Protein 1MV8 (pdb70)

GO terms:
  GO:0051287 NAD binding (F, IDA)
  GO:0036460 cellular response to cell envelope stress (P, IDA)
  GO:0042121 alginic acid biosynthetic process (P, IDA)
  GO:0044010 single-species biofilm formation (P, IDA)
  GO:0006970 response to osmotic stress (P, IDA)
  GO:0047919 GDP-mannose 6-dehydrogenase activity (F, IDA)
  GO:0042121 alginic acid biosynthetic process (P, IMP)
  GO:0047919 GDP-mannose 6-dehydrogenase activity (F, EXP)

Solvent-accessible surface area: 61136 Å² total; per-residue (Å²): 73,141,0,0,0,4,8,0,18,24,38,0,0,0,3,0,0,0,3,0,49,104,38,25,87,3,33,0,8,20,135,32,63,78,59,10,72,24,0,49,113,2,76,14,2,15,28,10,77,47,0,58,45,28,0,88,94,3,92,93,72,63,73,3,42,10,33,76,76,64,41,40,0,0,79,81,3,54,0,0,3,0,14,33,37,7,49,33,93,124,51,7,22,11,42,41,33,120,0,50,60,12,0,109,36,0,0,57,10,5,148,73,14,124,112,76,2,6,0,0,0,12,11,10,0,13,10,19,9,1,68,110,27,0,26,55,37,0,59,109,25,4,69,57,44,28,23,124,57,0,0,1,0,0,1,5,15,24,32,58,24,16,52,2,28,55,18,11,41,141,14,18,4,9,0,0,0,46,80,20,55,98,3,0,78,36,0,46,92,19,11,137,175,29,137,24,55,55,15,75,53,75,5,44,5,0,2,0,0,9,0,0,4,9,0,3,8,0,1,0,18,2,0,0,5,2,0,0,10,0,0,51,44,32,65,11,15,0,35,54,0,3,68,3,0,6,81,4,117,96,12,0,7,20,92,83,36,0,148,2,7,24,11,16,11,0,13,46,24,3,22,1,0,61,4,1,20,41,74,0,65,91,50,68,14,129,24,34,2,1,46,12,0,51,94,6,15,48,32,6,3,79,51,0,18,74,28,1,40,76,43,114,34,48,89,1,0,0,0,1,0,0,41,47,26,27,0,3,4,10,108,86,3,10,3,14,74,0,0,14,49,0,27,2,99,35,48,79,9,61,0,12,6,122,20,1,38,107,1,64,95,92,10,22,37,87,77,94,0,91,87,58,12,31,35,0,2,82,49,16,35,85,71,32,112,77,0,15,67,34,0,51,0,0,0,0,9,12,46,9,78,79,2,64,91,13,18,100,148,50,60,109,72,28,83,4,0,0,2,34,16,40,10,95,141,60,60,66,90,108,13,24,0,0,0,6,85,102,0,0,0,5,10,0,19,24,37,0,0,0,2,0,0,0,4,0,42,103,44,23,45,2,30,0,8,19,134,32,71,75,47,10,82,28,0,53,109,2,88,13,1,11,28,10,78,49,0,67,47,26,0,98,93,1,91,92,73,65,85,2,40,10,34,72,68,60,75,125,0,0,52,53,0,59,0,0,3,0,15,25,42,8,51,33,94,199,53,9,22,11,41,43,32,125,0,51,60,11,0,95,36,0,0,97,4,4,144,125,23,121,62,81,2,7,0,0,2,17,14,13,5,13,11,18,9,3,51,111,25,0,29,46,33,0,54,106,13,3,58,59,40,17,11,118,61,0,0,0,0,4,0,8,13,26,32,57,25,15,52,2,29,55,17,10,40,133,13,16,2,9,0,0,0,46,99,16,136,100,2,0,54,37,0,45,51,16,9,145,104,25,131,23,60,54,16,69,56,74,12,58,7,0,7,0,0,12,0,0,2,9,0,2,11,0,2,0,18,3,1,0,6,3,0,0,8,0,0,51,44,30,69,11,17,0,34,58,0,1,71,2,0,10,81,4,122,106,12,0,7,18,107,86,38,1,157,1,5,23,10,16,11,1,12,45,25,4,24,2,0,62,3,1,20,42,75,0,65,93,53,70,15,131,24,34,0,1,48,11,0,51,93,7,14,50,32,4,6,83,50,0,19,76,26,1,38,78,47,109,39,48,13,0,0,0,0,1,0,0,43,44,26,20,0,3,3,12,113,84,4,11,3,14,79,0,0,39,51,0,26,2,90,35,49,93,10,45,0,12,6,114,16,0,39,114,4,46,82,97,14,25,48,92,75,94,0,88,83,40,11,48,33,0,2,79,52,18,25,85,72,29,104,86,0,14,75,53,0,62,0,0,0,0,7,11,47,9,81,82,2,67,103,11,18,108,66,51,65,110,71,26,83,5,0,0,1,36,17,36,12,90,136,59,59,85,97,53,15,27,0,0,0,5,67,87,0,0,0,5,11,0,19,24,38,0,0,0,2,0,0,0,2,1,50,102,44,23,45,1,23,0,7,18,138,32,72,71,46,11,76,26,0,50,118,5,69,13,1,12,28,9,78,47,0,66,43,27,0,94,78,3,93,140,70,64,93,2,41,10,18,73,67,52,85,100,0,0,94,56,0,46,0,0,2,0,15,28,41,8,48,32,94,124,52,7,22,13,42,48,32,129,0,51,60,10,0,96,40,0,0,94,3,4,125,114,4,115,108,86,1,3,0,0,0,17,11,9,0,16,7,28,10,2,79,113,22,0,25,57,38,0,59,75,13,3,60,61,39,27,25,128,59,0,0,1,0,0,0,2,13,30,32,55,24,16,53,2,27,55,20,10,39,128,13,21,5,8,0,0,0,47,81,28,60,95,1,1,72,34,0,41,92,14,6,143,172,26,136,22,64,54,16,89,53,73,6,52,5,0,1,0,0,9,1,0,5,9,0,2,11,0,2,0,18,3,0,0,6,3,0,0,6,0,0,44,44,25,62,13,10,0,37,62,0,2,62,1,0,7,75,4,123,56,11,0,7,18,118,83,38,2,154,2,6,24,11,15,10,0,10,43,22,4,25,4,0,62,4,1,19,44,77,0,66,94,50,70,16,127,26,34,0,1,46,12,0,56,88,7,15,43,32,5,3,82,51,0,18,71,27,1,38,59,54,153,34,133,91,0,0,0,0,1,0,0,41,46,26,28,0,3,3,11,116,85,4,10,3,12,79,0,0,16,49,0,27,3,92,12,47,65,11,62,0,11,6,122,18,0,42,114,2,49,86,94,11,26,40,96,75,98,0,89,92,57,11,54,35,0,2,79,50,17,28,84,74,26,104,96,0,15,72,41,0,48,0,0,0,0,7,10,47,9,79,83,2,67,102,12,18,114,67,50,62,112,74,27,81,4,0,0,1,37,18,39,10,96,138,59,58,77,73,112,14,23,0,0,0,5,81,110,0,0,0,4,10,1,18,24,37,0,0,0,1,1,0,0,4,0,46,100,44,25,46,2,31,0,6,20,133,34,70,72,52,11,77,30,2,50,132,5,22,16,2,13,30,9,80,47,0,71,45,28,0,96,90,2,91,92,75,62,81,1,42,10,35,77,69,60,85,117,1,0,74,46,0,49,0,0,2,0,14,23,44,10,51,32,94,123,53,8,22,16,41,40,35,124,0,50,68,10,0,131,28,0,0,124,3,3,140,148,20,101,118,95,3,7,0,0,1,19,14,14,4,12,13,8,9,0,55,107,29,0,20,49,31,0,37,122,43,3,73,44,121,16,14,119,61,1,0,0,0,5,1,6,12,23,32,58,24,14,53,3,26,54,17,10,40,152,20,23,3,9,0,0,0,43,79,20,133,55,3,1,55,35,0,34,106,17,9,146,103,24,133,26,61,60,14,75,53,82,6,38,5,0,3,0,0,14,1,0,1,9,0,2,8,0,1,0,18,2,0,0,5,2,0,0,10,0,0,51,44,35,63,12,16,0,34,56,0,2,64,2,0,8,81,6,122,96,12,0,6,19,118,85,38,2,161,2,5,23,11,15,10,1,14,46,23,3,26,2,1,62,4,1,20,41,84,0,64,93,46,69,15,130,25,34,1,1,47,12,0,52,98,6,14,44,28,7,2,80,54,0,11,73,24,0,29,79,49,154,32,92,80,0,0,0,0,1,0,0,41,45,27,25,0,4,3,10,109,86,4,10,3,14,75,0,0,16,51,0,27,2,65,27,27,78,12,59,0,11,6,115,19,0,42,107,2,84,91,81,9,22,36,94,54,92,2,67,91,55,12,58,33,0,5,80,50,16,36,87,73,33,114,76,0,15,68,30,1,49,0,0,0,0,6,10,42,9,149,78,2,61,103,11,16,111,65,52,64,111,73,30,79,5,0,0,1,38,17,38,10,100,134,57,54,79,95,53,14,38,0,0,0,6

InterPro domains:
  IPR001732 UDP-glucose/GDP-mannose dehydrogenase, N-terminal [PF03721] (1-190)
  IPR008927 6-phosphogluconate dehydrogenase-like, C-terminal domain superfamily [SSF48179] (204-300)
  IPR014026 UDP-glucose/GDP-mannose dehydrogenase, dimerisation [PF00984] (205-298)
  IPR014027 UDP-glucose/GDP-mannose dehydrogenase, C-terminal [PF03720] (318-406)
  IPR014027 UDP-glucose/GDP-mannose dehydrogenase, C-terminal [SM00984] (317-425)
  IPR017476 UDP-glucose/GDP-mannose dehydrogenase [PIRSF000124] (1-435)
  IPR017476 UDP-glucose/GDP-mannose dehydrogenase [TIGR03026] (1-410)
  IPR028358 GDP-mannose 6-dehydrogenase [PIRSF500135] (1-436)
  IPR036220 UDP-glucose/GDP-mannose dehydrogenase, C-terminal domain superfamily [SSF52413] (305-434)
  IPR036291 NAD(P)-binding domain superfamily [SSF51735] (1-195)

Secondary structure (DSSP, 8-state):
-EEEEE--STTHHHHHHHHHHTT-EEEEE-S-HHHHHHHHTT--SS--TTHHHHHHHHHHTT-EEEES-HHHHHHT-SEEEE----PBPTTSSB--HHHHHHHHHHHHHHTT--SPPEEEE-S---TTHIIIIIHHHHHHHHS--BTTTBEEEE------TTSHHHHHHS-S-EEEEESSHHHHHHHHHHHTTSSS-EEEEEHHHHHHHHHHHHHHHHHHHHHHHHHHHHHHHTTS-HHHHHHHHTT-TTTTTSSTT-S--SPP-SSSHHHHHHHHHHHHHHTT---TTGGGHHHHHHHHHHHHHHHHTTSS--EEEEE--SSSTT----TT-HHHHHHHHHHHTT-EEEEE-HHHHHHTTSSS-HHIIIIISHHHHTTB-S-HHHHHHH-SEEEE-S--GGGHHHHHSPPTT-EEEESSS--SSS--SSEEES--/-EEEEE--STTHHHHHHHHHHTT-EEEEE-S-HHHHHHHHTT--SS--TTHHHHHHHHHHTT-EEEES-HHHHHHT-SEEEE----PBPTTSSB--HHHHHHHHHHHHHHHT--SPEEEEE-S---TTHIIIIIHHHHHHHH---BTTTEEEEE----PPTTSHHHHHHS-S-EEEEESSHHHHHHHHHHHTTSSS-EEEEEHHHHHHHHHHHHHHHHHHHHHHHHHHHHHHHTTS-HHHHHHHHTT-TTTTTSSTT-S--SPP-SSSHHHHHHHHHHHHHHTT---TTGGGHHHHHHHHHHHHHHHHGGGS--EEEEE--SSSTT----TT-HHHHHHHHHHHTT-EEEEE-HHHHHHHHSSS-HHIIIIISHHHHTTB-S-HHHHHHH-SEEEE-S--TTHHHHHHSPPTT-EEEESSS--SSS--SSEEES--/-EEEEE--STTHHHHHHHHHHTT-EEEEE-S-HHHHHHHHTT--SS--TTHHHHHHHHHHTT-EEEES-HHHHHHT-SEEEE----PBPTTSSB--HHHHHHHHHHHHHHHT--S-EEEEE-S---TTHIIIIIHHHHHHHHSS-BTTTEEEEE------TTSHHHHHHS-S-EEEEESSHHHHHHHHHHHTTSSS-EEEE-HHHHHHHHHHHHHHHHHHHHHHHHHHHHHHHHTS-HHHHHHHHTT-TTTTTSSTT-S--SPP-SSSHHHHHHHHHHHHHHTT---TTGGGHHHHHHHHHHHHHHHHTTSS--EEEEE--SSSTT----TT-HHHHHHHHHHHTT-EEEEE-HHHHHHHHSSS-HHIIIIISHHHHTTB-S-HHHHHHH-SEEEE-S--GGGHHHHHTPPTT-EEEESSS--SSS--SSEEES--/-EEEEE--STTHHHHHHHHHHTT-EEEEE-S-HHHHHHHHTT--SS--TTHHHHHHHHHHHT-EEEES-HHHHHHT-SEEEE----PBPTTSSB--HHHHHHHHHHHHHHTT--S--EEEE-S---TTHIIIIIHHHHHHHHT--BTTTBEEEE------TTSHHHHHHS-S-EEEEESSHHHHHHHHHHHTTSSS-EEEEEHHHHHHHHHHHHHHHHHHHHHHHHHHHHHHHHTS-HHHHHHHHTT-TTTTTSSTT-S--SPP-SSSHHHHHHHHHHHHHHTT---TTGGGHHHHHHHHHHHHHHHHHTSS--EEEEE--SSSTT----TT-HHHHHHHHHHHTT-EEEEE-HHHHHHTTSSS-HHIIIIISHHHHTTB-S-HHHHHHH-SEEEE-S--GGGHHHHHSPPTT-EEEESSS--SSS-BTTEEES--

Structure (mmCIF, N/CA/C/O backbone):
data_1MV8
#
_entry.id   1MV8
#
_cell.length_a   82.472
_cell.length_b   82.472
_cell.length_c   309.893
_cell.angle_alpha   90.00
_cell.angle_beta   90.00
_cell.angle_gamma   90.00
#
_symmetry.space_group_name_H-M   'P 43'
#
loop_
_entity.id
_entity.type
_entity.pdbx_description
1 polymer 'GDP-mannose 6-dehydrogenase'
2 branched beta-D-fructofuranose-(2-1)-alpha-D-glucopyranose
3 non-polymer NICOTINAMIDE-ADENINE-DINUCLEOTIDE
4 non-polymer "GUANOSINE 5'-(TRIHYDROGEN DIPHOSPHATE), P'-D-MANNOPYRANOSYL ESTER"
5 non-polymer 'ACETIC ACID'
6 non-polymer (4S)-2-METHYL-2,4-PENTANEDIOL
7 water water
#
loop_
_atom_site.group_PDB
_atom_site.id
_atom_site.type_symbol
_atom_site.label_atom_id
_atom_site.label_alt_id
_atom_site.label_comp_id
_atom_site.label_asym_id
_atom_site.label_entity_id
_atom_site.label_seq_id
_atom_site.pdbx_PDB_ins_code
_atom_site.Cartn_x
_atom_site.Cartn_y
_atom_site.Cartn_z
_atom_site.occupancy
_atom_site.B_iso_or_equiv
_atom_site.auth_seq_id
_atom_site.auth_comp_id
_atom_site.auth_asym_id
_atom_site.auth_atom_id
_atom_site.pdbx_PDB_model_num
ATOM 1 N N . MET A 1 1 ? -45.067 23.886 -48.147 1.00 11.18 1 MET A N 1
ATOM 2 C CA . MET A 1 1 ? -44.733 22.743 -49.042 1.00 11.20 1 MET A CA 1
ATOM 3 C C . MET A 1 1 ? -45.903 21.784 -49.145 1.00 10.61 1 MET A C 1
ATOM 4 O O . MET A 1 1 ? -46.730 21.722 -48.246 1.00 10.60 1 MET A O 1
ATOM 9 N N . ARG A 1 2 ? -46.020 21.111 -50.283 1.00 10.41 2 ARG A N 1
ATOM 10 C CA . ARG A 1 2 ? -46.932 19.973 -50.435 1.00 9.63 2 ARG A CA 1
ATOM 11 C C . ARG A 1 2 ? -46.312 18.686 -49.875 1.00 9.32 2 ARG A C 1
ATOM 12 O O . ARG A 1 2 ? -45.241 18.248 -50.321 1.00 9.00 2 ARG A O 1
ATOM 20 N N . ILE A 1 3 ? -47.005 18.076 -48.912 1.00 8.53 3 ILE A N 1
ATOM 21 C CA . ILE A 1 3 ? -46.509 16.907 -48.192 1.00 8.22 3 ILE A CA 1
ATOM 22 C C . ILE A 1 3 ? -47.541 15.792 -48.079 1.00 8.22 3 ILE A C 1
ATOM 23 O O . ILE A 1 3 ? -48.713 16.054 -47.806 1.00 8.20 3 ILE A O 1
ATOM 28 N N . SER A 1 4 ? -47.112 14.552 -48.305 1.00 8.06 4 SER A N 1
ATOM 29 C CA . SER A 1 4 ? -47.973 13.395 -48.086 1.00 8.03 4 SER A CA 1
ATOM 30 C C . SER A 1 4 ? -47.450 12.627 -46.867 1.00 7.99 4 SER A C 1
ATOM 31 O O . SER A 1 4 ? -46.237 12.522 -46.655 1.00 7.96 4 SER A O 1
ATOM 34 N N . ILE A 1 5 ? -48.367 12.137 -46.045 1.00 7.96 5 ILE A N 1
ATOM 35 C CA . ILE A 1 5 ? -48.012 11.364 -44.864 1.00 8.17 5 ILE A CA 1
ATOM 36 C C . ILE A 1 5 ? -48.674 10.010 -44.949 1.00 7.93 5 ILE A C 1
ATOM 37 O O . ILE A 1 5 ? -49.907 9.928 -45.030 1.00 8.25 5 ILE A O 1
ATOM 42 N N . PHE A 1 6 ? -47.866 8.951 -44.941 1.00 7.87 6 PHE A N 1
ATOM 43 C CA . PHE A 1 6 ? -48.384 7.592 -44.983 1.00 7.50 6 PHE A CA 1
ATOM 44 C C . PHE A 1 6 ? -48.517 7.062 -43.566 1.00 7.46 6 PHE A C 1
ATOM 45 O O . PHE A 1 6 ? -47.517 6.877 -42.858 1.00 7.22 6 PHE A O 1
ATOM 53 N N . GLY A 1 7 ? -49.759 6.830 -43.155 1.00 7.50 7 GLY A N 1
ATOM 54 C CA . GLY A 1 7 ? -50.067 6.359 -41.812 1.00 7.71 7 GLY A CA 1
ATOM 55 C C . GLY A 1 7 ? -50.547 7.504 -40.934 1.00 8.08 7 GLY A C 1
ATOM 56 O O . GLY A 1 7 ? -49.759 8.389 -40.577 1.00 8.30 7 GLY A O 1
ATOM 57 N N . LEU A 1 8 ? -51.833 7.480 -40.587 1.00 8.19 8 LEU A N 1
ATOM 58 C CA . LEU A 1 8 ? -52.456 8.516 -39.758 1.00 7.99 8 LEU A CA 1
ATOM 59 C C . LEU A 1 8 ? -52.781 7.996 -38.354 1.00 7.97 8 LEU A C 1
ATOM 60 O O . LEU A 1 8 ? -53.899 8.148 -37.856 1.00 7.93 8 LEU A O 1
ATOM 65 N N . GLY A 1 9 ? -51.787 7.389 -37.715 1.00 7.98 9 GLY A N 1
ATOM 66 C CA . GLY A 1 9 ? -51.948 6.866 -36.373 1.00 7.43 9 GLY A CA 1
ATOM 67 C C . GLY A 1 9 ? -51.536 7.865 -35.317 1.00 7.40 9 GLY A C 1
ATOM 68 O O . GLY A 1 9 ? -51.619 9.069 -35.525 1.00 7.22 9 GLY A O 1
ATOM 69 N N . TYR A 1 10 ? -51.116 7.360 -34.162 1.00 7.25 10 TYR A N 1
ATOM 70 C CA . TYR A 1 10 ? -50.667 8.227 -33.071 1.00 7.33 10 TYR A CA 1
ATOM 71 C C . TYR A 1 10 ? -49.560 9.203 -33.489 1.00 7.34 10 TYR A C 1
ATOM 72 O O . TYR A 1 10 ? -49.559 10.358 -33.066 1.00 8.21 10 TYR A O 1
ATOM 81 N N . VAL A 1 11 ? -48.638 8.769 -34.340 1.00 6.49 11 VAL A N 1
ATOM 82 C CA . VAL A 1 11 ? -47.599 9.671 -34.825 1.00 6.76 11 VAL A CA 1
ATOM 83 C C . VAL A 1 11 ? -48.064 10.470 -36.046 1.00 6.64 11 VAL A C 1
ATOM 84 O O . VAL A 1 11 ? -47.984 11.704 -36.072 1.00 6.96 11 VAL A O 1
ATOM 88 N N . GLY A 1 12 ? -48.557 9.765 -37.062 1.00 6.91 12 GLY A N 1
ATOM 89 C CA . GLY A 1 12 ? -48.903 10.378 -38.322 1.00 6.97 12 GLY A CA 1
ATOM 90 C C . GLY A 1 12 ? -49.992 11.429 -38.254 1.00 6.79 12 GLY A C 1
ATOM 91 O O . GLY A 1 12 ? -49.884 12.447 -38.937 1.00 6.78 12 GLY A O 1
ATOM 92 N N . ALA A 1 13 ? -51.026 11.210 -37.440 1.00 6.72 13 ALA A N 1
ATOM 93 C CA . ALA A 1 13 ? -52.091 12.203 -37.338 1.00 7.21 13 ALA A CA 1
ATOM 94 C C . ALA A 1 13 ? -51.550 13.483 -36.723 1.00 7.22 13 ALA A C 1
ATOM 95 O O . ALA A 1 13 ? -51.923 14.575 -37.138 1.00 7.63 13 ALA A O 1
ATOM 97 N N . VAL A 1 14 ? -50.687 13.344 -35.717 1.00 7.39 14 VAL A N 1
ATOM 98 C CA . VAL A 1 14 ? -50.112 14.510 -35.067 1.00 7.15 14 VAL A CA 1
ATOM 99 C C . VAL A 1 14 ? -49.233 15.279 -36.058 1.00 7.55 14 VAL A C 1
ATOM 100 O O . VAL A 1 14 ? -49.327 16.501 -36.160 1.00 7.69 14 VAL A O 1
ATOM 104 N N . CYS A 1 15 ? -48.374 14.568 -36.782 1.00 7.99 15 CYS A N 1
ATOM 105 C CA . CYS A 1 15 ? -47.529 15.209 -37.780 1.00 8.15 15 CYS A CA 1
ATOM 106 C C . CYS A 1 15 ? -48.381 15.944 -38.817 1.00 7.78 15 CYS A C 1
ATOM 107 O O . CYS A 1 15 ? -48.077 17.073 -39.182 1.00 8.06 15 CYS A O 1
ATOM 110 N N . ALA A 1 16 ? -49.440 15.291 -39.284 1.00 7.66 16 ALA A N 1
ATOM 111 C CA . ALA A 1 16 ? -50.355 15.884 -40.255 1.00 7.61 16 ALA A CA 1
ATOM 112 C C . ALA A 1 16 ? -50.911 17.192 -39.728 1.00 7.65 16 ALA A C 1
ATOM 113 O O . ALA A 1 16 ? -50.920 18.203 -40.432 1.00 7.66 16 ALA A O 1
ATOM 115 N N . GLY A 1 17 ? -51.397 17.159 -38.494 1.00 8.13 17 GLY A N 1
ATOM 116 C CA . GLY A 1 17 ? -51.958 18.337 -37.863 1.00 8.18 17 GLY A CA 1
ATOM 117 C C . GLY A 1 17 ? -50.943 19.448 -37.687 1.00 8.15 17 GLY A C 1
ATOM 118 O O . GLY A 1 17 ? -51.211 20.604 -38.030 1.00 8.14 17 GLY A O 1
ATOM 119 N N . CYS A 1 18 ? -49.775 19.101 -37.148 1.00 8.17 18 CYS A N 1
ATOM 120 C CA . CYS A 1 18 ? -48.713 20.070 -36.897 1.00 8.30 18 CYS A CA 1
ATOM 121 C C . CYS A 1 18 ? -48.141 20.684 -38.178 1.00 8.45 18 CYS A C 1
ATOM 122 O O . CYS A 1 18 ? -47.825 21.870 -38.221 1.00 9.07 18 CYS A O 1
ATOM 125 N N . LEU A 1 19 ? -48.004 19.883 -39.225 1.00 8.40 19 LEU A N 1
ATOM 126 C CA . LEU A 1 19 ? -47.478 20.402 -40.477 1.00 8.58 19 LEU A CA 1
ATOM 127 C C . LEU A 1 19 ? -48.462 21.340 -41.162 1.00 8.96 19 LEU A C 1
ATOM 128 O O . LEU A 1 19 ? -48.073 22.403 -41.643 1.00 9.24 19 LEU A O 1
ATOM 133 N N . SER A 1 20 ? -49.734 20.957 -41.197 1.00 9.58 20 SER A N 1
ATOM 134 C CA . SER A 1 20 ? -50.738 21.803 -41.810 1.00 10.28 20 SER A CA 1
ATOM 135 C C . SER A 1 20 ? -50.892 23.117 -41.033 1.00 10.61 20 SER A C 1
ATOM 136 O O . SER A 1 20 ? -51.136 24.176 -41.631 1.00 10.41 20 SER A O 1
ATOM 139 N N . ALA A 1 21 ? -50.726 23.059 -39.710 1.00 11.15 21 ALA A N 1
ATOM 140 C CA . ALA A 1 21 ? -50.811 24.268 -38.877 1.00 11.53 21 ALA A CA 1
ATOM 141 C C . ALA A 1 21 ? -49.692 25.270 -39.185 1.00 12.07 21 ALA A C 1
ATOM 142 O O . ALA A 1 21 ? -49.830 26.470 -38.927 1.00 12.84 21 ALA A O 1
ATOM 144 N N . ARG A 1 22 ? -48.590 24.785 -39.750 1.00 12.17 22 ARG A N 1
ATOM 145 C CA . ARG A 1 22 ? -47.473 25.646 -40.104 1.00 12.30 22 ARG A CA 1
ATOM 146 C C . ARG A 1 22 ? -47.555 26.113 -41.561 1.00 12.25 22 ARG A C 1
ATOM 147 O O . ARG A 1 22 ? -46.629 26.743 -42.077 1.00 12.40 22 ARG A O 1
ATOM 155 N N . GLY A 1 23 ? -48.664 25.795 -42.228 1.00 12.04 23 GLY A N 1
ATOM 156 C CA . GLY A 1 23 ? -48.894 26.277 -43.574 1.00 11.69 23 GLY A CA 1
ATOM 157 C C . GLY A 1 23 ? -48.669 25.302 -44.716 1.00 11.45 23 GLY A C 1
ATOM 158 O O . GLY A 1 23 ? -48.951 25.638 -45.864 1.00 11.06 23 GLY A O 1
ATOM 159 N N . HIS A 1 24 ? -48.156 24.113 -44.423 1.00 10.76 24 HIS A N 1
ATOM 160 C CA . HIS A 1 24 ? -47.925 23.123 -45.467 1.00 10.62 24 HIS A CA 1
ATOM 161 C C . HIS A 1 24 ? -49.256 22.578 -45.991 1.00 10.50 24 HIS A C 1
ATOM 162 O O . HIS A 1 24 ? -50.274 22.609 -45.296 1.00 10.51 24 HIS A O 1
ATOM 169 N N . GLU A 1 25 ? -49.259 22.103 -47.230 1.00 10.45 25 GLU A N 1
ATOM 170 C CA . GLU A 1 25 ? -50.449 21.470 -47.788 1.00 10.63 25 GLU A CA 1
ATOM 171 C C . GLU A 1 25 ? -50.236 19.971 -47.627 1.00 10.11 25 GLU A C 1
ATOM 172 O O . GLU A 1 25 ? -49.372 19.384 -48.278 1.00 10.01 25 GLU A O 1
ATOM 178 N N . VAL A 1 26 ? -51.028 19.356 -46.760 1.00 9.69 26 VAL A N 1
ATOM 179 C CA . VAL A 1 26 ? -50.795 17.972 -46.373 1.00 9.74 26 VAL A CA 1
ATOM 180 C C . VAL A 1 26 ? -51.864 17.001 -46.828 1.00 9.49 26 VAL A C 1
ATOM 181 O O . VAL A 1 26 ? -53.058 17.224 -46.612 1.00 9.59 26 VAL A O 1
ATOM 185 N N . ILE A 1 27 ? -51.429 15.911 -47.451 1.00 9.81 27 ILE A N 1
ATOM 186 C CA . ILE A 1 27 ? -52.346 14.856 -47.839 1.00 9.73 27 ILE A CA 1
ATOM 187 C C . ILE A 1 27 ? -52.025 13.623 -47.009 1.00 9.67 27 ILE A C 1
ATOM 188 O O . ILE A 1 27 ? -50.952 13.037 -47.138 1.00 9.33 27 ILE A O 1
ATOM 193 N N . GLY A 1 28 ? -52.950 13.250 -46.136 1.00 9.88 28 GLY A N 1
ATOM 194 C CA . GLY A 1 28 ? -52.777 12.079 -45.298 1.00 9.91 28 GLY A CA 1
ATOM 195 C C . GLY A 1 28 ? -53.232 10.854 -46.061 1.00 9.94 28 GLY A C 1
ATOM 196 O O . GLY A 1 28 ? -54.272 10.891 -46.729 1.00 10.52 28 GLY A O 1
ATOM 197 N N . VAL A 1 29 ? -52.453 9.780 -45.965 1.00 10.14 29 VAL A N 1
ATOM 198 C CA . VAL A 1 29 ? -52.769 8.515 -46.630 1.00 10.15 29 VAL A CA 1
ATOM 199 C C . VAL A 1 29 ? -52.833 7.385 -45.605 1.00 10.86 29 VAL A C 1
ATOM 200 O O . VAL A 1 29 ? -51.956 7.260 -44.752 1.00 9.92 29 VAL A O 1
ATOM 204 N N . ASP A 1 30 ? -53.874 6.559 -45.683 1.00 11.22 30 ASP A N 1
ATOM 205 C CA . ASP A 1 30 ? -53.997 5.421 -44.787 1.00 12.01 30 ASP A CA 1
ATOM 206 C C . ASP A 1 30 ? -54.840 4.376 -45.481 1.00 12.58 30 ASP A C 1
ATOM 207 O O . ASP A 1 30 ? -55.657 4.714 -46.333 1.00 13.21 30 ASP A O 1
ATOM 212 N N . VAL A 1 31 ? -54.626 3.111 -45.142 1.00 13.60 31 VAL A N 1
ATOM 213 C CA . VAL A 1 31 ? -55.442 2.027 -45.692 1.00 14.20 31 VAL A CA 1
ATOM 214 C C . VAL A 1 31 ? -56.787 1.924 -44.960 1.00 15.05 31 VAL A C 1
ATOM 215 O O . VAL A 1 31 ? -57.696 1.215 -45.415 1.00 15.36 31 VAL A O 1
ATOM 219 N N . SER A 1 32 ? -56.899 2.621 -43.828 1.00 15.67 32 SER A N 1
ATOM 220 C CA . SER A 1 32 ? -58.110 2.629 -43.006 1.00 16.18 32 SER A CA 1
ATOM 221 C C . SER A 1 32 ? -59.087 3.731 -43.420 1.00 16.81 32 SER A C 1
ATOM 222 O O . SER A 1 32 ? -58.822 4.915 -43.214 1.00 16.80 32 SER A O 1
ATOM 225 N N . SER A 1 33 ? -60.226 3.352 -43.991 1.00 17.49 33 SER A N 1
ATOM 226 C CA . SER A 1 33 ? -61.227 4.351 -44.374 1.00 18.13 33 SER A CA 1
ATOM 227 C C . SER A 1 33 ? -61.917 4.968 -43.137 1.00 17.86 33 SER A C 1
ATOM 228 O O . SER A 1 33 ? -62.385 6.100 -43.193 1.00 18.46 33 SER A O 1
ATOM 231 N N . THR A 1 34 ? -62.006 4.222 -42.037 1.00 17.97 34 THR A N 1
ATOM 232 C CA . THR A 1 34 ? -62.374 4.809 -40.744 1.00 17.67 34 THR A CA 1
ATOM 233 C C . THR A 1 34 ? -61.532 6.042 -40.357 1.00 17.24 34 THR A C 1
ATOM 234 O O . THR A 1 34 ? -62.082 7.088 -40.005 1.00 17.28 34 THR A O 1
ATOM 238 N N . LYS A 1 35 ? -60.205 5.917 -40.392 1.00 16.45 35 LYS A N 1
ATOM 239 C CA . LYS A 1 35 ? -59.330 7.038 -40.032 1.00 15.87 35 LYS A CA 1
ATOM 240 C C . LYS A 1 35 ? -59.399 8.163 -41.058 1.00 15.59 35 LYS A C 1
ATOM 241 O O . LYS A 1 35 ? -59.416 9.337 -40.687 1.00 15.80 35 LYS A O 1
ATOM 247 N N . ILE A 1 36 ? -59.434 7.814 -42.341 1.00 15.24 36 ILE A N 1
ATOM 248 C CA . ILE A 1 36 ? -59.534 8.816 -43.397 1.00 15.13 36 ILE A CA 1
ATOM 249 C C . ILE A 1 36 ? -60.810 9.633 -43.234 1.00 15.27 36 ILE A C 1
ATOM 250 O O . ILE A 1 36 ? -60.785 10.859 -43.309 1.00 15.50 36 ILE A O 1
ATOM 255 N N . ASP A 1 37 ? -61.926 8.956 -43.003 1.00 15.43 37 ASP A N 1
ATOM 256 C CA . ASP A 1 37 ? -63.206 9.650 -42.836 1.00 15.69 37 ASP A CA 1
ATOM 257 C C . ASP A 1 37 ? -63.207 10.599 -41.629 1.00 15.56 37 ASP A C 1
ATOM 258 O O . ASP A 1 37 ? -63.756 11.695 -41.707 1.00 15.32 37 ASP A O 1
ATOM 263 N N . LEU A 1 38 ? -62.581 10.201 -40.523 1.00 15.73 38 LEU A N 1
ATOM 264 C CA . LEU A 1 38 ? -62.551 11.065 -39.341 1.00 15.67 38 LEU A CA 1
ATOM 265 C C . LEU A 1 38 ? -61.738 12.319 -39.617 1.00 15.91 38 LEU A C 1
ATOM 266 O O . LEU A 1 38 ? -62.152 13.433 -39.282 1.00 15.96 38 LEU A O 1
ATOM 271 N N . ILE A 1 39 ? -60.592 12.139 -40.264 1.00 16.00 39 ILE A N 1
ATOM 272 C CA . ILE A 1 39 ? -59.694 13.244 -40.551 1.00 15.83 39 ILE A CA 1
ATOM 273 C C . ILE A 1 39 ? -60.374 14.260 -41.474 1.00 15.60 39 ILE A C 1
ATOM 274 O O . ILE A 1 39 ? -60.258 15.468 -41.270 1.00 15.13 39 ILE A O 1
ATOM 279 N N . ASN A 1 40 ? -61.091 13.779 -42.485 1.00 15.35 40 ASN A N 1
ATOM 280 C CA . ASN A 1 40 ? -61.800 14.683 -43.387 1.00 15.05 40 ASN A CA 1
ATOM 281 C C . ASN A 1 40 ? -62.973 15.405 -42.697 1.00 15.11 40 ASN A C 1
ATOM 282 O O . ASN A 1 40 ? -63.434 16.441 -43.182 1.00 14.65 40 ASN A O 1
ATOM 287 N N . GLN A 1 41 ? -63.442 14.867 -41.569 1.00 15.43 41 GLN A N 1
ATOM 288 C CA . GLN A 1 41 ? -64.493 15.516 -40.777 1.00 15.84 41 GLN A CA 1
ATOM 289 C C . GLN A 1 41 ? -63.884 16.471 -39.749 1.00 15.66 41 GLN A C 1
ATOM 290 O O . GLN A 1 41 ? -64.605 17.103 -38.982 1.00 15.52 41 GLN A O 1
ATOM 296 N N . GLY A 1 42 ? -62.558 16.570 -39.727 1.00 15.41 42 GLY A N 1
ATOM 297 C CA . GLY A 1 42 ? -61.879 17.396 -38.748 1.00 15.37 42 GLY A CA 1
ATOM 298 C C . GLY A 1 42 ? -61.933 16.749 -37.379 1.00 14.96 42 GLY A C 1
ATOM 299 O O . GLY A 1 42 ? -61.928 17.440 -36.367 1.00 15.23 42 GLY A O 1
ATOM 300 N N . LYS A 1 43 ? -61.975 15.419 -37.368 1.00 15.01 43 LYS A N 1
ATOM 301 C CA . LYS A 1 43 ? -62.073 14.621 -36.149 1.00 15.34 43 LYS A CA 1
ATOM 302 C C . LYS A 1 43 ? -60.775 13.892 -35.861 1.00 14.74 43 LYS A C 1
ATOM 303 O O . LYS A 1 43 ? -60.154 13.355 -36.780 1.00 15.10 43 LYS A O 1
ATOM 309 N N . SER A 1 44 ? -60.369 13.850 -34.592 1.00 14.16 44 SER A N 1
ATOM 310 C CA . SER A 1 44 ? -59.182 13.096 -34.210 1.00 13.39 44 SER A CA 1
ATOM 311 C C . SER A 1 44 ? -59.539 11.628 -34.036 1.00 12.89 44 SER A C 1
ATOM 312 O O . SER A 1 44 ? -60.509 11.306 -33.378 1.00 12.27 44 SER A O 1
ATOM 315 N N . PRO A 1 45 ? -58.755 10.726 -34.613 1.00 12.88 45 PRO A N 1
ATOM 316 C CA . PRO A 1 45 ? -59.003 9.293 -34.429 1.00 12.47 45 PRO A CA 1
ATOM 317 C C . PRO A 1 45 ? -58.535 8.810 -33.053 1.00 11.87 45 PRO A C 1
ATOM 318 O O . PRO A 1 45 ? -58.789 7.658 -32.680 1.00 12.21 45 PRO A O 1
ATOM 322 N N . ILE A 1 46 ? -57.881 9.696 -32.306 1.00 11.19 46 ILE A N 1
ATOM 323 C CA . ILE A 1 46 ? -57.280 9.342 -31.027 1.00 10.57 46 ILE A CA 1
ATOM 324 C C . ILE A 1 46 ? -57.509 10.411 -29.972 1.00 10.11 46 ILE A C 1
ATOM 325 O O . ILE A 1 46 ? -57.835 11.552 -30.284 1.00 10.68 46 ILE A O 1
ATOM 330 N N . VAL A 1 47 ? -57.334 10.030 -28.715 1.00 9.70 47 VAL A N 1
ATOM 331 C CA . VAL A 1 47 ? -57.371 10.990 -27.633 1.00 9.41 47 VAL A CA 1
ATOM 332 C C . VAL A 1 47 ? -55.939 11.491 -27.480 1.00 9.36 47 VAL A C 1
ATOM 333 O O . VAL A 1 47 ? -55.036 10.742 -27.102 1.00 9.05 47 VAL A O 1
ATOM 337 N N . GLU A 1 48 ? -55.753 12.758 -27.835 1.00 9.37 48 GLU A N 1
ATOM 338 C CA . GLU A 1 48 ? -54.464 13.423 -27.817 1.00 9.27 48 GLU A CA 1
ATOM 339 C C . GLU A 1 48 ? -54.787 14.914 -27.733 1.00 9.88 48 GLU A C 1
ATOM 340 O O . GLU A 1 48 ? -55.383 15.476 -28.654 1.00 10.11 48 GLU A O 1
ATOM 346 N N . PRO A 1 49 ? -54.427 15.552 -26.625 1.00 10.21 49 PRO A N 1
ATOM 347 C CA . PRO A 1 49 ? -54.792 16.956 -26.400 1.00 10.55 49 PRO A CA 1
ATOM 348 C C . PRO A 1 49 ? -54.403 17.915 -27.523 1.00 10.36 49 PRO A C 1
ATOM 349 O O . PRO A 1 49 ? -53.266 17.942 -28.002 1.00 10.01 49 PRO A O 1
ATOM 353 N N . GLY A 1 50 ? -55.386 18.697 -27.947 1.00 10.53 50 GLY A N 1
ATOM 354 C CA . GLY A 1 50 ? -55.197 19.705 -28.968 1.00 10.41 50 GLY A CA 1
ATOM 355 C C . GLY A 1 50 ? -55.253 19.203 -30.397 1.00 10.57 50 GLY A C 1
ATOM 356 O O . GLY A 1 50 ? -55.283 20.015 -31.323 1.00 11.43 50 GLY A O 1
ATOM 357 N N . LEU A 1 51 ? -55.278 17.890 -30.601 1.00 10.46 51 LEU A N 1
ATOM 358 C CA . LEU A 1 51 ? -55.204 17.363 -31.958 1.00 10.25 51 LEU A CA 1
ATOM 359 C C . LEU A 1 51 ? -56.449 17.681 -32.774 1.00 10.69 51 LEU A C 1
ATOM 360 O O . LEU A 1 51 ? -56.340 18.125 -33.915 1.00 10.57 51 LEU A O 1
ATOM 365 N N . GLU A 1 52 ? -57.629 17.456 -32.203 1.00 11.55 52 GLU A N 1
ATOM 366 C CA . GLU A 1 52 ? -58.861 17.729 -32.940 1.00 11.88 52 GLU A CA 1
ATOM 367 C C . GLU A 1 52 ? -58.877 19.169 -33.472 1.00 11.88 52 GLU A C 1
ATOM 368 O O . GLU A 1 52 ? -59.202 19.406 -34.641 1.00 11.81 52 GLU A O 1
ATOM 374 N N . ALA A 1 53 ? -58.500 20.134 -32.640 1.00 12.19 53 ALA A N 1
ATOM 375 C CA . ALA A 1 53 ? -58.466 21.527 -33.081 1.00 12.21 53 ALA A CA 1
ATOM 376 C C . ALA A 1 53 ? -57.550 21.727 -34.290 1.00 12.42 53 ALA A C 1
ATOM 377 O O . ALA A 1 53 ? -57.913 22.429 -35.231 1.00 12.67 53 ALA A O 1
ATOM 379 N N . LEU A 1 54 ? -56.370 21.106 -34.273 1.00 12.41 54 LEU A N 1
ATOM 380 C CA . LEU A 1 54 ? -55.440 21.243 -35.391 1.00 11.97 54 LEU A CA 1
ATOM 381 C C . LEU A 1 54 ? -55.988 20.612 -36.656 1.00 12.04 54 LEU A C 1
ATOM 382 O O . LEU A 1 54 ? -55.776 21.124 -37.760 1.00 11.48 54 LEU A O 1
ATOM 387 N N . LEU A 1 55 ? -56.673 19.486 -36.508 1.00 12.28 55 LEU A N 1
ATOM 388 C CA . LEU A 1 55 ? -57.253 18.822 -37.665 1.00 12.58 55 LEU A CA 1
ATOM 389 C C . LEU A 1 55 ? -58.415 19.660 -38.186 1.00 13.44 55 LEU A C 1
ATOM 390 O O . LEU A 1 55 ? -58.596 19.796 -39.401 1.00 13.45 55 LEU A O 1
ATOM 395 N N . GLN A 1 56 ? -59.199 20.226 -37.270 1.00 14.11 56 GLN A N 1
ATOM 396 C CA . GLN A 1 56 ? -60.308 21.094 -37.657 1.00 15.30 56 GLN A CA 1
ATOM 397 C C . GLN A 1 56 ? -59.761 22.279 -38.471 1.00 15.34 56 GLN A C 1
ATOM 398 O O . GLN A 1 56 ? -60.268 22.586 -39.562 1.00 15.68 56 GLN A O 1
ATOM 404 N N . GLN A 1 57 ? -58.727 22.931 -37.938 1.00 15.57 57 GLN A N 1
ATOM 405 C CA . GLN A 1 57 ? -58.071 24.063 -38.596 1.00 15.80 57 GLN A CA 1
ATOM 406 C C . GLN A 1 57 ? -57.563 23.686 -39.994 1.00 15.71 57 GLN A C 1
ATOM 407 O O . GLN A 1 57 ? -57.721 24.450 -40.936 1.00 15.65 57 GLN A O 1
ATOM 413 N N . GLY A 1 58 ? -56.968 22.503 -40.128 1.00 15.54 58 GLY A N 1
ATOM 414 C CA . GLY A 1 58 ? -56.451 22.044 -41.408 1.00 15.55 58 GLY A CA 1
ATOM 415 C C . GLY A 1 58 ? -57.517 21.862 -42.477 1.00 15.64 58 GLY A C 1
ATOM 416 O O . GLY A 1 58 ? -57.295 22.179 -43.649 1.00 15.07 58 GLY A O 1
ATOM 417 N N . ARG A 1 59 ? -58.671 21.333 -42.089 1.00 15.76 59 ARG A N 1
ATOM 418 C CA . ARG A 1 59 ? -59.767 21.154 -43.034 1.00 16.47 59 ARG A CA 1
ATOM 419 C C . ARG A 1 59 ? -60.370 22.496 -43.451 1.00 16.73 59 ARG A C 1
ATOM 420 O O . ARG A 1 59 ? -60.702 22.703 -44.624 1.00 17.29 59 ARG A O 1
ATOM 428 N N . GLN A 1 60 ? -60.506 23.408 -42.490 1.00 16.86 60 GLN A N 1
ATOM 429 C CA . GLN A 1 60 ? -61.103 24.723 -42.747 1.00 16.74 60 GLN A CA 1
ATOM 430 C C . GLN A 1 60 ? -60.274 25.574 -43.708 1.00 16.77 60 GLN A C 1
ATOM 431 O O . GLN A 1 60 ? -60.827 26.283 -44.552 1.00 16.94 60 GLN A O 1
ATOM 433 N N . THR A 1 61 ? -58.950 25.506 -43.581 1.00 16.58 61 THR A N 1
ATOM 434 C CA . THR A 1 61 ? -58.050 26.274 -44.436 1.00 16.37 61 THR A CA 1
ATOM 435 C C . THR A 1 61 ? -57.723 25.554 -45.742 1.00 16.39 61 THR A C 1
ATOM 436 O O . THR A 1 61 ? -56.973 26.078 -46.568 1.00 16.63 61 THR A O 1
ATOM 440 N N . GLY A 1 62 ? -58.258 24.351 -45.916 1.00 16.24 62 GLY A N 1
ATOM 441 C CA . GLY A 1 62 ? -58.000 23.573 -47.112 1.00 16.09 62 GLY A CA 1
ATOM 442 C C . GLY A 1 62 ? -56.583 23.035 -47.211 1.00 16.00 62 GLY A C 1
ATOM 443 O O . GLY A 1 62 ? -56.156 22.646 -48.298 1.00 16.89 62 GLY A O 1
ATOM 444 N N . ARG A 1 63 ? -55.859 22.992 -46.091 1.00 15.25 63 ARG A N 1
ATOM 445 C CA . ARG A 1 63 ? -54.472 22.515 -46.087 1.00 14.91 63 ARG A CA 1
ATOM 446 C C . ARG A 1 63 ? -54.298 21.084 -45.587 1.00 14.23 63 ARG A C 1
ATOM 447 O O . ARG A 1 63 ? -53.170 20.607 -45.399 1.00 14.52 63 ARG A O 1
ATOM 455 N N . LEU A 1 64 ? -55.406 20.394 -45.352 1.00 13.32 64 LEU A N 1
ATOM 456 C CA . LEU A 1 64 ? -55.342 19.013 -44.893 1.00 12.61 64 LEU A CA 1
ATOM 457 C C . LEU A 1 64 ? -56.475 18.187 -45.473 1.00 12.33 64 LEU A C 1
ATOM 458 O O . LEU A 1 64 ? -57.633 18.601 -45.454 1.00 12.74 64 LEU A O 1
ATOM 463 N N . SER A 1 65 ? -56.138 17.015 -45.991 1.00 12.29 65 SER A N 1
ATOM 464 C CA . SER A 1 65 ? -57.139 16.092 -46.511 1.00 12.17 65 SER A CA 1
ATOM 465 C C . SER A 1 65 ? -56.626 14.668 -46.320 1.00 11.92 65 SER A C 1
ATOM 466 O O . SER A 1 65 ? -55.423 14.452 -46.149 1.00 11.95 65 SER A O 1
ATOM 469 N N . GLY A 1 66 ? -57.542 13.705 -46.317 1.00 11.76 66 GLY A N 1
ATOM 470 C CA . GLY A 1 66 ? -57.185 12.306 -46.154 1.00 11.54 66 GLY A CA 1
ATOM 471 C C . GLY A 1 66 ? -57.661 11.475 -47.322 1.00 11.44 66 GLY A C 1
ATOM 472 O O . GLY A 1 66 ? -58.716 11.761 -47.882 1.00 11.05 66 GLY A O 1
ATOM 473 N N . THR A 1 67 ? -56.897 10.441 -47.679 1.00 11.91 67 THR A N 1
ATOM 474 C CA . THR A 1 67 ? -57.234 9.587 -48.820 1.00 11.77 67 THR A CA 1
ATOM 475 C C . THR A 1 67 ? -56.575 8.210 -48.756 1.00 12.10 67 THR A C 1
ATOM 476 O O . THR A 1 67 ? -55.589 8.013 -48.034 1.00 12.05 67 THR A O 1
ATOM 480 N N . THR A 1 68 ? -57.134 7.254 -49.500 1.00 12.29 68 THR A N 1
ATOM 481 C CA . THR A 1 68 ? -56.501 5.944 -49.681 1.00 12.56 68 THR A CA 1
ATOM 482 C C . THR A 1 68 ? -55.778 5.893 -51.029 1.00 12.75 68 THR A C 1
ATOM 483 O O . THR A 1 68 ? -55.079 4.924 -51.326 1.00 13.20 68 THR A O 1
ATOM 487 N N . ASP A 1 69 ? -55.967 6.930 -51.841 1.00 12.82 69 ASP A N 1
ATOM 488 C CA . ASP A 1 69 ? -55.351 7.023 -53.164 1.00 12.73 69 ASP A CA 1
ATOM 489 C C . ASP A 1 69 ? -53.892 7.413 -53.019 1.00 12.70 69 ASP A C 1
ATOM 490 O O . ASP A 1 69 ? -53.539 8.596 -53.093 1.00 12.78 69 ASP A O 1
ATOM 495 N N . PHE A 1 70 ? -53.040 6.415 -52.833 1.00 12.91 70 PHE A N 1
ATOM 496 C CA . PHE A 1 70 ? -51.626 6.668 -52.595 1.00 12.95 70 PHE A CA 1
ATOM 497 C C . PHE A 1 70 ? -50.939 7.269 -53.818 1.00 12.84 70 PHE A C 1
ATOM 498 O O . PHE A 1 70 ? -50.082 8.147 -53.678 1.00 13.06 70 PHE A O 1
ATOM 506 N N . LYS A 1 71 ? -51.342 6.835 -55.014 1.00 12.75 71 LYS A N 1
ATOM 507 C CA . LYS A 1 71 ? -50.772 7.351 -56.252 1.00 12.42 71 LYS A CA 1
ATOM 508 C C . LYS A 1 71 ? -50.997 8.856 -56.344 1.00 12.09 71 LYS A C 1
ATOM 509 O O . LYS A 1 71 ? -50.064 9.622 -56.531 1.00 11.78 71 LYS A O 1
ATOM 511 N N . LYS A 1 72 ? -52.244 9.276 -56.200 1.00 12.11 72 LYS A N 1
ATOM 512 C CA . LYS A 1 72 ? -52.575 10.698 -56.263 1.00 11.97 72 LYS A CA 1
ATOM 513 C C . LYS A 1 72 ? -51.800 11.492 -55.227 1.00 11.85 72 LYS A C 1
ATOM 514 O O . LYS A 1 72 ? -51.285 12.574 -55.521 1.00 12.01 72 LYS A O 1
ATOM 516 N N . ALA A 1 73 ? -51.729 10.949 -54.012 1.00 11.65 73 ALA A N 1
ATOM 517 C CA . ALA A 1 73 ? -51.028 11.596 -52.909 1.00 11.45 73 ALA A CA 1
ATOM 518 C C . ALA A 1 73 ? -49.587 11.883 -53.271 1.00 11.37 73 ALA A C 1
ATOM 519 O O . ALA A 1 73 ? -49.074 12.975 -53.019 1.00 11.75 73 ALA A O 1
ATOM 521 N N . VAL A 1 74 ? -48.928 10.890 -53.854 1.00 11.32 74 VAL A N 1
ATOM 522 C CA . VAL A 1 74 ? -47.533 11.016 -54.240 1.00 11.31 74 VAL A CA 1
ATOM 523 C C . VAL A 1 74 ? -47.378 12.013 -55.388 1.00 11.60 74 VAL A C 1
ATOM 524 O O . VAL A 1 74 ? -46.461 12.840 -55.393 1.00 11.30 74 VAL A O 1
ATOM 528 N N . LEU A 1 75 ? -48.282 11.942 -56.356 1.00 12.18 75 LEU A N 1
ATOM 529 C CA . LEU A 1 75 ? -48.216 12.838 -57.502 1.00 12.58 75 LEU A CA 1
ATOM 530 C C . LEU A 1 75 ? -48.439 14.280 -57.050 1.00 12.52 75 LEU A C 1
ATOM 531 O O . LEU A 1 75 ? -47.837 15.197 -57.595 1.00 12.89 75 LEU A O 1
ATOM 536 N N . ASP A 1 76 ? -49.271 14.463 -56.025 1.00 12.74 76 ASP A N 1
ATOM 537 C CA . ASP A 1 76 ? -49.624 15.796 -55.531 1.00 12.83 76 ASP A CA 1
ATOM 538 C C . ASP A 1 76 ? -48.784 16.292 -54.350 1.00 12.55 76 ASP A C 1
ATOM 539 O O . ASP A 1 76 ? -49.193 17.219 -53.644 1.00 13.11 76 ASP A O 1
ATOM 544 N N . SER A 1 77 ? -47.627 15.683 -54.114 1.00 11.66 77 SER A N 1
ATOM 545 C CA . SER A 1 77 ? -46.762 16.126 -53.034 1.00 11.04 77 SER A CA 1
ATOM 546 C C . SER A 1 77 ? -45.307 16.035 -53.447 1.00 10.78 77 SER A C 1
ATOM 547 O O . SER A 1 77 ? -44.959 15.304 -54.374 1.00 10.81 77 SER A O 1
ATOM 550 N N . ASP A 1 78 ? -44.473 16.804 -52.756 1.00 10.12 78 ASP A N 1
ATOM 551 C CA . ASP A 1 78 ? -43.045 16.854 -53.011 1.00 9.99 78 ASP A CA 1
ATOM 552 C C . ASP A 1 78 ? -42.302 15.837 -52.167 1.00 9.69 78 ASP A C 1
ATOM 553 O O . ASP A 1 78 ? -41.227 15.368 -52.538 1.00 10.31 78 ASP A O 1
ATOM 558 N N . VAL A 1 79 ? -42.859 15.521 -51.008 1.00 9.06 79 VAL A N 1
ATOM 559 C CA . VAL A 1 79 ? -42.217 14.595 -50.094 1.00 8.55 79 VAL A CA 1
ATOM 560 C C . VAL A 1 79 ? -43.253 13.730 -49.391 1.00 8.26 79 VAL A C 1
ATOM 561 O O . VAL A 1 79 ? -44.337 14.214 -49.026 1.00 8.76 79 VAL A O 1
ATOM 565 N N . SER A 1 80 ? -42.928 12.441 -49.254 1.00 7.91 80 SER A N 1
ATOM 566 C CA . SER A 1 80 ? -43.744 11.492 -48.505 1.00 7.64 80 SER A CA 1
ATOM 567 C C . SER A 1 80 ? -43.056 11.072 -47.215 1.00 7.85 80 SER A C 1
ATOM 568 O O . SER A 1 80 ? -41.948 10.540 -47.254 1.00 7.32 80 SER A O 1
ATOM 571 N N . PHE A 1 81 ? -43.706 11.331 -46.080 1.00 7.86 81 PHE A N 1
ATOM 572 C CA . PHE A 1 81 ? -43.250 10.839 -44.791 1.00 8.03 81 PHE A CA 1
ATOM 573 C C . PHE A 1 81 ? -43.909 9.492 -44.541 1.00 7.97 81 PHE A C 1
ATOM 574 O O . PHE A 1 81 ? -45.135 9.374 -44.640 1.00 9.14 81 PHE A O 1
ATOM 582 N N . ILE A 1 82 ? -43.107 8.486 -44.208 1.00 7.82 82 ILE A N 1
ATOM 583 C CA . ILE A 1 82 ? -43.639 7.174 -43.864 1.00 7.09 82 ILE A CA 1
ATOM 584 C C . ILE A 1 82 ? -43.744 7.072 -42.352 1.00 7.12 82 ILE A C 1
ATOM 585 O O . ILE A 1 82 ? -42.728 7.154 -41.628 1.00 6.51 82 ILE A O 1
ATOM 590 N N . CYS A 1 83 ? -44.974 6.890 -41.887 1.00 6.87 83 CYS A N 1
ATOM 591 C CA . CYS A 1 83 ? -45.299 6.840 -40.468 1.00 6.79 83 CYS A CA 1
ATOM 592 C C . CYS A 1 83 ? -46.165 5.619 -40.119 1.00 6.57 83 CYS A C 1
ATOM 593 O O . CYS A 1 83 ? -46.989 5.663 -39.205 1.00 6.69 83 CYS A O 1
ATOM 596 N N . VAL A 1 84 ? -45.988 4.525 -40.842 1.00 6.84 84 VAL A N 1
ATOM 597 C CA . VAL A 1 84 ? -46.774 3.334 -40.580 1.00 7.14 84 VAL A CA 1
ATOM 598 C C . VAL A 1 84 ? -46.168 2.525 -39.421 1.00 6.49 84 VAL A C 1
ATOM 599 O O . VAL A 1 84 ? -45.052 2.776 -38.973 1.00 5.99 84 VAL A O 1
ATOM 603 N N . GLY A 1 85 ? -46.920 1.560 -38.907 1.00 6.37 85 GLY A N 1
ATOM 604 C CA . GLY A 1 85 ? -46.459 0.784 -37.778 1.00 6.01 85 GLY A CA 1
ATOM 605 C C . GLY A 1 85 ? -45.259 -0.104 -38.045 1.00 5.28 85 GLY A C 1
ATOM 606 O O . GLY A 1 85 ? -45.037 -0.561 -39.164 1.00 4.89 85 GLY A O 1
ATOM 607 N N . THR A 1 86 ? -44.475 -0.318 -36.998 1.00 5.76 86 THR A N 1
ATOM 608 C CA . THR A 1 86 ? -43.375 -1.274 -37.001 1.00 5.74 86 THR A CA 1
ATOM 609 C C . THR A 1 86 ? -43.511 -2.095 -35.708 1.00 5.73 86 THR A C 1
ATOM 610 O O . THR A 1 86 ? -42.637 -2.067 -34.835 1.00 5.90 86 THR A O 1
ATOM 614 N N . PRO A 1 87 ? -44.617 -2.829 -35.577 1.00 6.00 87 PRO A N 1
ATOM 615 C CA . PRO A 1 87 ? -44.880 -3.621 -34.370 1.00 6.23 87 PRO A CA 1
ATOM 616 C C . PRO A 1 87 ? -43.926 -4.808 -34.262 1.00 6.24 87 PRO A C 1
ATOM 617 O O . PRO A 1 87 ? -43.163 -5.089 -35.197 1.00 5.88 87 PRO A O 1
ATOM 621 N N . SER A 1 88 ? -43.937 -5.473 -33.120 1.00 7.21 88 SER A N 1
ATOM 622 C CA . SER A 1 88 ? -43.154 -6.684 -32.952 1.00 7.37 88 SER A CA 1
ATOM 623 C C . SER A 1 88 ? -43.770 -7.828 -33.721 1.00 7.90 88 SER A C 1
ATOM 624 O O . SER A 1 88 ? -44.993 -7.922 -33.854 1.00 8.68 88 SER A O 1
ATOM 627 N N . LYS A 1 89 ? -42.911 -8.699 -34.231 1.00 8.64 89 LYS A N 1
ATOM 628 C CA . LYS A 1 89 ? -43.332 -10.006 -34.693 1.00 8.97 89 LYS A CA 1
ATOM 629 C C . LYS A 1 89 ? -43.539 -10.831 -33.419 1.00 8.78 89 LYS A C 1
ATOM 630 O O . LYS A 1 89 ? -43.168 -10.390 -32.319 1.00 8.24 89 LYS A O 1
ATOM 636 N N . LYS A 1 90 ? -44.116 -12.022 -33.554 1.00 8.84 90 LYS A N 1
ATOM 637 C CA . LYS A 1 90 ? -44.335 -12.895 -32.401 1.00 9.21 90 LYS A CA 1
ATOM 638 C C . LYS A 1 90 ? -43.046 -13.128 -31.621 1.00 9.07 90 LYS A C 1
ATOM 639 O O . LYS A 1 90 ? -43.056 -13.184 -30.395 1.00 9.55 90 LYS A O 1
ATOM 641 N N . ASN A 1 91 ? -41.924 -13.231 -32.335 1.00 9.08 91 ASN A N 1
ATOM 642 C CA . ASN A 1 91 ? -40.635 -13.504 -31.715 1.00 8.62 91 ASN A CA 1
ATOM 643 C C . ASN A 1 91 ? -39.886 -12.293 -31.143 1.00 8.55 91 ASN A C 1
ATOM 644 O O . ASN A 1 91 ? -38.780 -12.443 -30.637 1.00 8.74 91 ASN A O 1
ATOM 649 N N . GLY A 1 92 ? -40.474 -11.104 -31.249 1.00 8.84 92 GLY A N 1
ATOM 650 C CA . GLY A 1 92 ? -39.879 -9.894 -30.712 1.00 8.76 92 GLY A CA 1
ATOM 651 C C . GLY A 1 92 ? -39.148 -9.050 -31.740 1.00 8.52 92 GLY A C 1
ATOM 652 O O . GLY A 1 92 ? -38.832 -7.874 -31.497 1.00 8.43 92 GLY A O 1
ATOM 653 N N . ASP A 1 93 ? -38.853 -9.654 -32.886 1.00 8.38 93 ASP A N 1
ATOM 654 C CA . ASP A 1 93 ? -38.210 -8.953 -33.984 1.00 8.51 93 ASP A CA 1
ATOM 655 C C . ASP A 1 93 ? -39.139 -7.907 -34.614 1.00 8.30 93 ASP A C 1
ATOM 656 O O . ASP A 1 93 ? -40.366 -7.904 -34.402 1.00 7.46 93 ASP A O 1
ATOM 661 N N . LEU A 1 94 ? -38.521 -7.028 -35.394 1.00 8.88 94 LEU A N 1
ATOM 662 C CA . LEU A 1 94 ? -39.192 -5.935 -36.072 1.00 9.26 94 LEU A CA 1
ATOM 663 C C . LEU A 1 94 ? -40.023 -6.459 -37.231 1.00 8.85 94 LEU A C 1
ATOM 664 O O . LEU A 1 94 ? -39.514 -7.164 -38.107 1.00 8.63 94 LEU A O 1
ATOM 669 N N . ASP A 1 95 ? -41.302 -6.097 -37.244 1.00 8.66 95 ASP A N 1
ATOM 670 C CA . ASP A 1 95 ? -42.208 -6.486 -38.324 1.00 8.98 95 ASP A CA 1
ATOM 671 C C . ASP A 1 95 ? -42.154 -5.416 -39.408 1.00 9.23 95 ASP A C 1
ATOM 672 O O . ASP A 1 95 ? -42.637 -4.303 -39.214 1.00 9.42 95 ASP A O 1
ATOM 677 N N . LEU A 1 96 ? -41.562 -5.768 -40.544 1.00 9.72 96 LEU A N 1
ATOM 678 C CA . LEU A 1 96 ? -41.404 -4.868 -41.683 1.00 10.36 96 LEU A CA 1
ATOM 679 C C . LEU A 1 96 ? -42.556 -4.864 -42.691 1.00 9.63 96 LEU A C 1
ATOM 680 O O . LEU A 1 96 ? -42.502 -4.135 -43.678 1.00 9.98 96 LEU A O 1
ATOM 685 N N . GLY A 1 97 ? -43.582 -5.675 -42.454 1.00 9.63 97 GLY A N 1
ATOM 686 C CA . GLY A 1 97 ? -44.690 -5.825 -43.384 1.00 9.10 97 GLY A CA 1
ATOM 687 C C . GLY A 1 97 ? -45.293 -4.542 -43.928 1.00 8.87 97 GLY A C 1
ATOM 688 O O . GLY A 1 97 ? -45.495 -4.402 -45.148 1.00 8.39 97 GLY A O 1
ATOM 689 N N . TYR A 1 98 ? -45.578 -3.602 -43.032 1.00 8.56 98 TYR A N 1
ATOM 690 C CA . TYR A 1 98 ? -46.224 -2.356 -43.418 1.00 8.68 98 TYR A CA 1
ATOM 691 C C . TYR A 1 98 ? -45.256 -1.453 -44.168 1.00 8.27 98 TYR A C 1
ATOM 692 O O . TYR A 1 98 ? -45.626 -0.801 -45.134 1.00 8.73 98 TYR A O 1
ATOM 701 N N . ILE A 1 99 ? -44.012 -1.413 -43.712 1.00 8.90 99 ILE A N 1
ATOM 702 C CA . ILE A 1 99 ? -42.985 -0.633 -44.371 1.00 8.74 99 ILE A CA 1
ATOM 703 C C . ILE A 1 99 ? -42.823 -1.137 -45.802 1.00 9.35 99 ILE A C 1
ATOM 704 O O . ILE A 1 99 ? -42.744 -0.349 -46.742 1.00 9.95 99 ILE A O 1
ATOM 709 N N . GLU A 1 100 ? -42.782 -2.454 -45.962 1.00 10.03 100 GLU A N 1
ATOM 710 C CA . GLU A 1 100 ? -42.610 -3.046 -47.284 1.00 10.86 100 GLU A CA 1
ATOM 711 C C . GLU A 1 100 ? -43.749 -2.665 -48.229 1.00 10.80 100 GLU A C 1
ATOM 712 O O . GLU A 1 100 ? -43.500 -2.191 -49.343 1.00 11.39 100 GLU A O 1
ATOM 718 N N . THR A 1 101 ? -44.989 -2.826 -47.780 1.00 10.98 101 THR A N 1
ATOM 719 C CA . THR A 1 101 ? -46.148 -2.492 -48.602 1.00 11.08 101 THR A CA 1
ATOM 720 C C . THR A 1 101 ? -46.095 -1.034 -49.062 1.00 10.97 101 THR A C 1
ATOM 721 O O . THR A 1 101 ? -46.287 -0.748 -50.244 1.00 10.97 101 THR A O 1
ATOM 725 N N . VAL A 1 102 ? -45.820 -0.119 -48.134 1.00 10.87 102 VAL A N 1
ATOM 726 C CA . VAL A 1 102 ? -45.774 1.307 -48.459 1.00 11.35 102 VAL A CA 1
ATOM 727 C C . VAL A 1 102 ? -44.689 1.629 -49.473 1.00 11.04 102 VAL A C 1
ATOM 728 O O . VAL A 1 102 ? -44.884 2.471 -50.356 1.00 10.91 102 VAL A O 1
ATOM 732 N N . CYS A 1 103 ? -43.544 0.964 -49.354 1.00 11.22 103 CYS A N 1
ATOM 733 C CA . CYS A 1 103 ? -42.449 1.197 -50.280 1.00 11.66 103 CYS A CA 1
ATOM 734 C C . CYS A 1 103 ? -42.837 0.771 -51.696 1.00 11.87 103 CYS A C 1
ATOM 735 O O . CYS A 1 103 ? -42.559 1.488 -52.656 1.00 12.24 103 CYS A O 1
ATOM 738 N N . ARG A 1 104 ? -43.494 -0.378 -51.827 1.00 12.46 104 ARG A N 1
ATOM 739 C CA . ARG A 1 104 ? -43.956 -0.837 -53.141 1.00 13.06 104 ARG A CA 1
ATOM 740 C C . ARG A 1 104 ? -44.949 0.153 -53.739 1.00 12.84 104 ARG A C 1
ATOM 741 O O . ARG A 1 104 ? -44.871 0.482 -54.927 1.00 13.30 104 ARG A O 1
ATOM 749 N N . GLU A 1 105 ? -45.887 0.610 -52.917 1.00 12.69 105 GLU A N 1
ATOM 750 C CA . GLU A 1 105 ? -46.878 1.598 -53.335 1.00 12.66 105 GLU A CA 1
ATOM 751 C C . GLU A 1 105 ? -46.208 2.882 -53.823 1.00 12.56 105 GLU A C 1
ATOM 752 O O . GLU A 1 105 ? -46.539 3.389 -54.890 1.00 11.53 105 GLU A O 1
ATOM 758 N N . ILE A 1 106 ? -45.260 3.404 -53.045 1.00 12.53 106 ILE A N 1
ATOM 759 C CA . ILE A 1 106 ? -44.566 4.633 -53.432 1.00 12.92 106 ILE A CA 1
ATOM 760 C C . ILE A 1 106 ? -43.767 4.428 -54.724 1.00 13.34 106 ILE A C 1
ATOM 761 O O . ILE A 1 106 ? -43.787 5.280 -55.611 1.00 14.37 106 ILE A O 1
ATOM 766 N N . GLY A 1 107 ? -43.104 3.281 -54.847 1.00 14.00 107 GLY A N 1
ATOM 767 C CA . GLY A 1 107 ? -42.364 2.942 -56.051 1.00 14.16 107 GLY A CA 1
ATOM 768 C C . GLY A 1 107 ? -43.265 2.912 -57.275 1.00 14.42 107 GLY A C 1
ATOM 769 O O . GLY A 1 107 ? -42.937 3.488 -58.310 1.00 14.60 107 GLY A O 1
ATOM 770 N N . PHE A 1 108 ? -44.402 2.237 -57.165 1.00 14.69 108 PHE A N 1
ATOM 771 C CA . PHE A 1 108 ? -45.370 2.205 -58.257 1.00 15.08 108 PHE A CA 1
ATOM 772 C C . PHE A 1 108 ? -45.789 3.626 -58.608 1.00 15.38 108 PHE A C 1
ATOM 773 O O . PHE A 1 108 ? -45.854 3.991 -59.775 1.00 15.40 108 PHE A O 1
ATOM 775 N N . ALA A 1 109 ? -46.048 4.426 -57.577 1.00 15.85 109 ALA A N 1
ATOM 776 C CA . ALA A 1 109 ? -46.499 5.806 -57.748 1.00 16.22 109 ALA A CA 1
ATOM 777 C C . ALA A 1 109 ? -45.516 6.729 -58.480 1.00 16.85 109 ALA A C 1
ATOM 778 O O . ALA A 1 109 ? -45.937 7.548 -59.293 1.00 16.41 109 ALA A O 1
ATOM 780 N N . ILE A 1 110 ? -44.219 6.629 -58.193 1.00 17.63 110 ILE A N 1
ATOM 781 C CA . ILE A 1 110 ? -43.258 7.531 -58.840 1.00 18.19 110 ILE A CA 1
ATOM 782 C C . ILE A 1 110 ? -42.771 7.032 -60.200 1.00 18.63 110 ILE A C 1
ATOM 783 O O . ILE A 1 110 ? -42.044 7.734 -60.893 1.00 18.85 110 ILE A O 1
ATOM 788 N N . ARG A 1 111 ? -43.168 5.828 -60.584 1.00 19.16 111 ARG A N 1
ATOM 789 C CA . ARG A 1 111 ? -42.698 5.259 -61.843 1.00 19.38 111 ARG A CA 1
ATOM 790 C C . ARG A 1 111 ? -42.849 6.212 -63.032 1.00 19.11 111 ARG A C 1
ATOM 791 O O . ARG A 1 111 ? -41.947 6.324 -63.855 1.00 19.31 111 ARG A O 1
ATOM 799 N N . GLU A 1 112 ? -43.988 6.891 -63.121 1.00 18.86 112 GLU A N 1
ATOM 800 C CA . GLU A 1 112 ? -44.239 7.816 -64.208 1.00 18.74 112 GLU A CA 1
ATOM 801 C C . GLU A 1 112 ? -44.278 9.278 -63.792 1.00 18.50 112 GLU A C 1
ATOM 802 O O . GLU A 1 112 ? -44.586 10.140 -64.616 1.00 18.91 112 GLU A O 1
ATOM 803 N N . LYS A 1 113 ? -43.986 9.562 -62.524 1.00 18.16 113 LYS A N 1
ATOM 804 C CA . LYS A 1 113 ? -43.926 10.943 -62.045 1.00 17.73 113 LYS A CA 1
ATOM 805 C C . LYS A 1 113 ? -42.637 11.548 -62.573 1.00 17.59 113 LYS A C 1
ATOM 806 O O . LYS A 1 113 ? -41.567 10.981 -62.367 1.00 17.82 113 LYS A O 1
ATOM 812 N N . SER A 1 114 ? -42.731 12.703 -63.229 1.00 17.66 114 SER A N 1
ATOM 813 C CA . SER A 1 114 ? -41.563 13.326 -63.865 1.00 17.55 114 SER A CA 1
ATOM 814 C C . SER A 1 114 ? -40.793 14.304 -62.970 1.00 17.41 114 SER A C 1
ATOM 815 O O . SER A 1 114 ? -39.674 14.703 -63.290 1.00 18.27 114 SER A O 1
ATOM 818 N N . GLU A 1 115 ? -41.407 14.719 -61.873 1.00 16.81 115 GLU A N 1
ATOM 819 C CA . GLU A 1 115 ? -40.757 15.594 -60.908 1.00 16.26 115 GLU A CA 1
ATOM 820 C C . GLU A 1 115 ? -40.072 14.691 -59.893 1.00 14.94 115 GLU A C 1
ATOM 821 O O . GLU A 1 115 ? -40.584 13.617 -59.591 1.00 14.75 115 GLU A O 1
ATOM 827 N N . ARG A 1 116 ? -38.924 15.118 -59.369 1.00 13.68 116 ARG A N 1
ATOM 828 C CA . ARG A 1 116 ? -38.206 14.345 -58.360 1.00 12.91 116 ARG A CA 1
ATOM 829 C C . ARG A 1 116 ? -39.069 14.235 -57.106 1.00 12.04 116 ARG A C 1
ATOM 830 O O . ARG A 1 116 ? -39.564 15.241 -56.595 1.00 11.71 116 ARG A O 1
ATOM 838 N N . HIS A 1 117 ? -39.281 13.012 -56.630 1.00 11.13 117 HIS A N 1
ATOM 839 C CA . HIS A 1 117 ? -40.030 12.809 -55.393 1.00 10.34 117 HIS A CA 1
ATOM 840 C C . HIS A 1 117 ? -39.038 12.523 -54.270 1.00 9.93 117 HIS A C 1
ATOM 841 O O . HIS A 1 117 ? -37.901 12.116 -54.528 1.00 10.43 117 HIS A O 1
ATOM 848 N N . THR A 1 118 ? -39.461 12.736 -53.025 1.00 9.18 118 THR A N 1
ATOM 849 C CA . THR A 1 118 ? -38.603 12.481 -51.870 1.00 8.65 118 THR A CA 1
ATOM 850 C C . THR A 1 118 ? -39.343 11.625 -50.856 1.00 8.27 118 THR A C 1
ATOM 851 O O . THR A 1 118 ? -40.488 11.913 -50.504 1.00 8.16 118 THR A O 1
ATOM 855 N N . VAL A 1 119 ? -38.675 10.584 -50.375 1.00 7.82 119 VAL A N 1
ATOM 856 C CA . VAL A 1 119 ? -39.260 9.666 -49.411 1.00 7.52 119 VAL A CA 1
ATOM 857 C C . VAL A 1 119 ? -38.501 9.753 -48.091 1.00 7.18 119 VAL A C 1
ATOM 858 O O . VAL A 1 119 ? -37.271 9.613 -48.052 1.00 7.64 119 VAL A O 1
ATOM 862 N N . VAL A 1 120 ? -39.229 9.963 -46.999 1.00 7.04 120 VAL A N 1
ATOM 863 C CA . VAL A 1 120 ? -38.616 10.098 -45.683 1.00 7.07 120 VAL A CA 1
ATOM 864 C C . VAL A 1 120 ? -39.247 9.150 -44.676 1.00 7.28 120 VAL A C 1
ATOM 865 O O . VAL A 1 120 ? -40.454 9.199 -44.448 1.00 7.53 120 VAL A O 1
ATOM 869 N N . VAL A 1 121 ? -38.432 8.288 -44.070 1.00 7.19 121 VAL A N 1
ATOM 870 C CA . VAL A 1 121 ? -38.945 7.336 -43.094 1.00 7.25 121 VAL A CA 1
ATOM 871 C C . VAL A 1 121 ? -38.912 7.908 -41.673 1.00 6.88 121 VAL A C 1
ATOM 872 O O . VAL A 1 121 ? -37.827 8.130 -41.117 1.00 6.47 121 VAL A O 1
ATOM 876 N N . ARG A 1 122 ? -40.092 8.127 -41.085 1.00 7.14 122 ARG A N 1
ATOM 877 C CA . ARG A 1 122 ? -40.205 8.555 -39.689 1.00 7.36 122 ARG A CA 1
ATOM 878 C C . ARG A 1 122 ? -40.410 7.365 -38.757 1.00 6.68 122 ARG A C 1
ATOM 879 O O . ARG A 1 122 ? -40.073 7.440 -37.591 1.00 6.81 122 ARG A O 1
ATOM 887 N N . SER A 1 123 ? -41.043 6.306 -39.266 1.00 6.54 123 SER A N 1
ATOM 888 C CA . SER A 1 123 ? -41.212 5.065 -38.520 1.00 6.37 123 SER A CA 1
ATOM 889 C C . SER A 1 123 ? -39.869 4.579 -37.990 1.00 6.35 123 SER A C 1
ATOM 890 O O . SER A 1 123 ? -38.848 4.685 -38.661 1.00 6.70 123 SER A O 1
ATOM 893 N N . THR A 1 124 ? -39.869 4.052 -36.777 1.00 6.20 124 THR A N 1
ATOM 894 C CA . THR A 1 124 ? -38.668 3.478 -36.201 1.00 6.72 124 THR A CA 1
ATOM 895 C C . THR A 1 124 ? -38.347 2.153 -36.884 1.00 6.93 124 THR A C 1
ATOM 896 O O . THR A 1 124 ? -39.163 1.227 -36.859 1.00 6.95 124 THR A O 1
ATOM 900 N N . VAL A 1 125 ? -37.171 2.079 -37.506 1.00 7.45 125 VAL A N 1
ATOM 901 C CA . VAL A 1 125 ? -36.717 0.857 -38.177 1.00 7.57 125 VAL A CA 1
ATOM 902 C C . VAL A 1 125 ? -35.252 0.611 -37.815 1.00 8.34 125 VAL A C 1
ATOM 903 O O . VAL A 1 125 ? -34.511 1.550 -37.529 1.00 7.55 125 VAL A O 1
ATOM 907 N N . LEU A 1 126 ? -34.833 -0.647 -37.805 1.00 9.44 126 LEU A N 1
ATOM 908 C CA . LEU A 1 126 ? -33.462 -0.971 -37.401 1.00 10.38 126 LEU A CA 1
ATOM 909 C C . LEU A 1 126 ? -32.422 -0.474 -38.407 1.00 11.12 126 LEU A C 1
ATOM 910 O O . LEU A 1 126 ? -32.720 -0.245 -39.579 1.00 11.49 126 LEU A O 1
ATOM 915 N N . PRO A 1 127 ? -31.190 -0.277 -37.945 1.00 12.63 127 PRO A N 1
ATOM 916 C CA . PRO A 1 127 ? -30.113 0.115 -38.844 1.00 13.47 127 PRO A CA 1
ATOM 917 C C . PRO A 1 127 ? -30.010 -0.958 -39.919 1.00 14.12 127 PRO A C 1
ATOM 918 O O . PRO A 1 127 ? -30.050 -2.150 -39.597 1.00 16.00 127 PRO A O 1
ATOM 922 N N . GLY A 1 128 ? -29.920 -0.543 -41.171 1.00 14.06 128 GLY A N 1
ATOM 923 C CA . GLY A 1 128 ? -29.876 -1.466 -42.289 1.00 13.49 128 GLY A CA 1
ATOM 924 C C . GLY A 1 128 ? -31.171 -1.500 -43.087 1.00 12.98 128 GLY A C 1
ATOM 925 O O . GLY A 1 128 ? -31.181 -1.878 -44.263 1.00 13.25 128 GLY A O 1
ATOM 926 N N . THR A 1 129 ? -32.273 -1.094 -42.462 1.00 12.18 129 THR A N 1
ATOM 927 C CA . THR A 1 129 ? -33.577 -1.201 -43.110 1.00 11.80 129 THR A CA 1
ATOM 928 C C . THR A 1 129 ? -33.691 -0.392 -44.410 1.00 11.97 129 THR A C 1
ATOM 929 O O . THR A 1 129 ? -34.218 -0.880 -45.410 1.00 11.61 129 THR A O 1
ATOM 933 N N . VAL A 1 130 ? -33.206 0.842 -44.409 1.00 12.50 130 VAL A N 1
ATOM 934 C CA . VAL A 1 130 ? -33.295 1.657 -45.618 1.00 13.37 130 VAL A CA 1
ATOM 935 C C . VAL A 1 130 ? -32.483 1.059 -46.774 1.00 14.08 130 VAL A C 1
ATOM 936 O O . VAL A 1 130 ? -32.974 0.974 -47.891 1.00 14.29 130 VAL A O 1
ATOM 940 N N . ASN A 1 131 ? -31.257 0.623 -46.500 1.00 15.27 131 ASN A N 1
ATOM 941 C CA . ASN A 1 131 ? -30.399 0.062 -47.544 1.00 16.14 131 ASN A CA 1
ATOM 942 C C . ASN A 1 131 ? -30.892 -1.270 -48.078 1.00 16.33 131 ASN A C 1
ATOM 943 O O . ASN A 1 131 ? -30.895 -1.506 -49.283 1.00 16.67 131 ASN A O 1
ATOM 948 N N . ASN A 1 132 ? -31.334 -2.130 -47.171 1.00 16.39 132 ASN A N 1
ATOM 949 C CA . ASN A 1 132 ? -31.679 -3.495 -47.521 1.00 16.54 132 ASN A CA 1
ATOM 950 C C . ASN A 1 132 ? -33.138 -3.754 -47.830 1.00 16.27 132 ASN A C 1
ATOM 951 O O . ASN A 1 132 ? -33.479 -4.796 -48.398 1.00 16.82 132 ASN A O 1
ATOM 956 N N . VAL A 1 133 ? -34.008 -2.811 -47.486 1.00 15.40 133 VAL A N 1
ATOM 957 C CA . VAL A 1 133 ? -35.426 -3.014 -47.707 1.00 14.68 133 VAL A CA 1
ATOM 958 C C . VAL A 1 133 ? -36.086 -1.861 -48.456 1.00 13.93 133 VAL A C 1
ATOM 959 O O . VAL A 1 133 ? -36.665 -2.069 -49.525 1.00 13.58 133 VAL A O 1
ATOM 963 N N . VAL A 1 134 ? -35.993 -0.653 -47.907 1.00 13.07 134 VAL A N 1
ATOM 964 C CA . VAL A 1 134 ? -36.688 0.490 -48.482 1.00 12.73 134 VAL A CA 1
ATOM 965 C C . VAL A 1 134 ? -36.207 0.808 -49.901 1.00 12.65 134 VAL A C 1
ATOM 966 O O . VAL A 1 134 ? -37.006 0.876 -50.820 1.00 12.89 134 VAL A O 1
ATOM 970 N N . ILE A 1 135 ? -34.905 0.988 -50.074 1.00 13.18 135 ILE A N 1
ATOM 971 C CA . ILE A 1 135 ? -34.358 1.370 -51.382 1.00 13.65 135 ILE A CA 1
ATOM 972 C C . ILE A 1 135 ? -34.593 0.313 -52.458 1.00 13.82 135 ILE A C 1
ATOM 973 O O . ILE A 1 135 ? -35.152 0.617 -53.506 1.00 13.95 135 ILE A O 1
ATOM 978 N N . PRO A 1 136 ? -34.203 -0.934 -52.205 1.00 14.21 136 PRO A N 1
ATOM 979 C CA . PRO A 1 136 ? -34.451 -2.003 -53.181 1.00 14.32 136 PRO A CA 1
ATOM 980 C C . PRO A 1 136 ? -35.911 -2.078 -53.650 1.00 14.35 136 PRO A C 1
ATOM 981 O O . PRO A 1 136 ? -36.155 -2.184 -54.859 1.00 15.07 136 PRO A O 1
ATOM 985 N N . LEU A 1 137 ? -36.870 -2.014 -52.729 1.00 14.25 137 LEU A N 1
ATOM 986 C CA . LEU A 1 137 ? -38.280 -2.089 -53.099 1.00 13.88 137 LEU A CA 1
ATOM 987 C C . LEU A 1 137 ? -38.728 -0.910 -53.946 1.00 13.93 137 LEU A C 1
ATOM 988 O O . LEU A 1 137 ? -39.372 -1.088 -54.978 1.00 13.87 137 LEU A O 1
ATOM 993 N N . ILE A 1 138 ? -38.407 0.298 -53.502 1.00 13.91 138 ILE A N 1
ATOM 994 C CA . ILE A 1 138 ? -38.798 1.477 -54.257 1.00 14.02 138 ILE A CA 1
ATOM 995 C C . ILE A 1 138 ? -38.126 1.455 -55.634 1.00 14.51 138 ILE A C 1
ATOM 996 O O . ILE A 1 138 ? -38.764 1.763 -56.636 1.00 14.61 138 ILE A O 1
ATOM 1001 N N . GLU A 1 139 ? -36.854 1.060 -55.679 1.00 15.31 139 GLU A N 1
ATOM 1002 C CA . GLU A 1 139 ? -36.109 0.990 -56.940 1.00 16.05 139 GLU A CA 1
ATOM 1003 C C . GLU A 1 139 ? -36.691 -0.052 -57.897 1.00 16.89 139 GLU A C 1
ATOM 1004 O O . GLU A 1 139 ? -36.778 0.186 -59.098 1.00 16.91 139 GLU A O 1
ATOM 1010 N N . ASP A 1 140 ? -37.085 -1.202 -57.363 1.00 17.70 140 ASP A N 1
ATOM 1011 C CA . ASP A 1 140 ? -37.656 -2.284 -58.167 1.00 18.56 140 ASP A CA 1
ATOM 1012 C C . ASP A 1 140 ? -39.065 -1.978 -58.680 1.00 18.51 140 ASP A C 1
ATOM 1013 O O . ASP A 1 140 ? -39.464 -2.457 -59.747 1.00 18.65 140 ASP A O 1
ATOM 1018 N N . CYS A 1 141 ? -39.823 -1.187 -57.927 1.00 18.26 141 CYS A N 1
ATOM 1019 C CA . CYS A 1 141 ? -41.192 -0.857 -58.318 1.00 18.18 141 CYS A CA 1
ATOM 1020 C C . CYS A 1 141 ? -41.282 0.398 -59.193 1.00 17.93 141 CYS A C 1
ATOM 1021 O O . CYS A 1 141 ? -42.244 0.569 -59.946 1.00 17.95 141 CYS A O 1
ATOM 1024 N N . SER A 1 142 ? -40.273 1.258 -59.109 1.00 17.65 142 SER A N 1
ATOM 1025 C CA . SER A 1 142 ? -40.251 2.499 -59.879 1.00 17.53 142 SER A CA 1
ATOM 1026 C C . SER A 1 142 ? -39.452 2.404 -61.179 1.00 17.57 142 SER A C 1
ATOM 1027 O O . SER A 1 142 ? -39.726 3.130 -62.128 1.00 17.87 142 SER A O 1
ATOM 1030 N N . GLY A 1 143 ? -38.457 1.523 -61.222 1.00 17.68 143 GLY A N 1
ATOM 1031 C CA . GLY A 1 143 ? -37.577 1.444 -62.379 1.00 17.60 143 GLY A CA 1
ATOM 1032 C C . GLY A 1 143 ? -36.606 2.609 -62.329 1.00 17.58 143 GLY A C 1
ATOM 1033 O O . GLY A 1 143 ? -35.868 2.871 -63.288 1.00 17.71 143 GLY A O 1
ATOM 1034 N N . LYS A 1 144 ? -36.619 3.307 -61.193 1.00 17.14 144 LYS A N 1
ATOM 1035 C CA . LYS A 1 144 ? -35.764 4.462 -60.958 1.00 17.04 144 LYS A CA 1
ATOM 1036 C C . LYS A 1 144 ? -34.700 4.140 -59.924 1.00 17.06 144 LYS A C 1
ATOM 1037 O O . LYS A 1 144 ? -34.766 3.105 -59.255 1.00 17.53 144 LYS A O 1
ATOM 1043 N N . LYS A 1 145 ? -33.738 5.048 -59.772 1.00 16.89 145 LYS A N 1
ATOM 1044 C CA . LYS A 1 145 ? -32.615 4.841 -58.871 1.00 16.81 145 LYS A CA 1
ATOM 1045 C C . LYS A 1 145 ? -32.618 5.840 -57.717 1.00 16.85 145 LYS A C 1
ATOM 1046 O O . LYS A 1 145 ? -32.830 7.039 -57.915 1.00 16.91 145 LYS A O 1
ATOM 1048 N N . ALA A 1 146 ? -32.373 5.336 -56.514 1.00 16.70 146 ALA A N 1
ATOM 1049 C CA . ALA A 1 146 ? -32.308 6.182 -55.333 1.00 16.68 146 ALA A CA 1
ATOM 1050 C C . ALA A 1 146 ? -31.161 7.162 -55.485 1.00 16.87 146 ALA A C 1
ATOM 1051 O O . ALA A 1 146 ? -30.118 6.820 -56.043 1.00 17.02 146 ALA A O 1
ATOM 1053 N N . GLY A 1 147 ? -31.355 8.379 -54.987 1.00 17.00 147 GLY A N 1
ATOM 1054 C CA . GLY A 1 147 ? -30.339 9.409 -55.080 1.00 17.32 147 GLY A CA 1
ATOM 1055 C C . GLY A 1 147 ? -30.574 10.320 -56.264 1.00 17.38 147 GLY A C 1
ATOM 1056 O O . GLY A 1 147 ? -31.099 11.427 -56.116 1.00 17.72 147 GLY A O 1
ATOM 1057 N N . VAL A 1 148 ? -30.210 9.846 -57.450 1.00 17.57 148 VAL A N 1
ATOM 1058 C CA . VAL A 1 148 ? -30.324 10.648 -58.658 1.00 17.42 148 VAL A CA 1
ATOM 1059 C C . VAL A 1 148 ? -31.775 10.862 -59.111 1.00 17.16 148 VAL A C 1
ATOM 1060 O O . VAL A 1 148 ? -32.129 11.967 -59.524 1.00 17.87 148 VAL A O 1
ATOM 1064 N N . ASP A 1 149 ? -32.615 9.828 -59.022 1.00 16.35 149 ASP A N 1
ATOM 1065 C CA . ASP A 1 149 ? -34.003 9.932 -59.474 1.00 15.64 149 ASP A CA 1
ATOM 1066 C C . ASP A 1 149 ? -34.963 10.334 -58.351 1.00 14.71 149 ASP A C 1
ATOM 1067 O O . ASP A 1 149 ? -35.841 11.170 -58.558 1.00 14.60 149 ASP A O 1
ATOM 1072 N N . PHE A 1 150 ? -34.812 9.729 -57.175 1.00 13.83 150 PHE A N 1
ATOM 1073 C CA . PHE A 1 150 ? -35.668 10.068 -56.036 1.00 12.85 150 PHE A CA 1
ATOM 1074 C C . PHE A 1 150 ? -34.852 10.203 -54.750 1.00 12.23 150 PHE A C 1
ATOM 1075 O O . PHE A 1 150 ? -33.844 9.512 -54.556 1.00 12.23 150 PHE A O 1
ATOM 1083 N N . GLY A 1 151 ? -35.280 11.113 -53.882 1.00 11.01 151 GLY A N 1
ATOM 1084 C CA . GLY A 1 151 ? -34.597 11.334 -52.623 1.00 10.87 151 GLY A CA 1
ATOM 1085 C C . GLY A 1 151 ? -35.025 10.339 -51.556 1.00 10.42 151 GLY A C 1
ATOM 1086 O O . GLY A 1 151 ? -36.181 9.904 -51.509 1.00 9.79 151 GLY A O 1
ATOM 1087 N N . VAL A 1 152 ? -34.083 9.973 -50.692 1.00 10.53 152 VAL A N 1
ATOM 1088 C CA . VAL A 1 152 ? -34.371 9.064 -49.597 1.00 10.28 152 VAL A CA 1
ATOM 1089 C C . VAL A 1 152 ? -33.634 9.503 -48.336 1.00 10.17 152 VAL A C 1
ATOM 1090 O O . VAL A 1 152 ? -32.456 9.885 -48.388 1.00 10.67 152 VAL A O 1
ATOM 1094 N N . GLY A 1 153 ? -34.335 9.459 -47.207 1.00 9.57 153 GLY A N 1
ATOM 1095 C CA . GLY A 1 153 ? -33.743 9.768 -45.920 1.00 9.00 153 GLY A CA 1
ATOM 1096 C C . GLY A 1 153 ? -34.602 9.274 -44.777 1.00 8.55 153 GLY A C 1
ATOM 1097 O O . GLY A 1 153 ? -35.695 8.739 -44.988 1.00 8.61 153 GLY A O 1
ATOM 1098 N N . THR A 1 154 ? -34.089 9.405 -43.564 1.00 8.37 154 THR A N 1
ATOM 1099 C CA . THR A 1 154 ? -34.869 9.070 -42.381 1.00 8.07 154 THR A CA 1
ATOM 1100 C C . THR A 1 154 ? -34.945 10.285 -41.467 1.00 7.73 154 THR A C 1
ATOM 1101 O O . THR A 1 154 ? -34.132 11.221 -41.569 1.00 7.44 154 THR A O 1
ATOM 1105 N N . ASN A 1 155 ? -35.948 10.273 -40.597 1.00 6.84 155 ASN A N 1
ATOM 1106 C CA . ASN A 1 155 ? -36.231 11.397 -39.728 1.00 6.36 155 ASN A CA 1
ATOM 1107 C C . ASN A 1 155 ? -37.033 10.861 -38.552 1.00 6.51 155 ASN A C 1
ATOM 1108 O O . ASN A 1 155 ? -38.261 10.963 -38.530 1.00 5.99 155 ASN A O 1
ATOM 1113 N N . PRO A 1 156 ? -36.347 10.268 -37.578 1.00 6.82 156 PRO A N 1
ATOM 1114 C CA . PRO A 1 156 ? -37.042 9.680 -36.432 1.00 6.97 156 PRO A CA 1
ATOM 1115 C C . PRO A 1 156 ? -37.864 10.723 -35.687 1.00 6.85 156 PRO A C 1
ATOM 1116 O O . PRO A 1 156 ? -37.601 11.928 -35.773 1.00 6.90 156 PRO A O 1
ATOM 1120 N N . GLU A 1 157 ? -38.864 10.255 -34.964 1.00 6.71 157 GLU A N 1
ATOM 1121 C CA . GLU A 1 157 ? -39.688 11.140 -34.150 1.00 6.24 157 GLU A CA 1
ATOM 1122 C C . GLU A 1 157 ? -39.472 10.800 -32.688 1.00 6.29 157 GLU A C 1
ATOM 1123 O O . GLU A 1 157 ? -39.215 9.634 -32.330 1.00 6.08 157 GLU A O 1
ATOM 1129 N N . PHE A 1 158 ? -39.576 11.819 -31.838 1.00 6.33 158 PHE A N 1
ATOM 1130 C CA . PHE A 1 158 ? -39.359 11.655 -30.413 1.00 6.24 158 PHE A CA 1
ATOM 1131 C C . PHE A 1 158 ? -40.594 12.050 -29.608 1.00 6.52 158 PHE A C 1
ATOM 1132 O O . PHE A 1 158 ? -40.524 12.301 -28.395 1.00 6.64 158 PHE A O 1
ATOM 1140 N N . LEU A 1 159 ? -41.737 12.057 -30.278 1.00 6.13 159 LEU A N 1
ATOM 1141 C CA . LEU A 1 159 ? -42.988 12.437 -29.639 1.00 5.99 159 LEU A CA 1
ATOM 1142 C C . LEU A 1 159 ? -43.450 11.425 -28.615 1.00 5.77 159 LEU A C 1
ATOM 1143 O O . LEU A 1 159 ? -43.291 10.213 -28.808 1.00 5.82 159 LEU A O 1
ATOM 1148 N N . ARG A 1 160 ? -44.052 11.933 -27.539 1.00 5.75 160 ARG A N 1
ATOM 1149 C CA . ARG A 1 160 ? -44.717 11.103 -26.543 1.00 5.88 160 ARG A CA 1
ATOM 1150 C C . ARG A 1 160 ? -46.231 11.262 -26.663 1.00 5.60 160 ARG A C 1
ATOM 1151 O O . ARG A 1 160 ? -46.746 12.381 -26.744 1.00 5.74 160 ARG A O 1
ATOM 1159 N N . GLU A 1 161 ? -46.942 10.147 -26.652 1.00 6.45 161 GLU A N 1
ATOM 1160 C CA . GLU A 1 161 ? -48.398 10.168 -26.647 1.00 6.51 161 GLU A CA 1
ATOM 1161 C C . GLU A 1 161 ? -48.898 10.880 -25.381 1.00 6.75 161 GLU A C 1
ATOM 1162 O O . GLU A 1 161 ? -48.334 10.722 -24.298 1.00 7.35 161 GLU A O 1
ATOM 1168 N N . SER A 1 162 ? -49.942 11.687 -25.558 1.00 7.83 162 SER A N 1
ATOM 1169 C CA . SER A 1 162 ? -50.545 12.542 -24.523 1.00 7.44 162 SER A CA 1
ATOM 1170 C C . SER A 1 162 ? -49.941 13.954 -24.511 1.00 7.79 162 SER A C 1
ATOM 1171 O O . SER A 1 162 ? -50.594 14.897 -24.050 1.00 7.73 162 SER A O 1
ATOM 1174 N N . THR A 1 163 ? -48.712 14.108 -25.015 1.00 7.60 163 THR A N 1
ATOM 1175 C CA . THR A 1 163 ? -48.065 15.427 -25.141 1.00 7.78 163 THR A CA 1
ATOM 1176 C C . THR A 1 163 ? -47.434 15.604 -26.530 1.00 7.60 163 THR A C 1
ATOM 1177 O O . THR A 1 163 ? -46.445 16.352 -26.692 1.00 7.45 163 THR A O 1
ATOM 1181 N N . ALA A 1 164 ? -48.018 14.963 -27.540 1.00 7.48 164 ALA A N 1
ATOM 1182 C CA . ALA A 1 164 ? -47.397 14.895 -28.865 1.00 7.63 164 ALA A CA 1
ATOM 1183 C C . ALA A 1 164 ? -47.200 16.252 -29.523 1.00 7.60 164 ALA A C 1
ATOM 1184 O O . ALA A 1 164 ? -46.151 16.513 -30.112 1.00 7.79 164 ALA A O 1
ATOM 1186 N N . ILE A 1 165 ? -48.212 17.109 -29.440 1.00 8.05 165 ILE A N 1
ATOM 1187 C CA . ILE A 1 165 ? -48.152 18.416 -30.077 1.00 8.28 165 ILE A CA 1
ATOM 1188 C C . ILE A 1 165 ? -47.096 19.298 -29.413 1.00 8.10 165 ILE A C 1
ATOM 1189 O O . ILE A 1 165 ? -46.290 19.924 -30.094 1.00 8.63 165 ILE A O 1
ATOM 1194 N N . LYS A 1 166 ? -47.093 19.346 -28.087 1.00 8.13 166 LYS A N 1
ATOM 1195 C CA . LYS A 1 166 ? -46.070 20.105 -27.374 1.00 7.96 166 LYS A CA 1
ATOM 1196 C C . LYS A 1 166 ? -44.672 19.554 -27.712 1.00 7.52 166 LYS A C 1
ATOM 1197 O O . LYS A 1 166 ? -43.715 20.305 -27.907 1.00 8.24 166 LYS A O 1
ATOM 1199 N N . ASP A 1 167 ? -44.568 18.235 -27.805 1.00 7.32 167 ASP A N 1
ATOM 1200 C CA . ASP A 1 167 ? -43.308 17.581 -28.146 1.00 7.15 167 ASP A CA 1
ATOM 1201 C C . ASP A 1 167 ? -42.846 17.919 -29.558 1.00 6.95 167 ASP A C 1
ATOM 1202 O O . ASP A 1 167 ? -41.637 18.044 -29.815 1.00 6.62 167 ASP A O 1
ATOM 1207 N N . TYR A 1 168 ? -43.798 18.033 -30.479 1.00 7.24 168 TYR A N 1
ATOM 1208 C CA . TYR A 1 168 ? -43.497 18.401 -31.852 1.00 7.21 168 TYR A CA 1
ATOM 1209 C C . TYR A 1 168 ? -43.001 19.843 -31.884 1.00 7.24 168 TYR A C 1
ATOM 1210 O O . TYR A 1 168 ? -41.987 20.148 -32.525 1.00 7.14 168 TYR A O 1
ATOM 1219 N N . ASP A 1 169 ? -43.716 20.714 -31.178 1.00 7.66 169 ASP A N 1
ATOM 1220 C CA . ASP A 1 169 ? -43.434 22.153 -31.158 1.00 8.28 169 ASP A CA 1
ATOM 1221 C C . ASP A 1 169 ? -42.092 22.487 -30.533 1.00 8.57 169 ASP A C 1
ATOM 1222 O O . ASP A 1 169 ? -41.406 23.411 -30.974 1.00 8.87 169 ASP A O 1
ATOM 1227 N N . PHE A 1 170 ? -41.738 21.723 -29.504 1.00 9.33 170 PHE A N 1
ATOM 1228 C CA . PHE A 1 170 ? -40.553 21.970 -28.694 1.00 9.68 170 PHE A CA 1
ATOM 1229 C C . PHE A 1 170 ? -39.784 20.666 -28.451 1.00 9.69 170 PHE A C 1
ATOM 1230 O O . PHE A 1 170 ? -39.716 20.162 -27.317 1.00 10.14 170 PHE A O 1
ATOM 1238 N N . PRO A 1 171 ? -39.208 20.098 -29.502 1.00 9.63 171 PRO A N 1
ATOM 1239 C CA . PRO A 1 171 ? -38.490 18.836 -29.363 1.00 9.59 171 PRO A CA 1
ATOM 1240 C C . PRO A 1 171 ? -37.106 19.066 -28.783 1.00 9.89 171 PRO A C 1
ATOM 1241 O O . PRO A 1 171 ? -36.629 20.205 -28.749 1.00 10.34 171 PRO A O 1
ATOM 1245 N N . PRO A 1 172 ? -36.474 18.006 -28.304 1.00 10.52 172 PRO A N 1
ATOM 1246 C CA . PRO A 1 172 ? -35.099 18.106 -27.806 1.00 10.50 172 PRO A CA 1
ATOM 1247 C C . PRO A 1 172 ? -34.108 18.321 -28.944 1.00 10.40 172 PRO A C 1
ATOM 1248 O O . PRO A 1 172 ? -33.055 18.939 -28.774 1.00 10.71 172 PRO A O 1
ATOM 1252 N N . MET A 1 173 ? -34.459 17.797 -30.112 1.00 10.28 173 MET A N 1
ATOM 1253 C CA . MET A 1 173 ? -33.604 17.839 -31.281 1.00 9.75 173 MET A CA 1
ATOM 1254 C C . MET A 1 173 ? -34.356 17.262 -32.465 1.00 9.28 173 MET A C 1
ATOM 1255 O O . MET A 1 173 ? -35.334 16.528 -32.301 1.00 8.07 173 MET A O 1
ATOM 1260 N N . THR A 1 174 ? -33.879 17.613 -33.652 1.00 8.81 174 THR A N 1
ATOM 1261 C CA . THR A 1 174 ? -34.359 17.053 -34.897 1.00 8.56 174 THR A CA 1
ATOM 1262 C C . THR A 1 174 ? -33.210 16.220 -35.440 1.00 8.28 174 THR A C 1
ATOM 1263 O O . THR A 1 174 ? -32.083 16.714 -35.580 1.00 8.92 174 THR A O 1
ATOM 1267 N N . VAL A 1 175 ? -33.486 14.960 -35.736 1.00 8.22 175 VAL A N 1
ATOM 1268 C CA . VAL A 1 175 ? -32.468 14.043 -36.236 1.00 7.87 175 VAL A CA 1
ATOM 1269 C C . VAL A 1 175 ? -32.826 13.622 -37.652 1.00 8.17 175 VAL A C 1
ATOM 1270 O O . VAL A 1 175 ? -33.955 13.184 -37.926 1.00 7.35 175 VAL A O 1
ATOM 1274 N N . ILE A 1 176 ? -31.844 13.773 -38.538 1.00 8.50 176 ILE A N 1
ATOM 1275 C CA . ILE A 1 176 ? -31.964 13.452 -39.945 1.00 8.71 176 ILE A CA 1
ATOM 1276 C C . ILE A 1 176 ? -30.923 12.403 -40.368 1.00 9.18 176 ILE A C 1
ATOM 1277 O O . ILE A 1 176 ? -29.727 12.574 -40.138 1.00 10.14 176 ILE A O 1
ATOM 1282 N N . GLY A 1 177 ? -31.391 11.310 -40.962 1.00 9.40 177 GLY A N 1
ATOM 1283 C CA . GLY A 1 177 ? -30.513 10.306 -41.546 1.00 9.64 177 GLY A CA 1
ATOM 1284 C C . GLY A 1 177 ? -30.423 10.696 -43.007 1.00 9.77 177 GLY A C 1
ATOM 1285 O O . GLY A 1 177 ? -31.449 10.760 -43.694 1.00 9.80 177 GLY A O 1
ATOM 1286 N N . GLU A 1 178 ? -29.208 10.958 -43.482 1.00 10.48 178 GLU A N 1
ATOM 1287 C CA . GLU A 1 178 ? -29.003 11.508 -44.818 1.00 11.32 178 GLU A CA 1
ATOM 1288 C C . GLU A 1 178 ? -28.263 10.591 -45.778 1.00 11.49 178 GLU A C 1
ATOM 1289 O O . GLU A 1 178 ? -27.261 9.975 -45.420 1.00 11.91 178 GLU A O 1
ATOM 1295 N N . LEU A 1 179 ? -28.803 10.502 -46.993 1.00 12.34 179 LEU A N 1
ATOM 1296 C CA . LEU A 1 179 ? -28.170 9.847 -48.130 1.00 12.63 179 LEU A CA 1
ATOM 1297 C C . LEU A 1 179 ? -27.818 11.003 -49.072 1.00 12.62 179 LEU A C 1
ATOM 1298 O O . LEU A 1 179 ? -26.730 11.574 -48.990 1.00 13.30 179 LEU A O 1
ATOM 1303 N N . ASP A 1 180 ? -28.746 11.385 -49.942 1.00 12.49 180 ASP A N 1
ATOM 1304 C CA . ASP A 1 180 ? -28.532 12.523 -50.830 1.00 12.12 180 ASP A CA 1
ATOM 1305 C C . ASP A 1 180 ? -28.756 13.846 -50.084 1.00 12.10 180 ASP A C 1
ATOM 1306 O O . ASP A 1 180 ? -29.685 13.965 -49.277 1.00 11.90 180 ASP A O 1
ATOM 1311 N N . LYS A 1 181 ? -27.916 14.839 -50.372 1.00 12.44 181 LYS A N 1
ATOM 1312 C CA . LYS A 1 181 ? -28.002 16.156 -49.729 1.00 12.58 181 LYS A CA 1
ATOM 1313 C C . LYS A 1 181 ? -29.333 16.887 -49.941 1.00 12.79 181 LYS A C 1
ATOM 1314 O O . LYS A 1 181 ? -29.793 17.607 -49.048 1.00 12.79 181 LYS A O 1
ATOM 1316 N N . GLN A 1 182 ? -29.947 16.715 -51.107 1.00 12.61 182 GLN A N 1
ATOM 1317 C CA . GLN A 1 182 ? -31.219 17.378 -51.404 1.00 12.44 182 GLN A CA 1
ATOM 1318 C C . GLN A 1 182 ? -32.299 17.077 -50.343 1.00 11.88 182 GLN A C 1
ATOM 1319 O O . GLN A 1 182 ? -32.986 17.979 -49.852 1.00 11.47 182 GLN A O 1
ATOM 1325 N N . THR A 1 183 ? -32.442 15.808 -49.981 1.00 11.01 183 THR A N 1
ATOM 1326 C CA . THR A 1 183 ? -33.429 15.414 -48.981 1.00 10.56 183 THR A CA 1
ATOM 1327 C C . THR A 1 183 ? -33.100 15.962 -47.594 1.00 10.00 183 THR A C 1
ATOM 1328 O O . THR A 1 183 ? -33.993 16.384 -46.859 1.00 10.21 183 THR A O 1
ATOM 1332 N N . GLY A 1 184 ? -31.824 15.924 -47.227 1.00 9.74 184 GLY A N 1
ATOM 1333 C CA . GLY A 1 184 ? -31.379 16.474 -45.964 1.00 9.63 184 GLY A CA 1
ATOM 1334 C C . GLY A 1 184 ? -31.698 17.956 -45.886 1.00 9.39 184 GLY A C 1
ATOM 1335 O O . GLY A 1 184 ? -32.168 18.441 -44.859 1.00 9.20 184 GLY A O 1
ATOM 1336 N N . ASP A 1 185 ? -31.442 18.667 -46.979 1.00 9.24 185 ASP A N 1
ATOM 1337 C CA . ASP A 1 185 ? -31.757 20.095 -47.084 1.00 9.26 185 ASP A CA 1
ATOM 1338 C C . ASP A 1 185 ? -33.260 20.340 -46.973 1.00 9.21 185 ASP A C 1
ATOM 1339 O O . ASP A 1 185 ? -33.698 21.295 -46.334 1.00 9.05 185 ASP A O 1
ATOM 1344 N N . LEU A 1 186 ? -34.050 19.483 -47.613 1.00 9.47 186 LEU A N 1
ATOM 1345 C CA . LEU A 1 186 ? -35.504 19.603 -47.582 1.00 9.43 186 LEU A CA 1
ATOM 1346 C C . LEU A 1 186 ? -36.001 19.493 -46.148 1.00 9.11 186 LEU A C 1
ATOM 1347 O O . LEU A 1 186 ? -36.827 20.295 -45.703 1.00 8.21 186 LEU A O 1
ATOM 1352 N N . LEU A 1 187 ? -35.501 18.493 -45.425 1.00 9.49 187 LEU A N 1
ATOM 1353 C CA . LEU A 1 187 ? -35.913 18.276 -44.040 1.00 9.52 187 LEU A CA 1
ATOM 1354 C C . LEU A 1 187 ? -35.449 19.423 -43.144 1.00 10.13 187 LEU A C 1
ATOM 1355 O O . LEU A 1 187 ? -36.179 19.862 -42.260 1.00 9.71 187 LEU A O 1
ATOM 1360 N N . GLU A 1 188 ? -34.233 19.912 -43.378 1.00 11.26 188 GLU A N 1
ATOM 1361 C CA . GLU A 1 188 ? -33.718 21.042 -42.614 1.00 11.89 188 GLU A CA 1
ATOM 1362 C C . GLU A 1 188 ? -34.659 22.235 -42.757 1.00 11.89 188 GLU A C 1
ATOM 1363 O O . GLU A 1 188 ? -34.929 22.935 -41.788 1.00 12.07 188 GLU A O 1
ATOM 1369 N N . GLU A 1 189 ? -35.166 22.448 -43.969 1.00 12.29 189 GLU A N 1
ATOM 1370 C CA . GLU A 1 189 ? -36.076 23.561 -44.254 1.00 12.41 189 GLU A CA 1
ATOM 1371 C C . GLU A 1 189 ? -37.382 23.415 -43.472 1.00 11.77 189 GLU A C 1
ATOM 1372 O O . GLU A 1 189 ? -37.920 24.389 -42.945 1.00 12.04 189 GLU A O 1
ATOM 1378 N N . ILE A 1 190 ? -37.898 22.196 -43.396 1.00 10.98 190 ILE A N 1
ATOM 1379 C CA . ILE A 1 190 ? -39.140 21.949 -42.663 1.00 10.48 190 ILE A CA 1
ATOM 1380 C C . ILE A 1 190 ? -39.011 22.230 -41.166 1.00 10.42 190 ILE A C 1
ATOM 1381 O O . ILE A 1 190 ? -39.945 22.736 -40.542 1.00 10.54 190 ILE A O 1
ATOM 1386 N N . TYR A 1 191 ? -37.863 21.895 -40.586 1.00 10.61 191 TYR A N 1
ATOM 1387 C CA . TYR A 1 191 ? -37.678 22.015 -39.143 1.00 10.73 191 TYR A CA 1
ATOM 1388 C C . TYR A 1 191 ? -36.898 23.261 -38.677 1.00 11.81 191 TYR A C 1
ATOM 1389 O O . TYR A 1 191 ? -36.839 23.559 -37.484 1.00 11.10 191 TYR A O 1
ATOM 1398 N N . ARG A 1 192 ? -36.274 23.946 -39.624 1.00 12.85 192 ARG A N 1
ATOM 1399 C CA . ARG A 1 192 ? -35.518 25.191 -39.389 1.00 13.93 192 ARG A CA 1
ATOM 1400 C C . ARG A 1 192 ? -35.957 26.205 -38.312 1.00 14.43 192 ARG A C 1
ATOM 1401 O O . ARG A 1 192 ? -35.101 26.888 -37.734 1.00 15.75 192 ARG A O 1
ATOM 1409 N N . GLU A 1 193 ? -37.248 26.297 -38.019 1.00 14.41 193 GLU A N 1
ATOM 1410 C CA . GLU A 1 193 ? -37.764 27.325 -37.123 1.00 14.73 193 GLU A CA 1
ATOM 1411 C C . GLU A 1 193 ? -37.847 26.837 -35.672 1.00 14.26 193 GLU A C 1
ATOM 1412 O O . GLU A 1 193 ? -37.967 27.647 -34.742 1.00 14.12 193 GLU A O 1
ATOM 1418 N N . LEU A 1 194 ? -37.792 25.516 -35.488 1.00 13.30 194 LEU A N 1
ATOM 1419 C CA . LEU A 1 194 ? -37.772 24.911 -34.161 1.00 12.85 194 LEU A CA 1
ATOM 1420 C C . LEU A 1 194 ? -36.505 25.309 -33.386 1.00 12.82 194 LEU A C 1
ATOM 1421 O O . LEU A 1 194 ? -35.403 25.410 -33.945 1.00 12.43 194 LEU A O 1
ATOM 1426 N N . ASP A 1 195 ? -36.678 25.534 -32.090 1.00 12.79 195 ASP A N 1
ATOM 1427 C CA . ASP A 1 195 ? -35.577 25.924 -31.225 1.00 12.81 195 ASP A CA 1
ATOM 1428 C C . ASP A 1 195 ? -34.918 24.688 -30.628 1.00 12.33 195 ASP A C 1
ATOM 1429 O O . ASP A 1 195 ? -35.103 24.357 -29.452 1.00 12.35 195 ASP A O 1
ATOM 1434 N N . ALA A 1 196 ? -34.137 24.011 -31.456 1.00 11.82 196 ALA A N 1
ATOM 1435 C CA . ALA A 1 196 ? -33.469 22.789 -31.060 1.00 11.28 196 ALA A CA 1
ATOM 1436 C C . ALA A 1 196 ? -32.459 22.496 -32.154 1.00 10.94 196 ALA A C 1
ATOM 1437 O O . ALA A 1 196 ? -32.611 22.984 -33.267 1.00 10.64 196 ALA A O 1
ATOM 1439 N N . PRO A 1 197 ? -31.423 21.721 -31.860 1.00 10.91 197 PRO A N 1
ATOM 1440 C CA . PRO A 1 197 ? -30.405 21.438 -32.873 1.00 10.89 197 PRO A CA 1
ATOM 1441 C C . PRO A 1 197 ? -30.933 20.563 -34.007 1.00 10.93 197 PRO A C 1
ATOM 1442 O O . PRO A 1 197 ? -31.780 19.697 -33.760 1.00 11.73 197 PRO A O 1
ATOM 1446 N N . ILE A 1 198 ? -30.470 20.818 -35.227 1.00 11.16 198 ILE A N 1
ATOM 1447 C CA . ILE A 1 198 ? -30.754 19.940 -36.351 1.00 11.26 198 ILE A CA 1
ATOM 1448 C C . ILE A 1 198 ? -29.493 19.124 -36.497 1.00 10.81 198 ILE A C 1
ATOM 1449 O O . ILE A 1 198 ? -28.416 19.669 -36.758 1.00 10.59 198 ILE A O 1
ATOM 1454 N N . ILE A 1 199 ? -29.629 17.819 -36.295 1.00 10.51 199 ILE A N 1
ATOM 1455 C CA . ILE A 1 199 ? -28.496 16.910 -36.297 1.00 10.54 199 ILE A CA 1
ATOM 1456 C C . ILE A 1 199 ? -28.566 15.991 -37.507 1.00 10.52 199 ILE A C 1
ATOM 1457 O O . ILE A 1 199 ? -29.446 15.132 -37.578 1.00 9.89 199 ILE A O 1
ATOM 1462 N N . ARG A 1 200 ? -27.634 16.176 -38.448 1.00 10.61 200 ARG A N 1
ATOM 1463 C CA . ARG A 1 200 ? -27.591 15.373 -39.672 1.00 10.58 200 ARG A CA 1
ATOM 1464 C C . ARG A 1 200 ? -26.514 14.288 -39.549 1.00 10.44 200 ARG A C 1
ATOM 1465 O O . ARG A 1 200 ? -25.342 14.576 -39.299 1.00 10.25 200 ARG A O 1
ATOM 1473 N N . LYS A 1 201 ? -26.932 13.036 -39.715 1.00 10.27 201 LYS A N 1
ATOM 1474 C CA . LYS A 1 201 ? -26.047 11.891 -39.559 1.00 9.91 201 LYS A CA 1
ATOM 1475 C C . LYS A 1 201 ? -26.315 10.911 -40.671 1.00 9.70 201 LYS A C 1
ATOM 1476 O O . LYS A 1 201 ? -27.208 11.125 -41.485 1.00 9.73 201 LYS A O 1
ATOM 1482 N N . THR A 1 202 ? -25.560 9.825 -40.720 1.00 9.27 202 THR A N 1
ATOM 1483 C CA . THR A 1 202 ? -25.876 8.802 -41.696 1.00 9.25 202 THR A CA 1
ATOM 1484 C C . THR A 1 202 ? -27.189 8.153 -41.259 1.00 8.98 202 THR A C 1
ATOM 1485 O O . THR A 1 202 ? -27.609 8.253 -40.104 1.00 7.83 202 THR A O 1
ATOM 1489 N N . VAL A 1 203 ? -27.841 7.482 -42.190 1.00 9.66 203 VAL A N 1
ATOM 1490 C CA . VAL A 1 203 ? -29.078 6.803 -41.882 1.00 9.81 203 VAL A CA 1
ATOM 1491 C C . VAL A 1 203 ? -28.882 5.806 -40.742 1.00 9.98 203 VAL A C 1
ATOM 1492 O O . VAL A 1 203 ? -29.694 5.745 -39.818 1.00 9.97 203 VAL A O 1
ATOM 1496 N N . GLU A 1 204 ? -27.806 5.020 -40.806 1.00 9.88 204 GLU A N 1
ATOM 1497 C CA . GLU A 1 204 ? -27.547 4.002 -39.792 1.00 9.83 204 GLU A CA 1
ATOM 1498 C C . GLU A 1 204 ? -27.360 4.606 -38.393 1.00 8.83 204 GLU A C 1
ATOM 1499 O O . GLU A 1 204 ? -27.843 4.051 -37.406 1.00 9.02 204 GLU A O 1
ATOM 1505 N N . VAL A 1 205 ? -26.683 5.751 -38.298 1.00 8.20 205 VAL A N 1
ATOM 1506 C CA . VAL A 1 205 ? -26.477 6.399 -37.001 1.00 7.76 205 VAL A CA 1
ATOM 1507 C C . VAL A 1 205 ? -27.821 6.930 -36.507 1.00 7.10 205 VAL A C 1
ATOM 1508 O O . VAL A 1 205 ? -28.163 6.766 -35.329 1.00 6.56 205 VAL A O 1
ATOM 1512 N N . ALA A 1 206 ? -28.591 7.535 -37.415 1.00 7.03 206 ALA A N 1
ATOM 1513 C CA . ALA A 1 206 ? -29.902 8.087 -37.066 1.00 6.74 206 ALA A CA 1
ATOM 1514 C C . ALA A 1 206 ? -30.819 7.036 -36.452 1.00 6.86 206 ALA A C 1
ATOM 1515 O O . ALA A 1 206 ? -31.429 7.264 -35.405 1.00 6.84 206 ALA A O 1
ATOM 1517 N N . GLU A 1 207 ? -30.921 5.880 -37.093 1.00 7.81 207 GLU A N 1
ATOM 1518 C CA . GLU A 1 207 ? -31.764 4.819 -36.559 1.00 7.71 207 GLU A CA 1
ATOM 1519 C C . GLU A 1 207 ? -31.226 4.271 -35.233 1.00 7.40 207 GLU A C 1
ATOM 1520 O O . GLU A 1 207 ? -31.995 3.999 -34.328 1.00 7.07 207 GLU A O 1
ATOM 1526 N N . MET A 1 208 ? -29.909 4.138 -35.093 1.00 7.12 208 MET A N 1
ATOM 1527 C CA . MET A 1 208 ? -29.348 3.678 -33.838 1.00 7.01 208 MET A CA 1
ATOM 1528 C C . MET A 1 208 ? -29.656 4.685 -32.728 1.00 6.04 208 MET A C 1
ATOM 1529 O O . MET A 1 208 ? -29.972 4.306 -31.602 1.00 5.52 208 MET A O 1
ATOM 1534 N N . ILE A 1 209 ? -29.604 5.972 -33.057 1.00 5.91 209 ILE A N 1
ATOM 1535 C CA . ILE A 1 209 ? -29.940 7.019 -32.101 1.00 5.75 209 ILE A CA 1
ATOM 1536 C C . ILE A 1 209 ? -31.372 6.861 -31.584 1.00 5.39 209 ILE A C 1
ATOM 1537 O O . ILE A 1 209 ? -31.615 6.958 -30.365 1.00 5.38 209 ILE A O 1
ATOM 1542 N N . LYS A 1 210 ? -32.312 6.612 -32.495 1.00 5.11 210 LYS A N 1
ATOM 1543 C CA . LYS A 1 210 ? -33.718 6.436 -32.114 1.00 4.72 210 LYS A CA 1
ATOM 1544 C C . LYS A 1 210 ? -33.897 5.252 -31.172 1.00 4.52 210 LYS A C 1
ATOM 1545 O O . LYS A 1 210 ? -34.511 5.383 -30.110 1.00 4.15 210 LYS A O 1
ATOM 1551 N N . TYR A 1 211 ? -33.388 4.082 -31.548 1.00 4.91 211 TYR A N 1
ATOM 1552 C CA . TYR A 1 211 ? -33.485 2.929 -30.650 1.00 4.85 211 TYR A CA 1
ATOM 1553 C C . TYR A 1 211 ? -32.829 3.193 -29.313 1.00 4.45 211 TYR A C 1
ATOM 1554 O O . TYR A 1 211 ? -33.372 2.820 -28.275 1.00 4.35 211 TYR A O 1
ATOM 1563 N N . THR A 1 212 ? -31.659 3.828 -29.337 1.00 3.93 212 THR A N 1
ATOM 1564 C CA . THR A 1 212 ? -30.919 4.092 -28.108 1.00 4.38 212 THR A CA 1
ATOM 1565 C C . THR A 1 212 ? -31.721 5.012 -27.187 1.00 3.80 212 THR A C 1
ATOM 1566 O O . THR A 1 212 ? -31.775 4.788 -25.984 1.00 4.26 212 THR A O 1
ATOM 1570 N N . CYS A 1 213 ? -32.371 6.027 -27.746 1.00 4.99 213 CYS A N 1
ATOM 1571 C CA . CYS A 1 213 ? -33.228 6.899 -26.945 1.00 4.91 213 CYS A CA 1
ATOM 1572 C C . CYS A 1 213 ? -34.331 6.094 -26.254 1.00 4.71 213 CYS A C 1
ATOM 1573 O O . CYS A 1 213 ? -34.557 6.218 -25.046 1.00 5.18 213 CYS A O 1
ATOM 1576 N N . ASN A 1 214 ? -35.033 5.260 -27.009 1.00 4.98 214 ASN A N 1
ATOM 1577 C CA . ASN A 1 214 ? -36.128 4.509 -26.406 1.00 5.45 214 ASN A CA 1
ATOM 1578 C C . ASN A 1 214 ? -35.646 3.474 -25.376 1.00 5.23 214 ASN A C 1
ATOM 1579 O O . ASN A 1 214 ? -36.257 3.311 -24.322 1.00 5.54 214 ASN A O 1
ATOM 1584 N N . VAL A 1 215 ? -34.559 2.772 -25.666 1.00 5.52 215 VAL A N 1
ATOM 1585 C CA . VAL A 1 215 ? -34.062 1.778 -24.713 1.00 5.54 215 VAL A CA 1
ATOM 1586 C C . VAL A 1 215 ? -33.502 2.471 -23.459 1.00 5.18 215 VAL A C 1
ATOM 1587 O O . VAL A 1 215 ? -33.654 1.957 -22.341 1.00 5.33 215 VAL A O 1
ATOM 1591 N N . TRP A 1 216 ? -32.900 3.650 -23.631 1.00 5.48 216 TRP A N 1
ATOM 1592 C CA . TRP A 1 216 ? -32.468 4.469 -22.485 1.00 5.10 216 TRP A CA 1
ATOM 1593 C C . TRP A 1 216 ? -33.671 4.828 -21.598 1.00 4.63 216 TRP A C 1
ATOM 1594 O O . TRP A 1 216 ? -33.613 4.691 -20.371 1.00 4.52 216 TRP A O 1
ATOM 1605 N N . HIS A 1 217 ? -34.775 5.268 -22.203 1.00 4.62 217 HIS A N 1
ATOM 1606 C CA . HIS A 1 217 ? -35.971 5.602 -21.435 1.00 4.34 217 HIS A CA 1
ATOM 1607 C C . HIS A 1 217 ? -36.438 4.390 -20.640 1.00 4.05 217 HIS A C 1
ATOM 1608 O O . HIS A 1 217 ? -36.732 4.488 -19.437 1.00 3.78 217 HIS A O 1
ATOM 1615 N N . ALA A 1 218 ? -36.421 3.226 -21.283 1.00 4.52 218 ALA A N 1
ATOM 1616 C CA . ALA A 1 218 ? -36.795 1.990 -20.602 1.00 4.40 218 ALA A CA 1
ATOM 1617 C C . ALA A 1 218 ? -35.835 1.678 -19.454 1.00 4.42 218 ALA A C 1
ATOM 1618 O O . ALA A 1 218 ? -36.267 1.278 -18.363 1.00 4.66 218 ALA A O 1
ATOM 1620 N N . ALA A 1 219 ? -34.541 1.887 -19.679 1.00 4.55 219 ALA A N 1
ATOM 1621 C CA . ALA A 1 219 ? -33.529 1.607 -18.658 1.00 4.29 219 ALA A CA 1
ATOM 1622 C C . ALA A 1 219 ? -33.716 2.523 -17.456 1.00 3.78 219 ALA A C 1
ATOM 1623 O O . ALA A 1 219 ? -33.604 2.090 -16.298 1.00 3.80 219 ALA A O 1
ATOM 1625 N N . LYS A 1 220 ? -34.047 3.787 -17.719 1.00 4.11 220 LYS A N 1
ATOM 1626 C CA . LYS A 1 220 ? -34.271 4.740 -16.645 1.00 4.28 220 LYS A CA 1
ATOM 1627 C C . LYS A 1 220 ? -35.428 4.300 -15.751 1.00 3.61 220 LYS A C 1
ATOM 1628 O O . LYS A 1 220 ? -35.300 4.249 -14.520 1.00 4.33 220 LYS A O 1
ATOM 1634 N N . VAL A 1 221 ? -36.556 3.966 -16.365 1.00 4.16 221 VAL A N 1
ATOM 1635 C CA . VAL A 1 221 ? -37.720 3.497 -15.623 1.00 4.47 221 VAL A CA 1
ATOM 1636 C C . VAL A 1 221 ? -37.384 2.269 -14.799 1.00 4.23 221 VAL A C 1
ATOM 1637 O O . VAL A 1 221 ? -37.741 2.160 -13.608 1.00 3.80 221 VAL A O 1
ATOM 1641 N N . THR A 1 222 ? -36.687 1.335 -15.432 1.00 4.62 222 THR A N 1
ATOM 1642 C CA . THR A 1 222 ? -36.371 0.087 -14.785 1.00 4.55 222 THR A CA 1
ATOM 1643 C C . THR A 1 222 ? -35.472 0.344 -13.576 1.00 4.02 222 THR A C 1
ATOM 1644 O O . THR A 1 222 ? -35.656 -0.261 -12.531 1.00 4.03 222 THR A O 1
ATOM 1648 N N . PHE A 1 223 ? -34.499 1.241 -13.723 1.00 4.70 223 PHE A N 1
ATOM 1649 C CA . PHE A 1 223 ? -33.596 1.586 -12.632 1.00 4.42 223 PHE A CA 1
ATOM 1650 C C . PHE A 1 223 ? -34.371 2.188 -11.464 1.00 3.94 223 PHE A C 1
ATOM 1651 O O . PHE A 1 223 ? -34.240 1.757 -10.312 1.00 3.64 223 PHE A O 1
ATOM 1659 N N . ALA A 1 224 ? -35.202 3.184 -11.766 1.00 4.55 224 ALA A N 1
ATOM 1660 C CA . ALA A 1 224 ? -36.016 3.833 -10.748 1.00 3.96 224 ALA A CA 1
ATOM 1661 C C . ALA A 1 224 ? -36.911 2.833 -10.006 1.00 3.74 224 ALA A C 1
ATOM 1662 O O . ALA A 1 224 ? -37.058 2.884 -8.778 1.00 3.45 224 ALA A O 1
ATOM 1664 N N . ASN A 1 225 ? -37.527 1.916 -10.744 1.00 3.65 225 ASN A N 1
ATOM 1665 C CA . ASN A 1 225 ? -38.373 0.898 -10.120 1.00 3.91 225 ASN A CA 1
ATOM 1666 C C . ASN A 1 225 ? -37.601 -0.060 -9.218 1.00 3.60 225 ASN A C 1
ATOM 1667 O O . ASN A 1 225 ? -38.059 -0.388 -8.126 1.00 4.31 225 ASN A O 1
ATOM 1672 N N . GLU A 1 226 ? -36.440 -0.535 -9.675 1.00 4.53 226 GLU A N 1
ATOM 1673 C CA . GLU A 1 226 ? -35.677 -1.507 -8.889 1.00 4.21 226 GLU A CA 1
ATOM 1674 C C . GLU A 1 226 ? -35.152 -0.864 -7.609 1.00 3.86 226 GLU A C 1
ATOM 1675 O O . GLU A 1 226 ? -35.219 -1.451 -6.521 1.00 3.77 226 GLU A O 1
ATOM 1681 N N . ILE A 1 227 ? -34.645 0.358 -7.737 1.00 4.35 227 ILE A N 1
ATOM 1682 C CA . ILE A 1 227 ? -34.194 1.125 -6.576 1.00 4.29 227 ILE A CA 1
ATOM 1683 C C . ILE A 1 227 ? -35.380 1.366 -5.652 1.00 3.64 227 ILE A C 1
ATOM 1684 O O . ILE A 1 227 ? -35.277 1.216 -4.435 1.00 3.55 227 ILE A O 1
ATOM 1689 N N . GLY A 1 228 ? -36.524 1.719 -6.237 1.00 4.49 228 GLY A N 1
ATOM 1690 C CA . GLY A 1 228 ? -37.729 1.965 -5.480 1.00 4.98 228 GLY A CA 1
ATOM 1691 C C . GLY A 1 228 ? -38.148 0.766 -4.665 1.00 4.74 228 GLY A C 1
ATOM 1692 O O . GLY A 1 228 ? -38.535 0.893 -3.493 1.00 5.01 228 GLY A O 1
ATOM 1693 N N . ASN A 1 229 ? -38.056 -0.409 -5.283 1.00 4.85 229 ASN A N 1
ATOM 1694 C CA . ASN A 1 229 ? -38.426 -1.642 -4.626 1.00 4.59 229 ASN A CA 1
ATOM 1695 C C . ASN A 1 229 ? -37.514 -1.893 -3.437 1.00 3.76 229 ASN A C 1
ATOM 1696 O O . ASN A 1 229 ? -37.965 -2.301 -2.395 1.00 3.33 229 ASN A O 1
ATOM 1701 N N . ILE A 1 230 ? -36.220 -1.634 -3.620 1.00 4.35 230 ILE A N 1
ATOM 1702 C CA . ILE A 1 230 ? -35.256 -1.842 -2.563 1.00 4.35 230 ILE A CA 1
ATOM 1703 C C . ILE A 1 230 ? -35.513 -0.847 -1.432 1.00 4.17 230 ILE A C 1
ATOM 1704 O O . ILE A 1 230 ? -35.534 -1.231 -0.257 1.00 4.52 230 ILE A O 1
ATOM 1709 N N . ALA A 1 231 ? -35.738 0.418 -1.785 1.00 4.81 231 ALA A N 1
ATOM 1710 C CA . ALA A 1 231 ? -36.015 1.452 -0.789 1.00 4.52 231 ALA A CA 1
ATOM 1711 C C . ALA A 1 231 ? -37.199 1.082 0.110 1.00 4.62 231 ALA A C 1
ATOM 1712 O O . ALA A 1 231 ? -37.133 1.178 1.354 1.00 4.72 231 ALA A O 1
ATOM 1714 N N . LYS A 1 232 ? -38.292 0.656 -0.513 1.00 4.84 232 LYS A N 1
ATOM 1715 C CA . LYS A 1 232 ? -39.477 0.269 0.225 1.00 4.92 232 LYS A CA 1
ATOM 1716 C C . LYS A 1 232 ? -39.125 -0.869 1.186 1.00 4.99 232 LYS A C 1
ATOM 1717 O O . LYS A 1 232 ? -39.539 -0.876 2.342 1.00 4.55 232 LYS A O 1
ATOM 1723 N N . ALA A 1 233 ? -38.338 -1.827 0.710 1.00 6.09 233 ALA A N 1
ATOM 1724 C CA . ALA A 1 233 ? -37.965 -2.967 1.538 1.00 6.83 233 ALA A CA 1
ATOM 1725 C C . ALA A 1 233 ? -37.086 -2.583 2.742 1.00 7.24 233 ALA A C 1
ATOM 1726 O O . ALA A 1 233 ? -37.131 -3.246 3.773 1.00 8.38 233 ALA A O 1
ATOM 1728 N N . VAL A 1 234 ? -36.307 -1.508 2.634 1.00 8.05 234 VAL A N 1
ATOM 1729 C CA . VAL A 1 234 ? -35.517 -1.046 3.784 1.00 8.78 234 VAL A CA 1
ATOM 1730 C C . VAL A 1 234 ? -36.255 0.013 4.618 1.00 8.81 234 VAL A C 1
ATOM 1731 O O . VAL A 1 234 ? -35.685 0.574 5.578 1.00 10.22 234 VAL A O 1
ATOM 1735 N N . GLY A 1 235 ? -37.516 0.274 4.268 1.00 8.55 235 GLY A N 1
ATOM 1736 C CA . GLY A 1 235 ? -38.384 1.158 5.026 1.00 8.36 235 GLY A CA 1
ATOM 1737 C C . GLY A 1 235 ? -38.293 2.645 4.708 1.00 8.39 235 GLY A C 1
ATOM 1738 O O . GLY A 1 235 ? -38.561 3.487 5.575 1.00 8.86 235 GLY A O 1
ATOM 1739 N N . VAL A 1 236 ? -37.906 2.982 3.486 1.00 7.98 236 VAL A N 1
ATOM 1740 C CA . VAL A 1 236 ? -37.847 4.392 3.102 1.00 7.44 236 VAL A CA 1
ATOM 1741 C C . VAL A 1 236 ? -38.632 4.630 1.818 1.00 7.45 236 VAL A C 1
ATOM 1742 O O . VAL A 1 236 ? -39.022 3.692 1.117 1.00 7.84 236 VAL A O 1
ATOM 1746 N N . ASP A 1 237 ? -38.852 5.901 1.511 1.00 6.57 237 ASP A N 1
ATOM 1747 C CA . ASP A 1 237 ? -39.619 6.298 0.357 1.00 6.47 237 ASP A CA 1
ATOM 1748 C C . ASP A 1 237 ? -38.713 6.358 -0.876 1.00 5.88 237 ASP A C 1
ATOM 1749 O O . ASP A 1 237 ? -37.847 7.230 -0.980 1.00 6.21 237 ASP A O 1
ATOM 1754 N N . GLY A 1 238 ? -38.912 5.443 -1.822 1.00 5.56 238 GLY A N 1
ATOM 1755 C CA . GLY A 1 238 ? -38.132 5.423 -3.050 1.00 5.26 238 GLY A CA 1
ATOM 1756 C C . GLY A 1 238 ? -38.163 6.723 -3.856 1.00 4.85 238 GLY A C 1
ATOM 1757 O O . GLY A 1 238 ? -37.201 7.059 -4.553 1.00 4.20 238 GLY A O 1
ATOM 1758 N N . ARG A 1 239 ? -39.274 7.452 -3.773 1.00 5.16 239 ARG A N 1
ATOM 1759 C CA . ARG A 1 239 ? -39.426 8.714 -4.505 1.00 5.39 239 ARG A CA 1
ATOM 1760 C C . ARG A 1 239 ? -38.517 9.783 -3.915 1.00 5.63 239 ARG A C 1
ATOM 1761 O O . ARG A 1 239 ? -37.949 10.590 -4.643 1.00 5.58 239 ARG A O 1
ATOM 1769 N N . GLU A 1 240 ? -38.384 9.766 -2.594 1.00 6.08 240 GLU A N 1
ATOM 1770 C CA . GLU A 1 240 ? -37.519 10.697 -1.881 1.00 6.52 240 GLU A CA 1
ATOM 1771 C C . GLU A 1 240 ? -36.066 10.472 -2.291 1.00 6.23 240 GLU A C 1
ATOM 1772 O O . GLU A 1 240 ? -35.321 11.422 -2.529 1.00 6.73 240 GLU A O 1
ATOM 1778 N N . VAL A 1 241 ? -35.669 9.205 -2.375 1.00 5.87 241 VAL A N 1
ATOM 1779 C CA . VAL A 1 241 ? -34.325 8.844 -2.777 1.00 5.46 241 VAL A CA 1
ATOM 1780 C C . VAL A 1 241 ? -34.065 9.312 -4.208 1.00 5.53 241 VAL A C 1
ATOM 1781 O O . VAL A 1 241 ? -33.073 10.005 -4.475 1.00 6.39 241 VAL A O 1
ATOM 1785 N N . MET A 1 242 ? -34.952 8.964 -5.136 1.00 5.73 242 MET A N 1
ATOM 1786 C CA . MET A 1 242 ? -34.750 9.326 -6.535 1.00 5.37 242 MET A CA 1
ATOM 1787 C C . MET A 1 242 ? -34.797 10.846 -6.743 1.00 5.99 242 MET A C 1
ATOM 1788 O O . MET A 1 242 ? -34.083 11.381 -7.602 1.00 6.68 242 MET A O 1
ATOM 1793 N N . ASP A 1 243 ? -35.614 11.532 -5.949 1.00 6.43 243 ASP A N 1
ATOM 1794 C CA . ASP A 1 243 ? -35.712 12.991 -6.012 1.00 6.78 243 ASP A CA 1
ATOM 1795 C C . ASP A 1 243 ? -34.341 13.604 -5.750 1.00 6.57 243 ASP A C 1
ATOM 1796 O O . ASP A 1 243 ? -33.904 14.502 -6.472 1.00 7.10 243 ASP A O 1
ATOM 1801 N N . VAL A 1 244 ? -33.643 13.105 -4.742 1.00 6.72 244 VAL A N 1
ATOM 1802 C CA . VAL A 1 244 ? -32.312 13.624 -4.432 1.00 6.56 244 VAL A CA 1
ATOM 1803 C C . VAL A 1 244 ? -31.296 13.283 -5.538 1.00 6.75 244 VAL A C 1
ATOM 1804 O O . VAL A 1 244 ? -30.462 14.131 -5.918 1.00 6.61 244 VAL A O 1
ATOM 1808 N N . ILE A 1 245 ? -31.343 12.053 -6.047 1.00 6.84 245 ILE A N 1
ATOM 1809 C CA . ILE A 1 245 ? -30.472 11.657 -7.152 1.00 7.34 245 ILE A CA 1
ATOM 1810 C C . ILE A 1 245 ? -30.597 12.658 -8.295 1.00 7.24 245 ILE A C 1
ATOM 1811 O O . ILE A 1 245 ? -29.595 13.073 -8.894 1.00 6.91 245 ILE A O 1
ATOM 1816 N N . CYS A 1 246 ? -31.832 13.065 -8.576 1.00 7.40 246 CYS A N 1
ATOM 1817 C CA . CYS A 1 246 ? -32.134 13.975 -9.676 1.00 8.23 246 CYS A CA 1
ATOM 1818 C C . CYS A 1 246 ? -31.739 15.435 -9.434 1.00 8.58 246 CYS A C 1
ATOM 1819 O O . CYS A 1 246 ? -31.828 16.257 -10.353 1.00 9.63 246 CYS A O 1
ATOM 1822 N N . GLN A 1 247 ? -31.280 15.758 -8.230 1.00 9.24 247 GLN A N 1
ATOM 1823 C CA . GLN A 1 247 ? -30.786 17.103 -7.947 1.00 9.82 247 GLN A CA 1
ATOM 1824 C C . GLN A 1 247 ? -29.319 17.253 -8.369 1.00 10.02 247 GLN A C 1
ATOM 1825 O O . GLN A 1 247 ? -28.761 18.359 -8.332 1.00 9.90 247 GLN A O 1
ATOM 1831 N N . ASP A 1 248 ? -28.693 16.143 -8.757 1.00 10.00 248 ASP A N 1
ATOM 1832 C CA . ASP A 1 248 ? -27.279 16.144 -9.133 1.00 9.45 248 ASP A CA 1
ATOM 1833 C C . ASP A 1 248 ? -27.121 16.194 -10.646 1.00 10.05 248 ASP A C 1
ATOM 1834 O O . ASP A 1 248 ? -27.272 15.184 -11.331 1.00 8.85 248 ASP A O 1
ATOM 1839 N N . HIS A 1 249 ? -26.816 17.381 -11.165 1.00 10.59 249 HIS A N 1
ATOM 1840 C CA . HIS A 1 249 ? -26.629 17.555 -12.600 1.00 11.34 249 HIS A CA 1
ATOM 1841 C C . HIS A 1 249 ? -25.154 17.504 -13.032 1.00 10.98 249 HIS A C 1
ATOM 1842 O O . HIS A 1 249 ? -24.819 17.759 -14.190 1.00 11.19 249 HIS A O 1
ATOM 1849 N N . LYS A 1 250 ? -24.281 17.158 -12.096 1.00 10.71 250 LYS A N 1
ATOM 1850 C CA . LYS A 1 250 ? -22.856 17.042 -12.372 1.00 10.30 250 LYS A CA 1
ATOM 1851 C C . LYS A 1 250 ? -22.501 15.609 -12.799 1.00 9.80 250 LYS A C 1
ATOM 1852 O O . LYS A 1 250 ? -21.827 15.405 -13.815 1.00 9.69 250 LYS A O 1
ATOM 1858 N N . LEU A 1 251 ? -22.989 14.630 -12.041 1.00 8.91 251 LEU A N 1
ATOM 1859 C CA . LEU A 1 251 ? -22.706 13.224 -12.293 1.00 8.46 251 LEU A CA 1
ATOM 1860 C C . LEU A 1 251 ? -23.952 12.422 -12.691 1.00 8.54 251 LEU A C 1
ATOM 1861 O O . LEU A 1 251 ? -23.928 11.701 -13.669 1.00 8.60 251 LEU A O 1
ATOM 1866 N N . ASN A 1 252 ? -25.036 12.554 -11.940 1.00 8.52 252 ASN A N 1
ATOM 1867 C CA . ASN A 1 252 ? -26.231 11.756 -12.195 1.00 8.49 252 ASN A CA 1
ATOM 1868 C C . ASN A 1 252 ? -26.938 12.117 -13.496 1.00 8.99 252 ASN A C 1
ATOM 1869 O O . ASN A 1 252 ? -27.097 11.265 -14.366 1.00 9.04 252 ASN A O 1
ATOM 1874 N N . LEU A 1 253 ? -27.330 13.377 -13.646 1.00 10.38 253 LEU A N 1
ATOM 1875 C CA . LEU A 1 253 ? -28.039 13.803 -14.842 1.00 11.03 253 LEU A CA 1
ATOM 1876 C C . LEU A 1 253 ? -27.157 14.541 -15.859 1.00 11.67 253 LEU A C 1
ATOM 1877 O O . LEU A 1 253 ? -27.616 15.417 -16.577 1.00 13.31 253 LEU A O 1
ATOM 1882 N N . SER A 1 254 ? -25.896 14.160 -15.943 1.00 12.00 254 SER A N 1
ATOM 1883 C CA . SER A 1 254 ? -24.994 14.741 -16.926 1.00 11.38 254 SER A CA 1
ATOM 1884 C C . SER A 1 254 ? -24.573 13.664 -17.902 1.00 10.72 254 SER A C 1
ATOM 1885 O O . SER A 1 254 ? -25.004 12.509 -17.804 1.00 10.51 254 SER A O 1
ATOM 1888 N N . ARG A 1 255 ? -23.712 14.034 -18.837 1.00 10.17 255 ARG A N 1
ATOM 1889 C CA . ARG A 1 255 ? -23.197 13.080 -19.802 1.00 9.83 255 ARG A CA 1
ATOM 1890 C C . ARG A 1 255 ? -22.084 12.202 -19.199 1.00 8.65 255 ARG A C 1
ATOM 1891 O O . ARG A 1 255 ? -21.648 11.240 -19.842 1.00 8.51 255 ARG A O 1
ATOM 1899 N N . TYR A 1 256 ? -21.601 12.526 -17.994 1.00 7.87 256 TYR A N 1
ATOM 1900 C CA . TYR A 1 256 ? -20.535 11.709 -17.372 1.00 6.84 256 TYR A CA 1
ATOM 1901 C C . TYR A 1 256 ? -21.058 10.279 -17.197 1.00 5.49 256 TYR A C 1
ATOM 1902 O O . TYR A 1 256 ? -22.237 10.083 -16.916 1.00 5.82 256 TYR A O 1
ATOM 1911 N N . TYR A 1 257 ? -20.177 9.306 -17.426 1.00 5.75 257 TYR A N 1
ATOM 1912 C CA . TYR A 1 257 ? -20.461 7.864 -17.432 1.00 4.84 257 TYR A CA 1
ATOM 1913 C C . TYR A 1 257 ? -21.133 7.335 -18.708 1.00 5.31 257 TYR A C 1
ATOM 1914 O O . TYR A 1 257 ? -21.312 6.111 -18.845 1.00 5.94 257 TYR A O 1
ATOM 1923 N N . MET A 1 258 ? -21.500 8.223 -19.628 1.00 5.72 258 MET A N 1
ATOM 1924 C CA . MET A 1 258 ? -22.265 7.830 -20.813 1.00 5.75 258 MET A CA 1
ATOM 1925 C C . MET A 1 258 ? -21.452 7.596 -22.088 1.00 5.26 258 MET A C 1
ATOM 1926 O O . MET A 1 258 ? -22.014 7.562 -23.201 1.00 5.40 258 MET A O 1
ATOM 1931 N N . ARG A 1 259 ? -20.135 7.445 -21.945 1.00 6.04 259 ARG A N 1
ATOM 1932 C CA . ARG A 1 259 ? -19.272 7.197 -23.089 1.00 5.71 259 ARG A CA 1
ATOM 1933 C C . ARG A 1 259 ? -19.032 5.689 -23.244 1.00 6.18 259 ARG A C 1
ATOM 1934 O O . ARG A 1 259 ? -18.593 5.036 -22.298 1.00 6.62 259 ARG A O 1
ATOM 1942 N N . PRO A 1 260 ? -19.323 5.116 -24.406 1.00 6.01 260 PRO A N 1
ATOM 1943 C CA . PRO A 1 260 ? -19.029 3.692 -24.603 1.00 5.75 260 PRO A CA 1
ATOM 1944 C C . PRO A 1 260 ? -17.534 3.472 -24.452 1.00 5.47 260 PRO A C 1
ATOM 1945 O O . PRO A 1 260 ? -16.725 4.297 -24.904 1.00 5.12 260 PRO A O 1
ATOM 1949 N N . GLY A 1 261 ? -17.155 2.385 -23.800 1.00 5.59 261 GLY A N 1
ATOM 1950 C CA . GLY A 1 261 ? -15.750 2.119 -23.572 1.00 5.70 261 GLY A CA 1
ATOM 1951 C C . GLY A 1 261 ? -15.510 0.835 -22.820 1.00 5.43 261 GLY A C 1
ATOM 1952 O O . GLY A 1 261 ? -16.070 -0.200 -23.156 1.00 6.31 261 GLY A O 1
ATOM 1953 N N . PHE A 1 262 ? -14.700 0.908 -21.771 1.00 5.57 262 PHE A N 1
ATOM 1954 C CA . PHE A 1 262 ? -14.325 -0.292 -21.042 1.00 5.24 262 PHE A CA 1
ATOM 1955 C C . PHE A 1 262 ? -15.148 -0.489 -19.772 1.00 5.47 262 PHE A C 1
ATOM 1956 O O . PHE A 1 262 ? -15.971 0.367 -19.389 1.00 4.50 262 PHE A O 1
ATOM 1964 N N . ALA A 1 263 ? -14.970 -1.656 -19.160 1.00 5.72 263 ALA A N 1
ATOM 1965 C CA . ALA A 1 263 ? -15.590 -1.995 -17.897 1.00 5.36 263 ALA A CA 1
ATOM 1966 C C . ALA A 1 263 ? -15.307 -0.926 -16.840 1.00 5.31 263 ALA A C 1
ATOM 1967 O O . ALA A 1 263 ? -14.263 -0.263 -16.875 1.00 5.50 263 ALA A O 1
ATOM 1969 N N . PHE A 1 264 ? -16.234 -0.761 -15.908 1.00 5.69 264 PHE A N 1
ATOM 1970 C CA . PHE A 1 264 ? -15.998 0.103 -14.756 1.00 5.24 264 PHE A CA 1
ATOM 1971 C C . PHE A 1 264 ? -15.237 -0.705 -13.719 1.00 5.82 264 PHE A C 1
ATOM 1972 O O . PHE A 1 264 ? -15.279 -1.951 -13.701 1.00 6.76 264 PHE A O 1
ATOM 1980 N N . GLY A 1 265 ? -14.552 -0.001 -12.836 1.00 5.83 265 GLY A N 1
ATOM 1981 C CA . GLY A 1 265 ? -13.737 -0.640 -11.843 1.00 5.79 265 GLY A CA 1
ATOM 1982 C C . GLY A 1 265 ? -13.451 0.329 -10.728 1.00 5.58 265 GLY A C 1
ATOM 1983 O O . GLY A 1 265 ? -14.194 1.291 -10.517 1.00 5.37 265 GLY A O 1
ATOM 1984 N N . GLY A 1 266 ? -12.366 0.081 -10.011 1.00 5.80 266 GLY A N 1
ATOM 1985 C CA . GLY A 1 266 ? -12.020 0.928 -8.898 1.00 5.93 266 GLY A CA 1
ATOM 1986 C C . GLY A 1 266 ? -12.533 0.372 -7.591 1.00 6.25 266 GLY A C 1
ATOM 1987 O O . GLY A 1 266 ? -13.167 -0.695 -7.535 1.00 6.20 266 GLY A O 1
ATOM 1988 N N . SER A 1 267 ? -12.291 1.143 -6.545 1.00 7.34 267 SER A N 1
ATOM 1989 C CA . SER A 1 267 ? -12.529 0.743 -5.179 1.00 7.73 267 SER A CA 1
ATOM 1990 C C . SER A 1 267 ? -13.936 0.898 -4.665 1.00 7.09 267 SER A C 1
ATOM 1991 O O . SER A 1 267 ? -14.188 0.545 -3.504 1.00 6.92 267 SER A O 1
ATOM 1994 N N . CYS A 1 268 ? -14.836 1.456 -5.473 1.00 5.61 268 CYS A N 1
ATOM 1995 C CA . CYS A 1 268 ? -16.185 1.741 -4.991 1.00 5.65 268 CYS A CA 1
ATOM 1996 C C . CYS A 1 268 ? -17.347 1.262 -5.860 1.00 5.22 268 CYS A C 1
ATOM 1997 O O . CYS A 1 268 ? -18.288 0.676 -5.322 1.00 5.42 268 CYS A O 1
ATOM 2000 N N . LEU A 1 269 ? -17.349 1.501 -7.170 1.00 5.47 269 LEU A N 1
ATOM 2001 C CA . LEU A 1 269 ? -18.513 1.041 -7.944 1.00 5.24 269 LEU A CA 1
ATOM 2002 C C . LEU A 1 269 ? -18.762 -0.484 -7.822 1.00 5.16 269 LEU A C 1
ATOM 2003 O O . LEU A 1 269 ? -19.881 -0.888 -7.498 1.00 4.83 269 LEU A O 1
ATOM 2008 N N . PRO A 1 270 ? -17.769 -1.327 -8.085 1.00 5.67 270 PRO A N 1
ATOM 2009 C CA . PRO A 1 270 ? -17.988 -2.780 -7.984 1.00 5.47 270 PRO A CA 1
ATOM 2010 C C . PRO A 1 270 ? -18.480 -3.214 -6.605 1.00 5.63 270 PRO A C 1
ATOM 2011 O O . PRO A 1 270 ? -19.528 -3.853 -6.544 1.00 5.58 270 PRO A O 1
ATOM 2015 N N . LYS A 1 271 ? -17.809 -2.820 -5.527 1.00 5.91 271 LYS A N 1
ATOM 2016 C CA . LYS A 1 271 ? -18.233 -3.247 -4.194 1.00 5.52 271 LYS A CA 1
ATOM 2017 C C . LYS A 1 271 ? -19.620 -2.710 -3.820 1.00 5.76 271 LYS A C 1
ATOM 2018 O O . LYS A 1 271 ? -20.417 -3.416 -3.186 1.00 5.22 271 LYS A O 1
ATOM 2024 N N . ASP A 1 272 ? -19.943 -1.485 -4.231 1.00 5.81 272 ASP A N 1
ATOM 2025 C CA . ASP A 1 272 ? -21.234 -0.914 -3.841 1.00 5.89 272 ASP A CA 1
ATOM 2026 C C . ASP A 1 272 ? -22.376 -1.569 -4.628 1.00 5.43 272 ASP A C 1
ATOM 2027 O O . ASP A 1 272 ? -23.455 -1.803 -4.071 1.00 5.72 272 ASP A O 1
ATOM 2032 N N . VAL A 1 273 ? -22.139 -1.900 -5.896 1.00 5.28 273 VAL A N 1
ATOM 2033 C CA . VAL A 1 273 ? -23.116 -2.679 -6.669 1.00 5.13 273 VAL A CA 1
ATOM 2034 C C . VAL A 1 273 ? -23.313 -4.072 -6.010 1.00 5.03 273 VAL A C 1
ATOM 2035 O O . VAL A 1 273 ? -24.441 -4.525 -5.807 1.00 4.87 273 VAL A O 1
ATOM 2039 N N . ARG A 1 274 ? -22.223 -4.748 -5.676 1.00 5.06 274 ARG A N 1
ATOM 2040 C CA . ARG A 1 274 ? -22.317 -6.065 -5.039 1.00 5.23 274 ARG A CA 1
ATOM 2041 C C . ARG A 1 274 ? -23.078 -5.995 -3.716 1.00 5.09 274 ARG A C 1
ATOM 2042 O O . ARG A 1 274 ? -23.931 -6.845 -3.442 1.00 4.91 274 ARG A O 1
ATOM 2050 N N . ALA A 1 275 ? -22.800 -4.979 -2.897 1.00 5.02 275 ALA A N 1
ATOM 2051 C CA . ALA A 1 275 ? -23.432 -4.871 -1.586 1.00 4.99 275 ALA A CA 1
ATOM 2052 C C . ALA A 1 275 ? -24.929 -4.582 -1.698 1.00 5.33 275 ALA A C 1
ATOM 2053 O O . ALA A 1 275 ? -25.743 -5.217 -1.034 1.00 4.99 275 ALA A O 1
ATOM 2055 N N . LEU A 1 276 ? -25.296 -3.610 -2.519 1.00 6.03 276 LEU A N 1
ATOM 2056 C CA . LEU A 1 276 ? -26.709 -3.286 -2.664 1.00 5.91 276 LEU A CA 1
ATOM 2057 C C . LEU A 1 276 ? -27.518 -4.478 -3.208 1.00 5.85 276 LEU A C 1
ATOM 2058 O O . LEU A 1 276 ? -28.621 -4.769 -2.703 1.00 5.81 276 LEU A O 1
ATOM 2063 N N . THR A 1 277 ? -26.983 -5.164 -4.217 1.00 6.04 277 THR A N 1
ATOM 2064 C CA . THR A 1 277 ? -27.670 -6.334 -4.789 1.00 5.75 277 THR A CA 1
ATOM 2065 C C . THR A 1 277 ? -27.711 -7.483 -3.784 1.00 4.94 277 THR A C 1
ATOM 2066 O O . THR A 1 277 ? -28.716 -8.208 -3.694 1.00 5.36 277 THR A O 1
ATOM 2070 N N . TYR A 1 278 ? -26.657 -7.632 -2.988 1.00 5.53 278 TYR A N 1
ATOM 2071 C CA . TYR A 1 278 ? -26.659 -8.644 -1.933 1.00 5.50 278 TYR A CA 1
ATOM 2072 C C . TYR A 1 278 ? -27.797 -8.364 -0.954 1.00 5.40 278 TYR A C 1
ATOM 2073 O O . TYR A 1 278 ? -28.577 -9.257 -0.612 1.00 6.16 278 TYR A O 1
ATOM 2082 N N . ARG A 1 279 ? -27.893 -7.123 -0.496 1.00 5.81 279 ARG A N 1
ATOM 2083 C CA . ARG A 1 279 ? -28.941 -6.727 0.436 1.00 5.56 279 ARG A CA 1
ATOM 2084 C C . ARG A 1 279 ? -30.329 -6.934 -0.163 1.00 5.07 279 ARG A C 1
ATOM 2085 O O . ARG A 1 279 ? -31.241 -7.412 0.522 1.00 5.31 279 ARG A O 1
ATOM 2093 N N . ALA A 1 280 ? -30.496 -6.554 -1.429 1.00 5.63 280 ALA A N 1
ATOM 2094 C CA . ALA A 1 280 ? -31.772 -6.713 -2.114 1.00 5.74 280 ALA A CA 1
ATOM 2095 C C . ALA A 1 280 ? -32.178 -8.192 -2.105 1.00 6.35 280 ALA A C 1
ATOM 2096 O O . ALA A 1 280 ? -33.334 -8.533 -1.835 1.00 6.26 280 ALA A O 1
ATOM 2098 N N . SER A 1 281 ? -31.211 -9.064 -2.365 1.00 6.88 281 SER A N 1
ATOM 2099 C CA . SER A 1 281 ? -31.443 -10.511 -2.352 1.00 6.90 281 SER A CA 1
ATOM 2100 C C . SER A 1 281 ? -31.902 -10.984 -0.974 1.00 6.75 281 SER A C 1
ATOM 2101 O O . SER A 1 281 ? -32.874 -11.738 -0.859 1.00 6.05 281 SER A O 1
ATOM 2104 N N . GLN A 1 282 ? -31.222 -10.514 0.072 1.00 6.79 282 GLN A N 1
ATOM 2105 C CA . GLN A 1 282 ? -31.569 -10.838 1.450 1.00 6.94 282 GLN A CA 1
ATOM 2106 C C . GLN A 1 282 ? -32.999 -10.430 1.791 1.00 6.54 282 GLN A C 1
ATOM 2107 O O . GLN A 1 282 ? -33.649 -11.070 2.613 1.00 6.36 282 GLN A O 1
ATOM 2113 N N . LEU A 1 283 ? -33.459 -9.345 1.169 1.00 6.49 283 LEU A N 1
ATOM 2114 C CA . LEU A 1 283 ? -34.794 -8.796 1.414 1.00 6.87 283 LEU A CA 1
ATOM 2115 C C . LEU A 1 283 ? -35.853 -9.314 0.429 1.00 6.38 283 LEU A C 1
ATOM 2116 O O . LEU A 1 283 ? -36.978 -8.802 0.380 1.00 6.24 283 LEU A O 1
ATOM 2121 N N . ASP A 1 284 ? -35.487 -10.322 -0.359 1.00 6.58 284 ASP A N 1
ATOM 2122 C CA . ASP A 1 284 ? -36.397 -10.950 -1.332 1.00 6.54 284 ASP A CA 1
ATOM 2123 C C . ASP A 1 284 ? -36.893 -9.982 -2.405 1.00 6.58 284 ASP A C 1
ATOM 2124 O O . ASP A 1 284 ? -38.008 -10.115 -2.932 1.00 6.90 284 ASP A O 1
ATOM 2129 N N . VAL A 1 285 ? -36.057 -9.016 -2.760 1.00 6.65 285 VAL A N 1
ATOM 2130 C CA . VAL A 1 285 ? -36.407 -8.081 -3.810 1.00 6.78 285 VAL A CA 1
ATOM 2131 C C . VAL A 1 285 ? -35.674 -8.481 -5.086 1.00 7.09 285 VAL A C 1
ATOM 2132 O O . VAL A 1 285 ? -34.457 -8.322 -5.174 1.00 6.64 285 VAL A O 1
ATOM 2136 N N . GLU A 1 286 ? -36.401 -9.008 -6.063 1.00 8.25 286 GLU A N 1
ATOM 2137 C CA . GLU A 1 286 ? -35.796 -9.371 -7.341 1.00 8.85 286 GLU A CA 1
ATOM 2138 C C . GLU A 1 286 ? -35.354 -8.081 -8.023 1.00 7.96 286 GLU A C 1
ATOM 2139 O O . GLU A 1 286 ? -35.984 -7.021 -7.864 1.00 7.70 286 GLU A O 1
ATOM 2145 N N . HIS A 1 287 ? -34.246 -8.159 -8.748 1.00 7.52 287 HIS A N 1
ATOM 2146 C CA . HIS A 1 287 ? -33.635 -6.985 -9.354 1.00 6.71 287 HIS A CA 1
ATOM 2147 C C . HIS A 1 287 ? -32.840 -7.385 -10.607 1.00 6.75 287 HIS A C 1
ATOM 2148 O O . HIS A 1 287 ? -31.610 -7.255 -10.651 1.00 5.95 287 HIS A O 1
ATOM 2155 N N . PRO A 1 288 ? -33.536 -7.866 -11.626 1.00 6.46 288 PRO A N 1
ATOM 2156 C CA . PRO A 1 288 ? -32.862 -8.332 -12.852 1.00 6.85 288 PRO A CA 1
ATOM 2157 C C . PRO A 1 288 ? -31.855 -7.343 -13.459 1.00 6.86 288 PRO A C 1
ATOM 2158 O O . PRO A 1 288 ? -30.748 -7.745 -13.844 1.00 6.76 288 PRO A O 1
ATOM 2162 N N . MET A 1 289 ? -32.209 -6.065 -13.532 1.00 6.79 289 MET A N 1
ATOM 2163 C CA . MET A 1 289 ? -31.319 -5.099 -14.158 1.00 7.17 289 MET A CA 1
ATOM 2164 C C . MET A 1 289 ? -30.088 -4.799 -13.301 1.00 6.27 289 MET A C 1
ATOM 2165 O O . MET A 1 289 ? -28.949 -4.859 -13.773 1.00 6.36 289 MET A O 1
ATOM 2170 N N . LEU A 1 290 ? -30.293 -4.453 -12.039 1.00 6.52 290 LEU A N 1
ATOM 2171 C CA . LEU A 1 290 ? -29.157 -4.190 -11.160 1.00 6.01 290 LEU A CA 1
ATOM 2172 C C . LEU A 1 290 ? -28.302 -5.448 -11.042 1.00 5.87 290 LEU A C 1
ATOM 2173 O O . LEU A 1 290 ? -27.077 -5.366 -10.943 1.00 6.28 290 LEU A O 1
ATOM 2178 N N . GLY A 1 291 ? -28.939 -6.619 -11.094 1.00 6.16 291 GLY A N 1
ATOM 2179 C CA . GLY A 1 291 ? -28.229 -7.874 -10.936 1.00 6.25 291 GLY A CA 1
ATOM 2180 C C . GLY A 1 291 ? -27.475 -8.342 -12.161 1.00 6.25 291 GLY A C 1
ATOM 2181 O O . GLY A 1 291 ? -26.786 -9.384 -12.111 1.00 7.02 291 GLY A O 1
ATOM 2182 N N . SER A 1 292 ? -27.592 -7.577 -13.245 1.00 5.88 292 SER A N 1
ATOM 2183 C CA . SER A 1 292 ? -26.934 -7.883 -14.509 1.00 6.10 292 SER A CA 1
ATOM 2184 C C . SER A 1 292 ? -25.663 -7.071 -14.734 1.00 6.26 292 SER A C 1
ATOM 2185 O O . SER A 1 292 ? -24.883 -7.370 -15.647 1.00 6.22 292 SER A O 1
ATOM 2188 N N . LEU A 1 293 ? -25.451 -6.038 -13.925 1.00 6.68 293 LEU A N 1
ATOM 2189 C CA . LEU A 1 293 ? -24.363 -5.100 -14.184 1.00 6.35 293 LEU A CA 1
ATOM 2190 C C . LEU A 1 293 ? -22.997 -5.751 -14.129 1.00 6.34 293 LEU A C 1
ATOM 2191 O O . LEU A 1 293 ? -22.201 -5.559 -15.039 1.00 5.66 293 LEU A O 1
ATOM 2196 N N . MET A 1 294 ? -22.714 -6.512 -13.074 1.00 6.92 294 MET A N 1
ATOM 2197 C CA . MET A 1 294 ? -21.377 -7.078 -12.927 1.00 6.73 294 MET A CA 1
ATOM 2198 C C . MET A 1 294 ? -21.058 -8.062 -14.052 1.00 6.59 294 MET A C 1
ATOM 2199 O O . MET A 1 294 ? -19.919 -8.093 -14.546 1.00 6.12 294 MET A O 1
ATOM 2204 N N . ARG A 1 295 ? -22.047 -8.846 -14.478 1.00 6.85 295 ARG A N 1
ATOM 2205 C CA . ARG A 1 295 ? -21.835 -9.780 -15.587 1.00 7.00 295 ARG A CA 1
ATOM 2206 C C . ARG A 1 295 ? -21.531 -9.040 -16.888 1.00 6.50 295 ARG A C 1
ATOM 2207 O O . ARG A 1 295 ? -20.623 -9.409 -17.641 1.00 6.51 295 ARG A O 1
ATOM 2215 N N . SER A 1 296 ? -22.292 -7.991 -17.160 1.00 6.18 296 SER A N 1
ATOM 2216 C CA . SER A 1 296 ? -22.066 -7.209 -18.359 1.00 5.48 296 SER A CA 1
ATOM 2217 C C . SER A 1 296 ? -20.662 -6.636 -18.302 1.00 5.19 296 SER A C 1
ATOM 2218 O O . SER A 1 296 ? -19.951 -6.588 -19.309 1.00 5.12 296 SER A O 1
ATOM 2221 N N . ASN A 1 297 ? -20.285 -6.195 -17.108 1.00 5.54 297 ASN A N 1
ATOM 2222 C CA . ASN A 1 297 ? -18.992 -5.567 -16.891 1.00 5.95 297 ASN A CA 1
ATOM 2223 C C . ASN A 1 297 ? -17.871 -6.566 -17.189 1.00 6.19 297 ASN A C 1
ATOM 2224 O O . ASN A 1 297 ? -16.939 -6.252 -17.935 1.00 6.58 297 ASN A O 1
ATOM 2229 N N . SER A 1 298 ? -17.985 -7.771 -16.635 1.00 6.60 298 SER A N 1
ATOM 2230 C CA . SER A 1 298 ? -17.005 -8.828 -16.879 1.00 7.44 298 SER A CA 1
ATOM 2231 C C . SER A 1 298 ? -16.971 -9.175 -18.361 1.00 6.88 298 SER A C 1
ATOM 2232 O O . SER A 1 298 ? -15.898 -9.447 -18.919 1.00 7.15 298 SER A O 1
ATOM 2235 N N . ASN A 1 299 ? -18.135 -9.164 -19.008 1.00 6.96 299 ASN A N 1
ATOM 2236 C CA . ASN A 1 299 ? -18.203 -9.403 -20.451 1.00 6.60 299 ASN A CA 1
ATOM 2237 C C . ASN A 1 299 ? -17.363 -8.383 -21.235 1.00 6.43 299 ASN A C 1
ATOM 2238 O O . ASN A 1 299 ? -16.731 -8.733 -22.235 1.00 6.40 299 ASN A O 1
ATOM 2243 N N . GLN A 1 300 ? -17.364 -7.125 -20.792 1.00 6.22 300 GLN A N 1
ATOM 2244 C CA . GLN A 1 300 ? -16.617 -6.079 -21.479 1.00 5.81 300 GLN A CA 1
ATOM 2245 C C . GLN A 1 300 ? -15.112 -6.332 -21.363 1.00 5.67 300 GLN A C 1
ATOM 2246 O O . GLN A 1 300 ? -14.363 -6.077 -22.316 1.00 6.02 300 GLN A O 1
ATOM 2252 N N . VAL A 1 301 ? -14.671 -6.869 -20.225 1.00 5.74 301 VAL A N 1
ATOM 2253 C CA . VAL A 1 301 ? -13.267 -7.240 -20.064 1.00 5.65 301 VAL A CA 1
ATOM 2254 C C . VAL A 1 301 ? -12.905 -8.331 -21.083 1.00 5.80 301 VAL A C 1
ATOM 2255 O O . VAL A 1 301 ? -11.904 -8.214 -21.778 1.00 5.81 301 VAL A O 1
ATOM 2259 N N . GLN A 1 302 ? -13.740 -9.368 -21.180 1.00 6.34 302 GLN A N 1
ATOM 2260 C CA . GLN A 1 302 ? -13.531 -10.459 -22.121 1.00 6.93 302 GLN A CA 1
ATOM 2261 C C . GLN A 1 302 ? -13.481 -9.954 -23.568 1.00 6.57 302 GLN A C 1
ATOM 2262 O O . GLN A 1 302 ? -12.677 -10.408 -24.366 1.00 6.48 302 GLN A O 1
ATOM 2268 N N . LYS A 1 303 ? -14.364 -9.021 -23.899 1.00 6.78 303 LYS A N 1
ATOM 2269 C CA . LYS A 1 303 ? -14.427 -8.441 -25.234 1.00 6.68 303 LYS A CA 1
ATOM 2270 C C . LYS A 1 303 ? -13.078 -7.808 -25.599 1.00 6.44 303 LYS A C 1
ATOM 2271 O O . LYS A 1 303 ? -12.546 -8.032 -26.689 1.00 6.18 303 LYS A O 1
ATOM 2277 N N . ALA A 1 304 ? -12.510 -7.034 -24.681 1.00 6.58 304 ALA A N 1
ATOM 2278 C CA . ALA A 1 304 ? -11.205 -6.423 -24.908 1.00 6.64 304 ALA A CA 1
ATOM 2279 C C . ALA A 1 304 ? -10.147 -7.505 -25.101 1.00 6.77 304 ALA A C 1
ATOM 2280 O O . ALA A 1 304 ? -9.338 -7.440 -26.020 1.00 6.72 304 ALA A O 1
ATOM 2282 N N . PHE A 1 305 ? -10.155 -8.499 -24.228 1.00 7.55 305 PHE A N 1
ATOM 2283 C CA . PHE A 1 305 ? -9.244 -9.628 -24.357 1.00 7.81 305 PHE A CA 1
ATOM 2284 C C . PHE A 1 305 ? -9.325 -10.257 -25.754 1.00 7.80 305 PHE A C 1
ATOM 2285 O O . PHE A 1 305 ? -8.298 -10.499 -26.406 1.00 7.77 305 PHE A O 1
ATOM 2293 N N . ASP A 1 306 ? -10.544 -10.525 -26.213 1.00 7.96 306 ASP A N 1
ATOM 2294 C CA . ASP A 1 306 ? -10.756 -11.108 -27.540 1.00 7.89 306 ASP A CA 1
ATOM 2295 C C . ASP A 1 306 ? -10.217 -10.207 -28.660 1.00 7.93 306 ASP A C 1
ATOM 2296 O O . ASP A 1 306 ? -9.658 -10.706 -29.630 1.00 7.71 306 ASP A O 1
ATOM 2301 N N . LEU A 1 307 ? -10.340 -8.886 -28.530 1.00 8.23 307 LEU A N 1
ATOM 2302 C CA . LEU A 1 307 ? -9.806 -7.995 -29.562 1.00 8.45 307 LEU A CA 1
ATOM 2303 C C . LEU A 1 307 ? -8.281 -8.072 -29.583 1.00 8.85 307 LEU A C 1
ATOM 2304 O O . LEU A 1 307 ? -7.654 -8.103 -30.640 1.00 8.95 307 LEU A O 1
ATOM 2309 N N . ILE A 1 308 ? -7.691 -8.107 -28.402 1.00 9.25 308 ILE A N 1
ATOM 2310 C CA . ILE A 1 308 ? -6.245 -8.161 -28.265 1.00 9.71 308 ILE A CA 1
ATOM 2311 C C . ILE A 1 308 ? -5.665 -9.463 -28.796 1.00 10.53 308 ILE A C 1
ATOM 2312 O O . ILE A 1 308 ? -4.677 -9.449 -29.525 1.00 11.63 308 ILE A O 1
ATOM 2317 N N . THR A 1 309 ? -6.273 -10.591 -28.452 1.00 11.39 309 THR A N 1
ATOM 2318 C CA . THR A 1 309 ? -5.709 -11.881 -28.825 1.00 12.11 309 THR A CA 1
ATOM 2319 C C . THR A 1 309 ? -6.008 -12.301 -30.260 1.00 12.36 309 THR A C 1
ATOM 2320 O O . THR A 1 309 ? -5.598 -13.376 -30.685 1.00 12.46 309 THR A O 1
ATOM 2324 N N . SER A 1 310 ? -6.694 -11.446 -31.014 1.00 13.21 310 SER A N 1
ATOM 2325 C CA . SER A 1 310 ? -7.043 -11.750 -32.402 1.00 13.82 310 SER A CA 1
ATOM 2326 C C . SER A 1 310 ? -5.943 -11.414 -33.426 1.00 14.10 310 SER A C 1
ATOM 2327 O O . SER A 1 310 ? -6.142 -11.625 -34.627 1.00 14.22 310 SER A O 1
ATOM 2330 N N . HIS A 1 311 ? -4.774 -10.955 -32.972 1.00 14.68 311 HIS A N 1
ATOM 2331 C CA . HIS A 1 311 ? -3.726 -10.457 -33.892 1.00 15.20 311 HIS A CA 1
ATOM 2332 C C . HIS A 1 311 ? -2.458 -11.294 -34.204 1.00 15.71 311 HIS A C 1
ATOM 2333 O O . HIS A 1 311 ? -1.495 -10.756 -34.752 1.00 16.38 311 HIS A O 1
ATOM 2340 N N . ASP A 1 312 ? -2.437 -12.580 -33.872 1.00 16.13 312 ASP A N 1
ATOM 2341 C CA . ASP A 1 312 ? -1.307 -13.454 -34.224 1.00 15.92 312 ASP A CA 1
ATOM 2342 C C . ASP A 1 312 ? 0.059 -13.034 -33.667 1.00 15.62 312 ASP A C 1
ATOM 2343 O O . ASP A 1 312 ? 1.097 -13.390 -34.229 1.00 16.59 312 ASP A O 1
ATOM 2345 N N . THR A 1 313 ? 0.064 -12.286 -32.571 1.00 15.31 313 THR A N 1
ATOM 2346 C CA . THR A 1 313 ? 1.309 -11.871 -31.928 1.00 14.55 313 THR A CA 1
ATOM 2347 C C . THR A 1 313 ? 1.177 -11.961 -30.415 1.00 13.72 313 THR A C 1
ATOM 2348 O O . THR A 1 313 ? 0.078 -11.826 -29.869 1.00 14.02 313 THR A O 1
ATOM 2352 N N . ARG A 1 314 ? 2.299 -12.174 -29.733 1.00 12.79 314 ARG A N 1
ATOM 2353 C CA . ARG A 1 314 ? 2.298 -12.275 -28.278 1.00 12.07 314 ARG A CA 1
ATOM 2354 C C . ARG A 1 314 ? 2.749 -10.985 -27.591 1.00 11.21 314 ARG A C 1
ATOM 2355 O O . ARG A 1 314 ? 2.620 -10.843 -26.369 1.00 11.06 314 ARG A O 1
ATOM 2357 N N . LYS A 1 315 ? 3.257 -10.033 -28.368 1.00 10.29 315 LYS A N 1
ATOM 2358 C CA . LYS A 1 315 ? 3.828 -8.824 -27.784 1.00 9.38 315 LYS A CA 1
ATOM 2359 C C . LYS A 1 315 ? 2.797 -7.714 -27.602 1.00 8.34 315 LYS A C 1
ATOM 2360 O O . LYS A 1 315 ? 2.473 -6.973 -28.539 1.00 8.05 315 LYS A O 1
ATOM 2366 N N . VAL A 1 316 ? 2.309 -7.593 -26.376 1.00 7.58 316 VAL A N 1
ATOM 2367 C CA . VAL A 1 316 ? 1.293 -6.612 -26.042 1.00 7.25 316 VAL A CA 1
ATOM 2368 C C . VAL A 1 316 ? 1.839 -5.533 -25.107 1.00 7.05 316 VAL A C 1
ATOM 2369 O O . VAL A 1 316 ? 2.507 -5.824 -24.115 1.00 7.01 316 VAL A O 1
ATOM 2373 N N . GLY A 1 317 ? 1.552 -4.281 -25.436 1.00 6.51 317 GLY A N 1
ATOM 2374 C CA . GLY A 1 317 ? 1.891 -3.162 -24.585 1.00 6.00 317 GLY A CA 1
ATOM 2375 C C . GLY A 1 317 ? 0.604 -2.608 -24.009 1.00 5.81 317 GLY A C 1
ATOM 2376 O O . GLY A 1 317 ? -0.308 -2.251 -24.763 1.00 6.21 317 GLY A O 1
ATOM 2377 N N . LEU A 1 318 ? 0.506 -2.559 -22.682 1.00 5.66 318 LEU A N 1
ATOM 2378 C CA . LEU A 1 318 ? -0.694 -2.048 -22.026 1.00 5.40 318 LEU A CA 1
ATOM 2379 C C . LEU A 1 318 ? -0.452 -0.627 -21.521 1.00 5.21 318 LEU A C 1
ATOM 2380 O O . LEU A 1 318 ? 0.394 -0.398 -20.649 1.00 5.83 318 LEU A O 1
ATOM 2385 N N . LEU A 1 319 ? -1.190 0.326 -22.077 1.00 5.01 319 LEU A N 1
ATOM 2386 C CA . LEU A 1 319 ? -1.047 1.727 -21.695 1.00 5.21 319 LEU A CA 1
ATOM 2387 C C . LEU A 1 319 ? -2.116 2.087 -20.675 1.00 4.79 319 LEU A C 1
ATOM 2388 O O . LEU A 1 319 ? -3.300 2.257 -21.014 1.00 5.00 319 LEU A O 1
ATOM 2393 N N . GLY A 1 320 ? -1.679 2.164 -19.415 1.00 5.25 320 GLY A N 1
ATOM 2394 C CA . GLY A 1 320 ? -2.542 2.400 -18.276 1.00 5.36 320 GLY A CA 1
ATOM 2395 C C . GLY A 1 320 ? -2.758 1.112 -17.501 1.00 5.78 320 GLY A C 1
ATOM 2396 O O . GLY A 1 320 ? -2.975 0.055 -18.101 1.00 6.63 320 GLY A O 1
ATOM 2397 N N . LEU A 1 321 ? -2.725 1.200 -16.174 1.00 5.63 321 LEU A N 1
ATOM 2398 C CA . LEU A 1 321 ? -2.890 0.030 -15.306 1.00 5.66 321 LEU A CA 1
ATOM 2399 C C . LEU A 1 321 ? -3.818 0.313 -14.132 1.00 6.02 321 LEU A C 1
ATOM 2400 O O . LEU A 1 321 ? -4.654 -0.520 -13.789 1.00 6.27 321 LEU A O 1
ATOM 2405 N N . SER A 1 322 ? -3.680 1.470 -13.492 1.00 6.73 322 SER A N 1
ATOM 2406 C CA . SER A 1 322 ? -4.613 1.819 -12.416 1.00 6.78 322 SER A CA 1
ATOM 2407 C C . SER A 1 322 ? -5.975 2.059 -13.062 1.00 6.47 322 SER A C 1
ATOM 2408 O O . SER A 1 322 ? -6.067 2.195 -14.296 1.00 6.68 322 SER A O 1
ATOM 2411 N N . PHE A 1 323 ? -7.038 2.133 -12.263 1.00 5.98 323 PHE A N 1
ATOM 2412 C CA . PHE A 1 323 ? -8.378 2.147 -12.852 1.00 5.91 323 PHE A CA 1
ATOM 2413 C C . PHE A 1 323 ? -8.747 3.429 -13.593 1.00 5.71 323 PHE A C 1
ATOM 2414 O O . PHE A 1 323 ? -9.640 3.405 -14.434 1.00 5.65 323 PHE A O 1
ATOM 2422 N N . LYS A 1 324 ? -8.060 4.531 -13.293 1.00 6.29 324 LYS A N 1
ATOM 2423 C CA . LYS A 1 324 ? -8.270 5.794 -14.001 1.00 6.17 324 LYS A CA 1
ATOM 2424 C C . LYS A 1 324 ? -6.956 6.500 -14.188 1.00 6.24 324 LYS A C 1
ATOM 2425 O O . LYS A 1 324 ? -6.008 6.275 -13.422 1.00 5.69 324 LYS A O 1
ATOM 2431 N N . ALA A 1 325 ? -6.891 7.359 -15.204 1.00 6.63 325 ALA A N 1
ATOM 2432 C CA . ALA A 1 325 ? -5.762 8.257 -15.364 1.00 6.64 325 ALA A CA 1
ATOM 2433 C C . ALA A 1 325 ? -5.758 9.217 -14.170 1.00 6.84 325 ALA A C 1
ATOM 2434 O O . ALA A 1 325 ? -6.825 9.582 -13.654 1.00 7.37 325 ALA A O 1
ATOM 2436 N N . GLY A 1 326 ? -4.571 9.623 -13.729 1.00 7.23 326 GLY A N 1
ATOM 2437 C CA . GLY A 1 326 ? -4.457 10.600 -12.662 1.00 7.43 326 GLY A CA 1
ATOM 2438 C C . GLY A 1 326 ? -4.493 10.057 -11.244 1.00 7.48 326 GLY A C 1
ATOM 2439 O O . GLY A 1 326 ? -4.428 10.836 -10.303 1.00 8.42 326 GLY A O 1
ATOM 2440 N N . THR A 1 327 ? -4.593 8.739 -11.088 1.00 7.25 327 THR A N 1
ATOM 2441 C CA . THR A 1 327 ? -4.566 8.099 -9.776 1.00 6.99 327 THR A CA 1
ATOM 2442 C C . THR A 1 327 ? -3.743 6.814 -9.866 1.00 6.93 327 THR A C 1
ATOM 2443 O O . THR A 1 327 ? -3.610 6.233 -10.941 1.00 7.26 327 THR A O 1
ATOM 2447 N N . ASP A 1 328 ? -3.193 6.379 -8.736 1.00 6.86 328 ASP A N 1
ATOM 2448 C CA . ASP A 1 328 ? -2.413 5.146 -8.679 1.00 7.03 328 ASP A CA 1
ATOM 2449 C C . ASP A 1 328 ? -3.225 3.941 -8.182 1.00 6.86 328 ASP A C 1
ATOM 2450 O O . ASP A 1 328 ? -2.695 2.824 -8.119 1.00 7.31 328 ASP A O 1
ATOM 2455 N N . ASP A 1 329 ? -4.504 4.158 -7.862 1.00 6.77 329 ASP A N 1
ATOM 2456 C CA . ASP A 1 329 ? -5.363 3.117 -7.281 1.00 6.20 329 ASP A CA 1
ATOM 2457 C C . ASP A 1 329 ? -5.558 1.937 -8.226 1.00 5.85 329 ASP A C 1
ATOM 2458 O O . ASP A 1 329 ? -6.129 2.085 -9.314 1.00 6.29 329 ASP A O 1
ATOM 2463 N N . LEU A 1 330 ? -5.107 0.773 -7.776 1.00 6.14 330 LEU A N 1
ATOM 2464 C CA . LEU A 1 330 ? -5.178 -0.464 -8.551 1.00 6.04 330 LEU A CA 1
ATOM 2465 C C . LEU A 1 330 ? -6.354 -1.350 -8.147 1.00 6.21 330 LEU A C 1
ATOM 2466 O O . LEU A 1 330 ? -6.610 -2.365 -8.791 1.00 6.34 330 LEU A O 1
ATOM 2471 N N . ARG A 1 331 ? -7.072 -0.966 -7.093 1.00 6.35 331 ARG A N 1
ATOM 2472 C CA . ARG A 1 331 ? -8.148 -1.801 -6.571 1.00 6.01 331 ARG A CA 1
ATOM 2473 C C . ARG A 1 331 ? -9.209 -2.074 -7.629 1.00 5.51 331 ARG A C 1
ATOM 2474 O O . ARG A 1 331 ? -9.814 -1.155 -8.176 1.00 5.48 331 ARG A O 1
ATOM 2482 N N . GLU A 1 332 ? -9.431 -3.362 -7.889 1.00 5.74 332 GLU A N 1
ATOM 2483 C CA . GLU A 1 332 ? -10.385 -3.833 -8.889 1.00 5.83 332 GLU A CA 1
ATOM 2484 C C . GLU A 1 332 ? -10.265 -3.077 -10.208 1.00 5.43 332 GLU A C 1
ATOM 2485 O O . GLU A 1 332 ? -11.260 -2.688 -10.824 1.00 5.96 332 GLU A O 1
ATOM 2491 N N . SER A 1 333 ? -9.026 -2.851 -10.626 1.00 5.82 333 SER A N 1
ATOM 2492 C CA . SER A 1 333 ? -8.787 -2.206 -11.900 1.00 5.94 333 SER A CA 1
ATOM 2493 C C . SER A 1 333 ? -9.025 -3.223 -12.994 1.00 5.85 333 SER A C 1
ATOM 2494 O O . SER A 1 333 ? -8.394 -4.282 -13.007 1.00 5.68 333 SER A O 1
ATOM 2497 N N . PRO A 1 334 ? -9.892 -2.909 -13.945 1.00 6.67 334 PRO A N 1
ATOM 2498 C CA . PRO A 1 334 ? -10.147 -3.834 -15.053 1.00 6.34 334 PRO A CA 1
ATOM 2499 C C . PRO A 1 334 ? -8.914 -4.038 -15.934 1.00 6.16 334 PRO A C 1
ATOM 2500 O O . PRO A 1 334 ? -8.820 -5.030 -16.642 1.00 6.35 334 PRO A O 1
ATOM 2504 N N . LEU A 1 335 ? -7.980 -3.090 -15.899 1.00 6.20 335 LEU A N 1
ATOM 2505 C CA . LEU A 1 335 ? -6.743 -3.202 -16.657 1.00 5.76 335 LEU A CA 1
ATOM 2506 C C . LEU A 1 335 ? -5.816 -4.230 -16.005 1.00 5.15 335 LEU A C 1
ATOM 2507 O O . LEU A 1 335 ? -5.087 -4.946 -16.697 1.00 5.55 335 LEU A O 1
ATOM 2512 N N . VAL A 1 336 ? -5.819 -4.286 -14.676 1.00 5.09 336 VAL A N 1
ATOM 2513 C CA . VAL A 1 336 ? -5.089 -5.333 -13.964 1.00 4.91 336 VAL A CA 1
ATOM 2514 C C . VAL A 1 336 ? -5.707 -6.689 -14.320 1.00 5.19 336 VAL A C 1
ATOM 2515 O O . VAL A 1 336 ? -4.984 -7.629 -14.647 1.00 4.69 336 VAL A O 1
ATOM 2519 N N . GLU A 1 337 ? -7.038 -6.782 -14.279 1.00 5.88 337 GLU A N 1
ATOM 2520 C CA . GLU A 1 337 ? -7.727 -8.018 -14.648 1.00 6.36 337 GLU A CA 1
ATOM 2521 C C . GLU A 1 337 ? -7.306 -8.441 -16.053 1.00 6.08 337 GLU A C 1
ATOM 2522 O O . GLU A 1 337 ? -6.956 -9.607 -16.299 1.00 6.07 337 GLU A O 1
ATOM 2528 N N . LEU A 1 338 ? -7.340 -7.494 -16.979 1.00 6.17 338 LEU A N 1
ATOM 2529 C CA . LEU A 1 338 ? -6.952 -7.771 -18.357 1.00 6.36 338 LEU A CA 1
ATOM 2530 C C . LEU A 1 338 ? -5.501 -8.254 -18.430 1.00 6.13 338 LEU A C 1
ATOM 2531 O O . LEU A 1 338 ? -5.197 -9.250 -19.084 1.00 6.70 338 LEU A O 1
ATOM 2536 N N . ALA A 1 339 ? -4.606 -7.550 -17.748 1.00 6.14 339 ALA A N 1
ATOM 2537 C CA . ALA A 1 339 ? -3.208 -7.929 -17.680 1.00 6.21 339 ALA A CA 1
ATOM 2538 C C . ALA A 1 339 ? -3.051 -9.375 -17.220 1.00 5.93 339 ALA A C 1
ATOM 2539 O O . ALA A 1 339 ? -2.297 -10.140 -17.816 1.00 5.56 339 ALA A O 1
ATOM 2541 N N . GLU A 1 340 ? -3.769 -9.740 -16.162 1.00 5.82 340 GLU A N 1
ATOM 2542 C CA . GLU A 1 340 ? -3.695 -11.095 -15.610 1.00 6.09 340 GLU A CA 1
ATOM 2543 C C . GLU A 1 340 ? -4.217 -12.138 -16.595 1.00 6.25 340 GLU A C 1
ATOM 2544 O O . GLU A 1 340 ? -3.680 -13.246 -16.692 1.00 5.76 340 GLU A O 1
ATOM 2550 N N . MET A 1 341 ? -5.251 -11.791 -17.352 1.00 6.81 341 MET A N 1
ATOM 2551 C CA . MET A 1 341 ? -5.760 -12.702 -18.370 1.00 7.24 341 MET A CA 1
ATOM 2552 C C . MET A 1 341 ? -4.672 -12.936 -19.413 1.00 7.62 341 MET A C 1
ATOM 2553 O O . MET A 1 341 ? -4.409 -14.079 -19.816 1.00 7.74 341 MET A O 1
ATOM 2558 N N . LEU A 1 342 ? -4.037 -11.853 -19.852 1.00 7.60 342 LEU A N 1
ATOM 2559 C CA . LEU A 1 342 ? -2.981 -11.935 -20.859 1.00 7.84 342 LEU A CA 1
ATOM 2560 C C . LEU A 1 342 ? -1.805 -12.781 -20.347 1.00 7.69 342 LEU A C 1
ATOM 2561 O O . LEU A 1 342 ? -1.313 -13.665 -21.060 1.00 8.49 342 LEU A O 1
ATOM 2566 N N . ILE A 1 343 ? -1.377 -12.533 -19.112 1.00 7.64 343 ILE A N 1
ATOM 2567 C CA . ILE A 1 343 ? -0.290 -13.298 -18.499 1.00 7.30 343 ILE A CA 1
ATOM 2568 C C . ILE A 1 343 ? -0.655 -14.791 -18.412 1.00 7.49 343 ILE A C 1
ATOM 2569 O O . ILE A 1 343 ? 0.177 -15.673 -18.691 1.00 7.07 343 ILE A O 1
ATOM 2574 N N . GLY A 1 344 ? -1.909 -15.065 -18.052 1.00 7.92 344 GLY A N 1
ATOM 2575 C CA . GLY A 1 344 ? -2.393 -16.431 -17.931 1.00 8.28 344 GLY A CA 1
ATOM 2576 C C . GLY A 1 344 ? -2.375 -17.179 -19.251 1.00 8.94 344 GLY A C 1
ATOM 2577 O O . GLY A 1 344 ? -2.251 -18.406 -19.284 1.00 8.92 344 GLY A O 1
ATOM 2578 N N . LYS A 1 345 ? -2.471 -16.435 -20.346 1.00 9.97 345 LYS A N 1
ATOM 2579 C CA . LYS A 1 345 ? -2.495 -17.022 -21.679 1.00 10.65 345 LYS A CA 1
ATOM 2580 C C . LYS A 1 345 ? -1.129 -17.002 -22.363 1.00 10.69 345 LYS A C 1
ATOM 2581 O O . LYS A 1 345 ? -1.005 -17.347 -23.544 1.00 11.19 345 LYS A O 1
ATOM 2587 N N . GLY A 1 346 ? -0.105 -16.599 -21.619 1.00 10.58 346 GLY A N 1
ATOM 2588 C CA . GLY A 1 346 ? 1.259 -16.643 -22.103 1.00 10.42 346 GLY A CA 1
ATOM 2589 C C . GLY A 1 346 ? 1.739 -15.458 -22.920 1.00 10.37 346 GLY A C 1
ATOM 2590 O O . GLY A 1 346 ? 2.790 -15.548 -23.575 1.00 10.72 346 GLY A O 1
ATOM 2591 N N . TYR A 1 347 ? 1.015 -14.341 -22.871 1.00 10.03 347 TYR A N 1
ATOM 2592 C CA . TYR A 1 347 ? 1.437 -13.159 -23.626 1.00 9.40 347 TYR A CA 1
ATOM 2593 C C . TYR A 1 347 ? 2.674 -12.486 -23.045 1.00 9.83 347 TYR A C 1
ATOM 2594 O O . TYR A 1 347 ? 2.955 -12.578 -21.845 1.00 10.06 347 TYR A O 1
ATOM 2603 N N . GLU A 1 348 ? 3.434 -11.849 -23.929 1.00 10.04 348 GLU A N 1
ATOM 2604 C CA . GLU A 1 348 ? 4.619 -11.102 -23.548 1.00 10.14 348 GLU A CA 1
ATOM 2605 C C . GLU A 1 348 ? 4.144 -9.674 -23.318 1.00 9.46 348 GLU A C 1
ATOM 2606 O O . GLU A 1 348 ? 4.036 -8.871 -24.254 1.00 9.28 348 GLU A O 1
ATOM 2612 N N . LEU A 1 349 ? 3.846 -9.367 -22.064 1.00 8.83 349 LEU A N 1
ATOM 2613 C CA . LEU A 1 349 ? 3.249 -8.090 -21.708 1.00 8.28 349 LEU A CA 1
ATOM 2614 C C . LEU A 1 349 ? 4.233 -7.066 -21.137 1.00 7.77 349 LEU A C 1
ATOM 2615 O O . LEU A 1 349 ? 5.079 -7.395 -20.300 1.00 7.11 349 LEU A O 1
ATOM 2620 N N . ARG A 1 350 ? 4.121 -5.831 -21.629 1.00 7.04 350 ARG A N 1
ATOM 2621 C CA . ARG A 1 350 ? 4.848 -4.682 -21.102 1.00 6.56 350 ARG A CA 1
ATOM 2622 C C . ARG A 1 350 ? 3.788 -3.663 -20.714 1.00 6.48 350 ARG A C 1
ATOM 2623 O O . ARG A 1 350 ? 2.806 -3.477 -21.445 1.00 6.38 350 ARG A O 1
ATOM 2631 N N . ILE A 1 351 ? 3.966 -3.006 -19.574 1.00 5.44 351 ILE A N 1
ATOM 2632 C CA . ILE A 1 351 ? 2.943 -2.107 -19.071 1.00 5.15 351 ILE A CA 1
ATOM 2633 C C . ILE A 1 351 ? 3.488 -0.723 -18.751 1.00 5.00 351 ILE A C 1
ATOM 2634 O O . ILE A 1 351 ? 4.550 -0.592 -18.143 1.00 5.28 351 ILE A O 1
ATOM 2639 N N . PHE A 1 352 ? 2.746 0.305 -19.151 1.00 4.80 352 PHE A N 1
ATOM 2640 C CA . PHE A 1 352 ? 3.097 1.668 -18.800 1.00 4.66 352 PHE A CA 1
ATOM 2641 C C . PHE A 1 352 ? 2.019 2.298 -17.938 1.00 4.60 352 PHE A C 1
ATOM 2642 O O . PHE A 1 352 ? 0.836 2.306 -18.302 1.00 4.13 352 PHE A O 1
ATOM 2650 N N . ASP A 1 353 ? 2.425 2.833 -16.792 1.00 4.98 353 ASP A N 1
ATOM 2651 C CA . ASP A 1 353 ? 1.521 3.643 -15.978 1.00 4.72 353 ASP A CA 1
ATOM 2652 C C . ASP A 1 353 ? 2.362 4.562 -15.107 1.00 4.88 353 ASP A C 1
ATOM 2653 O O . ASP A 1 353 ? 2.996 4.100 -14.160 1.00 5.14 353 ASP A O 1
ATOM 2658 N N . ARG A 1 354 ? 2.362 5.860 -15.407 1.00 5.42 354 ARG A N 1
ATOM 2659 C CA . ARG A 1 354 ? 3.253 6.782 -14.686 1.00 5.85 354 ARG A CA 1
ATOM 2660 C C . ARG A 1 354 ? 2.835 6.992 -13.240 1.00 5.55 354 ARG A C 1
ATOM 2661 O O . ARG A 1 354 ? 3.667 7.291 -12.392 1.00 5.32 354 ARG A O 1
ATOM 2669 N N . ASN A 1 355 ? 1.546 6.834 -12.971 1.00 5.79 355 ASN A N 1
ATOM 2670 C CA . ASN A 1 355 ? 1.032 6.979 -11.619 1.00 5.90 355 ASN A CA 1
ATOM 2671 C C . ASN A 1 355 ? 1.443 5.815 -10.729 1.00 6.16 355 ASN A C 1
ATOM 2672 O O . ASN A 1 355 ? 1.907 6.007 -9.595 1.00 6.08 355 ASN A O 1
ATOM 2677 N N . VAL A 1 356 ? 1.282 4.600 -11.236 1.00 6.36 356 VAL A N 1
ATOM 2678 C CA . VAL A 1 356 ? 1.690 3.418 -10.488 1.00 6.12 356 VAL A CA 1
ATOM 2679 C C . VAL A 1 356 ? 3.205 3.370 -10.329 1.00 6.40 356 VAL A C 1
ATOM 2680 O O . VAL A 1 356 ? 3.710 2.988 -9.272 1.00 6.01 356 VAL A O 1
ATOM 2684 N N . GLU A 1 357 ? 3.940 3.763 -11.368 1.00 6.70 357 GLU A N 1
ATOM 2685 C CA . GLU A 1 357 ? 5.396 3.778 -11.296 1.00 7.24 357 GLU A CA 1
ATOM 2686 C C . GLU A 1 357 ? 5.849 4.738 -10.185 1.00 7.32 357 GLU A C 1
ATOM 2687 O O . GLU A 1 357 ? 6.764 4.437 -9.427 1.00 7.56 357 GLU A O 1
ATOM 2693 N N . TYR A 1 358 ? 5.195 5.896 -10.103 1.00 7.65 358 TYR A N 1
ATOM 2694 C CA . TYR A 1 358 ? 5.488 6.893 -9.078 1.00 7.70 358 TYR A CA 1
ATOM 2695 C C . TYR A 1 358 ? 5.213 6.318 -7.695 1.00 7.82 358 TYR A C 1
ATOM 2696 O O . TYR A 1 358 ? 6.035 6.462 -6.784 1.00 7.83 358 TYR A O 1
ATOM 2705 N N . ALA A 1 359 ? 4.065 5.656 -7.557 1.00 7.89 359 ALA A N 1
ATOM 2706 C CA . ALA A 1 359 ? 3.646 5.024 -6.302 1.00 8.41 359 ALA A CA 1
ATOM 2707 C C . ALA A 1 359 ? 4.615 3.970 -5.779 1.00 9.00 359 ALA A C 1
ATOM 2708 O O . ALA A 1 359 ? 4.664 3.722 -4.573 1.00 8.99 359 ALA A O 1
ATOM 2710 N N . ARG A 1 360 ? 5.389 3.343 -6.664 1.00 10.17 360 ARG A N 1
ATOM 2711 C CA . ARG A 1 360 ? 6.401 2.382 -6.225 1.00 10.73 360 ARG A CA 1
ATOM 2712 C C . ARG A 1 360 ? 7.492 3.056 -5.404 1.00 10.79 360 ARG A C 1
ATOM 2713 O O . ARG A 1 360 ? 8.168 2.411 -4.594 1.00 11.24 360 ARG A O 1
ATOM 2721 N N . VAL A 1 361 ? 7.674 4.351 -5.627 1.00 10.82 361 VAL A N 1
ATOM 2722 C CA . VAL A 1 361 ? 8.709 5.118 -4.952 1.00 11.00 361 VAL A CA 1
ATOM 2723 C C . VAL A 1 361 ? 8.159 5.978 -3.817 1.00 11.03 361 VAL A C 1
ATOM 2724 O O . VAL A 1 361 ? 8.756 6.040 -2.743 1.00 11.31 361 VAL A O 1
ATOM 2728 N N . HIS A 1 362 ? 7.042 6.658 -4.076 1.00 11.37 362 HIS A N 1
ATOM 2729 C CA . HIS A 1 362 ? 6.431 7.565 -3.105 1.00 11.72 362 HIS A CA 1
ATOM 2730 C C . HIS A 1 362 ? 5.018 7.103 -2.771 1.00 11.85 362 HIS A C 1
ATOM 2731 O O . HIS A 1 362 ? 4.196 6.943 -3.670 1.00 12.03 362 HIS A O 1
ATOM 2738 N N . GLY A 1 363 ? 4.700 6.940 -1.493 1.00 12.45 363 GLY A N 1
ATOM 2739 C CA . GLY A 1 363 ? 3.343 6.557 -1.131 1.00 12.70 363 GLY A CA 1
ATOM 2740 C C . GLY A 1 363 ? 3.227 5.370 -0.195 1.00 12.92 363 GLY A C 1
ATOM 2741 O O . GLY A 1 363 ? 4.228 4.753 0.158 1.00 13.31 363 GLY A O 1
ATOM 2742 N N . ALA A 1 364 ? 1.991 5.063 0.200 1.00 13.35 364 ALA A N 1
ATOM 2743 C CA . ALA A 1 364 ? 1.711 4.016 1.178 1.00 13.61 364 ALA A CA 1
ATOM 2744 C C . ALA A 1 364 ? 1.252 2.689 0.578 1.00 14.08 364 ALA A C 1
ATOM 2745 O O . ALA A 1 364 ? 0.771 1.821 1.309 1.00 14.49 364 ALA A O 1
ATOM 2747 N N . ASN A 1 365 ? 1.394 2.525 -0.733 1.00 14.48 365 ASN A N 1
ATOM 2748 C CA . ASN A 1 365 ? 0.917 1.318 -1.402 1.00 15.41 365 ASN A CA 1
ATOM 2749 C C . ASN A 1 365 ? 2.040 0.423 -1.949 1.00 15.73 365 ASN A C 1
ATOM 2750 O O . ASN A 1 365 ? 1.787 -0.477 -2.759 1.00 15.49 365 ASN A O 1
ATOM 2755 N N . LYS A 1 366 ? 3.271 0.662 -1.509 1.00 16.52 366 LYS A N 1
ATOM 2756 C CA . LYS A 1 366 ? 4.421 -0.090 -2.024 1.00 17.07 366 LYS A CA 1
ATOM 2757 C C . LYS A 1 366 ? 4.303 -1.593 -1.813 1.00 18.28 366 LYS A C 1
ATOM 2758 O O . LYS A 1 366 ? 4.633 -2.374 -2.706 1.00 18.54 366 LYS A O 1
ATOM 2764 N N . GLU A 1 367 ? 3.850 -1.996 -0.630 1.00 19.36 367 GLU A N 1
ATOM 2765 C CA . GLU A 1 367 ? 3.708 -3.412 -0.305 1.00 20.13 367 GLU A CA 1
ATOM 2766 C C . GLU A 1 367 ? 2.734 -4.123 -1.252 1.00 20.96 367 GLU A C 1
ATOM 2767 O O . GLU A 1 367 ? 3.007 -5.227 -1.719 1.00 21.64 367 GLU A O 1
ATOM 2769 N N . TYR A 1 368 ? 1.595 -3.502 -1.535 1.00 21.51 368 TYR A N 1
ATOM 2770 C CA . TYR A 1 368 ? 0.645 -4.078 -2.487 1.00 21.72 368 TYR A CA 1
ATOM 2771 C C . TYR A 1 368 ? 1.319 -4.333 -3.839 1.00 21.74 368 TYR A C 1
ATOM 2772 O O . TYR A 1 368 ? 1.341 -5.460 -4.350 1.00 21.89 368 TYR A O 1
ATOM 2781 N N . ILE A 1 369 ? 1.868 -3.271 -4.413 1.00 21.35 369 ILE A N 1
ATOM 2782 C CA . ILE A 1 369 ? 2.529 -3.337 -5.715 1.00 21.20 369 ILE A CA 1
ATOM 2783 C C . ILE A 1 369 ? 3.673 -4.359 -5.827 1.00 21.58 369 ILE A C 1
ATOM 2784 O O . ILE A 1 369 ? 3.778 -5.054 -6.831 1.00 21.44 369 ILE A O 1
ATOM 2789 N N . GLU A 1 370 ? 4.519 -4.472 -4.807 1.00 22.35 370 GLU A N 1
ATOM 2790 C CA . GLU A 1 370 ? 5.714 -5.318 -4.921 1.00 22.87 370 GLU A CA 1
ATOM 2791 C C . GLU A 1 370 ? 5.529 -6.740 -4.386 1.00 22.96 370 GLU A C 1
ATOM 2792 O O . GLU A 1 370 ? 6.267 -7.649 -4.772 1.00 22.91 370 GLU A O 1
ATOM 2798 N N . SER A 1 371 ? 4.538 -6.936 -3.521 1.00 23.20 371 SER A N 1
ATOM 2799 C CA . SER A 1 371 ? 4.343 -8.230 -2.871 1.00 23.48 371 SER A CA 1
ATOM 2800 C C . SER A 1 371 ? 3.019 -8.909 -3.208 1.00 23.29 371 SER A C 1
ATOM 2801 O O . SER A 1 371 ? 2.954 -10.139 -3.252 1.00 24.07 371 SER A O 1
ATOM 2804 N N . LYS A 1 372 ? 1.971 -8.124 -3.437 1.00 22.83 372 LYS A N 1
ATOM 2805 C CA . LYS A 1 372 ? 0.655 -8.673 -3.768 1.00 22.13 372 LYS A CA 1
ATOM 2806 C C . LYS A 1 372 ? 0.483 -8.935 -5.271 1.00 21.53 372 LYS A C 1
ATOM 2807 O O . LYS A 1 372 ? 0.008 -10.007 -5.662 1.00 21.85 372 LYS A O 1
ATOM 2809 N N . ILE A 1 373 ? 0.847 -7.958 -6.107 1.00 20.48 373 ILE A N 1
ATOM 2810 C CA . ILE A 1 373 ? 0.795 -8.133 -7.567 1.00 19.29 373 ILE A CA 1
ATOM 2811 C C . ILE A 1 373 ? 2.163 -8.026 -8.289 1.00 18.59 373 ILE A C 1
ATOM 2812 O O . ILE A 1 373 ? 2.244 -7.410 -9.347 1.00 18.06 373 ILE A O 1
ATOM 2817 N N . PRO A 1 374 ? 3.231 -8.590 -7.714 1.00 18.16 374 PRO A N 1
ATOM 2818 C CA . PRO A 1 374 ? 4.558 -8.640 -8.355 1.00 17.51 374 PRO A CA 1
ATOM 2819 C C . PRO A 1 374 ? 4.575 -9.192 -9.772 1.00 16.55 374 PRO A C 1
ATOM 2820 O O . PRO A 1 374 ? 5.362 -8.724 -10.594 1.00 16.95 374 PRO A O 1
ATOM 2824 N N . HIS A 1 375 ? 3.760 -10.202 -10.058 1.00 15.40 375 HIS A N 1
ATOM 2825 C CA . HIS A 1 375 ? 3.734 -10.752 -11.412 1.00 14.73 375 HIS A CA 1
ATOM 2826 C C . HIS A 1 375 ? 3.360 -9.641 -12.407 1.00 13.94 375 HIS A C 1
ATOM 2827 O O . HIS A 1 375 ? 3.862 -9.601 -13.530 1.00 15.00 375 HIS A O 1
ATOM 2834 N N . VAL A 1 376 ? 2.470 -8.747 -11.993 1.00 12.28 376 VAL A N 1
ATOM 2835 C CA . VAL A 1 376 ? 2.065 -7.629 -12.840 1.00 11.48 376 VAL A CA 1
ATOM 2836 C C . VAL A 1 376 ? 3.010 -6.414 -12.738 1.00 10.84 376 VAL A C 1
ATOM 2837 O O . VAL A 1 376 ? 3.408 -5.846 -13.755 1.00 10.24 376 VAL A O 1
ATOM 2841 N N . SER A 1 377 ? 3.375 -6.021 -11.523 1.00 10.77 377 SER A N 1
ATOM 2842 C CA . SER A 1 377 ? 4.208 -4.826 -11.334 1.00 10.91 377 SER A CA 1
ATOM 2843 C C . SER A 1 377 ? 5.605 -5.001 -11.919 1.00 10.62 377 SER A C 1
ATOM 2844 O O . SER A 1 377 ? 6.215 -4.030 -12.370 1.00 11.24 377 SER A O 1
ATOM 2847 N N . SER A 1 378 ? 6.105 -6.233 -11.937 1.00 10.03 378 SER A N 1
ATOM 2848 C CA . SER A 1 378 ? 7.405 -6.532 -12.532 1.00 9.73 378 SER A CA 1
ATOM 2849 C C . SER A 1 378 ? 7.398 -6.273 -14.046 1.00 8.77 378 SER A C 1
ATOM 2850 O O . SER A 1 378 ? 8.457 -6.224 -14.677 1.00 9.01 378 SER A O 1
ATOM 2853 N N . LEU A 1 379 ? 6.208 -6.108 -14.631 1.00 7.75 379 LEU A N 1
ATOM 2854 C CA . LEU A 1 379 ? 6.106 -5.844 -16.066 1.00 7.18 379 LEU A CA 1
ATOM 2855 C C . LEU A 1 379 ? 5.990 -4.353 -16.376 1.00 6.80 379 LEU A C 1
ATOM 2856 O O . LEU A 1 379 ? 5.902 -3.962 -17.544 1.00 6.52 379 LEU A O 1
ATOM 2861 N N . LEU A 1 380 ? 5.991 -3.521 -15.340 1.00 6.29 380 LEU A N 1
ATOM 2862 C CA . LEU A 1 380 ? 5.993 -2.080 -15.550 1.00 6.56 380 LEU A CA 1
ATOM 2863 C C . LEU A 1 380 ? 7.281 -1.641 -16.257 1.00 6.43 380 LEU A C 1
ATOM 2864 O O . LEU A 1 380 ? 8.381 -2.084 -15.914 1.00 6.50 380 LEU A O 1
ATOM 2869 N N . VAL A 1 381 ? 7.130 -0.777 -17.253 1.00 6.51 381 VAL A N 1
ATOM 2870 C CA . VAL A 1 381 ? 8.264 -0.200 -17.959 1.00 6.55 381 VAL A CA 1
ATOM 2871 C C . VAL A 1 381 ? 8.121 1.312 -17.835 1.00 6.88 381 VAL A C 1
ATOM 2872 O O . VAL A 1 381 ? 7.069 1.874 -18.164 1.00 6.84 381 VAL A O 1
ATOM 2876 N N . SER A 1 382 ? 9.177 1.970 -17.365 1.00 7.50 382 SER A N 1
ATOM 2877 C CA . SER A 1 382 ? 9.085 3.389 -17.024 1.00 7.85 382 SER A CA 1
ATOM 2878 C C . SER A 1 382 ? 9.060 4.325 -18.231 1.00 8.06 382 SER A C 1
ATOM 2879 O O . SER A 1 382 ? 8.633 5.472 -18.111 1.00 9.09 382 SER A O 1
ATOM 2882 N N . ASP A 1 383 ? 9.487 3.828 -19.386 1.00 8.16 383 ASP A N 1
ATOM 2883 C CA . ASP A 1 383 ? 9.580 4.632 -20.604 1.00 8.35 383 ASP A CA 1
ATOM 2884 C C . ASP A 1 383 ? 8.495 4.242 -21.603 1.00 8.02 383 ASP A C 1
ATOM 2885 O O . ASP A 1 383 ? 8.497 3.128 -22.147 1.00 7.42 383 ASP A O 1
ATOM 2890 N N . LEU A 1 384 ? 7.557 5.161 -21.835 1.00 7.98 384 LEU A N 1
ATOM 2891 C CA . LEU A 1 384 ? 6.473 4.936 -22.781 1.00 7.65 384 LEU A CA 1
ATOM 2892 C C . LEU A 1 384 ? 6.992 4.588 -24.179 1.00 7.63 384 LEU A C 1
ATOM 2893 O O . LEU A 1 384 ? 6.450 3.692 -24.840 1.00 7.19 384 LEU A O 1
ATOM 2898 N N . ASP A 1 385 ? 8.024 5.294 -24.642 1.00 7.89 385 ASP A N 1
ATOM 2899 C CA . ASP A 1 385 ? 8.596 5.030 -25.962 1.00 8.25 385 ASP A CA 1
ATOM 2900 C C . ASP A 1 385 ? 9.066 3.571 -26.063 1.00 7.87 385 ASP A C 1
ATOM 2901 O O . ASP A 1 385 ? 8.945 2.955 -27.128 1.00 7.97 385 ASP A O 1
ATOM 2906 N N . GLU A 1 386 ? 9.597 3.025 -24.967 1.00 7.47 386 GLU A N 1
ATOM 2907 C CA . GLU A 1 386 ? 10.095 1.639 -24.961 1.00 7.29 386 GLU A CA 1
ATOM 2908 C C . GLU A 1 386 ? 8.950 0.629 -25.037 1.00 6.92 386 GLU A C 1
ATOM 2909 O O . GLU A 1 386 ? 9.049 -0.375 -25.738 1.00 7.13 386 GLU A O 1
ATOM 2915 N N . VAL A 1 387 ? 7.868 0.887 -24.317 1.00 6.83 387 VAL A N 1
ATOM 2916 C CA . VAL A 1 387 ? 6.693 0.017 -24.395 1.00 6.61 387 VAL A CA 1
ATOM 2917 C C . VAL A 1 387 ? 6.192 -0.017 -25.834 1.00 6.46 387 VAL A C 1
ATOM 2918 O O . VAL A 1 387 ? 5.910 -1.085 -26.381 1.00 7.04 387 VAL A O 1
ATOM 2922 N N . VAL A 1 388 ? 6.097 1.157 -26.454 1.00 6.61 388 VAL A N 1
ATOM 2923 C CA . VAL A 1 388 ? 5.634 1.275 -27.840 1.00 7.16 388 VAL A CA 1
ATOM 2924 C C . VAL A 1 388 ? 6.564 0.554 -28.811 1.00 7.33 388 VAL A C 1
ATOM 2925 O O . VAL A 1 388 ? 6.118 -0.227 -29.665 1.00 7.73 388 VAL A O 1
ATOM 2929 N N . ALA A 1 389 ? 7.861 0.801 -28.685 1.00 7.53 389 ALA A N 1
ATOM 2930 C CA . ALA A 1 389 ? 8.838 0.208 -29.595 1.00 7.36 389 ALA A CA 1
ATOM 2931 C C . ALA A 1 389 ? 8.860 -1.323 -29.560 1.00 7.59 389 ALA A C 1
ATOM 2932 O O . ALA A 1 389 ? 8.941 -1.962 -30.603 1.00 7.53 389 ALA A O 1
ATOM 2934 N N . SER A 1 390 ? 8.784 -1.904 -28.365 1.00 7.55 390 SER A N 1
ATOM 2935 C CA . SER A 1 390 ? 8.949 -3.348 -28.207 1.00 8.01 390 SER A CA 1
ATOM 2936 C C . SER A 1 390 ? 7.649 -4.157 -28.266 1.00 8.04 390 SER A C 1
ATOM 2937 O O . SER A 1 390 ? 7.689 -5.387 -28.229 1.00 9.09 390 SER A O 1
ATOM 2940 N N . SER A 1 391 ? 6.508 -3.483 -28.344 1.00 8.10 391 SER A N 1
ATOM 2941 C CA . SER A 1 391 ? 5.205 -4.158 -28.444 1.00 7.65 391 SER A CA 1
ATOM 2942 C C . SER A 1 391 ? 4.671 -4.104 -29.875 1.00 8.05 391 SER A C 1
ATOM 2943 O O . SER A 1 391 ? 5.026 -3.200 -30.632 1.00 7.84 391 SER A O 1
ATOM 2946 N N . ASP A 1 392 ? 3.815 -5.063 -30.241 1.00 8.29 392 ASP A N 1
ATOM 2947 C CA . ASP A 1 392 ? 3.158 -5.089 -31.553 1.00 8.43 392 ASP A CA 1
ATOM 2948 C C . ASP A 1 392 ? 1.717 -4.577 -31.444 1.00 8.32 392 ASP A C 1
ATOM 2949 O O . ASP A 1 392 ? 1.210 -3.911 -32.348 1.00 9.00 392 ASP A O 1
ATOM 2954 N N . VAL A 1 393 ? 1.062 -4.912 -30.343 1.00 8.15 393 VAL A N 1
ATOM 2955 C CA . VAL A 1 393 ? -0.314 -4.497 -30.089 1.00 8.02 393 VAL A CA 1
ATOM 2956 C C . VAL A 1 393 ? -0.300 -3.581 -28.880 1.00 7.83 393 VAL A C 1
ATOM 2957 O O . VAL A 1 393 ? 0.198 -3.949 -27.810 1.00 8.44 393 VAL A O 1
ATOM 2961 N N . LEU A 1 394 ? -0.821 -2.373 -29.056 1.00 7.42 394 LEU A N 1
ATOM 2962 C CA . LEU A 1 394 ? -0.843 -1.395 -27.990 1.00 7.01 394 LEU A CA 1
ATOM 2963 C C . LEU A 1 394 ? -2.267 -1.153 -27.548 1.00 6.78 394 LEU A C 1
ATOM 2964 O O . LEU A 1 394 ? -3.125 -0.811 -28.357 1.00 6.69 394 LEU A O 1
ATOM 2969 N N . VAL A 1 395 ? -2.504 -1.300 -26.251 1.00 6.34 395 VAL A N 1
ATOM 2970 C CA . VAL A 1 395 ? -3.844 -1.200 -25.687 1.00 5.98 395 VAL A CA 1
ATOM 2971 C C . VAL A 1 395 ? -3.987 0.123 -24.938 1.00 5.99 395 VAL A C 1
ATOM 2972 O O . VAL A 1 395 ? -3.256 0.380 -23.978 1.00 5.79 395 VAL A O 1
ATOM 2976 N N . LEU A 1 396 ? -4.891 0.977 -25.409 1.00 6.30 396 LEU A N 1
ATOM 2977 C CA . LEU A 1 396 ? -5.152 2.258 -24.766 1.00 6.43 396 LEU A CA 1
ATOM 2978 C C . LEU A 1 396 ? -6.175 1.957 -23.672 1.00 5.41 396 LEU A C 1
ATOM 2979 O O . LEU A 1 396 ? -7.365 1.797 -23.953 1.00 5.67 396 LEU A O 1
ATOM 2984 N N . GLY A 1 397 ? -5.704 1.880 -22.431 1.00 5.45 397 GLY A N 1
ATOM 2985 C CA . GLY A 1 397 ? -6.506 1.391 -21.320 1.00 5.67 397 GLY A CA 1
ATOM 2986 C C . GLY A 1 397 ? -7.215 2.427 -20.468 1.00 5.27 397 GLY A C 1
ATOM 2987 O O . GLY A 1 397 ? -8.298 2.173 -19.942 1.00 5.67 397 GLY A O 1
ATOM 2988 N N . ASN A 1 398 ? -6.591 3.583 -20.284 1.00 6.10 398 ASN A N 1
ATOM 2989 C CA . ASN A 1 398 ? -7.227 4.655 -19.524 1.00 5.44 398 ASN A CA 1
ATOM 2990 C C . ASN A 1 398 ? -6.874 6.032 -20.121 1.00 5.69 398 ASN A C 1
ATOM 2991 O O . ASN A 1 398 ? -6.060 6.119 -21.054 1.00 5.18 398 ASN A O 1
ATOM 2996 N N . GLY A 1 399 ? -7.478 7.091 -19.584 1.00 6.61 399 GLY A N 1
ATOM 2997 C CA . GLY A 1 399 ? -7.447 8.400 -20.229 1.00 7.53 399 GLY A CA 1
ATOM 2998 C C . GLY A 1 399 ? -6.254 9.321 -20.056 1.00 8.20 399 GLY A C 1
ATOM 2999 O O . GLY A 1 399 ? -6.439 10.528 -19.911 1.00 9.11 399 GLY A O 1
ATOM 3000 N N . ASP A 1 400 ? -5.036 8.793 -20.111 1.00 8.61 400 ASP A N 1
ATOM 3001 C CA . ASP A 1 400 ? -3.850 9.625 -19.937 1.00 8.67 400 ASP A CA 1
ATOM 3002 C C . ASP A 1 400 ? -3.584 10.411 -21.203 1.00 8.80 400 ASP A C 1
ATOM 3003 O O . ASP A 1 400 ? -3.443 9.826 -22.276 1.00 8.53 400 ASP A O 1
ATOM 3008 N N . GLU A 1 401 ? -3.484 11.732 -21.082 1.00 9.48 401 GLU A N 1
ATOM 3009 C CA . GLU A 1 401 ? -3.219 12.583 -22.245 1.00 9.49 401 GLU A CA 1
ATOM 3010 C C . GLU A 1 401 ? -1.899 12.249 -22.952 1.00 9.73 401 GLU A C 1
ATOM 3011 O O . GLU A 1 401 ? -1.723 12.602 -24.120 1.00 9.74 401 GLU A O 1
ATOM 3013 N N . LEU A 1 402 ? -0.970 11.578 -22.266 1.00 9.57 402 LEU A N 1
ATOM 3014 C CA . LEU A 1 402 ? 0.295 11.165 -22.887 1.00 9.89 402 LEU A CA 1
ATOM 3015 C C . LEU A 1 402 ? 0.094 10.168 -24.034 1.00 9.97 402 LEU A C 1
ATOM 3016 O O . LEU A 1 402 ? 1.001 9.967 -24.848 1.00 10.20 402 LEU A O 1
ATOM 3021 N N . PHE A 1 403 ? -1.068 9.520 -24.094 1.00 9.61 403 PHE A N 1
ATOM 3022 C CA . PHE A 1 403 ? -1.312 8.526 -25.136 1.00 9.80 403 PHE A CA 1
ATOM 3023 C C . PHE A 1 403 ? -1.844 9.153 -26.426 1.00 10.46 403 PHE A C 1
ATOM 3024 O O . PHE A 1 403 ? -1.929 8.474 -27.449 1.00 10.88 403 PHE A O 1
ATOM 3032 N N . VAL A 1 404 ? -2.184 10.441 -26.389 1.00 11.35 404 VAL A N 1
ATOM 3033 C CA . VAL A 1 404 ? -2.730 11.121 -27.565 1.00 12.57 404 VAL A CA 1
ATOM 3034 C C . VAL A 1 404 ? -1.766 11.095 -28.755 1.00 13.42 404 VAL A C 1
ATOM 3035 O O . VAL A 1 404 ? -2.160 10.751 -29.866 1.00 14.02 404 VAL A O 1
ATOM 3039 N N . ASP A 1 405 ? -0.507 11.448 -28.512 1.00 15.00 405 ASP A N 1
ATOM 3040 C CA . ASP A 1 405 ? 0.515 11.508 -29.557 1.00 15.74 405 ASP A CA 1
ATOM 3041 C C . ASP A 1 405 ? 0.637 10.177 -30.291 1.00 16.13 405 ASP A C 1
ATOM 3042 O O . ASP A 1 405 ? 0.695 10.132 -31.528 1.00 16.39 405 ASP A O 1
ATOM 3047 N N . LEU A 1 406 ? 0.669 9.091 -29.528 1.00 15.96 406 LEU A N 1
ATOM 3048 C CA . LEU A 1 406 ? 0.772 7.756 -30.104 1.00 16.06 406 LEU A CA 1
ATOM 3049 C C . LEU A 1 406 ? -0.358 7.490 -31.085 1.00 16.20 406 LEU A C 1
ATOM 3050 O O . LEU A 1 406 ? -0.170 6.834 -32.114 1.00 16.45 406 LEU A O 1
ATOM 3055 N N . VAL A 1 407 ? -1.540 7.997 -30.763 1.00 16.67 407 VAL A N 1
ATOM 3056 C CA . VAL A 1 407 ? -2.704 7.783 -31.611 1.00 16.80 407 VAL A CA 1
ATOM 3057 C C . VAL A 1 407 ? -2.677 8.692 -32.838 1.00 17.45 407 VAL A C 1
ATOM 3058 O O . VAL A 1 407 ? -3.073 8.281 -33.927 1.00 17.87 407 VAL A O 1
ATOM 3062 N N . ASN A 1 408 ? -2.207 9.923 -32.661 1.00 18.40 408 ASN A N 1
ATOM 3063 C CA . ASN A 1 408 ? -2.134 10.880 -33.762 1.00 19.17 408 ASN A CA 1
ATOM 3064 C C . ASN A 1 408 ? -1.109 10.461 -34.809 1.00 19.59 408 ASN A C 1
ATOM 3065 O O . ASN A 1 408 ? -1.349 10.601 -36.005 1.00 20.13 408 ASN A O 1
ATOM 3070 N N . LYS A 1 409 ? 0.038 9.961 -34.355 1.00 19.73 409 LYS A N 1
ATOM 3071 C CA . LYS A 1 409 ? 1.081 9.478 -35.262 1.00 19.64 409 LYS A CA 1
ATOM 3072 C C . LYS A 1 409 ? 1.637 8.158 -34.761 1.00 19.07 409 LYS A C 1
ATOM 3073 O O . LYS A 1 409 ? 2.611 8.123 -34.006 1.00 19.42 409 LYS A O 1
ATOM 3079 N N . THR A 1 410 ? 0.997 7.075 -35.189 1.00 18.39 410 THR A N 1
ATOM 3080 C CA . THR A 1 410 ? 1.378 5.728 -34.789 1.00 17.89 410 THR A CA 1
ATOM 3081 C C . THR A 1 410 ? 2.548 5.233 -35.618 1.00 17.58 410 THR A C 1
ATOM 3082 O O . THR A 1 410 ? 2.513 5.333 -36.844 1.00 17.79 410 THR A O 1
ATOM 3086 N N . PRO A 1 411 ? 3.590 4.712 -34.970 1.00 17.03 411 PRO A N 1
ATOM 3087 C CA . PRO A 1 411 ? 4.710 4.131 -35.714 1.00 16.63 411 PRO A CA 1
ATOM 3088 C C . PRO A 1 411 ? 4.198 2.982 -36.569 1.00 16.44 411 PRO A C 1
ATOM 3089 O O . PRO A 1 411 ? 3.137 2.420 -36.266 1.00 16.19 411 PRO A O 1
ATOM 3093 N N . SER A 1 412 ? 4.926 2.642 -37.625 1.00 16.10 412 SER A N 1
ATOM 3094 C CA . SER A 1 412 ? 4.508 1.566 -38.511 1.00 16.07 412 SER A CA 1
ATOM 3095 C C . SER A 1 412 ? 4.648 0.231 -37.800 1.00 15.69 412 SER A C 1
ATOM 3096 O O . SER A 1 412 ? 5.423 0.103 -36.857 1.00 15.84 412 SER A O 1
ATOM 3099 N N . GLY A 1 413 ? 3.882 -0.758 -38.249 1.00 15.27 413 GLY A N 1
ATOM 3100 C CA . GLY A 1 413 ? 3.982 -2.101 -37.704 1.00 14.75 413 GLY A CA 1
ATOM 3101 C C . GLY A 1 413 ? 3.311 -2.280 -36.354 1.00 14.17 413 GLY A C 1
ATOM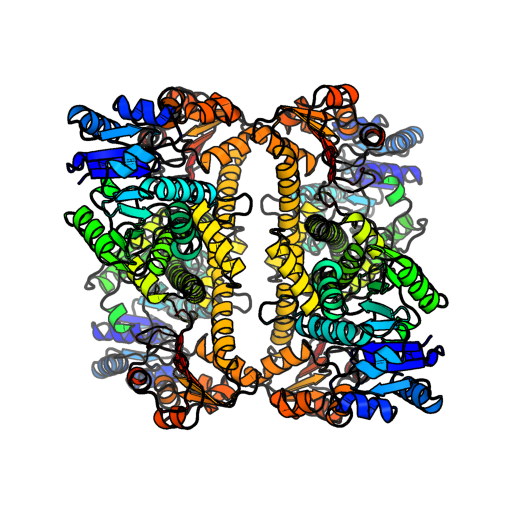 3102 O O . GLY A 1 413 ? 3.614 -3.226 -35.619 1.00 14.64 413 GLY A O 1
ATOM 3103 N N . LYS A 1 414 ? 2.398 -1.379 -36.013 1.00 13.11 414 LYS A N 1
ATOM 3104 C CA . LYS A 1 414 ? 1.701 -1.471 -34.739 1.00 12.08 414 LYS A CA 1
ATOM 3105 C C . LYS A 1 414 ? 0.184 -1.499 -34.932 1.00 11.28 414 LYS A C 1
ATOM 3106 O O . LYS A 1 414 ? -0.350 -0.914 -35.889 1.00 11.72 414 LYS A O 1
ATOM 3112 N N . LYS A 1 415 ? -0.483 -2.249 -34.061 0.50 9.35 415 LYS A N 1
ATOM 3113 C CA . LYS A 1 415 ? -1.937 -2.340 -34.053 0.50 8.47 415 LYS A CA 1
ATOM 3114 C C . LYS A 1 415 ? -2.403 -1.722 -32.742 0.50 7.83 415 LYS A C 1
ATOM 3115 O O . LYS A 1 415 ? -1.863 -2.040 -31.683 0.50 7.13 415 LYS A O 1
ATOM 3121 N N . LEU A 1 416 ? -3.388 -0.835 -32.801 1.00 7.70 416 LEU A N 1
ATOM 3122 C CA . LEU A 1 416 ? -3.916 -0.237 -31.585 1.00 7.20 416 LEU A CA 1
ATOM 3123 C C . LEU A 1 416 ? -5.255 -0.858 -31.236 1.00 7.02 416 LEU A C 1
ATOM 3124 O O . LEU A 1 416 ? -6.052 -1.158 -32.124 1.00 6.90 416 LEU A O 1
ATOM 3129 N N . VAL A 1 417 ? -5.484 -1.038 -29.938 1.00 6.46 417 VAL A N 1
ATOM 3130 C CA . VAL A 1 417 ? -6.779 -1.468 -29.409 1.00 6.60 417 VAL A CA 1
ATOM 3131 C C . VAL A 1 417 ? -7.179 -0.374 -28.428 1.00 6.36 417 VAL A C 1
ATOM 3132 O O . VAL A 1 417 ? -6.575 -0.206 -27.358 1.00 6.41 417 VAL A O 1
ATOM 3136 N N . ASP A 1 418 ? -8.183 0.387 -28.834 1.00 6.12 418 ASP A N 1
ATOM 3137 C CA . ASP A 1 418 ? -8.644 1.568 -28.131 1.00 5.68 418 ASP A CA 1
ATOM 3138 C C . ASP A 1 418 ? -9.851 1.244 -27.255 1.00 5.88 418 ASP A C 1
ATOM 3139 O O . ASP A 1 418 ? -10.946 1.007 -27.761 1.00 6.14 418 ASP A O 1
ATOM 3144 N N . LEU A 1 419 ? -9.648 1.261 -25.942 1.00 6.16 419 LEU A N 1
ATOM 3145 C CA . LEU A 1 419 ? -10.713 0.959 -24.987 1.00 6.27 419 LEU A CA 1
ATOM 3146 C C . LEU A 1 419 ? -11.369 2.212 -24.406 1.00 6.63 419 LEU A C 1
ATOM 3147 O O . LEU A 1 419 ? -12.330 2.109 -23.638 1.00 6.71 419 LEU A O 1
ATOM 3152 N N . VAL A 1 420 ? -10.868 3.386 -24.793 1.00 7.22 420 VAL A N 1
ATOM 3153 C CA . VAL A 1 420 ? -11.261 4.652 -24.159 1.00 7.79 420 VAL A CA 1
ATOM 3154 C C . VAL A 1 420 ? -11.895 5.685 -25.090 1.00 7.12 420 VAL A C 1
ATOM 3155 O O . VAL A 1 420 ? -12.803 6.423 -24.676 1.00 7.20 420 VAL A O 1
ATOM 3159 N N . GLY A 1 421 ? -11.428 5.736 -26.337 1.00 7.11 421 GLY A N 1
ATOM 3160 C CA . GLY A 1 421 ? -11.963 6.659 -27.318 1.00 7.27 421 GLY A CA 1
ATOM 3161 C C . GLY A 1 421 ? -10.969 7.680 -27.841 1.00 7.11 421 GLY A C 1
ATOM 3162 O O . GLY A 1 421 ? -11.366 8.771 -28.241 1.00 7.33 421 GLY A O 1
ATOM 3163 N N . PHE A 1 422 ? -9.684 7.341 -27.842 1.00 7.65 422 PHE A N 1
ATOM 3164 C CA . PHE A 1 422 ? -8.660 8.233 -28.382 1.00 7.77 422 PHE A CA 1
ATOM 3165 C C . PHE A 1 422 ? -8.792 8.382 -29.908 1.00 8.41 422 PHE A C 1
ATOM 3166 O O . PHE A 1 422 ? -8.464 9.435 -30.456 1.00 8.76 422 PHE A O 1
ATOM 3174 N N . MET A 1 423 ? -9.238 7.326 -30.591 1.00 8.70 423 MET A N 1
ATOM 3175 C CA . MET A 1 423 ? -9.335 7.335 -32.055 1.00 9.14 423 MET A CA 1
ATOM 3176 C C . MET A 1 423 ? -10.264 8.438 -32.566 1.00 10.26 423 MET A C 1
ATOM 3177 O O . MET A 1 423 ? -11.369 8.618 -32.050 1.00 10.05 423 MET A O 1
ATOM 3182 N N . PRO A 1 424 ? -9.813 9.206 -33.554 1.00 12.02 424 PRO A N 1
ATOM 3183 C CA . PRO A 1 424 ? -10.669 10.243 -34.144 1.00 13.11 424 PRO A CA 1
ATOM 3184 C C . PRO A 1 424 ? -11.853 9.676 -34.917 1.00 14.24 424 PRO A C 1
ATOM 3185 O O . PRO A 1 424 ? -12.912 10.314 -34.960 1.00 15.04 424 PRO A O 1
ATOM 3189 N N . HIS A 1 425 ? -11.698 8.483 -35.483 1.00 14.74 425 HIS A N 1
ATOM 3190 C CA . HIS A 1 425 ? -12.764 7.870 -36.257 1.00 14.93 425 HIS A CA 1
ATOM 3191 C C . HIS A 1 425 ? -12.954 6.385 -35.910 1.00 14.26 425 HIS A C 1
ATOM 3192 O O . HIS A 1 425 ? -12.579 5.937 -34.816 1.00 14.13 425 HIS A O 1
ATOM 3199 N N . THR A 1 426 ? -13.581 5.632 -36.803 1.00 13.50 426 THR A N 1
ATOM 3200 C CA . THR A 1 426 ? -13.890 4.234 -36.536 1.00 12.29 426 THR A CA 1
ATOM 3201 C C . THR A 1 426 ? -12.741 3.298 -36.863 1.00 11.82 426 THR A C 1
ATOM 3202 O O . THR A 1 426 ? -11.715 3.704 -37.412 1.00 12.36 426 THR A O 1
ATOM 3206 N N . THR A 1 427 ? -12.943 2.029 -36.526 1.00 10.99 427 THR A N 1
ATOM 3207 C CA . THR A 1 427 ? -11.961 0.979 -36.740 1.00 10.53 427 THR A CA 1
ATOM 3208 C C . THR A 1 427 ? -11.401 0.956 -38.155 1.00 11.27 427 THR A C 1
ATOM 3209 O O . THR A 1 427 ? -12.141 1.077 -39.136 1.00 10.34 427 THR A O 1
ATOM 3213 N N . THR A 1 428 ? -10.081 0.800 -38.224 1.00 12.09 428 THR A N 1
ATOM 3214 C CA . THR A 1 428 ? -9.349 0.658 -39.470 1.00 13.12 428 THR A CA 1
ATOM 3215 C C . THR A 1 428 ? -8.463 -0.565 -39.323 1.00 13.51 428 THR A C 1
ATOM 3216 O O . THR A 1 428 ? -8.443 -1.209 -38.269 1.00 13.67 428 THR A O 1
ATOM 3220 N N . ALA A 1 429 ? -7.708 -0.873 -40.370 1.00 13.97 429 ALA A N 1
ATOM 3221 C CA . ALA A 1 429 ? -6.815 -2.023 -40.366 1.00 14.22 429 ALA A CA 1
ATOM 3222 C C . ALA A 1 429 ? -5.738 -1.940 -39.286 1.00 14.39 429 ALA A C 1
ATOM 3223 O O . ALA A 1 429 ? -5.211 -2.968 -38.856 1.00 15.37 429 ALA A O 1
ATOM 3225 N N . GLN A 1 430 ? -5.390 -0.724 -38.875 1.00 14.05 430 GLN A N 1
ATOM 3226 C CA . GLN A 1 430 ? -4.315 -0.520 -37.899 1.00 13.96 430 GLN A CA 1
ATOM 3227 C C . GLN A 1 430 ? -4.775 -0.181 -36.479 1.00 12.64 430 GLN A C 1
ATOM 3228 O O . GLN A 1 430 ? -3.995 -0.302 -35.529 1.00 12.74 430 GLN A O 1
ATOM 3234 N N . ALA A 1 431 ? -6.024 0.239 -36.331 1.00 10.90 431 ALA A N 1
ATOM 3235 C CA . ALA A 1 431 ? -6.541 0.639 -35.034 1.00 9.96 431 ALA A CA 1
ATOM 3236 C C . ALA A 1 431 ? -8.001 0.249 -34.918 1.00 9.48 431 ALA A C 1
ATOM 3237 O O . ALA A 1 431 ? -8.812 0.575 -35.798 1.00 9.36 431 ALA A O 1
ATOM 3239 N N . GLU A 1 432 ? -8.343 -0.442 -33.835 1.00 8.90 432 GLU A N 1
ATOM 3240 C CA . GLU A 1 432 ? -9.722 -0.857 -33.620 1.00 8.57 432 GLU A CA 1
ATOM 3241 C C . GLU A 1 432 ? -10.232 -0.422 -32.251 1.00 8.18 432 GLU A C 1
ATOM 3242 O O . GLU A 1 432 ? -9.505 -0.485 -31.246 1.00 8.09 432 GLU A O 1
ATOM 3248 N N . GLY A 1 433 ? -11.488 0.023 -32.216 1.00 7.39 433 GLY A N 1
ATOM 3249 C CA . GLY A 1 433 ? -12.117 0.444 -30.983 1.00 7.09 433 GLY A CA 1
ATOM 3250 C C . GLY A 1 433 ? -12.996 -0.641 -30.395 1.00 6.73 433 GLY A C 1
ATOM 3251 O O . GLY A 1 433 ? -13.476 -1.541 -31.092 1.00 6.93 433 GLY A O 1
ATOM 3252 N N . ILE A 1 434 ? -13.218 -0.571 -29.097 1.00 6.21 434 ILE A N 1
ATOM 3253 C CA . ILE A 1 434 ? -14.056 -1.569 -28.466 1.00 6.35 434 ILE A CA 1
ATOM 3254 C C . ILE A 1 434 ? -15.530 -1.336 -28.801 1.00 6.49 434 ILE A C 1
ATOM 3255 O O . ILE A 1 434 ? -16.315 -2.284 -28.820 1.00 7.55 434 ILE A O 1
ATOM 3260 N N . CYS A 1 435 ? -15.898 -0.085 -29.096 1.00 6.52 435 CYS A N 1
ATOM 3261 C CA . CYS A 1 435 ? -17.281 0.258 -29.427 1.00 6.40 435 CYS A CA 1
ATOM 3262 C C . CYS A 1 435 ? -17.380 1.142 -30.677 1.00 6.07 435 CYS A C 1
ATOM 3263 O O . CYS A 1 435 ? -18.358 1.856 -30.861 1.00 5.82 435 CYS A O 1
ATOM 3266 N N . TRP A 1 436 ? -16.380 1.069 -31.549 1.00 6.45 436 TRP A N 1
ATOM 3267 C CA . TRP A 1 436 ? -16.350 1.874 -32.763 1.00 6.30 436 TRP A CA 1
ATOM 3268 C C . TRP A 1 436 ? -15.377 1.276 -33.761 1.00 6.36 436 TRP A C 1
ATOM 3269 O O . TRP A 1 436 ? -15.339 1.715 -34.924 1.00 6.84 436 TRP A O 1
ATOM 3281 N N . MET B 1 1 ? -13.042 24.321 13.524 1.00 12.91 1 MET B N 1
ATOM 3282 C CA . MET B 1 1 ? -13.381 23.252 14.497 1.00 13.20 1 MET B CA 1
ATOM 3283 C C . MET B 1 1 ? -12.208 22.305 14.667 1.00 13.11 1 MET B C 1
ATOM 3284 O O . MET B 1 1 ? -11.296 22.259 13.831 1.00 13.66 1 MET B O 1
ATOM 3289 N N . ARG B 1 2 ? -12.200 21.599 15.790 1.00 12.98 2 ARG B N 1
ATOM 3290 C CA . ARG B 1 2 ? -11.273 20.500 16.009 1.00 12.63 2 ARG B CA 1
ATOM 3291 C C . ARG B 1 2 ? -11.883 19.191 15.500 1.00 11.98 2 ARG B C 1
ATOM 3292 O O . ARG B 1 2 ? -12.862 18.669 16.063 1.00 12.23 2 ARG B O 1
ATOM 3300 N N . ILE B 1 3 ? -11.288 18.658 14.437 1.00 11.31 3 ILE B N 1
ATOM 3301 C CA . ILE B 1 3 ? -11.805 17.472 13.771 1.00 10.38 3 ILE B CA 1
ATOM 3302 C C . ILE B 1 3 ? -10.792 16.328 13.753 1.00 10.04 3 ILE B C 1
ATOM 3303 O O . ILE B 1 3 ? -9.613 16.532 13.450 1.00 10.62 3 ILE B O 1
ATOM 3308 N N . SER B 1 4 ? -11.251 15.130 14.092 1.00 9.42 4 SER B N 1
ATOM 3309 C CA . SER B 1 4 ? -10.439 13.929 13.935 1.00 8.94 4 SER B CA 1
ATOM 3310 C C . SER B 1 4 ? -11.021 13.130 12.770 1.00 8.63 4 SER B C 1
ATOM 3311 O O . SER B 1 4 ? -12.244 13.071 12.589 1.00 8.87 4 SER B O 1
ATOM 3314 N N . ILE B 1 5 ? -10.145 12.539 11.973 1.00 8.29 5 ILE B N 1
ATOM 3315 C CA . ILE B 1 5 ? -10.557 11.747 10.822 1.00 7.80 5 ILE B CA 1
ATOM 3316 C C . ILE B 1 5 ? -9.996 10.351 10.964 1.00 7.44 5 ILE B C 1
ATOM 3317 O O . ILE B 1 5 ? -8.779 10.177 11.011 1.00 8.00 5 ILE B O 1
ATOM 3322 N N . PHE B 1 6 ? -10.884 9.363 11.030 1.00 7.11 6 PHE B N 1
ATOM 3323 C CA . PHE B 1 6 ? -10.476 7.970 11.124 1.00 7.20 6 PHE B CA 1
ATOM 3324 C C . PHE B 1 6 ? -10.389 7.348 9.752 1.00 6.54 6 PHE B C 1
ATOM 3325 O O . PHE B 1 6 ? -11.407 7.122 9.088 1.00 6.06 6 PHE B O 1
ATOM 3333 N N . GLY B 1 7 ? -9.157 7.073 9.332 1.00 6.89 7 GLY B N 1
ATOM 3334 C CA . GLY B 1 7 ? -8.886 6.491 8.030 1.00 7.05 7 GLY B CA 1
ATOM 3335 C C . GLY B 1 7 ? -8.334 7.555 7.104 1.00 7.35 7 GLY B C 1
ATOM 3336 O O . GLY B 1 7 ? -9.052 8.477 6.720 1.00 8.05 7 GLY B O 1
ATOM 3337 N N . LEU B 1 8 ? -7.059 7.423 6.748 1.00 7.74 8 LEU B N 1
ATOM 3338 C CA . LEU B 1 8 ? -6.383 8.386 5.884 1.00 7.72 8 LEU B CA 1
ATOM 3339 C C . LEU B 1 8 ? -6.056 7.748 4.549 1.00 7.52 8 LEU B C 1
ATOM 3340 O O . LEU B 1 8 ? -4.911 7.806 4.078 1.00 7.73 8 LEU B O 1
ATOM 3345 N N . GLY B 1 9 ? -7.060 7.118 3.943 1.00 7.26 9 GLY B N 1
ATOM 3346 C CA . GLY B 1 9 ? -6.918 6.526 2.631 1.00 6.97 9 GLY B CA 1
ATOM 3347 C C . GLY B 1 9 ? -7.333 7.497 1.537 1.00 7.01 9 GLY B C 1
ATOM 3348 O O . GLY B 1 9 ? -7.229 8.718 1.724 1.00 6.72 9 GLY B O 1
ATOM 3349 N N . TYR B 1 10 ? -7.823 6.969 0.414 1.00 6.86 10 TYR B N 1
ATOM 3350 C CA . TYR B 1 10 ? -8.220 7.803 -0.729 1.00 6.51 10 TYR B CA 1
ATOM 3351 C C . TYR B 1 10 ? -9.251 8.876 -0.357 1.00 6.72 10 TYR B C 1
ATOM 3352 O O . TYR B 1 10 ? -9.162 10.011 -0.828 1.00 6.70 10 TYR B O 1
ATOM 3361 N N . VAL B 1 11 ? -10.215 8.538 0.491 1.00 6.12 11 VAL B N 1
ATOM 3362 C CA . VAL B 1 11 ? -11.193 9.523 0.919 1.00 5.95 11 VAL B CA 1
ATOM 3363 C C . VAL B 1 11 ? -10.663 10.369 2.085 1.00 5.65 11 VAL B C 1
ATOM 3364 O O . VAL B 1 11 ? -10.615 11.597 2.007 1.00 6.18 11 VAL B O 1
ATOM 3368 N N . GLY B 1 12 ? -10.229 9.706 3.148 1.00 5.91 12 GLY B N 1
ATOM 3369 C CA . GLY B 1 12 ? -9.826 10.378 4.373 1.00 6.01 12 GLY B CA 1
ATOM 3370 C C . GLY B 1 12 ? -8.665 11.340 4.260 1.00 5.95 12 GLY B C 1
ATOM 3371 O O . GLY B 1 12 ? -8.669 12.402 4.910 1.00 5.83 12 GLY B O 1
ATOM 3372 N N . ALA B 1 13 ? -7.652 10.968 3.475 1.00 6.25 13 ALA B N 1
ATOM 3373 C CA . ALA B 1 13 ? -6.498 11.838 3.266 1.00 5.97 13 ALA B CA 1
ATOM 3374 C C . ALA B 1 13 ? -6.941 13.130 2.585 1.00 6.06 13 ALA B C 1
ATOM 3375 O O . ALA B 1 13 ? -6.469 14.221 2.933 1.00 5.63 13 ALA B O 1
ATOM 3377 N N . VAL B 1 14 ? -7.889 13.015 1.654 1.00 6.57 14 VAL B N 1
ATOM 3378 C CA . VAL B 1 14 ? -8.416 14.180 0.945 1.00 6.49 14 VAL B CA 1
ATOM 3379 C C . VAL B 1 14 ? -9.198 15.083 1.895 1.00 7.28 14 VAL B C 1
ATOM 3380 O O . VAL B 1 14 ? -8.986 16.303 1.925 1.00 7.48 14 VAL B O 1
ATOM 3384 N N . CYS B 1 15 ? -10.081 14.493 2.698 1.00 7.98 15 CYS B N 1
ATOM 3385 C CA . CYS B 1 15 ? -10.871 15.257 3.656 1.00 8.35 15 CYS B CA 1
ATOM 3386 C C . CYS B 1 15 ? -9.952 15.985 4.644 1.00 8.38 15 CYS B C 1
ATOM 3387 O O . CYS B 1 15 ? -10.177 17.147 4.979 1.00 8.33 15 CYS B O 1
ATOM 3390 N N . ALA B 1 16 ? -8.902 15.305 5.088 1.00 8.42 16 ALA B N 1
ATOM 3391 C CA . ALA B 1 16 ? -7.920 15.905 5.974 1.00 8.67 16 ALA B CA 1
ATOM 3392 C C . ALA B 1 16 ? -7.268 17.133 5.325 1.00 8.78 16 ALA B C 1
ATOM 3393 O O . ALA B 1 16 ? -7.162 18.192 5.943 1.00 9.26 16 ALA B O 1
ATOM 3395 N N . GLY B 1 17 ? -6.837 16.990 4.079 1.00 8.63 17 GLY B N 1
ATOM 3396 C CA . GLY B 1 17 ? -6.256 18.105 3.353 1.00 8.83 17 GLY B CA 1
ATOM 3397 C C . GLY B 1 17 ? -7.213 19.268 3.161 1.00 8.71 17 GLY B C 1
ATOM 3398 O O . GLY B 1 17 ? -6.865 20.423 3.414 1.00 7.92 17 GLY B O 1
ATOM 3399 N N . CYS B 1 18 ? -8.435 18.971 2.727 1.00 8.70 18 CYS B N 1
ATOM 3400 C CA . CYS B 1 18 ? -9.418 20.019 2.447 1.00 9.05 18 CYS B CA 1
ATOM 3401 C C . CYS B 1 18 ? -9.950 20.716 3.706 1.00 8.99 18 CYS B C 1
ATOM 3402 O O . CYS B 1 18 ? -10.205 21.921 3.694 1.00 9.69 18 CYS B O 1
ATOM 3405 N N . LEU B 1 19 ? -10.127 19.972 4.789 1.00 9.16 19 LEU B N 1
ATOM 3406 C CA . LEU B 1 19 ? -10.605 20.570 6.035 1.00 9.08 19 LEU B CA 1
ATOM 3407 C C . LEU B 1 19 ? -9.531 21.439 6.682 1.00 9.86 19 LEU B C 1
ATOM 3408 O O . LEU B 1 19 ? -9.815 22.545 7.147 1.00 9.62 19 LEU B O 1
ATOM 3413 N N . SER B 1 20 ? -8.297 20.949 6.716 1.00 11.04 20 SER B N 1
ATOM 3414 C CA . SER B 1 20 ? -7.209 21.751 7.279 1.00 12.20 20 SER B CA 1
ATOM 3415 C C . SER B 1 20 ? -6.976 23.023 6.439 1.00 12.61 20 SER B C 1
ATOM 3416 O O . SER B 1 20 ? -6.697 24.087 6.991 1.00 12.93 20 SER B O 1
ATOM 3419 N N . ALA B 1 21 ? -7.115 22.921 5.119 1.00 13.34 21 ALA B N 1
ATOM 3420 C CA . ALA B 1 21 ? -6.948 24.083 4.243 1.00 13.92 21 ALA B CA 1
ATOM 3421 C C . ALA B 1 21 ? -8.024 25.143 4.487 1.00 14.21 21 ALA B C 1
ATOM 3422 O O . ALA B 1 21 ? -7.842 26.314 4.142 1.00 15.09 21 ALA B O 1
ATOM 3424 N N . ARG B 1 22 ? -9.129 24.745 5.108 1.00 14.21 22 ARG B N 1
ATOM 3425 C CA . ARG B 1 22 ? -10.222 25.672 5.382 1.00 14.12 22 ARG B CA 1
ATOM 3426 C C . ARG B 1 22 ? -10.146 26.250 6.791 1.00 14.12 22 ARG B C 1
ATOM 3427 O O . ARG B 1 22 ? -11.028 27.000 7.215 1.00 14.67 22 ARG B O 1
ATOM 3435 N N . GLY B 1 23 ? -9.093 25.897 7.520 1.00 13.88 23 GLY B N 1
ATOM 3436 C CA . GLY B 1 23 ? -8.855 26.476 8.828 1.00 13.51 23 GLY B CA 1
ATOM 3437 C C . GLY B 1 23 ? -9.158 25.599 10.023 1.00 13.13 23 GLY B C 1
ATOM 3438 O O . GLY B 1 23 ? -8.965 26.028 11.164 1.00 13.28 23 GLY B O 1
ATOM 3439 N N . HIS B 1 24 ? -9.637 24.382 9.783 1.00 12.70 24 HIS B N 1
ATOM 3440 C CA . HIS B 1 24 ? -9.938 23.470 10.880 1.00 12.38 24 HIS B CA 1
ATOM 3441 C C . HIS B 1 24 ? -8.675 22.817 11.411 1.00 12.11 24 HIS B C 1
ATOM 3442 O O . HIS B 1 24 ? -7.699 22.665 10.682 1.00 12.37 24 HIS B O 1
ATOM 3449 N N . GLU B 1 25 ? -8.688 22.465 12.695 1.00 11.83 25 GLU B N 1
ATOM 3450 C CA . GLU B 1 25 ? -7.603 21.703 13.289 1.00 11.58 25 GLU B CA 1
ATOM 3451 C C . GLU B 1 25 ? -7.947 20.250 13.015 1.00 11.54 25 GLU B C 1
ATOM 3452 O O . GLU B 1 25 ? -9.007 19.783 13.432 1.00 11.92 25 GLU B O 1
ATOM 3454 N N . VAL B 1 26 ? -7.070 19.544 12.301 1.00 11.26 26 VAL B N 1
ATOM 3455 C CA . VAL B 1 26 ? -7.333 18.157 11.923 1.00 10.78 26 VAL B CA 1
ATOM 3456 C C . VAL B 1 26 ? -6.324 17.161 12.483 1.00 10.71 26 VAL B C 1
ATOM 3457 O O . VAL B 1 26 ? -5.109 17.294 12.271 1.00 10.80 26 VAL B O 1
ATOM 3461 N N . ILE B 1 27 ? -6.840 16.162 13.197 1.00 10.35 27 ILE B N 1
ATOM 3462 C CA . ILE B 1 27 ? -6.025 15.062 13.695 1.00 10.26 27 ILE B CA 1
ATOM 3463 C C . ILE B 1 27 ? -6.408 13.814 12.899 1.00 10.10 27 ILE B C 1
ATOM 3464 O O . ILE B 1 27 ? -7.526 13.295 13.030 1.00 9.93 27 ILE B O 1
ATOM 3469 N N . GLY B 1 28 ? -5.502 13.353 12.044 1.00 10.15 28 GLY B N 1
ATOM 3470 C CA . GLY B 1 28 ? -5.739 12.159 11.258 1.00 10.16 28 GLY B CA 1
ATOM 3471 C C . GLY B 1 28 ? -5.340 10.904 12.011 1.00 10.05 28 GLY B C 1
ATOM 3472 O O . GLY B 1 28 ? -4.226 10.802 12.544 1.00 10.43 28 GLY B O 1
ATOM 3473 N N . VAL B 1 29 ? -6.254 9.944 12.063 1.00 9.93 29 VAL B N 1
ATOM 3474 C CA . VAL B 1 29 ? -5.997 8.689 12.748 1.00 9.63 29 VAL B CA 1
ATOM 3475 C C . VAL B 1 29 ? -6.008 7.528 11.764 1.00 9.83 29 VAL B C 1
ATOM 3476 O O . VAL B 1 29 ? -6.897 7.410 10.936 1.00 9.31 29 VAL B O 1
ATOM 3480 N N . ASP B 1 30 ? -4.990 6.682 11.843 1.00 9.97 30 ASP B N 1
ATOM 3481 C CA . ASP B 1 30 ? -4.934 5.484 11.031 1.00 9.93 30 ASP B CA 1
ATOM 3482 C C . ASP B 1 30 ? -4.174 4.433 11.823 1.00 10.97 30 ASP B C 1
ATOM 3483 O O . ASP B 1 30 ? -3.419 4.767 12.737 1.00 11.40 30 ASP B O 1
ATOM 3488 N N . VAL B 1 31 ? -4.404 3.167 11.500 1.00 11.85 31 VAL B N 1
ATOM 3489 C CA . VAL B 1 31 ? -3.684 2.076 12.139 1.00 12.46 31 VAL B CA 1
ATOM 3490 C C . VAL B 1 31 ? -2.362 1.858 11.410 1.00 13.02 31 VAL B C 1
ATOM 3491 O O . VAL B 1 31 ? -1.452 1.212 11.935 1.00 13.16 31 VAL B O 1
ATOM 3495 N N . SER B 1 32 ? -2.264 2.414 10.201 1.00 13.16 32 SER B N 1
ATOM 3496 C CA . SER B 1 32 ? -1.068 2.305 9.377 1.00 13.44 32 SER B CA 1
ATOM 3497 C C . SER B 1 32 ? -0.017 3.336 9.755 1.00 13.71 32 SER B C 1
ATOM 3498 O O . SER B 1 32 ? -0.186 4.528 9.490 1.00 13.86 32 SER B O 1
ATOM 3501 N N . SER B 1 33 ? 1.068 2.878 10.377 1.00 14.20 33 SER B N 1
ATOM 3502 C CA . SER B 1 33 ? 2.195 3.745 10.690 1.00 14.48 33 SER B CA 1
ATOM 3503 C C . SER B 1 33 ? 2.735 4.407 9.422 1.00 14.37 33 SER B C 1
ATOM 3504 O O . SER B 1 33 ? 3.201 5.549 9.455 1.00 14.53 33 SER B O 1
ATOM 3507 N N . THR B 1 34 ? 2.681 3.684 8.311 1.00 14.32 34 THR B N 1
ATOM 3508 C CA . THR B 1 34 ? 3.165 4.198 7.039 1.00 14.46 34 THR B CA 1
ATOM 3509 C C . THR B 1 34 ? 2.433 5.478 6.626 1.00 14.21 34 THR B C 1
ATOM 3510 O O . THR B 1 34 ? 3.060 6.473 6.251 1.00 14.14 34 THR B O 1
ATOM 3514 N N . LYS B 1 35 ? 1.106 5.459 6.710 1.00 13.70 35 LYS B N 1
ATOM 3515 C CA . LYS B 1 35 ? 0.307 6.617 6.315 1.00 13.27 35 LYS B CA 1
ATOM 3516 C C . LYS B 1 35 ? 0.482 7.785 7.282 1.00 13.02 35 LYS B C 1
ATOM 3517 O O . LYS B 1 35 ? 0.608 8.935 6.864 1.00 12.60 35 LYS B O 1
ATOM 3523 N N . ILE B 1 36 ? 0.512 7.487 8.573 1.00 13.33 36 ILE B N 1
ATOM 3524 C CA . ILE B 1 36 ? 0.696 8.516 9.585 1.00 13.54 36 ILE B CA 1
ATOM 3525 C C . ILE B 1 36 ? 2.034 9.232 9.392 1.00 13.45 36 ILE B C 1
ATOM 3526 O O . ILE B 1 36 ? 2.103 10.464 9.460 1.00 13.27 36 ILE B O 1
ATOM 3531 N N . ASP B 1 37 ? 3.088 8.460 9.151 1.00 13.75 37 ASP B N 1
ATOM 3532 C CA . ASP B 1 37 ? 4.426 9.025 8.949 1.00 14.12 37 ASP B CA 1
ATOM 3533 C C . ASP B 1 37 ? 4.442 9.970 7.748 1.00 14.08 37 ASP B C 1
ATOM 3534 O O . ASP B 1 37 ? 5.001 11.068 7.815 1.00 14.43 37 ASP B O 1
ATOM 3539 N N . LEU B 1 38 ? 3.806 9.548 6.660 1.00 13.86 38 LEU B N 1
ATOM 3540 C CA . LEU B 1 38 ? 3.703 10.365 5.457 1.00 13.76 38 LEU B CA 1
ATOM 3541 C C . LEU B 1 38 ? 2.942 11.670 5.734 1.00 13.80 38 LEU B C 1
ATOM 3542 O O . LEU B 1 38 ? 3.395 12.745 5.334 1.00 13.88 38 LEU B O 1
ATOM 3547 N N . ILE B 1 39 ? 1.804 11.589 6.430 1.00 13.88 39 ILE B N 1
ATOM 3548 C CA . ILE B 1 39 ? 1.025 12.791 6.750 1.00 13.92 39 ILE B CA 1
ATOM 3549 C C . ILE B 1 39 ? 1.847 13.754 7.588 1.00 13.75 39 ILE B C 1
ATOM 3550 O O . ILE B 1 39 ? 1.863 14.955 7.328 1.00 13.61 39 ILE B O 1
ATOM 3555 N N . ASN B 1 40 ? 2.531 13.226 8.594 1.00 13.62 40 ASN B N 1
ATOM 3556 C CA . ASN B 1 40 ? 3.362 14.061 9.456 1.00 13.59 40 ASN B CA 1
ATOM 3557 C C . ASN B 1 40 ? 4.516 14.725 8.694 1.00 13.63 40 ASN B C 1
ATOM 3558 O O . ASN B 1 40 ? 5.025 15.756 9.127 1.00 13.64 40 ASN B O 1
ATOM 3563 N N . GLN B 1 41 ? 4.904 14.154 7.555 1.00 14.08 41 GLN B N 1
ATOM 3564 C CA . GLN B 1 41 ? 5.935 14.756 6.696 1.00 14.38 41 GLN B CA 1
ATOM 3565 C C . GLN B 1 41 ? 5.346 15.706 5.663 1.00 14.17 41 GLN B C 1
ATOM 3566 O O . GLN B 1 41 ? 6.083 16.300 4.877 1.00 14.37 41 GLN B O 1
ATOM 3572 N N . GLY B 1 42 ? 4.022 15.834 5.634 1.00 14.05 42 GLY B N 1
ATOM 3573 C CA . GLY B 1 42 ? 3.371 16.638 4.616 1.00 13.74 42 GLY B CA 1
ATOM 3574 C C . GLY B 1 42 ? 3.394 15.963 3.251 1.00 13.74 42 GLY B C 1
ATOM 3575 O O . GLY B 1 42 ? 3.374 16.632 2.219 1.00 13.85 42 GLY B O 1
ATOM 3576 N N . LYS B 1 43 ? 3.429 14.632 3.245 1.00 13.43 43 LYS B N 1
ATOM 3577 C CA . LYS B 1 43 ? 3.474 13.863 2.005 1.00 13.26 43 LYS B CA 1
ATOM 3578 C C . LYS B 1 43 ? 2.194 13.075 1.778 1.00 12.63 43 LYS B C 1
ATOM 3579 O O . LYS B 1 43 ? 1.624 12.502 2.715 1.00 12.72 43 LYS B O 1
ATOM 3585 N N . SER B 1 44 ? 1.764 13.023 0.521 1.00 12.14 44 SER B N 1
ATOM 3586 C CA . SER B 1 44 ? 0.585 12.253 0.153 1.00 11.62 44 SER B CA 1
ATOM 3587 C C . SER B 1 44 ? 0.857 10.754 0.098 1.00 11.44 44 SER B C 1
ATOM 3588 O O . SER B 1 44 ? 1.830 10.301 -0.504 1.00 11.46 44 SER B O 1
ATOM 3591 N N . PRO B 1 45 ? -0.039 9.984 0.702 1.00 11.14 45 PRO B N 1
ATOM 3592 C CA . PRO B 1 45 ? 0.025 8.519 0.644 1.00 10.93 45 PRO B CA 1
ATOM 3593 C C . PRO B 1 45 ? -0.423 7.989 -0.724 1.00 10.30 45 PRO B C 1
ATOM 3594 O O . PRO B 1 45 ? -0.193 6.822 -1.037 1.00 10.68 45 PRO B O 1
ATOM 3598 N N . ILE B 1 46 ? -1.056 8.849 -1.520 1.00 10.02 46 ILE B N 1
ATOM 3599 C CA . ILE B 1 46 ? -1.659 8.471 -2.796 1.00 9.47 46 ILE B CA 1
ATOM 3600 C C . ILE B 1 46 ? -1.347 9.459 -3.903 1.00 9.23 46 ILE B C 1
ATOM 3601 O O . ILE B 1 46 ? -0.971 10.602 -3.645 1.00 9.88 46 ILE B O 1
ATOM 3606 N N . VAL B 1 47 ? -1.503 9.026 -5.146 1.00 9.02 47 VAL B N 1
ATOM 3607 C CA . VAL B 1 47 ? -1.424 9.967 -6.257 1.00 8.45 47 VAL B CA 1
ATOM 3608 C C . VAL B 1 47 ? -2.811 10.571 -6.434 1.00 8.16 47 VAL B C 1
ATOM 3609 O O . VAL B 1 47 ? -3.754 9.879 -6.835 1.00 8.47 47 VAL B O 1
ATOM 3613 N N . GLU B 1 48 ? -2.918 11.864 -6.146 1.00 7.80 48 GLU B N 1
ATOM 3614 C CA . GLU B 1 48 ? -4.180 12.608 -6.194 1.00 7.72 48 GLU B CA 1
ATOM 3615 C C . GLU B 1 48 ? -3.770 14.060 -6.411 1.00 8.08 48 GLU B C 1
ATOM 3616 O O . GLU B 1 48 ? -3.134 14.662 -5.541 1.00 7.78 48 GLU B O 1
ATOM 3622 N N . PRO B 1 49 ? -4.099 14.623 -7.572 1.00 8.72 49 PRO B N 1
ATOM 3623 C CA . PRO B 1 49 ? -3.631 15.973 -7.920 1.00 9.13 49 PRO B CA 1
ATOM 3624 C C . PRO B 1 49 ? -3.941 17.028 -6.866 1.00 9.27 49 PRO B C 1
ATOM 3625 O O . PRO B 1 49 ? -5.097 17.171 -6.446 1.00 8.92 49 PRO B O 1
ATOM 3629 N N . GLY B 1 50 ? -2.902 17.737 -6.431 1.00 9.24 50 GLY B N 1
ATOM 3630 C CA . GLY B 1 50 ? -3.050 18.827 -5.492 1.00 9.31 50 GLY B CA 1
ATOM 3631 C C . GLY B 1 50 ? -3.059 18.462 -4.018 1.00 9.31 50 GLY B C 1
ATOM 3632 O O . GLY B 1 50 ? -2.963 19.353 -3.180 1.00 9.78 50 GLY B O 1
ATOM 3633 N N . LEU B 1 51 ? -3.160 17.175 -3.691 1.00 9.38 51 LEU B N 1
ATOM 3634 C CA . LEU B 1 51 ? -3.266 16.754 -2.292 1.00 9.33 51 LEU B CA 1
ATOM 3635 C C . LEU B 1 51 ? -1.998 17.016 -1.481 1.00 9.69 51 LEU B C 1
ATOM 3636 O O . LEU B 1 51 ? -2.066 17.539 -0.362 1.00 9.39 51 LEU B O 1
ATOM 3641 N N . GLU B 1 52 ? -0.841 16.665 -2.033 1.00 10.26 52 GLU B N 1
ATOM 3642 C CA . GLU B 1 52 ? 0.401 16.852 -1.304 1.00 10.49 52 GLU B CA 1
ATOM 3643 C C . GLU B 1 52 ? 0.566 18.297 -0.846 1.00 10.69 52 GLU B C 1
ATOM 3644 O O . GLU B 1 52 ? 0.983 18.546 0.283 1.00 10.81 52 GLU B O 1
ATOM 3650 N N . ALA B 1 53 ? 0.224 19.248 -1.709 1.00 10.94 53 ALA B N 1
ATOM 3651 C CA . ALA B 1 53 ? 0.330 20.661 -1.349 1.00 10.81 53 ALA B CA 1
ATOM 3652 C C . ALA B 1 53 ? -0.552 20.986 -0.157 1.00 10.86 53 ALA B C 1
ATOM 3653 O O . ALA B 1 53 ? -0.148 21.733 0.739 1.00 10.58 53 ALA B O 1
ATOM 3655 N N . LEU B 1 54 ? -1.765 20.431 -0.137 1.00 10.82 54 LEU B N 1
ATOM 3656 C CA . LEU B 1 54 ? -2.682 20.695 0.960 1.00 10.77 54 LEU B CA 1
ATOM 3657 C C . LEU B 1 54 ? -2.134 20.137 2.253 1.00 10.99 54 LEU B C 1
ATOM 3658 O O . LEU B 1 54 ? -2.240 20.766 3.303 1.00 11.47 54 LEU B O 1
ATOM 3663 N N . LEU B 1 55 ? -1.558 18.944 2.181 1.00 11.21 55 LEU B N 1
ATOM 3664 C CA . LEU B 1 55 ? -1.004 18.307 3.363 1.00 11.49 55 LEU B CA 1
ATOM 3665 C C . LEU B 1 55 ? 0.228 19.083 3.859 1.00 12.40 55 LEU B C 1
ATOM 3666 O O . LEU B 1 55 ? 0.410 19.248 5.070 1.00 11.91 55 LEU B O 1
ATOM 3671 N N . GLN B 1 56 ? 1.063 19.557 2.933 1.00 13.34 56 GLN B N 1
ATOM 3672 C CA . GLN B 1 56 ? 2.230 20.381 3.296 1.00 14.45 56 GLN B CA 1
ATOM 3673 C C . GLN B 1 56 ? 1.758 21.621 4.042 1.00 14.71 56 GLN B C 1
ATOM 3674 O O . GLN B 1 56 ? 2.280 21.962 5.106 1.00 14.80 56 GLN B O 1
ATOM 3680 N N . GLN B 1 57 ? 0.774 22.299 3.451 1.00 15.44 57 GLN B N 1
ATOM 3681 C CA . GLN B 1 57 ? 0.175 23.504 4.022 1.00 16.09 57 GLN B CA 1
ATOM 3682 C C . GLN B 1 57 ? -0.355 23.274 5.430 1.00 16.11 57 GLN B C 1
ATOM 3683 O O . GLN B 1 57 ? -0.214 24.136 6.296 1.00 16.14 57 GLN B O 1
ATOM 3689 N N . GLY B 1 58 ? -0.999 22.128 5.643 1.00 16.23 58 GLY B N 1
ATOM 3690 C CA . GLY B 1 58 ? -1.562 21.791 6.940 1.00 16.32 58 GLY B CA 1
ATOM 3691 C C . GLY B 1 58 ? -0.508 21.565 8.008 1.00 16.39 58 GLY B C 1
ATOM 3692 O O . GLY B 1 58 ? -0.712 21.937 9.166 1.00 16.55 58 GLY B O 1
ATOM 3693 N N . ARG B 1 59 ? 0.603 20.935 7.634 1.00 16.63 59 ARG B N 1
ATOM 3694 C CA . ARG B 1 59 ? 1.712 20.738 8.568 1.00 16.80 59 ARG B CA 1
ATOM 3695 C C . ARG B 1 59 ? 2.382 22.070 8.869 1.00 17.10 59 ARG B C 1
ATOM 3696 O O . ARG B 1 59 ? 2.625 22.400 10.030 1.00 17.62 59 ARG B O 1
ATOM 3704 N N . GLN B 1 60 ? 2.673 22.834 7.818 1.00 17.32 60 GLN B N 1
ATOM 3705 C CA . GLN B 1 60 ? 3.320 24.136 7.962 1.00 17.25 60 GLN B CA 1
ATOM 3706 C C . GLN B 1 60 ? 2.548 25.037 8.922 1.00 17.11 60 GLN B C 1
ATOM 3707 O O . GLN B 1 60 ? 3.138 25.661 9.801 1.00 17.33 60 GLN B O 1
ATOM 3709 N N . THR B 1 61 ? 1.226 25.080 8.768 1.00 16.92 61 THR B N 1
ATOM 3710 C CA . THR B 1 61 ? 0.381 25.935 9.599 1.00 16.72 61 THR B CA 1
ATOM 3711 C C . THR B 1 61 ? 0.099 25.348 10.982 1.00 16.51 61 THR B C 1
ATOM 3712 O O . THR B 1 61 ? -0.508 26.004 11.824 1.00 16.78 61 THR B O 1
ATOM 3716 N N . GLY B 1 62 ? 0.526 24.111 11.212 1.00 16.43 62 GLY B N 1
ATOM 3717 C CA . GLY B 1 62 ? 0.312 23.461 12.494 1.00 16.47 62 GLY B CA 1
ATOM 3718 C C . GLY B 1 62 ? -1.120 22.984 12.696 1.00 16.52 62 GLY B C 1
ATOM 3719 O O . GLY B 1 62 ? -1.498 22.598 13.799 1.00 17.35 62 GLY B O 1
ATOM 3720 N N . ARG B 1 63 ? -1.918 22.996 11.632 1.00 16.21 63 ARG B N 1
ATOM 3721 C CA . ARG B 1 63 ? -3.314 22.575 11.717 1.00 16.13 63 ARG B CA 1
ATOM 3722 C C . ARG B 1 63 ? -3.542 21.077 11.474 1.00 15.91 63 ARG B C 1
ATOM 3723 O O . ARG B 1 63 ? -4.608 20.548 11.817 1.00 16.82 63 ARG B O 1
ATOM 3731 N N . LEU B 1 64 ? -2.561 20.396 10.886 1.00 14.83 64 LEU B N 1
ATOM 3732 C CA . LEU B 1 64 ? -2.704 18.983 10.531 1.00 14.32 64 LEU B CA 1
ATOM 3733 C C . LEU B 1 64 ? -1.639 18.120 11.201 1.00 13.86 64 LEU B C 1
ATOM 3734 O O . LEU B 1 64 ? -0.478 18.521 11.289 1.00 13.93 64 LEU B O 1
ATOM 3739 N N . SER B 1 65 ? -2.053 16.947 11.677 1.00 13.47 65 SER B N 1
ATOM 3740 C CA . SER B 1 65 ? -1.150 15.966 12.279 1.00 13.26 65 SER B CA 1
ATOM 3741 C C . SER B 1 65 ? -1.753 14.570 12.146 1.00 12.97 65 SER B C 1
ATOM 3742 O O . SER B 1 65 ? -2.967 14.424 11.933 1.00 13.19 65 SER B O 1
ATOM 3745 N N . GLY B 1 66 ? -0.905 13.551 12.256 1.00 12.50 66 GLY B N 1
ATOM 3746 C CA . GLY B 1 66 ? -1.337 12.167 12.184 1.00 11.98 66 GLY B CA 1
ATOM 3747 C C . GLY B 1 66 ? -0.917 11.380 13.410 1.00 12.04 66 GLY B C 1
ATOM 3748 O O . GLY B 1 66 ? 0.159 11.625 13.980 1.00 11.80 66 GLY B O 1
ATOM 3749 N N . THR B 1 67 ? -1.745 10.416 13.805 1.00 12.01 67 THR B N 1
ATOM 3750 C CA . THR B 1 67 ? -1.457 9.586 14.972 1.00 12.24 67 THR B CA 1
ATOM 3751 C C . THR B 1 67 ? -2.189 8.243 14.944 1.00 12.12 67 THR B C 1
ATOM 3752 O O . THR B 1 67 ? -3.205 8.079 14.261 1.00 12.14 67 THR B O 1
ATOM 3756 N N . THR B 1 68 ? -1.641 7.269 15.660 1.00 12.12 68 THR B N 1
ATOM 3757 C CA . THR B 1 68 ? -2.316 5.994 15.854 1.00 12.44 68 THR B CA 1
ATOM 3758 C C . THR B 1 68 ? -3.067 6.030 17.190 1.00 12.26 68 THR B C 1
ATOM 3759 O O . THR B 1 68 ? -3.822 5.118 17.489 1.00 12.81 68 THR B O 1
ATOM 3763 N N . ASP B 1 69 ? -2.868 7.088 17.979 1.00 12.94 69 ASP B N 1
ATOM 3764 C CA . ASP B 1 69 ? -3.475 7.205 19.314 1.00 12.94 69 ASP B CA 1
ATOM 3765 C C . ASP B 1 69 ? -4.932 7.663 19.238 1.00 12.78 69 ASP B C 1
ATOM 3766 O O . ASP B 1 69 ? -5.233 8.853 19.369 1.00 12.01 69 ASP B O 1
ATOM 3771 N N . PHE B 1 70 ? -5.841 6.714 19.043 1.00 12.77 70 PHE B N 1
ATOM 3772 C CA . PHE B 1 70 ? -7.247 7.060 18.851 1.00 12.90 70 PHE B CA 1
ATOM 3773 C C . PHE B 1 70 ? -7.883 7.737 20.070 1.00 13.03 70 PHE B C 1
ATOM 3774 O O . PHE B 1 70 ? -8.738 8.612 19.926 1.00 12.81 70 PHE B O 1
ATOM 3782 N N . LYS B 1 71 ? -7.453 7.348 21.264 1.00 13.46 71 LYS B N 1
ATOM 3783 C CA . LYS B 1 71 ? -7.972 7.937 22.489 1.00 13.61 71 LYS B CA 1
ATOM 3784 C C . LYS B 1 71 ? -7.651 9.419 22.568 1.00 13.16 71 LYS B C 1
ATOM 3785 O O . LYS B 1 71 ? -8.524 10.241 22.848 1.00 13.02 71 LYS B O 1
ATOM 3791 N N . LYS B 1 72 ? -6.388 9.750 22.334 1.00 12.95 72 LYS B N 1
ATOM 3792 C CA . LYS B 1 72 ? -5.935 11.135 22.377 1.00 12.84 72 LYS B CA 1
ATOM 3793 C C . LYS B 1 72 ? -6.614 11.940 21.256 1.00 12.20 72 LYS B C 1
ATOM 3794 O O . LYS B 1 72 ? -7.040 13.082 21.464 1.00 11.97 72 LYS B O 1
ATOM 3800 N N . ALA B 1 73 ? -6.739 11.342 20.074 1.00 11.68 73 ALA B N 1
ATOM 3801 C CA . ALA B 1 73 ? -7.381 12.025 18.949 1.00 11.37 73 ALA B CA 1
ATOM 3802 C C . ALA B 1 73 ? -8.803 12.463 19.309 1.00 11.11 73 ALA B C 1
ATOM 3803 O O . ALA B 1 73 ? -9.221 13.590 19.015 1.00 11.08 73 ALA B O 1
ATOM 3805 N N . VAL B 1 74 ? -9.544 11.567 19.948 1.00 11.23 74 VAL B N 1
ATOM 3806 C CA . VAL B 1 74 ? -10.911 11.859 20.356 1.00 11.33 74 VAL B CA 1
ATOM 3807 C C . VAL B 1 74 ? -10.947 12.923 21.450 1.00 11.55 74 VAL B C 1
ATOM 3808 O O . VAL B 1 74 ? -11.760 13.844 21.398 1.00 11.75 74 VAL B O 1
ATOM 3812 N N . LEU B 1 75 ? -10.064 12.800 22.438 1.00 11.43 75 LEU B N 1
ATOM 3813 C CA . LEU B 1 75 ? -10.000 13.767 23.527 1.00 11.54 75 LEU B CA 1
ATOM 3814 C C . LEU B 1 75 ? -9.695 15.174 23.007 1.00 11.84 75 LEU B C 1
ATOM 3815 O O . LEU B 1 75 ? -10.222 16.156 23.521 1.00 12.47 75 LEU B O 1
ATOM 3817 N N . ASP B 1 76 ? -8.869 15.264 21.968 1.00 12.17 76 ASP B N 1
ATOM 3818 C CA . ASP B 1 76 ? -8.439 16.551 21.425 1.00 12.18 76 ASP B CA 1
ATOM 3819 C C . ASP B 1 76 ? -9.240 17.040 20.216 1.00 11.91 76 ASP B C 1
ATOM 3820 O O . ASP B 1 76 ? -8.770 17.907 19.476 1.00 12.07 76 ASP B O 1
ATOM 3825 N N . SER B 1 77 ? -10.433 16.494 20.007 1.00 11.45 77 SER B N 1
ATOM 3826 C CA . SER B 1 77 ? -11.308 16.973 18.936 1.00 10.98 77 SER B CA 1
ATOM 3827 C C . SER B 1 77 ? -12.769 16.966 19.393 1.00 11.26 77 SER B C 1
ATOM 3828 O O . SER B 1 77 ? -13.109 16.360 20.408 1.00 11.66 77 SER B O 1
ATOM 3831 N N . ASP B 1 78 ? -13.632 17.648 18.650 1.00 11.46 78 ASP B N 1
ATOM 3832 C CA . ASP B 1 78 ? -15.055 17.699 18.997 1.00 11.28 78 ASP B CA 1
ATOM 3833 C C . ASP B 1 78 ? -15.920 16.853 18.064 1.00 10.45 78 ASP B C 1
ATOM 3834 O O . ASP B 1 78 ? -17.040 16.481 18.410 1.00 10.60 78 ASP B O 1
ATOM 3839 N N . VAL B 1 79 ? -15.387 16.527 16.895 1.00 9.93 79 VAL B N 1
ATOM 3840 C CA . VAL B 1 79 ? -16.090 15.667 15.954 1.00 9.24 79 VAL B CA 1
ATOM 3841 C C . VAL B 1 79 ? -15.114 14.697 15.298 1.00 8.91 79 VAL B C 1
ATOM 3842 O O . VAL B 1 79 ? -13.970 15.070 14.972 1.00 8.33 79 VAL B O 1
ATOM 3846 N N . SER B 1 80 ? -15.553 13.445 15.145 1.00 8.01 80 SER B N 1
ATOM 3847 C CA . SER B 1 80 ? -14.775 12.419 14.456 1.00 7.55 80 SER B CA 1
ATOM 3848 C C . SER B 1 80 ? -15.517 11.964 13.213 1.00 7.62 80 SER B C 1
ATOM 3849 O O . SER B 1 80 ? -16.697 11.596 13.296 1.00 7.51 80 SER B O 1
ATOM 3852 N N . PHE B 1 81 ? -14.854 12.025 12.062 1.00 7.63 81 PHE B N 1
ATOM 3853 C CA . PHE B 1 81 ? -15.407 11.466 10.831 1.00 7.42 81 PHE B CA 1
ATOM 3854 C C . PHE B 1 81 ? -14.854 10.052 10.670 1.00 7.25 81 PHE B C 1
ATOM 3855 O O . PHE B 1 81 ? -13.654 9.824 10.832 1.00 7.99 81 PHE B O 1
ATOM 3863 N N . ILE B 1 82 ? -15.723 9.102 10.357 1.00 6.72 82 ILE B N 1
ATOM 3864 C CA . ILE B 1 82 ? -15.289 7.741 10.060 1.00 6.10 82 ILE B CA 1
ATOM 3865 C C . ILE B 1 82 ? -15.179 7.582 8.532 1.00 5.77 82 ILE B C 1
ATOM 3866 O O . ILE B 1 82 ? -16.166 7.734 7.792 1.00 5.35 82 ILE B O 1
ATOM 3871 N N . CYS B 1 83 ? -13.970 7.273 8.084 1.00 6.15 83 CYS B N 1
ATOM 3872 C CA . CYS B 1 83 ? -13.647 7.132 6.674 1.00 6.00 83 CYS B CA 1
ATOM 3873 C C . CYS B 1 83 ? -12.863 5.847 6.425 1.00 5.89 83 CYS B C 1
ATOM 3874 O O . CYS B 1 83 ? -12.019 5.792 5.526 1.00 5.79 83 CYS B O 1
ATOM 3877 N N . VAL B 1 84 ? -13.131 4.814 7.222 1.00 6.25 84 VAL B N 1
ATOM 3878 C CA . VAL B 1 84 ? -12.454 3.531 7.060 1.00 6.04 84 VAL B CA 1
ATOM 3879 C C . VAL B 1 84 ? -13.047 2.733 5.906 1.00 5.89 84 VAL B C 1
ATOM 3880 O O . VAL B 1 84 ? -14.133 3.042 5.397 1.00 5.90 84 VAL B O 1
ATOM 3884 N N . GLY B 1 85 ? -12.322 1.707 5.474 1.00 6.25 85 GLY B N 1
ATOM 3885 C CA . GLY B 1 85 ? -12.755 0.894 4.360 1.00 5.80 85 GLY B CA 1
ATOM 3886 C C . GLY B 1 85 ? -14.046 0.141 4.617 1.00 5.64 85 GLY B C 1
ATOM 3887 O O . GLY B 1 85 ? -14.335 -0.225 5.756 1.00 5.81 85 GLY B O 1
ATOM 3888 N N . THR B 1 86 ? -14.839 -0.048 3.564 1.00 5.85 86 THR B N 1
ATOM 3889 C CA . THR B 1 86 ? -16.000 -0.936 3.600 1.00 6.06 86 THR B CA 1
ATOM 3890 C C . THR B 1 86 ? -15.978 -1.840 2.358 1.00 6.01 86 THR B C 1
ATOM 3891 O O . THR B 1 86 ? -16.882 -1.795 1.508 1.00 5.38 86 THR B O 1
ATOM 3895 N N . PRO B 1 87 ? -14.942 -2.675 2.264 1.00 6.39 87 PRO B N 1
ATOM 3896 C CA . PRO B 1 87 ? -14.769 -3.566 1.113 1.00 6.41 87 PRO B CA 1
ATOM 3897 C C . PRO B 1 87 ? -15.785 -4.696 1.105 1.00 6.35 87 PRO B C 1
ATOM 3898 O O . PRO B 1 87 ? -16.526 -4.848 2.063 1.00 6.15 87 PRO B O 1
ATOM 3902 N N . SER B 1 88 ? -15.823 -5.461 0.022 1.00 6.60 88 SER B N 1
ATOM 3903 C CA . SER B 1 88 ? -16.701 -6.621 -0.065 1.00 6.62 88 SER B CA 1
ATOM 3904 C C . SER B 1 88 ? -16.151 -7.756 0.774 1.00 6.90 88 SER B C 1
ATOM 3905 O O . SER B 1 88 ? -14.939 -7.918 0.901 1.00 6.67 88 SER B O 1
ATOM 3908 N N . LYS B 1 89 ? -17.049 -8.540 1.359 1.00 6.98 89 LYS B N 1
ATOM 3909 C CA . LYS B 1 89 ? -16.673 -9.830 1.893 1.00 7.05 89 LYS B CA 1
ATOM 3910 C C . LYS B 1 89 ? -16.558 -10.745 0.672 1.00 6.27 89 LYS B C 1
ATOM 3911 O O . LYS B 1 89 ? -16.913 -10.345 -0.431 1.00 6.03 89 LYS B O 1
ATOM 3917 N N . LYS B 1 90 ? -16.095 -11.973 0.865 0.50 5.55 90 LYS B N 1
ATOM 3918 C CA . LYS B 1 90 ? -15.964 -12.909 -0.252 0.50 5.46 90 LYS B CA 1
ATOM 3919 C C . LYS B 1 90 ? -17.300 -13.160 -0.978 0.50 5.49 90 LYS B C 1
ATOM 3920 O O . LYS B 1 90 ? -17.312 -13.392 -2.188 0.50 4.90 90 LYS B O 1
ATOM 3926 N N . ASN B 1 91 ? -18.417 -13.072 -0.250 1.00 6.42 91 ASN B N 1
ATOM 3927 C CA . ASN B 1 91 ? -19.742 -13.299 -0.827 1.00 6.72 91 ASN B CA 1
ATOM 3928 C C . ASN B 1 91 ? -20.371 -12.071 -1.498 1.00 6.79 91 ASN B C 1
ATOM 3929 O O . ASN B 1 91 ? -21.510 -12.121 -1.978 1.00 7.69 91 ASN B O 1
ATOM 3934 N N . GLY B 1 92 ? -19.652 -10.955 -1.515 1.00 6.99 92 GLY B N 1
ATOM 3935 C CA . GLY B 1 92 ? -20.164 -9.739 -2.120 1.00 6.74 92 GLY B CA 1
ATOM 3936 C C . GLY B 1 92 ? -20.882 -8.790 -1.165 1.00 6.31 92 GLY B C 1
ATOM 3937 O O . GLY B 1 92 ? -21.176 -7.630 -1.508 1.00 6.16 92 GLY B O 1
ATOM 3938 N N . ASP B 1 93 ? -21.179 -9.269 0.039 1.00 6.35 93 ASP B N 1
ATOM 3939 C CA . ASP B 1 93 ? -21.823 -8.441 1.044 1.00 6.57 93 ASP B CA 1
ATOM 3940 C C . ASP B 1 93 ? -20.820 -7.411 1.605 1.00 7.10 93 ASP B C 1
ATOM 3941 O O . ASP B 1 93 ? -19.606 -7.525 1.406 1.00 6.72 93 ASP B O 1
ATOM 3946 N N . LEU B 1 94 ? -21.359 -6.399 2.273 1.00 7.88 94 LEU B N 1
ATOM 3947 C CA . LEU B 1 94 ? -20.568 -5.358 2.915 1.00 8.16 94 LEU B CA 1
ATOM 3948 C C . LEU B 1 94 ? -19.754 -5.916 4.102 1.00 8.26 94 LEU B C 1
ATOM 3949 O O . LEU B 1 94 ? -20.308 -6.551 5.011 1.00 7.55 94 LEU B O 1
ATOM 3954 N N . ASP B 1 95 ? -18.445 -5.681 4.096 1.00 8.37 95 ASP B N 1
ATOM 3955 C CA . ASP B 1 95 ? -17.589 -6.078 5.212 1.00 8.87 95 ASP B CA 1
ATOM 3956 C C . ASP B 1 95 ? -17.597 -4.961 6.251 1.00 8.95 95 ASP B C 1
ATOM 3957 O O . ASP B 1 95 ? -17.076 -3.871 6.004 1.00 9.03 95 ASP B O 1
ATOM 3962 N N . LEU B 1 96 ? -18.223 -5.230 7.399 1.00 8.82 96 LEU B N 1
ATOM 3963 C CA . LEU B 1 96 ? -18.327 -4.263 8.501 1.00 9.04 96 LEU B CA 1
ATOM 3964 C C . LEU B 1 96 ? -17.149 -4.313 9.477 1.00 8.21 96 LEU B C 1
ATOM 3965 O O . LEU B 1 96 ? -17.154 -3.619 10.493 1.00 7.52 96 LEU B O 1
ATOM 3970 N N . GLY B 1 97 ? -16.135 -5.122 9.176 1.00 8.15 97 GLY B N 1
ATOM 3971 C CA . GLY B 1 97 ? -15.031 -5.324 10.094 1.00 8.28 97 GLY B CA 1
ATOM 3972 C C . GLY B 1 97 ? -14.319 -4.068 10.570 1.00 7.90 97 GLY B C 1
ATOM 3973 O O . GLY B 1 97 ? -14.086 -3.886 11.765 1.00 8.35 97 GLY B O 1
ATOM 3974 N N . TYR B 1 98 ? -13.946 -3.202 9.641 1.00 7.84 98 TYR B N 1
ATOM 3975 C CA . TYR B 1 98 ? -13.236 -1.989 10.017 1.00 7.97 98 TYR B CA 1
ATOM 3976 C C . TYR B 1 98 ? -14.141 -0.996 10.734 1.00 8.05 98 TYR B C 1
ATOM 3977 O O . TYR B 1 98 ? -13.718 -0.360 11.692 1.00 7.26 98 TYR B O 1
ATOM 3986 N N . ILE B 1 99 ? -15.390 -0.860 10.293 1.00 8.38 99 ILE B N 1
ATOM 3987 C CA . ILE B 1 99 ? -16.268 0.074 10.973 1.00 8.94 99 ILE B CA 1
ATOM 3988 C C . ILE B 1 99 ? -16.514 -0.422 12.413 1.00 8.90 99 ILE B C 1
ATOM 3989 O O . ILE B 1 99 ? -16.545 0.382 13.347 1.00 8.25 99 ILE B O 1
ATOM 3994 N N . GLU B 1 100 ? -16.677 -1.732 12.592 1.00 8.73 100 GLU B N 1
ATOM 3995 C CA . GLU B 1 100 ? -16.892 -2.283 13.935 1.00 9.60 100 GLU B CA 1
ATOM 3996 C C . GLU B 1 100 ? -15.731 -1.969 14.876 1.00 9.69 100 GLU B C 1
ATOM 3997 O O . GLU B 1 100 ? -15.950 -1.499 16.001 1.00 9.23 100 GLU B O 1
ATOM 4003 N N . THR B 1 101 ? -14.491 -2.168 14.444 1.00 10.48 101 THR B N 1
ATOM 4004 C CA . THR B 1 101 ? -13.401 -1.864 15.382 1.00 11.29 101 THR B CA 1
ATOM 4005 C C . THR B 1 101 ? -13.332 -0.378 15.689 1.00 10.85 101 THR B C 1
ATOM 4006 O O . THR B 1 101 ? -13.072 0.007 16.832 1.00 10.69 101 THR B O 1
ATOM 4010 N N . VAL B 1 102 ? -13.662 0.466 14.716 1.00 11.07 102 VAL B N 1
ATOM 4011 C CA . VAL B 1 102 ? -13.492 1.902 14.911 1.00 10.98 102 VAL B CA 1
ATOM 4012 C C . VAL B 1 102 ? -14.543 2.377 15.881 1.00 10.37 102 VAL B C 1
ATOM 4013 O O . VAL B 1 102 ? -14.279 3.235 16.732 1.00 9.87 102 VAL B O 1
ATOM 4017 N N . CYS B 1 103 ? -15.734 1.804 15.759 1.00 9.85 103 CYS B N 1
ATOM 4018 C CA . CYS B 1 103 ? -16.826 2.123 16.670 1.00 9.82 103 CYS B CA 1
ATOM 4019 C C . CYS B 1 103 ? -16.486 1.738 18.107 1.00 9.79 103 CYS B C 1
ATOM 4020 O O . CYS B 1 103 ? -16.781 2.483 19.036 1.00 9.63 103 CYS B O 1
ATOM 4023 N N . ARG B 1 104 ? -15.859 0.582 18.288 1.00 10.14 104 ARG B N 1
ATOM 4024 C CA . ARG B 1 104 ? -15.457 0.156 19.617 1.00 10.42 104 ARG B CA 1
ATOM 4025 C C . ARG B 1 104 ? -14.385 1.103 20.166 1.00 10.36 104 ARG B C 1
ATOM 4026 O O . ARG B 1 104 ? -14.443 1.510 21.330 1.00 10.42 104 ARG B O 1
ATOM 4034 N N . GLU B 1 105 ? -13.414 1.454 19.331 1.00 10.42 105 GLU B N 1
ATOM 4035 C CA . GLU B 1 105 ? -12.338 2.357 19.734 1.00 10.54 105 GLU B CA 1
ATOM 4036 C C . GLU B 1 105 ? -12.914 3.713 20.131 1.00 10.47 105 GLU B C 1
ATOM 4037 O O . GLU B 1 105 ? -12.598 4.256 21.184 1.00 9.77 105 GLU B O 1
ATOM 4043 N N . ILE B 1 106 ? -13.771 4.259 19.277 1.00 10.30 106 ILE B N 1
ATOM 4044 C CA . ILE B 1 106 ? -14.365 5.548 19.565 1.00 10.38 106 ILE B CA 1
ATOM 4045 C C . ILE B 1 106 ? -15.214 5.470 20.830 1.00 10.67 106 ILE B C 1
ATOM 4046 O O . ILE B 1 106 ? -15.187 6.387 21.654 1.00 11.09 106 ILE B O 1
ATOM 4051 N N . GLY B 1 107 ? -15.946 4.370 20.989 1.00 10.91 107 GLY B N 1
ATOM 4052 C CA . GLY B 1 107 ? -16.766 4.150 22.165 1.00 11.35 107 GLY B CA 1
ATOM 4053 C C . GLY B 1 107 ? -15.940 4.163 23.439 1.00 12.00 107 GLY B C 1
ATOM 4054 O O . GLY B 1 107 ? -16.326 4.789 24.430 1.00 11.79 107 GLY B O 1
ATOM 4055 N N . PHE B 1 108 ? -14.799 3.478 23.431 1.00 12.55 108 PHE B N 1
ATOM 4056 C CA . PHE B 1 108 ? -13.945 3.459 24.621 1.00 13.36 108 PHE B CA 1
ATOM 4057 C C . PHE B 1 108 ? -13.334 4.841 24.895 1.00 13.75 108 PHE B C 1
ATOM 4058 O O . PHE B 1 108 ? -13.176 5.239 26.058 1.00 13.85 108 PHE B O 1
ATOM 4066 N N . ALA B 1 109 ? -13.013 5.581 23.839 1.00 14.50 109 ALA B N 1
ATOM 4067 C CA . ALA B 1 109 ? -12.423 6.913 23.992 1.00 15.10 109 ALA B CA 1
ATOM 4068 C C . ALA B 1 109 ? -13.415 7.933 24.556 1.00 15.97 109 ALA B C 1
ATOM 4069 O O . ALA B 1 109 ? -13.035 8.791 25.355 1.00 16.35 109 ALA B O 1
ATOM 4071 N N . ILE B 1 110 ? -14.685 7.842 24.157 1.00 17.18 110 ILE B N 1
ATOM 4072 C CA . ILE B 1 110 ? -15.694 8.790 24.650 1.00 17.98 110 ILE B CA 1
ATOM 4073 C C . ILE B 1 110 ? -16.091 8.471 26.089 1.00 18.57 110 ILE B C 1
ATOM 4074 O O . ILE B 1 110 ? -16.601 9.341 26.798 1.00 18.50 110 ILE B O 1
ATOM 4079 N N . ARG B 1 111 ? -15.859 7.235 26.528 1.00 19.18 111 ARG B N 1
ATOM 4080 C CA . ARG B 1 111 ? -16.103 6.888 27.924 1.00 19.97 111 ARG B CA 1
ATOM 4081 C C . ARG B 1 111 ? -15.158 7.723 28.792 1.00 20.36 111 ARG B C 1
ATOM 4082 O O . ARG B 1 111 ? -15.497 8.078 29.920 1.00 20.57 111 ARG B O 1
ATOM 4090 N N . GLU B 1 112 ? -13.982 8.049 28.247 1.00 20.92 112 GLU B N 1
ATOM 4091 C CA . GLU B 1 112 ? -12.947 8.792 28.977 1.00 21.13 112 GLU B CA 1
ATOM 4092 C C . GLU B 1 112 ? -13.064 10.321 28.839 1.00 20.86 112 GLU B C 1
ATOM 4093 O O . GLU B 1 112 ? -12.164 11.057 29.270 1.00 21.32 112 GLU B O 1
ATOM 4099 N N . LYS B 1 113 ? -14.178 10.790 28.278 1.00 20.07 113 LYS B N 1
ATOM 4100 C CA . LYS B 1 113 ? -14.398 12.215 28.020 1.00 19.31 113 LYS B CA 1
ATOM 4101 C C . LYS B 1 113 ? -15.772 12.664 28.520 1.00 18.59 113 LYS B C 1
ATOM 4102 O O . LYS B 1 113 ? -16.790 12.061 28.171 1.00 19.12 113 LYS B O 1
ATOM 4108 N N . SER B 1 114 ? -15.810 13.726 29.324 1.00 17.50 114 SER B N 1
ATOM 4109 C CA . SER B 1 114 ? -17.076 14.227 29.867 1.00 16.87 114 SER B CA 1
ATOM 4110 C C . SER B 1 114 ? -17.835 15.072 28.847 1.00 15.68 114 SER B C 1
ATOM 4111 O O . SER B 1 114 ? -19.056 14.970 28.737 1.00 15.90 114 SER B O 1
ATOM 4114 N N . GLU B 1 115 ? -17.106 15.901 28.107 1.00 14.31 115 GLU B N 1
ATOM 4115 C CA . GLU B 1 115 ? -17.705 16.776 27.104 1.00 13.38 115 GLU B CA 1
ATOM 4116 C C . GLU B 1 115 ? -18.312 15.981 25.945 1.00 12.44 115 GLU B C 1
ATOM 4117 O O . GLU B 1 115 ? -17.803 14.919 25.574 1.00 12.29 115 GLU B O 1
ATOM 4119 N N . ARG B 1 116 ? -19.382 16.520 25.367 1.00 11.48 116 ARG B N 1
ATOM 4120 C CA . ARG B 1 116 ? -20.113 15.865 24.290 1.00 10.87 116 ARG B CA 1
ATOM 4121 C C . ARG B 1 116 ? -19.285 15.753 23.005 1.00 10.53 116 ARG B C 1
ATOM 4122 O O . ARG B 1 116 ? -18.775 16.748 22.477 1.00 10.81 116 ARG B O 1
ATOM 4130 N N . HIS B 1 117 ? -19.144 14.523 22.526 1.00 9.54 117 HIS B N 1
ATOM 4131 C CA . HIS B 1 117 ? -18.423 14.245 21.299 1.00 9.03 117 HIS B CA 1
ATOM 4132 C C . HIS B 1 117 ? -19.437 13.991 20.197 1.00 8.27 117 HIS B C 1
ATOM 4133 O O . HIS B 1 117 ? -20.600 13.727 20.481 1.00 7.92 117 HIS B O 1
ATOM 4140 N N . THR B 1 118 ? -18.985 14.070 18.947 1.00 7.28 118 THR B N 1
ATOM 4141 C CA . THR B 1 118 ? -19.838 13.859 17.783 1.00 7.21 118 THR B CA 1
ATOM 4142 C C . THR B 1 118 ? -19.175 12.903 16.793 1.00 6.97 118 THR B C 1
ATOM 4143 O O . THR B 1 118 ? -17.998 13.068 16.440 1.00 7.18 118 THR B O 1
ATOM 4147 N N . VAL B 1 119 ? -19.941 11.912 16.345 1.00 7.23 119 VAL B N 1
ATOM 4148 C CA . VAL B 1 119 ? -19.453 10.877 15.430 1.00 6.75 119 VAL B CA 1
ATOM 4149 C C . VAL B 1 119 ? -20.235 10.944 14.129 1.00 6.22 119 VAL B C 1
ATOM 4150 O O . VAL B 1 119 ? -21.466 10.876 14.121 1.00 6.57 119 VAL B O 1
ATOM 4154 N N . VAL B 1 120 ? -19.518 11.041 13.021 1.00 6.16 120 VAL B N 1
ATOM 4155 C CA . VAL B 1 120 ? -20.146 11.169 11.717 1.00 5.91 120 VAL B CA 1
ATOM 4156 C C . VAL B 1 120 ? -19.562 10.113 10.796 1.00 6.14 120 VAL B C 1
ATOM 4157 O O . VAL B 1 120 ? -18.351 10.051 10.605 1.00 6.15 120 VAL B O 1
ATOM 4161 N N . VAL B 1 121 ? -20.418 9.273 10.238 1.00 6.06 121 VAL B N 1
ATOM 4162 C CA . VAL B 1 121 ? -19.967 8.226 9.333 1.00 6.11 121 VAL B CA 1
ATOM 4163 C C . VAL B 1 121 ? -19.948 8.730 7.892 1.00 5.87 121 VAL B C 1
ATOM 4164 O O . VAL B 1 121 ? -20.997 9.057 7.335 1.00 5.60 121 VAL B O 1
ATOM 4168 N N . ARG B 1 122 ? -18.757 8.823 7.303 1.00 6.16 122 ARG B N 1
ATOM 4169 C CA . ARG B 1 122 ? -18.627 9.186 5.888 1.00 6.20 122 ARG B CA 1
ATOM 4170 C C . ARG B 1 122 ? -18.470 7.943 5.022 1.00 5.96 122 ARG B C 1
ATOM 4171 O O . ARG B 1 122 ? -18.783 7.981 3.840 1.00 6.34 122 ARG B O 1
ATOM 4179 N N . SER B 1 123 ? -17.936 6.865 5.593 1.00 5.73 123 SER B N 1
ATOM 4180 C CA . SER B 1 123 ? -17.817 5.602 4.875 1.00 5.62 123 SER B CA 1
ATOM 4181 C C . SER B 1 123 ? -19.192 5.185 4.369 1.00 5.71 123 SER B C 1
ATOM 4182 O O . SER B 1 123 ? -20.213 5.396 5.032 1.00 5.77 123 SER B O 1
ATOM 4185 N N . THR B 1 124 ? -19.209 4.584 3.196 1.00 6.25 124 THR B N 1
ATOM 4186 C CA . THR B 1 124 ? -20.429 4.075 2.606 1.00 5.85 124 THR B CA 1
ATOM 4187 C C . THR B 1 124 ? -20.860 2.811 3.349 1.00 6.05 124 THR B C 1
ATOM 4188 O O . THR B 1 124 ? -20.121 1.827 3.385 1.00 5.97 124 THR B O 1
ATOM 4192 N N . VAL B 1 125 ? -22.036 2.859 3.964 1.00 6.67 125 VAL B N 1
ATOM 4193 C CA . VAL B 1 125 ? -22.585 1.714 4.683 1.00 6.97 125 VAL B CA 1
ATOM 4194 C C . VAL B 1 125 ? -24.066 1.525 4.307 1.00 7.44 125 VAL B C 1
ATOM 4195 O O . VAL B 1 125 ? -24.753 2.485 3.984 1.00 6.48 125 VAL B O 1
ATOM 4199 N N . LEU B 1 126 ? -24.531 0.280 4.313 1.00 8.15 126 LEU B N 1
ATOM 4200 C CA . LEU B 1 126 ? -25.911 -0.033 3.930 1.00 9.16 126 LEU B CA 1
ATOM 4201 C C . LEU B 1 126 ? -26.941 0.557 4.879 1.00 9.65 126 LEU B C 1
ATOM 4202 O O . LEU B 1 126 ? -26.650 0.824 6.041 1.00 10.23 126 LEU B O 1
ATOM 4207 N N . PRO B 1 127 ? -28.139 0.809 4.356 1.00 10.66 127 PRO B N 1
ATOM 4208 C CA . PRO B 1 127 ? -29.257 1.266 5.171 1.00 11.11 127 PRO B CA 1
ATOM 4209 C C . PRO B 1 127 ? -29.423 0.296 6.308 1.00 11.55 127 PRO B C 1
ATOM 4210 O O . PRO B 1 127 ? -29.493 -0.935 6.086 1.00 13.00 127 PRO B O 1
ATOM 4214 N N . GLY B 1 128 ? -29.435 0.847 7.507 1.00 10.72 128 GLY B N 1
ATOM 4215 C CA . GLY B 1 128 ? -29.589 0.077 8.719 1.00 10.09 128 GLY B CA 1
ATOM 4216 C C . GLY B 1 128 ? -28.313 -0.027 9.533 1.00 9.36 128 GLY B C 1
ATOM 4217 O O . GLY B 1 128 ? -28.367 -0.341 10.710 1.00 9.53 128 GLY B O 1
ATOM 4218 N N . THR B 1 129 ? -27.162 0.243 8.921 1.00 8.99 129 THR B N 1
ATOM 4219 C CA . THR B 1 129 ? -25.880 0.038 9.599 1.00 8.75 129 THR B CA 1
ATOM 4220 C C . THR B 1 129 ? -25.704 0.933 10.805 1.00 8.55 129 THR B C 1
ATOM 4221 O O . THR B 1 129 ? -25.255 0.491 11.862 1.00 7.94 129 THR B O 1
ATOM 4225 N N . VAL B 1 130 ? -26.038 2.207 10.659 1.00 9.17 130 VAL B N 1
ATOM 4226 C CA . VAL B 1 130 ? -25.886 3.111 11.784 1.00 9.78 130 VAL B CA 1
ATOM 4227 C C . VAL B 1 130 ? -26.756 2.686 12.970 1.00 10.21 130 VAL B C 1
ATOM 4228 O O . VAL B 1 130 ? -26.272 2.594 14.096 1.00 10.23 130 VAL B O 1
ATOM 4232 N N . ASN B 1 131 ? -28.030 2.397 12.719 1.00 11.55 131 ASN B N 1
ATOM 4233 C CA . ASN B 1 131 ? -28.946 1.996 13.793 1.00 12.00 131 ASN B CA 1
ATOM 4234 C C . ASN B 1 131 ? -28.620 0.635 14.398 1.00 12.71 131 ASN B C 1
ATOM 4235 O O . ASN B 1 131 ? -28.725 0.441 15.611 1.00 12.92 131 ASN B O 1
ATOM 4237 N N . ASN B 1 132 ? -28.219 -0.316 13.566 1.00 13.18 132 ASN B N 1
ATOM 4238 C CA . ASN B 1 132 ? -28.023 -1.683 14.032 1.00 13.71 132 ASN B CA 1
ATOM 4239 C C . ASN B 1 132 ? -26.596 -2.089 14.388 1.00 13.18 132 ASN B C 1
ATOM 4240 O O . ASN B 1 132 ? -26.384 -3.104 15.044 1.00 14.14 132 ASN B O 1
ATOM 4245 N N . VAL B 1 133 ? -25.608 -1.301 13.983 1.00 12.31 133 VAL B N 1
ATOM 4246 C CA . VAL B 1 133 ? -24.227 -1.662 14.248 1.00 11.67 133 VAL B CA 1
ATOM 4247 C C . VAL B 1 133 ? -23.471 -0.545 14.948 1.00 11.09 133 VAL B C 1
ATOM 4248 O O . VAL B 1 133 ? -22.944 -0.721 16.053 1.00 11.20 133 VAL B O 1
ATOM 4252 N N . VAL B 1 134 ? -23.430 0.613 14.304 1.00 10.00 134 VAL B N 1
ATOM 4253 C CA . VAL B 1 134 ? -22.689 1.750 14.822 1.00 9.70 134 VAL B CA 1
ATOM 4254 C C . VAL B 1 134 ? -23.164 2.210 16.197 1.00 9.73 134 VAL B C 1
ATOM 4255 O O . VAL B 1 134 ? -22.366 2.321 17.129 1.00 9.55 134 VAL B O 1
ATOM 4259 N N . ILE B 1 135 ? -24.455 2.490 16.317 1.00 9.85 135 ILE B N 1
ATOM 4260 C CA . ILE B 1 135 ? -25.012 2.983 17.573 1.00 10.28 135 ILE B CA 1
ATOM 4261 C C . ILE B 1 135 ? -24.850 1.972 18.706 1.00 10.29 135 ILE B C 1
ATOM 4262 O O . ILE B 1 135 ? -24.293 2.309 19.749 1.00 10.34 135 ILE B O 1
ATOM 4267 N N . PRO B 1 136 ? -25.306 0.735 18.520 1.00 10.78 136 PRO B N 1
ATOM 4268 C CA . PRO B 1 136 ? -25.116 -0.286 19.560 1.00 10.88 136 PRO B CA 1
ATOM 4269 C C . PRO B 1 136 ? -23.669 -0.457 20.020 1.00 10.99 136 PRO B C 1
ATOM 4270 O O . PRO B 1 136 ? -23.437 -0.552 21.233 1.00 11.46 136 PRO B O 1
ATOM 4274 N N . LEU B 1 137 ? -22.711 -0.506 19.096 1.00 11.25 137 LEU B N 1
ATOM 4275 C CA . LEU B 1 137 ? -21.309 -0.663 19.481 1.00 11.15 137 LEU B CA 1
ATOM 4276 C C . LEU B 1 137 ? -20.748 0.542 20.219 1.00 11.17 137 LEU B C 1
ATOM 4277 O O . LEU B 1 137 ? -20.018 0.388 21.197 1.00 11.09 137 LEU B O 1
ATOM 4282 N N . ILE B 1 138 ? -21.055 1.746 19.755 1.00 10.87 138 ILE B N 1
ATOM 4283 C CA . ILE B 1 138 ? -20.560 2.917 20.456 1.00 10.93 138 ILE B CA 1
ATOM 4284 C C . ILE B 1 138 ? -21.202 3.001 21.838 1.00 11.27 138 ILE B C 1
ATOM 4285 O O . ILE B 1 138 ? -20.516 3.303 22.810 1.00 11.52 138 ILE B O 1
ATOM 4290 N N . GLU B 1 139 ? -22.504 2.726 21.921 1.00 12.16 139 GLU B N 1
ATOM 4291 C CA . GLU B 1 139 ? -23.226 2.764 23.196 1.00 12.74 139 GLU B CA 1
ATOM 4292 C C . GLU B 1 139 ? -22.677 1.713 24.150 1.00 13.52 139 GLU B C 1
ATOM 4293 O O . GLU B 1 139 ? -22.382 2.009 25.307 1.00 13.82 139 GLU B O 1
ATOM 4299 N N . ASP B 1 140 ? -22.525 0.492 23.656 1.00 14.20 140 ASP B N 1
ATOM 4300 C CA . ASP B 1 140 ? -22.006 -0.607 24.468 1.00 14.90 140 ASP B CA 1
ATOM 4301 C C . ASP B 1 140 ? -20.633 -0.302 25.069 1.00 14.83 140 ASP B C 1
ATOM 4302 O O . ASP B 1 140 ? -20.403 -0.532 26.265 1.00 15.36 140 ASP B O 1
ATOM 4307 N N . CYS B 1 141 ? -19.723 0.229 24.253 1.00 14.73 141 CYS B N 1
ATOM 4308 C CA . CYS B 1 141 ? -18.351 0.484 24.692 1.00 14.44 141 CYS B CA 1
ATOM 4309 C C . CYS B 1 141 ? -18.188 1.768 25.502 1.00 14.61 141 CYS B C 1
ATOM 4310 O O . CYS B 1 141 ? -17.273 1.872 26.322 1.00 14.76 141 CYS B O 1
ATOM 4313 N N . SER B 1 142 ? -19.072 2.736 25.285 1.00 14.30 142 SER B N 1
ATOM 4314 C CA . SER B 1 142 ? -19.007 3.995 26.014 1.00 13.99 142 SER B CA 1
ATOM 4315 C C . SER B 1 142 ? -19.882 3.990 27.260 1.00 14.11 142 SER B C 1
ATOM 4316 O O . SER B 1 142 ? -19.616 4.730 28.203 1.00 14.24 142 SER B O 1
ATOM 4319 N N . GLY B 1 143 ? -20.929 3.169 27.249 1.00 14.45 143 GLY B N 1
ATOM 4320 C CA . GLY B 1 143 ? -21.915 3.165 28.311 1.00 14.51 143 GLY B CA 1
ATOM 4321 C C . GLY B 1 143 ? -22.743 4.445 28.283 1.00 14.42 143 GLY B C 1
ATOM 4322 O O . GLY B 1 143 ? -23.385 4.802 29.273 1.00 14.17 143 GLY B O 1
ATOM 4323 N N . LYS B 1 144 ? -22.722 5.147 27.148 1.00 14.15 144 LYS B N 1
ATOM 4324 C CA . LYS B 1 144 ? -23.493 6.383 26.981 1.00 14.18 144 LYS B CA 1
ATOM 4325 C C . LYS B 1 144 ? -24.537 6.219 25.861 1.00 14.06 144 LYS B C 1
ATOM 4326 O O . LYS B 1 144 ? -24.503 5.227 25.132 1.00 14.13 144 LYS B O 1
ATOM 4332 N N . LYS B 1 145 ? -25.456 7.180 25.717 1.00 13.53 145 LYS B N 1
ATOM 4333 C CA . LYS B 1 145 ? -26.558 7.052 24.759 1.00 13.07 145 LYS B CA 1
ATOM 4334 C C . LYS B 1 145 ? -26.423 7.913 23.503 1.00 12.59 145 LYS B C 1
ATOM 4335 O O . LYS B 1 145 ? -26.104 9.096 23.577 1.00 13.13 145 LYS B O 1
ATOM 4337 N N . ALA B 1 146 ? -26.698 7.303 22.356 1.00 12.11 146 ALA B N 1
ATOM 4338 C CA . ALA B 1 146 ? -26.642 7.986 21.068 1.00 11.54 146 ALA B CA 1
ATOM 4339 C C . ALA B 1 146 ? -27.606 9.171 21.009 1.00 11.33 146 ALA B C 1
ATOM 4340 O O . ALA B 1 146 ? -28.753 9.060 21.450 1.00 11.27 146 ALA B O 1
ATOM 4342 N N . GLY B 1 147 ? -27.127 10.289 20.448 1.00 10.82 147 GLY B N 1
ATOM 4343 C CA . GLY B 1 147 ? -27.913 11.507 20.280 1.00 10.75 147 GLY B CA 1
ATOM 4344 C C . GLY B 1 147 ? -27.887 12.374 21.528 1.00 10.81 147 GLY B C 1
ATOM 4345 O O . GLY B 1 147 ? -27.529 13.556 21.501 1.00 10.79 147 GLY B O 1
ATOM 4346 N N . VAL B 1 148 ? -28.256 11.768 22.647 1.00 10.97 148 VAL B N 1
ATOM 4347 C CA . VAL B 1 148 ? -28.257 12.456 23.926 1.00 11.08 148 VAL B CA 1
ATOM 4348 C C . VAL B 1 148 ? -26.836 12.760 24.402 1.00 10.85 148 VAL B C 1
ATOM 4349 O O . VAL B 1 148 ? -26.447 13.927 24.507 1.00 11.14 148 VAL B O 1
ATOM 4353 N N . ASP B 1 149 ? -26.051 11.713 24.665 1.00 10.58 149 ASP B N 1
ATOM 4354 C CA . ASP B 1 149 ? -24.687 11.862 25.188 1.00 10.53 149 ASP B CA 1
ATOM 4355 C C . ASP B 1 149 ? -23.608 12.114 24.140 1.00 10.00 149 ASP B C 1
ATOM 4356 O O . ASP B 1 149 ? -22.585 12.735 24.432 1.00 10.58 149 ASP B O 1
ATOM 4361 N N . PHE B 1 150 ? -23.809 11.592 22.939 1.00 9.25 150 PHE B N 1
ATOM 4362 C CA . PHE B 1 150 ? -22.893 11.847 21.838 1.00 8.54 150 PHE B CA 1
ATOM 4363 C C . PHE B 1 150 ? -23.700 12.072 20.583 1.00 8.18 150 PHE B C 1
ATOM 4364 O O . PHE B 1 150 ? -24.778 11.497 20.415 1.00 7.85 150 PHE B O 1
ATOM 4372 N N . GLY B 1 151 ? -23.197 12.941 19.716 1.00 7.53 151 GLY B N 1
ATOM 4373 C CA . GLY B 1 151 ? -23.868 13.216 18.471 1.00 7.54 151 GLY B CA 1
ATOM 4374 C C . GLY B 1 151 ? -23.604 12.082 17.492 1.00 7.34 151 GLY B C 1
ATOM 4375 O O . GLY B 1 151 ? -22.541 11.455 17.526 1.00 7.71 151 GLY B O 1
ATOM 4376 N N . VAL B 1 152 ? -24.582 11.795 16.645 1.00 7.27 152 VAL B N 1
ATOM 4377 C CA . VAL B 1 152 ? -24.422 10.789 15.607 1.00 7.50 152 VAL B CA 1
ATOM 4378 C C . VAL B 1 152 ? -25.089 11.216 14.310 1.00 6.55 152 VAL B C 1
ATOM 4379 O O . VAL B 1 152 ? -26.235 11.661 14.304 1.00 6.32 152 VAL B O 1
ATOM 4383 N N . GLY B 1 153 ? -24.365 11.069 13.206 1.00 6.88 153 GLY B N 1
ATOM 4384 C CA . GLY B 1 153 ? -24.927 11.354 11.897 1.00 6.42 153 GLY B CA 1
ATOM 4385 C C . GLY B 1 153 ? -24.146 10.661 10.807 1.00 6.29 153 GLY B C 1
ATOM 4386 O O . GLY B 1 153 ? -23.115 10.026 11.081 1.00 5.94 153 GLY B O 1
ATOM 4387 N N . THR B 1 154 ? -24.653 10.740 9.578 1.00 6.56 154 THR B N 1
ATOM 4388 C CA . THR B 1 154 ? -23.906 10.274 8.419 1.00 6.73 154 THR B CA 1
ATOM 4389 C C . THR B 1 154 ? -23.732 11.425 7.446 1.00 5.96 154 THR B C 1
ATOM 4390 O O . THR B 1 154 ? -24.488 12.407 7.457 1.00 5.12 154 THR B O 1
ATOM 4394 N N . ASN B 1 155 ? -22.728 11.282 6.596 1.00 5.11 155 ASN B N 1
ATOM 4395 C CA . ASN B 1 155 ? -22.355 12.311 5.658 1.00 4.87 155 ASN B CA 1
ATOM 4396 C C . ASN B 1 155 ? -21.593 11.639 4.535 1.00 4.56 155 ASN B C 1
ATOM 4397 O O . ASN B 1 155 ? -20.358 11.707 4.487 1.00 4.43 155 ASN B O 1
ATOM 4402 N N . PRO B 1 156 ? -22.325 10.982 3.632 1.00 5.37 156 PRO B N 1
ATOM 4403 C CA . PRO B 1 156 ? -21.701 10.258 2.530 1.00 5.74 156 PRO B CA 1
ATOM 4404 C C . PRO B 1 156 ? -20.850 11.209 1.709 1.00 5.80 156 PRO B C 1
ATOM 4405 O O . PRO B 1 156 ? -21.095 12.429 1.713 1.00 6.22 156 PRO B O 1
ATOM 4409 N N . GLU B 1 157 ? -19.849 10.664 1.040 1.00 5.98 157 GLU B N 1
ATOM 4410 C CA . GLU B 1 157 ? -18.964 11.449 0.184 1.00 5.37 157 GLU B CA 1
ATOM 4411 C C . GLU B 1 157 ? -19.219 11.075 -1.264 1.00 5.18 157 GLU B C 1
ATOM 4412 O O . GLU B 1 157 ? -19.543 9.932 -1.576 1.00 4.87 157 GLU B O 1
ATOM 4418 N N . PHE B 1 158 ? -19.049 12.050 -2.150 1.00 6.32 158 PHE B N 1
ATOM 4419 C CA . PHE B 1 158 ? -19.321 11.860 -3.559 1.00 6.31 158 PHE B CA 1
ATOM 4420 C C . PHE B 1 158 ? -18.089 12.119 -4.416 1.00 6.45 158 PHE B C 1
ATOM 4421 O O . PHE B 1 158 ? -18.185 12.311 -5.639 1.00 6.58 158 PHE B O 1
ATOM 4429 N N . LEU B 1 159 ? -16.933 12.082 -3.769 1.00 6.45 159 LEU B N 1
ATOM 4430 C CA . LEU B 1 159 ? -15.657 12.346 -4.421 1.00 6.14 159 LEU B CA 1
ATOM 4431 C C . LEU B 1 159 ? -15.262 11.265 -5.394 1.00 5.85 159 LEU B C 1
ATOM 4432 O O . LEU B 1 159 ? -15.452 10.074 -5.105 1.00 5.78 159 LEU B O 1
ATOM 4437 N N . ARG B 1 160 ? -14.688 11.686 -6.522 1.00 5.41 160 ARG B N 1
ATOM 4438 C CA . ARG B 1 160 ? -14.085 10.785 -7.492 1.00 5.40 160 ARG B CA 1
ATOM 4439 C C . ARG B 1 160 ? -12.558 10.826 -7.357 1.00 5.25 160 ARG B C 1
ATOM 4440 O O . ARG B 1 160 ? -11.953 11.900 -7.263 1.00 5.92 160 ARG B O 1
ATOM 4448 N N . GLU B 1 161 ? -11.923 9.662 -7.352 1.00 5.77 161 GLU B N 1
ATOM 4449 C CA . GLU B 1 161 ? -10.462 9.601 -7.336 1.00 5.45 161 GLU B CA 1
ATOM 4450 C C . GLU B 1 161 ? -9.895 10.223 -8.621 1.00 5.37 161 GLU B C 1
ATOM 4451 O O . GLU B 1 161 ? -10.448 10.035 -9.713 1.00 5.37 161 GLU B O 1
ATOM 4457 N N . SER B 1 162 ? -8.802 10.971 -8.455 1.00 5.89 162 SER B N 1
ATOM 4458 C CA . SER B 1 162 ? -8.110 11.743 -9.509 1.00 6.05 162 SER B CA 1
ATOM 4459 C C . SER B 1 162 ? -8.653 13.185 -9.637 1.00 6.18 162 SER B C 1
ATOM 4460 O O . SER B 1 162 ? -7.955 14.060 -10.155 1.00 6.98 162 SER B O 1
ATOM 4463 N N . THR B 1 163 ? -9.873 13.429 -9.157 1.00 7.00 163 THR B N 1
ATOM 4464 C CA . THR B 1 163 ? -10.470 14.776 -9.143 1.00 6.95 163 THR B CA 1
ATOM 4465 C C . THR B 1 163 ? -11.078 15.067 -7.780 1.00 6.99 163 THR B C 1
ATOM 4466 O O . THR B 1 163 ? -11.989 15.894 -7.646 1.00 7.06 163 THR B O 1
ATOM 4470 N N . ALA B 1 164 ? -10.540 14.422 -6.753 1.00 6.95 164 ALA B N 1
ATOM 4471 C CA . ALA B 1 164 ? -11.147 14.460 -5.429 1.00 6.83 164 ALA B CA 1
ATOM 4472 C C . ALA B 1 164 ? -11.227 15.853 -4.817 1.00 7.01 164 ALA B C 1
ATOM 4473 O O . ALA B 1 164 ? -12.221 16.201 -4.173 1.00 6.74 164 ALA B O 1
ATOM 4475 N N . ILE B 1 165 ? -10.186 16.653 -4.997 1.00 7.28 165 ILE B N 1
ATOM 4476 C CA . ILE B 1 165 ? -10.170 17.989 -4.404 1.00 7.70 165 ILE B CA 1
ATOM 4477 C C . ILE B 1 165 ? -11.163 18.907 -5.099 1.00 7.44 165 ILE B C 1
ATOM 4478 O O . ILE B 1 165 ? -11.906 19.638 -4.435 1.00 7.44 165 ILE B O 1
ATOM 4483 N N . LYS B 1 166 ? -11.192 18.857 -6.426 1.00 7.32 166 LYS B N 1
ATOM 4484 C CA . LYS B 1 166 ? -12.163 19.635 -7.190 1.00 7.08 166 LYS B CA 1
ATOM 4485 C C . LYS B 1 166 ? -13.569 19.196 -6.795 1.00 6.97 166 LYS B C 1
ATOM 4486 O O . LYS B 1 166 ? -14.474 20.015 -6.639 1.00 7.49 166 LYS B O 1
ATOM 4488 N N . ASP B 1 167 ? -13.760 17.889 -6.641 1.00 7.23 167 ASP B N 1
ATOM 4489 C CA . ASP B 1 167 ? -15.069 17.371 -6.237 1.00 6.65 167 ASP B CA 1
ATOM 4490 C C . ASP B 1 167 ? -15.442 17.807 -4.822 1.00 6.39 167 ASP B C 1
ATOM 4491 O O . ASP B 1 167 ? -16.610 18.048 -4.547 1.00 6.59 167 ASP B O 1
ATOM 4496 N N . TYR B 1 168 ? -14.466 17.892 -3.919 1.00 6.38 168 TYR B N 1
ATOM 4497 C CA . TYR B 1 168 ? -14.746 18.351 -2.566 1.00 6.21 168 TYR B CA 1
ATOM 4498 C C . TYR B 1 168 ? -15.167 19.822 -2.607 1.00 6.64 168 TYR B C 1
ATOM 4499 O O . TYR B 1 168 ? -16.134 20.232 -1.956 1.00 6.25 168 TYR B O 1
ATOM 4508 N N . ASP B 1 169 ? -14.437 20.602 -3.397 1.00 7.86 169 ASP B N 1
ATOM 4509 C CA . ASP B 1 169 ? -14.640 22.044 -3.466 1.00 8.51 169 ASP B CA 1
ATOM 4510 C C . ASP B 1 169 ? -15.920 22.450 -4.182 1.00 8.77 169 ASP B C 1
ATOM 4511 O O . ASP B 1 169 ? -16.495 23.495 -3.876 1.00 8.89 169 ASP B O 1
ATOM 4516 N N . PHE B 1 170 ? -16.342 21.625 -5.139 1.00 9.62 170 PHE B N 1
ATOM 4517 C CA . PHE B 1 170 ? -17.485 21.920 -5.986 1.00 10.11 170 PHE B CA 1
ATOM 4518 C C . PHE B 1 170 ? -18.351 20.674 -6.158 1.00 10.21 170 PHE B C 1
ATOM 4519 O O . PHE B 1 170 ? -18.466 20.136 -7.256 1.00 11.41 170 PHE B O 1
ATOM 4527 N N . PRO B 1 171 ? -18.964 20.210 -5.074 1.00 10.01 171 PRO B N 1
ATOM 4528 C CA . PRO B 1 171 ? -19.790 19.009 -5.116 1.00 9.98 171 PRO B CA 1
ATOM 4529 C C . PRO B 1 171 ? -21.152 19.297 -5.718 1.00 10.32 171 PRO B C 1
ATOM 4530 O O . PRO B 1 171 ? -21.576 20.452 -5.758 1.00 10.52 171 PRO B O 1
ATOM 4534 N N . PRO B 1 172 ? -21.838 18.263 -6.183 1.00 11.03 172 PRO B N 1
ATOM 4535 C CA . PRO B 1 172 ? -23.199 18.433 -6.686 1.00 11.41 172 PRO B CA 1
ATOM 4536 C C . PRO B 1 172 ? -24.128 18.814 -5.551 1.00 11.28 172 PRO B C 1
ATOM 4537 O O . PRO B 1 172 ? -25.095 19.557 -5.737 1.00 12.38 172 PRO B O 1
ATOM 4541 N N . MET B 1 173 ? -23.828 18.289 -4.369 1.00 10.85 173 MET B N 1
ATOM 4542 C CA . MET B 1 173 ? -24.667 18.488 -3.203 1.00 10.40 173 MET B CA 1
ATOM 4543 C C . MET B 1 173 ? -23.960 17.908 -1.990 1.00 9.34 173 MET B C 1
ATOM 4544 O O . MET B 1 173 ? -23.049 17.086 -2.131 1.00 9.66 173 MET B O 1
ATOM 4549 N N . THR B 1 174 ? -24.383 18.352 -0.810 1.00 8.94 174 THR B N 1
ATOM 4550 C CA . THR B 1 174 ? -23.920 17.815 0.458 1.00 8.05 174 THR B CA 1
ATOM 4551 C C . THR B 1 174 ? -25.096 17.054 1.027 1.00 7.32 174 THR B C 1
ATOM 4552 O O . THR B 1 174 ? -26.197 17.602 1.131 1.00 7.37 174 THR B O 1
ATOM 4556 N N . VAL B 1 175 ? -24.882 15.796 1.389 1.00 6.72 175 VAL B N 1
ATOM 4557 C CA . VAL B 1 175 ? -25.944 14.986 1.947 1.00 6.21 175 VAL B CA 1
ATOM 4558 C C . VAL B 1 175 ? -25.626 14.662 3.396 1.00 6.01 175 VAL B C 1
ATOM 4559 O O . VAL B 1 175 ? -24.523 14.199 3.717 1.00 5.89 175 VAL B O 1
ATOM 4563 N N . ILE B 1 176 ? -26.603 14.916 4.264 1.00 5.60 176 ILE B N 1
ATOM 4564 C CA . ILE B 1 176 ? -26.471 14.675 5.692 1.00 5.68 176 ILE B CA 1
ATOM 4565 C C . ILE B 1 176 ? -27.575 13.738 6.161 1.00 5.70 176 ILE B C 1
ATOM 4566 O O . ILE B 1 176 ? -28.751 13.967 5.865 1.00 6.06 176 ILE B O 1
ATOM 4571 N N . GLY B 1 177 ? -27.183 12.700 6.897 1.00 6.32 177 GLY B N 1
ATOM 4572 C CA . GLY B 1 177 ? -28.087 11.774 7.548 1.00 6.36 177 GLY B CA 1
ATOM 4573 C C . GLY B 1 177 ? -28.134 12.201 9.001 1.00 6.09 177 GLY B C 1
ATOM 4574 O O . GLY B 1 177 ? -27.107 12.250 9.694 1.00 6.08 177 GLY B O 1
ATOM 4575 N N . GLU B 1 178 ? -29.333 12.495 9.480 1.00 6.46 178 GLU B N 1
ATOM 4576 C CA . GLU B 1 178 ? -29.490 13.169 10.759 1.00 6.67 178 GLU B CA 1
ATOM 4577 C C . GLU B 1 178 ? -30.299 12.426 11.821 1.00 6.56 178 GLU B C 1
ATOM 4578 O O . GLU B 1 178 ? -31.363 11.877 11.537 1.00 7.15 178 GLU B O 1
ATOM 4584 N N . LEU B 1 179 ? -29.768 12.387 13.041 1.00 7.20 179 LEU B N 1
ATOM 4585 C CA . LEU B 1 179 ? -30.501 11.891 14.203 1.00 7.33 179 LEU B CA 1
ATOM 4586 C C . LEU B 1 179 ? -30.671 13.134 15.093 1.00 6.77 179 LEU B C 1
ATOM 4587 O O . LEU B 1 179 ? -31.652 13.865 14.939 1.00 6.78 179 LEU B O 1
ATOM 4592 N N . ASP B 1 180 ? -29.715 13.409 15.983 1.00 5.86 180 ASP B N 1
ATOM 4593 C CA . ASP B 1 180 ? -29.772 14.623 16.788 1.00 5.52 180 ASP B CA 1
ATOM 4594 C C . ASP B 1 180 ? -29.531 15.880 15.928 1.00 4.92 180 ASP B C 1
ATOM 4595 O O . ASP B 1 180 ? -28.645 15.909 15.063 1.00 4.88 180 ASP B O 1
ATOM 4600 N N . LYS B 1 181 ? -30.325 16.914 16.173 1.00 5.35 181 LYS B N 1
ATOM 4601 C CA . LYS B 1 181 ? -30.204 18.172 15.434 1.00 5.56 181 LYS B CA 1
ATOM 4602 C C . LYS B 1 181 ? -28.812 18.833 15.517 1.00 5.57 181 LYS B C 1
ATOM 4603 O O . LYS B 1 181 ? -28.327 19.401 14.525 1.00 5.32 181 LYS B O 1
ATOM 4609 N N . GLN B 1 182 ? -28.166 18.756 16.675 1.00 5.90 182 GLN B N 1
ATOM 4610 C CA . GLN B 1 182 ? -26.863 19.412 16.861 1.00 5.96 182 GLN B CA 1
ATOM 4611 C C . GLN B 1 182 ? -25.813 18.945 15.849 1.00 5.96 182 GLN B C 1
ATOM 4612 O O . GLN B 1 182 ? -25.035 19.739 15.330 1.00 6.43 182 GLN B O 1
ATOM 4618 N N . THR B 1 183 ? -25.789 17.652 15.579 1.00 5.80 183 THR B N 1
ATOM 4619 C CA . THR B 1 183 ? -24.846 17.091 14.632 1.00 5.98 183 THR B CA 1
ATOM 4620 C C . THR B 1 183 ? -25.161 17.549 13.203 1.00 5.96 183 THR B C 1
ATOM 4621 O O . THR B 1 183 ? -24.251 17.876 12.441 1.00 6.46 183 THR B O 1
ATOM 4625 N N . GLY B 1 184 ? -26.443 17.577 12.854 1.00 5.72 184 GLY B N 1
ATOM 4626 C CA . GLY B 1 184 ? -26.875 18.065 11.560 1.00 5.99 184 GLY B CA 1
ATOM 4627 C C . GLY B 1 184 ? -26.444 19.506 11.374 1.00 5.55 184 GLY B C 1
ATOM 4628 O O . GLY B 1 184 ? -25.911 19.866 10.329 1.00 5.84 184 GLY B O 1
ATOM 4629 N N . ASP B 1 185 ? -26.651 20.321 12.403 1.00 6.01 185 ASP B N 1
ATOM 4630 C CA . ASP B 1 185 ? -26.273 21.734 12.378 1.00 5.89 185 ASP B CA 1
ATOM 4631 C C . ASP B 1 185 ? -24.766 21.923 12.238 1.00 6.06 185 ASP B C 1
ATOM 4632 O O . ASP B 1 185 ? -24.305 22.850 11.561 1.00 6.59 185 ASP B O 1
ATOM 4637 N N . LEU B 1 186 ? -24.010 21.066 12.917 1.00 6.35 186 LEU B N 1
ATOM 4638 C CA . LEU B 1 186 ? -22.556 21.084 12.870 1.00 6.75 186 LEU B CA 1
ATOM 4639 C C . LEU B 1 186 ? -22.072 20.795 11.443 1.00 6.79 186 LEU B C 1
ATOM 4640 O O . LEU B 1 186 ? -21.192 21.501 10.904 1.00 7.31 186 LEU B O 1
ATOM 4645 N N . LEU B 1 187 ? -22.631 19.754 10.830 1.00 6.38 187 LEU B N 1
ATOM 4646 C CA . LEU B 1 187 ? -22.265 19.405 9.461 1.00 6.62 187 LEU B CA 1
ATOM 4647 C C . LEU B 1 187 ? -22.642 20.532 8.497 1.00 7.09 187 LEU B C 1
ATOM 4648 O O . LEU B 1 187 ? -21.856 20.875 7.604 1.00 7.40 187 LEU B O 1
ATOM 4653 N N . GLU B 1 188 ? -23.824 21.121 8.685 1.00 7.99 188 GLU B N 1
ATOM 4654 C CA . GLU B 1 188 ? -24.247 22.226 7.828 1.00 8.85 188 GLU B CA 1
ATOM 4655 C C . GLU B 1 188 ? -23.241 23.376 7.910 1.00 8.62 188 GLU B C 1
ATOM 4656 O O . GLU B 1 188 ? -22.904 23.978 6.895 1.00 9.34 188 GLU B O 1
ATOM 4662 N N . GLU B 1 189 ? -22.756 23.669 9.112 1.00 8.61 189 GLU B N 1
ATOM 4663 C CA . GLU B 1 189 ? -21.778 24.739 9.300 1.00 8.48 189 GLU B CA 1
ATOM 4664 C C . GLU B 1 189 ? -20.455 24.424 8.586 1.00 8.64 189 GLU B C 1
ATOM 4665 O O . GLU B 1 189 ? -19.799 25.319 8.055 1.00 8.82 189 GLU B O 1
ATOM 4667 N N . ILE B 1 190 ? -20.064 23.155 8.551 1.00 8.37 190 ILE B N 1
ATOM 4668 C CA . ILE B 1 190 ? -18.815 22.783 7.892 1.00 8.32 190 ILE B CA 1
ATOM 4669 C C . ILE B 1 190 ? -18.910 23.029 6.388 1.00 8.48 190 ILE B C 1
ATOM 4670 O O . ILE B 1 190 ? -17.968 23.520 5.763 1.00 8.22 190 ILE B O 1
ATOM 4675 N N . TYR B 1 191 ? -20.069 22.726 5.819 1.00 8.64 191 TYR B N 1
ATOM 4676 C CA . TYR B 1 191 ? -20.243 22.774 4.374 1.00 8.97 191 TYR B CA 1
ATOM 4677 C C . TYR B 1 191 ? -20.975 24.016 3.831 1.00 9.76 191 TYR B C 1
ATOM 4678 O O . TYR B 1 191 ? -21.172 24.133 2.622 1.00 9.93 191 TYR B O 1
ATOM 4687 N N . ARG B 1 192 ? -21.337 24.951 4.704 1.00 10.98 192 ARG B N 1
ATOM 4688 C CA . ARG B 1 192 ? -22.109 26.130 4.294 1.00 11.73 192 ARG B CA 1
ATOM 4689 C C . ARG B 1 192 ? -21.520 26.930 3.137 1.00 12.09 192 ARG B C 1
ATOM 4690 O O . ARG B 1 192 ? -22.256 27.389 2.266 1.00 12.51 192 ARG B O 1
ATOM 4698 N N . GLU B 1 193 ? -20.206 27.119 3.144 1.00 12.61 193 GLU B N 1
ATOM 4699 C CA . GLU B 1 193 ? -19.540 27.951 2.146 1.00 13.21 193 GLU B CA 1
ATOM 4700 C C . GLU B 1 193 ? -19.530 27.349 0.732 1.00 13.71 193 GLU B C 1
ATOM 4701 O O . GLU B 1 193 ? -19.292 28.062 -0.245 1.00 14.22 193 GLU B O 1
ATOM 4703 N N . LEU B 1 194 ? -19.790 26.047 0.612 1.00 13.92 194 LEU B N 1
ATOM 4704 C CA . LEU B 1 194 ? -19.804 25.394 -0.701 1.00 14.07 194 LEU B CA 1
ATOM 4705 C C . LEU B 1 194 ? -21.007 25.834 -1.547 1.00 14.75 194 LEU B C 1
ATOM 4706 O O . LEU B 1 194 ? -22.080 26.124 -1.007 1.00 15.63 194 LEU B O 1
ATOM 4711 N N . ASP B 1 195 ? -20.826 25.882 -2.868 1.00 15.31 195 ASP B N 1
ATOM 4712 C CA . ASP B 1 195 ? -21.880 26.322 -3.800 1.00 15.96 195 ASP B CA 1
ATOM 4713 C C . ASP B 1 195 ? -22.720 25.149 -4.285 1.00 15.91 195 ASP B C 1
ATOM 4714 O O . ASP B 1 195 ? -22.685 24.757 -5.467 1.00 16.53 195 ASP B O 1
ATOM 4719 N N . ALA B 1 196 ? -23.481 24.579 -3.362 1.00 15.35 196 ALA B N 1
ATOM 4720 C CA . ALA B 1 196 ? -24.313 23.454 -3.683 1.00 14.75 196 ALA B CA 1
ATOM 4721 C C . ALA B 1 196 ? -25.357 23.316 -2.585 1.00 13.97 196 ALA B C 1
ATOM 4722 O O . ALA B 1 196 ? -25.197 23.852 -1.492 1.00 14.30 196 ALA B O 1
ATOM 4724 N N . PRO B 1 197 ? -26.438 22.619 -2.879 1.00 13.16 197 PRO B N 1
ATOM 4725 C CA . PRO B 1 197 ? -27.492 22.434 -1.883 1.00 12.54 197 PRO B CA 1
ATOM 4726 C C . PRO B 1 197 ? -27.024 21.551 -0.741 1.00 11.69 197 PRO B C 1
ATOM 4727 O O . PRO B 1 197 ? -26.182 20.662 -0.949 1.00 10.97 197 PRO B O 1
ATOM 4731 N N . ILE B 1 198 ? -27.557 21.812 0.446 1.00 10.87 198 ILE B N 1
ATOM 4732 C CA . ILE B 1 198 ? -27.334 20.963 1.608 1.00 10.22 198 ILE B CA 1
ATOM 4733 C C . ILE B 1 198 ? -28.650 20.226 1.815 1.00 10.00 198 ILE B C 1
ATOM 4734 O O . ILE B 1 198 ? -29.718 20.851 1.919 1.00 9.92 198 ILE B O 1
ATOM 4739 N N . ILE B 1 199 ? -28.570 18.899 1.846 1.00 9.02 199 ILE B N 1
ATOM 4740 C CA . ILE B 1 199 ? -29.738 18.050 1.961 1.00 8.73 199 ILE B CA 1
ATOM 4741 C C . ILE B 1 199 ? -29.654 17.216 3.233 1.00 8.43 199 ILE B C 1
ATOM 4742 O O . ILE B 1 199 ? -28.762 16.373 3.390 1.00 8.18 199 ILE B O 1
ATOM 4747 N N . ARG B 1 200 ? -30.586 17.478 4.139 1.00 7.78 200 ARG B N 1
ATOM 4748 C CA . ARG B 1 200 ? -30.633 16.804 5.422 1.00 7.59 200 ARG B CA 1
ATOM 4749 C C . ARG B 1 200 ? -31.821 15.854 5.445 1.00 7.65 200 ARG B C 1
ATOM 4750 O O . ARG B 1 200 ? -32.967 16.287 5.346 1.00 8.19 200 ARG B O 1
ATOM 4758 N N . LYS B 1 201 ? -31.527 14.564 5.596 1.00 7.50 201 LYS B N 1
ATOM 4759 C CA . LYS B 1 201 ? -32.529 13.497 5.594 1.00 7.46 201 LYS B CA 1
ATOM 4760 C C . LYS B 1 201 ? -32.302 12.561 6.773 1.00 7.28 201 LYS B C 1
ATOM 4761 O O . LYS B 1 201 ? -31.360 12.752 7.529 1.00 6.85 201 LYS B O 1
ATOM 4767 N N . THR B 1 202 ? -33.143 11.539 6.929 1.00 7.44 202 THR B N 1
ATOM 4768 C CA . THR B 1 202 ? -32.864 10.532 7.946 1.00 7.71 202 THR B CA 1
ATOM 4769 C C . THR B 1 202 ? -31.600 9.791 7.541 1.00 7.37 202 THR B C 1
ATOM 4770 O O . THR B 1 202 ? -31.177 9.807 6.366 1.00 7.05 202 THR B O 1
ATOM 4774 N N . VAL B 1 203 ? -30.999 9.118 8.515 1.00 7.79 203 VAL B N 1
ATOM 4775 C CA . VAL B 1 203 ? -29.818 8.325 8.258 1.00 8.09 203 VAL B CA 1
ATOM 4776 C C . VAL B 1 203 ? -30.061 7.287 7.160 1.00 8.21 203 VAL B C 1
ATOM 4777 O O . VAL B 1 203 ? -29.254 7.139 6.252 1.00 8.05 203 VAL B O 1
ATOM 4781 N N . GLU B 1 204 ? -31.180 6.567 7.231 1.00 8.85 204 GLU B N 1
ATOM 4782 C CA . GLU B 1 204 ? -31.450 5.516 6.241 1.00 9.09 204 GLU B CA 1
ATOM 4783 C C . GLU B 1 204 ? -31.588 6.059 4.821 1.00 8.38 204 GLU B C 1
ATOM 4784 O O . GLU B 1 204 ? -31.106 5.453 3.852 1.00 8.24 204 GLU B O 1
ATOM 4790 N N . VAL B 1 205 ? -32.251 7.207 4.693 1.00 7.58 205 VAL B N 1
ATOM 4791 C CA . VAL B 1 205 ? -32.437 7.824 3.392 1.00 7.06 205 VAL B CA 1
ATOM 4792 C C . VAL B 1 205 ? -31.070 8.259 2.859 1.00 6.55 205 VAL B C 1
ATOM 4793 O O . VAL B 1 205 ? -30.757 8.066 1.682 1.00 6.51 205 VAL B O 1
ATOM 4797 N N . ALA B 1 206 ? -30.248 8.829 3.726 1.00 6.46 206 ALA B N 1
ATOM 4798 C CA . ALA B 1 206 ? -28.905 9.258 3.329 1.00 6.66 206 ALA B CA 1
ATOM 4799 C C . ALA B 1 206 ? -28.074 8.070 2.816 1.00 6.89 206 ALA B C 1
ATOM 4800 O O . ALA B 1 206 ? -27.427 8.166 1.760 1.00 7.04 206 ALA B O 1
ATOM 4802 N N . GLU B 1 207 ? -28.119 6.965 3.562 1.00 7.77 207 GLU B N 1
ATOM 4803 C CA . GLU B 1 207 ? -27.387 5.733 3.218 1.00 8.52 207 GLU B CA 1
ATOM 4804 C C . GLU B 1 207 ? -27.888 5.221 1.833 1.00 8.05 207 GLU B C 1
ATOM 4805 O O . GLU B 1 207 ? -27.099 4.919 0.935 1.00 7.99 207 GLU B O 1
ATOM 4811 N N . MET B 1 208 ? -29.204 5.158 1.657 1.00 7.67 208 MET B N 1
ATOM 4812 C CA . MET B 1 208 ? -29.824 4.720 0.398 1.00 7.58 208 MET B CA 1
ATOM 4813 C C . MET B 1 208 ? -29.415 5.626 -0.782 1.00 6.61 208 MET B C 1
ATOM 4814 O O . MET B 1 208 ? -29.111 5.151 -1.894 1.00 6.37 208 MET B O 1
ATOM 4819 N N . ILE B 1 209 ? -29.385 6.933 -0.552 1.00 6.20 209 ILE B N 1
ATOM 4820 C CA . ILE B 1 209 ? -28.996 7.884 -1.593 1.00 5.83 209 ILE B CA 1
ATOM 4821 C C . ILE B 1 209 ? -27.588 7.596 -2.130 1.00 5.07 209 ILE B C 1
ATOM 4822 O O . ILE B 1 209 ? -27.365 7.572 -3.353 1.00 4.76 209 ILE B O 1
ATOM 4827 N N . LYS B 1 210 ? -26.643 7.381 -1.222 1.00 5.48 210 LYS B N 1
ATOM 4828 C CA . LYS B 1 210 ? -25.258 7.094 -1.610 1.00 5.00 210 LYS B CA 1
ATOM 4829 C C . LYS B 1 210 ? -25.160 5.863 -2.506 1.00 4.85 210 LYS B C 1
ATOM 4830 O O . LYS B 1 210 ? -24.547 5.916 -3.580 1.00 4.77 210 LYS B O 1
ATOM 4836 N N . TYR B 1 211 ? -25.743 4.752 -2.059 1.00 4.85 211 TYR B N 1
ATOM 4837 C CA . TYR B 1 211 ? -25.741 3.527 -2.868 1.00 4.58 211 TYR B CA 1
ATOM 4838 C C . TYR B 1 211 ? -26.375 3.754 -4.226 1.00 4.54 211 TYR B C 1
ATOM 4839 O O . TYR B 1 211 ? -25.856 3.316 -5.265 1.00 4.13 211 TYR B O 1
ATOM 4848 N N . THR B 1 212 ? -27.510 4.441 -4.228 1.00 4.96 212 THR B N 1
ATOM 4849 C CA . THR B 1 212 ? -28.247 4.683 -5.459 1.00 5.05 212 THR B CA 1
ATOM 4850 C C . THR B 1 212 ? -27.416 5.477 -6.453 1.00 5.04 212 THR B C 1
ATOM 4851 O O . THR B 1 212 ? -27.409 5.153 -7.645 1.00 4.84 212 THR B O 1
ATOM 4855 N N . CYS B 1 213 ? -26.695 6.488 -5.967 1.00 5.33 213 CYS B N 1
ATOM 4856 C CA . CYS B 1 213 ? -25.791 7.258 -6.815 1.00 5.60 213 CYS B CA 1
ATOM 4857 C C . CYS B 1 213 ? -24.755 6.353 -7.474 1.00 5.06 213 CYS B C 1
ATOM 4858 O O . CYS B 1 213 ? -24.559 6.408 -8.682 1.00 5.37 213 CYS B O 1
ATOM 4861 N N . ASN B 1 214 ? -24.068 5.521 -6.693 1.00 5.75 214 ASN B N 1
ATOM 4862 C CA . ASN B 1 214 ? -23.010 4.682 -7.252 1.00 5.33 214 ASN B CA 1
ATOM 4863 C C . ASN B 1 214 ? -23.547 3.626 -8.208 1.00 5.30 214 ASN B C 1
ATOM 4864 O O . ASN B 1 214 ? -22.959 3.374 -9.252 1.00 4.82 214 ASN B O 1
ATOM 4869 N N . VAL B 1 215 ? -24.673 3.014 -7.870 1.00 5.62 215 VAL B N 1
ATOM 4870 C CA . VAL B 1 215 ? -25.248 2.000 -8.753 1.00 5.26 215 VAL B CA 1
ATOM 4871 C C . VAL B 1 215 ? -25.787 2.652 -10.031 1.00 5.08 215 VAL B C 1
ATOM 4872 O O . VAL B 1 215 ? -25.721 2.062 -11.116 1.00 5.61 215 VAL B O 1
ATOM 4876 N N . TRP B 1 216 ? -26.312 3.873 -9.922 1.00 4.89 216 TRP B N 1
ATOM 4877 C CA . TRP B 1 216 ? -26.713 4.627 -11.111 1.00 4.33 216 TRP B CA 1
ATOM 4878 C C . TRP B 1 216 ? -25.497 4.842 -12.038 1.00 3.60 216 TRP B C 1
ATOM 4879 O O . TRP B 1 216 ? -25.574 4.619 -13.251 1.00 3.58 216 TRP B O 1
ATOM 4890 N N . HIS B 1 217 ? -24.371 5.270 -11.464 1.00 4.08 217 HIS B N 1
ATOM 4891 C CA . HIS B 1 217 ? -23.154 5.508 -12.238 1.00 3.66 217 HIS B CA 1
ATOM 4892 C C . HIS B 1 217 ? -22.753 4.228 -12.966 1.00 3.30 217 HIS B C 1
ATOM 4893 O O . HIS B 1 217 ? -22.464 4.244 -14.162 1.00 3.78 217 HIS B O 1
ATOM 4900 N N . ALA B 1 218 ? -22.778 3.118 -12.241 1.00 4.14 218 ALA B N 1
ATOM 4901 C CA . ALA B 1 218 ? -22.488 1.807 -12.807 1.00 3.55 218 ALA B CA 1
ATOM 4902 C C . ALA B 1 218 ? -23.466 1.474 -13.950 1.00 3.60 218 ALA B C 1
ATOM 4903 O O . ALA B 1 218 ? -23.064 0.960 -15.001 1.00 3.47 218 ALA B O 1
ATOM 4905 N N . ALA B 1 219 ? -24.744 1.776 -13.753 1.00 3.76 219 ALA B N 1
ATOM 4906 C CA . ALA B 1 219 ? -25.757 1.505 -14.762 1.00 3.73 219 ALA B CA 1
ATOM 4907 C C . ALA B 1 219 ? -25.538 2.339 -16.024 1.00 3.50 219 ALA B C 1
ATOM 4908 O O . ALA B 1 219 ? -25.705 1.848 -17.152 1.00 4.08 219 ALA B O 1
ATOM 4910 N N . LYS B 1 220 ? -25.145 3.602 -15.845 1.00 4.33 220 LYS B N 1
ATOM 4911 C CA . LYS B 1 220 ? -24.878 4.489 -16.968 1.00 4.56 220 LYS B CA 1
ATOM 4912 C C . LYS B 1 220 ? -23.752 3.931 -17.850 1.00 4.37 220 LYS B C 1
ATOM 4913 O O . LYS B 1 220 ? -23.887 3.836 -19.075 1.00 4.81 220 LYS B O 1
ATOM 4919 N N . VAL B 1 221 ? -22.649 3.530 -17.222 1.00 4.54 221 VAL B N 1
ATOM 4920 C CA . VAL B 1 221 ? -21.518 2.968 -17.937 1.00 4.71 221 VAL B CA 1
ATOM 4921 C C . VAL B 1 221 ? -21.925 1.718 -18.672 1.00 4.29 221 VAL B C 1
ATOM 4922 O O . VAL B 1 221 ? -21.623 1.545 -19.842 1.00 4.47 221 VAL B O 1
ATOM 4926 N N . THR B 1 222 ? -22.630 0.839 -17.973 1.00 4.66 222 THR B N 1
ATOM 4927 C CA . THR B 1 222 ? -23.059 -0.420 -18.560 1.00 4.52 222 THR B CA 1
ATOM 4928 C C . THR B 1 222 ? -23.963 -0.200 -19.779 1.00 4.17 222 THR B C 1
ATOM 4929 O O . THR B 1 222 ? -23.803 -0.854 -20.824 1.00 4.03 222 THR B O 1
ATOM 4933 N N . PHE B 1 223 ? -24.877 0.757 -19.679 1.00 4.43 223 PHE B N 1
ATOM 4934 C CA . PHE B 1 223 ? -25.771 1.061 -20.789 1.00 4.40 223 PHE B CA 1
ATOM 4935 C C . PHE B 1 223 ? -24.947 1.532 -21.999 1.00 4.18 223 PHE B C 1
ATOM 4936 O O . PHE B 1 223 ? -25.122 1.037 -23.123 1.00 3.96 223 PHE B O 1
ATOM 4944 N N . ALA B 1 224 ? -24.051 2.492 -21.762 1.00 4.38 224 ALA B N 1
ATOM 4945 C CA . ALA B 1 224 ? -23.193 3.038 -22.815 1.00 4.49 224 ALA B CA 1
ATOM 4946 C C . ALA B 1 224 ? -22.371 1.955 -23.497 1.00 4.21 224 ALA B C 1
ATOM 4947 O O . ALA B 1 224 ? -22.249 1.939 -24.732 1.00 4.28 224 ALA B O 1
ATOM 4949 N N . ASN B 1 225 ? -21.817 1.039 -22.705 1.00 4.01 225 ASN B N 1
ATOM 4950 C CA . ASN B 1 225 ? -21.017 -0.055 -23.251 1.00 4.28 225 ASN B CA 1
ATOM 4951 C C . ASN B 1 225 ? -21.834 -1.015 -24.104 1.00 3.87 225 ASN B C 1
ATOM 4952 O O . ASN B 1 225 ? -21.409 -1.400 -25.202 1.00 3.65 225 ASN B O 1
ATOM 4957 N N . GLU B 1 226 ? -23.008 -1.413 -23.607 1.00 4.19 226 GLU B N 1
ATOM 4958 C CA . GLU B 1 226 ? -23.843 -2.353 -24.360 1.00 4.51 226 GLU B CA 1
ATOM 4959 C C . GLU B 1 226 ? -24.318 -1.739 -25.681 1.00 4.20 226 GLU B C 1
ATOM 4960 O O . GLU B 1 226 ? -24.273 -2.377 -26.740 1.00 4.79 226 GLU B O 1
ATOM 4966 N N . ILE B 1 227 ? -24.762 -0.483 -25.624 1.00 4.19 227 ILE B N 1
ATOM 4967 C CA . ILE B 1 227 ? -25.172 0.232 -26.825 1.00 4.03 227 ILE B CA 1
ATOM 4968 C C . ILE B 1 227 ? -23.972 0.365 -27.761 1.00 3.37 227 ILE B C 1
ATOM 4969 O O . ILE B 1 227 ? -24.085 0.122 -28.969 1.00 3.51 227 ILE B O 1
ATOM 4974 N N . GLY B 1 228 ? -22.808 0.708 -27.206 1.00 3.57 228 GLY B N 1
ATOM 4975 C CA . GLY B 1 228 ? -21.591 0.810 -27.983 1.00 3.73 228 GLY B CA 1
ATOM 4976 C C . GLY B 1 228 ? -21.271 -0.483 -28.721 1.00 3.78 228 GLY B C 1
ATOM 4977 O O . GLY B 1 228 ? -20.930 -0.476 -29.899 1.00 4.32 228 GLY B O 1
ATOM 4978 N N . ASN B 1 229 ? -21.393 -1.603 -28.024 1.00 4.58 229 ASN B N 1
ATOM 4979 C CA . ASN B 1 229 ? -21.108 -2.911 -28.599 1.00 4.37 229 ASN B CA 1
ATOM 4980 C C . ASN B 1 229 ? -22.048 -3.188 -29.778 1.00 3.96 229 ASN B C 1
ATOM 4981 O O . ASN B 1 229 ? -21.631 -3.673 -30.832 1.00 4.08 229 ASN B O 1
ATOM 4986 N N . ILE B 1 230 ? -23.323 -2.873 -29.596 1.00 4.53 230 ILE B N 1
ATOM 4987 C CA . ILE B 1 230 ? -24.293 -3.071 -30.657 1.00 4.72 230 ILE B CA 1
ATOM 4988 C C . ILE B 1 230 ? -23.965 -2.153 -31.841 1.00 4.60 230 ILE B C 1
ATOM 4989 O O . ILE B 1 230 ? -23.949 -2.579 -32.998 1.00 4.69 230 ILE B O 1
ATOM 4994 N N . ALA B 1 231 ? -23.663 -0.897 -31.533 1.00 5.33 231 ALA B N 1
ATOM 4995 C CA . ALA B 1 231 ? -23.305 0.085 -32.543 1.00 5.27 231 ALA B CA 1
ATOM 4996 C C . ALA B 1 231 ? -22.122 -0.399 -33.402 1.00 5.69 231 ALA B C 1
ATOM 4997 O O . ALA B 1 231 ? -22.181 -0.358 -34.632 1.00 5.86 231 ALA B O 1
ATOM 4999 N N . LYS B 1 232 ? -21.049 -0.860 -32.764 1.00 5.88 232 LYS B N 1
ATOM 5000 C CA . LYS B 1 232 ? -19.897 -1.382 -33.490 1.00 5.96 232 LYS B CA 1
ATOM 5001 C C . LYS B 1 232 ? -20.310 -2.534 -34.408 1.00 5.58 232 LYS B C 1
ATOM 5002 O O . LYS B 1 232 ? -19.892 -2.598 -35.560 1.00 5.39 232 LYS B O 1
ATOM 5008 N N . ALA B 1 233 ? -21.158 -3.419 -33.898 1.00 5.92 233 ALA B N 1
ATOM 5009 C CA . ALA B 1 233 ? -21.624 -4.570 -34.654 1.00 6.41 233 ALA B CA 1
ATOM 5010 C C . ALA B 1 233 ? -22.467 -4.189 -35.883 1.00 6.80 233 ALA B C 1
ATOM 5011 O O . ALA B 1 233 ? -22.481 -4.931 -36.867 1.00 7.73 233 ALA B O 1
ATOM 5013 N N . VAL B 1 234 ? -23.180 -3.058 -35.832 1.00 7.54 234 VAL B N 1
ATOM 5014 C CA . VAL B 1 234 ? -23.940 -2.595 -37.003 1.00 8.47 234 VAL B CA 1
ATOM 5015 C C . VAL B 1 234 ? -23.139 -1.641 -37.897 1.00 9.04 234 VAL B C 1
ATOM 5016 O O . VAL B 1 234 ? -23.693 -1.060 -38.839 1.00 10.47 234 VAL B O 1
ATOM 5020 N N . GLY B 1 235 ? -21.850 -1.475 -37.599 1.00 9.02 235 GLY B N 1
ATOM 5021 C CA . GLY B 1 235 ? -20.939 -0.703 -38.433 1.00 9.09 235 GLY B CA 1
ATOM 5022 C C . GLY B 1 235 ? -20.944 0.793 -38.189 1.00 9.23 235 GLY B C 1
ATOM 5023 O O . GLY B 1 235 ? -20.648 1.575 -39.097 1.00 8.80 235 GLY B O 1
ATOM 5024 N N . VAL B 1 236 ? -21.236 1.176 -36.950 1.00 9.20 236 VAL B N 1
ATOM 5025 C CA . VAL B 1 236 ? -21.390 2.570 -36.561 1.00 9.26 236 VAL B CA 1
ATOM 5026 C C . VAL B 1 236 ? -20.530 2.917 -35.322 1.00 8.64 236 VAL B C 1
ATOM 5027 O O . VAL B 1 236 ? -20.159 2.035 -34.543 1.00 9.30 236 VAL B O 1
ATOM 5031 N N . ASP B 1 237 ? -20.195 4.193 -35.158 1.00 7.38 237 ASP B N 1
ATOM 5032 C CA . ASP B 1 237 ? -19.405 4.654 -34.021 1.00 6.92 237 ASP B CA 1
ATOM 5033 C C . ASP B 1 237 ? -20.313 4.848 -32.810 1.00 5.54 237 ASP B C 1
ATOM 5034 O O . ASP B 1 237 ? -21.093 5.799 -32.761 1.00 5.37 237 ASP B O 1
ATOM 5039 N N . GLY B 1 238 ? -20.206 3.976 -31.814 1.00 5.85 238 GLY B N 1
ATOM 5040 C CA . GLY B 1 238 ? -21.036 4.082 -30.621 1.00 5.30 238 GLY B CA 1
ATOM 5041 C C . GLY B 1 238 ? -20.925 5.414 -29.887 1.00 5.12 238 GLY B C 1
ATOM 5042 O O . GLY B 1 238 ? -21.878 5.862 -29.231 1.00 5.26 238 GLY B O 1
ATOM 5043 N N . ARG B 1 239 ? -19.758 6.045 -29.974 1.00 5.25 239 ARG B N 1
ATOM 5044 C CA . ARG B 1 239 ? -19.529 7.325 -29.304 1.00 5.55 239 ARG B CA 1
ATOM 5045 C C . ARG B 1 239 ? -20.367 8.414 -29.963 1.00 6.03 239 ARG B C 1
ATOM 5046 O O . ARG B 1 239 ? -20.885 9.300 -29.273 1.00 6.54 239 ARG B O 1
ATOM 5054 N N . GLU B 1 240 ? -20.500 8.332 -31.278 1.00 6.28 240 GLU B N 1
ATOM 5055 C CA . GLU B 1 240 ? -21.293 9.282 -32.044 1.00 6.73 240 GLU B CA 1
ATOM 5056 C C . GLU B 1 240 ? -22.759 9.164 -31.621 1.00 6.52 240 GLU B C 1
ATOM 5057 O O . GLU B 1 240 ? -23.454 10.170 -31.443 1.00 6.79 240 GLU B O 1
ATOM 5063 N N . VAL B 1 241 ? -23.217 7.930 -31.444 1.00 6.26 241 VAL B N 1
ATOM 5064 C CA . VAL B 1 241 ? -24.584 7.681 -31.013 1.00 6.02 241 VAL B CA 1
ATOM 5065 C C . VAL B 1 241 ? -24.825 8.278 -29.633 1.00 5.71 241 VAL B C 1
ATOM 5066 O O . VAL B 1 241 ? -25.758 9.049 -29.435 1.00 5.67 241 VAL B O 1
ATOM 5070 N N . MET B 1 242 ? -23.988 7.924 -28.666 1.00 6.16 242 MET B N 1
ATOM 5071 C CA . MET B 1 242 ? -24.175 8.405 -27.303 1.00 5.70 242 MET B CA 1
ATOM 5072 C C . MET B 1 242 ? -24.009 9.925 -27.197 1.00 5.74 242 MET B C 1
ATOM 5073 O O . MET B 1 242 ? -24.677 10.570 -26.381 1.00 5.79 242 MET B O 1
ATOM 5078 N N . ASP B 1 243 ? -23.110 10.495 -27.992 1.00 6.12 243 ASP B N 1
ATOM 5079 C CA . ASP B 1 243 ? -22.930 11.946 -27.990 1.00 6.57 243 ASP B CA 1
ATOM 5080 C C . ASP B 1 243 ? -24.266 12.626 -28.291 1.00 6.59 243 ASP B C 1
ATOM 5081 O O . ASP B 1 243 ? -24.631 13.602 -27.630 1.00 7.02 243 ASP B O 1
ATOM 5086 N N . VAL B 1 244 ? -25.006 12.094 -29.264 1.00 6.51 244 VAL B N 1
ATOM 5087 C CA . VAL B 1 244 ? -26.297 12.671 -29.625 1.00 6.10 244 VAL B CA 1
ATOM 5088 C C . VAL B 1 244 ? -27.324 12.442 -28.508 1.00 6.09 244 VAL B C 1
ATOM 5089 O O . VAL B 1 244 ? -28.097 13.345 -28.177 1.00 6.05 244 VAL B O 1
ATOM 5093 N N . ILE B 1 245 ? -27.336 11.250 -27.916 1.00 6.23 245 ILE B N 1
ATOM 5094 C CA . ILE B 1 245 ? -28.214 10.982 -26.787 1.00 6.34 245 ILE B CA 1
ATOM 5095 C C . ILE B 1 245 ? -28.026 12.050 -25.690 1.00 6.70 245 ILE B C 1
ATOM 5096 O O . ILE B 1 245 ? -29.005 12.532 -25.112 1.00 6.81 245 ILE B O 1
ATOM 5101 N N . CYS B 1 246 ? -26.772 12.440 -25.446 1.00 7.08 246 CYS B N 1
ATOM 5102 C CA . CYS B 1 246 ? -26.430 13.401 -24.404 1.00 7.61 246 CYS B CA 1
ATOM 5103 C C . CYS B 1 246 ? -26.730 14.866 -24.766 1.00 7.99 246 CYS B C 1
ATOM 5104 O O . CYS B 1 246 ? -26.508 15.757 -23.947 1.00 9.03 246 CYS B O 1
ATOM 5107 N N . GLN B 1 247 ? -27.264 15.110 -25.959 1.00 7.98 247 GLN B N 1
ATOM 5108 C CA . GLN B 1 247 ? -27.670 16.465 -26.358 1.00 8.29 247 GLN B CA 1
ATOM 5109 C C . GLN B 1 247 ? -29.127 16.725 -25.964 1.00 8.52 247 GLN B C 1
ATOM 5110 O O . GLN B 1 247 ? -29.621 17.854 -26.067 1.00 9.05 247 GLN B O 1
ATOM 5116 N N . ASP B 1 248 ? -29.805 15.678 -25.510 1.00 8.57 248 ASP B N 1
ATOM 5117 C CA . ASP B 1 248 ? -31.214 15.773 -25.142 1.00 8.19 248 ASP B CA 1
ATOM 5118 C C . ASP B 1 248 ? -31.345 15.911 -23.637 1.00 7.99 248 ASP B C 1
ATOM 5119 O O . ASP B 1 248 ? -31.212 14.928 -22.885 1.00 7.54 248 ASP B O 1
ATOM 5124 N N . HIS B 1 249 ? -31.586 17.150 -23.203 1.00 8.19 249 HIS B N 1
ATOM 5125 C CA . HIS B 1 249 ? -31.760 17.476 -21.793 1.00 9.05 249 HIS B CA 1
ATOM 5126 C C . HIS B 1 249 ? -33.235 17.542 -21.377 1.00 9.09 249 HIS B C 1
ATOM 5127 O O . HIS B 1 249 ? -33.554 17.925 -20.251 1.00 9.81 249 HIS B O 1
ATOM 5134 N N . LYS B 1 250 ? -34.125 17.142 -22.279 1.00 9.55 250 LYS B N 1
ATOM 5135 C CA . LYS B 1 250 ? -35.557 17.102 -21.980 1.00 9.71 250 LYS B CA 1
ATOM 5136 C C . LYS B 1 250 ? -35.994 15.715 -21.507 1.00 9.25 250 LYS B C 1
ATOM 5137 O O . LYS B 1 250 ? -36.705 15.598 -20.505 1.00 9.95 250 LYS B O 1
ATOM 5143 N N . LEU B 1 251 ? -35.595 14.672 -22.238 1.00 8.74 251 LEU B N 1
ATOM 5144 C CA . LEU B 1 251 ? -35.966 13.300 -21.895 1.00 8.57 251 LEU B CA 1
ATOM 5145 C C . LEU B 1 251 ? -34.774 12.452 -21.421 1.00 8.59 251 LEU B C 1
ATOM 5146 O O . LEU B 1 251 ? -34.846 11.797 -20.388 1.00 8.90 251 LEU B O 1
ATOM 5151 N N . ASN B 1 252 ? -33.680 12.458 -22.173 1.00 8.34 252 ASN B N 1
ATOM 5152 C CA . ASN B 1 252 ? -32.531 11.608 -21.845 1.00 8.33 252 ASN B CA 1
ATOM 5153 C C . ASN B 1 252 ? -31.790 12.003 -20.568 1.00 8.82 252 ASN B C 1
ATOM 5154 O O . ASN B 1 252 ? -31.635 11.181 -19.657 1.00 8.02 252 ASN B O 1
ATOM 5159 N N . LEU B 1 253 ? -31.331 13.249 -20.497 1.00 9.98 253 LEU B N 1
ATOM 5160 C CA . LEU B 1 253 ? -30.592 13.714 -19.314 1.00 10.77 253 LEU B CA 1
ATOM 5161 C C . LEU B 1 253 ? -31.419 14.591 -18.359 1.00 11.69 253 LEU B C 1
ATOM 5162 O O . LEU B 1 253 ? -30.922 15.540 -17.767 1.00 13.77 253 LEU B O 1
ATOM 5167 N N . SER B 1 254 ? -32.689 14.274 -18.206 1.00 12.60 254 SER B N 1
ATOM 5168 C CA . SER B 1 254 ? -33.543 14.995 -17.288 1.00 11.79 254 SER B CA 1
ATOM 5169 C C . SER B 1 254 ? -34.034 13.996 -16.258 1.00 11.17 254 SER B C 1
ATOM 5170 O O . SER B 1 254 ? -33.657 12.821 -16.292 1.00 11.58 254 SER B O 1
ATOM 5173 N N . ARG B 1 255 ? -34.888 14.462 -15.357 1.00 10.11 255 ARG B N 1
ATOM 5174 C CA . ARG B 1 255 ? -35.486 13.603 -14.354 1.00 9.84 255 ARG B CA 1
ATOM 5175 C C . ARG B 1 255 ? -36.663 12.774 -14.894 1.00 8.43 255 ARG B C 1
ATOM 5176 O O . ARG B 1 255 ? -37.168 11.909 -14.180 1.00 8.10 255 ARG B O 1
ATOM 5184 N N . TYR B 1 256 ? -37.112 13.023 -16.130 1.00 7.95 256 TYR B N 1
ATOM 5185 C CA . TYR B 1 256 ? -38.219 12.244 -16.701 1.00 7.08 256 TYR B CA 1
ATOM 5186 C C . TYR B 1 256 ? -37.756 10.780 -16.775 1.00 6.30 256 TYR B C 1
ATOM 5187 O O . TYR B 1 256 ? -36.579 10.507 -17.050 1.00 6.69 256 TYR B O 1
ATOM 5196 N N . TYR B 1 257 ? -38.692 9.875 -16.498 1.00 6.17 257 TYR B N 1
ATOM 5197 C CA . TYR B 1 257 ? -38.476 8.421 -16.402 1.00 5.68 257 TYR B CA 1
ATOM 5198 C C . TYR B 1 257 ? -37.825 7.942 -15.094 1.00 5.43 257 TYR B C 1
ATOM 5199 O O . TYR B 1 257 ? -37.713 6.725 -14.878 1.00 5.81 257 TYR B O 1
ATOM 5208 N N . MET B 1 258 ? -37.426 8.866 -14.220 1.00 5.98 258 MET B N 1
ATOM 5209 C CA . MET B 1 258 ? -36.678 8.523 -13.000 1.00 6.12 258 MET B CA 1
ATOM 5210 C C . MET B 1 258 ? -37.509 8.414 -11.719 1.00 5.80 258 MET B C 1
ATOM 5211 O O . MET B 1 258 ? -36.946 8.390 -10.613 1.00 6.27 258 MET B O 1
ATOM 5216 N N . ARG B 1 259 ? -38.832 8.346 -11.858 1.00 5.97 259 ARG B N 1
ATOM 5217 C CA . ARG B 1 259 ? -39.711 8.182 -10.706 1.00 6.15 259 ARG B CA 1
ATOM 5218 C C . ARG B 1 259 ? -40.006 6.697 -10.510 1.00 6.10 259 ARG B C 1
ATOM 5219 O O . ARG B 1 259 ? -40.428 6.023 -11.445 1.00 6.51 259 ARG B O 1
ATOM 5227 N N . PRO B 1 260 ? -39.800 6.179 -9.307 1.00 6.67 260 PRO B N 1
ATOM 5228 C CA . PRO B 1 260 ? -40.163 4.786 -9.028 1.00 6.37 260 PRO B CA 1
ATOM 5229 C C . PRO B 1 260 ? -41.673 4.646 -9.135 1.00 6.15 260 PRO B C 1
ATOM 5230 O O . PRO B 1 260 ? -42.417 5.520 -8.685 1.00 5.93 260 PRO B O 1
ATOM 5234 N N . GLY B 1 261 ? -42.127 3.555 -9.732 1.00 6.05 261 GLY B N 1
ATOM 5235 C CA . GLY B 1 261 ? -43.541 3.339 -9.903 1.00 5.54 261 GLY B CA 1
ATOM 5236 C C . GLY B 1 261 ? -43.822 2.044 -10.611 1.00 5.34 261 GLY B C 1
ATOM 5237 O O . GLY B 1 261 ? -43.328 0.999 -10.203 1.00 5.10 261 GLY B O 1
ATOM 5238 N N . PHE B 1 262 ? -44.611 2.107 -11.678 1.00 5.26 262 PHE B N 1
ATOM 5239 C CA . PHE B 1 262 ? -45.060 0.887 -12.342 1.00 5.16 262 PHE B CA 1
ATOM 5240 C C . PHE B 1 262 ? -44.266 0.565 -13.605 1.00 4.98 262 PHE B C 1
ATOM 5241 O O . PHE B 1 262 ? -43.424 1.342 -14.054 1.00 4.98 262 PHE B O 1
ATOM 5249 N N . ALA B 1 263 ? -44.538 -0.610 -14.161 1.00 5.56 263 ALA B N 1
ATOM 5250 C CA . ALA B 1 263 ? -43.937 -1.058 -15.397 1.00 5.02 263 ALA B CA 1
ATOM 5251 C C . ALA B 1 263 ? -44.145 -0.037 -16.511 1.00 5.10 263 ALA B C 1
ATOM 5252 O O . ALA B 1 263 ? -45.160 0.676 -16.527 1.00 5.72 263 ALA B O 1
ATOM 5254 N N . PHE B 1 264 ? -43.195 0.049 -17.435 1.00 5.87 264 PHE B N 1
ATOM 5255 C CA . PHE B 1 264 ? -43.401 0.844 -18.637 1.00 5.48 264 PHE B CA 1
ATOM 5256 C C . PHE B 1 264 ? -44.230 0.015 -19.609 1.00 5.75 264 PHE B C 1
ATOM 5257 O O . PHE B 1 264 ? -44.287 -1.222 -19.515 1.00 6.38 264 PHE B O 1
ATOM 5265 N N . GLY B 1 265 ? -44.871 0.693 -20.545 1.00 6.05 265 GLY B N 1
ATOM 5266 C CA . GLY B 1 265 ? -45.698 0.037 -21.525 1.00 6.12 265 GLY B CA 1
ATOM 5267 C C . GLY B 1 265 ? -45.925 0.951 -22.692 1.00 6.42 265 GLY B C 1
ATOM 5268 O O . GLY B 1 265 ? -45.126 1.867 -22.947 1.00 6.22 265 GLY B O 1
ATOM 5269 N N . GLY B 1 266 ? -47.031 0.738 -23.388 1.00 6.69 266 GLY B N 1
ATOM 5270 C CA . GLY B 1 266 ? -47.313 1.526 -24.561 1.00 7.20 266 GLY B CA 1
ATOM 5271 C C . GLY B 1 266 ? -46.811 0.866 -25.832 1.00 7.54 266 GLY B C 1
ATOM 5272 O O . GLY B 1 266 ? -46.216 -0.216 -25.813 1.00 7.89 266 GLY B O 1
ATOM 5273 N N . SER B 1 267 ? -47.042 1.559 -26.935 1.00 8.39 267 SER B N 1
ATOM 5274 C CA . SER B 1 267 ? -46.810 1.053 -28.277 1.00 8.66 267 SER B CA 1
ATOM 5275 C C . SER B 1 267 ? -45.399 1.093 -28.798 1.00 8.35 267 SER B C 1
ATOM 5276 O O . SER B 1 267 ? -45.172 0.654 -29.934 1.00 9.30 267 SER B O 1
ATOM 5279 N N . CYS B 1 268 ? -44.469 1.648 -28.025 1.00 7.08 268 CYS B N 1
ATOM 5280 C CA . CYS B 1 268 ? -43.111 1.852 -28.523 1.00 6.47 268 CYS B CA 1
ATOM 5281 C C . CYS B 1 268 ? -41.967 1.349 -27.642 1.00 5.96 268 CYS B C 1
ATOM 5282 O O . CYS B 1 268 ? -41.078 0.669 -28.147 1.00 5.50 268 CYS B O 1
ATOM 5285 N N . LEU B 1 269 ? -41.944 1.671 -26.352 1.00 5.66 269 LEU B N 1
ATOM 5286 C CA . LEU B 1 269 ? -40.835 1.196 -25.523 1.00 5.94 269 LEU B CA 1
ATOM 5287 C C . LEU B 1 269 ? -40.659 -0.329 -25.545 1.00 5.16 269 LEU B C 1
ATOM 5288 O O . LEU B 1 269 ? -39.558 -0.822 -25.813 1.00 5.27 269 LEU B O 1
ATOM 5293 N N . PRO B 1 270 ? -41.704 -1.091 -25.244 1.00 5.24 270 PRO B N 1
ATOM 5294 C CA . PRO B 1 270 ? -41.553 -2.548 -25.238 1.00 5.14 270 PRO B CA 1
ATOM 5295 C C . PRO B 1 270 ? -41.110 -3.096 -26.592 1.00 4.87 270 PRO B C 1
ATOM 5296 O O . PRO B 1 270 ? -40.146 -3.854 -26.652 1.00 4.92 270 PRO B O 1
ATOM 5300 N N . LYS B 1 271 ? -41.745 -2.682 -27.682 1.00 5.56 271 LYS B N 1
ATOM 5301 C CA . LYS B 1 271 ? -41.394 -3.265 -28.978 1.00 5.42 271 LYS B CA 1
ATOM 5302 C C . LYS B 1 271 ? -39.969 -2.884 -29.394 1.00 5.19 271 LYS B C 1
ATOM 5303 O O . LYS B 1 271 ? -39.257 -3.682 -29.985 1.00 5.94 271 LYS B O 1
ATOM 5309 N N . ASP B 1 272 ? -39.546 -1.672 -29.066 1.00 4.82 272 ASP B N 1
ATOM 5310 C CA . ASP B 1 272 ? -38.219 -1.217 -29.472 1.00 5.11 272 ASP B CA 1
ATOM 5311 C C . ASP B 1 272 ? -37.122 -1.900 -28.645 1.00 4.61 272 ASP B C 1
ATOM 5312 O O . ASP B 1 272 ? -36.058 -2.244 -29.174 1.00 4.72 272 ASP B O 1
ATOM 5317 N N . VAL B 1 273 ? -37.371 -2.098 -27.354 1.00 4.98 273 VAL B N 1
ATOM 5318 C CA . VAL B 1 273 ? -36.469 -2.873 -26.525 1.00 5.14 273 VAL B CA 1
ATOM 5319 C C . VAL B 1 273 ? -36.362 -4.285 -27.127 1.00 4.67 273 VAL B C 1
ATOM 5320 O O . VAL B 1 273 ? -35.258 -4.802 -27.334 1.00 5.11 273 VAL B O 1
ATOM 5324 N N . ARG B 1 274 ? -37.501 -4.901 -27.428 1.00 4.88 274 ARG B N 1
ATOM 5325 C CA . ARG B 1 274 ? -37.499 -6.257 -27.989 1.00 4.81 274 ARG B CA 1
ATOM 5326 C C . ARG B 1 274 ? -36.730 -6.305 -29.314 1.00 4.80 274 ARG B C 1
ATOM 5327 O O . ARG B 1 274 ? -35.914 -7.196 -29.534 1.00 4.87 274 ARG B O 1
ATOM 5335 N N . ALA B 1 275 ? -36.967 -5.345 -30.196 1.00 4.98 275 ALA B N 1
ATOM 5336 C CA . ALA B 1 275 ? -36.324 -5.358 -31.505 1.00 4.63 275 ALA B CA 1
ATOM 5337 C C . ALA B 1 275 ? -34.800 -5.180 -31.414 1.00 4.76 275 ALA B C 1
ATOM 5338 O O . ALA B 1 275 ? -34.036 -5.900 -32.062 1.00 5.02 275 ALA B O 1
ATOM 5340 N N . LEU B 1 276 ? -34.351 -4.233 -30.602 1.00 4.69 276 LEU B N 1
ATOM 5341 C CA . LEU B 1 276 ? -32.919 -3.975 -30.496 1.00 4.83 276 LEU B CA 1
ATOM 5342 C C . LEU B 1 276 ? -32.177 -5.165 -29.891 1.00 4.90 276 LEU B C 1
ATOM 5343 O O . LEU B 1 276 ? -31.109 -5.539 -30.375 1.00 4.77 276 LEU B O 1
ATOM 5348 N N . THR B 1 277 ? -32.738 -5.751 -28.830 1.00 5.30 277 THR B N 1
ATOM 5349 C CA . THR B 1 277 ? -32.122 -6.908 -28.175 1.00 5.26 277 THR B CA 1
ATOM 5350 C C . THR B 1 277 ? -32.169 -8.121 -29.097 1.00 5.31 277 THR B C 1
ATOM 5351 O O . THR B 1 277 ? -31.228 -8.927 -29.122 1.00 5.74 277 THR B O 1
ATOM 5355 N N . TYR B 1 278 ? -33.248 -8.249 -29.864 1.00 5.65 278 TYR B N 1
ATOM 5356 C CA . TYR B 1 278 ? -33.335 -9.320 -30.866 1.00 5.74 278 TYR B CA 1
ATOM 5357 C C . TYR B 1 278 ? -32.191 -9.188 -31.883 1.00 5.58 278 TYR B C 1
ATOM 5358 O O . TYR B 1 278 ? -31.489 -10.154 -32.187 1.00 5.55 278 TYR B O 1
ATOM 5367 N N . ARG B 1 279 ? -31.997 -7.984 -32.410 1.00 6.00 279 ARG B N 1
ATOM 5368 C CA . ARG B 1 279 ? -30.932 -7.731 -33.382 1.00 6.28 279 ARG B CA 1
ATOM 5369 C C . ARG B 1 279 ? -29.554 -7.976 -32.771 1.00 5.68 279 ARG B C 1
ATOM 5370 O O . ARG B 1 279 ? -28.675 -8.561 -33.417 1.00 5.68 279 ARG B O 1
ATOM 5378 N N . ALA B 1 280 ? -29.371 -7.534 -31.532 1.00 5.87 280 ALA B N 1
ATOM 5379 C CA . ALA B 1 280 ? -28.113 -7.739 -30.818 1.00 5.66 280 ALA B CA 1
ATOM 5380 C C . ALA B 1 280 ? -27.824 -9.227 -30.755 1.00 5.72 280 ALA B C 1
ATOM 5381 O O . ALA B 1 280 ? -26.712 -9.649 -31.048 1.00 5.41 280 ALA B O 1
ATOM 5383 N N . SER B 1 281 ? -28.843 -10.018 -30.419 1.00 5.98 281 SER B N 1
ATOM 5384 C CA . SER B 1 281 ? -28.684 -11.468 -30.324 1.00 6.67 281 SER B CA 1
ATOM 5385 C C . SER B 1 281 ? -28.278 -12.067 -31.681 1.00 6.43 281 SER B C 1
ATOM 5386 O O . SER B 1 281 ? -27.357 -12.903 -31.762 1.00 6.62 281 SER B O 1
ATOM 5389 N N . GLN B 1 282 ? -28.915 -11.621 -32.756 1.00 6.41 282 GLN B N 1
ATOM 5390 C CA . GLN B 1 282 ? -28.567 -12.104 -34.092 1.00 6.66 282 GLN B CA 1
ATOM 5391 C C . GLN B 1 282 ? -27.107 -11.805 -34.427 1.00 6.46 282 GLN B C 1
ATOM 5392 O O . GLN B 1 282 ? -26.466 -12.575 -35.136 1.00 6.91 282 GLN B O 1
ATOM 5398 N N . LEU B 1 283 ? -26.594 -10.681 -33.920 1.00 6.33 283 LEU B N 1
ATOM 5399 C CA . LEU B 1 283 ? -25.229 -10.247 -34.183 1.00 6.77 283 LEU B CA 1
ATOM 5400 C C . LEU B 1 283 ? -24.205 -10.784 -33.179 1.00 6.36 283 LEU B C 1
ATOM 5401 O O . LEU B 1 283 ? -23.045 -10.349 -33.179 1.00 7.01 283 LEU B O 1
ATOM 5406 N N . ASP B 1 284 ? -24.628 -11.728 -32.340 1.00 6.44 284 ASP B N 1
ATOM 5407 C CA . ASP B 1 284 ? -23.769 -12.335 -31.311 1.00 6.88 284 ASP B CA 1
ATOM 5408 C C . ASP B 1 284 ? -23.166 -11.326 -30.343 1.00 6.99 284 ASP B C 1
ATOM 5409 O O . ASP B 1 284 ? -22.038 -11.503 -29.873 1.00 7.77 284 ASP B O 1
ATOM 5414 N N . VAL B 1 285 ? -23.933 -10.285 -30.031 1.00 6.71 285 VAL B N 1
ATOM 5415 C CA . VAL B 1 285 ? -23.529 -9.286 -29.064 1.00 7.03 285 VAL B CA 1
ATOM 5416 C C . VAL B 1 285 ? -24.278 -9.548 -27.763 1.00 6.90 285 VAL B C 1
ATOM 5417 O O . VAL B 1 285 ? -25.487 -9.301 -27.676 1.00 6.26 285 VAL B O 1
ATOM 5421 N N . GLU B 1 286 ? -23.575 -10.059 -26.756 1.00 8.12 286 GLU B N 1
ATOM 5422 C CA . GLU B 1 286 ? -24.214 -10.299 -25.464 1.00 8.85 286 GLU B CA 1
ATOM 5423 C C . GLU B 1 286 ? -24.588 -8.941 -24.849 1.00 8.21 286 GLU B C 1
ATOM 5424 O O . GLU B 1 286 ? -23.896 -7.936 -25.054 1.00 8.23 286 GLU B O 1
ATOM 5430 N N . HIS B 1 287 ? -25.696 -8.912 -24.116 1.00 7.46 287 HIS B N 1
ATOM 5431 C CA . HIS B 1 287 ? -26.251 -7.663 -23.588 1.00 6.58 287 HIS B CA 1
ATOM 5432 C C . HIS B 1 287 ? -27.081 -7.942 -22.332 1.00 6.80 287 HIS B C 1
ATOM 5433 O O . HIS B 1 287 ? -28.311 -7.739 -22.321 1.00 6.66 287 HIS B O 1
ATOM 5440 N N . PRO B 1 288 ? -26.424 -8.392 -21.266 1.00 6.84 288 PRO B N 1
ATOM 5441 C CA . PRO B 1 288 ? -27.144 -8.763 -20.043 1.00 6.75 288 PRO B CA 1
ATOM 5442 C C . PRO B 1 288 ? -28.055 -7.671 -19.495 1.00 6.50 288 PRO B C 1
ATOM 5443 O O . PRO B 1 288 ? -29.196 -7.958 -19.114 1.00 7.14 288 PRO B O 1
ATOM 5447 N N . MET B 1 289 ? -27.598 -6.428 -19.479 1.00 6.31 289 MET B N 1
ATOM 5448 C CA . MET B 1 289 ? -28.430 -5.359 -18.931 1.00 6.73 289 MET B CA 1
ATOM 5449 C C . MET B 1 289 ? -29.631 -5.062 -19.807 1.00 6.15 289 MET B C 1
ATOM 5450 O O . MET B 1 289 ? -30.774 -5.052 -19.322 1.00 6.36 289 MET B O 1
ATOM 5455 N N . LEU B 1 290 ? -29.408 -4.828 -21.098 1.00 5.65 290 LEU B N 1
ATOM 5456 C CA . LEU B 1 290 ? -30.532 -4.556 -21.990 1.00 5.75 290 LEU B CA 1
ATOM 5457 C C . LEU B 1 290 ? -31.471 -5.762 -22.050 1.00 5.27 290 LEU B C 1
ATOM 5458 O O . LEU B 1 290 ? -32.692 -5.601 -22.130 1.00 5.34 290 LEU B O 1
ATOM 5463 N N . GLY B 1 291 ? -30.904 -6.964 -21.965 1.00 5.87 291 GLY B N 1
ATOM 5464 C CA . GLY B 1 291 ? -31.682 -8.188 -22.006 1.00 6.29 291 GLY B CA 1
ATOM 5465 C C . GLY B 1 291 ? -32.465 -8.495 -20.735 1.00 6.52 291 GLY B C 1
ATOM 5466 O O . GLY B 1 291 ? -33.232 -9.465 -20.706 1.00 7.55 291 GLY B O 1
ATOM 5467 N N . SER B 1 292 ? -32.286 -7.678 -19.701 1.00 6.56 292 SER B N 1
ATOM 5468 C CA . SER B 1 292 ? -32.968 -7.853 -18.413 1.00 6.41 292 SER B CA 1
ATOM 5469 C C . SER B 1 292 ? -34.193 -6.950 -18.238 1.00 6.02 292 SER B C 1
ATOM 5470 O O . SER B 1 292 ? -34.994 -7.150 -17.322 1.00 6.47 292 SER B O 1
ATOM 5473 N N . LEU B 1 293 ? -34.325 -5.942 -19.093 1.00 6.04 293 LEU B N 1
ATOM 5474 C CA . LEU B 1 293 ? -35.369 -4.934 -18.913 1.00 5.35 293 LEU B CA 1
ATOM 5475 C C . LEU B 1 293 ? -36.780 -5.483 -18.932 1.00 5.16 293 LEU B C 1
ATOM 5476 O O . LEU B 1 293 ? -37.588 -5.167 -18.037 1.00 4.76 293 LEU B O 1
ATOM 5481 N N . MET B 1 294 ? -37.092 -6.318 -19.913 1.00 4.60 294 MET B N 1
ATOM 5482 C CA . MET B 1 294 ? -38.464 -6.799 -20.041 1.00 4.86 294 MET B CA 1
ATOM 5483 C C . MET B 1 294 ? -38.857 -7.693 -18.855 1.00 4.73 294 MET B C 1
ATOM 5484 O O . MET B 1 294 ? -40.016 -7.645 -18.396 1.00 4.71 294 MET B O 1
ATOM 5489 N N . ARG B 1 295 ? -37.911 -8.486 -18.358 1.00 5.48 295 ARG B N 1
ATOM 5490 C CA . ARG B 1 295 ? -38.156 -9.338 -17.199 1.00 5.67 295 ARG B CA 1
ATOM 5491 C C . ARG B 1 295 ? -38.403 -8.492 -15.949 1.00 5.60 295 ARG B C 1
ATOM 5492 O O . ARG B 1 295 ? -39.351 -8.751 -15.206 1.00 5.45 295 ARG B O 1
ATOM 5500 N N . SER B 1 296 ? -37.568 -7.478 -15.710 1.00 5.82 296 SER B N 1
ATOM 5501 C CA . SER B 1 296 ? -37.781 -6.591 -14.570 1.00 5.57 296 SER B CA 1
ATOM 5502 C C . SER B 1 296 ? -39.158 -5.946 -14.664 1.00 5.06 296 SER B C 1
ATOM 5503 O O . SER B 1 296 ? -39.892 -5.826 -13.676 1.00 4.90 296 SER B O 1
ATOM 5506 N N . ASN B 1 297 ? -39.498 -5.532 -15.869 1.00 6.09 297 ASN B N 1
ATOM 5507 C CA . ASN B 1 297 ? -40.754 -4.873 -16.151 1.00 5.80 297 ASN B CA 1
ATOM 5508 C C . ASN B 1 297 ? -41.939 -5.765 -15.822 1.00 5.52 297 ASN B C 1
ATOM 5509 O O . ASN B 1 297 ? -42.868 -5.347 -15.146 1.00 6.20 297 ASN B O 1
ATOM 5514 N N . SER B 1 298 ? -41.896 -7.012 -16.269 1.00 6.08 298 SER B N 1
ATOM 5515 C CA . SER B 1 298 ? -42.962 -7.961 -15.978 1.00 7.08 298 SER B CA 1
ATOM 5516 C C . SER B 1 298 ? -43.004 -8.265 -14.469 1.00 6.31 298 SER B C 1
ATOM 5517 O O . SER B 1 298 ? -44.084 -8.442 -13.880 1.00 6.29 298 SER B O 1
ATOM 5520 N N . ASN B 1 299 ? -41.833 -8.306 -13.834 1.00 5.80 299 ASN B N 1
ATOM 5521 C CA . ASN B 1 299 ? -41.766 -8.464 -12.383 1.00 5.85 299 ASN B CA 1
ATOM 5522 C C . ASN B 1 299 ? -42.527 -7.346 -11.664 1.00 5.36 299 ASN B C 1
ATOM 5523 O O . ASN B 1 299 ? -43.155 -7.589 -10.641 1.00 6.07 299 ASN B O 1
ATOM 5528 N N . GLN B 1 300 ? -42.481 -6.132 -12.205 1.00 5.20 300 GLN B N 1
ATOM 5529 C CA . GLN B 1 300 ? -43.151 -5.002 -11.562 1.00 5.35 300 GLN B CA 1
ATOM 5530 C C . GLN B 1 300 ? -44.670 -5.152 -11.653 1.00 5.22 300 GLN B C 1
ATOM 5531 O O . GLN B 1 300 ? -45.403 -4.797 -10.708 1.00 5.73 300 GLN B O 1
ATOM 5537 N N . VAL B 1 301 ? -45.141 -5.694 -12.769 1.00 5.35 301 VAL B N 1
ATOM 5538 C CA . VAL B 1 301 ? -46.558 -6.005 -12.919 1.00 5.27 301 VAL B CA 1
ATOM 5539 C C . VAL B 1 301 ? -46.968 -7.046 -11.856 1.00 5.23 301 VAL B C 1
ATOM 5540 O O . VAL B 1 301 ? -47.975 -6.869 -11.167 1.00 4.43 301 VAL B O 1
ATOM 5544 N N . GLN B 1 302 ? -46.199 -8.123 -11.717 1.00 5.85 302 GLN B N 1
ATOM 5545 C CA . GLN B 1 302 ? -46.460 -9.130 -10.689 1.00 6.57 302 GLN B CA 1
ATOM 5546 C C . GLN B 1 302 ? -46.474 -8.518 -9.274 1.00 6.00 302 GLN B C 1
ATOM 5547 O O . GLN B 1 302 ? -47.307 -8.875 -8.447 1.00 5.66 302 GLN B O 1
ATOM 5553 N N . LYS B 1 303 ? -45.552 -7.596 -9.007 1.00 6.16 303 LYS B N 1
ATOM 5554 C CA . LYS B 1 303 ? -45.465 -6.936 -7.708 1.00 6.34 303 LYS B CA 1
ATOM 5555 C C . LYS B 1 303 ? -46.767 -6.213 -7.384 1.00 6.04 303 LYS B C 1
ATOM 5556 O O . LYS B 1 303 ? -47.286 -6.299 -6.263 1.00 6.26 303 LYS B O 1
ATOM 5562 N N . ALA B 1 304 ? -47.315 -5.500 -8.364 1.00 6.02 304 ALA B N 1
ATOM 5563 C CA . ALA B 1 304 ? -48.590 -4.815 -8.162 1.00 6.38 304 ALA B CA 1
ATOM 5564 C C . ALA B 1 304 ? -49.715 -5.811 -7.886 1.00 5.98 304 ALA B C 1
ATOM 5565 O O . ALA B 1 304 ? -50.524 -5.612 -6.987 1.00 5.97 304 ALA B O 1
ATOM 5567 N N . PHE B 1 305 ? -49.780 -6.869 -8.685 1.00 6.22 305 PHE B N 1
ATOM 5568 C CA . PHE B 1 305 ? -50.776 -7.909 -8.495 1.00 6.42 305 PHE B CA 1
ATOM 5569 C C . PHE B 1 305 ? -50.710 -8.442 -7.066 1.00 6.68 305 PHE B C 1
ATOM 5570 O O . PHE B 1 305 ? -51.726 -8.618 -6.394 1.00 6.67 305 PHE B O 1
ATOM 5578 N N . ASP B 1 306 ? -49.490 -8.686 -6.599 1.00 6.95 306 ASP B N 1
ATOM 5579 C CA . ASP B 1 306 ? -49.262 -9.229 -5.265 1.00 7.45 306 ASP B CA 1
ATOM 5580 C C . ASP B 1 306 ? -49.799 -8.302 -4.179 1.00 7.49 306 ASP B C 1
ATOM 5581 O O . ASP B 1 306 ? -50.445 -8.757 -3.231 1.00 7.80 306 ASP B O 1
ATOM 5586 N N . LEU B 1 307 ? -49.573 -7.000 -4.330 1.00 7.51 307 LEU B N 1
ATOM 5587 C CA . LEU B 1 307 ? -50.076 -6.026 -3.369 1.00 7.59 307 LEU B CA 1
ATOM 5588 C C . LEU B 1 307 ? -51.596 -6.003 -3.373 1.00 7.95 307 LEU B C 1
ATOM 5589 O O . LEU B 1 307 ? -52.239 -5.942 -2.317 1.00 8.46 307 LEU B O 1
ATOM 5594 N N . ILE B 1 308 ? -52.173 -6.057 -4.562 1.00 8.17 308 ILE B N 1
ATOM 5595 C CA . ILE B 1 308 ? -53.619 -5.978 -4.697 1.00 9.03 308 ILE B CA 1
ATOM 5596 C C . ILE B 1 308 ? -54.300 -7.173 -4.057 1.00 9.56 308 ILE B C 1
ATOM 5597 O O . ILE B 1 308 ? -55.259 -7.015 -3.298 1.00 10.72 308 ILE B O 1
ATOM 5602 N N . THR B 1 309 ? -53.793 -8.369 -4.334 1.00 10.48 309 THR B N 1
ATOM 5603 C CA . THR B 1 309 ? -54.416 -9.602 -3.857 1.00 10.81 309 THR B CA 1
ATOM 5604 C C . THR B 1 309 ? -54.082 -9.984 -2.417 1.00 11.33 309 THR B C 1
ATOM 5605 O O . THR B 1 309 ? -54.514 -11.038 -1.939 1.00 11.20 309 THR B O 1
ATOM 5609 N N . SER B 1 310 ? -53.350 -9.121 -1.717 1.00 12.25 310 SER B N 1
ATOM 5610 C CA . SER B 1 310 ? -52.950 -9.393 -0.338 1.00 13.04 310 SER B CA 1
ATOM 5611 C C . SER B 1 310 ? -54.011 -9.004 0.696 1.00 13.45 310 SER B C 1
ATOM 5612 O O . SER B 1 310 ? -53.795 -9.183 1.904 1.00 14.14 310 SER B O 1
ATOM 5615 N N . HIS B 1 311 ? -55.171 -8.537 0.230 1.00 14.08 311 HIS B N 1
ATOM 5616 C CA . HIS B 1 311 ? -56.188 -7.946 1.114 1.00 14.41 311 HIS B CA 1
ATOM 5617 C C . HIS B 1 311 ? -57.450 -8.723 1.495 1.00 14.88 311 HIS B C 1
ATOM 5618 O O . HIS B 1 311 ? -58.305 -8.200 2.209 1.00 15.41 311 HIS B O 1
ATOM 5625 N N . ASP B 1 312 ? -57.590 -9.951 1.032 1.00 15.51 312 ASP B N 1
ATOM 5626 C CA . ASP B 1 312 ? -58.724 -10.763 1.459 1.00 15.43 312 ASP B CA 1
ATOM 5627 C C . ASP B 1 312 ? -60.063 -10.165 1.032 1.00 15.45 312 ASP B C 1
ATOM 5628 O O . ASP B 1 312 ? -61.021 -10.104 1.811 1.00 16.39 312 ASP B O 1
ATOM 5630 N N . THR B 1 313 ? -60.122 -9.710 -0.209 1.00 15.09 313 THR B N 1
ATOM 5631 C CA . THR B 1 313 ? -61.356 -9.195 -0.779 1.00 14.53 313 THR B CA 1
ATOM 5632 C C . THR B 1 313 ? -61.223 -9.300 -2.273 1.00 13.82 313 THR B C 1
ATOM 5633 O O . THR B 1 313 ? -60.111 -9.246 -2.797 1.00 14.40 313 THR B O 1
ATOM 5637 N N . ARG B 1 314 ? -62.352 -9.424 -2.962 1.00 12.85 314 ARG B N 1
ATOM 5638 C CA . ARG B 1 314 ? -62.339 -9.578 -4.407 1.00 12.02 314 ARG B CA 1
ATOM 5639 C C . ARG B 1 314 ? -62.764 -8.315 -5.145 1.00 11.04 314 ARG B C 1
ATOM 5640 O O . ARG B 1 314 ? -62.672 -8.260 -6.371 1.00 10.87 314 ARG B O 1
ATOM 5642 N N . LYS B 1 315 ? -63.201 -7.307 -4.399 1.00 9.80 315 LYS B N 1
ATOM 5643 C CA . LYS B 1 315 ? -63.721 -6.073 -4.977 1.00 8.78 315 LYS B CA 1
ATOM 5644 C C . LYS B 1 315 ? -62.600 -5.088 -5.266 1.00 8.22 315 LYS B C 1
ATOM 5645 O O . LYS B 1 315 ? -62.167 -4.342 -4.382 1.00 8.22 315 LYS B O 1
ATOM 5647 N N . VAL B 1 316 ? -62.154 -5.068 -6.514 1.00 7.63 316 VAL B N 1
ATOM 5648 C CA . VAL B 1 316 ? -61.071 -4.199 -6.920 1.00 7.25 316 VAL B CA 1
ATOM 5649 C C . VAL B 1 316 ? -61.528 -3.137 -7.915 1.00 6.70 316 VAL B C 1
ATOM 5650 O O . VAL B 1 316 ? -62.231 -3.432 -8.880 1.00 6.28 316 VAL B O 1
ATOM 5654 N N . GLY B 1 317 ? -61.109 -1.900 -7.673 1.00 6.46 317 GLY B N 1
ATOM 5655 C CA . GLY B 1 317 ? -61.378 -0.806 -8.588 1.00 6.21 317 GLY B CA 1
ATOM 5656 C C . GLY B 1 317 ? -60.071 -0.352 -9.205 1.00 6.16 317 GLY B C 1
ATOM 5657 O O . GLY B 1 317 ? -59.127 0.005 -8.490 1.00 6.38 317 GLY B O 1
ATOM 5658 N N . LEU B 1 318 ? -59.993 -0.385 -10.530 1.00 5.96 318 LEU B N 1
ATOM 5659 C CA . LEU B 1 318 ? -58.783 0.020 -11.226 1.00 6.08 318 LEU B CA 1
ATOM 5660 C C . LEU B 1 318 ? -58.950 1.421 -11.819 1.00 5.87 318 LEU B C 1
ATOM 5661 O O . LEU B 1 318 ? -59.830 1.657 -12.646 1.00 6.00 318 LEU B O 1
ATOM 5666 N N . LEU B 1 319 ? -58.108 2.349 -11.376 1.00 5.98 319 LEU B N 1
ATOM 5667 C CA . LEU B 1 319 ? -58.184 3.731 -11.828 1.00 5.74 319 LEU B CA 1
ATOM 5668 C C . LEU B 1 319 ? -57.089 3.963 -12.859 1.00 5.18 319 LEU B C 1
ATOM 5669 O O . LEU B 1 319 ? -55.906 4.089 -12.519 1.00 4.81 319 LEU B O 1
ATOM 5674 N N . GLY B 1 320 ? -57.507 3.991 -14.122 1.00 5.46 320 GLY B N 1
ATOM 5675 C CA . GLY B 1 320 ? -56.613 4.090 -15.257 1.00 5.45 320 GLY B CA 1
ATOM 5676 C C . GLY B 1 320 ? -56.522 2.754 -15.977 1.00 5.38 320 GLY B C 1
ATOM 5677 O O . GLY B 1 320 ? -56.368 1.709 -15.350 1.00 5.84 320 GLY B O 1
ATOM 5678 N N . LEU B 1 321 ? -56.601 2.788 -17.300 1.00 5.66 321 LEU B N 1
ATOM 5679 C CA . LEU B 1 321 ? -56.547 1.569 -18.093 1.00 5.33 321 LEU B CA 1
ATOM 5680 C C . LEU B 1 321 ? -55.570 1.712 -19.274 1.00 5.90 321 LEU B C 1
ATOM 5681 O O . LEU B 1 321 ? -54.762 0.810 -19.539 1.00 5.35 321 LEU B O 1
ATOM 5686 N N . SER B 1 322 ? -55.643 2.826 -19.995 1.00 5.76 322 SER B N 1
ATOM 5687 C CA . SER B 1 322 ? -54.674 3.079 -21.062 1.00 6.25 322 SER B CA 1
ATOM 5688 C C . SER B 1 322 ? -53.299 3.286 -20.418 1.00 5.58 322 SER B C 1
ATOM 5689 O O . SER B 1 322 ? -53.200 3.525 -19.206 1.00 5.49 322 SER B O 1
ATOM 5692 N N . PHE B 1 323 ? -52.240 3.246 -21.222 1.00 6.15 323 PHE B N 1
ATOM 5693 C CA . PHE B 1 323 ? -50.899 3.207 -20.651 1.00 5.68 323 PHE B CA 1
ATOM 5694 C C . PHE B 1 323 ? -50.478 4.506 -19.978 1.00 5.92 323 PHE B C 1
ATOM 5695 O O . PHE B 1 323 ? -49.611 4.479 -19.102 1.00 6.05 323 PHE B O 1
ATOM 5703 N N . LYS B 1 324 ? -51.100 5.624 -20.355 1.00 6.63 324 LYS B N 1
ATOM 5704 C CA . LYS B 1 324 ? -50.823 6.922 -19.726 1.00 6.99 324 LYS B CA 1
ATOM 5705 C C . LYS B 1 324 ? -52.086 7.746 -19.603 1.00 7.13 324 LYS B C 1
ATOM 5706 O O . LYS B 1 324 ? -53.007 7.607 -20.412 1.00 7.65 324 LYS B O 1
ATOM 5712 N N . ALA B 1 325 ? -52.137 8.605 -18.591 1.00 7.74 325 ALA B N 1
ATOM 5713 C CA . ALA B 1 325 ? -53.209 9.586 -18.493 1.00 7.92 325 ALA B CA 1
ATOM 5714 C C . ALA B 1 325 ? -53.158 10.447 -19.754 1.00 7.95 325 ALA B C 1
ATOM 5715 O O . ALA B 1 325 ? -52.079 10.648 -20.321 1.00 8.16 325 ALA B O 1
ATOM 5717 N N . GLY B 1 326 ? -54.313 10.948 -20.194 1.00 8.15 326 GLY B N 1
ATOM 5718 C CA . GLY B 1 326 ? -54.381 11.840 -21.339 1.00 8.39 326 GLY B CA 1
ATOM 5719 C C . GLY B 1 326 ? -54.359 11.210 -22.720 1.00 8.32 326 GLY B C 1
ATOM 5720 O O . GLY B 1 326 ? -54.417 11.927 -23.703 1.00 9.78 326 GLY B O 1
ATOM 5721 N N . THR B 1 327 ? -54.251 9.889 -22.804 1.00 7.80 327 THR B N 1
ATOM 5722 C CA . THR B 1 327 ? -54.330 9.191 -24.082 1.00 7.42 327 THR B CA 1
ATOM 5723 C C . THR B 1 327 ? -55.241 7.980 -23.913 1.00 6.56 327 THR B C 1
ATOM 5724 O O . THR B 1 327 ? -55.462 7.509 -22.791 1.00 6.39 327 THR B O 1
ATOM 5728 N N . ASP B 1 328 ? -55.760 7.482 -25.030 1.00 6.84 328 ASP B N 1
ATOM 5729 C CA . ASP B 1 328 ? -56.614 6.300 -25.033 1.00 6.90 328 ASP B CA 1
ATOM 5730 C C . ASP B 1 328 ? -55.889 5.029 -25.457 1.00 6.98 328 ASP B C 1
ATOM 5731 O O . ASP B 1 328 ? -56.490 3.966 -25.466 1.00 7.43 328 ASP B O 1
ATOM 5736 N N . ASP B 1 329 ? -54.609 5.145 -25.806 1.00 6.74 329 ASP B N 1
ATOM 5737 C CA . ASP B 1 329 ? -53.824 4.029 -26.336 1.00 6.05 329 ASP B CA 1
ATOM 5738 C C . ASP B 1 329 ? -53.665 2.890 -25.322 1.00 5.82 329 ASP B C 1
ATOM 5739 O O . ASP B 1 329 ? -53.088 3.061 -24.237 1.00 5.66 329 ASP B O 1
ATOM 5744 N N . LEU B 1 330 ? -54.198 1.734 -25.699 1.00 5.92 330 LEU B N 1
ATOM 5745 C CA . LEU B 1 330 ? -54.210 0.541 -24.856 1.00 5.55 330 LEU B CA 1
ATOM 5746 C C . LEU B 1 330 ? -53.099 -0.438 -25.198 1.00 5.77 330 LEU B C 1
ATOM 5747 O O . LEU B 1 330 ? -52.938 -1.458 -24.518 1.00 5.34 330 LEU B O 1
ATOM 5752 N N . ARG B 1 331 ? -52.320 -0.125 -26.229 1.00 5.72 331 ARG B N 1
ATOM 5753 C CA . ARG B 1 331 ? -51.289 -1.047 -26.704 1.00 5.62 331 ARG B CA 1
ATOM 5754 C C . ARG B 1 331 ? -50.260 -1.347 -25.628 1.00 5.58 331 ARG B C 1
ATOM 5755 O O . ARG B 1 331 ? -49.615 -0.449 -25.096 1.00 5.93 331 ARG B O 1
ATOM 5763 N N . GLU B 1 332 ? -50.143 -2.628 -25.290 1.00 5.84 332 GLU B N 1
ATOM 5764 C CA . GLU B 1 332 ? -49.238 -3.091 -24.254 1.00 6.01 332 GLU B CA 1
ATOM 5765 C C . GLU B 1 332 ? -49.329 -2.243 -22.989 1.00 5.81 332 GLU B C 1
ATOM 5766 O O . GLU B 1 332 ? -48.316 -1.894 -22.378 1.00 6.64 332 GLU B O 1
ATOM 5772 N N . SER B 1 333 ? -50.554 -1.906 -22.602 1.00 5.67 333 SER B N 1
ATOM 5773 C CA . SER B 1 333 ? -50.740 -1.190 -21.357 1.00 5.71 333 SER B CA 1
ATOM 5774 C C . SER B 1 333 ? -50.560 -2.184 -20.200 1.00 5.68 333 SER B C 1
ATOM 5775 O O . SER B 1 333 ? -51.201 -3.246 -20.178 1.00 5.63 333 SER B O 1
ATOM 5778 N N . PRO B 1 334 ? -49.682 -1.860 -19.259 1.00 6.26 334 PRO B N 1
ATOM 5779 C CA . PRO B 1 334 ? -49.481 -2.712 -18.077 1.00 6.22 334 PRO B CA 1
ATOM 5780 C C . PRO B 1 334 ? -50.745 -2.812 -17.227 1.00 5.69 334 PRO B C 1
ATOM 5781 O O . PRO B 1 334 ? -50.919 -3.778 -16.497 1.00 6.64 334 PRO B O 1
ATOM 5785 N N . LEU B 1 335 ? -51.620 -1.817 -17.328 1.00 6.18 335 LEU B N 1
ATOM 5786 C CA . LEU B 1 335 ? -52.868 -1.804 -16.584 1.00 5.67 335 LEU B CA 1
ATOM 5787 C C . LEU B 1 335 ? -53.857 -2.796 -17.175 1.00 5.45 335 LEU B C 1
ATOM 5788 O O . LEU B 1 335 ? -54.634 -3.417 -16.444 1.00 6.16 335 LEU B O 1
ATOM 5793 N N . VAL B 1 336 ? -53.844 -2.949 -18.498 1.00 5.76 336 VAL B N 1
ATOM 5794 C CA . VAL B 1 336 ? -54.683 -3.965 -19.114 1.00 5.50 336 VAL B CA 1
ATOM 5795 C C . VAL B 1 336 ? -54.171 -5.349 -18.699 1.00 5.68 336 VAL B C 1
ATOM 5796 O O . VAL B 1 336 ? -54.967 -6.229 -18.365 1.00 5.92 336 VAL B O 1
ATOM 5800 N N . GLU B 1 337 ? -52.849 -5.536 -18.712 1.00 6.25 337 GLU B N 1
ATOM 5801 C CA . GLU B 1 337 ? -52.253 -6.800 -18.267 1.00 6.59 337 GLU B CA 1
ATOM 5802 C C . GLU B 1 337 ? -52.665 -7.109 -16.826 1.00 6.30 337 GLU B C 1
ATOM 5803 O O . GLU B 1 337 ? -53.096 -8.221 -16.509 1.00 6.04 337 GLU B O 1
ATOM 5809 N N . LEU B 1 338 ? -52.562 -6.112 -15.953 1.00 6.53 338 LEU B N 1
ATOM 5810 C CA . LEU B 1 338 ? -52.938 -6.283 -14.560 1.00 6.74 338 LEU B CA 1
ATOM 5811 C C . LEU B 1 338 ? -54.422 -6.680 -14.453 1.00 6.15 338 LEU B C 1
ATOM 5812 O O . LEU B 1 338 ? -54.794 -7.579 -13.693 1.00 5.90 338 LEU B O 1
ATOM 5817 N N . ALA B 1 339 ? -55.269 -5.990 -15.212 1.00 5.49 339 ALA B N 1
ATOM 5818 C CA . ALA B 1 339 ? -56.698 -6.273 -15.227 1.00 5.28 339 ALA B CA 1
ATOM 5819 C C . ALA B 1 339 ? -56.964 -7.735 -15.597 1.00 5.10 339 ALA B C 1
ATOM 5820 O O . ALA B 1 339 ? -57.730 -8.420 -14.931 1.00 4.98 339 ALA B O 1
ATOM 5822 N N . GLU B 1 340 ? -56.335 -8.197 -16.671 1.00 5.43 340 GLU B N 1
ATOM 5823 C CA . GLU B 1 340 ? -56.501 -9.569 -17.121 1.00 5.54 340 GLU B CA 1
ATOM 5824 C C . GLU B 1 340 ? -56.023 -10.566 -16.056 1.00 5.34 340 GLU B C 1
ATOM 5825 O O . GLU B 1 340 ? -56.653 -11.593 -15.844 1.00 4.37 340 GLU B O 1
ATOM 5831 N N . MET B 1 341 ? -54.926 -10.270 -15.368 1.00 5.47 341 MET B N 1
ATOM 5832 C CA . MET B 1 341 ? -54.474 -11.146 -14.286 1.00 5.86 341 MET B CA 1
ATOM 5833 C C . MET B 1 341 ? -55.550 -11.246 -13.211 1.00 5.73 341 MET B C 1
ATOM 5834 O O . MET B 1 341 ? -55.850 -12.330 -12.710 1.00 5.50 341 MET B O 1
ATOM 5839 N N . LEU B 1 342 ? -56.139 -10.108 -12.867 1.00 5.78 342 LEU B N 1
ATOM 5840 C CA . LEU B 1 342 ? -57.195 -10.054 -11.868 1.00 5.49 342 LEU B CA 1
ATOM 5841 C C . LEU B 1 342 ? -58.451 -10.787 -12.335 1.00 5.62 342 LEU B C 1
ATOM 5842 O O . LEU B 1 342 ? -59.039 -11.558 -11.575 1.00 5.62 342 LEU B O 1
ATOM 5847 N N . ILE B 1 343 ? -58.853 -10.583 -13.583 1.00 5.55 343 ILE B N 1
ATOM 5848 C CA . ILE B 1 343 ? -60.023 -11.279 -14.096 1.00 5.68 343 ILE B CA 1
ATOM 5849 C C . ILE B 1 343 ? -59.768 -12.793 -14.042 1.00 5.70 343 ILE B C 1
ATOM 5850 O O . ILE B 1 343 ? -60.626 -13.567 -13.613 1.00 5.50 343 ILE B O 1
ATOM 5855 N N . GLY B 1 344 ? -58.575 -13.202 -14.464 1.00 6.35 344 GLY B N 1
ATOM 5856 C CA . GLY B 1 344 ? -58.218 -14.611 -14.510 1.00 6.45 344 GLY B CA 1
ATOM 5857 C C . GLY B 1 344 ? -58.253 -15.290 -13.153 1.00 6.69 344 GLY B C 1
ATOM 5858 O O . GLY B 1 344 ? -58.499 -16.500 -13.057 1.00 7.07 344 GLY B O 1
ATOM 5859 N N . LYS B 1 345 ? -58.027 -14.513 -12.097 0.50 6.75 345 LYS B N 1
ATOM 5860 C CA . LYS B 1 345 ? -58.015 -15.046 -10.735 0.50 7.19 345 LYS B CA 1
ATOM 5861 C C . LYS B 1 345 ? -59.360 -14.856 -10.015 0.50 7.80 345 LYS B C 1
ATOM 5862 O O . LYS B 1 345 ? -59.466 -15.084 -8.809 0.50 7.78 345 LYS B O 1
ATOM 5868 N N . GLY B 1 346 ? -60.386 -14.441 -10.760 1.00 8.95 346 GLY B N 1
ATOM 5869 C CA . GLY B 1 346 ? -61.745 -14.360 -10.246 1.00 9.76 346 GLY B CA 1
ATOM 5870 C C . GLY B 1 346 ? -62.165 -13.088 -9.530 1.00 10.15 346 GLY B C 1
ATOM 5871 O O . GLY B 1 346 ? -63.214 -13.068 -8.891 1.00 10.97 346 GLY B O 1
ATOM 5872 N N . TYR B 1 347 ? -61.383 -12.023 -9.652 1.00 10.42 347 TYR B N 1
ATOM 5873 C CA . TYR B 1 347 ? -61.687 -10.789 -8.934 1.00 10.57 347 TYR B CA 1
ATOM 5874 C C . TYR B 1 347 ? -62.889 -10.041 -9.509 1.00 10.85 347 TYR B C 1
ATOM 5875 O O . TYR B 1 347 ? -63.213 -10.163 -10.684 1.00 11.16 347 TYR B O 1
ATOM 5884 N N . GLU B 1 348 ? -63.579 -9.312 -8.639 1.00 10.96 348 GLU B N 1
ATOM 5885 C CA . GLU B 1 348 ? -64.719 -8.501 -9.028 1.00 10.88 348 GLU B CA 1
ATOM 5886 C C . GLU B 1 348 ? -64.128 -7.137 -9.371 1.00 10.02 348 GLU B C 1
ATOM 5887 O O . GLU B 1 348 ? -63.943 -6.293 -8.503 1.00 10.50 348 GLU B O 1
ATOM 5893 N N . LEU B 1 349 ? -63.828 -6.937 -10.644 1.00 9.63 349 LEU B N 1
ATOM 5894 C CA . LEU B 1 349 ? -63.140 -5.740 -11.098 1.00 8.79 349 LEU B CA 1
ATOM 5895 C C . LEU B 1 349 ? -64.045 -4.698 -11.755 1.00 8.54 349 LEU B C 1
ATOM 5896 O O . LEU B 1 349 ? -64.897 -5.046 -12.574 1.00 8.05 349 LEU B O 1
ATOM 5901 N N . ARG B 1 350 ? -63.883 -3.435 -11.335 1.00 8.22 350 ARG B N 1
ATOM 5902 C CA . ARG B 1 350 ? -64.549 -2.271 -11.931 1.00 8.19 350 ARG B CA 1
ATOM 5903 C C . ARG B 1 350 ? -63.423 -1.348 -12.409 1.00 7.43 350 ARG B C 1
ATOM 5904 O O . ARG B 1 350 ? -62.422 -1.192 -11.710 1.00 7.60 350 ARG B O 1
ATOM 5912 N N . ILE B 1 351 ? -63.558 -0.772 -13.597 1.00 6.88 351 ILE B N 1
ATOM 5913 C CA . ILE B 1 351 ? -62.487 0.056 -14.166 1.00 6.36 351 ILE B CA 1
ATOM 5914 C C . ILE B 1 351 ? -62.953 1.454 -14.560 1.00 6.17 351 ILE B C 1
ATOM 5915 O O . ILE B 1 351 ? -64.010 1.609 -15.161 1.00 6.95 351 ILE B O 1
ATOM 5920 N N . PHE B 1 352 ? -62.150 2.465 -14.221 1.00 6.00 352 PHE B N 1
ATOM 5921 C CA . PHE B 1 352 ? -62.420 3.845 -14.631 1.00 5.70 352 PHE B CA 1
ATOM 5922 C C . PHE B 1 352 ? -61.275 4.362 -15.499 1.00 5.46 352 PHE B C 1
ATOM 5923 O O . PHE B 1 352 ? -60.102 4.279 -15.111 1.00 5.27 352 PHE B O 1
ATOM 5931 N N . ASP B 1 353 ? -61.624 4.872 -16.671 1.00 6.16 353 ASP B N 1
ATOM 5932 C CA . ASP B 1 353 ? -60.671 5.561 -17.538 1.00 5.94 353 ASP B CA 1
ATOM 5933 C C . ASP B 1 353 ? -61.475 6.421 -18.513 1.00 6.25 353 ASP B C 1
ATOM 5934 O O . ASP B 1 353 ? -62.110 5.905 -19.441 1.00 6.39 353 ASP B O 1
ATOM 5939 N N . ARG B 1 354 ? -61.449 7.735 -18.298 1.00 6.83 354 ARG B N 1
ATOM 5940 C CA . ARG B 1 354 ? -62.232 8.669 -19.118 1.00 7.13 354 ARG B CA 1
ATOM 5941 C C . ARG B 1 354 ? -61.830 8.682 -20.598 1.00 6.90 354 ARG B C 1
ATOM 5942 O O . ARG B 1 354 ? -62.668 8.922 -21.471 1.00 6.45 354 ARG B O 1
ATOM 5950 N N . ASN B 1 355 ? -60.563 8.402 -20.884 1.00 7.05 355 ASN B N 1
ATOM 5951 C CA . ASN B 1 355 ? -60.073 8.386 -22.263 1.00 7.05 355 ASN B CA 1
ATOM 5952 C C . ASN B 1 355 ? -60.538 7.171 -23.044 1.00 6.82 355 ASN B C 1
ATOM 5953 O O . ASN B 1 355 ? -61.000 7.302 -24.170 1.00 6.87 355 ASN B O 1
ATOM 5958 N N . VAL B 1 356 ? -60.429 5.987 -22.442 1.00 7.35 356 VAL B N 1
ATOM 5959 C CA . VAL B 1 356 ? -60.901 4.772 -23.097 1.00 7.37 356 VAL B CA 1
ATOM 5960 C C . VAL B 1 356 ? -62.436 4.819 -23.193 1.00 7.63 356 VAL B C 1
ATOM 5961 O O . VAL B 1 356 ? -63.020 4.400 -24.196 1.00 7.89 356 VAL B O 1
ATOM 5965 N N . GLU B 1 357 ? -63.092 5.331 -22.160 1.00 8.57 357 GLU B N 1
ATOM 5966 C CA . GLU B 1 357 ? -64.554 5.468 -22.186 1.00 9.28 357 GLU B CA 1
ATOM 5967 C C . GLU B 1 357 ? -64.972 6.321 -23.397 1.00 9.50 357 GLU B C 1
ATOM 5968 O O . GLU B 1 357 ? -65.918 5.981 -24.112 1.00 10.13 357 GLU B O 1
ATOM 5974 N N . TYR B 1 358 ? -64.267 7.423 -23.627 1.00 9.65 358 TYR B N 1
ATOM 5975 C CA . TYR B 1 358 ? -64.537 8.283 -24.780 1.00 9.91 358 TYR B CA 1
ATOM 5976 C C . TYR B 1 358 ? -64.234 7.554 -26.093 1.00 9.98 358 TYR B C 1
ATOM 5977 O O . TYR B 1 358 ? -65.062 7.520 -27.008 1.00 9.93 358 TYR B O 1
ATOM 5986 N N . ALA B 1 359 ? -63.055 6.948 -26.175 1.00 9.95 359 ALA B N 1
ATOM 5987 C CA . ALA B 1 359 ? -62.613 6.258 -27.388 1.00 10.23 359 ALA B CA 1
ATOM 5988 C C . ALA B 1 359 ? -63.507 5.091 -27.792 1.00 10.27 359 ALA B C 1
ATOM 5989 O O . ALA B 1 359 ? -63.624 4.753 -28.978 1.00 10.36 359 ALA B O 1
ATOM 5991 N N . ARG B 1 360 ? -64.144 4.475 -26.805 1.00 10.58 360 ARG B N 1
ATOM 5992 C CA . ARG B 1 360 ? -65.001 3.330 -27.055 1.00 10.86 360 ARG B CA 1
ATOM 5993 C C . ARG B 1 360 ? -66.150 3.678 -28.000 1.00 11.60 360 ARG B C 1
ATOM 5994 O O . ARG B 1 360 ? -66.626 2.822 -28.747 1.00 11.62 360 ARG B O 1
ATOM 6002 N N . VAL B 1 361 ? -66.577 4.937 -27.975 1.00 12.31 361 VAL B N 1
ATOM 6003 C CA . VAL B 1 361 ? -67.715 5.368 -28.777 1.00 13.10 361 VAL B CA 1
ATOM 6004 C C . VAL B 1 361 ? -67.386 6.446 -29.826 1.00 13.91 361 VAL B C 1
ATOM 6005 O O . VAL B 1 361 ? -68.174 6.668 -30.743 1.00 14.29 361 VAL B O 1
ATOM 6009 N N . HIS B 1 362 ? -66.233 7.105 -29.706 1.00 14.48 362 HIS B N 1
ATOM 6010 C CA . HIS B 1 362 ? -65.780 8.070 -30.712 1.00 15.15 362 HIS B CA 1
ATOM 6011 C C . HIS B 1 362 ? -64.351 7.712 -31.117 1.00 15.59 362 HIS B C 1
ATOM 6012 O O . HIS B 1 362 ? -63.581 7.245 -30.285 1.00 16.23 362 HIS B O 1
ATOM 6019 N N . GLY B 1 363 ? -63.987 7.910 -32.380 1.00 15.86 363 GLY B N 1
ATOM 6020 C CA . GLY B 1 363 ? -62.633 7.591 -32.819 1.00 16.18 363 GLY B CA 1
ATOM 6021 C C . GLY B 1 363 ? -62.454 6.295 -33.597 1.00 16.51 363 GLY B C 1
ATOM 6022 O O . GLY B 1 363 ? -63.433 5.637 -33.972 1.00 16.45 363 GLY B O 1
ATOM 6023 N N . ALA B 1 364 ? -61.188 5.928 -33.815 1.00 16.56 364 ALA B N 1
ATOM 6024 C CA . ALA B 1 364 ? -60.811 4.795 -34.669 1.00 16.64 364 ALA B CA 1
ATOM 6025 C C . ALA B 1 364 ? -60.415 3.484 -33.985 1.00 16.85 364 ALA B C 1
ATOM 6026 O O . ALA B 1 364 ? -59.937 2.576 -34.665 1.00 16.62 364 ALA B O 1
ATOM 6028 N N . ASN B 1 365 ? -60.594 3.360 -32.672 1.00 16.95 365 ASN B N 1
ATOM 6029 C CA . ASN B 1 365 ? -60.228 2.110 -31.991 1.00 17.63 365 ASN B CA 1
ATOM 6030 C C . ASN B 1 365 ? -61.409 1.294 -31.443 1.00 17.54 365 ASN B C 1
ATOM 6031 O O . ASN B 1 365 ? -61.209 0.232 -30.853 1.00 17.41 365 ASN B O 1
ATOM 6036 N N . LYS B 1 366 ? -62.626 1.809 -31.616 1.00 17.50 366 LYS B N 1
ATOM 6037 C CA . LYS B 1 366 ? -63.855 1.116 -31.212 1.00 17.17 366 LYS B CA 1
ATOM 6038 C C . LYS B 1 366 ? -63.865 -0.417 -31.351 1.00 17.10 366 LYS B C 1
ATOM 6039 O O . LYS B 1 366 ? -64.192 -1.125 -30.395 1.00 17.00 366 LYS B O 1
ATOM 6045 N N . GLU B 1 367 ? -63.529 -0.934 -32.529 1.00 17.20 367 GLU B N 1
ATOM 6046 C CA . GLU B 1 367 ? -63.579 -2.382 -32.759 1.00 17.00 367 GLU B CA 1
ATOM 6047 C C . GLU B 1 367 ? -62.629 -3.149 -31.838 1.00 16.94 367 GLU B C 1
ATOM 6048 O O . GLU B 1 367 ? -62.937 -4.257 -31.388 1.00 17.16 367 GLU B O 1
ATOM 6050 N N . TYR B 1 368 ? -61.474 -2.567 -31.547 1.00 16.60 368 TYR B N 1
ATOM 6051 C CA . TYR B 1 368 ? -60.528 -3.217 -30.653 1.00 16.30 368 TYR B CA 1
ATOM 6052 C C . TYR B 1 368 ? -61.114 -3.251 -29.246 1.00 15.41 368 TYR B C 1
ATOM 6053 O O . TYR B 1 368 ? -61.119 -4.287 -28.569 1.00 15.78 368 TYR B O 1
ATOM 6062 N N . ILE B 1 369 ? -61.609 -2.101 -28.812 1.00 14.24 369 ILE B N 1
ATOM 6063 C CA . ILE B 1 369 ? -62.183 -1.973 -27.486 1.00 13.23 369 ILE B CA 1
ATOM 6064 C C . ILE B 1 369 ? -63.413 -2.866 -27.321 1.00 13.26 369 ILE B C 1
ATOM 6065 O O . ILE B 1 369 ? -63.564 -3.522 -26.289 1.00 12.79 369 ILE B O 1
ATOM 6070 N N . GLU B 1 370 ? -64.271 -2.908 -28.339 1.00 13.29 370 GLU B N 1
ATOM 6071 C CA . GLU B 1 370 ? -65.528 -3.652 -28.261 1.00 13.73 370 GLU B CA 1
ATOM 6072 C C . GLU B 1 370 ? -65.433 -5.148 -28.585 1.00 14.31 370 GLU B C 1
ATOM 6073 O O . GLU B 1 370 ? -66.183 -5.945 -28.028 1.00 14.23 370 GLU B O 1
ATOM 6079 N N . SER B 1 371 ? -64.525 -5.537 -29.473 1.00 15.20 371 SER B N 1
ATOM 6080 C CA . SER B 1 371 ? -64.502 -6.922 -29.948 1.00 16.08 371 SER B CA 1
ATOM 6081 C C . SER B 1 371 ? -63.274 -7.738 -29.559 1.00 16.08 371 SER B C 1
ATOM 6082 O O . SER B 1 371 ? -63.366 -8.963 -29.439 1.00 17.06 371 SER B O 1
ATOM 6085 N N . LYS B 1 372 ? -62.143 -7.077 -29.354 1.00 16.05 372 LYS B N 1
ATOM 6086 C CA . LYS B 1 372 ? -60.910 -7.766 -28.974 1.00 16.01 372 LYS B CA 1
ATOM 6087 C C . LYS B 1 372 ? -60.795 -7.971 -27.457 1.00 15.80 372 LYS B C 1
ATOM 6088 O O . LYS B 1 372 ? -60.518 -9.084 -26.993 1.00 16.76 372 LYS B O 1
ATOM 6090 N N . ILE B 1 373 ? -61.020 -6.907 -26.683 1.00 14.84 373 ILE B N 1
ATOM 6091 C CA . ILE B 1 373 ? -60.931 -6.987 -25.218 1.00 13.72 373 ILE B CA 1
ATOM 6092 C C . ILE B 1 373 ? -62.227 -6.622 -24.472 1.00 12.93 373 ILE B C 1
ATOM 6093 O O . ILE B 1 373 ? -62.168 -5.895 -23.479 1.00 12.54 373 ILE B O 1
ATOM 6098 N N . PRO B 1 374 ? -63.384 -7.118 -24.907 1.00 12.34 374 PRO B N 1
ATOM 6099 C CA . PRO B 1 374 ? -64.639 -6.814 -24.205 1.00 11.89 374 PRO B CA 1
ATOM 6100 C C . PRO B 1 374 ? -64.651 -7.341 -22.774 1.00 11.42 374 PRO B C 1
ATOM 6101 O O . PRO B 1 374 ? -65.369 -6.791 -21.939 1.00 10.89 374 PRO B O 1
ATOM 6105 N N . HIS B 1 375 ? -63.871 -8.388 -22.506 1.00 10.86 375 HIS B N 1
ATOM 6106 C CA . HIS B 1 375 ? -63.758 -8.942 -21.164 1.00 10.40 375 HIS B CA 1
ATOM 6107 C C . HIS B 1 375 ? -63.163 -7.909 -20.201 1.00 9.68 375 HIS B C 1
ATOM 6108 O O . HIS B 1 375 ? -63.352 -8.010 -18.985 1.00 9.42 375 HIS B O 1
ATOM 6115 N N . VAL B 1 376 ? -62.471 -6.909 -20.753 1.00 8.94 376 VAL B N 1
ATOM 6116 C CA . VAL B 1 376 ? -61.902 -5.824 -19.956 1.00 8.58 376 VAL B CA 1
ATOM 6117 C C . VAL B 1 376 ? -62.761 -4.557 -20.071 1.00 8.25 376 VAL B C 1
ATOM 6118 O O . VAL B 1 376 ? -63.152 -3.970 -19.064 1.00 7.53 376 VAL B O 1
ATOM 6122 N N . SER B 1 377 ? -63.062 -4.149 -21.300 1.00 8.73 377 SER B N 1
ATOM 6123 C CA . SER B 1 377 ? -63.802 -2.906 -21.537 1.00 8.50 377 SER B CA 1
ATOM 6124 C C . SER B 1 377 ? -65.232 -2.920 -20.978 1.00 8.25 377 SER B C 1
ATOM 6125 O O . SER B 1 377 ? -65.753 -1.869 -20.591 1.00 8.49 377 SER B O 1
ATOM 6128 N N . SER B 1 378 ? -65.858 -4.092 -20.926 1.00 7.99 378 SER B N 1
ATOM 6129 C CA . SER B 1 378 ? -67.206 -4.235 -20.370 1.00 7.65 378 SER B CA 1
ATOM 6130 C C . SER B 1 378 ? -67.226 -3.900 -18.887 1.00 7.31 378 SER B C 1
ATOM 6131 O O . SER B 1 378 ? -68.301 -3.717 -18.309 1.00 6.97 378 SER B O 1
ATOM 6134 N N . LEU B 1 379 ? -66.046 -3.836 -18.270 1.00 7.36 379 LEU B N 1
ATOM 6135 C CA . LEU B 1 379 ? -65.944 -3.512 -16.849 1.00 7.15 379 LEU B CA 1
ATOM 6136 C C . LEU B 1 379 ? -65.801 -1.995 -16.619 1.00 6.85 379 LEU B C 1
ATOM 6137 O O . LEU B 1 379 ? -65.706 -1.545 -15.485 1.00 6.68 379 LEU B O 1
ATOM 6142 N N . LEU B 1 380 ? -65.782 -1.208 -17.693 1.00 7.49 380 LEU B N 1
ATOM 6143 C CA . LEU B 1 380 ? -65.704 0.253 -17.558 1.00 7.38 380 LEU B CA 1
ATOM 6144 C C . LEU B 1 380 ? -66.937 0.873 -16.892 1.00 7.61 380 LEU B C 1
ATOM 6145 O O . LEU B 1 380 ? -68.082 0.540 -17.232 1.00 7.44 380 LEU B O 1
ATOM 6150 N N . VAL B 1 381 ? -66.688 1.784 -15.954 1.00 8.01 381 VAL B N 1
ATOM 6151 C CA . VAL B 1 381 ? -67.750 2.486 -15.229 1.00 8.44 381 VAL B CA 1
ATOM 6152 C C . VAL B 1 381 ? -67.517 3.990 -15.434 1.00 9.20 381 VAL B C 1
ATOM 6153 O O . VAL B 1 381 ? -66.392 4.475 -15.255 1.00 9.07 381 VAL B O 1
ATOM 6157 N N . SER B 1 382 ? -68.568 4.714 -15.812 1.00 9.87 382 SER B N 1
ATOM 6158 C CA . SER B 1 382 ? -68.469 6.137 -16.165 1.00 10.81 382 SER B CA 1
ATOM 6159 C C . SER B 1 382 ? -68.194 7.044 -14.986 1.00 11.32 382 SER B C 1
ATOM 6160 O O . SER B 1 382 ? -67.488 8.040 -15.117 1.00 11.70 382 SER B O 1
ATOM 6163 N N . ASP B 1 383 ? -68.758 6.701 -13.837 1.00 12.34 383 ASP B N 1
ATOM 6164 C CA . ASP B 1 383 ? -68.655 7.541 -12.655 1.00 12.95 383 ASP B CA 1
ATOM 6165 C C . ASP B 1 383 ? -67.544 7.066 -11.723 1.00 12.77 383 ASP B C 1
ATOM 6166 O O . ASP B 1 383 ? -67.631 5.979 -11.163 1.00 12.99 383 ASP B O 1
ATOM 6171 N N . LEU B 1 384 ? -66.515 7.892 -11.552 1.00 12.67 384 LEU B N 1
ATOM 6172 C CA . LEU B 1 384 ? -65.429 7.583 -10.637 1.00 12.76 384 LEU B CA 1
ATOM 6173 C C . LEU B 1 384 ? -65.976 7.290 -9.232 1.00 12.48 384 LEU B C 1
ATOM 6174 O O . LEU B 1 384 ? -65.524 6.349 -8.565 1.00 12.32 384 LEU B O 1
ATOM 6179 N N . ASP B 1 385 ? -66.947 8.086 -8.781 1.00 12.50 385 ASP B N 1
ATOM 6180 C CA . ASP B 1 385 ? -67.590 7.858 -7.480 1.00 12.25 385 ASP B CA 1
ATOM 6181 C C . ASP B 1 385 ? -68.160 6.439 -7.340 1.00 11.51 385 ASP B C 1
ATOM 6182 O O . ASP B 1 385 ? -68.225 5.901 -6.230 1.00 11.33 385 ASP B O 1
ATOM 6187 N N . GLU B 1 386 ? -68.616 5.849 -8.443 1.00 10.87 386 GLU B N 1
ATOM 6188 C CA . GLU B 1 386 ? -69.165 4.494 -8.391 1.00 10.63 386 GLU B CA 1
ATOM 6189 C C . GLU B 1 386 ? -68.077 3.421 -8.248 1.00 10.17 386 GLU B C 1
ATOM 6190 O O . GLU B 1 386 ? -68.236 2.465 -7.479 1.00 10.15 386 GLU B O 1
ATOM 6196 N N . VAL B 1 387 ? -66.982 3.566 -8.982 1.00 9.83 387 VAL B N 1
ATOM 6197 C CA . VAL B 1 387 ? -65.878 2.619 -8.855 1.00 9.70 387 VAL B CA 1
ATOM 6198 C C . VAL B 1 387 ? -65.378 2.635 -7.415 1.00 9.68 387 VAL B C 1
ATOM 6199 O O . VAL B 1 387 ? -65.114 1.590 -6.818 1.00 9.69 387 VAL B O 1
ATOM 6203 N N . VAL B 1 388 ? -65.263 3.837 -6.864 1.00 9.79 388 VAL B N 1
ATOM 6204 C CA . VAL B 1 388 ? -64.798 4.031 -5.494 1.00 10.09 388 VAL B CA 1
ATOM 6205 C C . VAL B 1 388 ? -65.727 3.413 -4.449 1.00 10.03 388 VAL B C 1
ATOM 6206 O O . VAL B 1 388 ? -65.297 2.595 -3.625 1.00 9.89 388 VAL B O 1
ATOM 6210 N N . ALA B 1 389 ? -67.004 3.784 -4.481 1.00 10.26 389 ALA B N 1
ATOM 6211 C CA . ALA B 1 389 ? -67.954 3.294 -3.485 1.00 10.24 389 ALA B CA 1
ATOM 6212 C C . ALA B 1 389 ? -68.109 1.772 -3.474 1.00 10.54 389 ALA B C 1
ATOM 6213 O O . ALA B 1 389 ? -68.237 1.167 -2.411 1.00 11.23 389 ALA B O 1
ATOM 6215 N N . SER B 1 390 ? -68.106 1.164 -4.654 1.00 10.63 390 SER B N 1
ATOM 6216 C CA . SER B 1 390 ? -68.343 -0.276 -4.804 1.00 11.13 390 SER B CA 1
ATOM 6217 C C . SER B 1 390 ? -67.133 -1.193 -4.640 1.00 10.62 390 SER B C 1
ATOM 6218 O O . SER B 1 390 ? -67.289 -2.413 -4.540 1.00 10.65 390 SER B O 1
ATOM 6221 N N . SER B 1 391 ? -65.936 -0.619 -4.629 1.00 10.14 391 SER B N 1
ATOM 6222 C CA . SER B 1 391 ? -64.707 -1.405 -4.525 1.00 9.85 391 SER B CA 1
ATOM 6223 C C . SER B 1 391 ? -64.103 -1.295 -3.124 1.00 9.67 391 SER B C 1
ATOM 6224 O O . SER B 1 391 ? -64.306 -0.290 -2.444 1.00 10.18 391 SER B O 1
ATOM 6227 N N . ASP B 1 392 ? -63.365 -2.320 -2.699 1.00 9.34 392 ASP B N 1
ATOM 6228 C CA . ASP B 1 392 ? -62.660 -2.290 -1.413 1.00 9.43 392 ASP B CA 1
ATOM 6229 C C . ASP B 1 392 ? -61.186 -1.888 -1.592 1.00 9.30 392 ASP B C 1
ATOM 6230 O O . ASP B 1 392 ? -60.584 -1.236 -0.726 1.00 9.88 392 ASP B O 1
ATOM 6235 N N . VAL B 1 393 ? -60.597 -2.298 -2.711 1.00 8.27 393 VAL B N 1
ATOM 6236 C CA . VAL B 1 393 ? -59.219 -1.966 -3.021 1.00 8.02 393 VAL B CA 1
ATOM 6237 C C . VAL B 1 393 ? -59.242 -1.106 -4.270 1.00 7.67 393 VAL B C 1
ATOM 6238 O O . VAL B 1 393 ? -59.826 -1.493 -5.286 1.00 7.88 393 VAL B O 1
ATOM 6242 N N . LEU B 1 394 ? -58.616 0.061 -4.197 1.00 7.50 394 LEU B N 1
ATOM 6243 C CA . LEU B 1 394 ? -58.588 0.974 -5.334 1.00 7.45 394 LEU B CA 1
ATOM 6244 C C . LEU B 1 394 ? -57.153 1.123 -5.802 1.00 6.64 394 LEU B C 1
ATOM 6245 O O . LEU B 1 394 ? -56.264 1.433 -5.010 1.00 6.88 394 LEU B O 1
ATOM 6250 N N . VAL B 1 395 ? -56.932 0.893 -7.091 1.00 6.43 395 VAL B N 1
ATOM 6251 C CA . VAL B 1 395 ? -55.590 0.904 -7.658 1.00 6.12 395 VAL B CA 1
ATOM 6252 C C . VAL B 1 395 ? -55.368 2.159 -8.487 1.00 6.11 395 VAL B C 1
ATOM 6253 O O . VAL B 1 395 ? -56.073 2.407 -9.470 1.00 5.79 395 VAL B O 1
ATOM 6257 N N . LEU B 1 396 ? -54.381 2.955 -8.084 1.00 6.87 396 LEU B N 1
ATOM 6258 C CA . LEU B 1 396 ? -54.030 4.192 -8.773 1.00 6.82 396 LEU B CA 1
ATOM 6259 C C . LEU B 1 396 ? -53.015 3.802 -9.847 1.00 6.67 396 LEU B C 1
ATOM 6260 O O . LEU B 1 396 ? -51.821 3.653 -9.560 1.00 7.10 396 LEU B O 1
ATOM 6265 N N . GLY B 1 397 ? -53.507 3.629 -11.074 1.00 6.52 397 GLY B N 1
ATOM 6266 C CA . GLY B 1 397 ? -52.726 3.079 -12.176 1.00 6.79 397 GLY B CA 1
ATOM 6267 C C . GLY B 1 397 ? -51.971 4.029 -13.081 1.00 6.69 397 GLY B C 1
ATOM 6268 O O . GLY B 1 397 ? -50.878 3.697 -13.535 1.00 7.23 397 GLY B O 1
ATOM 6269 N N . ASN B 1 398 ? -52.559 5.180 -13.401 1.00 7.08 398 ASN B N 1
ATOM 6270 C CA . ASN B 1 398 ? -51.863 6.181 -14.197 1.00 6.67 398 ASN B CA 1
ATOM 6271 C C . ASN B 1 398 ? -52.132 7.588 -13.654 1.00 7.25 398 ASN B C 1
ATOM 6272 O O . ASN B 1 398 ? -52.892 7.759 -12.691 1.00 7.21 398 ASN B O 1
ATOM 6277 N N . GLY B 1 399 ? -51.502 8.586 -14.255 1.00 7.78 399 GLY B N 1
ATOM 6278 C CA . GLY B 1 399 ? -51.471 9.918 -13.666 1.00 8.65 399 GLY B CA 1
ATOM 6279 C C . GLY B 1 399 ? -52.609 10.892 -13.909 1.00 9.22 399 GLY B C 1
ATOM 6280 O O . GLY B 1 399 ? -52.361 12.073 -14.131 1.00 10.06 399 GLY B O 1
ATOM 6281 N N . ASP B 1 400 ? -53.850 10.436 -13.816 1.00 9.54 400 ASP B N 1
ATOM 6282 C CA . ASP B 1 400 ? -54.981 11.330 -14.008 1.00 10.11 400 ASP B CA 1
ATOM 6283 C C . ASP B 1 400 ? -55.178 12.240 -12.784 1.00 10.46 400 ASP B C 1
ATOM 6284 O O . ASP B 1 400 ? -55.239 11.766 -11.657 1.00 10.42 400 ASP B O 1
ATOM 6289 N N . GLU B 1 401 ? -55.257 13.550 -13.015 1.00 11.20 401 GLU B N 1
ATOM 6290 C CA . GLU B 1 401 ? -55.439 14.530 -11.934 1.00 11.17 401 GLU B CA 1
ATOM 6291 C C . GLU B 1 401 ? -56.717 14.309 -11.142 1.00 11.68 401 GLU B C 1
ATOM 6292 O O . GLU B 1 401 ? -56.815 14.742 -9.993 1.00 12.32 401 GLU B O 1
ATOM 6294 N N . LEU B 1 402 ? -57.682 13.617 -11.735 1.00 11.83 402 LEU B N 1
ATOM 6295 C CA . LEU B 1 402 ? -58.939 13.335 -11.054 1.00 12.45 402 LEU B CA 1
ATOM 6296 C C . LEU B 1 402 ? -58.740 12.451 -9.830 1.00 12.51 402 LEU B C 1
ATOM 6297 O O . LEU B 1 402 ? -59.560 12.481 -8.910 1.00 12.86 402 LEU B O 1
ATOM 6302 N N . PHE B 1 403 ? -57.653 11.682 -9.798 1.00 12.75 403 PHE B N 1
ATOM 6303 C CA . PHE B 1 403 ? -57.432 10.738 -8.705 1.00 12.97 403 PHE B CA 1
ATOM 6304 C C . PHE B 1 403 ? -56.861 11.406 -7.456 1.00 13.92 403 PHE B C 1
ATOM 6305 O O . PHE B 1 403 ? -56.843 10.804 -6.381 1.00 14.36 403 PHE B O 1
ATOM 6313 N N . VAL B 1 404 ? -56.403 12.645 -7.596 1.00 15.05 404 VAL B N 1
ATOM 6314 C CA . VAL B 1 404 ? -55.798 13.378 -6.488 1.00 15.95 404 VAL B CA 1
ATOM 6315 C C . VAL B 1 404 ? -56.765 13.546 -5.304 1.00 16.93 404 VAL B C 1
ATOM 6316 O O . VAL B 1 404 ? -56.382 13.330 -4.151 1.00 16.44 404 VAL B O 1
ATOM 6320 N N . ASP B 1 405 ? -58.016 13.899 -5.591 1.00 18.37 405 ASP B N 1
ATOM 6321 C CA . ASP B 1 405 ? -59.005 14.127 -4.536 1.00 19.39 405 ASP B CA 1
ATOM 6322 C C . ASP B 1 405 ? -59.254 12.860 -3.728 1.00 19.83 405 ASP B C 1
ATOM 6323 O O . ASP B 1 405 ? -59.385 12.912 -2.503 1.00 20.41 405 ASP B O 1
ATOM 6328 N N . LEU B 1 406 ? -59.314 11.721 -4.415 1.00 20.02 406 LEU B N 1
ATOM 6329 C CA . LEU B 1 406 ? -59.557 10.449 -3.754 1.00 20.30 406 LEU B CA 1
ATOM 6330 C C . LEU B 1 406 ? -58.447 10.162 -2.753 1.00 20.56 406 LEU B C 1
ATOM 6331 O O . LEU B 1 406 ? -58.689 9.609 -1.678 1.00 20.67 406 LEU B O 1
ATOM 6336 N N . VAL B 1 407 ? -57.224 10.536 -3.110 1.00 20.73 407 VAL B N 1
ATOM 6337 C CA . VAL B 1 407 ? -56.090 10.292 -2.236 1.00 20.76 407 VAL B CA 1
ATOM 6338 C C . VAL B 1 407 ? -56.070 11.246 -1.039 1.00 21.31 407 VAL B C 1
ATOM 6339 O O . VAL B 1 407 ? -55.775 10.823 0.072 1.00 21.95 407 VAL B O 1
ATOM 6343 N N . ASN B 1 408 ? -56.414 12.513 -1.244 1.00 21.89 408 ASN B N 1
ATOM 6344 C CA . ASN B 1 408 ? -56.384 13.480 -0.143 1.00 22.09 408 ASN B CA 1
ATOM 6345 C C . ASN B 1 408 ? -57.577 13.341 0.800 1.00 21.99 408 ASN B C 1
ATOM 6346 O O . ASN B 1 408 ? -57.472 13.662 1.986 1.00 22.24 408 ASN B O 1
ATOM 6351 N N . LYS B 1 409 ? -58.703 12.864 0.272 1.00 21.49 409 LYS B N 1
ATOM 6352 C CA . LYS B 1 409 ? -59.903 12.641 1.067 1.00 21.05 409 LYS B CA 1
ATOM 6353 C C . LYS B 1 409 ? -60.476 11.265 0.737 1.00 20.68 409 LYS B C 1
ATOM 6354 O O . LYS B 1 409 ? -61.448 11.144 -0.008 1.00 21.02 409 LYS B O 1
ATOM 6356 N N . THR B 1 410 ? -59.865 10.227 1.300 1.00 20.22 410 THR B N 1
ATOM 6357 C CA . THR B 1 410 ? -60.266 8.851 1.022 1.00 19.70 410 THR B CA 1
ATOM 6358 C C . THR B 1 410 ? -61.431 8.404 1.900 1.00 19.39 410 THR B C 1
ATOM 6359 O O . THR B 1 410 ? -61.327 8.437 3.121 1.00 19.47 410 THR B O 1
ATOM 6363 N N . PRO B 1 411 ? -62.538 7.980 1.297 1.00 19.04 411 PRO B N 1
ATOM 6364 C CA . PRO B 1 411 ? -63.655 7.457 2.089 1.00 18.85 411 PRO B CA 1
ATOM 6365 C C . PRO B 1 411 ? -63.187 6.301 2.965 1.00 18.69 411 PRO B C 1
ATOM 6366 O O . PRO B 1 411 ? -62.253 5.584 2.594 1.00 18.67 411 PRO B O 1
ATOM 6370 N N . SER B 1 412 ? -63.803 6.145 4.132 1.00 18.56 412 SER B N 1
ATOM 6371 C CA . SER B 1 412 ? -63.433 5.088 5.062 1.00 18.50 412 SER B CA 1
ATOM 6372 C C . SER B 1 412 ? -63.664 3.702 4.459 1.00 17.98 412 SER B C 1
ATOM 6373 O O . SER B 1 412 ? -64.477 3.540 3.549 1.00 18.01 412 SER B O 1
ATOM 6376 N N . GLY B 1 413 ? -62.930 2.712 4.959 1.00 17.11 413 GLY B N 1
ATOM 6377 C CA . GLY B 1 413 ? -63.107 1.333 4.527 1.00 16.55 413 GLY B CA 1
ATOM 6378 C C . GLY B 1 413 ? -62.497 0.981 3.177 1.00 15.82 413 GLY B C 1
ATOM 6379 O O . GLY B 1 413 ? -62.922 0.023 2.534 1.00 15.91 413 GLY B O 1
ATOM 6380 N N . LYS B 1 414 ? -61.516 1.755 2.731 1.00 14.91 414 LYS B N 1
ATOM 6381 C CA . LYS B 1 414 ? -60.838 1.454 1.475 1.00 13.93 414 LYS B CA 1
ATOM 6382 C C . LYS B 1 414 ? -59.371 1.167 1.708 1.00 13.37 414 LYS B C 1
ATOM 6383 O O . LYS B 1 414 ? -58.781 1.626 2.696 1.00 13.50 414 LYS B O 1
ATOM 6389 N N . LYS B 1 415 ? -58.787 0.400 0.794 1.00 12.52 415 LYS B N 1
ATOM 6390 C CA . LYS B 1 415 ? -57.343 0.181 0.776 1.00 12.05 415 LYS B CA 1
ATOM 6391 C C . LYS B 1 415 ? -56.848 0.696 -0.574 1.00 11.27 415 LYS B C 1
ATOM 6392 O O . LYS B 1 415 ? -57.321 0.240 -1.620 1.00 11.69 415 LYS B O 1
ATOM 6398 N N . LEU B 1 416 ? -55.925 1.654 -0.571 1.00 10.07 416 LEU B N 1
ATOM 6399 C CA . LEU B 1 416 ? -55.390 2.179 -1.826 1.00 9.42 416 LEU B CA 1
ATOM 6400 C C . LEU B 1 416 ? -54.103 1.460 -2.171 1.00 8.48 416 LEU B C 1
ATOM 6401 O O . LEU B 1 416 ? -53.311 1.169 -1.287 1.00 7.84 416 LEU B O 1
ATOM 6406 N N . VAL B 1 417 ? -53.912 1.156 -3.455 1.00 7.89 417 VAL B N 1
ATOM 6407 C CA . VAL B 1 417 ? -52.644 0.613 -3.946 1.00 7.26 417 VAL B CA 1
ATOM 6408 C C . VAL B 1 417 ? -52.160 1.626 -4.970 1.00 6.90 417 VAL B C 1
ATOM 6409 O O . VAL B 1 417 ? -52.722 1.745 -6.056 1.00 7.00 417 VAL B O 1
ATOM 6413 N N . ASP B 1 418 ? -51.120 2.365 -4.600 1.00 6.72 418 ASP B N 1
ATOM 6414 C CA . ASP B 1 418 ? -50.606 3.474 -5.392 1.00 6.51 418 ASP B CA 1
ATOM 6415 C C . ASP B 1 418 ? -49.426 3.037 -6.246 1.00 6.41 418 ASP B C 1
ATOM 6416 O O . ASP B 1 418 ? -48.338 2.765 -5.733 1.00 6.53 418 ASP B O 1
ATOM 6421 N N . LEU B 1 419 ? -49.653 2.983 -7.554 1.00 6.59 419 LEU B N 1
ATOM 6422 C CA . LEU B 1 419 ? -48.633 2.567 -8.508 1.00 7.01 419 LEU B CA 1
ATOM 6423 C C . LEU B 1 419 ? -47.927 3.750 -9.164 1.00 7.43 419 LEU B C 1
ATOM 6424 O O . LEU B 1 419 ? -47.003 3.551 -9.949 1.00 8.18 419 LEU B O 1
ATOM 6429 N N . VAL B 1 420 ? -48.322 4.968 -8.798 1.00 7.98 420 VAL B N 1
ATOM 6430 C CA . VAL B 1 420 ? -47.890 6.186 -9.498 1.00 8.49 420 VAL B CA 1
ATOM 6431 C C . VAL B 1 420 ? -47.139 7.195 -8.637 1.00 8.05 420 VAL B C 1
ATOM 6432 O O . VAL B 1 420 ? -46.159 7.805 -9.094 1.00 7.94 420 VAL B O 1
ATOM 6436 N N . GLY B 1 421 ? -47.602 7.388 -7.402 1.00 7.39 421 GLY B N 1
ATOM 6437 C CA . GLY B 1 421 ? -46.998 8.354 -6.505 1.00 7.82 421 GLY B CA 1
ATOM 6438 C C . GLY B 1 421 ? -47.914 9.471 -6.028 1.00 7.98 421 GLY B C 1
ATOM 6439 O O . GLY B 1 421 ? -47.437 10.546 -5.652 1.00 8.57 421 GLY B O 1
ATOM 6440 N N . PHE B 1 422 ? -49.230 9.239 -6.037 1.00 8.14 422 PHE B N 1
ATOM 6441 C CA . PHE B 1 422 ? -50.181 10.217 -5.528 1.00 7.94 422 PHE B CA 1
ATOM 6442 C C . PHE B 1 422 ? -50.050 10.420 -4.008 1.00 8.71 422 PHE B C 1
ATOM 6443 O O . PHE B 1 422 ? -50.340 11.502 -3.487 1.00 8.81 422 PHE B O 1
ATOM 6451 N N . MET B 1 423 ? -49.639 9.382 -3.283 1.00 9.20 423 MET B N 1
ATOM 6452 C CA . MET B 1 423 ? -49.535 9.462 -1.827 1.00 9.84 423 MET B CA 1
ATOM 6453 C C . MET B 1 423 ? -48.514 10.516 -1.328 1.00 11.21 423 MET B C 1
ATOM 6454 O O . MET B 1 423 ? -47.363 10.513 -1.766 1.00 10.81 423 MET B O 1
ATOM 6459 N N . PRO B 1 424 ? -48.966 11.481 -0.523 1.00 13.25 424 PRO B N 1
ATOM 6460 C CA . PRO B 1 424 ? -48.075 12.389 0.210 1.00 14.35 424 PRO B CA 1
ATOM 6461 C C . PRO B 1 424 ? -46.941 11.748 0.982 1.00 15.07 424 PRO B C 1
ATOM 6462 O O . PRO B 1 424 ? -45.860 12.338 1.043 1.00 16.25 424 PRO B O 1
ATOM 6466 N N . HIS B 1 425 ? -47.171 10.571 1.558 1.00 15.64 425 HIS B N 1
ATOM 6467 C CA . HIS B 1 425 ? -46.188 9.944 2.427 1.00 16.02 425 HIS B CA 1
ATOM 6468 C C . HIS B 1 425 ? -46.030 8.457 2.124 1.00 15.17 425 HIS B C 1
ATOM 6469 O O . HIS B 1 425 ? -46.412 7.985 1.036 1.00 15.14 425 HIS B O 1
ATOM 6476 N N . THR B 1 426 ? -45.435 7.732 3.067 1.00 14.09 426 THR B N 1
ATOM 6477 C CA . THR B 1 426 ? -45.164 6.312 2.902 1.00 12.65 426 THR B CA 1
ATOM 6478 C C . THR B 1 426 ? -46.359 5.450 3.268 1.00 11.51 426 THR B C 1
ATOM 6479 O O . THR B 1 426 ? -47.389 5.936 3.748 1.00 11.66 426 THR B O 1
ATOM 6483 N N . THR B 1 427 ? -46.202 4.155 3.038 1.00 10.62 427 THR B N 1
ATOM 6484 C CA . THR B 1 427 ? -47.242 3.175 3.286 1.00 10.49 427 THR B CA 1
ATOM 6485 C C . THR B 1 427 ? -47.811 3.227 4.705 1.00 11.07 427 THR B C 1
ATOM 6486 O O . THR B 1 427 ? -47.070 3.311 5.685 1.00 11.13 427 THR B O 1
ATOM 6490 N N . THR B 1 428 ? -49.140 3.202 4.782 1.00 11.70 428 THR B N 1
ATOM 6491 C CA . THR B 1 428 ? -49.872 3.109 6.040 1.00 12.37 428 THR B CA 1
ATOM 6492 C C . THR B 1 428 ? -50.808 1.911 5.958 1.00 12.67 428 THR B C 1
ATOM 6493 O O . THR B 1 428 ? -50.836 1.213 4.952 1.00 12.66 428 THR B O 1
ATOM 6497 N N . ALA B 1 429 ? -51.602 1.689 7.006 1.00 13.41 429 ALA B N 1
ATOM 6498 C CA . ALA B 1 429 ? -52.549 0.580 7.022 1.00 13.41 429 ALA B CA 1
ATOM 6499 C C . ALA B 1 429 ? -53.612 0.717 5.938 1.00 13.12 429 ALA B C 1
ATOM 6500 O O . ALA B 1 429 ? -54.136 -0.288 5.464 1.00 14.29 429 ALA B O 1
ATOM 6502 N N . GLN B 1 430 ? -53.908 1.950 5.530 1.00 12.27 430 GLN B N 1
ATOM 6503 C CA . GLN B 1 430 ? -54.960 2.214 4.547 1.00 11.64 430 GLN B CA 1
ATOM 6504 C C . GLN B 1 430 ? -54.479 2.463 3.113 1.00 11.03 430 GLN B C 1
ATOM 6505 O O . GLN B 1 430 ? -55.276 2.372 2.179 1.00 10.97 430 GLN B O 1
ATOM 6507 N N . ALA B 1 431 ? -53.207 2.820 2.933 1.00 9.93 431 ALA B N 1
ATOM 6508 C CA . ALA B 1 431 ? -52.676 3.097 1.599 1.00 9.24 431 ALA B CA 1
ATOM 6509 C C . ALA B 1 431 ? -51.249 2.588 1.454 1.00 9.04 431 ALA B C 1
ATOM 6510 O O . ALA B 1 431 ? -50.388 2.849 2.304 1.00 9.46 431 ALA B O 1
ATOM 6512 N N . GLU B 1 432 ? -50.983 1.870 0.373 1.00 8.92 432 GLU B N 1
ATOM 6513 C CA . GLU B 1 432 ? -49.636 1.351 0.173 1.00 8.54 432 GLU B CA 1
ATOM 6514 C C . GLU B 1 432 ? -49.102 1.670 -1.201 1.00 7.76 432 GLU B C 1
ATOM 6515 O O . GLU B 1 432 ? -49.831 1.618 -2.204 1.00 7.33 432 GLU B O 1
ATOM 6521 N N . GLY B 1 433 ? -47.823 2.027 -1.230 1.00 7.30 433 GLY B N 1
ATOM 6522 C CA . GLY B 1 433 ? -47.152 2.363 -2.470 1.00 6.54 433 GLY B CA 1
ATOM 6523 C C . GLY B 1 433 ? -46.342 1.195 -2.979 1.00 6.12 433 GLY B C 1
ATOM 6524 O O . GLY B 1 433 ? -45.885 0.360 -2.189 1.00 5.98 433 GLY B O 1
ATOM 6525 N N . ILE B 1 434 ? -46.150 1.129 -4.292 1.00 6.40 434 ILE B N 1
ATOM 6526 C CA . ILE B 1 434 ? -45.352 0.061 -4.881 1.00 6.37 434 ILE B CA 1
ATOM 6527 C C . ILE B 1 434 ? -43.853 0.215 -4.544 1.00 6.26 434 ILE B C 1
ATOM 6528 O O . ILE B 1 434 ? -43.121 -0.775 -4.512 1.00 6.65 434 ILE B O 1
ATOM 6533 N N . CYS B 1 435 ? -43.421 1.446 -4.269 1.00 5.96 435 CYS B N 1
ATOM 6534 C CA . CYS B 1 435 ? -42.011 1.743 -3.950 1.00 5.72 435 CYS B CA 1
ATOM 6535 C C . CYS B 1 435 ? -41.874 2.728 -2.778 1.00 6.04 435 CYS B C 1
ATOM 6536 O O . CYS B 1 435 ? -40.850 3.419 -2.653 1.00 5.18 435 CYS B O 1
ATOM 6539 N N . TRP B 1 436 ? -42.889 2.776 -1.918 1.00 6.91 436 TRP B N 1
ATOM 6540 C CA . TRP B 1 436 ? -42.883 3.635 -0.731 1.00 6.87 436 TRP B CA 1
ATOM 6541 C C . TRP B 1 436 ? -43.876 3.124 0.291 1.00 7.82 436 TRP B C 1
ATOM 6542 O O . TRP B 1 436 ? -43.937 3.632 1.415 1.00 8.31 436 TRP B O 1
ATOM 6554 N N . MET C 1 1 ? -47.280 -52.398 15.962 1.00 9.77 1 MET C N 1
ATOM 6555 C CA . MET C 1 1 ? -47.199 -51.438 17.105 1.00 9.34 1 MET C CA 1
ATOM 6556 C C . MET C 1 1 ? -48.325 -50.416 17.002 1.00 8.75 1 MET C C 1
ATOM 6557 O O . MET C 1 1 ? -49.150 -50.485 16.096 1.00 8.80 1 MET C O 1
ATOM 6562 N N . ARG C 1 2 ? -48.403 -49.532 17.989 1.00 7.99 2 ARG C N 1
ATOM 6563 C CA . ARG C 1 2 ? -49.360 -48.433 17.993 1.00 7.53 2 ARG C CA 1
ATOM 6564 C C . ARG C 1 2 ? -48.746 -47.164 17.390 1.00 6.86 2 ARG C C 1
ATOM 6565 O O . ARG C 1 2 ? -47.696 -46.700 17.844 1.00 6.07 2 ARG C O 1
ATOM 6573 N N . ILE C 1 3 ? -49.407 -46.599 16.380 1.00 6.55 3 ILE C N 1
ATOM 6574 C CA . ILE C 1 3 ? -48.875 -45.454 15.663 1.00 6.26 3 ILE C CA 1
ATOM 6575 C C . ILE C 1 3 ? -49.878 -44.322 15.491 1.00 6.00 3 ILE C C 1
ATOM 6576 O O . ILE C 1 3 ? -51.008 -44.540 15.069 1.00 6.36 3 ILE C O 1
ATOM 6581 N N . SER C 1 4 ? -49.457 -43.106 15.820 1.00 5.97 4 SER C N 1
ATOM 6582 C CA . SER C 1 4 ? -50.262 -41.918 15.553 1.00 5.68 4 SER C CA 1
ATOM 6583 C C . SER C 1 4 ? -49.667 -41.189 14.347 1.00 5.72 4 SER C C 1
ATOM 6584 O O . SER C 1 4 ? -48.438 -41.086 14.211 1.00 5.36 4 SER C O 1
ATOM 6587 N N . ILE C 1 5 ? -50.535 -40.687 13.475 1.00 5.44 5 ILE C N 1
ATOM 6588 C CA . ILE C 1 5 ? -50.115 -39.971 12.281 1.00 6.06 5 ILE C CA 1
ATOM 6589 C C . ILE C 1 5 ? -50.683 -38.579 12.358 1.00 5.56 5 ILE C C 1
ATOM 6590 O O . ILE C 1 5 ? -51.903 -38.396 12.414 1.00 6.33 5 ILE C O 1
ATOM 6595 N N . PHE C 1 6 ? -49.803 -37.597 12.414 1.00 5.43 6 PHE C N 1
ATOM 6596 C CA . PHE C 1 6 ? -50.224 -36.218 12.492 1.00 5.02 6 PHE C CA 1
ATOM 6597 C C . PHE C 1 6 ? -50.294 -35.623 11.092 1.00 4.92 6 PHE C C 1
ATOM 6598 O O . PHE C 1 6 ? -49.266 -35.395 10.428 1.00 5.49 6 PHE C O 1
ATOM 6606 N N . GLY C 1 7 ? -51.527 -35.398 10.644 1.00 5.55 7 GLY C N 1
ATOM 6607 C CA . GLY C 1 7 ? -51.812 -34.856 9.338 1.00 5.65 7 GLY C CA 1
ATOM 6608 C C . GLY C 1 7 ? -52.308 -35.957 8.420 1.00 5.88 7 GLY C C 1
ATOM 6609 O O . GLY C 1 7 ? -51.534 -36.843 8.046 1.00 5.50 7 GLY C O 1
ATOM 6610 N N . LEU C 1 8 ? -53.599 -35.904 8.092 1.00 6.03 8 LEU C N 1
ATOM 6611 C CA . LEU C 1 8 ? -54.259 -36.903 7.261 1.00 6.37 8 LEU C CA 1
ATOM 6612 C C . LEU C 1 8 ? -54.543 -36.380 5.852 1.00 6.13 8 LEU C C 1
ATOM 6613 O O . LEU C 1 8 ? -55.673 -36.467 5.350 1.00 6.62 8 LEU C O 1
ATOM 6618 N N . GLY C 1 9 ? -53.511 -35.841 5.213 1.00 6.17 9 GLY C N 1
ATOM 6619 C CA . GLY C 1 9 ? -53.615 -35.333 3.854 1.00 6.04 9 GLY C CA 1
ATOM 6620 C C . GLY C 1 9 ? -53.193 -36.366 2.823 1.00 5.56 9 GLY C C 1
ATOM 6621 O O . GLY C 1 9 ? -53.302 -37.578 3.072 1.00 5.24 9 GLY C O 1
ATOM 6622 N N . TYR C 1 10 ? -52.709 -35.894 1.673 1.00 6.08 10 TYR C N 1
ATOM 6623 C CA . TYR C 1 10 ? -52.275 -36.785 0.582 1.00 5.86 10 TYR C CA 1
ATOM 6624 C C . TYR C 1 10 ? -51.260 -37.828 1.044 1.00 5.94 10 TYR C C 1
ATOM 6625 O O . TYR C 1 10 ? -51.356 -39.008 0.685 1.00 6.31 10 TYR C O 1
ATOM 6634 N N . VAL C 1 11 ? -50.314 -37.433 1.885 1.00 5.81 11 VAL C N 1
ATOM 6635 C CA . VAL C 1 11 ? -49.351 -38.396 2.407 1.00 5.75 11 VAL C CA 1
ATOM 6636 C C . VAL C 1 11 ? -49.907 -39.156 3.621 1.00 5.41 11 VAL C C 1
ATOM 6637 O O . VAL C 1 11 ? -49.945 -40.394 3.649 1.00 5.31 11 VAL C O 1
ATOM 6641 N N . GLY C 1 12 ? -50.337 -38.413 4.636 1.00 5.43 12 GLY C N 1
ATOM 6642 C CA . GLY C 1 12 ? -50.783 -38.998 5.892 1.00 5.02 12 GLY C CA 1
ATOM 6643 C C . GLY C 1 12 ? -51.923 -39.998 5.824 1.00 4.68 12 GLY C C 1
ATOM 6644 O O . GLY C 1 12 ? -51.903 -41.021 6.523 1.00 4.90 12 GLY C O 1
ATOM 6645 N N . ALA C 1 13 ? -52.940 -39.706 5.014 1.00 4.91 13 ALA C N 1
ATOM 6646 C CA . ALA C 1 13 ? -54.075 -40.614 4.877 1.00 4.37 13 ALA C CA 1
ATOM 6647 C C . ALA C 1 13 ? -53.620 -41.931 4.268 1.00 4.28 13 ALA C C 1
ATOM 6648 O O . ALA C 1 13 ? -54.105 -43.003 4.657 1.00 4.64 13 ALA C O 1
ATOM 6650 N N . VAL C 1 14 ? -52.691 -41.857 3.319 1.00 4.83 14 VAL C N 1
ATOM 6651 C CA . VAL C 1 14 ? -52.150 -43.068 2.688 1.00 4.82 14 VAL C CA 1
ATOM 6652 C C . VAL C 1 14 ? -51.354 -43.874 3.718 1.00 5.12 14 VAL C C 1
ATOM 6653 O O . VAL C 1 14 ? -51.532 -45.094 3.860 1.00 4.97 14 VAL C O 1
ATOM 6657 N N . CYS C 1 15 ? -50.465 -43.205 4.441 1.00 5.61 15 CYS C N 1
ATOM 6658 C CA . CYS C 1 15 ? -49.697 -43.869 5.484 1.00 6.16 15 CYS C CA 1
ATOM 6659 C C . CYS C 1 15 ? -50.610 -44.542 6.507 1.00 6.12 15 CYS C C 1
ATOM 6660 O O . CYS C 1 15 ? -50.364 -45.683 6.915 1.00 6.57 15 CYS C O 1
ATOM 6663 N N . ALA C 1 16 ? -51.661 -43.840 6.928 1.00 6.57 16 ALA C N 1
ATOM 6664 C CA . ALA C 1 16 ? -52.623 -44.392 7.874 1.00 6.34 16 ALA C CA 1
ATOM 6665 C C . ALA C 1 16 ? -53.236 -45.676 7.331 1.00 6.33 16 ALA C C 1
ATOM 6666 O O . ALA C 1 16 ? -53.343 -46.679 8.041 1.00 5.97 16 ALA C O 1
ATOM 6668 N N . GLY C 1 17 ? -53.655 -45.631 6.078 1.00 6.32 17 GLY C N 1
ATOM 6669 C CA . GLY C 1 17 ? -54.259 -46.779 5.436 1.00 6.57 17 GLY C CA 1
ATOM 6670 C C . GLY C 1 17 ? -53.287 -47.932 5.293 1.00 6.15 17 GLY C C 1
ATOM 6671 O O . GLY C 1 17 ? -53.620 -49.080 5.604 1.00 6.51 17 GLY C O 1
ATOM 6672 N N . CYS C 1 18 ? -52.068 -47.626 4.860 1.00 6.43 18 CYS C N 1
ATOM 6673 C CA . CYS C 1 18 ? -51.055 -48.653 4.608 1.00 6.85 18 CYS C CA 1
ATOM 6674 C C . CYS C 1 18 ? -50.527 -49.301 5.885 1.00 6.91 18 CYS C C 1
ATOM 6675 O O . CYS C 1 18 ? -50.248 -50.503 5.908 1.00 7.22 18 CYS C O 1
ATOM 6678 N N . LEU C 1 19 ? -50.378 -48.514 6.947 1.00 7.10 19 LEU C N 1
ATOM 6679 C CA . LEU C 1 19 ? -49.904 -49.057 8.216 1.00 6.97 19 LEU C CA 1
ATOM 6680 C C . LEU C 1 19 ? -50.972 -49.894 8.910 1.00 7.36 19 LEU C C 1
ATOM 6681 O O . LEU C 1 19 ? -50.677 -50.950 9.476 1.00 7.05 19 LEU C O 1
ATOM 6686 N N . SER C 1 20 ? -52.213 -49.431 8.887 1.00 7.97 20 SER C N 1
ATOM 6687 C CA . SER C 1 20 ? -53.283 -50.206 9.509 1.00 8.56 20 SER C CA 1
ATOM 6688 C C . SER C 1 20 ? -53.485 -51.531 8.743 1.00 8.56 20 SER C C 1
ATOM 6689 O O . SER C 1 20 ? -53.784 -52.557 9.349 1.00 8.83 20 SER C O 1
ATOM 6692 N N . ALA C 1 21 ? -53.249 -51.524 7.432 1.00 9.50 21 ALA C N 1
ATOM 6693 C CA . ALA C 1 21 ? -53.379 -52.735 6.614 1.00 9.66 21 ALA C CA 1
ATOM 6694 C C . ALA C 1 21 ? -52.316 -53.764 6.992 1.00 10.17 21 ALA C C 1
ATOM 6695 O O . ALA C 1 21 ? -52.517 -54.982 6.819 1.00 10.86 21 ALA C O 1
ATOM 6697 N N . ARG C 1 22 ? -51.204 -53.283 7.544 1.00 10.12 22 ARG C N 1
ATOM 6698 C CA . ARG C 1 22 ? -50.109 -54.156 7.962 1.00 10.37 22 ARG C CA 1
ATOM 6699 C C . ARG C 1 22 ? -50.232 -54.628 9.415 1.00 10.46 22 ARG C C 1
ATOM 6700 O O . ARG C 1 22 ? -49.317 -55.274 9.948 1.00 11.70 22 ARG C O 1
ATOM 6708 N N . GLY C 1 23 ? -51.349 -54.311 10.068 1.00 10.25 23 GLY C N 1
ATOM 6709 C CA . GLY C 1 23 ? -51.604 -54.821 11.408 1.00 10.06 23 GLY C CA 1
ATOM 6710 C C . GLY C 1 23 ? -51.356 -53.877 12.564 1.00 9.83 23 GLY C C 1
ATOM 6711 O O . GLY C 1 23 ? -51.630 -54.232 13.706 1.00 10.61 23 GLY C O 1
ATOM 6712 N N . HIS C 1 24 ? -50.838 -52.682 12.290 1.00 9.45 24 HIS C N 1
ATOM 6713 C CA . HIS C 1 24 ? -50.592 -51.717 13.362 1.00 9.03 24 HIS C CA 1
ATOM 6714 C C . HIS C 1 24 ? -51.895 -51.073 13.809 1.00 8.73 24 HIS C C 1
ATOM 6715 O O . HIS C 1 24 ? -52.831 -50.993 13.029 1.00 9.53 24 HIS C O 1
ATOM 6722 N N . GLU C 1 25 ? -51.958 -50.615 15.056 1.00 9.01 25 GLU C N 1
ATOM 6723 C CA . GLU C 1 25 ? -53.107 -49.844 15.515 1.00 8.94 25 GLU C CA 1
ATOM 6724 C C . GLU C 1 25 ? -52.760 -48.403 15.195 1.00 8.93 25 GLU C C 1
ATOM 6725 O O . GLU C 1 25 ? -51.737 -47.887 15.660 1.00 10.09 25 GLU C O 1
ATOM 6727 N N . VAL C 1 26 ? -53.593 -47.746 14.397 1.00 8.37 26 VAL C N 1
ATOM 6728 C CA . VAL C 1 26 ? -53.288 -46.404 13.934 1.00 7.70 26 VAL C CA 1
ATOM 6729 C C . VAL C 1 26 ? -54.294 -45.363 14.395 1.00 7.53 26 VAL C C 1
ATOM 6730 O O . VAL C 1 26 ? -55.504 -45.538 14.254 1.00 7.76 26 VAL C O 1
ATOM 6734 N N . ILE C 1 27 ? -53.778 -44.270 14.939 1.00 7.30 27 ILE C N 1
ATOM 6735 C CA . ILE C 1 27 ? -54.617 -43.153 15.346 1.00 7.17 27 ILE C CA 1
ATOM 6736 C C . ILE C 1 27 ? -54.252 -41.967 14.477 1.00 6.90 27 ILE C C 1
ATOM 6737 O O . ILE C 1 27 ? -53.155 -41.407 14.596 1.00 6.85 27 ILE C O 1
ATOM 6742 N N . GLY C 1 28 ? -55.153 -41.595 13.578 1.00 6.98 28 GLY C N 1
ATOM 6743 C CA . GLY C 1 28 ? -54.929 -40.453 12.717 1.00 6.45 28 GLY C CA 1
ATOM 6744 C C . GLY C 1 28 ? -55.346 -39.182 13.428 1.00 6.52 28 GLY C C 1
ATOM 6745 O O . GLY C 1 28 ? -56.423 -39.126 14.023 1.00 7.38 28 GLY C O 1
ATOM 6746 N N . VAL C 1 29 ? -54.488 -38.167 13.371 1.00 6.57 29 VAL C N 1
ATOM 6747 C CA . VAL C 1 29 ? -54.750 -36.884 14.017 1.00 6.19 29 VAL C CA 1
ATOM 6748 C C . VAL C 1 29 ? -54.767 -35.750 12.979 1.00 6.38 29 VAL C C 1
ATOM 6749 O O . VAL C 1 29 ? -53.875 -35.638 12.126 1.00 6.12 29 VAL C O 1
ATOM 6753 N N . ASP C 1 30 ? -55.784 -34.902 13.036 1.00 6.64 30 ASP C N 1
ATOM 6754 C CA . ASP C 1 30 ? -55.828 -33.731 12.165 1.00 7.41 30 ASP C CA 1
ATOM 6755 C C . ASP C 1 30 ? -56.590 -32.610 12.874 1.00 8.21 30 ASP C C 1
ATOM 6756 O O . ASP C 1 30 ? -57.404 -32.866 13.766 1.00 8.73 30 ASP C O 1
ATOM 6761 N N . VAL C 1 31 ? -56.305 -31.373 12.485 1.00 9.52 31 VAL C N 1
ATOM 6762 C CA . VAL C 1 31 ? -57.017 -30.213 13.015 1.00 10.19 31 VAL C CA 1
ATOM 6763 C C . VAL C 1 31 ? -58.363 -30.092 12.305 1.00 10.89 31 VAL C C 1
ATOM 6764 O O . VAL C 1 31 ? -59.273 -29.435 12.803 1.00 11.28 31 VAL C O 1
ATOM 6768 N N . SER C 1 32 ? -58.483 -30.745 11.148 1.00 11.46 32 SER C N 1
ATOM 6769 C CA . SER C 1 32 ? -59.710 -30.725 10.353 1.00 11.79 32 SER C CA 1
ATOM 6770 C C . SER C 1 32 ? -60.724 -31.756 10.813 1.00 12.11 32 SER C C 1
ATOM 6771 O O . SER C 1 32 ? -60.505 -32.956 10.651 1.00 11.88 32 SER C O 1
ATOM 6774 N N . SER C 1 33 ? -61.852 -31.303 11.355 1.00 12.63 33 SER C N 1
ATOM 6775 C CA . SER C 1 33 ? -62.898 -32.232 11.763 1.00 13.08 33 SER C CA 1
ATOM 6776 C C . SER C 1 33 ? -63.496 -32.941 10.549 1.00 13.01 33 SER C C 1
ATOM 6777 O O . SER C 1 33 ? -63.961 -34.075 10.661 1.00 13.16 33 SER C O 1
ATOM 6780 N N . THR C 1 34 ? -63.487 -32.272 9.397 1.00 13.20 34 THR C N 1
ATOM 6781 C CA . THR C 1 34 ? -63.999 -32.859 8.163 1.00 13.26 34 THR C CA 1
ATOM 6782 C C . THR C 1 34 ? -63.223 -34.126 7.812 1.00 13.02 34 THR C C 1
ATOM 6783 O O . THR C 1 34 ? -63.815 -35.167 7.520 1.00 12.90 34 THR C O 1
ATOM 6787 N N . LYS C 1 35 ? -61.895 -34.041 7.865 1.00 12.48 35 LYS C N 1
ATOM 6788 C CA . LYS C 1 35 ? -61.046 -35.183 7.541 1.00 12.33 35 LYS C CA 1
ATOM 6789 C C . LYS C 1 35 ? -61.199 -36.288 8.578 1.00 12.38 35 LYS C C 1
ATOM 6790 O O . LYS C 1 35 ? -61.240 -37.462 8.233 1.00 12.73 35 LYS C O 1
ATOM 6796 N N . ILE C 1 36 ? -61.275 -35.916 9.847 1.00 12.61 36 ILE C N 1
ATOM 6797 C CA . ILE C 1 36 ? -61.457 -36.900 10.906 1.00 12.53 36 ILE C CA 1
ATOM 6798 C C . ILE C 1 36 ? -62.770 -37.652 10.742 1.00 12.64 36 ILE C C 1
ATOM 6799 O O . ILE C 1 36 ? -62.797 -38.883 10.862 1.00 13.14 36 ILE C O 1
ATOM 6804 N N . ASP C 1 37 ? -63.852 -36.927 10.474 1.00 12.77 37 ASP C N 1
ATOM 6805 C CA . ASP C 1 37 ? -65.167 -37.544 10.280 1.00 12.86 37 ASP C CA 1
ATOM 6806 C C . ASP C 1 37 ? -65.115 -38.547 9.126 1.00 12.35 37 ASP C C 1
ATOM 6807 O O . ASP C 1 37 ? -65.605 -39.665 9.233 1.00 12.09 37 ASP C O 1
ATOM 6812 N N . LEU C 1 38 ? -64.501 -38.147 8.021 1.00 12.12 38 LEU C N 1
ATOM 6813 C CA . LEU C 1 38 ? -64.354 -39.035 6.878 1.00 11.70 38 LEU C CA 1
ATOM 6814 C C . LEU C 1 38 ? -63.613 -40.327 7.257 1.00 11.77 38 LEU C C 1
ATOM 6815 O O . LEU C 1 38 ? -64.101 -41.428 6.984 1.00 11.79 38 LEU C O 1
ATOM 6820 N N . ILE C 1 39 ? -62.450 -40.201 7.895 1.00 11.64 39 ILE C N 1
ATOM 6821 C CA . ILE C 1 39 ? -61.680 -41.377 8.294 1.00 11.87 39 ILE C CA 1
ATOM 6822 C C . ILE C 1 39 ? -62.493 -42.281 9.227 1.00 11.94 39 ILE C C 1
ATOM 6823 O O . ILE C 1 39 ? -62.465 -43.506 9.084 1.00 12.34 39 ILE C O 1
ATOM 6828 N N . ASN C 1 40 ? -63.230 -41.688 10.163 1.00 11.97 40 ASN C N 1
ATOM 6829 C CA . ASN C 1 40 ? -64.070 -42.480 11.061 1.00 12.06 40 ASN C CA 1
ATOM 6830 C C . ASN C 1 40 ? -65.253 -43.172 10.364 1.00 12.31 40 ASN C C 1
ATOM 6831 O O . ASN C 1 40 ? -65.790 -44.156 10.891 1.00 12.81 40 ASN C O 1
ATOM 6836 N N . GLN C 1 41 ? -65.642 -42.675 9.188 1.00 12.55 41 GLN C N 1
ATOM 6837 C CA . GLN C 1 41 ? -66.691 -43.296 8.368 1.00 12.82 41 GLN C CA 1
ATOM 6838 C C . GLN C 1 41 ? -66.085 -44.286 7.361 1.00 12.62 41 GLN C C 1
ATOM 6839 O O . GLN C 1 41 ? -66.801 -44.892 6.567 1.00 12.73 41 GLN C O 1
ATOM 6845 N N . GLY C 1 42 ? -64.766 -44.454 7.387 1.00 12.68 42 GLY C N 1
ATOM 6846 C CA . GLY C 1 42 ? -64.097 -45.331 6.442 1.00 12.72 42 GLY C CA 1
ATOM 6847 C C . GLY C 1 42 ? -64.077 -44.763 5.030 1.00 12.61 42 GLY C C 1
ATOM 6848 O O . GLY C 1 42 ? -64.088 -45.508 4.054 1.00 12.91 42 GLY C O 1
ATOM 6849 N N . LYS C 1 43 ? -64.049 -43.437 4.929 1.00 12.50 43 LYS C N 1
ATOM 6850 C CA . LYS C 1 43 ? -64.054 -42.746 3.647 1.00 12.46 43 LYS C CA 1
ATOM 6851 C C . LYS C 1 43 ? -62.750 -41.991 3.429 1.00 11.89 43 LYS C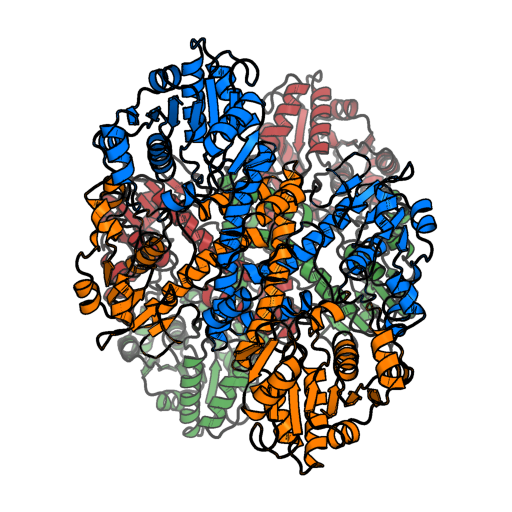 C 1
ATOM 6852 O O . LYS C 1 43 ? -62.164 -41.470 4.383 1.00 11.85 43 LYS C O 1
ATOM 6858 N N . SER C 1 44 ? -62.316 -41.920 2.174 1.00 11.45 44 SER C N 1
ATOM 6859 C CA . SER C 1 44 ? -61.098 -41.207 1.823 1.00 10.86 44 SER C CA 1
ATOM 6860 C C . SER C 1 44 ? -61.364 -39.721 1.599 1.00 10.98 44 SER C C 1
ATOM 6861 O O . SER C 1 44 ? -62.297 -39.351 0.889 1.00 11.13 44 SER C O 1
ATOM 6864 N N . PRO C 1 45 ? -60.518 -38.871 2.170 1.00 10.93 45 PRO C N 1
ATOM 6865 C CA . PRO C 1 45 ? -60.646 -37.418 1.990 1.00 10.82 45 PRO C CA 1
ATOM 6866 C C . PRO C 1 45 ? -60.153 -36.962 0.624 1.00 10.41 45 PRO C C 1
ATOM 6867 O O . PRO C 1 45 ? -60.336 -35.792 0.280 1.00 11.33 45 PRO C O 1
ATOM 6871 N N . ILE C 1 46 ? -59.549 -37.871 -0.140 1.00 9.91 46 ILE C N 1
ATOM 6872 C CA . ILE C 1 46 ? -58.914 -37.536 -1.412 1.00 8.95 46 ILE C CA 1
ATOM 6873 C C . ILE C 1 46 ? -59.226 -38.591 -2.464 1.00 8.66 46 ILE C C 1
ATOM 6874 O O . ILE C 1 46 ? -59.685 -39.685 -2.135 1.00 8.88 46 ILE C O 1
ATOM 6879 N N . VAL C 1 47 ? -58.995 -38.264 -3.731 1.00 7.82 47 VAL C N 1
ATOM 6880 C CA . VAL C 1 47 ? -59.080 -39.273 -4.785 1.00 7.75 47 VAL C CA 1
ATOM 6881 C C . VAL C 1 47 ? -57.678 -39.859 -4.905 1.00 7.51 47 VAL C C 1
ATOM 6882 O O . VAL C 1 47 ? -56.750 -39.183 -5.340 1.00 8.24 47 VAL C O 1
ATOM 6886 N N . GLU C 1 48 ? -57.548 -41.121 -4.522 1.00 7.34 48 GLU C N 1
ATOM 6887 C CA . GLU C 1 48 ? -56.288 -41.856 -4.518 1.00 7.15 48 GLU C CA 1
ATOM 6888 C C . GLU C 1 48 ? -56.694 -43.322 -4.626 1.00 7.51 48 GLU C C 1
ATOM 6889 O O . GLU C 1 48 ? -57.287 -43.872 -3.693 1.00 6.94 48 GLU C O 1
ATOM 6895 N N . PRO C 1 49 ? -56.383 -43.960 -5.750 1.00 7.99 49 PRO C N 1
ATOM 6896 C CA . PRO C 1 49 ? -56.854 -45.332 -5.989 1.00 7.97 49 PRO C CA 1
ATOM 6897 C C . PRO C 1 49 ? -56.514 -46.302 -4.872 1.00 8.06 49 PRO C C 1
ATOM 6898 O O . PRO C 1 49 ? -55.355 -46.379 -4.416 1.00 7.89 49 PRO C O 1
ATOM 6902 N N . GLY C 1 50 ? -57.530 -47.041 -4.432 1.00 8.04 50 GLY C N 1
ATOM 6903 C CA . GLY C 1 50 ? -57.360 -48.068 -3.424 1.00 8.29 50 GLY C CA 1
ATOM 6904 C C . GLY C 1 50 ? -57.392 -47.620 -1.975 1.00 8.31 50 GLY C C 1
ATOM 6905 O O . GLY C 1 50 ? -57.498 -48.457 -1.065 1.00 8.66 50 GLY C O 1
ATOM 6906 N N . LEU C 1 51 ? -57.328 -46.313 -1.741 1.00 8.26 51 LEU C N 1
ATOM 6907 C CA . LEU C 1 51 ? -57.259 -45.806 -0.380 1.00 8.04 51 LEU C CA 1
ATOM 6908 C C . LEU C 1 51 ? -58.531 -46.036 0.436 1.00 8.51 51 LEU C C 1
ATOM 6909 O O . LEU C 1 51 ? -58.468 -46.512 1.563 1.00 8.06 51 LEU C O 1
ATOM 6914 N N . GLU C 1 52 ? -59.684 -45.690 -0.123 1.00 9.37 52 GLU C N 1
ATOM 6915 C CA . GLU C 1 52 ? -60.937 -45.876 0.606 1.00 9.98 52 GLU C CA 1
ATOM 6916 C C . GLU C 1 52 ? -61.063 -47.297 1.142 1.00 9.96 52 GLU C C 1
ATOM 6917 O O . GLU C 1 52 ? -61.461 -47.492 2.295 1.00 10.50 52 GLU C O 1
ATOM 6923 N N . ALA C 1 53 ? -60.745 -48.285 0.309 1.00 10.27 53 ALA C N 1
ATOM 6924 C CA . ALA C 1 53 ? -60.770 -49.679 0.740 1.00 10.41 53 ALA C CA 1
ATOM 6925 C C . ALA C 1 53 ? -59.878 -49.891 1.957 1.00 10.03 53 ALA C C 1
ATOM 6926 O O . ALA C 1 53 ? -60.294 -50.542 2.909 1.00 10.09 53 ALA C O 1
ATOM 6928 N N . LEU C 1 54 ? -58.663 -49.346 1.937 1.00 9.83 54 LEU C N 1
ATOM 6929 C CA . LEU C 1 54 ? -57.775 -49.473 3.092 1.00 9.70 54 LEU C CA 1
ATOM 6930 C C . LEU C 1 54 ? -58.387 -48.831 4.332 1.00 9.36 54 LEU C C 1
ATOM 6931 O O . LEU C 1 54 ? -58.316 -49.393 5.413 1.00 9.35 54 LEU C O 1
ATOM 6936 N N . LEU C 1 55 ? -58.994 -47.661 4.171 1.00 9.49 55 LEU C N 1
ATOM 6937 C CA . LEU C 1 55 ? -59.595 -46.962 5.300 1.00 9.58 55 LEU C CA 1
ATOM 6938 C C . LEU C 1 55 ? -60.807 -47.738 5.820 1.00 10.19 55 LEU C C 1
ATOM 6939 O O . LEU C 1 55 ? -60.979 -47.894 7.029 1.00 10.15 55 LEU C O 1
ATOM 6944 N N . GLN C 1 56 ? -61.616 -48.260 4.902 1.00 11.44 56 GLN C N 1
ATOM 6945 C CA . GLN C 1 56 ? -62.795 -49.059 5.261 1.00 12.41 56 GLN C CA 1
ATOM 6946 C C . GLN C 1 56 ? -62.368 -50.287 6.082 1.00 12.52 56 GLN C C 1
ATOM 6947 O O . GLN C 1 56 ? -62.950 -50.578 7.138 1.00 12.25 56 GLN C O 1
ATOM 6953 N N . GLN C 1 57 ? -61.324 -50.973 5.619 1.00 12.76 57 GLN C N 1
ATOM 6954 C CA . GLN C 1 57 ? -60.783 -52.145 6.311 1.00 12.99 57 GLN C CA 1
ATOM 6955 C C . GLN C 1 57 ? -60.235 -51.778 7.695 1.00 12.90 57 GLN C C 1
ATOM 6956 O O . GLN C 1 57 ? -60.413 -52.520 8.658 1.00 12.06 57 GLN C O 1
ATOM 6962 N N . GLY C 1 58 ? -59.552 -50.639 7.790 1.00 12.60 58 GLY C N 1
ATOM 6963 C CA . GLY C 1 58 ? -59.031 -50.187 9.068 1.00 12.90 58 GLY C CA 1
ATOM 6964 C C . GLY C 1 58 ? -60.105 -50.008 10.123 1.00 12.86 58 GLY C C 1
ATOM 6965 O O . GLY C 1 58 ? -59.922 -50.389 11.282 1.00 12.38 58 GLY C O 1
ATOM 6966 N N . ARG C 1 59 ? -61.229 -49.416 9.727 1.00 13.26 59 ARG C N 1
ATOM 6967 C CA . ARG C 1 59 ? -62.345 -49.211 10.636 1.00 13.67 59 ARG C CA 1
ATOM 6968 C C . ARG C 1 59 ? -63.027 -50.525 10.968 1.00 14.40 59 ARG C C 1
ATOM 6969 O O . ARG C 1 59 ? -63.418 -50.749 12.112 1.00 14.55 59 ARG C O 1
ATOM 6977 N N . GLN C 1 60 ? -63.158 -51.384 9.960 1.00 15.02 60 GLN C N 1
ATOM 6978 C CA . GLN C 1 60 ? -63.794 -52.695 10.103 1.00 15.65 60 GLN C CA 1
ATOM 6979 C C . GLN C 1 60 ? -63.055 -53.539 11.141 1.00 15.57 60 GLN C C 1
ATOM 6980 O O . GLN C 1 60 ? -63.673 -54.168 11.999 1.00 15.56 60 GLN C O 1
ATOM 6986 N N . THR C 1 61 ? -61.726 -53.534 11.074 1.00 15.69 61 THR C N 1
ATOM 6987 C CA . THR C 1 61 ? -60.904 -54.329 11.986 1.00 15.59 61 THR C CA 1
ATOM 6988 C C . THR C 1 61 ? -60.640 -53.656 13.321 1.00 15.56 61 THR C C 1
ATOM 6989 O O . THR C 1 61 ? -59.994 -54.253 14.176 1.00 16.36 61 THR C O 1
ATOM 6993 N N . GLY C 1 62 ? -61.094 -52.417 13.490 1.00 15.36 62 GLY C N 1
ATOM 6994 C CA . GLY C 1 62 ? -60.871 -51.681 14.723 1.00 15.20 62 GLY C CA 1
ATOM 6995 C C . GLY C 1 62 ? -59.441 -51.186 14.906 1.00 15.02 62 GLY C C 1
ATOM 6996 O O . GLY C 1 62 ? -59.083 -50.739 15.990 1.00 15.80 62 GLY C O 1
ATOM 6997 N N . ARG C 1 63 ? -58.622 -51.263 13.862 1.00 14.52 63 ARG C N 1
ATOM 6998 C CA . ARG C 1 63 ? -57.229 -50.823 13.951 1.00 14.34 63 ARG C CA 1
ATOM 6999 C C . ARG C 1 63 ? -57.060 -49.320 13.715 1.00 14.03 63 ARG C C 1
ATOM 7000 O O . ARG C 1 63 ? -56.138 -48.707 14.263 1.00 15.29 63 ARG C O 1
ATOM 7008 N N . LEU C 1 64 ? -57.955 -48.732 12.926 1.00 12.46 64 LEU C N 1
ATOM 7009 C CA . LEU C 1 64 ? -57.856 -47.328 12.557 1.00 11.77 64 LEU C CA 1
ATOM 7010 C C . LEU C 1 64 ? -58.928 -46.445 13.186 1.00 11.27 64 LEU C C 1
ATOM 7011 O O . LEU C 1 64 ? -60.093 -46.825 13.274 1.00 11.55 64 LEU C O 1
ATOM 7016 N N . SER C 1 65 ? -58.517 -45.257 13.613 1.00 10.61 65 SER C N 1
ATOM 7017 C CA . SER C 1 65 ? -59.430 -44.241 14.113 1.00 10.28 65 SER C CA 1
ATOM 7018 C C . SER C 1 65 ? -58.841 -42.865 13.824 1.00 9.84 65 SER C C 1
ATOM 7019 O O . SER C 1 65 ? -57.637 -42.732 13.551 1.00 9.70 65 SER C O 1
ATOM 7022 N N . GLY C 1 66 ? -59.695 -41.849 13.881 1.00 10.18 66 GLY C N 1
ATOM 7023 C CA . GLY C 1 66 ? -59.292 -40.470 13.683 1.00 9.81 66 GLY C CA 1
ATOM 7024 C C . GLY C 1 66 ? -59.737 -39.622 14.857 1.00 9.87 66 GLY C C 1
ATOM 7025 O O . GLY C 1 66 ? -60.785 -39.881 15.451 1.00 10.10 66 GLY C O 1
ATOM 7026 N N . THR C 1 67 ? -58.943 -38.619 15.212 1.00 9.53 67 THR C N 1
ATOM 7027 C CA . THR C 1 67 ? -59.271 -37.740 16.329 1.00 9.43 67 THR C CA 1
ATOM 7028 C C . THR C 1 67 ? -58.560 -36.398 16.188 1.00 9.16 67 THR C C 1
ATOM 7029 O O . THR C 1 67 ? -57.568 -36.299 15.464 1.00 9.22 67 THR C O 1
ATOM 7033 N N . THR C 1 68 ? -59.077 -35.372 16.873 1.00 9.19 68 THR C N 1
ATOM 7034 C CA . THR C 1 68 ? -58.395 -34.080 16.980 1.00 8.51 68 THR C CA 1
ATOM 7035 C C . THR C 1 68 ? -57.660 -34.017 18.320 1.00 8.67 68 THR C C 1
ATOM 7036 O O . THR C 1 68 ? -56.942 -33.052 18.604 1.00 8.84 68 THR C O 1
ATOM 7040 N N . ASP C 1 69 ? -57.846 -35.053 19.137 1.00 8.81 69 ASP C N 1
ATOM 7041 C CA . ASP C 1 69 ? -57.303 -35.136 20.494 1.00 8.69 69 ASP C CA 1
ATOM 7042 C C . ASP C 1 69 ? -55.862 -35.612 20.449 1.00 8.81 69 ASP C C 1
ATOM 7043 O O . ASP C 1 69 ? -55.587 -36.812 20.613 1.00 8.82 69 ASP C O 1
ATOM 7048 N N . PHE C 1 70 ? -54.948 -34.672 20.235 1.00 8.81 70 PHE C N 1
ATOM 7049 C CA . PHE C 1 70 ? -53.532 -35.004 20.099 1.00 8.85 70 PHE C CA 1
ATOM 7050 C C . PHE C 1 70 ? -52.942 -35.595 21.374 1.00 8.64 70 PHE C C 1
ATOM 7051 O O . PHE C 1 70 ? -52.017 -36.417 21.299 1.00 8.29 70 PHE C O 1
ATOM 7059 N N . LYS C 1 71 ? -53.469 -35.207 22.538 1.00 8.87 71 LYS C N 1
ATOM 7060 C CA . LYS C 1 71 ? -52.950 -35.742 23.801 1.00 8.99 71 LYS C CA 1
ATOM 7061 C C . LYS C 1 71 ? -53.242 -37.238 23.898 1.00 8.64 71 LYS C C 1
ATOM 7062 O O . LYS C 1 71 ? -52.370 -38.021 24.258 1.00 8.59 71 LYS C O 1
ATOM 7068 N N . LYS C 1 72 ? -54.476 -37.622 23.587 1.00 8.99 72 LYS C N 1
ATOM 7069 C CA . LYS C 1 72 ? -54.886 -39.023 23.600 1.00 8.89 72 LYS C CA 1
ATOM 7070 C C . LYS C 1 72 ? -54.117 -39.834 22.555 1.00 8.16 72 LYS C C 1
ATOM 7071 O O . LYS C 1 72 ? -53.714 -40.970 22.817 1.00 7.43 72 LYS C O 1
ATOM 7077 N N . ALA C 1 73 ? -53.925 -39.259 21.370 1.00 7.60 73 ALA C N 1
ATOM 7078 C CA . ALA C 1 73 ? -53.227 -39.967 20.302 1.00 7.54 73 ALA C CA 1
ATOM 7079 C C . ALA C 1 73 ? -51.832 -40.354 20.757 1.00 7.15 73 ALA C C 1
ATOM 7080 O O . ALA C 1 73 ? -51.385 -41.467 20.530 1.00 7.18 73 ALA C O 1
ATOM 7082 N N . VAL C 1 74 ? -51.157 -39.413 21.408 1.00 7.33 74 VAL C N 1
ATOM 7083 C CA . VAL C 1 74 ? -49.797 -39.625 21.898 1.00 7.17 74 VAL C CA 1
ATOM 7084 C C . VAL C 1 74 ? -49.802 -40.628 23.044 1.00 7.33 74 VAL C C 1
ATOM 7085 O O . VAL C 1 74 ? -48.976 -41.551 23.090 1.00 6.64 74 VAL C O 1
ATOM 7089 N N . LEU C 1 75 ? -50.754 -40.468 23.956 1.00 7.95 75 LEU C N 1
ATOM 7090 C CA . LEU C 1 75 ? -50.891 -41.379 25.075 1.00 8.35 75 LEU C CA 1
ATOM 7091 C C . LEU C 1 75 ? -51.088 -42.813 24.589 1.00 8.46 75 LEU C C 1
ATOM 7092 O O . LEU C 1 75 ? -50.538 -43.757 25.171 1.00 8.73 75 LEU C O 1
ATOM 7097 N N . ASP C 1 76 ? -51.870 -42.965 23.523 1.00 8.29 76 ASP C N 1
ATOM 7098 C CA . ASP C 1 76 ? -52.238 -44.280 23.010 1.00 8.75 76 ASP C CA 1
ATOM 7099 C C . ASP C 1 76 ? -51.364 -44.796 21.856 1.00 8.22 76 ASP C C 1
ATOM 7100 O O . ASP C 1 76 ? -51.747 -45.732 21.149 1.00 8.12 76 ASP C O 1
ATOM 7105 N N . SER C 1 77 ? -50.187 -44.214 21.660 1.00 7.44 77 SER C N 1
ATOM 7106 C CA . SER C 1 77 ? -49.321 -44.692 20.593 1.00 7.07 77 SER C CA 1
ATOM 7107 C C . SER C 1 77 ? -47.866 -44.759 21.018 1.00 6.92 77 SER C C 1
ATOM 7108 O O . SER C 1 77 ? -47.443 -44.074 21.958 1.00 7.81 77 SER C O 1
ATOM 7111 N N . ASP C 1 78 ? -47.107 -45.613 20.341 1.00 6.82 78 ASP C N 1
ATOM 7112 C CA . ASP C 1 78 ? -45.667 -45.747 20.576 1.00 6.41 78 ASP C CA 1
ATOM 7113 C C . ASP C 1 78 ? -44.853 -44.768 19.752 1.00 6.21 78 ASP C C 1
ATOM 7114 O O . ASP C 1 78 ? -43.795 -44.293 20.179 1.00 6.53 78 ASP C O 1
ATOM 7119 N N . VAL C 1 79 ? -45.329 -44.495 18.547 1.00 6.52 79 VAL C N 1
ATOM 7120 C CA . VAL C 1 79 ? -44.612 -43.632 17.617 1.00 6.49 79 VAL C CA 1
ATOM 7121 C C . VAL C 1 79 ? -45.580 -42.647 16.968 1.00 6.34 79 VAL C C 1
ATOM 7122 O O . VAL C 1 79 ? -46.690 -43.024 16.587 1.00 6.26 79 VAL C O 1
ATOM 7126 N N . SER C 1 80 ? -45.166 -41.387 16.850 1.00 6.38 80 SER C N 1
ATOM 7127 C CA . SER C 1 80 ? -45.933 -40.388 16.100 1.00 5.82 80 SER C CA 1
ATOM 7128 C C . SER C 1 80 ? -45.168 -39.992 14.839 1.00 6.23 80 SER C C 1
ATOM 7129 O O . SER C 1 80 ? -44.002 -39.625 14.929 1.00 5.84 80 SER C O 1
ATOM 7132 N N . PHE C 1 81 ? -45.813 -40.089 13.680 1.00 6.20 81 PHE C N 1
ATOM 7133 C CA . PHE C 1 81 ? -45.254 -39.596 12.424 1.00 6.25 81 PHE C CA 1
ATOM 7134 C C . PHE C 1 81 ? -45.841 -38.204 12.197 1.00 6.17 81 PHE C C 1
ATOM 7135 O O . PHE C 1 81 ? -47.071 -38.024 12.300 1.00 6.71 81 PHE C O 1
ATOM 7143 N N . ILE C 1 82 ? -44.983 -37.231 11.900 1.00 6.02 82 ILE C N 1
ATOM 7144 C CA . ILE C 1 82 ? -45.426 -35.898 11.503 1.00 5.70 82 ILE C CA 1
ATOM 7145 C C . ILE C 1 82 ? -45.477 -35.827 9.973 1.00 5.21 82 ILE C C 1
ATOM 7146 O O . ILE C 1 82 ? -44.462 -36.012 9.278 1.00 4.85 82 ILE C O 1
ATOM 7151 N N . CYS C 1 83 ? -46.677 -35.566 9.471 1.00 5.26 83 CYS C N 1
ATOM 7152 C CA . CYS C 1 83 ? -46.983 -35.518 8.048 1.00 4.88 83 CYS C CA 1
ATOM 7153 C C . CYS C 1 83 ? -47.765 -34.259 7.710 1.00 4.77 83 CYS C C 1
ATOM 7154 O O . CYS C 1 83 ? -48.609 -34.264 6.813 1.00 4.92 83 CYS C O 1
ATOM 7157 N N . VAL C 1 84 ? -47.498 -33.179 8.433 1.00 4.91 84 VAL C N 1
ATOM 7158 C CA . VAL C 1 84 ? -48.183 -31.918 8.190 1.00 4.75 84 VAL C CA 1
ATOM 7159 C C . VAL C 1 84 ? -47.587 -31.175 6.988 1.00 4.63 84 VAL C C 1
ATOM 7160 O O . VAL C 1 84 ? -46.501 -31.497 6.504 1.00 4.44 84 VAL C O 1
ATOM 7164 N N . GLY C 1 85 ? -48.302 -30.175 6.492 1.00 5.02 85 GLY C N 1
ATOM 7165 C CA . GLY C 1 85 ? -47.833 -29.435 5.342 1.00 4.91 85 GLY C CA 1
ATOM 7166 C C . GLY C 1 85 ? -46.567 -28.627 5.579 1.00 4.59 85 GLY C C 1
ATOM 7167 O O . GLY C 1 85 ? -46.316 -28.161 6.693 1.00 5.16 85 GLY C O 1
ATOM 7168 N N . THR C 1 86 ? -45.763 -28.486 4.528 1.00 5.54 86 THR C N 1
ATOM 7169 C CA . THR C 1 86 ? -44.595 -27.602 4.540 1.00 5.44 86 THR C CA 1
ATOM 7170 C C . THR C 1 86 ? -44.618 -26.793 3.245 1.00 5.28 86 THR C C 1
ATOM 7171 O O . THR C 1 86 ? -43.746 -26.929 2.398 1.00 5.37 86 THR C O 1
ATOM 7175 N N . PRO C 1 87 ? -45.630 -25.947 3.093 1.00 5.63 87 PRO C N 1
ATOM 7176 C CA . PRO C 1 87 ? -45.767 -25.141 1.877 1.00 5.66 87 PRO C CA 1
ATOM 7177 C C . PRO C 1 87 ? -44.726 -24.039 1.803 1.00 5.28 87 PRO C C 1
ATOM 7178 O O . PRO C 1 87 ? -43.967 -23.838 2.756 1.00 5.33 87 PRO C O 1
ATOM 7182 N N . SER C 1 88 ? -44.678 -23.354 0.668 1.00 5.52 88 SER C N 1
ATOM 7183 C CA . SER C 1 88 ? -43.803 -22.214 0.494 1.00 5.71 88 SER C CA 1
ATOM 7184 C C . SER C 1 88 ? -44.380 -21.005 1.212 1.00 5.75 88 SER C C 1
ATOM 7185 O O . SER C 1 88 ? -45.605 -20.834 1.276 1.00 5.60 88 SER C O 1
ATOM 7188 N N . LYS C 1 89 ? -43.499 -20.170 1.753 1.00 6.38 89 LYS C N 1
ATOM 7189 C CA . LYS C 1 89 ? -43.887 -18.836 2.175 1.00 6.76 89 LYS C CA 1
ATOM 7190 C C . LYS C 1 89 ? -44.025 -18.018 0.888 1.00 6.56 89 LYS C C 1
ATOM 7191 O O . LYS C 1 89 ? -43.686 -18.502 -0.198 1.00 6.20 89 LYS C O 1
ATOM 7197 N N . LYS C 1 90 ? -44.504 -16.777 0.989 1.00 7.09 90 LYS C N 1
ATOM 7198 C CA . LYS C 1 90 ? -44.631 -15.928 -0.194 1.00 7.72 90 LYS C CA 1
ATOM 7199 C C . LYS C 1 90 ? -43.301 -15.755 -0.936 1.00 7.61 90 LYS C C 1
ATOM 7200 O O . LYS C 1 90 ? -43.283 -15.619 -2.156 1.00 8.29 90 LYS C O 1
ATOM 7202 N N . ASN C 1 91 ? -42.185 -15.772 -0.208 1.00 7.49 91 ASN C N 1
ATOM 7203 C CA . ASN C 1 91 ? -40.868 -15.573 -0.808 1.00 6.77 91 ASN C CA 1
ATOM 7204 C C . ASN C 1 91 ? -40.209 -16.852 -1.341 1.00 6.53 91 ASN C C 1
ATOM 7205 O O . ASN C 1 91 ? -39.072 -16.822 -1.820 1.00 6.55 91 ASN C O 1
ATOM 7210 N N . GLY C 1 92 ? -40.907 -17.980 -1.225 1.00 6.43 92 GLY C N 1
ATOM 7211 C CA . GLY C 1 92 ? -40.402 -19.246 -1.711 1.00 6.26 92 GLY C CA 1
ATOM 7212 C C . GLY C 1 92 ? -39.722 -20.120 -0.671 1.00 6.09 92 GLY C C 1
ATOM 7213 O O . GLY C 1 92 ? -39.479 -21.303 -0.921 1.00 6.24 92 GLY C O 1
ATOM 7214 N N . ASP C 1 93 ? -39.363 -19.539 0.472 1.00 6.02 93 ASP C N 1
ATOM 7215 C CA . ASP C 1 93 ? -38.746 -20.289 1.554 1.00 6.20 93 ASP C CA 1
ATOM 7216 C C . ASP C 1 93 ? -39.739 -21.276 2.167 1.00 6.02 93 ASP C C 1
ATOM 7217 O O . ASP C 1 93 ? -40.954 -21.180 1.962 1.00 5.89 93 ASP C O 1
ATOM 7222 N N . LEU C 1 94 ? -39.207 -22.225 2.919 1.00 6.79 94 LEU C N 1
ATOM 7223 C CA . LEU C 1 94 ? -40.001 -23.199 3.654 1.00 7.50 94 LEU C CA 1
ATOM 7224 C C . LEU C 1 94 ? -40.827 -22.550 4.761 1.00 7.44 94 LEU C C 1
ATOM 7225 O O . LEU C 1 94 ? -40.287 -21.835 5.620 1.00 8.04 94 LEU C O 1
ATOM 7230 N N . ASP C 1 95 ? -42.142 -22.794 4.749 1.00 7.28 95 ASP C N 1
ATOM 7231 C CA . ASP C 1 95 ? -43.024 -22.328 5.809 1.00 7.56 95 ASP C CA 1
ATOM 7232 C C . ASP C 1 95 ? -43.077 -23.390 6.919 1.00 7.61 95 ASP C C 1
ATOM 7233 O O . ASP C 1 95 ? -43.639 -24.473 6.731 1.00 7.74 95 ASP C O 1
ATOM 7238 N N . LEU C 1 96 ? -42.508 -23.061 8.077 1.00 7.69 96 LEU C N 1
ATOM 7239 C CA . LEU C 1 96 ? -42.469 -23.945 9.247 1.00 7.48 96 LEU C CA 1
ATOM 7240 C C . LEU C 1 96 ? -43.705 -23.868 10.161 1.00 6.94 96 LEU C C 1
ATOM 7241 O O . LEU C 1 96 ? -43.747 -24.507 11.220 1.00 6.90 96 LEU C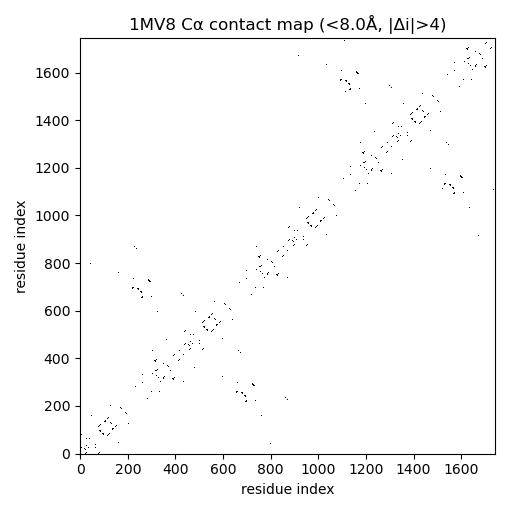 O 1
ATOM 7246 N N . GLY C 1 97 ? -44.696 -23.067 9.780 1.00 7.01 97 GLY C N 1
ATOM 7247 C CA . GLY C 1 97 ? -45.842 -22.806 10.637 1.00 6.87 97 GLY C CA 1
ATOM 7248 C C . GLY C 1 97 ? -46.554 -24.029 11.197 1.00 6.57 97 GLY C C 1
ATOM 7249 O O . GLY C 1 97 ? -46.852 -24.111 12.399 1.00 7.18 97 GLY C O 1
ATOM 7250 N N . TYR C 1 98 ? -46.842 -24.994 10.333 1.00 6.97 98 TYR C N 1
ATOM 7251 C CA . TYR C 1 98 ? -47.537 -26.198 10.761 1.00 6.94 98 TYR C CA 1
ATOM 7252 C C . TYR C 1 98 ? -46.617 -27.103 11.590 1.00 6.57 98 TYR C C 1
ATOM 7253 O O . TYR C 1 98 ? -47.048 -27.688 12.594 1.00 6.45 98 TYR C O 1
ATOM 7262 N N . ILE C 1 99 ? -45.362 -27.227 11.162 1.00 6.50 99 ILE C N 1
ATOM 7263 C CA . ILE C 1 99 ? -44.382 -27.995 11.909 1.00 6.03 99 ILE C CA 1
ATOM 7264 C C . ILE C 1 99 ? -44.292 -27.442 13.335 1.00 5.79 99 ILE C C 1
ATOM 7265 O O . ILE C 1 99 ? -44.309 -28.193 14.293 1.00 5.12 99 ILE C O 1
ATOM 7270 N N . GLU C 1 100 ? -44.207 -26.121 13.465 1.00 6.94 100 GLU C N 1
ATOM 7271 C CA . GLU C 1 100 ? -44.052 -25.503 14.780 1.00 7.33 100 GLU C CA 1
ATOM 7272 C C . GLU C 1 100 ? -45.242 -25.792 15.691 1.00 7.60 100 GLU C C 1
ATOM 7273 O O . GLU C 1 100 ? -45.055 -26.187 16.836 1.00 8.22 100 GLU C O 1
ATOM 7279 N N . THR C 1 101 ? -46.458 -25.634 15.176 1.00 7.69 101 THR C N 1
ATOM 7280 C CA . THR C 1 101 ? -47.642 -25.863 15.989 1.00 8.13 101 THR C CA 1
ATOM 7281 C C . THR C 1 101 ? -47.736 -27.301 16.430 1.00 7.89 101 THR C C 1
ATOM 7282 O O . THR C 1 101 ? -48.011 -27.590 17.592 1.00 7.83 101 THR C O 1
ATOM 7286 N N . VAL C 1 102 ? -47.501 -28.219 15.503 1.00 8.12 102 VAL C N 1
ATOM 7287 C CA . VAL C 1 102 ? -47.644 -29.621 15.840 1.00 8.24 102 VAL C CA 1
ATOM 7288 C C . VAL C 1 102 ? -46.537 -30.074 16.818 1.00 8.04 102 VAL C C 1
ATOM 7289 O O . VAL C 1 102 ? -46.782 -30.913 17.681 1.00 8.26 102 VAL C O 1
ATOM 7293 N N . CYS C 1 103 ? -45.328 -29.532 16.690 1.00 8.11 103 CYS C N 1
ATOM 7294 C CA . CYS C 1 103 ? -44.266 -29.836 17.652 1.00 7.82 103 CYS C CA 1
ATOM 7295 C C . CYS C 1 103 ? -44.626 -29.347 19.070 1.00 7.74 103 CYS C C 1
ATOM 7296 O O . CYS C 1 103 ? -44.406 -30.049 20.045 1.00 7.78 103 CYS C O 1
ATOM 7299 N N . ARG C 1 104 ? -45.195 -28.155 19.189 1.00 8.19 104 ARG C N 1
ATOM 7300 C CA . ARG C 1 104 ? -45.626 -27.688 20.513 1.00 8.44 104 ARG C CA 1
ATOM 7301 C C . ARG C 1 104 ? -46.683 -28.633 21.104 1.00 8.24 104 ARG C C 1
ATOM 7302 O O . ARG C 1 104 ? -46.600 -29.027 22.271 1.00 8.36 104 ARG C O 1
ATOM 7310 N N . GLU C 1 105 ? -47.682 -28.978 20.294 1.00 7.81 105 GLU C N 1
ATOM 7311 C CA . GLU C 1 105 ? -48.753 -29.868 20.715 1.00 8.03 105 GLU C CA 1
ATOM 7312 C C . GLU C 1 105 ? -48.182 -31.220 21.165 1.00 7.29 105 GLU C C 1
ATOM 7313 O O . GLU C 1 105 ? -48.540 -31.745 22.226 1.00 6.98 105 GLU C O 1
ATOM 7319 N N . ILE C 1 106 ? -47.274 -31.777 20.374 1.00 7.03 106 ILE C N 1
ATOM 7320 C CA . ILE C 1 106 ? -46.654 -33.049 20.724 1.00 7.20 106 ILE C CA 1
ATOM 7321 C C . ILE C 1 106 ? -45.842 -32.922 22.016 1.00 7.38 106 ILE C C 1
ATOM 7322 O O . ILE C 1 106 ? -45.881 -33.812 22.870 1.00 7.30 106 ILE C O 1
ATOM 7327 N N . GLY C 1 107 ? -45.145 -31.800 22.170 1.00 7.61 107 GLY C N 1
ATOM 7328 C CA . GLY C 1 107 ? -44.434 -31.500 23.399 1.00 7.93 107 GLY C CA 1
ATOM 7329 C C . GLY C 1 107 ? -45.351 -31.519 24.612 1.00 8.13 107 GLY C C 1
ATOM 7330 O O . GLY C 1 107 ? -45.051 -32.188 25.608 1.00 7.58 107 GLY C O 1
ATOM 7331 N N . PHE C 1 108 ? -46.475 -30.804 24.541 1.00 8.76 108 PHE C N 1
ATOM 7332 C CA . PHE C 1 108 ? -47.412 -30.790 25.666 1.00 9.19 108 PHE C CA 1
ATOM 7333 C C . PHE C 1 108 ? -47.982 -32.182 25.928 1.00 9.12 108 PHE C C 1
ATOM 7334 O O . PHE C 1 108 ? -48.201 -32.544 27.074 1.00 9.41 108 PHE C O 1
ATOM 7342 N N . ALA C 1 109 ? -48.215 -32.961 24.871 1.00 8.88 109 ALA C N 1
ATOM 7343 C CA . ALA C 1 109 ? -48.697 -34.335 25.020 1.00 8.69 109 ALA C CA 1
ATOM 7344 C C . ALA C 1 109 ? -47.673 -35.216 25.729 1.00 8.70 109 ALA C C 1
ATOM 7345 O O . ALA C 1 109 ? -48.022 -36.035 26.585 1.00 8.99 109 ALA C O 1
ATOM 7347 N N . ILE C 1 110 ? -46.408 -35.042 25.371 1.00 9.10 110 ILE C N 1
ATOM 7348 C CA . ILE C 1 110 ? -45.317 -35.831 25.936 1.00 9.04 110 ILE C CA 1
ATOM 7349 C C . ILE C 1 110 ? -45.090 -35.480 27.407 1.00 9.75 110 ILE C C 1
ATOM 7350 O O . ILE C 1 110 ? -44.678 -36.335 28.204 1.00 9.12 110 ILE C O 1
ATOM 7355 N N . ARG C 1 111 ? -45.398 -34.236 27.766 1.00 10.56 111 ARG C N 1
ATOM 7356 C CA . ARG C 1 111 ? -45.283 -33.782 29.153 1.00 11.43 111 ARG C CA 1
ATOM 7357 C C . ARG C 1 111 ? -46.173 -34.615 30.079 1.00 11.92 111 ARG C C 1
ATOM 7358 O O . ARG C 1 111 ? -45.806 -34.884 31.227 1.00 12.71 111 ARG C O 1
ATOM 7366 N N . GLU C 1 112 ? -47.347 -35.005 29.583 1.00 12.31 112 GLU C N 1
ATOM 7367 C CA . GLU C 1 112 ? -48.330 -35.747 30.380 1.00 12.95 112 GLU C CA 1
ATOM 7368 C C . GLU C 1 112 ? -48.214 -37.264 30.232 1.00 12.65 112 GLU C C 1
ATOM 7369 O O . GLU C 1 112 ? -48.977 -38.020 30.850 1.00 13.58 112 GLU C O 1
ATOM 7375 N N . LYS C 1 113 ? -47.258 -37.716 29.427 1.00 11.93 113 LYS C N 1
ATOM 7376 C CA . LYS C 1 113 ? -47.064 -39.144 29.206 1.00 11.17 113 LYS C CA 1
ATOM 7377 C C . LYS C 1 113 ? -45.783 -39.603 29.877 1.00 11.21 113 LYS C C 1
ATOM 7378 O O . LYS C 1 113 ? -44.712 -39.049 29.626 1.00 10.82 113 LYS C O 1
ATOM 7384 N N . SER C 1 114 ? -45.891 -40.628 30.718 1.00 11.72 114 SER C N 1
ATOM 7385 C CA . SER C 1 114 ? -44.737 -41.133 31.461 1.00 11.71 114 SER C CA 1
ATOM 7386 C C . SER C 1 114 ? -43.851 -42.051 30.606 1.00 11.49 114 SER C C 1
ATOM 7387 O O . SER C 1 114 ? -42.620 -41.975 30.661 1.00 12.12 114 SER C O 1
ATOM 7390 N N . GLU C 1 115 ? -44.470 -42.901 29.794 1.00 11.53 115 GLU C N 1
ATOM 7391 C CA . GLU C 1 115 ? -43.723 -43.839 28.952 1.00 10.67 115 GLU C CA 1
ATOM 7392 C C . GLU C 1 115 ? -42.972 -43.109 27.825 1.00 10.14 115 GLU C C 1
ATOM 7393 O O . GLU C 1 115 ? -43.386 -42.032 27.391 1.00 9.40 115 GLU C O 1
ATOM 7399 N N . ARG C 1 116 ? -41.886 -43.709 27.342 1.00 9.19 116 ARG C N 1
ATOM 7400 C CA . ARG C 1 116 ? -41.096 -43.110 26.274 1.00 8.70 116 ARG C CA 1
ATOM 7401 C C . ARG C 1 116 ? -41.890 -42.967 24.975 1.00 8.21 116 ARG C C 1
ATOM 7402 O O . ARG C 1 116 ? -42.464 -43.938 24.462 1.00 8.34 116 ARG C O 1
ATOM 7410 N N . HIS C 1 117 ? -41.927 -41.752 24.446 1.00 7.71 117 HIS C N 1
ATOM 7411 C CA . HIS C 1 117 ? -42.569 -41.524 23.163 1.00 6.88 117 HIS C CA 1
ATOM 7412 C C . HIS C 1 117 ? -41.502 -41.309 22.087 1.00 6.47 117 HIS C C 1
ATOM 7413 O O . HIS C 1 117 ? -40.360 -40.957 22.393 1.00 6.68 117 HIS C O 1
ATOM 7420 N N . THR C 1 118 ? -41.886 -41.513 20.829 1.00 6.33 118 THR C N 1
ATOM 7421 C CA . THR C 1 118 ? -40.974 -41.456 19.696 1.00 6.40 118 THR C CA 1
ATOM 7422 C C . THR C 1 118 ? -41.617 -40.603 18.614 1.00 6.29 118 THR C C 1
ATOM 7423 O O . THR C 1 118 ? -42.766 -40.845 18.237 1.00 5.45 118 THR C O 1
ATOM 7427 N N . VAL C 1 119 ? -40.881 -39.608 18.131 1.00 5.92 119 VAL C N 1
ATOM 7428 C CA . VAL C 1 119 ? -41.398 -38.668 17.144 1.00 5.67 119 VAL C CA 1
ATOM 7429 C C . VAL C 1 119 ? -40.580 -38.747 15.869 1.00 5.40 119 VAL C C 1
ATOM 7430 O O . VAL C 1 119 ? -39.362 -38.596 15.895 1.00 5.25 119 VAL C O 1
ATOM 7434 N N . VAL C 1 120 ? -41.261 -38.969 14.748 1.00 5.21 120 VAL C N 1
ATOM 7435 C CA . VAL C 1 120 ? -40.590 -39.096 13.463 1.00 5.22 120 VAL C CA 1
ATOM 7436 C C . VAL C 1 120 ? -41.175 -38.129 12.458 1.00 5.04 120 VAL C C 1
ATOM 7437 O O . VAL C 1 120 ? -42.383 -38.125 12.202 1.00 5.10 120 VAL C O 1
ATOM 7441 N N . VAL C 1 121 ? -40.322 -37.290 11.895 1.00 5.02 121 VAL C N 1
ATOM 7442 C CA . VAL C 1 121 ? -40.763 -36.329 10.906 1.00 5.09 121 VAL C CA 1
ATOM 7443 C C . VAL C 1 121 ? -40.736 -36.932 9.505 1.00 4.95 121 VAL C C 1
ATOM 7444 O O . VAL C 1 121 ? -39.657 -37.258 8.978 1.00 5.13 121 VAL C O 1
ATOM 7448 N N . ARG C 1 122 ? -41.914 -37.090 8.900 1.00 5.71 122 ARG C N 1
ATOM 7449 C CA . ARG C 1 122 ? -41.995 -37.548 7.504 1.00 5.68 122 ARG C CA 1
ATOM 7450 C C . ARG C 1 122 ? -42.153 -36.383 6.524 1.00 4.69 122 ARG C C 1
ATOM 7451 O O . ARG C 1 122 ? -41.819 -36.503 5.348 1.00 4.97 122 ARG C O 1
ATOM 7459 N N . SER C 1 123 ? -42.699 -35.268 6.997 1.00 4.62 123 SER C N 1
ATOM 7460 C CA . SER C 1 123 ? -42.772 -34.047 6.207 1.00 4.24 123 SER C CA 1
ATOM 7461 C C . SER C 1 123 ? -41.389 -33.655 5.710 1.00 4.03 123 SER C C 1
ATOM 7462 O O . SER C 1 123 ? -40.407 -33.786 6.432 1.00 3.45 123 SER C O 1
ATOM 7465 N N . THR C 1 124 ? -41.319 -33.161 4.483 1.00 4.90 124 THR C N 1
ATOM 7466 C CA . THR C 1 124 ? -40.076 -32.653 3.927 1.00 4.73 124 THR C CA 1
ATOM 7467 C C . THR C 1 124 ? -39.700 -31.350 4.614 1.00 5.22 124 THR C C 1
ATOM 7468 O O . THR C 1 124 ? -40.470 -30.388 4.600 1.00 5.21 124 THR C O 1
ATOM 7472 N N . VAL C 1 125 ? -38.534 -31.340 5.247 1.00 5.97 125 VAL C N 1
ATOM 7473 C CA . VAL C 1 125 ? -38.013 -30.158 5.928 1.00 6.31 125 VAL C CA 1
ATOM 7474 C C . VAL C 1 125 ? -36.528 -29.999 5.607 1.00 7.01 125 VAL C C 1
ATOM 7475 O O . VAL C 1 125 ? -35.849 -30.968 5.290 1.00 5.72 125 VAL C O 1
ATOM 7479 N N . LEU C 1 126 ? -36.032 -28.767 5.662 1.00 8.50 126 LEU C N 1
ATOM 7480 C CA . LEU C 1 126 ? -34.635 -28.498 5.321 1.00 9.29 126 LEU C CA 1
ATOM 7481 C C . LEU C 1 126 ? -33.689 -29.102 6.375 1.00 9.56 126 LEU C C 1
ATOM 7482 O O . LEU C 1 126 ? -34.096 -29.358 7.501 1.00 10.61 126 LEU C O 1
ATOM 7487 N N . PRO C 1 127 ? -32.435 -29.364 6.004 1.00 10.35 127 PRO C N 1
ATOM 7488 C CA . PRO C 1 127 ? -31.464 -30.054 6.879 1.00 10.96 127 PRO C CA 1
ATOM 7489 C C . PRO C 1 127 ? -31.358 -29.706 8.387 1.00 11.37 127 PRO C C 1
ATOM 7490 O O . PRO C 1 127 ? -31.245 -30.645 9.193 1.00 13.51 127 PRO C O 1
ATOM 7494 N N . GLY C 1 128 ? -31.399 -28.435 8.775 1.00 11.20 128 GLY C N 1
ATOM 7495 C CA . GLY C 1 128 ? -31.296 -28.041 10.176 1.00 10.19 128 GLY C CA 1
ATOM 7496 C C . GLY C 1 128 ? -32.603 -27.844 10.939 1.00 9.76 128 GLY C C 1
ATOM 7497 O O . GLY C 1 128 ? -32.594 -27.449 12.108 1.00 9.44 128 GLY C O 1
ATOM 7498 N N . THR C 1 129 ? -33.736 -28.126 10.297 1.00 9.40 129 THR C N 1
ATOM 7499 C CA . THR C 1 129 ? -35.045 -27.943 10.928 1.00 8.92 129 THR C CA 1
ATOM 7500 C C . THR C 1 129 ? -35.227 -28.741 12.227 1.00 8.93 129 THR C C 1
ATOM 7501 O O . THR C 1 129 ? -35.785 -28.242 13.208 1.00 9.97 129 THR C O 1
ATOM 7505 N N . VAL C 1 130 ? -34.804 -29.994 12.234 1.00 9.12 130 VAL C N 1
ATOM 7506 C CA . VAL C 1 130 ? -34.965 -30.815 13.426 1.00 8.83 130 VAL C CA 1
ATOM 7507 C C . VAL C 1 130 ? -34.199 -30.239 14.613 1.00 9.18 130 VAL C C 1
ATOM 7508 O O . VAL C 1 130 ? -34.746 -30.084 15.705 1.00 8.95 130 VAL C O 1
ATOM 7512 N N . ASN C 1 131 ? -32.942 -29.887 14.394 1.00 9.98 131 ASN C N 1
ATOM 7513 C CA . ASN C 1 131 ? -32.116 -29.367 15.472 1.00 10.94 131 ASN C CA 1
ATOM 7514 C C . ASN C 1 131 ? -32.498 -27.962 15.936 1.00 10.90 131 ASN C C 1
ATOM 7515 O O . ASN C 1 131 ? -32.425 -27.657 17.122 1.00 10.97 131 ASN C O 1
ATOM 7520 N N . ASN C 1 132 ? -32.908 -27.111 15.004 1.00 11.02 132 ASN C N 1
ATOM 7521 C CA . ASN C 1 132 ? -33.195 -25.713 15.313 1.00 10.71 132 ASN C CA 1
ATOM 7522 C C . ASN C 1 132 ? -34.655 -25.394 15.604 1.00 10.29 132 ASN C C 1
ATOM 7523 O O . ASN C 1 132 ? -34.966 -24.324 16.134 1.00 10.50 132 ASN C O 1
ATOM 7528 N N . VAL C 1 133 ? -35.562 -26.299 15.258 1.00 9.83 133 VAL C N 1
ATOM 7529 C CA . VAL C 1 133 ? -36.989 -26.023 15.424 1.00 9.09 133 VAL C CA 1
ATOM 7530 C C . VAL C 1 133 ? -37.726 -27.148 16.136 1.00 8.24 133 VAL C C 1
ATOM 7531 O O . VAL C 1 133 ? -38.357 -26.941 17.173 1.00 8.23 133 VAL C O 1
ATOM 7535 N N . VAL C 1 134 ? -37.638 -28.352 15.588 1.00 7.88 134 VAL C N 1
ATOM 7536 C CA . VAL C 1 134 ? -38.367 -29.480 16.143 1.00 7.81 134 VAL C CA 1
ATOM 7537 C C . VAL C 1 134 ? -37.962 -29.813 17.571 1.00 7.61 134 VAL C C 1
ATOM 7538 O O . VAL C 1 134 ? -38.807 -29.861 18.467 1.00 8.22 134 VAL C O 1
ATOM 7542 N N . ILE C 1 135 ? -36.677 -30.047 17.798 1.00 7.93 135 ILE C N 1
ATOM 7543 C CA . ILE C 1 135 ? -36.223 -30.452 19.124 1.00 8.30 135 ILE C CA 1
ATOM 7544 C C . ILE C 1 135 ? -36.432 -29.363 20.184 1.00 8.30 135 ILE C C 1
ATOM 7545 O O . ILE C 1 135 ? -37.012 -29.637 21.217 1.00 8.60 135 ILE C O 1
ATOM 7550 N N . PRO C 1 136 ? -36.015 -28.125 19.917 1.00 9.04 136 PRO C N 1
ATOM 7551 C CA . PRO C 1 136 ? -36.262 -27.020 20.859 1.00 8.95 136 PRO C CA 1
ATOM 7552 C C . PRO C 1 136 ? -37.732 -26.870 21.258 1.00 8.70 136 PRO C C 1
ATOM 7553 O O . PRO C 1 136 ? -38.027 -26.673 22.449 1.00 8.29 136 PRO C O 1
ATOM 7557 N N . LEU C 1 137 ? -38.653 -26.961 20.299 1.00 8.27 137 LEU C N 1
ATOM 7558 C CA . LEU C 1 137 ? -40.076 -26.814 20.614 1.00 8.54 137 LEU C CA 1
ATOM 7559 C C . LEU C 1 137 ? -40.605 -27.975 21.442 1.00 8.59 137 LEU C C 1
ATOM 7560 O O . LEU C 1 137 ? -41.345 -27.778 22.413 1.00 8.10 137 LEU C O 1
ATOM 7565 N N . ILE C 1 138 ? -40.243 -29.193 21.058 1.00 8.94 138 ILE C N 1
ATOM 7566 C CA . ILE C 1 138 ? -40.710 -30.347 21.812 1.00 8.91 138 ILE C CA 1
ATOM 7567 C C . ILE C 1 138 ? -40.107 -30.362 23.221 1.00 9.52 138 ILE C C 1
ATOM 7568 O O . ILE C 1 138 ? -40.810 -30.653 24.182 1.00 9.10 138 ILE C O 1
ATOM 7573 N N . GLU C 1 139 ? -38.829 -30.016 23.343 1.00 10.49 139 GLU C N 1
ATOM 7574 C CA . GLU C 1 139 ? -38.183 -29.957 24.656 1.00 10.99 139 GLU C CA 1
ATOM 7575 C C . GLU C 1 139 ? -38.813 -28.878 25.526 1.00 11.28 139 GLU C C 1
ATOM 7576 O O . GLU C 1 139 ? -39.113 -29.113 26.701 1.00 11.89 139 GLU C O 1
ATOM 7582 N N . ASP C 1 140 ? -39.037 -27.699 24.953 1.00 11.68 140 ASP C N 1
ATOM 7583 C CA . ASP C 1 140 ? -39.604 -26.586 25.717 1.00 11.52 140 ASP C CA 1
ATOM 7584 C C . ASP C 1 140 ? -41.022 -26.869 26.214 1.00 11.59 140 ASP C C 1
ATOM 7585 O O . ASP C 1 140 ? -41.368 -26.547 27.349 1.00 11.90 140 ASP C O 1
ATOM 7587 N N . CYS C 1 141 ? -41.843 -27.484 25.370 1.00 11.36 141 CYS C N 1
ATOM 7588 C CA . CYS C 1 141 ? -43.228 -27.747 25.731 1.00 11.22 141 CYS C CA 1
ATOM 7589 C C . CYS C 1 141 ? -43.405 -29.007 26.591 1.00 11.11 141 CYS C C 1
ATOM 7590 O O . CYS C 1 141 ? -44.373 -29.112 27.348 1.00 11.74 141 CYS C O 1
ATOM 7593 N N . SER C 1 142 ? -42.469 -29.948 26.499 1.00 10.66 142 SER C N 1
ATOM 7594 C CA . SER C 1 142 ? -42.564 -31.191 27.272 1.00 10.32 142 SER C CA 1
ATOM 7595 C C . SER C 1 142 ? -41.877 -31.116 28.637 1.00 10.56 142 SER C C 1
ATOM 7596 O O . SER C 1 142 ? -42.288 -31.790 29.578 1.00 10.58 142 SER C O 1
ATOM 7599 N N . GLY C 1 143 ? -40.832 -30.300 28.732 1.00 10.72 143 GLY C N 1
ATOM 7600 C CA . GLY C 1 143 ? -40.028 -30.229 29.934 1.00 11.18 143 GLY C CA 1
ATOM 7601 C C . GLY C 1 143 ? -39.054 -31.395 29.964 1.00 11.23 143 GLY C C 1
ATOM 7602 O O . GLY C 1 143 ? -38.415 -31.647 30.988 1.00 11.99 143 GLY C O 1
ATOM 7603 N N . LYS C 1 144 ? -38.945 -32.106 28.839 1.00 11.26 144 LYS C N 1
ATOM 7604 C CA . LYS C 1 144 ? -38.086 -33.287 28.731 1.00 10.93 144 LYS C CA 1
ATOM 7605 C C . LYS C 1 144 ? -36.993 -33.121 27.653 1.00 10.97 144 LYS C C 1
ATOM 7606 O O . LYS C 1 144 ? -36.953 -32.109 26.934 1.00 11.21 144 LYS C O 1
ATOM 7612 N N . LYS C 1 145 ? -36.118 -34.119 27.528 1.00 10.63 145 LYS C N 1
ATOM 7613 C CA . LYS C 1 145 ? -34.966 -34.036 26.636 1.00 10.77 145 LYS C CA 1
ATOM 7614 C C . LYS C 1 145 ? -34.984 -35.055 25.498 1.00 10.79 145 LYS C C 1
ATOM 7615 O O . LYS C 1 145 ? -35.251 -36.234 25.719 1.00 10.56 145 LYS C O 1
ATOM 7617 N N . ALA C 1 146 ? -34.665 -34.586 24.296 1.00 11.14 146 ALA C N 1
ATOM 7618 C CA . ALA C 1 146 ? -34.582 -35.433 23.108 1.00 11.27 146 ALA C CA 1
ATOM 7619 C C . ALA C 1 146 ? -33.504 -36.478 23.287 1.00 11.53 146 ALA C C 1
ATOM 7620 O O . ALA C 1 146 ? -32.429 -36.176 23.809 1.00 12.13 146 ALA C O 1
ATOM 7622 N N . GLY C 1 147 ? -33.786 -37.700 22.841 1.00 11.84 147 GLY C N 1
ATOM 7623 C CA . GLY C 1 147 ? -32.861 -38.807 22.994 1.00 12.21 147 GLY C CA 1
ATOM 7624 C C . GLY C 1 147 ? -33.099 -39.538 24.299 1.00 12.38 147 GLY C C 1
ATOM 7625 O O . GLY C 1 147 ? -33.654 -40.644 24.315 1.00 12.69 147 GLY C O 1
ATOM 7626 N N . VAL C 1 148 ? -32.713 -38.910 25.407 1.00 12.52 148 VAL C N 1
ATOM 7627 C CA . VAL C 1 148 ? -32.871 -39.523 26.719 1.00 12.65 148 VAL C CA 1
ATOM 7628 C C . VAL C 1 148 ? -34.337 -39.824 27.043 1.00 12.25 148 VAL C C 1
ATOM 7629 O O . VAL C 1 148 ? -34.667 -40.948 27.411 1.00 12.90 148 VAL C O 1
ATOM 7633 N N . ASP C 1 149 ? -35.213 -38.826 26.904 1.00 11.30 149 ASP C N 1
ATOM 7634 C CA . ASP C 1 149 ? -36.610 -38.973 27.320 1.00 10.75 149 ASP C CA 1
ATOM 7635 C C . ASP C 1 149 ? -37.575 -39.371 26.205 1.00 9.60 149 ASP C C 1
ATOM 7636 O O . ASP C 1 149 ? -38.495 -40.162 26.431 1.00 9.52 149 ASP C O 1
ATOM 7641 N N . PHE C 1 150 ? -37.393 -38.788 25.027 1.00 8.94 150 PHE C N 1
ATOM 7642 C CA . PHE C 1 150 ? -38.207 -39.126 23.859 1.00 8.24 150 PHE C CA 1
ATOM 7643 C C . PHE C 1 150 ? -37.313 -39.249 22.640 1.00 7.96 150 PHE C C 1
ATOM 7644 O O . PHE C 1 150 ? -36.296 -38.561 22.524 1.00 8.28 150 PHE C O 1
ATOM 7652 N N . GLY C 1 151 ? -37.685 -40.140 21.732 1.00 7.48 151 GLY C N 1
ATOM 7653 C CA . GLY C 1 151 ? -36.926 -40.352 20.528 1.00 7.18 151 GLY C CA 1
ATOM 7654 C C . GLY C 1 151 ? -37.318 -39.366 19.445 1.00 7.00 151 GLY C C 1
ATOM 7655 O O . GLY C 1 151 ? -38.460 -38.887 19.389 1.00 6.94 151 GLY C O 1
ATOM 7656 N N . VAL C 1 152 ? -36.354 -39.058 18.586 1.00 7.23 152 VAL C N 1
ATOM 7657 C CA . VAL C 1 152 ? -36.563 -38.167 17.457 1.00 7.49 152 VAL C CA 1
ATOM 7658 C C . VAL C 1 152 ? -35.789 -38.691 16.260 1.00 7.20 152 VAL C C 1
ATOM 7659 O O . VAL C 1 152 ? -34.635 -39.086 16.391 1.00 7.63 152 VAL C O 1
ATOM 7663 N N . GLY C 1 153 ? -36.429 -38.697 15.096 1.00 7.17 153 GLY C N 1
ATOM 7664 C CA . GLY C 1 153 ? -35.766 -39.049 13.843 1.00 6.76 153 GLY C CA 1
ATOM 7665 C C . GLY C 1 153 ? -36.547 -38.483 12.669 1.00 6.35 153 GLY C C 1
ATOM 7666 O O . GLY C 1 153 ? -37.555 -37.806 12.870 1.00 6.65 153 GLY C O 1
ATOM 7667 N N . THR C 1 154 ? -36.056 -38.703 11.450 1.00 6.01 154 THR C N 1
ATOM 7668 C CA . THR C 1 154 ? -36.797 -38.351 10.243 1.00 5.46 154 THR C CA 1
ATOM 7669 C C . THR C 1 154 ? -36.921 -39.582 9.350 1.00 5.28 154 THR C C 1
ATOM 7670 O O . THR C 1 154 ? -36.176 -40.574 9.495 1.00 5.05 154 THR C O 1
ATOM 7674 N N . ASN C 1 155 ? -37.857 -39.507 8.416 1.00 4.91 155 ASN C N 1
ATOM 7675 C CA . ASN C 1 155 ? -38.183 -40.624 7.544 1.00 4.54 155 ASN C CA 1
ATOM 7676 C C . ASN C 1 155 ? -38.945 -40.039 6.372 1.00 4.75 155 ASN C C 1
ATOM 7677 O O . ASN C 1 155 ? -40.174 -40.084 6.330 1.00 4.02 155 ASN C O 1
ATOM 7682 N N . PRO C 1 156 ? -38.217 -39.424 5.443 1.00 5.24 156 PRO C N 1
ATOM 7683 C CA . PRO C 1 156 ? -38.848 -38.838 4.267 1.00 5.21 156 PRO C CA 1
ATOM 7684 C C . PRO C 1 156 ? -39.667 -39.861 3.504 1.00 5.21 156 PRO C C 1
ATOM 7685 O O . PRO C 1 156 ? -39.417 -41.080 3.579 1.00 5.48 156 PRO C O 1
ATOM 7689 N N . GLU C 1 157 ? -40.638 -39.356 2.756 1.00 5.08 157 GLU C N 1
ATOM 7690 C CA . GLU C 1 157 ? -41.486 -40.200 1.935 1.00 4.88 157 GLU C CA 1
ATOM 7691 C C . GLU C 1 157 ? -41.239 -39.898 0.456 1.00 4.66 157 GLU C C 1
ATOM 7692 O O . GLU C 1 157 ? -40.930 -38.758 0.086 1.00 4.74 157 GLU C O 1
ATOM 7698 N N . PHE C 1 158 ? -41.384 -40.924 -0.376 1.00 5.14 158 PHE C N 1
ATOM 7699 C CA . PHE C 1 158 ? -41.151 -40.844 -1.811 1.00 5.01 158 PHE C CA 1
ATOM 7700 C C . PHE C 1 158 ? -42.383 -41.202 -2.642 1.00 4.75 158 PHE C C 1
ATOM 7701 O O . PHE C 1 158 ? -42.285 -41.477 -3.847 1.00 5.94 158 PHE C O 1
ATOM 7709 N N . LEU C 1 159 ? -43.542 -41.132 -2.011 1.00 4.50 159 LEU C N 1
ATOM 7710 C CA . LEU C 1 159 ? -44.809 -41.443 -2.642 1.00 3.95 159 LEU C CA 1
ATOM 7711 C C . LEU C 1 159 ? -45.222 -40.412 -3.683 1.00 3.95 159 LEU C C 1
ATOM 7712 O O . LEU C 1 159 ? -45.018 -39.201 -3.492 1.00 3.96 159 LEU C O 1
ATOM 7717 N N . ARG C 1 160 ? -45.835 -40.904 -4.755 1.00 4.22 160 ARG C N 1
ATOM 7718 C CA . ARG C 1 160 ? -46.419 -40.060 -5.790 1.00 4.19 160 ARG C CA 1
ATOM 7719 C C . ARG C 1 160 ? -47.947 -40.135 -5.675 1.00 4.49 160 ARG C C 1
ATOM 7720 O O . ARG C 1 160 ? -48.526 -41.218 -5.518 1.00 4.40 160 ARG C O 1
ATOM 7728 N N . GLU C 1 161 ? -48.604 -38.983 -5.743 1.00 5.39 161 GLU C N 1
ATOM 7729 C CA . GLU C 1 161 ? -50.061 -38.940 -5.751 1.00 5.31 161 GLU C CA 1
ATOM 7730 C C . GLU C 1 161 ? -50.587 -39.654 -7.003 1.00 5.15 161 GLU C C 1
ATOM 7731 O O . GLU C 1 161 ? -50.016 -39.540 -8.097 1.00 5.06 161 GLU C O 1
ATOM 7737 N N . SER C 1 162 ? -51.672 -40.402 -6.808 1.00 5.76 162 SER C N 1
ATOM 7738 C CA . SER C 1 162 ? -52.318 -41.275 -7.816 1.00 5.61 162 SER C CA 1
ATOM 7739 C C . SER C 1 162 ? -51.765 -42.714 -7.842 1.00 5.65 162 SER C C 1
ATOM 7740 O O . SER C 1 162 ? -52.463 -43.633 -8.293 1.00 5.67 162 SER C O 1
ATOM 7743 N N . THR C 1 163 ? -50.534 -42.913 -7.363 1.00 5.83 163 THR C N 1
ATOM 7744 C CA . THR C 1 163 ? -49.944 -44.249 -7.252 1.00 5.32 163 THR C CA 1
ATOM 7745 C C . THR C 1 163 ? -49.345 -44.427 -5.861 1.00 5.00 163 THR C C 1
ATOM 7746 O O . THR C 1 163 ? -48.396 -45.204 -5.660 1.00 4.66 163 THR C O 1
ATOM 7750 N N . ALA C 1 164 ? -49.925 -43.724 -4.893 1.00 4.93 164 ALA C N 1
ATOM 7751 C CA . ALA C 1 164 ? -49.364 -43.636 -3.560 1.00 5.09 164 ALA C CA 1
ATOM 7752 C C . ALA C 1 164 ? -49.261 -44.980 -2.845 1.00 5.35 164 ALA C C 1
ATOM 7753 O O . ALA C 1 164 ? -48.229 -45.291 -2.239 1.00 5.24 164 ALA C O 1
ATOM 7755 N N . ILE C 1 165 ? -50.307 -45.794 -2.920 1.00 5.61 165 ILE C N 1
ATOM 7756 C CA . ILE C 1 165 ? -50.277 -47.088 -2.246 1.00 5.38 165 ILE C CA 1
ATOM 7757 C C . ILE C 1 165 ? -49.240 -48.041 -2.865 1.00 5.50 165 ILE C C 1
ATOM 7758 O O . ILE C 1 165 ? -48.463 -48.671 -2.141 1.00 5.00 165 ILE C O 1
ATOM 7763 N N . LYS C 1 166 ? -49.219 -48.149 -4.191 1.00 5.92 166 LYS C N 1
ATOM 7764 C CA . LYS C 1 166 ? -48.215 -48.985 -4.856 1.00 5.93 166 LYS C CA 1
ATOM 7765 C C . LYS C 1 166 ? -46.802 -48.484 -4.516 1.00 5.89 166 LYS C C 1
ATOM 7766 O O . LYS C 1 166 ? -45.892 -49.282 -4.291 1.00 7.14 166 LYS C O 1
ATOM 7768 N N . ASP C 1 167 ? -46.610 -47.162 -4.481 1.00 6.00 167 ASP C N 1
ATOM 7769 C CA . ASP C 1 167 ? -45.312 -46.580 -4.128 1.00 5.27 167 ASP C CA 1
ATOM 7770 C C . ASP C 1 167 ? -44.916 -46.920 -2.691 1.00 5.16 167 ASP C C 1
ATOM 7771 O O . ASP C 1 167 ? -43.742 -47.145 -2.411 1.00 5.11 167 ASP C O 1
ATOM 7776 N N . TYR C 1 168 ? -45.895 -46.931 -1.787 1.00 5.20 168 TYR C N 1
ATOM 7777 C CA . TYR C 1 168 ? -45.654 -47.282 -0.402 1.00 4.97 168 TYR C CA 1
ATOM 7778 C C . TYR C 1 168 ? -45.219 -48.746 -0.327 1.00 5.32 168 TYR C C 1
ATOM 7779 O O . TYR C 1 168 ? -44.262 -49.099 0.377 1.00 4.77 168 TYR C O 1
ATOM 7788 N N . ASP C 1 169 ? -45.953 -49.586 -1.050 1.00 6.20 169 ASP C N 1
ATOM 7789 C CA . ASP C 1 169 ? -45.738 -51.031 -1.066 1.00 6.92 169 ASP C CA 1
ATOM 7790 C C . ASP C 1 169 ? -44.416 -51.447 -1.689 1.00 6.83 169 ASP C C 1
ATOM 7791 O O . ASP C 1 169 ? -43.799 -52.430 -1.247 1.00 7.42 169 ASP C O 1
ATOM 7796 N N . PHE C 1 170 ? -43.994 -50.708 -2.716 1.00 7.57 170 PHE C N 1
ATOM 7797 C CA . PHE C 1 170 ? -42.810 -51.035 -3.479 1.00 8.04 170 PHE C CA 1
ATOM 7798 C C . PHE C 1 170 ? -41.947 -49.805 -3.711 1.00 7.94 170 PHE C C 1
ATOM 7799 O O . PHE C 1 170 ? -41.796 -49.331 -4.840 1.00 8.48 170 PHE C O 1
ATOM 7807 N N . PRO C 1 171 ? -41.371 -49.283 -2.642 1.00 7.66 171 PRO C N 1
ATOM 7808 C CA . PRO C 1 171 ? -40.526 -48.106 -2.760 1.00 7.59 171 PRO C CA 1
ATOM 7809 C C . PRO C 1 171 ? -39.163 -48.507 -3.296 1.00 7.96 171 PRO C C 1
ATOM 7810 O O . PRO C 1 171 ? -38.792 -49.676 -3.211 1.00 7.79 171 PRO C O 1
ATOM 7814 N N . PRO C 1 172 ? -38.433 -47.561 -3.863 1.00 8.98 172 PRO C N 1
ATOM 7815 C CA . PRO C 1 172 ? -37.057 -47.822 -4.294 1.00 9.42 172 PRO C CA 1
ATOM 7816 C C . PRO C 1 172 ? -36.137 -48.017 -3.096 1.00 9.48 172 PRO C C 1
ATOM 7817 O O . PRO C 1 172 ? -35.129 -48.725 -3.171 1.00 9.71 172 PRO C O 1
ATOM 7821 N N . MET C 1 173 ? -36.499 -47.393 -1.982 1.00 9.16 173 MET C N 1
ATOM 7822 C CA . MET C 1 173 ? -35.706 -47.465 -0.777 1.00 9.10 173 MET C CA 1
ATOM 7823 C C . MET C 1 173 ? -36.475 -46.815 0.350 1.00 8.28 173 MET C C 1
ATOM 7824 O O . MET C 1 173 ? -37.417 -46.060 0.117 1.00 8.46 173 MET C O 1
ATOM 7829 N N . THR C 1 174 ? -36.047 -47.120 1.563 1.00 7.57 174 THR C N 1
ATOM 7830 C CA . THR C 1 174 ? -36.538 -46.469 2.758 1.00 7.29 174 THR C CA 1
ATOM 7831 C C . THR C 1 174 ? -35.374 -45.659 3.293 1.00 6.70 174 THR C C 1
ATOM 7832 O O . THR C 1 174 ? -34.251 -46.170 3.406 1.00 6.74 174 THR C O 1
ATOM 7836 N N . VAL C 1 175 ? -35.620 -44.386 3.591 1.00 6.16 175 VAL C N 1
ATOM 7837 C CA . VAL C 1 175 ? -34.577 -43.514 4.109 1.00 5.70 175 VAL C CA 1
ATOM 7838 C C . VAL C 1 175 ? -34.930 -43.073 5.522 1.00 5.70 175 VAL C C 1
ATOM 7839 O O . VAL C 1 175 ? -36.045 -42.600 5.778 1.00 5.55 175 VAL C O 1
ATOM 7843 N N . ILE C 1 176 ? -33.973 -43.244 6.426 1.00 5.84 176 ILE C N 1
ATOM 7844 C CA . ILE C 1 176 ? -34.127 -42.898 7.837 1.00 6.26 176 ILE C CA 1
ATOM 7845 C C . ILE C 1 176 ? -33.034 -41.902 8.222 1.00 6.85 176 ILE C C 1
ATOM 7846 O O . ILE C 1 176 ? -31.847 -42.151 7.970 1.00 6.81 176 ILE C O 1
ATOM 7851 N N . GLY C 1 177 ? -33.446 -40.782 8.810 1.00 6.97 177 GLY C N 1
ATOM 7852 C CA . GLY C 1 177 ? -32.553 -39.801 9.391 1.00 7.20 177 GLY C CA 1
ATOM 7853 C C . GLY C 1 177 ? -32.500 -40.141 10.873 1.00 7.55 177 GLY C C 1
ATOM 7854 O O . GLY C 1 177 ? -33.517 -40.059 11.598 1.00 6.89 177 GLY C O 1
ATOM 7855 N N . GLU C 1 178 ? -31.308 -40.507 11.334 1.00 8.31 178 GLU C N 1
ATOM 7856 C CA . GLU C 1 178 ? -31.129 -41.081 12.657 1.00 8.67 178 GLU C CA 1
ATOM 7857 C C . GLU C 1 178 ? -30.356 -40.217 13.643 1.00 8.86 178 GLU C C 1
ATOM 7858 O O . GLU C 1 178 ? -29.289 -39.691 13.332 1.00 9.38 178 GLU C O 1
ATOM 7864 N N . LEU C 1 179 ? -30.937 -40.082 14.827 1.00 8.90 179 LEU C N 1
ATOM 7865 C CA . LEU C 1 179 ? -30.302 -39.438 15.966 1.00 9.62 179 LEU C CA 1
ATOM 7866 C C . LEU C 1 179 ? -30.131 -40.561 16.988 1.00 9.45 179 LEU C C 1
ATOM 7867 O O . LEU C 1 179 ? -29.185 -41.337 16.881 1.00 10.15 179 LEU C O 1
ATOM 7872 N N . ASP C 1 180 ? -31.056 -40.701 17.937 1.00 9.93 180 ASP C N 1
ATOM 7873 C CA . ASP C 1 180 ? -30.989 -41.814 18.882 1.00 9.90 180 ASP C CA 1
ATOM 7874 C C . ASP C 1 180 ? -31.278 -43.132 18.147 1.00 9.80 180 ASP C C 1
ATOM 7875 O O . ASP C 1 180 ? -32.150 -43.202 17.274 1.00 9.10 180 ASP C O 1
ATOM 7880 N N . LYS C 1 181 ? -30.512 -44.160 18.494 1.00 10.04 181 LYS C N 1
ATOM 7881 C CA . LYS C 1 181 ? -30.615 -45.475 17.872 1.00 9.82 181 LYS C CA 1
ATOM 7882 C C . LYS C 1 181 ? -31.972 -46.150 18.068 1.00 10.05 181 LYS C C 1
ATOM 7883 O O . LYS C 1 181 ? -32.468 -46.805 17.154 1.00 10.35 181 LYS C O 1
ATOM 7885 N N . GLN C 1 182 ? -32.571 -46.003 19.243 1.00 10.13 182 GLN C N 1
ATOM 7886 C CA . GLN C 1 182 ? -33.868 -46.616 19.506 1.00 10.01 182 GLN C CA 1
ATOM 7887 C C . GLN C 1 182 ? -34.877 -46.251 18.419 1.00 9.13 182 GLN C C 1
ATOM 7888 O O . GLN C 1 182 ? -35.610 -47.105 17.931 1.00 8.82 182 GLN C O 1
ATOM 7894 N N . THR C 1 183 ? -34.921 -44.975 18.051 1.00 8.41 183 THR C N 1
ATOM 7895 C CA . THR C 1 183 ? -35.865 -44.506 17.036 1.00 8.26 183 THR C CA 1
ATOM 7896 C C . THR C 1 183 ? -35.580 -45.106 15.649 1.00 7.76 183 THR C C 1
ATOM 7897 O O . THR C 1 183 ? -36.499 -45.530 14.941 1.00 7.23 183 THR C O 1
ATOM 7901 N N . GLY C 1 184 ? -34.311 -45.113 15.249 1.00 7.98 184 GLY C N 1
ATOM 7902 C CA . GLY C 1 184 ? -33.922 -45.701 13.979 1.00 7.78 184 GLY C CA 1
ATOM 7903 C C . GLY C 1 184 ? -34.308 -47.173 13.922 1.00 7.39 184 GLY C C 1
ATOM 7904 O O . GLY C 1 184 ? -34.797 -47.652 12.890 1.00 7.41 184 GLY C O 1
ATOM 7905 N N . ASP C 1 185 ? -34.106 -47.880 15.032 1.00 7.46 185 ASP C N 1
ATOM 7906 C CA . ASP C 1 185 ? -34.458 -49.304 15.112 1.00 7.70 185 ASP C CA 1
ATOM 7907 C C . ASP C 1 185 ? -35.971 -49.517 14.972 1.00 7.27 185 ASP C C 1
ATOM 7908 O O . ASP C 1 185 ? -36.416 -50.461 14.310 1.00 7.44 185 ASP C O 1
ATOM 7913 N N . LEU C 1 186 ? -36.763 -48.651 15.593 1.00 7.70 186 LEU C N 1
ATOM 7914 C CA . LEU C 1 186 ? -38.221 -48.752 15.487 1.00 7.19 186 LEU C CA 1
ATOM 7915 C C . LEU C 1 186 ? -38.632 -48.572 14.020 1.00 7.12 186 LEU C C 1
ATOM 7916 O O . LEU C 1 186 ? -39.499 -49.282 13.500 1.00 6.94 186 LEU C O 1
ATOM 7921 N N . LEU C 1 187 ? -37.986 -47.638 13.336 1.00 6.76 187 LEU C N 1
ATOM 7922 C CA . LEU C 1 187 ? -38.305 -47.408 11.937 1.00 6.76 187 LEU C CA 1
ATOM 7923 C C . LEU C 1 187 ? -37.901 -48.612 11.090 1.00 6.67 187 LEU C C 1
ATOM 7924 O O . LEU C 1 187 ? -38.627 -48.987 10.166 1.00 7.20 187 LEU C O 1
ATOM 7929 N N . GLU C 1 188 ? -36.760 -49.230 11.392 1.00 6.99 188 GLU C N 1
ATOM 7930 C CA . GLU C 1 188 ? -36.353 -50.435 10.666 1.00 6.91 188 GLU C CA 1
ATOM 7931 C C . GLU C 1 188 ? -37.427 -51.514 10.808 1.00 6.74 188 GLU C C 1
ATOM 7932 O O . GLU C 1 188 ? -37.739 -52.222 9.849 1.00 7.06 188 GLU C O 1
ATOM 7938 N N . GLU C 1 189 ? -38.006 -51.629 11.996 1.00 6.62 189 GLU C N 1
ATOM 7939 C CA . GLU C 1 189 ? -39.025 -52.644 12.249 1.00 6.71 189 GLU C CA 1
ATOM 7940 C C . GLU C 1 189 ? -40.262 -52.389 11.413 1.00 6.26 189 GLU C C 1
ATOM 7941 O O . GLU C 1 189 ? -40.848 -53.316 10.864 1.00 7.04 189 GLU C O 1
ATOM 7947 N N . ILE C 1 190 ? -40.670 -51.129 11.329 1.00 6.01 190 ILE C N 1
ATOM 7948 C CA . ILE C 1 190 ? -41.849 -50.766 10.554 1.00 5.81 190 ILE C CA 1
ATOM 7949 C C . ILE C 1 190 ? -41.679 -51.104 9.079 1.00 6.21 190 ILE C C 1
ATOM 7950 O O . ILE C 1 190 ? -42.632 -51.579 8.433 1.00 6.59 190 ILE C O 1
ATOM 7955 N N . TYR C 1 191 ? -40.478 -50.874 8.543 1.00 6.58 191 TYR C N 1
ATOM 7956 C CA . TYR C 1 191 ? -40.236 -51.040 7.100 1.00 6.75 191 TYR C CA 1
ATOM 7957 C C . TYR C 1 191 ? -39.534 -52.339 6.696 1.00 7.40 191 TYR C C 1
ATOM 7958 O O . TYR C 1 191 ? -39.302 -52.585 5.504 1.00 7.46 191 TYR C O 1
ATOM 7967 N N . ARG C 1 192 ? -39.249 -53.180 7.684 1.00 8.13 192 ARG C N 1
ATOM 7968 C CA . ARG C 1 192 ? -38.484 -54.407 7.497 1.00 8.76 192 ARG C CA 1
ATOM 7969 C C . ARG C 1 192 ? -38.969 -55.298 6.360 1.00 9.29 192 ARG C C 1
ATOM 7970 O O . ARG C 1 192 ? -38.173 -55.826 5.596 1.00 8.94 192 ARG C O 1
ATOM 7978 N N . GLU C 1 193 ? -40.278 -55.481 6.260 1.00 10.34 193 GLU C N 1
ATOM 7979 C CA . GLU C 1 193 ? -40.812 -56.397 5.267 1.00 11.37 193 GLU C CA 1
ATOM 7980 C C . GLU C 1 193 ? -40.807 -55.878 3.826 1.00 11.41 193 GLU C C 1
ATOM 7981 O O . GLU C 1 193 ? -41.112 -56.637 2.905 1.00 11.55 193 GLU C O 1
ATOM 7987 N N . LEU C 1 194 ? -40.441 -54.609 3.615 1.00 11.22 194 LEU C N 1
ATOM 7988 C CA . LEU C 1 194 ? -40.441 -54.050 2.260 1.00 11.27 194 LEU C CA 1
ATOM 7989 C C . LEU C 1 194 ? -39.253 -54.567 1.442 1.00 11.70 194 LEU C C 1
ATOM 7990 O O . LEU C 1 194 ? -38.127 -54.680 1.957 1.00 12.15 194 LEU C O 1
ATOM 7995 N N . ASP C 1 195 ? -39.503 -54.885 0.174 1.00 12.22 195 ASP C N 1
ATOM 7996 C CA . ASP C 1 195 ? -38.447 -55.383 -0.705 1.00 12.74 195 ASP C CA 1
ATOM 7997 C C . ASP C 1 195 ? -37.621 -54.235 -1.263 1.00 12.50 195 ASP C C 1
ATOM 7998 O O . ASP C 1 195 ? -37.695 -53.896 -2.452 1.00 12.80 195 ASP C O 1
ATOM 8003 N N . ALA C 1 196 ? -36.827 -53.636 -0.393 1.00 12.05 196 ALA C N 1
ATOM 8004 C CA . ALA C 1 196 ? -36.044 -52.486 -0.764 1.00 11.49 196 ALA C CA 1
ATOM 8005 C C . ALA C 1 196 ? -35.012 -52.260 0.317 1.00 10.98 196 ALA C C 1
ATOM 8006 O O . ALA C 1 196 ? -35.206 -52.672 1.456 1.00 10.89 196 ALA C O 1
ATOM 8008 N N . PRO C 1 197 ? -33.924 -51.589 -0.031 1.00 10.89 197 PRO C N 1
ATOM 8009 C CA . PRO C 1 197 ? -32.898 -51.272 0.955 1.00 10.71 197 PRO C CA 1
ATOM 8010 C C . PRO C 1 197 ? -33.436 -50.281 1.974 1.00 10.09 197 PRO C C 1
ATOM 8011 O O . PRO C 1 197 ? -34.303 -49.458 1.655 1.00 9.86 197 PRO C O 1
ATOM 8015 N N . ILE C 1 198 ? -32.945 -50.401 3.193 1.00 9.43 198 ILE C N 1
ATOM 8016 C CA . ILE C 1 198 ? -33.213 -49.441 4.241 1.00 9.23 198 ILE C CA 1
ATOM 8017 C C . ILE C 1 198 ? -31.889 -48.713 4.429 1.00 9.21 198 ILE C C 1
ATOM 8018 O O . ILE C 1 198 ? -30.844 -49.331 4.675 1.00 8.82 198 ILE C O 1
ATOM 8023 N N . ILE C 1 199 ? -31.932 -47.400 4.283 1.00 9.00 199 ILE C N 1
ATOM 8024 C CA . ILE C 1 199 ? -30.730 -46.591 4.304 1.00 9.35 199 ILE C CA 1
ATOM 8025 C C . ILE C 1 199 ? -30.825 -45.655 5.484 1.00 9.02 199 ILE C C 1
ATOM 8026 O O . ILE C 1 199 ? -31.750 -44.829 5.555 1.00 9.07 199 ILE C O 1
ATOM 8031 N N . ARG C 1 200 ? -29.885 -45.809 6.411 1.00 8.88 200 ARG C N 1
ATOM 8032 C CA . ARG C 1 200 ? -29.857 -45.033 7.631 1.00 8.47 200 ARG C CA 1
ATOM 8033 C C . ARG C 1 200 ? -28.719 -44.032 7.555 1.00 8.29 200 ARG C C 1
ATOM 8034 O O . ARG C 1 200 ? -27.545 -44.413 7.408 1.00 7.96 200 ARG C O 1
ATOM 8042 N N . LYS C 1 201 ? -29.071 -42.754 7.658 1.00 7.61 201 LYS C N 1
ATOM 8043 C CA . LYS C 1 201 ? -28.112 -41.653 7.542 1.00 7.54 201 LYS C CA 1
ATOM 8044 C C . LYS C 1 201 ? -28.349 -40.616 8.636 1.00 7.14 201 LYS C C 1
ATOM 8045 O O . LYS C 1 201 ? -29.264 -40.751 9.441 1.00 6.68 201 LYS C O 1
ATOM 8051 N N . THR C 1 202 ? -27.539 -39.565 8.657 1.00 7.18 202 THR C N 1
ATOM 8052 C CA . THR C 1 202 ? -27.821 -38.468 9.566 1.00 7.29 202 THR C CA 1
ATOM 8053 C C . THR C 1 202 ? -29.075 -37.771 9.078 1.00 6.76 202 THR C C 1
ATOM 8054 O O . THR C 1 202 ? -29.476 -37.894 7.901 1.00 6.22 202 THR C O 1
ATOM 8058 N N . VAL C 1 203 ? -29.700 -37.029 9.983 1.00 6.99 203 VAL C N 1
ATOM 8059 C CA . VAL C 1 203 ? -30.887 -36.275 9.630 1.00 6.95 203 VAL C CA 1
ATOM 8060 C C . VAL C 1 203 ? -30.602 -35.333 8.468 1.00 6.70 203 VAL C C 1
ATOM 8061 O O . VAL C 1 203 ? -31.382 -35.241 7.509 1.00 6.43 203 VAL C O 1
ATOM 8065 N N . GLU C 1 204 ? -29.481 -34.628 8.554 1.00 7.12 204 GLU C N 1
ATOM 8066 C CA . GLU C 1 204 ? -29.098 -33.680 7.527 1.00 7.67 204 GLU C CA 1
ATOM 8067 C C . GLU C 1 204 ? -28.952 -34.346 6.162 1.00 7.01 204 GLU C C 1
ATOM 8068 O O . GLU C 1 204 ? -29.437 -33.831 5.143 1.00 8.00 204 GLU C O 1
ATOM 8074 N N . VAL C 1 205 ? -28.289 -35.496 6.127 1.00 6.44 205 VAL C N 1
ATOM 8075 C CA . VAL C 1 205 ? -28.139 -36.220 4.871 1.00 5.91 205 VAL C CA 1
ATOM 8076 C C . VAL C 1 205 ? -29.498 -36.719 4.368 1.00 5.19 205 VAL C C 1
ATOM 8077 O O . VAL C 1 205 ? -29.796 -36.598 3.185 1.00 5.10 205 VAL C O 1
ATOM 8081 N N . ALA C 1 206 ? -30.335 -37.227 5.272 1.00 5.26 206 ALA C N 1
ATOM 8082 C CA . ALA C 1 206 ? -31.659 -37.731 4.895 1.00 5.25 206 ALA C CA 1
ATOM 8083 C C . ALA C 1 206 ? -32.504 -36.649 4.227 1.00 4.76 206 ALA C C 1
ATOM 8084 O O . ALA C 1 206 ? -33.128 -36.870 3.190 1.00 5.21 206 ALA C O 1
ATOM 8086 N N . GLU C 1 207 ? -32.511 -35.458 4.803 1.00 5.72 207 GLU C N 1
ATOM 8087 C CA . GLU C 1 207 ? -33.324 -34.396 4.248 1.00 6.06 207 GLU C CA 1
ATOM 8088 C C . GLU C 1 207 ? -32.736 -33.907 2.929 1.00 5.61 207 GLU C C 1
ATOM 8089 O O . GLU C 1 207 ? -33.473 -33.637 1.984 1.00 5.95 207 GLU C O 1
ATOM 8095 N N . MET C 1 208 ? -31.406 -33.823 2.837 1.00 5.82 208 MET C N 1
ATOM 8096 C CA . MET C 1 208 ? -30.767 -33.446 1.588 1.00 5.58 208 MET C CA 1
ATOM 8097 C C . MET C 1 208 ? -31.131 -34.448 0.491 1.00 5.10 208 MET C C 1
ATOM 8098 O O . MET C 1 208 ? -31.396 -34.076 -0.654 1.00 4.94 208 MET C O 1
ATOM 8103 N N . ILE C 1 209 ? -31.160 -35.729 0.837 1.00 4.65 209 ILE C N 1
ATOM 8104 C CA . ILE C 1 209 ? -31.557 -36.747 -0.123 1.00 4.59 209 ILE C CA 1
ATOM 8105 C C . ILE C 1 209 ? -32.971 -36.476 -0.649 1.00 3.91 209 ILE C C 1
ATOM 8106 O O . ILE C 1 209 ? -33.208 -36.487 -1.857 1.00 3.83 209 ILE C O 1
ATOM 8111 N N . LYS C 1 210 ? -33.904 -36.210 0.255 1.00 4.14 210 LYS C N 1
ATOM 8112 C CA . LYS C 1 210 ? -35.285 -35.937 -0.145 1.00 3.88 210 LYS C CA 1
ATOM 8113 C C . LYS C 1 210 ? -35.394 -34.757 -1.108 1.00 4.05 210 LYS C C 1
ATOM 8114 O O . LYS C 1 210 ? -35.999 -34.892 -2.172 1.00 3.47 210 LYS C O 1
ATOM 8120 N N . TYR C 1 211 ? -34.828 -33.602 -0.749 1.00 4.44 211 TYR C N 1
ATOM 8121 C CA . TYR C 1 211 ? -34.859 -32.449 -1.641 1.00 4.47 211 TYR C CA 1
ATOM 8122 C C . TYR C 1 211 ? -34.208 -32.766 -2.980 1.00 4.15 211 TYR C C 1
ATOM 8123 O O . TYR C 1 211 ? -34.733 -32.413 -4.038 1.00 3.88 211 TYR C O 1
ATOM 8132 N N . THR C 1 212 ? -33.050 -33.421 -2.940 1.00 4.02 212 THR C N 1
ATOM 8133 C CA . THR C 1 212 ? -32.318 -33.728 -4.160 1.00 4.20 212 THR C CA 1
ATOM 8134 C C . THR C 1 212 ? -33.164 -34.602 -5.080 1.00 3.83 212 THR C C 1
ATOM 8135 O O . THR C 1 212 ? -33.176 -34.377 -6.291 1.00 3.70 212 THR C O 1
ATOM 8139 N N . CYS C 1 213 ? -33.914 -35.557 -4.511 1.00 4.25 213 CYS C N 1
ATOM 8140 C CA . CYS C 1 213 ? -34.785 -36.406 -5.316 1.00 4.23 213 CYS C CA 1
ATOM 8141 C C . CYS C 1 213 ? -35.828 -35.560 -6.027 1.00 4.03 213 CYS C C 1
ATOM 8142 O O . CYS C 1 213 ? -36.033 -35.703 -7.244 1.00 3.87 213 CYS C O 1
ATOM 8145 N N . ASN C 1 214 ? -36.512 -34.685 -5.291 1.00 4.42 214 ASN C N 1
ATOM 8146 C CA . ASN C 1 214 ? -37.547 -33.867 -5.928 1.00 4.78 214 ASN C CA 1
ATOM 8147 C C . ASN C 1 214 ? -36.998 -32.882 -6.955 1.00 4.85 214 ASN C C 1
ATOM 8148 O O . ASN C 1 214 ? -37.579 -32.709 -8.015 1.00 4.91 214 ASN C O 1
ATOM 8153 N N . VAL C 1 215 ? -35.886 -32.241 -6.644 1.00 4.89 215 VAL C N 1
ATOM 8154 C CA . VAL C 1 215 ? -35.304 -31.290 -7.577 1.00 5.00 215 VAL C CA 1
ATOM 8155 C C . VAL C 1 215 ? -34.769 -32.018 -8.829 1.00 4.38 215 VAL C C 1
ATOM 8156 O O . VAL C 1 215 ? -34.825 -31.482 -9.943 1.00 4.11 215 VAL C O 1
ATOM 8160 N N . TRP C 1 216 ? -34.276 -33.243 -8.652 1.00 4.09 216 TRP C N 1
ATOM 8161 C CA . TRP C 1 216 ? -33.843 -34.075 -9.774 1.00 4.07 216 TRP C CA 1
ATOM 8162 C C . TRP C 1 216 ? -35.056 -34.375 -10.668 1.00 3.31 216 TRP C C 1
ATOM 8163 O O . TRP C 1 216 ? -34.986 -34.232 -11.879 1.00 3.95 216 TRP C O 1
ATOM 8174 N N . HIS C 1 217 ? -36.177 -34.756 -10.064 1.00 3.77 217 HIS C N 1
ATOM 8175 C CA . HIS C 1 217 ? -37.391 -35.030 -10.821 1.00 3.71 217 HIS C CA 1
ATOM 8176 C C . HIS C 1 217 ? -37.773 -33.823 -11.662 1.00 3.63 217 HIS C C 1
ATOM 8177 O O . HIS C 1 217 ? -38.050 -33.955 -12.860 1.00 3.84 217 HIS C O 1
ATOM 8184 N N . ALA C 1 218 ? -37.738 -32.644 -11.039 1.00 4.04 218 ALA C N 1
ATOM 8185 C CA . ALA C 1 218 ? -38.034 -31.398 -11.714 1.00 3.67 218 ALA C CA 1
ATOM 8186 C C . ALA C 1 218 ? -37.056 -31.159 -12.860 1.00 3.49 218 ALA C C 1
ATOM 8187 O O . ALA C 1 218 ? -37.471 -30.747 -13.942 1.00 3.22 218 ALA C O 1
ATOM 8189 N N . ALA C 1 219 ? -35.767 -31.408 -12.623 1.00 3.58 219 ALA C N 1
ATOM 8190 C CA . ALA C 1 219 ? -34.737 -31.235 -13.651 1.00 3.55 219 ALA C CA 1
ATOM 8191 C C . ALA C 1 219 ? -34.961 -32.157 -14.838 1.00 3.28 219 ALA C C 1
ATOM 8192 O O . ALA C 1 219 ? -34.774 -31.750 -15.974 1.00 3.44 219 ALA C O 1
ATOM 8194 N N . LYS C 1 220 ? -35.318 -33.414 -14.569 1.00 3.87 220 LYS C N 1
ATOM 8195 C CA . LYS C 1 220 ? -35.621 -34.368 -15.627 1.00 3.90 220 LYS C CA 1
ATOM 8196 C C . LYS C 1 220 ? -36.750 -33.854 -16.527 1.00 3.63 220 LYS C C 1
ATOM 8197 O O . LYS C 1 220 ? -36.603 -33.784 -17.751 1.00 4.13 220 LYS C O 1
ATOM 8203 N N . VAL C 1 221 ? -37.856 -33.435 -15.921 1.00 4.09 221 VAL C N 1
ATOM 8204 C CA . VAL C 1 221 ? -38.982 -32.903 -16.671 1.00 3.99 221 VAL C CA 1
ATOM 8205 C C . VAL C 1 221 ? -38.573 -31.692 -17.518 1.00 3.21 221 VAL C C 1
ATOM 8206 O O . VAL C 1 221 ? -38.880 -31.603 -18.711 1.00 3.28 221 VAL C O 1
ATOM 8210 N N . THR C 1 222 ? -37.859 -30.766 -16.895 1.00 3.78 222 THR C N 1
ATOM 8211 C CA . THR C 1 222 ? -37.450 -29.542 -17.561 1.00 3.70 222 THR C CA 1
ATOM 8212 C C . THR C 1 222 ? -36.551 -29.864 -18.753 1.00 3.04 222 THR C C 1
ATOM 8213 O O . THR C 1 222 ? -36.697 -29.287 -19.830 1.00 3.27 222 THR C O 1
ATOM 8217 N N . PHE C 1 223 ? -35.651 -30.825 -18.573 1.00 3.71 223 PHE C N 1
ATOM 8218 C CA . PHE C 1 223 ? -34.769 -31.249 -19.643 1.00 3.70 223 PHE C CA 1
ATOM 8219 C C . PHE C 1 223 ? -35.577 -31.808 -20.813 1.00 2.90 223 PHE C C 1
ATOM 8220 O O . PHE C 1 223 ? -35.414 -31.398 -21.988 1.00 2.73 223 PHE C O 1
ATOM 8228 N N . ALA C 1 224 ? -36.471 -32.739 -20.507 1.00 3.43 224 ALA C N 1
ATOM 8229 C CA . ALA C 1 224 ? -37.312 -33.349 -21.522 1.00 3.31 224 ALA C CA 1
ATOM 8230 C C . ALA C 1 224 ? -38.124 -32.307 -22.287 1.00 3.29 224 ALA C C 1
ATOM 8231 O O . ALA C 1 224 ? -38.232 -32.369 -23.521 1.00 3.18 224 ALA C O 1
ATOM 8233 N N . ASN C 1 225 ? -38.666 -31.323 -21.571 1.00 3.10 225 ASN C N 1
ATOM 8234 C CA . ASN C 1 225 ? -39.454 -30.272 -22.204 1.00 3.19 225 ASN C CA 1
ATOM 8235 C C . ASN C 1 225 ? -38.626 -29.355 -23.127 1.00 3.03 225 ASN C C 1
ATOM 8236 O O . ASN C 1 225 ? -39.036 -29.052 -24.262 1.00 3.00 225 ASN C O 1
ATOM 8241 N N . GLU C 1 226 ? -37.454 -28.919 -22.662 1.00 3.44 226 GLU C N 1
ATOM 8242 C CA . GLU C 1 226 ? -36.619 -28.032 -23.469 1.00 3.67 226 GLU C CA 1
ATOM 8243 C C . GLU C 1 226 ? -36.140 -28.755 -24.728 1.00 3.29 226 GLU C C 1
ATOM 8244 O O . GLU C 1 226 ? -36.210 -28.212 -25.816 1.00 3.67 226 GLU C O 1
ATOM 8250 N N . ILE C 1 227 ? -35.700 -30.005 -24.568 1.00 3.40 227 ILE C N 1
ATOM 8251 C CA . ILE C 1 227 ? -35.303 -30.817 -25.707 1.00 3.58 227 ILE C CA 1
ATOM 8252 C C . ILE C 1 227 ? -36.499 -30.996 -26.661 1.00 2.96 227 ILE C C 1
ATOM 8253 O O . ILE C 1 227 ? -36.363 -30.849 -27.872 1.00 3.49 227 ILE C O 1
ATOM 8258 N N . GLY C 1 228 ? -37.670 -31.308 -26.110 1.00 2.69 228 GLY C N 1
ATOM 8259 C CA . GLY C 1 228 ? -38.882 -31.462 -26.890 1.00 3.61 228 GLY C CA 1
ATOM 8260 C C . GLY C 1 228 ? -39.220 -30.218 -27.704 1.00 3.27 228 GLY C C 1
ATOM 8261 O O . GLY C 1 228 ? -39.588 -30.305 -28.883 1.00 4.24 228 GLY C O 1
ATOM 8262 N N . ASN C 1 229 ? -39.108 -29.056 -27.063 1.00 4.07 229 ASN C N 1
ATOM 8263 C CA . ASN C 1 229 ? -39.359 -27.781 -27.724 1.00 3.89 229 ASN C CA 1
ATOM 8264 C C . ASN C 1 229 ? -38.415 -27.597 -28.904 1.00 3.78 229 ASN C C 1
ATOM 8265 O O . ASN C 1 229 ? -38.820 -27.210 -29.994 1.00 3.95 229 ASN C O 1
ATOM 8270 N N . ILE C 1 230 ? -37.142 -27.896 -28.689 1.00 4.15 230 ILE C N 1
ATOM 8271 C CA . ILE C 1 230 ? -36.161 -27.787 -29.762 1.00 3.74 230 ILE C CA 1
ATOM 8272 C C . ILE C 1 230 ? -36.483 -28.764 -30.884 1.00 4.00 230 ILE C C 1
ATOM 8273 O O . ILE C 1 230 ? -36.480 -28.381 -32.050 1.00 4.14 230 ILE C O 1
ATOM 8278 N N . ALA C 1 231 ? -36.766 -30.016 -30.534 1.00 4.51 231 ALA C N 1
ATOM 8279 C CA . ALA C 1 231 ? -37.137 -31.038 -31.512 1.00 4.28 231 ALA C CA 1
ATOM 8280 C C . ALA C 1 231 ? -38.288 -30.567 -32.397 1.00 4.30 231 ALA C C 1
ATOM 8281 O O . ALA C 1 231 ? -38.196 -30.627 -33.624 1.00 4.62 231 ALA C O 1
ATOM 8283 N N . LYS C 1 232 ? -39.373 -30.102 -31.788 1.00 4.30 232 LYS C N 1
ATOM 8284 C CA . LYS C 1 232 ? -40.513 -29.627 -32.549 1.00 4.97 232 LYS C CA 1
ATOM 8285 C C . LYS C 1 232 ? -40.083 -28.521 -33.519 1.00 5.03 232 LYS C C 1
ATOM 8286 O O . LYS C 1 232 ? -40.492 -28.509 -34.681 1.00 5.02 232 LYS C O 1
ATOM 8292 N N . ALA C 1 233 ? -39.239 -27.609 -33.035 1.00 5.57 233 ALA C N 1
ATOM 8293 C CA . ALA C 1 233 ? -38.778 -26.490 -33.837 1.00 6.60 233 ALA C CA 1
ATOM 8294 C C . ALA C 1 233 ? -37.925 -26.929 -35.031 1.00 7.23 233 ALA C C 1
ATOM 8295 O O . ALA C 1 233 ? -37.886 -26.226 -36.041 1.00 7.39 233 ALA C O 1
ATOM 8297 N N . VAL C 1 234 ? -37.273 -28.089 -34.917 1.00 8.37 234 VAL C N 1
ATOM 8298 C CA . VAL C 1 234 ? -36.404 -28.610 -35.979 1.00 9.67 234 VAL C CA 1
ATOM 8299 C C . VAL C 1 234 ? -37.135 -29.681 -36.819 1.00 9.90 234 VAL C C 1
ATOM 8300 O O . VAL C 1 234 ? -36.604 -30.218 -37.801 1.00 11.22 234 VAL C O 1
ATOM 8304 N N . GLY C 1 235 ? -38.340 -30.018 -36.378 1.00 9.77 235 GLY C N 1
ATOM 8305 C CA . GLY C 1 235 ? -39.313 -30.699 -37.207 1.00 9.57 235 GLY C CA 1
ATOM 8306 C C . GLY C 1 235 ? -39.403 -32.177 -36.948 1.00 9.05 235 GLY C C 1
ATOM 8307 O O . GLY C 1 235 ? -39.825 -32.952 -37.822 1.00 9.67 235 GLY C O 1
ATOM 8308 N N . VAL C 1 236 ? -39.023 -32.566 -35.740 1.00 8.64 236 VAL C N 1
ATOM 8309 C CA . VAL C 1 236 ? -39.088 -33.961 -35.376 1.00 8.00 236 VAL C CA 1
ATOM 8310 C C . VAL C 1 236 ? -39.892 -34.120 -34.102 1.00 7.78 236 VAL C C 1
ATOM 8311 O O . VAL C 1 236 ? -40.215 -33.141 -33.412 1.00 8.70 236 VAL C O 1
ATOM 8315 N N . ASP C 1 237 ? -40.213 -35.362 -33.801 1.00 6.79 237 ASP C N 1
ATOM 8316 C CA . ASP C 1 237 ? -41.007 -35.712 -32.649 1.00 5.88 237 ASP C CA 1
ATOM 8317 C C . ASP C 1 237 ? -40.099 -35.824 -31.417 1.00 5.19 237 ASP C C 1
ATOM 8318 O O . ASP C 1 237 ? -39.296 -36.767 -31.289 1.00 4.77 237 ASP C O 1
ATOM 8323 N N . GLY C 1 238 ? -40.222 -34.863 -30.501 1.00 4.65 238 GLY C N 1
ATOM 8324 C CA . GLY C 1 238 ? -39.457 -34.869 -29.274 1.00 4.35 238 GLY C CA 1
ATOM 8325 C C . GLY C 1 238 ? -39.573 -36.166 -28.478 1.00 3.78 238 GLY C C 1
ATOM 8326 O O . GLY C 1 238 ? -38.626 -36.562 -27.800 1.00 4.44 238 GLY C O 1
ATOM 8327 N N . ARG C 1 239 ? -40.730 -36.818 -28.547 1.00 4.36 239 ARG C N 1
ATOM 8328 C CA . ARG C 1 239 ? -40.961 -38.068 -27.822 1.00 4.20 239 ARG C CA 1
ATOM 8329 C C . ARG C 1 239 ? -40.080 -39.188 -28.369 1.00 4.44 239 ARG C C 1
ATOM 8330 O O . ARG C 1 239 ? -39.539 -39.985 -27.598 1.00 4.43 239 ARG C O 1
ATOM 8338 N N . GLU C 1 240 ? -39.929 -39.241 -29.687 1.00 5.39 240 GLU C N 1
ATOM 8339 C CA . GLU C 1 240 ? -39.081 -40.252 -30.321 1.00 5.99 240 GLU C CA 1
ATOM 8340 C C . GLU C 1 240 ? -37.650 -40.058 -29.846 1.00 5.26 240 GLU C C 1
ATOM 8341 O O . GLU C 1 240 ? -36.962 -41.017 -29.485 1.00 5.85 240 GLU C O 1
ATOM 8347 N N . VAL C 1 241 ? -37.202 -38.805 -29.832 1.00 4.80 241 VAL C N 1
ATOM 8348 C CA . VAL C 1 241 ? -35.860 -38.479 -29.388 1.00 4.91 241 VAL C CA 1
ATOM 8349 C C . VAL C 1 241 ? -35.639 -38.958 -27.958 1.00 4.74 241 VAL C C 1
ATOM 8350 O O . VAL C 1 241 ? -34.708 -39.725 -27.690 1.00 4.91 241 VAL C O 1
ATOM 8354 N N . MET C 1 242 ? -36.494 -38.538 -27.030 1.00 4.80 242 MET C N 1
ATOM 8355 C CA . MET C 1 242 ? -36.314 -38.895 -25.633 1.00 4.98 242 MET C CA 1
ATOM 8356 C C . MET C 1 242 ? -36.484 -40.396 -25.404 1.00 5.06 242 MET C C 1
ATOM 8357 O O . MET C 1 242 ? -35.821 -40.950 -24.539 1.00 5.29 242 MET C O 1
ATOM 8362 N N . ASP C 1 243 ? -37.364 -41.046 -26.169 1.00 6.36 243 ASP C N 1
ATOM 8363 C CA . ASP C 1 243 ? -37.549 -42.494 -26.058 1.00 6.44 243 ASP C CA 1
ATOM 8364 C C . ASP C 1 243 ? -36.227 -43.218 -26.310 1.00 6.42 243 ASP C C 1
ATOM 8365 O O . ASP C 1 243 ? -35.871 -44.147 -25.576 1.00 6.62 243 ASP C O 1
ATOM 8370 N N . VAL C 1 244 ? -35.492 -42.779 -27.331 1.00 5.84 244 VAL C N 1
ATOM 8371 C CA . VAL C 1 244 ? -34.199 -43.370 -27.644 1.00 5.81 244 VAL C CA 1
ATOM 8372 C C . VAL C 1 244 ? -33.163 -43.065 -26.547 1.00 6.19 244 VAL C C 1
ATOM 8373 O O . VAL C 1 244 ? -32.363 -43.941 -26.174 1.00 5.75 244 VAL C O 1
ATOM 8377 N N . ILE C 1 245 ? -33.178 -41.847 -25.999 1.00 6.47 245 ILE C N 1
ATOM 8378 C CA . ILE C 1 245 ? -32.265 -41.503 -24.906 1.00 6.69 245 ILE C CA 1
ATOM 8379 C C . ILE C 1 245 ? -32.436 -42.482 -23.743 1.00 6.48 245 ILE C C 1
ATOM 8380 O O . ILE C 1 245 ? -31.458 -42.870 -23.091 1.00 5.80 245 ILE C O 1
ATOM 8385 N N . CYS C 1 246 ? -33.665 -42.964 -23.555 1.00 6.72 246 CYS C N 1
ATOM 8386 C CA . CYS C 1 246 ? -34.009 -43.753 -22.381 1.00 7.47 246 CYS C CA 1
ATOM 8387 C C . CYS C 1 246 ? -33.705 -45.235 -22.595 1.00 7.85 246 CYS C C 1
ATOM 8388 O O . CYS C 1 246 ? -33.864 -46.042 -21.682 1.00 9.37 246 CYS C O 1
ATOM 8391 N N . GLN C 1 247 ? -33.254 -45.583 -23.791 1.00 8.32 247 GLN C N 1
ATOM 8392 C CA . GLN C 1 247 ? -32.825 -46.958 -24.065 1.00 9.00 247 GLN C CA 1
ATOM 8393 C C . GLN C 1 247 ? -31.370 -47.188 -23.638 1.00 8.64 247 GLN C C 1
ATOM 8394 O O . GLN C 1 247 ? -30.890 -48.318 -23.641 1.00 8.91 247 GLN C O 1
ATOM 8400 N N . ASP C 1 248 ? -30.682 -46.117 -23.264 1.00 8.02 248 ASP C N 1
ATOM 8401 C CA . ASP C 1 248 ? -29.278 -46.195 -22.866 1.00 7.72 248 ASP C CA 1
ATOM 8402 C C . ASP C 1 248 ? -29.163 -46.219 -21.343 1.00 7.90 248 ASP C C 1
ATOM 8403 O O . ASP C 1 248 ? -29.288 -45.185 -20.686 1.00 6.98 248 ASP C O 1
ATOM 8408 N N . HIS C 1 249 ? -28.936 -47.413 -20.791 1.00 8.84 249 HIS C N 1
ATOM 8409 C CA . HIS C 1 249 ? -28.730 -47.587 -19.350 1.00 9.63 249 HIS C CA 1
ATOM 8410 C C . HIS C 1 249 ? -27.249 -47.667 -18.967 1.00 9.52 249 HIS C C 1
ATOM 8411 O O . HIS C 1 249 ? -26.921 -47.990 -17.822 1.00 10.19 249 HIS C O 1
ATOM 8418 N N . LYS C 1 250 ? -26.358 -47.352 -19.906 1.00 9.25 250 LYS C N 1
ATOM 8419 C CA . LYS C 1 250 ? -24.920 -47.300 -19.603 1.00 8.94 250 LYS C CA 1
ATOM 8420 C C . LYS C 1 250 ? -24.475 -45.868 -19.267 1.00 8.89 250 LYS C C 1
ATOM 8421 O O . LYS C 1 250 ? -23.722 -45.644 -18.314 1.00 9.98 250 LYS C O 1
ATOM 8423 N N . LEU C 1 251 ? -24.921 -44.901 -20.060 1.00 8.58 251 LEU C N 1
ATOM 8424 C CA . LEU C 1 251 ? -24.546 -43.516 -19.842 1.00 8.24 251 LEU C CA 1
ATOM 8425 C C . LEU C 1 251 ? -25.728 -42.629 -19.436 1.00 8.34 251 LEU C C 1
ATOM 8426 O O . LEU C 1 251 ? -25.623 -41.891 -18.466 1.00 9.50 251 LEU C O 1
ATOM 8431 N N . ASN C 1 252 ? -26.840 -42.709 -20.157 1.00 7.65 252 ASN C N 1
ATOM 8432 C CA . ASN C 1 252 ? -27.985 -41.824 -19.898 1.00 7.28 252 ASN C CA 1
ATOM 8433 C C . ASN C 1 252 ? -28.719 -42.122 -18.589 1.00 7.81 252 ASN C C 1
ATOM 8434 O O . ASN C 1 252 ? -28.846 -41.231 -17.738 1.00 7.71 252 ASN C O 1
ATOM 8439 N N . LEU C 1 253 ? -29.180 -43.355 -18.411 1.00 8.45 253 LEU C N 1
ATOM 8440 C CA . LEU C 1 253 ? -29.925 -43.721 -17.200 1.00 9.94 253 LEU C CA 1
ATOM 8441 C C . LEU C 1 253 ? -29.105 -44.508 -16.168 1.00 10.55 253 LEU C C 1
ATOM 8442 O O . LEU C 1 253 ? -29.626 -45.345 -15.423 1.00 12.86 253 LEU C O 1
ATOM 8447 N N . SER C 1 254 ? -27.824 -44.201 -16.095 1.00 11.18 254 SER C N 1
ATOM 8448 C CA . SER C 1 254 ? -26.941 -44.818 -15.123 1.00 10.40 254 SER C CA 1
ATOM 8449 C C . SER C 1 254 ? -26.441 -43.745 -14.169 1.00 9.63 254 SER C C 1
ATOM 8450 O O . SER C 1 254 ? -26.797 -42.557 -14.265 1.00 8.49 254 SER C O 1
ATOM 8453 N N . ARG C 1 255 ? -25.585 -44.171 -13.252 1.00 8.92 255 ARG C N 1
ATOM 8454 C CA . ARG C 1 255 ? -24.971 -43.264 -12.305 1.00 8.74 255 ARG C CA 1
ATOM 8455 C C . ARG C 1 255 ? -23.792 -42.473 -12.914 1.00 7.68 255 ARG C C 1
ATOM 8456 O O . ARG C 1 255 ? -23.287 -41.541 -12.292 1.00 7.31 255 ARG C O 1
ATOM 8464 N N . TYR C 1 256 ? -23.340 -42.825 -14.119 1.00 7.29 256 TYR C N 1
ATOM 8465 C CA . TYR C 1 256 ? -22.238 -42.078 -14.722 1.00 6.43 256 TYR C CA 1
ATOM 8466 C C . TYR C 1 256 ? -22.685 -40.617 -14.909 1.00 5.68 256 TYR C C 1
ATOM 8467 O O . TYR C 1 256 ? -23.847 -40.361 -15.232 1.00 5.31 256 TYR C O 1
ATOM 8476 N N . TYR C 1 257 ? -21.759 -39.689 -14.660 1.00 5.33 257 TYR C N 1
ATOM 8477 C CA . TYR C 1 257 ? -21.982 -38.236 -14.715 1.00 4.59 257 TYR C CA 1
ATOM 8478 C C . TYR C 1 257 ? -22.640 -37.658 -13.465 1.00 4.76 257 TYR C C 1
ATOM 8479 O O . TYR C 1 257 ? -22.759 -36.439 -13.352 1.00 5.79 257 TYR C O 1
ATOM 8488 N N . MET C 1 258 ? -23.051 -38.511 -12.532 1.00 4.88 258 MET C N 1
ATOM 8489 C CA . MET C 1 258 ? -23.792 -38.069 -11.356 1.00 4.99 258 MET C CA 1
ATOM 8490 C C . MET C 1 258 ? -22.969 -37.872 -10.080 1.00 4.77 258 MET C C 1
ATOM 8491 O O . MET C 1 258 ? -23.538 -37.814 -8.973 1.00 4.92 258 MET C O 1
ATOM 8496 N N . ARG C 1 259 ? -21.652 -37.784 -10.224 1.00 4.92 259 ARG C N 1
ATOM 8497 C CA . ARG C 1 259 ? -20.757 -37.579 -9.095 1.00 5.18 259 ARG C CA 1
ATOM 8498 C C . ARG C 1 259 ? -20.444 -36.085 -8.955 1.00 5.08 259 ARG C C 1
ATOM 8499 O O . ARG C 1 259 ? -19.991 -35.450 -9.902 1.00 5.00 259 ARG C O 1
ATOM 8507 N N . PRO C 1 260 ? -20.694 -35.502 -7.787 1.00 5.10 260 PRO C N 1
ATOM 8508 C CA . PRO C 1 260 ? -20.331 -34.095 -7.591 1.00 4.72 260 PRO C CA 1
ATOM 8509 C C . PRO C 1 260 ? -18.821 -33.963 -7.722 1.00 4.71 260 PRO C C 1
ATOM 8510 O O . PRO C 1 260 ? -18.077 -34.807 -7.223 1.00 4.87 260 PRO C O 1
ATOM 8514 N N . GLY C 1 261 ? -18.361 -32.935 -8.413 1.00 5.02 261 GLY C N 1
ATOM 8515 C CA . GLY C 1 261 ? -16.936 -32.731 -8.575 1.00 4.93 261 GLY C CA 1
ATOM 8516 C C . GLY C 1 261 ? -16.642 -31.499 -9.397 1.00 4.75 261 GLY C C 1
ATOM 8517 O O . GLY C 1 261 ? -17.164 -30.426 -9.117 1.00 5.42 261 GLY C O 1
ATOM 8518 N N . PHE C 1 262 ? -15.815 -31.651 -10.423 1.00 5.05 262 PHE C N 1
ATOM 8519 C CA . PHE C 1 262 ? -15.385 -30.500 -11.202 1.00 4.59 262 PHE C CA 1
ATOM 8520 C C . PHE C 1 262 ? -16.193 -30.257 -12.470 1.00 5.22 262 PHE C C 1
ATOM 8521 O O . PHE C 1 262 ? -17.083 -31.043 -12.834 1.00 4.87 262 PHE C O 1
ATOM 8529 N N . ALA C 1 263 ? -15.904 -29.130 -13.125 1.00 5.37 263 ALA C N 1
ATOM 8530 C CA . ALA C 1 263 ? -16.547 -28.752 -14.370 1.00 4.57 263 ALA C CA 1
ATOM 8531 C C . ALA C 1 263 ? -16.351 -29.835 -15.426 1.00 4.32 263 ALA C C 1
ATOM 8532 O O . ALA C 1 263 ? -15.361 -30.581 -15.384 1.00 4.14 263 ALA C O 1
ATOM 8534 N N . PHE C 1 264 ? -17.284 -29.914 -16.370 1.00 5.08 264 PHE C N 1
ATOM 8535 C CA . PHE C 1 264 ? -17.095 -30.782 -17.514 1.00 4.60 264 PHE C CA 1
ATOM 8536 C C . PHE C 1 264 ? -16.269 -30.024 -18.547 1.00 5.56 264 PHE C C 1
ATOM 8537 O O . PHE C 1 264 ? -16.233 -28.784 -18.555 1.00 6.20 264 PHE C O 1
ATOM 8545 N N . GLY C 1 265 ? -15.586 -30.776 -19.393 1.00 5.41 265 GLY C N 1
ATOM 8546 C CA . GLY C 1 265 ? -14.762 -30.196 -20.430 1.00 5.38 265 GLY C CA 1
ATOM 8547 C C . GLY C 1 265 ? -14.533 -31.216 -21.511 1.00 4.90 265 GLY C C 1
ATOM 8548 O O . GLY C 1 265 ? -15.346 -32.129 -21.705 1.00 4.53 265 GLY C O 1
ATOM 8549 N N . GLY C 1 266 ? -13.414 -31.092 -22.207 1.00 5.64 266 GLY C N 1
ATOM 8550 C CA . GLY C 1 266 ? -13.126 -31.975 -23.313 1.00 5.42 266 GLY C CA 1
ATOM 8551 C C . GLY C 1 266 ? -13.606 -31.432 -24.640 1.00 5.79 266 GLY C C 1
ATOM 8552 O O . GLY C 1 266 ? -14.155 -30.330 -24.747 1.00 5.53 266 GLY C O 1
ATOM 8553 N N . SER C 1 267 ? -13.425 -32.261 -25.655 1.00 6.37 267 SER C N 1
ATOM 8554 C CA . SER C 1 267 ? -13.631 -31.900 -27.038 1.00 6.71 267 SER C CA 1
ATOM 8555 C C . SER C 1 267 ? -15.050 -31.932 -27.541 1.00 6.23 267 SER C C 1
ATOM 8556 O O . SER C 1 267 ? -15.283 -31.554 -28.702 1.00 6.52 267 SER C O 1
ATOM 8559 N N . CYS C 1 268 ? -15.985 -32.406 -26.718 1.00 6.01 268 CYS C N 1
ATOM 8560 C CA . CYS C 1 268 ? -17.349 -32.614 -27.202 1.00 5.88 268 CYS C CA 1
ATOM 8561 C C . CYS C 1 268 ? -18.487 -32.000 -26.380 1.00 5.24 268 CYS C C 1
ATOM 8562 O O . CYS C 1 268 ? -19.368 -31.350 -26.959 1.00 4.65 268 CYS C O 1
ATOM 8565 N N . LEU C 1 269 ? -18.529 -32.222 -25.071 1.00 4.99 269 LEU C N 1
ATOM 8566 C CA . LEU C 1 269 ? -19.650 -31.683 -24.289 1.00 4.60 269 LEU C CA 1
ATOM 8567 C C . LEU C 1 269 ? -19.794 -30.162 -24.408 1.00 4.39 269 LEU C C 1
ATOM 8568 O O . LEU C 1 269 ? -20.890 -29.684 -24.736 1.00 4.10 269 LEU C O 1
ATOM 8573 N N . PRO C 1 270 ? -18.734 -29.392 -24.159 1.00 4.54 270 PRO C N 1
ATOM 8574 C CA . PRO C 1 270 ? -18.866 -27.932 -24.273 1.00 4.39 270 PRO C CA 1
ATOM 8575 C C . PRO C 1 270 ? -19.332 -27.479 -25.668 1.00 4.19 270 PRO C C 1
ATOM 8576 O O . PRO C 1 270 ? -20.329 -26.740 -25.757 1.00 3.72 270 PRO C O 1
ATOM 8580 N N . LYS C 1 271 ? -18.700 -27.953 -26.742 1.00 4.26 271 LYS C N 1
ATOM 8581 C CA . LYS C 1 271 ? -19.071 -27.473 -28.071 1.00 4.00 271 LYS C CA 1
ATOM 8582 C C . LYS C 1 271 ? -20.490 -27.907 -28.447 1.00 4.02 271 LYS C C 1
ATOM 8583 O O . LYS C 1 271 ? -21.233 -27.168 -29.096 1.00 4.48 271 LYS C O 1
ATOM 8589 N N . ASP C 1 272 ? -20.893 -29.097 -28.025 1.00 3.94 272 ASP C N 1
ATOM 8590 C CA . ASP C 1 272 ? -22.217 -29.583 -28.383 1.00 3.95 272 ASP C CA 1
ATOM 8591 C C . ASP C 1 272 ? -23.315 -28.837 -27.617 1.00 3.37 272 ASP C C 1
ATOM 8592 O O . ASP C 1 272 ? -24.385 -28.527 -28.188 1.00 4.29 272 ASP C O 1
ATOM 8597 N N . VAL C 1 273 ? -23.053 -28.529 -26.348 1.00 3.31 273 VAL C N 1
ATOM 8598 C CA . VAL C 1 273 ? -23.963 -27.681 -25.576 1.00 2.98 273 VAL C CA 1
ATOM 8599 C C . VAL C 1 273 ? -24.069 -26.320 -26.272 1.00 2.92 273 VAL C C 1
ATOM 8600 O O . VAL C 1 273 ? -25.182 -25.817 -26.508 1.00 3.12 273 VAL C O 1
ATOM 8604 N N . ARG C 1 274 ? -22.928 -25.728 -26.621 1.00 3.12 274 ARG C N 1
ATOM 8605 C CA . ARG C 1 274 ? -22.933 -24.426 -27.299 1.00 3.55 274 ARG C CA 1
ATOM 8606 C C . ARG C 1 274 ? -23.711 -24.451 -28.619 1.00 3.48 274 ARG C C 1
ATOM 8607 O O . ARG C 1 274 ? -24.506 -23.552 -28.899 1.00 3.92 274 ARG C O 1
ATOM 8615 N N . ALA C 1 275 ? -23.524 -25.490 -29.421 1.00 3.50 275 ALA C N 1
ATOM 8616 C CA . ALA C 1 275 ? -24.158 -25.552 -30.740 1.00 3.36 275 ALA C CA 1
ATOM 8617 C C . ALA C 1 275 ? -25.672 -25.745 -30.618 1.00 3.45 275 ALA C C 1
ATOM 8618 O O . ALA C 1 275 ? -26.447 -25.073 -31.294 1.00 3.96 275 ALA C O 1
ATOM 8620 N N . LEU C 1 276 ? -26.105 -26.656 -29.753 1.00 4.01 276 LEU C N 1
ATOM 8621 C CA . LEU C 1 276 ? -27.538 -26.893 -29.607 1.00 3.91 276 LEU C CA 1
ATOM 8622 C C . LEU C 1 276 ? -28.277 -25.654 -29.071 1.00 3.67 276 LEU C C 1
ATOM 8623 O O . LEU C 1 276 ? -29.372 -25.334 -29.563 1.00 4.05 276 LEU C O 1
ATOM 8628 N N . THR C 1 277 ? -27.680 -24.960 -28.096 1.00 4.31 277 THR C N 1
ATOM 8629 C CA . THR C 1 277 ? -28.276 -23.743 -27.518 1.00 4.12 277 THR C CA 1
ATOM 8630 C C . THR C 1 277 ? -28.245 -22.584 -28.536 1.00 4.36 277 THR C C 1
ATOM 8631 O O . THR C 1 277 ? -29.204 -21.791 -28.625 1.00 4.09 277 THR C O 1
ATOM 8635 N N . TYR C 1 278 ? -27.176 -22.501 -29.315 1.00 4.66 278 TYR C N 1
ATOM 8636 C CA . TYR C 1 278 ? -27.097 -21.517 -30.399 1.00 4.76 278 TYR C CA 1
ATOM 8637 C C . TYR C 1 278 ? -28.252 -21.739 -31.378 1.00 4.92 278 TYR C C 1
ATOM 8638 O O . TYR C 1 278 ? -28.974 -20.800 -31.722 1.00 5.50 278 TYR C O 1
ATOM 8647 N N . ARG C 1 279 ? -28.438 -22.985 -31.810 1.00 4.86 279 ARG C N 1
ATOM 8648 C CA . ARG C 1 279 ? -29.499 -23.318 -32.754 1.00 5.37 279 ARG C CA 1
ATOM 8649 C C . ARG C 1 279 ? -30.878 -23.022 -32.168 1.00 4.83 279 ARG C C 1
ATOM 8650 O O . ARG C 1 279 ? -31.754 -22.469 -32.857 1.00 4.72 279 ARG C O 1
ATOM 8658 N N . ALA C 1 280 ? -31.085 -23.371 -30.904 1.00 5.21 280 ALA C N 1
ATOM 8659 C CA . ALA C 1 280 ? -32.360 -23.112 -30.247 1.00 5.05 280 ALA C CA 1
ATOM 8660 C C . ALA C 1 280 ? -32.644 -21.612 -30.270 1.00 5.47 280 ALA C C 1
ATOM 8661 O O . ALA C 1 280 ? -33.771 -21.189 -30.561 1.00 5.09 280 ALA C O 1
ATOM 8663 N N . SER C 1 281 ? -31.619 -20.814 -29.965 1.00 6.00 281 SER C N 1
ATOM 8664 C CA . SER C 1 281 ? -31.767 -19.356 -29.977 1.00 6.09 281 SER C CA 1
ATOM 8665 C C . SER C 1 281 ? -32.165 -18.864 -31.371 1.00 5.93 281 SER C C 1
ATOM 8666 O O . SER C 1 281 ? -33.074 -18.036 -31.515 1.00 6.53 281 SER C O 1
ATOM 8669 N N . GLN C 1 282 ? -31.522 -19.392 -32.408 1.00 5.90 282 GLN C N 1
ATOM 8670 C CA . GLN C 1 282 ? -31.833 -19.005 -33.796 1.00 6.13 282 GLN C CA 1
ATOM 8671 C C . GLN C 1 282 ? -33.283 -19.306 -34.166 1.00 5.83 282 GLN C C 1
ATOM 8672 O O . GLN C 1 282 ? -33.896 -18.583 -34.965 1.00 5.98 282 GLN C O 1
ATOM 8678 N N . LEU C 1 283 ? -33.813 -20.379 -33.581 1.00 5.94 283 LEU C N 1
ATOM 8679 C CA . LEU C 1 283 ? -35.178 -20.821 -33.816 1.00 6.25 283 LEU C CA 1
ATOM 8680 C C . LEU C 1 283 ? -36.191 -20.227 -32.830 1.00 5.95 283 LEU C C 1
ATOM 8681 O O . LEU C 1 283 ? -37.351 -20.655 -32.786 1.00 5.34 283 LEU C O 1
ATOM 8686 N N . ASP C 1 284 ? -35.761 -19.234 -32.054 1.00 6.35 284 ASP C N 1
ATOM 8687 C CA . ASP C 1 284 ? -36.619 -18.560 -31.070 1.00 6.54 284 ASP C CA 1
ATOM 8688 C C . ASP C 1 284 ? -37.207 -19.476 -30.002 1.00 6.67 284 ASP C C 1
ATOM 8689 O O . ASP C 1 284 ? -38.310 -19.231 -29.497 1.00 7.42 284 ASP C O 1
ATOM 8694 N N . VAL C 1 285 ? -36.467 -20.524 -29.637 1.00 6.04 285 VAL C N 1
ATOM 8695 C CA . VAL C 1 285 ? -36.897 -21.454 -28.602 1.00 6.53 285 VAL C CA 1
ATOM 8696 C C . VAL C 1 285 ? -36.184 -21.112 -27.296 1.00 6.39 285 VAL C C 1
ATOM 8697 O O . VAL C 1 285 ? -34.984 -21.357 -27.172 1.00 6.18 285 VAL C O 1
ATOM 8701 N N . GLU C 1 286 ? -36.897 -20.527 -26.336 1.00 7.73 286 GLU C N 1
ATOM 8702 C CA . GLU C 1 286 ? -36.294 -20.206 -25.042 1.00 8.32 286 GLU C CA 1
ATOM 8703 C C . GLU C 1 286 ? -35.892 -21.524 -24.364 1.00 7.29 286 GLU C C 1
ATOM 8704 O O . GLU C 1 286 ? -36.559 -22.557 -24.518 1.00 7.05 286 GLU C O 1
ATOM 8710 N N . HIS C 1 287 ? -34.788 -21.487 -23.635 1.00 6.30 287 HIS C N 1
ATOM 8711 C CA . HIS C 1 287 ? -34.226 -22.682 -23.024 1.00 5.53 287 HIS C CA 1
ATOM 8712 C C . HIS C 1 287 ? -33.418 -22.314 -21.780 1.00 5.55 287 HIS C C 1
ATOM 8713 O O . HIS C 1 287 ? -32.204 -22.508 -21.751 1.00 5.08 287 HIS C O 1
ATOM 8720 N N . PRO C 1 288 ? -34.082 -21.801 -20.746 1.00 6.04 288 PRO C N 1
ATOM 8721 C CA . PRO C 1 288 ? -33.359 -21.333 -19.547 1.00 6.24 288 PRO C CA 1
ATOM 8722 C C . PRO C 1 288 ? -32.435 -22.379 -18.926 1.00 6.05 288 PRO C C 1
ATOM 8723 O O . PRO C 1 288 ? -31.301 -22.056 -18.563 1.00 6.02 288 PRO C O 1
ATOM 8727 N N . MET C 1 289 ? -32.889 -23.623 -18.822 1.00 6.03 289 MET C N 1
ATOM 8728 C CA . MET C 1 289 ? -32.066 -24.643 -18.189 1.00 6.25 289 MET C CA 1
ATOM 8729 C C . MET C 1 289 ? -30.870 -24.988 -19.047 1.00 5.20 289 MET C C 1
ATOM 8730 O O . MET C 1 289 ? -29.716 -24.924 -18.589 1.00 4.85 289 MET C O 1
ATOM 8735 N N . LEU C 1 290 ? -31.107 -25.371 -20.297 1.00 5.09 290 LEU C N 1
ATOM 8736 C CA . LEU C 1 290 ? -29.985 -25.713 -21.167 1.00 4.66 290 LEU C CA 1
ATOM 8737 C C . LEU C 1 290 ? -29.038 -24.522 -21.324 1.00 4.60 290 LEU C C 1
ATOM 8738 O O . LEU C 1 290 ? -27.827 -24.699 -21.437 1.00 5.18 290 LEU C O 1
ATOM 8743 N N . GLY C 1 291 ? -29.585 -23.307 -21.288 1.00 5.04 291 GLY C N 1
ATOM 8744 C CA . GLY C 1 291 ? -28.795 -22.103 -21.456 1.00 5.95 291 GLY C CA 1
ATOM 8745 C C . GLY C 1 291 ? -27.985 -21.699 -20.237 1.00 5.78 291 GLY C C 1
ATOM 8746 O O . GLY C 1 291 ? -27.192 -20.765 -20.323 1.00 7.02 291 GLY C O 1
ATOM 8747 N N . SER C 1 292 ? -28.184 -22.404 -19.121 1.00 6.08 292 SER C N 1
ATOM 8748 C CA . SER C 1 292 ? -27.496 -22.134 -17.856 1.00 5.49 292 SER C CA 1
ATOM 8749 C C . SER C 1 292 ? -26.274 -23.040 -17.615 1.00 5.46 292 SER C C 1
ATOM 8750 O O . SER C 1 292 ? -25.488 -22.807 -16.694 1.00 5.12 292 SER C O 1
ATOM 8753 N N . LEU C 1 293 ? -26.130 -24.086 -18.422 1.00 5.25 293 LEU C N 1
ATOM 8754 C CA . LEU C 1 293 ? -25.115 -25.097 -18.166 1.00 5.19 293 LEU C CA 1
ATOM 8755 C C . LEU C 1 293 ? -23.701 -24.543 -18.211 1.00 4.62 293 LEU C C 1
ATOM 8756 O O . LEU C 1 293 ? -22.907 -24.814 -17.304 1.00 4.67 293 LEU C O 1
ATOM 8761 N N . MET C 1 294 ? -23.384 -23.760 -19.234 1.00 4.97 294 MET C N 1
ATOM 8762 C CA . MET C 1 294 ? -22.012 -23.298 -19.389 1.00 5.08 294 MET C CA 1
ATOM 8763 C C . MET C 1 294 ? -21.643 -22.322 -18.273 1.00 4.87 294 MET C C 1
ATOM 8764 O O . MET C 1 294 ? -20.510 -22.343 -17.788 1.00 5.03 294 MET C O 1
ATOM 8769 N N . ARG C 1 295 ? -22.588 -21.487 -17.851 1.00 5.83 295 ARG C N 1
ATOM 8770 C CA . ARG C 1 295 ? -22.342 -20.570 -16.738 1.00 6.13 295 ARG C CA 1
ATOM 8771 C C . ARG C 1 295 ? -22.112 -21.328 -15.424 1.00 5.66 295 ARG C C 1
ATOM 8772 O O . ARG C 1 295 ? -21.180 -21.023 -14.683 1.00 5.94 295 ARG C O 1
ATOM 8780 N N . SER C 1 296 ? -22.953 -22.312 -15.129 1.00 5.70 296 SER C N 1
ATOM 8781 C CA . SER C 1 296 ? -22.743 -23.130 -13.942 1.00 5.08 296 SER C CA 1
ATOM 8782 C C . SER C 1 296 ? -21.363 -23.772 -14.005 1.00 4.57 296 SER C C 1
ATOM 8783 O O . SER C 1 296 ? -20.614 -23.785 -13.030 1.00 4.78 296 SER C O 1
ATOM 8786 N N . ASN C 1 297 ? -21.030 -24.298 -15.176 1.00 4.88 297 ASN C N 1
ATOM 8787 C CA . ASN C 1 297 ? -19.757 -24.961 -15.408 1.00 5.38 297 ASN C CA 1
ATOM 8788 C C . ASN C 1 297 ? -18.559 -24.037 -15.140 1.00 5.52 297 ASN C C 1
ATOM 8789 O O . ASN C 1 297 ? -17.650 -24.401 -14.401 1.00 5.80 297 ASN C O 1
ATOM 8794 N N . SER C 1 298 ? -18.574 -22.833 -15.705 1.00 6.41 298 SER C N 1
ATOM 8795 C CA . SER C 1 298 ? -17.509 -21.866 -15.440 1.00 7.47 298 SER C CA 1
ATOM 8796 C C . SER C 1 298 ? -17.465 -21.501 -13.956 1.00 6.56 298 SER C C 1
ATOM 8797 O O . SER C 1 298 ? -16.382 -21.310 -13.376 1.00 6.70 298 SER C O 1
ATOM 8800 N N . ASN C 1 299 ? -18.635 -21.424 -13.320 1.00 5.93 299 ASN C N 1
ATOM 8801 C CA . ASN C 1 299 ? -18.701 -21.127 -11.894 1.00 5.58 299 ASN C CA 1
ATOM 8802 C C . ASN C 1 299 ? -17.936 -22.181 -11.118 1.00 5.23 299 ASN C C 1
ATOM 8803 O O . ASN C 1 299 ? -17.296 -21.870 -10.121 1.00 6.18 299 ASN C O 1
ATOM 8808 N N . GLN C 1 300 ? -18.032 -23.433 -11.550 1.00 5.25 300 GLN C N 1
ATOM 8809 C CA . GLN C 1 300 ? -17.333 -24.521 -10.858 1.00 4.71 300 GLN C CA 1
ATOM 8810 C C . GLN C 1 300 ? -15.809 -24.400 -10.955 1.00 4.39 300 GLN C C 1
ATOM 8811 O O . GLN C 1 300 ? -15.084 -24.752 -10.008 1.00 4.77 300 GLN C O 1
ATOM 8817 N N . VAL C 1 301 ? -15.323 -23.888 -12.076 1.00 4.44 301 VAL C N 1
ATOM 8818 C CA . VAL C 1 301 ? -13.897 -23.628 -12.225 1.00 4.47 301 VAL C CA 1
ATOM 8819 C C . VAL C 1 301 ? -13.475 -22.553 -11.236 1.00 4.61 301 VAL C C 1
ATOM 8820 O O . VAL C 1 301 ? -12.462 -22.701 -10.557 1.00 4.46 301 VAL C O 1
ATOM 8824 N N . GLN C 1 302 ? -14.263 -21.481 -11.156 1.00 5.45 302 GLN C N 1
ATOM 8825 C CA . GLN C 1 302 ? -13.993 -20.385 -10.248 1.00 6.28 302 GLN C CA 1
ATOM 8826 C C . GLN C 1 302 ? -13.995 -20.887 -8.801 1.00 5.89 302 GLN C C 1
ATOM 8827 O O . GLN C 1 302 ? -13.147 -20.497 -7.985 1.00 5.35 302 GLN C O 1
ATOM 8833 N N . LYS C 1 303 ? -14.929 -21.778 -8.479 1.00 6.17 303 LYS C N 1
ATOM 8834 C CA . LYS C 1 303 ? -15.012 -22.306 -7.128 1.00 5.85 303 LYS C CA 1
ATOM 8835 C C . LYS C 1 303 ? -13.717 -23.051 -6.764 1.00 5.60 303 LYS C C 1
ATOM 8836 O O . LYS C 1 303 ? -13.209 -22.896 -5.651 1.00 5.04 303 LYS C O 1
ATOM 8842 N N . ALA C 1 304 ? -13.178 -23.844 -7.687 1.00 5.26 304 ALA C N 1
ATOM 8843 C CA . ALA C 1 304 ? -11.922 -24.550 -7.441 1.00 5.75 304 ALA C CA 1
ATOM 8844 C C . ALA C 1 304 ? -10.815 -23.537 -7.231 1.00 5.88 304 ALA C C 1
ATOM 8845 O O . ALA C 1 304 ? -10.010 -23.686 -6.313 1.00 5.86 304 ALA C O 1
ATOM 8847 N N . PHE C 1 305 ? -10.778 -22.513 -8.086 1.00 6.35 305 PHE C N 1
ATOM 8848 C CA . PHE C 1 305 ? -9.777 -21.454 -7.983 1.00 6.49 305 PHE C CA 1
ATOM 8849 C C . PHE C 1 305 ? -9.825 -20.808 -6.602 1.00 6.93 305 PHE C C 1
ATOM 8850 O O . PHE C 1 305 ? -8.795 -20.644 -5.938 1.00 6.97 305 PHE C O 1
ATOM 8858 N N . ASP C 1 306 ? -11.027 -20.478 -6.144 1.00 7.44 306 ASP C N 1
ATOM 8859 C CA . ASP C 1 306 ? -11.187 -19.829 -4.841 1.00 7.66 306 ASP C CA 1
ATOM 8860 C C . ASP C 1 306 ? -10.669 -20.724 -3.711 1.00 7.56 306 ASP C C 1
ATOM 8861 O O . ASP C 1 306 ? -10.071 -20.237 -2.752 1.00 7.76 306 ASP C O 1
ATOM 8866 N N . LEU C 1 307 ? -10.883 -22.033 -3.811 1.00 7.62 307 LEU C N 1
ATOM 8867 C CA . LEU C 1 307 ? -10.393 -22.947 -2.776 1.00 7.90 307 LEU C CA 1
ATOM 8868 C C . LEU C 1 307 ? -8.871 -22.978 -2.752 1.00 8.24 307 LEU C C 1
ATOM 8869 O O . LEU C 1 307 ? -8.240 -23.008 -1.689 1.00 8.05 307 LEU C O 1
ATOM 8874 N N . ILE C 1 308 ? -8.285 -22.978 -3.941 1.00 8.65 308 ILE C N 1
ATOM 8875 C CA . ILE C 1 308 ? -6.841 -23.107 -4.072 1.00 9.44 308 ILE C CA 1
ATOM 8876 C C . ILE C 1 308 ? -6.139 -21.881 -3.536 1.00 10.30 308 ILE C C 1
ATOM 8877 O O . ILE C 1 308 ? -5.133 -21.999 -2.830 1.00 11.31 308 ILE C O 1
ATOM 8882 N N . THR C 1 309 ? -6.687 -20.704 -3.833 1.00 11.33 309 THR C N 1
ATOM 8883 C CA . THR C 1 309 ? -6.036 -19.438 -3.480 1.00 12.00 309 THR C CA 1
ATOM 8884 C C . THR C 1 309 ? -6.370 -18.932 -2.078 1.00 12.25 309 THR C C 1
ATOM 8885 O O . THR C 1 309 ? -5.951 -17.837 -1.684 1.00 11.90 309 THR C O 1
ATOM 8889 N N . SER C 1 310 ? -7.110 -19.724 -1.308 1.00 12.98 310 SER C N 1
ATOM 8890 C CA . SER C 1 310 ? -7.447 -19.326 0.059 1.00 13.53 310 SER C CA 1
ATOM 8891 C C . SER C 1 310 ? -6.404 -19.760 1.107 1.00 14.06 310 SER C C 1
ATOM 8892 O O . SER C 1 310 ? -6.647 -19.611 2.311 1.00 14.37 310 SER C O 1
ATOM 8895 N N . HIS C 1 311 ? -5.239 -20.252 0.681 1.00 14.69 311 HIS C N 1
ATOM 8896 C CA . HIS C 1 311 ? -4.248 -20.798 1.630 1.00 15.09 311 HIS C CA 1
ATOM 8897 C C . HIS C 1 311 ? -2.923 -20.048 1.926 1.00 15.48 311 HIS C C 1
ATOM 8898 O O . HIS C 1 311 ? -2.018 -20.624 2.522 1.00 15.88 311 HIS C O 1
ATOM 8905 N N . ASP C 1 312 ? -2.811 -18.780 1.546 1.00 15.92 312 ASP C N 1
ATOM 8906 C CA . ASP C 1 312 ? -1.608 -17.975 1.843 1.00 15.90 312 ASP C CA 1
ATOM 8907 C C . ASP C 1 312 ? -0.306 -18.669 1.428 1.00 15.33 312 ASP C C 1
ATOM 8908 O O . ASP C 1 312 ? 0.658 -18.746 2.195 1.00 15.79 312 ASP C O 1
ATOM 8913 N N . THR C 1 313 ? -0.298 -19.207 0.215 1.00 14.67 313 THR C N 1
ATOM 8914 C CA . THR C 1 313 ? 0.923 -19.724 -0.383 1.00 14.19 313 THR C CA 1
ATOM 8915 C C . THR C 1 313 ? 0.790 -19.642 -1.889 1.00 13.60 313 THR C C 1
ATOM 8916 O O . THR C 1 313 ? -0.313 -19.742 -2.428 1.00 13.88 313 THR C O 1
ATOM 8920 N N . ARG C 1 314 ? 1.915 -19.447 -2.564 1.00 12.78 314 ARG C N 1
ATOM 8921 C CA . ARG C 1 314 ? 1.937 -19.388 -4.016 1.00 12.25 314 ARG C CA 1
ATOM 8922 C C . ARG C 1 314 ? 2.306 -20.739 -4.641 1.00 11.17 314 ARG C C 1
ATOM 8923 O O . ARG C 1 314 ? 2.206 -20.902 -5.857 1.00 11.06 314 ARG C O 1
ATOM 8931 N N . LYS C 1 315 ? 2.701 -21.707 -3.816 1.00 9.80 315 LYS C N 1
ATOM 8932 C CA . LYS C 1 315 ? 3.230 -22.972 -4.326 1.00 9.21 315 LYS C CA 1
ATOM 8933 C C . LYS C 1 315 ? 2.145 -24.016 -4.543 1.00 7.83 315 LYS C C 1
ATOM 8934 O O . LYS C 1 315 ? 1.726 -24.704 -3.599 1.00 7.63 315 LYS C O 1
ATOM 8940 N N . VAL C 1 316 ? 1.735 -24.168 -5.799 1.00 6.98 316 VAL C N 1
ATOM 8941 C CA . VAL C 1 316 ? 0.653 -25.077 -6.146 1.00 6.29 316 VAL C CA 1
ATOM 8942 C C . VAL C 1 316 ? 1.091 -26.166 -7.115 1.00 6.06 316 VAL C C 1
ATOM 8943 O O . VAL C 1 316 ? 1.798 -25.902 -8.087 1.00 5.64 316 VAL C O 1
ATOM 8947 N N . GLY C 1 317 ? 0.686 -27.395 -6.813 1.00 5.75 317 GLY C N 1
ATOM 8948 C CA . GLY C 1 317 ? 0.950 -28.540 -7.659 1.00 5.82 317 GLY C CA 1
ATOM 8949 C C . GLY C 1 317 ? -0.361 -29.060 -8.218 1.00 5.49 317 GLY C C 1
ATOM 8950 O O . GLY C 1 317 ? -1.269 -29.410 -7.460 1.00 5.98 317 GLY C O 1
ATOM 8951 N N . LEU C 1 318 ? -0.464 -29.113 -9.543 1.00 5.57 318 LEU C N 1
ATOM 8952 C CA . LEU C 1 318 ? -1.675 -29.571 -10.209 1.00 5.02 318 LEU C CA 1
ATOM 8953 C C . LEU C 1 318 ? -1.496 -31.016 -10.677 1.00 5.16 318 LEU C C 1
ATOM 8954 O O . LEU C 1 318 ? -0.617 -31.309 -11.501 1.00 5.21 318 LEU C O 1
ATOM 8959 N N . LEU C 1 319 ? -2.326 -31.906 -10.146 1.00 4.98 319 LEU C N 1
ATOM 8960 C CA . LEU C 1 319 ? -2.279 -33.317 -10.497 1.00 5.11 319 LEU C CA 1
ATOM 8961 C C . LEU C 1 319 ? -3.366 -33.620 -11.527 1.00 4.76 319 LEU C C 1
ATOM 8962 O O . LEU C 1 319 ? -4.560 -33.708 -11.197 1.00 4.46 319 LEU C O 1
ATOM 8967 N N . GLY C 1 320 ? -2.931 -33.747 -12.783 1.00 4.80 320 GLY C N 1
ATOM 8968 C CA . GLY C 1 320 ? -3.808 -33.934 -13.927 1.00 4.70 320 GLY C CA 1
ATOM 8969 C C . GLY C 1 320 ? -3.927 -32.645 -14.725 1.00 4.60 320 GLY C C 1
ATOM 8970 O O . GLY C 1 320 ? -4.063 -31.567 -14.146 1.00 5.85 320 GLY C O 1
ATOM 8971 N N . LEU C 1 321 ? -3.853 -32.746 -16.047 1.00 4.64 321 LEU C N 1
ATOM 8972 C CA . LEU C 1 321 ? -3.949 -31.581 -16.916 1.00 4.41 321 LEU C CA 1
ATOM 8973 C C . LEU C 1 321 ? -4.889 -31.809 -18.100 1.00 4.48 321 LEU C C 1
ATOM 8974 O O . LEU C 1 321 ? -5.677 -30.935 -18.439 1.00 3.93 321 LEU C O 1
ATOM 8979 N N . SER C 1 322 ? -4.801 -32.959 -18.756 1.00 5.12 322 SER C N 1
ATOM 8980 C CA . SER C 1 322 ? -5.759 -33.273 -19.816 1.00 5.45 322 SER C CA 1
ATOM 8981 C C . SER C 1 322 ? -7.129 -33.450 -19.148 1.00 5.04 322 SER C C 1
ATOM 8982 O O . SER C 1 322 ? -7.211 -33.611 -17.922 1.00 4.84 322 SER C O 1
ATOM 8985 N N . PHE C 1 323 ? -8.202 -33.448 -19.934 1.00 4.93 323 PHE C N 1
ATOM 8986 C CA . PHE C 1 323 ? -9.542 -33.360 -19.340 1.00 4.59 323 PHE C CA 1
ATOM 8987 C C . PHE C 1 323 ? -9.985 -34.599 -18.559 1.00 4.58 323 PHE C C 1
ATOM 8988 O O . PHE C 1 323 ? -10.877 -34.509 -17.729 1.00 3.72 323 PHE C O 1
ATOM 8996 N N . LYS C 1 324 ? -9.343 -35.735 -18.807 1.00 5.30 324 LYS C N 1
ATOM 8997 C CA . LYS C 1 324 ? -9.629 -36.977 -18.096 1.00 5.65 324 LYS C CA 1
ATOM 8998 C C . LYS C 1 324 ? -8.360 -37.785 -17.915 1.00 5.97 324 LYS C C 1
ATOM 8999 O O . LYS C 1 324 ? -7.425 -37.696 -18.725 1.00 6.42 324 LYS C O 1
ATOM 9005 N N . ALA C 1 325 ? -8.329 -38.601 -16.866 1.00 6.31 325 ALA C N 1
ATOM 9006 C CA . ALA C 1 325 ? -7.280 -39.580 -16.717 1.00 6.31 325 ALA C CA 1
ATOM 9007 C C . ALA C 1 325 ? -7.342 -40.500 -17.932 1.00 6.56 325 ALA C C 1
ATOM 9008 O O . ALA C 1 325 ? -8.410 -40.705 -18.516 1.00 7.37 325 ALA C O 1
ATOM 9010 N N . GLY C 1 326 ? -6.195 -41.001 -18.361 1.00 6.96 326 GLY C N 1
ATOM 9011 C CA . GLY C 1 326 ? -6.153 -41.990 -19.420 1.00 7.03 326 GLY C CA 1
ATOM 9012 C C . GLY C 1 326 ? -6.160 -41.484 -20.848 1.00 6.68 326 GLY C C 1
ATOM 9013 O O . GLY C 1 326 ? -6.115 -42.294 -21.761 1.00 8.01 326 GLY C O 1
ATOM 9014 N N . THR C 1 327 ? -6.237 -40.169 -21.041 1.00 6.57 327 THR C N 1
ATOM 9015 C CA . THR C 1 327 ? -6.169 -39.562 -22.368 1.00 6.20 327 THR C CA 1
ATOM 9016 C C . THR C 1 327 ? -5.240 -38.357 -22.287 1.00 5.97 327 THR C C 1
ATOM 9017 O O . THR C 1 327 ? -5.007 -37.824 -21.202 1.00 5.79 327 THR C O 1
ATOM 9021 N N . ASP C 1 328 ? -4.692 -37.948 -23.427 1.00 6.13 328 ASP C N 1
ATOM 9022 C CA . ASP C 1 328 ? -3.819 -36.783 -23.482 1.00 6.12 328 ASP C CA 1
ATOM 9023 C C . ASP C 1 328 ? -4.576 -35.541 -23.975 1.00 6.29 328 ASP C C 1
ATOM 9024 O O . ASP C 1 328 ? -4.004 -34.446 -24.068 1.00 7.46 328 ASP C O 1
ATOM 9029 N N . ASP C 1 329 ? -5.864 -35.697 -24.278 1.00 5.80 329 ASP C N 1
ATOM 9030 C CA . ASP C 1 329 ? -6.654 -34.621 -24.879 1.00 5.26 329 ASP C CA 1
ATOM 9031 C C . ASP C 1 329 ? -6.783 -33.402 -23.955 1.00 4.69 329 ASP C C 1
ATOM 9032 O O . ASP C 1 329 ? -7.312 -33.487 -22.826 1.00 4.50 329 ASP C O 1
ATOM 9037 N N . LEU C 1 330 ? -6.263 -32.284 -24.456 1.00 4.89 330 LEU C N 1
ATOM 9038 C CA . LEU C 1 330 ? -6.211 -31.011 -23.743 1.00 5.01 330 LEU C CA 1
ATOM 9039 C C . LEU C 1 330 ? -7.323 -30.036 -24.146 1.00 4.96 330 LEU C C 1
ATOM 9040 O O . LEU C 1 330 ? -7.490 -28.992 -23.505 1.00 5.09 330 LEU C O 1
ATOM 9045 N N . ARG C 1 331 ? -8.090 -30.377 -25.185 1.00 5.24 331 ARG C N 1
ATOM 9046 C CA . ARG C 1 331 ? -9.144 -29.500 -25.703 1.00 4.82 331 ARG C CA 1
ATOM 9047 C C . ARG C 1 331 ? -10.177 -29.175 -24.633 1.00 4.25 331 ARG C C 1
ATOM 9048 O O . ARG C 1 331 ? -10.798 -30.069 -24.041 1.00 3.62 331 ARG C O 1
ATOM 9056 N N . GLU C 1 332 ? -10.341 -27.879 -24.370 1.00 4.48 332 GLU C N 1
ATOM 9057 C CA . GLU C 1 332 ? -11.248 -27.387 -23.337 1.00 4.94 332 GLU C CA 1
ATOM 9058 C C . GLU C 1 332 ? -11.145 -28.144 -22.015 1.00 4.39 332 GLU C C 1
ATOM 9059 O O . GLU C 1 332 ? -12.154 -28.451 -21.381 1.00 4.60 332 GLU C O 1
ATOM 9065 N N . SER C 1 333 ? -9.923 -28.456 -21.612 1.00 4.69 333 SER C N 1
ATOM 9066 C CA . SER C 1 333 ? -9.721 -29.076 -20.316 1.00 4.64 333 SER C CA 1
ATOM 9067 C C . SER C 1 333 ? -9.897 -28.012 -19.241 1.00 4.72 333 SER C C 1
ATOM 9068 O O . SER C 1 333 ? -9.198 -27.006 -19.260 1.00 4.96 333 SER C O 1
ATOM 9071 N N . PRO C 1 334 ? -10.790 -28.237 -18.279 1.00 5.16 334 PRO C N 1
ATOM 9072 C CA . PRO C 1 334 ? -10.988 -27.288 -17.181 1.00 5.15 334 PRO C CA 1
ATOM 9073 C C . PRO C 1 334 ? -9.736 -27.143 -16.329 1.00 5.09 334 PRO C C 1
ATOM 9074 O O . PRO C 1 334 ? -9.574 -26.121 -15.651 1.00 5.62 334 PRO C O 1
ATOM 9078 N N . LEU C 1 335 ? -8.855 -28.149 -16.371 1.00 5.40 335 LEU C N 1
ATOM 9079 C CA . LEU C 1 335 ? -7.611 -28.122 -15.622 1.00 4.79 335 LEU C CA 1
ATOM 9080 C C . LEU C 1 335 ? -6.623 -27.165 -16.299 1.00 4.73 335 LEU C C 1
ATOM 9081 O O . LEU C 1 335 ? -5.853 -26.482 -15.624 1.00 4.86 335 LEU C O 1
ATOM 9086 N N . VAL C 1 336 ? -6.644 -27.106 -17.632 1.00 4.97 336 VAL C N 1
ATOM 9087 C CA . VAL C 1 336 ? -5.847 -26.100 -18.333 1.00 5.16 336 VAL C CA 1
ATOM 9088 C C . VAL C 1 336 ? -6.372 -24.696 -17.996 1.00 5.41 336 VAL C C 1
ATOM 9089 O O . VAL C 1 336 ? -5.585 -23.797 -17.693 1.00 5.85 336 VAL C O 1
ATOM 9093 N N . GLU C 1 337 ? -7.692 -24.518 -17.996 1.00 6.14 337 GLU C N 1
ATOM 9094 C CA . GLU C 1 337 ? -8.281 -23.215 -17.660 1.00 6.60 337 GLU C CA 1
ATOM 9095 C C . GLU C 1 337 ? -7.832 -22.813 -16.253 1.00 6.49 337 GLU C C 1
ATOM 9096 O O . GLU C 1 337 ? -7.369 -21.686 -16.017 1.00 6.10 337 GLU C O 1
ATOM 9102 N N . LEU C 1 338 ? -7.940 -23.744 -15.315 1.00 6.51 338 LEU C N 1
ATOM 9103 C CA . LEU C 1 338 ? -7.514 -23.494 -13.951 1.00 6.58 338 LEU C CA 1
ATOM 9104 C C . LEU C 1 338 ? -6.031 -23.121 -13.884 1.00 6.14 338 LEU C C 1
ATOM 9105 O O . LEU C 1 338 ? -5.644 -22.158 -13.198 1.00 6.90 338 LEU C O 1
ATOM 9110 N N . ALA C 1 339 ? -5.192 -23.882 -14.577 1.00 5.68 339 ALA C N 1
ATOM 9111 C CA . ALA C 1 339 ? -3.772 -23.582 -14.623 1.00 5.29 339 ALA C CA 1
ATOM 9112 C C . ALA C 1 339 ? -3.516 -22.142 -15.091 1.00 5.15 339 ALA C C 1
ATOM 9113 O O . ALA C 1 339 ? -2.698 -21.431 -14.498 1.00 5.25 339 ALA C O 1
ATOM 9115 N N . GLU C 1 340 ? -4.200 -21.726 -16.152 1.00 5.07 340 GLU C N 1
ATOM 9116 C CA . GLU C 1 340 ? -4.006 -20.384 -16.719 1.00 4.97 340 GLU C CA 1
ATOM 9117 C C . GLU C 1 340 ? -4.443 -19.292 -15.741 1.00 5.04 340 GLU C C 1
ATOM 9118 O O . GLU C 1 340 ? -3.795 -18.245 -15.646 1.00 5.00 340 GLU C O 1
ATOM 9124 N N . MET C 1 341 ? -5.517 -19.551 -15.003 1.00 6.12 341 MET C N 1
ATOM 9125 C CA . MET C 1 341 ? -5.994 -18.628 -13.974 1.00 6.60 341 MET C CA 1
ATOM 9126 C C . MET C 1 341 ? -4.926 -18.429 -12.915 1.00 6.45 341 MET C C 1
ATOM 9127 O O . MET C 1 341 ? -4.660 -17.306 -12.477 1.00 6.13 341 MET C O 1
ATOM 9132 N N . LEU C 1 342 ? -4.322 -19.535 -12.493 1.00 6.37 342 LEU C N 1
ATOM 9133 C CA . LEU C 1 342 ? -3.274 -19.500 -11.493 1.00 6.40 342 LEU C CA 1
ATOM 9134 C C . LEU C 1 342 ? -2.040 -18.778 -12.022 1.00 6.49 342 LEU C C 1
ATOM 9135 O O . LEU C 1 342 ? -1.462 -17.948 -11.330 1.00 6.96 342 LEU C O 1
ATOM 9140 N N . ILE C 1 343 ? -1.617 -19.108 -13.233 1.00 6.68 343 ILE C N 1
ATOM 9141 C CA . ILE C 1 343 ? -0.475 -18.431 -13.839 1.00 6.72 343 ILE C CA 1
ATOM 9142 C C . ILE C 1 343 ? -0.711 -16.921 -13.924 1.00 7.03 343 ILE C C 1
ATOM 9143 O O . ILE C 1 343 ? 0.179 -16.120 -13.610 1.00 6.82 343 ILE C O 1
ATOM 9148 N N . GLY C 1 344 ? -1.909 -16.540 -14.346 1.00 7.86 344 GLY C N 1
ATOM 9149 C CA . GLY C 1 344 ? -2.278 -15.140 -14.440 1.00 8.32 344 GLY C CA 1
ATOM 9150 C C . GLY C 1 344 ? -2.251 -14.366 -13.137 1.00 9.01 344 GLY C C 1
ATOM 9151 O O . GLY C 1 344 ? -2.021 -13.153 -13.160 1.00 9.10 344 GLY C O 1
ATOM 9152 N N . LYS C 1 345 ? -2.485 -15.038 -12.010 1.00 9.66 345 LYS C N 1
ATOM 9153 C CA . LYS C 1 345 ? -2.455 -14.375 -10.709 1.00 11.22 345 LYS C CA 1
ATOM 9154 C C . LYS C 1 345 ? -1.100 -14.578 -9.985 1.00 11.21 345 LYS C C 1
ATOM 9155 O O . LYS C 1 345 ? -0.948 -14.253 -8.812 1.00 12.60 345 LYS C O 1
ATOM 9161 N N . GLY C 1 346 ? -0.114 -15.116 -10.701 1.00 11.08 346 GLY C N 1
ATOM 9162 C CA . GLY C 1 346 ? 1.262 -15.161 -10.226 1.00 11.03 346 GLY C CA 1
ATOM 9163 C C . GLY C 1 346 ? 1.664 -16.345 -9.368 1.00 10.95 346 GLY C C 1
ATOM 9164 O O . GLY C 1 346 ? 2.691 -16.305 -8.687 1.00 10.96 346 GLY C O 1
ATOM 9165 N N . TYR C 1 347 ? 0.870 -17.404 -9.401 1.00 10.49 347 TYR C N 1
ATOM 9166 C CA . TYR C 1 347 ? 1.180 -18.588 -8.615 1.00 10.47 347 TYR C CA 1
ATOM 9167 C C . TYR C 1 347 ? 2.396 -19.349 -9.157 1.00 10.71 347 TYR C C 1
ATOM 9168 O O . TYR C 1 347 ? 2.718 -19.286 -10.347 1.00 11.31 347 TYR C O 1
ATOM 9177 N N . GLU C 1 348 ? 3.099 -20.022 -8.256 1.00 10.74 348 GLU C N 1
ATOM 9178 C CA . GLU C 1 348 ? 4.245 -20.849 -8.604 1.00 10.60 348 GLU C CA 1
ATOM 9179 C C . GLU C 1 348 ? 3.695 -22.254 -8.847 1.00 9.67 348 GLU C C 1
ATOM 9180 O O . GLU C 1 348 ? 3.561 -23.059 -7.914 1.00 9.83 348 GLU C O 1
ATOM 9186 N N . LEU C 1 349 ? 3.391 -22.543 -10.104 1.00 8.90 349 LEU C N 1
ATOM 9187 C CA . LEU C 1 349 ? 2.702 -23.775 -10.478 1.00 7.98 349 LEU C CA 1
ATOM 9188 C C . LEU C 1 349 ? 3.610 -24.881 -11.048 1.00 7.44 349 LEU C C 1
ATOM 9189 O O . LEU C 1 349 ? 4.460 -24.634 -11.902 1.00 7.43 349 LEU C O 1
ATOM 9194 N N . ARG C 1 350 ? 3.436 -26.095 -10.531 1.00 7.20 350 ARG C N 1
ATOM 9195 C CA . ARG C 1 350 ? 4.088 -27.300 -11.051 1.00 6.93 350 ARG C CA 1
ATOM 9196 C C . ARG C 1 350 ? 2.942 -28.223 -11.466 1.00 6.43 350 ARG C C 1
ATOM 9197 O O . ARG C 1 350 ? 1.922 -28.269 -10.779 1.00 6.22 350 ARG C O 1
ATOM 9205 N N . ILE C 1 351 ? 3.096 -28.951 -12.570 1.00 5.84 351 ILE C N 1
ATOM 9206 C CA . ILE C 1 351 ? 2.032 -29.811 -13.083 1.00 5.28 351 ILE C CA 1
ATOM 9207 C C . ILE C 1 351 ? 2.483 -31.253 -13.365 1.00 5.30 351 ILE C C 1
ATOM 9208 O O . ILE C 1 351 ? 3.556 -31.490 -13.930 1.00 5.39 351 ILE C O 1
ATOM 9213 N N . PHE C 1 352 ? 1.659 -32.213 -12.958 1.00 5.20 352 PHE C N 1
ATOM 9214 C CA . PHE C 1 352 ? 1.910 -33.616 -13.268 1.00 5.29 352 PHE C CA 1
ATOM 9215 C C . PHE C 1 352 ? 0.785 -34.168 -14.141 1.00 5.31 352 PHE C C 1
ATOM 9216 O O . PHE C 1 352 ? -0.393 -34.050 -13.803 1.00 5.43 352 PHE C O 1
ATOM 9224 N N . ASP C 1 353 ? 1.149 -34.754 -15.276 1.00 5.65 353 ASP C N 1
ATOM 9225 C CA . ASP C 1 353 ? 0.191 -35.477 -16.107 1.00 5.39 353 ASP C CA 1
ATOM 9226 C C . ASP C 1 353 ? 0.990 -36.405 -17.009 1.00 5.68 353 ASP C C 1
ATOM 9227 O O . ASP C 1 353 ? 1.656 -35.950 -17.953 1.00 5.46 353 ASP C O 1
ATOM 9232 N N . ARG C 1 354 ? 0.948 -37.703 -16.712 1.00 6.40 354 ARG C N 1
ATOM 9233 C CA . ARG C 1 354 ? 1.790 -38.662 -17.437 1.00 6.66 354 ARG C CA 1
ATOM 9234 C C . ARG C 1 354 ? 1.392 -38.805 -18.900 1.00 6.28 354 ARG C C 1
ATOM 9235 O O . ARG C 1 354 ? 2.235 -39.095 -19.749 1.00 6.27 354 ARG C O 1
ATOM 9243 N N . ASN C 1 355 ? 0.117 -38.579 -19.187 1.00 6.07 355 ASN C N 1
ATOM 9244 C CA . ASN C 1 355 ? -0.402 -38.692 -20.542 1.00 6.30 355 ASN C CA 1
ATOM 9245 C C . ASN C 1 355 ? 0.064 -37.538 -21.403 1.00 6.53 355 ASN C C 1
ATOM 9246 O O . ASN C 1 355 ? 0.503 -37.722 -22.546 1.00 6.94 355 ASN C O 1
ATOM 9251 N N . VAL C 1 356 ? -0.013 -36.333 -20.848 1.00 6.69 356 VAL C N 1
ATOM 9252 C CA . VAL C 1 356 ? 0.446 -35.175 -21.584 1.00 6.80 356 VAL C CA 1
ATOM 9253 C C . VAL C 1 356 ? 1.981 -35.197 -21.695 1.00 7.10 356 VAL C C 1
ATOM 9254 O O . VAL C 1 356 ? 2.535 -34.802 -22.725 1.00 7.54 356 VAL C O 1
ATOM 9258 N N . GLU C 1 357 ? 2.662 -35.660 -20.648 1.00 8.01 357 GLU C N 1
ATOM 9259 C CA . GLU C 1 357 ? 4.124 -35.787 -20.666 1.00 8.57 357 GLU C CA 1
ATOM 9260 C C . GLU C 1 357 ? 4.535 -36.660 -21.856 1.00 8.54 357 GLU C C 1
ATOM 9261 O O . GLU C 1 357 ? 5.468 -36.327 -22.593 1.00 8.71 357 GLU C O 1
ATOM 9267 N N . TYR C 1 358 ? 3.822 -37.764 -22.048 1.00 8.78 358 TYR C N 1
ATOM 9268 C CA . TYR C 1 358 ? 4.085 -38.680 -23.151 1.00 8.98 358 TYR C CA 1
ATOM 9269 C C . TYR C 1 358 ? 3.774 -38.013 -24.490 1.00 9.21 358 TYR C C 1
ATOM 9270 O O . TYR C 1 358 ? 4.623 -37.984 -25.378 1.00 9.77 358 TYR C O 1
ATOM 9279 N N . ALA C 1 359 ? 2.567 -37.458 -24.625 1.00 9.39 359 ALA C N 1
ATOM 9280 C CA . ALA C 1 359 ? 2.121 -36.827 -25.867 1.00 9.52 359 ALA C CA 1
ATOM 9281 C C . ALA C 1 359 ? 3.024 -35.699 -26.334 1.00 9.96 359 ALA C C 1
ATOM 9282 O O . ALA C 1 359 ? 3.128 -35.429 -27.536 1.00 9.40 359 ALA C O 1
ATOM 9284 N N . ARG C 1 360 ? 3.681 -35.041 -25.387 1.00 10.20 360 ARG C N 1
ATOM 9285 C CA . ARG C 1 360 ? 4.558 -33.935 -25.729 1.00 10.45 360 ARG C CA 1
ATOM 9286 C C . ARG C 1 360 ? 5.705 -34.368 -26.641 1.00 11.01 360 ARG C C 1
ATOM 9287 O O . ARG C 1 360 ? 6.170 -33.578 -27.456 1.00 11.03 360 ARG C O 1
ATOM 9295 N N . VAL C 1 361 ? 6.141 -35.619 -26.522 1.00 11.83 361 VAL C N 1
ATOM 9296 C CA . VAL C 1 361 ? 7.267 -36.100 -27.318 1.00 12.61 361 VAL C CA 1
ATOM 9297 C C . VAL C 1 361 ? 6.925 -37.277 -28.256 1.00 13.22 361 VAL C C 1
ATOM 9298 O O . VAL C 1 361 ? 7.702 -37.599 -29.149 1.00 13.93 361 VAL C O 1
ATOM 9302 N N . HIS C 1 362 ? 5.751 -37.883 -28.091 1.00 13.90 362 HIS C N 1
ATOM 9303 C CA . HIS C 1 362 ? 5.279 -38.920 -29.012 1.00 14.40 362 HIS C CA 1
ATOM 9304 C C . HIS C 1 362 ? 3.836 -38.595 -29.409 1.00 14.77 362 HIS C C 1
ATOM 9305 O O . HIS C 1 362 ? 3.023 -38.242 -28.562 1.00 15.64 362 HIS C O 1
ATOM 9312 N N . GLY C 1 363 ? 3.499 -38.693 -30.684 1.00 15.05 363 GLY C N 1
ATOM 9313 C CA . GLY C 1 363 ? 2.126 -38.431 -31.083 1.00 14.94 363 GLY C CA 1
ATOM 9314 C C . GLY C 1 363 ? 1.946 -37.247 -32.008 1.00 14.95 363 GLY C C 1
ATOM 9315 O O . GLY C 1 363 ? 2.917 -36.659 -32.492 1.00 14.85 363 GLY C O 1
ATOM 9316 N N . ALA C 1 364 ? 0.690 -36.870 -32.211 1.00 14.92 364 ALA C N 1
ATOM 9317 C CA . ALA C 1 364 ? 0.344 -35.864 -33.205 1.00 14.90 364 ALA C CA 1
ATOM 9318 C C . ALA C 1 364 ? -0.079 -34.516 -32.628 1.00 15.16 364 ALA C C 1
ATOM 9319 O O . ALA C 1 364 ? -0.510 -33.637 -33.373 1.00 15.28 364 ALA C O 1
ATOM 9321 N N . ASN C 1 365 ? 0.052 -34.344 -31.315 1.00 15.20 365 ASN C N 1
ATOM 9322 C CA . ASN C 1 365 ? -0.351 -33.102 -30.663 1.00 15.33 365 ASN C CA 1
ATOM 9323 C C . ASN C 1 365 ? 0.853 -32.290 -30.148 1.00 14.97 365 ASN C C 1
ATOM 9324 O O . ASN C 1 365 ? 0.687 -31.315 -29.410 1.00 14.51 365 ASN C O 1
ATOM 9329 N N . LYS C 1 366 ? 2.054 -32.669 -30.582 1.00 15.04 366 LYS C N 1
ATOM 9330 C CA . LYS C 1 366 ? 3.293 -32.004 -30.159 1.00 15.02 366 LYS C CA 1
ATOM 9331 C C . LYS C 1 366 ? 3.279 -30.491 -30.333 1.00 15.00 366 LYS C C 1
ATOM 9332 O O . LYS C 1 366 ? 3.609 -29.755 -29.407 1.00 15.13 366 LYS C O 1
ATOM 9338 N N . GLU C 1 367 ? 2.922 -30.023 -31.525 1.00 15.27 367 GLU C N 1
ATOM 9339 C CA . GLU C 1 367 ? 2.926 -28.587 -31.803 1.00 15.11 367 GLU C CA 1
ATOM 9340 C C . GLU C 1 367 ? 1.977 -27.801 -30.892 1.00 14.97 367 GLU C C 1
ATOM 9341 O O . GLU C 1 367 ? 2.325 -26.715 -30.433 1.00 15.18 367 GLU C O 1
ATOM 9343 N N . TYR C 1 368 ? 0.788 -28.330 -30.616 1.00 14.81 368 TYR C N 1
ATOM 9344 C CA . TYR C 1 368 ? -0.127 -27.636 -29.706 1.00 14.74 368 TYR C CA 1
ATOM 9345 C C . TYR C 1 368 ? 0.551 -27.474 -28.351 1.00 13.82 368 TYR C C 1
ATOM 9346 O O . TYR C 1 368 ? 0.622 -26.387 -27.792 1.00 14.03 368 TYR C O 1
ATOM 9355 N N . ILE C 1 369 ? 1.060 -28.579 -27.833 1.00 13.14 369 ILE C N 1
ATOM 9356 C CA . ILE C 1 369 ? 1.689 -28.594 -26.521 1.00 12.12 369 ILE C CA 1
ATOM 9357 C C . ILE C 1 369 ? 2.920 -27.688 -26.450 1.00 12.54 369 ILE C C 1
ATOM 9358 O O . ILE C 1 369 ? 3.075 -26.931 -25.488 1.00 11.92 369 ILE C O 1
ATOM 9363 N N . GLU C 1 370 ? 3.772 -27.745 -27.472 1.00 12.81 370 GLU C N 1
ATOM 9364 C CA . GLU C 1 370 ? 5.030 -26.988 -27.478 1.00 13.71 370 GLU C CA 1
ATOM 9365 C C . GLU C 1 370 ? 4.922 -25.513 -27.905 1.00 14.41 370 GLU C C 1
ATOM 9366 O O . GLU C 1 370 ? 5.629 -24.661 -27.364 1.00 14.64 370 GLU C O 1
ATOM 9372 N N . SER C 1 371 ? 4.052 -25.201 -28.861 1.00 15.34 371 SER C N 1
ATOM 9373 C CA . SER C 1 371 ? 3.975 -23.836 -29.388 1.00 16.17 371 SER C CA 1
ATOM 9374 C C . SER C 1 371 ? 2.721 -23.047 -29.029 1.00 16.30 371 SER C C 1
ATOM 9375 O O . SER C 1 371 ? 2.765 -21.811 -28.986 1.00 17.15 371 SER C O 1
ATOM 9378 N N . LYS C 1 372 ? 1.606 -23.730 -28.788 1.00 16.67 372 LYS C N 1
ATOM 9379 C CA . LYS C 1 372 ? 0.368 -23.034 -28.452 1.00 16.21 372 LYS C CA 1
ATOM 9380 C C . LYS C 1 372 ? 0.194 -22.764 -26.953 1.00 15.87 372 LYS C C 1
ATOM 9381 O O . LYS C 1 372 ? -0.284 -21.696 -26.570 1.00 16.57 372 LYS C O 1
ATOM 9383 N N . ILE C 1 373 ? 0.571 -23.716 -26.099 1.00 14.96 373 ILE C N 1
ATOM 9384 C CA . ILE C 1 373 ? 0.424 -23.525 -24.655 1.00 13.92 373 ILE C CA 1
ATOM 9385 C C . ILE C 1 373 ? 1.703 -23.817 -23.841 1.00 13.47 373 ILE C C 1
ATOM 9386 O O . ILE C 1 373 ? 1.631 -24.473 -22.796 1.00 13.39 373 ILE C O 1
ATOM 9391 N N . PRO C 1 374 ? 2.853 -23.298 -24.272 1.00 12.93 374 PRO C N 1
ATOM 9392 C CA . PRO C 1 374 ? 4.120 -23.540 -23.561 1.00 12.38 374 PRO C CA 1
ATOM 9393 C C . PRO C 1 374 ? 4.148 -22.935 -22.175 1.00 11.66 374 PRO C C 1
ATOM 9394 O O . PRO C 1 374 ? 4.853 -23.431 -21.294 1.00 11.16 374 PRO C O 1
ATOM 9398 N N . HIS C 1 375 ? 3.406 -21.850 -21.979 1.00 11.23 375 HIS C N 1
ATOM 9399 C CA . HIS C 1 375 ? 3.327 -21.238 -20.656 1.00 10.62 375 HIS C CA 1
ATOM 9400 C C . HIS C 1 375 ? 2.755 -22.249 -19.659 1.00 9.81 375 HIS C C 1
ATOM 9401 O O . HIS C 1 375 ? 2.991 -22.149 -18.460 1.00 10.43 375 HIS C O 1
ATOM 9408 N N . VAL C 1 376 ? 2.007 -23.227 -20.160 1.00 9.07 376 VAL C N 1
ATOM 9409 C CA . VAL C 1 376 ? 1.431 -24.256 -19.305 1.00 8.50 376 VAL C CA 1
ATOM 9410 C C . VAL C 1 376 ? 2.290 -25.528 -19.345 1.00 7.96 376 VAL C C 1
ATOM 9411 O O . VAL C 1 376 ? 2.722 -26.021 -18.309 1.00 7.34 376 VAL C O 1
ATOM 9415 N N . SER C 1 377 ? 2.550 -26.038 -20.546 1.00 8.40 377 SER C N 1
ATOM 9416 C CA . SER C 1 377 ? 3.296 -27.292 -20.704 1.00 8.26 377 SER C CA 1
ATOM 9417 C C . SER C 1 377 ? 4.723 -27.234 -20.165 1.00 8.22 377 SER C C 1
ATOM 9418 O O . SER C 1 377 ? 5.262 -28.263 -19.721 1.00 8.29 377 SER C O 1
ATOM 9421 N N . SER C 1 378 ? 5.336 -26.051 -20.184 1.00 7.63 378 SER C N 1
ATOM 9422 C CA . SER C 1 378 ? 6.685 -25.871 -19.632 1.00 7.38 378 SER C CA 1
ATOM 9423 C C . SER C 1 378 ? 6.719 -26.134 -18.112 1.00 6.96 378 SER C C 1
ATOM 9424 O O . SER C 1 378 ? 7.793 -26.291 -17.506 1.00 6.92 378 SER C O 1
ATOM 9427 N N . LEU C 1 379 ? 5.542 -26.186 -17.498 1.00 6.51 379 LEU C N 1
ATOM 9428 C CA . LEU C 1 379 ? 5.437 -26.418 -16.064 1.00 6.55 379 LEU C CA 1
ATOM 9429 C C . LEU C 1 379 ? 5.272 -27.897 -15.719 1.00 6.48 379 LEU C C 1
ATOM 9430 O O . LEU C 1 379 ? 5.151 -28.249 -14.550 1.00 6.78 379 LEU C O 1
ATOM 9435 N N . LEU C 1 380 ? 5.276 -28.763 -16.730 1.00 6.67 380 LEU C N 1
ATOM 9436 C CA . LEU C 1 380 ? 5.188 -30.207 -16.497 1.00 6.81 380 LEU C CA 1
ATOM 9437 C C . LEU C 1 380 ? 6.434 -30.788 -15.799 1.00 6.96 380 LEU C C 1
ATOM 9438 O O . LEU C 1 380 ? 7.582 -30.485 -16.170 1.00 6.93 380 LEU C O 1
ATOM 9443 N N . VAL C 1 381 ? 6.200 -31.627 -14.794 1.00 7.27 381 VAL C N 1
ATOM 9444 C CA . VAL C 1 381 ? 7.266 -32.283 -14.033 1.00 7.71 381 VAL C CA 1
ATOM 9445 C C . VAL C 1 381 ? 7.048 -33.797 -14.142 1.00 8.42 381 VAL C C 1
ATOM 9446 O O . VAL C 1 381 ? 5.926 -34.283 -13.921 1.00 7.92 381 VAL C O 1
ATOM 9450 N N . SER C 1 382 ? 8.112 -34.525 -14.481 1.00 9.18 382 SER C N 1
ATOM 9451 C CA . SER C 1 382 ? 8.064 -35.981 -14.704 1.00 9.92 382 SER C CA 1
ATOM 9452 C C . SER C 1 382 ? 7.693 -36.809 -13.493 1.00 10.41 382 SER C C 1
ATOM 9453 O O . SER C 1 382 ? 6.886 -37.734 -13.603 1.00 11.07 382 SER C O 1
ATOM 9456 N N . ASP C 1 383 ? 8.292 -36.531 -12.342 1.00 11.15 383 ASP C N 1
ATOM 9457 C CA . ASP C 1 383 ? 7.959 -37.351 -11.185 1.00 12.07 383 ASP C CA 1
ATOM 9458 C C . ASP C 1 383 ? 6.966 -36.712 -10.219 1.00 11.47 383 ASP C C 1
ATOM 9459 O O . ASP C 1 383 ? 7.173 -35.604 -9.716 1.00 11.66 383 ASP C O 1
ATOM 9464 N N . LEU C 1 384 ? 5.880 -37.435 -9.982 1.00 11.31 384 LEU C N 1
ATOM 9465 C CA . LEU C 1 384 ? 4.856 -37.035 -9.031 1.00 11.09 384 LEU C CA 1
ATOM 9466 C C . LEU C 1 384 ? 5.441 -36.620 -7.684 1.00 11.17 384 LEU C C 1
ATOM 9467 O O . LEU C 1 384 ? 4.981 -35.644 -7.078 1.00 10.60 384 LEU C O 1
ATOM 9472 N N . ASP C 1 385 ? 6.442 -37.367 -7.209 1.00 11.46 385 ASP C N 1
ATOM 9473 C CA . ASP C 1 385 ? 7.103 -37.071 -5.939 1.00 11.49 385 ASP C CA 1
ATOM 9474 C C . ASP C 1 385 ? 7.673 -35.651 -5.893 1.00 10.83 385 ASP C C 1
ATOM 9475 O O . ASP C 1 385 ? 7.674 -35.015 -4.838 1.00 10.95 385 ASP C O 1
ATOM 9480 N N . GLU C 1 386 ? 8.159 -35.151 -7.023 1.00 9.99 386 GLU C N 1
ATOM 9481 C CA . GLU C 1 386 ? 8.736 -33.811 -7.054 1.00 9.89 386 GLU C CA 1
ATOM 9482 C C . GLU C 1 386 ? 7.643 -32.750 -6.974 1.00 9.52 386 GLU C C 1
ATOM 9483 O O . GLU C 1 386 ? 7.789 -31.744 -6.287 1.00 10.12 386 GLU C O 1
ATOM 9489 N N . VAL C 1 387 ? 6.550 -32.972 -7.682 1.00 9.02 387 VAL C N 1
ATOM 9490 C CA . VAL C 1 387 ? 5.439 -32.027 -7.646 1.00 8.49 387 VAL C CA 1
ATOM 9491 C C . VAL C 1 387 ? 4.902 -31.952 -6.220 1.00 8.45 387 VAL C C 1
ATOM 9492 O O . VAL C 1 387 ? 4.618 -30.870 -5.699 1.00 8.43 387 VAL C O 1
ATOM 9496 N N . VAL C 1 388 ? 4.794 -33.109 -5.575 1.00 8.85 388 VAL C N 1
ATOM 9497 C CA . VAL C 1 388 ? 4.293 -33.189 -4.210 1.00 9.07 388 VAL C CA 1
ATOM 9498 C C . VAL C 1 388 ? 5.234 -32.497 -3.234 1.00 9.34 388 VAL C C 1
ATOM 9499 O O . VAL C 1 388 ? 4.820 -31.622 -2.479 1.00 9.60 388 VAL C O 1
ATOM 9503 N N . ALA C 1 389 ? 6.506 -32.865 -3.275 1.00 9.70 389 ALA C N 1
ATOM 9504 C CA . ALA C 1 389 ? 7.497 -32.337 -2.350 1.00 9.90 389 ALA C CA 1
ATOM 9505 C C . ALA C 1 389 ? 7.671 -30.812 -2.410 1.00 10.29 389 ALA C C 1
ATOM 9506 O O . ALA C 1 389 ? 7.834 -30.169 -1.372 1.00 10.51 389 ALA C O 1
ATOM 9508 N N . SER C 1 390 ? 7.609 -30.238 -3.610 1.00 10.15 390 SER C N 1
ATOM 9509 C CA . SER C 1 390 ? 7.878 -28.808 -3.808 1.00 10.35 390 SER C CA 1
ATOM 9510 C C . SER C 1 390 ? 6.663 -27.888 -3.733 1.00 10.05 390 SER C C 1
ATOM 9511 O O . SER C 1 390 ? 6.801 -26.664 -3.743 1.00 10.52 390 SER C O 1
ATOM 9514 N N . SER C 1 391 ? 5.477 -28.476 -3.680 1.00 9.34 391 SER C N 1
ATOM 9515 C CA . SER C 1 391 ? 4.244 -27.712 -3.625 1.00 8.91 391 SER C CA 1
ATOM 9516 C C . SER C 1 391 ? 3.661 -27.722 -2.217 1.00 8.56 391 SER C C 1
ATOM 9517 O O . SER C 1 391 ? 3.856 -28.680 -1.469 1.00 8.50 391 SER C O 1
ATOM 9520 N N . ASP C 1 392 ? 2.945 -26.653 -1.869 1.00 8.33 392 ASP C N 1
ATOM 9521 C CA . ASP C 1 392 ? 2.244 -26.543 -0.594 1.00 8.48 392 ASP C CA 1
ATOM 9522 C C . ASP C 1 392 ? 0.787 -27.009 -0.707 1.00 8.40 392 ASP C C 1
ATOM 9523 O O . ASP C 1 392 ? 0.265 -27.689 0.191 1.00 8.67 392 ASP C O 1
ATOM 9528 N N . VAL C 1 393 ? 0.139 -26.644 -1.810 1.00 7.74 393 VAL C N 1
ATOM 9529 C CA . VAL C 1 393 ? -1.241 -27.033 -2.083 1.00 7.71 393 VAL C CA 1
ATOM 9530 C C . VAL C 1 393 ? -1.243 -27.958 -3.296 1.00 7.25 393 VAL C C 1
ATOM 9531 O O . VAL C 1 393 ? -0.677 -27.629 -4.333 1.00 7.57 393 VAL C O 1
ATOM 9535 N N . LEU C 1 394 ? -1.859 -29.127 -3.144 1.00 6.80 394 LEU C N 1
ATOM 9536 C CA . LEU C 1 394 ? -1.908 -30.124 -4.203 1.00 6.73 394 LEU C CA 1
ATOM 9537 C C . LEU C 1 394 ? -3.330 -30.299 -4.669 1.00 6.04 394 LEU C C 1
ATOM 9538 O O . LEU C 1 394 ? -4.220 -30.623 -3.871 1.00 5.80 394 LEU C O 1
ATOM 9543 N N . VAL C 1 395 ? -3.539 -30.109 -5.973 1.00 5.55 395 VAL C N 1
ATOM 9544 C CA . VAL C 1 395 ? -4.872 -30.156 -6.564 1.00 5.73 395 VAL C CA 1
ATOM 9545 C C . VAL C 1 395 ? -5.101 -31.472 -7.301 1.00 5.57 395 VAL C C 1
ATOM 9546 O O . VAL C 1 395 ? -4.403 -31.782 -8.271 1.00 5.64 395 VAL C O 1
ATOM 9550 N N . LEU C 1 396 ? -6.093 -32.227 -6.841 1.00 5.61 396 LEU C N 1
ATOM 9551 C CA . LEU C 1 396 ? -6.449 -33.512 -7.433 1.00 5.71 396 LEU C CA 1
ATOM 9552 C C . LEU C 1 396 ? -7.459 -33.200 -8.528 1.00 5.56 396 LEU C C 1
ATOM 9553 O O . LEU C 1 396 ? -8.643 -33.002 -8.250 1.00 5.50 396 LEU C O 1
ATOM 9558 N N . GLY C 1 397 ? -6.968 -33.156 -9.766 1.00 5.50 397 GLY C N 1
ATOM 9559 C CA . GLY C 1 397 ? -7.725 -32.663 -10.913 1.00 5.29 397 GLY C CA 1
ATOM 9560 C C . GLY C 1 397 ? -8.488 -33.650 -11.776 1.00 5.63 397 GLY C C 1
ATOM 9561 O O . GLY C 1 397 ? -9.544 -33.306 -12.326 1.00 5.73 397 GLY C O 1
ATOM 9562 N N . ASN C 1 398 ? -7.936 -34.850 -11.947 1.00 6.24 398 ASN C N 1
ATOM 9563 C CA . ASN C 1 398 ? -8.626 -35.905 -12.685 1.00 6.00 398 ASN C CA 1
ATOM 9564 C C . ASN C 1 398 ? -8.372 -37.268 -12.037 1.00 6.17 398 ASN C C 1
ATOM 9565 O O . ASN C 1 398 ? -7.662 -37.349 -11.036 1.00 5.65 398 ASN C O 1
ATOM 9570 N N . GLY C 1 399 ? -8.974 -38.317 -12.590 1.00 6.90 399 GLY C N 1
ATOM 9571 C CA . GLY C 1 399 ? -9.033 -39.613 -11.934 1.00 7.22 399 GLY C CA 1
ATOM 9572 C C . GLY C 1 399 ? -7.900 -40.599 -12.094 1.00 8.12 399 GLY C C 1
ATOM 9573 O O . GLY C 1 399 ? -8.146 -41.791 -12.238 1.00 9.61 399 GLY C O 1
ATOM 9574 N N . ASP C 1 400 ? -6.663 -40.133 -12.038 1.00 8.67 400 ASP C N 1
ATOM 9575 C CA . ASP C 1 400 ? -5.521 -41.029 -12.169 1.00 9.31 400 ASP C CA 1
ATOM 9576 C C . ASP C 1 400 ? -5.352 -41.833 -10.876 1.00 9.57 400 ASP C C 1
ATOM 9577 O O . ASP C 1 400 ? -5.277 -41.253 -9.788 1.00 9.28 400 ASP C O 1
ATOM 9582 N N . GLU C 1 401 ? -5.328 -43.161 -10.995 1.00 10.24 401 GLU C N 1
ATOM 9583 C CA . GLU C 1 401 ? -5.113 -44.046 -9.840 1.00 10.32 401 GLU C CA 1
ATOM 9584 C C . GLU C 1 401 ? -3.809 -43.764 -9.091 1.00 10.75 401 GLU C C 1
ATOM 9585 O O . GLU C 1 401 ? -3.677 -44.120 -7.913 1.00 10.76 401 GLU C O 1
ATOM 9587 N N . LEU C 1 402 ? -2.844 -43.135 -9.757 1.00 11.07 402 LEU C N 1
ATOM 9588 C CA . LEU C 1 402 ? -1.564 -42.806 -9.122 1.00 11.46 402 LEU C CA 1
ATOM 9589 C C . LEU C 1 402 ? -1.725 -41.804 -7.975 1.00 11.39 402 LEU C C 1
ATOM 9590 O O . LEU C 1 402 ? -0.833 -41.659 -7.140 1.00 11.93 402 LEU C O 1
ATOM 9595 N N . PHE C 1 403 ? -2.852 -41.098 -7.940 1.00 11.24 403 PHE C N 1
ATOM 9596 C CA . PHE C 1 403 ? -3.069 -40.086 -6.920 1.00 11.19 403 PHE C CA 1
ATOM 9597 C C . PHE C 1 403 ? -3.627 -40.667 -5.622 1.00 11.91 403 PHE C C 1
ATOM 9598 O O . PHE C 1 403 ? -3.638 -39.986 -4.604 1.00 11.55 403 PHE C O 1
ATOM 9606 N N . VAL C 1 404 ? -4.057 -41.925 -5.650 1.00 12.99 404 VAL C N 1
ATOM 9607 C CA . VAL C 1 404 ? -4.635 -42.555 -4.461 1.00 14.10 404 VAL C CA 1
ATOM 9608 C C . VAL C 1 404 ? -3.653 -42.617 -3.278 1.00 15.00 404 VAL C C 1
ATOM 9609 O O . VAL C 1 404 ? -4.004 -42.203 -2.177 1.00 15.75 404 VAL C O 1
ATOM 9613 N N . ASP C 1 405 ? -2.423 -43.078 -3.485 1.00 16.46 405 ASP C N 1
ATOM 9614 C CA . ASP C 1 405 ? -1.476 -43.180 -2.366 1.00 17.60 405 ASP C CA 1
ATOM 9615 C C . ASP C 1 405 ? -1.268 -41.823 -1.676 1.00 17.74 405 ASP C C 1
ATOM 9616 O O . ASP C 1 405 ? -1.251 -41.739 -0.444 1.00 18.36 405 ASP C O 1
ATOM 9621 N N . LEU C 1 406 ? -1.121 -40.767 -2.474 1.00 17.78 406 LEU C N 1
ATOM 9622 C CA . LEU C 1 406 ? -0.935 -39.413 -1.950 1.00 17.52 406 LEU C CA 1
ATOM 9623 C C . LEU C 1 406 ? -2.029 -39.057 -0.945 1.00 17.61 406 LEU C C 1
ATOM 9624 O O . LEU C 1 406 ? -1.774 -38.448 0.096 1.00 17.90 406 LEU C O 1
ATOM 9629 N N . VAL C 1 407 ? -3.254 -39.447 -1.267 1.00 17.77 407 VAL C N 1
ATOM 9630 C CA . VAL C 1 407 ? -4.401 -39.193 -0.405 1.00 17.89 407 VAL C CA 1
ATOM 9631 C C . VAL C 1 407 ? -4.392 -40.096 0.840 1.00 18.29 407 VAL C C 1
ATOM 9632 O O . VAL C 1 407 ? -4.660 -39.629 1.943 1.00 18.40 407 VAL C O 1
ATOM 9636 N N . ASN C 1 408 ? -4.092 -41.380 0.654 1.00 19.23 408 ASN C N 1
ATOM 9637 C CA . ASN C 1 408 ? -4.005 -42.346 1.757 1.00 20.02 408 ASN C CA 1
ATOM 9638 C C . ASN C 1 408 ? -2.913 -41.991 2.768 1.00 20.00 408 ASN C C 1
ATOM 9639 O O . ASN C 1 408 ? -3.103 -42.138 3.980 1.00 21.00 408 ASN C O 1
ATOM 9644 N N . LYS C 1 409 ? -1.767 -41.536 2.265 1.00 19.69 409 LYS C N 1
ATOM 9645 C CA . LYS C 1 409 ? -0.609 -41.223 3.104 1.00 19.44 409 LYS C CA 1
ATOM 9646 C C . LYS C 1 409 ? 0.002 -39.880 2.700 1.00 19.14 409 LYS C C 1
ATOM 9647 O O . LYS C 1 409 ? 1.031 -39.829 2.024 1.00 19.10 409 LYS C O 1
ATOM 9649 N N . THR C 1 410 ? -0.644 -38.795 3.110 1.00 18.65 410 THR C N 1
ATOM 9650 C CA . THR C 1 410 ? -0.194 -37.457 2.761 1.00 18.17 410 THR C CA 1
ATOM 9651 C C . THR C 1 410 ? 0.962 -36.990 3.628 1.00 18.09 410 THR C C 1
ATOM 9652 O O . THR C 1 410 ? 0.856 -36.988 4.853 1.00 18.21 410 THR C O 1
ATOM 9656 N N . PRO C 1 411 ? 2.070 -36.609 2.999 1.00 17.77 411 PRO C N 1
ATOM 9657 C CA . PRO C 1 411 ? 3.194 -36.023 3.724 1.00 17.64 411 PRO C CA 1
ATOM 9658 C C . PRO C 1 411 ? 2.722 -34.840 4.545 1.00 17.43 411 PRO C C 1
ATOM 9659 O O . PRO C 1 411 ? 1.827 -34.101 4.107 1.00 17.00 411 PRO C O 1
ATOM 9663 N N . SER C 1 412 ? 3.313 -34.660 5.718 1.00 16.97 412 SER C N 1
ATOM 9664 C CA . SER C 1 412 ? 2.962 -33.546 6.583 1.00 16.97 412 SER C CA 1
ATOM 9665 C C . SER C 1 412 ? 3.197 -32.218 5.849 1.00 16.33 412 SER C C 1
ATOM 9666 O O . SER C 1 412 ? 4.008 -32.143 4.925 1.00 16.39 412 SER C O 1
ATOM 9669 N N . GLY C 1 413 ? 2.455 -31.186 6.233 1.00 15.74 413 GLY C N 1
ATOM 9670 C CA . GLY C 1 413 ? 2.651 -29.851 5.688 1.00 15.22 413 GLY C CA 1
ATOM 9671 C C . GLY C 1 413 ? 2.080 -29.584 4.303 1.00 14.74 413 GLY C C 1
ATOM 9672 O O . GLY C 1 413 ? 2.482 -28.634 3.628 1.00 14.65 413 GLY C O 1
ATOM 9673 N N . LYS C 1 414 ? 1.151 -30.425 3.866 1.00 14.15 414 LYS C N 1
ATOM 9674 C CA . LYS C 1 414 ? 0.496 -30.225 2.582 1.00 13.54 414 LYS C CA 1
ATOM 9675 C C . LYS C 1 414 ? -0.981 -29.928 2.792 1.00 13.19 414 LYS C C 1
ATOM 9676 O O . LYS C 1 414 ? -1.566 -30.308 3.813 1.00 13.55 414 LYS C O 1
ATOM 9682 N N . LYS C 1 415 ? -1.574 -29.216 1.841 1.00 12.14 415 LYS C N 1
ATOM 9683 C CA . LYS C 1 415 ? -3.016 -29.009 1.824 1.00 11.69 415 LYS C CA 1
ATOM 9684 C C . LYS C 1 415 ? -3.525 -29.612 0.525 1.00 10.91 415 LYS C C 1
ATOM 9685 O O . LYS C 1 415 ? -2.995 -29.321 -0.544 1.00 11.52 415 LYS C O 1
ATOM 9691 N N . LEU C 1 416 ? -4.543 -30.452 0.598 1.00 9.45 416 LEU C N 1
ATOM 9692 C CA . LEU C 1 416 ? -5.088 -31.055 -0.612 1.00 8.87 416 LEU C CA 1
ATOM 9693 C C . LEU C 1 416 ? -6.372 -30.354 -0.995 1.00 8.12 416 LEU C C 1
ATOM 9694 O O . LEU C 1 416 ? -7.152 -29.977 -0.126 1.00 8.22 416 LEU C O 1
ATOM 9699 N N . VAL C 1 417 ? -6.580 -30.192 -2.296 1.00 7.12 417 VAL C N 1
ATOM 9700 C CA . VAL C 1 417 ? -7.828 -29.678 -2.845 1.00 6.79 417 VAL C CA 1
ATOM 9701 C C . VAL C 1 417 ? -8.320 -30.766 -3.803 1.00 6.19 417 VAL C C 1
ATOM 9702 O O . VAL C 1 417 ? -7.752 -30.983 -4.876 1.00 6.47 417 VAL C O 1
ATOM 9706 N N . ASP C 1 418 ? -9.368 -31.459 -3.385 1.00 6.01 418 ASP C N 1
ATOM 9707 C CA . ASP C 1 418 ? -9.889 -32.622 -4.088 1.00 6.10 418 ASP C CA 1
ATOM 9708 C C . ASP C 1 418 ? -11.071 -32.232 -4.975 1.00 5.99 418 ASP C C 1
ATOM 9709 O O . ASP C 1 418 ? -12.145 -31.911 -4.480 1.00 6.64 418 ASP C O 1
ATOM 9714 N N . LEU C 1 419 ? -10.856 -32.252 -6.283 1.00 6.10 419 LEU C N 1
ATOM 9715 C CA . LEU C 1 419 ? -11.881 -31.893 -7.252 1.00 6.11 419 LEU C CA 1
ATOM 9716 C C . LEU C 1 419 ? -12.624 -33.104 -7.817 1.00 6.11 419 LEU C C 1
ATOM 9717 O O . LEU C 1 419 ? -13.574 -32.948 -8.595 1.00 6.01 419 LEU C O 1
ATOM 9722 N N . VAL C 1 420 ? -12.214 -34.291 -7.388 1.00 6.19 420 VAL C N 1
ATOM 9723 C CA . VAL C 1 420 ? -12.639 -35.543 -8.002 1.00 6.91 420 VAL C CA 1
ATOM 9724 C C . VAL C 1 420 ? -13.371 -36.519 -7.070 1.00 6.23 420 VAL C C 1
ATOM 9725 O O . VAL C 1 420 ? -14.340 -37.152 -7.484 1.00 6.02 420 VAL C O 1
ATOM 9729 N N . GLY C 1 421 ? -12.932 -36.625 -5.821 1.00 6.08 421 GLY C N 1
ATOM 9730 C CA . GLY C 1 421 ? -13.524 -37.563 -4.877 1.00 6.44 421 GLY C CA 1
ATOM 9731 C C . GLY C 1 421 ? -12.591 -38.642 -4.346 1.00 6.89 421 GLY C C 1
ATOM 9732 O O . GLY C 1 421 ? -13.046 -39.731 -3.966 1.00 7.09 421 GLY C O 1
ATOM 9733 N N . PHE C 1 422 ? -11.287 -38.362 -4.329 1.00 7.04 422 PHE C N 1
ATOM 9734 C CA . PHE C 1 422 ? -10.311 -39.294 -3.775 1.00 7.45 422 PHE C CA 1
ATOM 9735 C C . PHE C 1 422 ? -10.437 -39.398 -2.252 1.00 7.59 422 PHE C C 1
ATOM 9736 O O . PHE C 1 422 ? -10.146 -40.449 -1.669 1.00 8.33 422 PHE C O 1
ATOM 9744 N N . MET C 1 423 ? -10.839 -38.313 -1.594 1.00 7.87 423 MET C N 1
ATOM 9745 C CA . MET C 1 423 ? -10.914 -38.304 -0.130 1.00 8.52 423 MET C CA 1
ATOM 9746 C C . MET C 1 423 ? -11.925 -39.302 0.410 1.00 9.48 423 MET C C 1
ATOM 9747 O O . MET C 1 423 ? -13.044 -39.387 -0.086 1.00 9.85 423 MET C O 1
ATOM 9752 N N . PRO C 1 424 ? -11.525 -40.042 1.442 1.00 11.21 424 PRO C N 1
ATOM 9753 C CA . PRO C 1 424 ? -12.388 -41.047 2.071 1.00 11.96 424 PRO C CA 1
ATOM 9754 C C . PRO C 1 424 ? -13.576 -40.423 2.778 1.00 12.80 424 PRO C C 1
ATOM 9755 O O . PRO C 1 424 ? -14.669 -41.010 2.802 1.00 13.71 424 PRO C O 1
ATOM 9759 N N . HIS C 1 425 ? -13.373 -39.225 3.320 1.00 13.53 425 HIS C N 1
ATOM 9760 C CA . HIS C 1 425 ? -14.402 -38.547 4.102 1.00 14.02 425 HIS C CA 1
ATOM 9761 C C . HIS C 1 425 ? -14.530 -37.070 3.711 1.00 13.43 425 HIS C C 1
ATOM 9762 O O . HIS C 1 425 ? -14.122 -36.672 2.609 1.00 13.37 425 HIS C O 1
ATOM 9769 N N . THR C 1 426 ? -15.101 -36.271 4.610 1.00 12.63 426 THR C N 1
ATOM 9770 C CA . THR C 1 426 ? -15.343 -34.852 4.362 1.00 11.43 426 THR C CA 1
ATOM 9771 C C . THR C 1 426 ? -14.123 -33.983 4.663 1.00 10.66 426 THR C C 1
ATOM 9772 O O . THR C 1 426 ? -13.097 -34.447 5.188 1.00 11.06 426 THR C O 1
ATOM 9776 N N . THR C 1 427 ? -14.268 -32.702 4.357 1.00 10.28 427 THR C N 1
ATOM 9777 C CA . THR C 1 427 ? -13.214 -31.718 4.533 1.00 9.81 427 THR C CA 1
ATOM 9778 C C . THR C 1 427 ? -12.636 -31.671 5.948 1.00 10.48 427 THR C C 1
ATOM 9779 O O . THR C 1 427 ? -13.366 -31.736 6.935 1.00 9.88 427 THR C O 1
ATOM 9783 N N . THR C 1 428 ? -11.309 -31.575 6.018 1.00 11.28 428 THR C N 1
ATOM 9784 C CA . THR C 1 428 ? -10.582 -31.421 7.275 1.00 12.43 428 THR C CA 1
ATOM 9785 C C . THR C 1 428 ? -9.601 -30.267 7.099 1.00 12.65 428 THR C C 1
ATOM 9786 O O . THR C 1 428 ? -9.553 -29.646 6.041 1.00 13.12 428 THR C O 1
ATOM 9790 N N . ALA C 1 429 ? -8.789 -29.996 8.118 1.00 13.46 429 ALA C N 1
ATOM 9791 C CA . ALA C 1 429 ? -7.800 -28.927 8.018 1.00 13.45 429 ALA C CA 1
ATOM 9792 C C . ALA C 1 429 ? -6.699 -29.240 6.995 1.00 13.56 429 ALA C C 1
ATOM 9793 O O . ALA C 1 429 ? -6.007 -28.335 6.530 1.00 14.76 429 ALA C O 1
ATOM 9795 N N . GLN C 1 430 ? -6.535 -30.511 6.637 1.00 13.11 430 GLN C N 1
ATOM 9796 C CA . GLN C 1 430 ? -5.482 -30.913 5.709 1.00 12.85 430 GLN C CA 1
ATOM 9797 C C . GLN C 1 430 ? -5.970 -31.151 4.277 1.00 11.66 430 GLN C C 1
ATOM 9798 O O . GLN C 1 430 ? -5.182 -31.066 3.324 1.00 11.14 430 GLN C O 1
ATOM 9804 N N . ALA C 1 431 ? -7.256 -31.465 4.123 1.00 10.32 431 ALA C N 1
ATOM 9805 C CA . ALA C 1 431 ? -7.812 -31.784 2.821 1.00 9.51 431 ALA C CA 1
ATOM 9806 C C . ALA C 1 431 ? -9.226 -31.247 2.675 1.00 9.01 431 ALA C C 1
ATOM 9807 O O . ALA C 1 431 ? -10.065 -31.436 3.560 1.00 8.78 431 ALA C O 1
ATOM 9809 N N . GLU C 1 432 ? -9.498 -30.598 1.547 1.00 8.33 432 GLU C N 1
ATOM 9810 C CA . GLU C 1 432 ? -10.836 -30.079 1.295 1.00 8.12 432 GLU C CA 1
ATOM 9811 C C . GLU C 1 432 ? -11.372 -30.538 -0.045 1.00 6.68 432 GLU C C 1
ATOM 9812 O O . GLU C 1 432 ? -10.640 -30.606 -1.040 1.00 6.59 432 GLU C O 1
ATOM 9818 N N . GLY C 1 433 ? -12.655 -30.877 -0.055 1.00 6.60 433 GLY C N 1
ATOM 9819 C CA . GLY C 1 433 ? -13.340 -31.290 -1.264 1.00 6.02 433 GLY C CA 1
ATOM 9820 C C . GLY C 1 433 ? -14.150 -30.147 -1.852 1.00 5.79 433 GLY C C 1
ATOM 9821 O O . GLY C 1 433 ? -14.595 -29.236 -1.152 1.00 5.78 433 GLY C O 1
ATOM 9822 N N . ILE C 1 434 ? -14.353 -30.186 -3.160 1.00 5.89 434 ILE C N 1
ATOM 9823 C CA . ILE C 1 434 ? -15.129 -29.143 -3.808 1.00 5.70 434 ILE C CA 1
ATOM 9824 C C . ILE C 1 434 ? -16.631 -29.262 -3.458 1.00 5.93 434 ILE C C 1
ATOM 9825 O O . ILE C 1 434 ? -17.345 -28.252 -3.445 1.00 6.09 434 ILE C O 1
ATOM 9830 N N . CYS C 1 435 ? -17.082 -30.480 -3.141 1.00 5.85 435 CYS C N 1
ATOM 9831 C CA . CYS C 1 435 ? -18.488 -30.748 -2.796 1.00 5.19 435 CYS C CA 1
ATOM 9832 C C . CYS C 1 435 ? -18.624 -31.635 -1.540 1.00 5.29 435 CYS C C 1
ATOM 9833 O O . CYS C 1 435 ? -19.644 -32.307 -1.353 1.00 4.42 435 CYS C O 1
ATOM 9836 N N . TRP C 1 436 ? -17.610 -31.616 -0.678 1.00 5.53 436 TRP C N 1
ATOM 9837 C CA . TRP C 1 436 ? -17.611 -32.391 0.568 1.00 5.63 436 TRP C CA 1
ATOM 9838 C C . TRP C 1 436 ? -16.607 -31.840 1.554 1.00 6.13 436 TRP C C 1
ATOM 9839 O O . TRP C 1 436 ? -16.553 -32.320 2.699 1.00 7.32 436 TRP C O 1
ATOM 9851 N N . MET D 1 1 ? -15.846 -55.832 -45.265 1.00 9.37 1 MET D N 1
ATOM 9852 C CA . MET D 1 1 ? -16.171 -54.733 -46.203 1.00 9.63 1 MET D CA 1
ATOM 9853 C C . MET D 1 1 ? -14.945 -53.871 -46.455 1.00 9.10 1 MET D C 1
ATOM 9854 O O . MET D 1 1 ? -14.003 -53.879 -45.662 1.00 9.93 1 MET D O 1
ATOM 9859 N N . ARG D 1 2 ? -14.923 -53.202 -47.601 1.00 8.82 2 ARG D N 1
ATOM 9860 C CA . ARG D 1 2 ? -13.924 -52.175 -47.890 1.00 8.09 2 ARG D CA 1
ATOM 9861 C C . ARG D 1 2 ? -14.451 -50.815 -47.403 1.00 7.56 2 ARG D C 1
ATOM 9862 O O . ARG D 1 2 ? -15.448 -50.293 -47.917 1.00 6.46 2 ARG D O 1
ATOM 9870 N N . ILE D 1 3 ? -13.774 -50.259 -46.401 1.00 6.85 3 ILE D N 1
ATOM 9871 C CA . ILE D 1 3 ? -14.228 -49.044 -45.736 1.00 6.61 3 ILE D CA 1
ATOM 9872 C C . ILE D 1 3 ? -13.186 -47.936 -45.731 1.00 6.31 3 ILE D C 1
ATOM 9873 O O . ILE D 1 3 ? -12.030 -48.179 -45.401 1.00 6.99 3 ILE D O 1
ATOM 9878 N N . SER D 1 4 ? -13.593 -46.724 -46.097 1.00 5.92 4 SER D N 1
ATOM 9879 C CA . SER D 1 4 ? -12.727 -45.567 -45.950 1.00 5.74 4 SER D CA 1
ATOM 9880 C C . SER D 1 4 ? -13.237 -44.750 -44.767 1.00 5.89 4 SER D C 1
ATOM 9881 O O . SER D 1 4 ? -14.457 -44.663 -44.521 1.00 5.74 4 SER D O 1
ATOM 9884 N N . ILE D 1 5 ? -12.307 -44.194 -44.003 1.00 5.97 5 ILE D N 1
ATOM 9885 C CA . ILE D 1 5 ? -12.641 -43.345 -42.863 1.00 6.09 5 ILE D CA 1
ATOM 9886 C C . ILE D 1 5 ? -11.969 -41.994 -43.030 1.00 5.63 5 ILE D C 1
ATOM 9887 O O . ILE D 1 5 ? -10.733 -41.915 -43.074 1.00 5.36 5 ILE D O 1
ATOM 9892 N N . PHE D 1 6 ? -12.781 -40.941 -43.111 1.00 5.14 6 PHE D N 1
ATOM 9893 C CA . PHE D 1 6 ? -12.287 -39.573 -43.220 1.00 4.61 6 PHE D CA 1
ATOM 9894 C C . PHE D 1 6 ? -12.169 -38.951 -41.833 1.00 4.17 6 PHE D C 1
ATOM 9895 O O . PHE D 1 6 ? -13.169 -38.719 -41.142 1.00 4.30 6 PHE D O 1
ATOM 9903 N N . GLY D 1 7 ? -10.931 -38.661 -41.447 1.00 4.15 7 GLY D N 1
ATOM 9904 C CA . GLY D 1 7 ? -10.613 -38.103 -40.154 1.00 4.49 7 GLY D CA 1
ATOM 9905 C C . GLY D 1 7 ? -10.095 -39.176 -39.223 1.00 5.06 7 GLY D C 1
ATOM 9906 O O . GLY D 1 7 ? -10.849 -40.054 -38.817 1.00 5.43 7 GLY D O 1
ATOM 9907 N N . LEU D 1 8 ? -8.808 -39.100 -38.893 1.00 5.63 8 LEU D N 1
ATOM 9908 C CA . LEU D 1 8 ? -8.146 -40.075 -38.035 1.00 5.79 8 LEU D CA 1
ATOM 9909 C C . LEU D 1 8 ? -7.750 -39.446 -36.702 1.00 5.84 8 LEU D C 1
ATOM 9910 O O . LEU D 1 8 ? -6.594 -39.528 -36.253 1.00 6.30 8 LEU D O 1
ATOM 9915 N N . GLY D 1 9 ? -8.732 -38.804 -36.084 1.00 5.97 9 GLY D N 1
ATOM 9916 C CA . GLY D 1 9 ? -8.572 -38.208 -34.774 1.00 5.85 9 GLY D CA 1
ATOM 9917 C C . GLY D 1 9 ? -9.010 -39.125 -33.648 1.00 5.61 9 GLY D C 1
ATOM 9918 O O . GLY D 1 9 ? -8.943 -40.349 -33.762 1.00 5.04 9 GLY D O 1
ATOM 9919 N N . TYR D 1 10 ? -9.445 -38.535 -32.536 1.00 6.09 10 TYR D N 1
ATOM 9920 C CA . TYR D 1 10 ? -9.861 -39.307 -31.368 1.00 5.99 10 TYR D C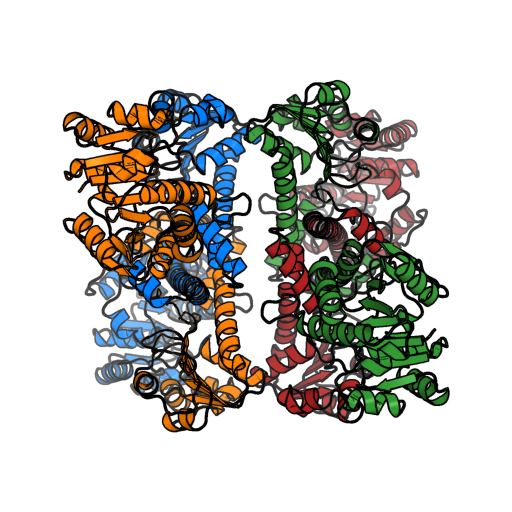A 1
ATOM 9921 C C . TYR D 1 10 ? -10.951 -40.335 -31.702 1.00 6.18 10 TYR D C 1
ATOM 9922 O O . TYR D 1 10 ? -10.900 -41.471 -31.224 1.00 7.22 10 TYR D O 1
ATOM 9931 N N . VAL D 1 11 ? -11.906 -39.969 -32.552 1.00 6.06 11 VAL D N 1
ATOM 9932 C CA . VAL D 1 11 ? -12.943 -40.904 -32.955 1.00 6.00 11 VAL D CA 1
ATOM 9933 C C . VAL D 1 11 ? -12.490 -41.774 -34.126 1.00 5.33 11 VAL D C 1
ATOM 9934 O O . VAL D 1 11 ? -12.545 -43.003 -34.058 1.00 5.54 11 VAL D O 1
ATOM 9938 N N . GLY D 1 12 ? -12.027 -41.140 -35.203 1.00 5.51 12 GLY D N 1
ATOM 9939 C CA . GLY D 1 12 ? -11.678 -41.862 -36.411 1.00 5.49 12 GLY D CA 1
ATOM 9940 C C . GLY D 1 12 ? -10.593 -42.916 -36.275 1.00 5.26 12 GLY D C 1
ATOM 9941 O O . GLY D 1 12 ? -10.693 -43.996 -36.858 1.00 5.27 12 GLY D O 1
ATOM 9942 N N . ALA D 1 13 ? -9.533 -42.604 -35.540 1.00 5.79 13 ALA D N 1
ATOM 9943 C CA . ALA D 1 13 ? -8.444 -43.561 -35.376 1.00 5.50 13 ALA D CA 1
ATOM 9944 C C . ALA D 1 13 ? -8.975 -44.782 -34.637 1.00 5.89 13 ALA D C 1
ATOM 9945 O O . ALA D 1 13 ? -8.617 -45.913 -34.967 1.00 6.07 13 ALA D O 1
ATOM 9947 N N . VAL D 1 14 ? -9.856 -44.559 -33.662 1.00 6.00 14 VAL D N 1
ATOM 9948 C CA . VAL D 1 14 ? -10.441 -45.665 -32.911 1.00 6.20 14 VAL D CA 1
ATOM 9949 C C . VAL D 1 14 ? -11.325 -46.503 -33.834 1.00 6.27 14 VAL D C 1
ATOM 9950 O O . VAL D 1 14 ? -11.190 -47.726 -33.888 1.00 6.66 14 VAL D O 1
ATOM 9954 N N . CYS D 1 15 ? -12.215 -45.857 -34.577 1.00 6.93 15 CYS D N 1
ATOM 9955 C CA . CYS D 1 15 ? -13.048 -46.576 -35.552 1.00 7.14 15 CYS D CA 1
ATOM 9956 C C . CYS D 1 15 ? -12.200 -47.406 -36.530 1.00 6.91 15 CYS D C 1
ATOM 9957 O O . CYS D 1 15 ? -12.523 -48.564 -36.833 1.00 6.28 15 CYS D O 1
ATOM 9960 N N . ALA D 1 16 ? -11.111 -46.819 -37.016 1.00 7.03 16 ALA D N 1
ATOM 9961 C CA . ALA D 1 16 ? -10.200 -47.504 -37.923 1.00 6.95 16 ALA D CA 1
ATOM 9962 C C . ALA D 1 16 ? -9.627 -48.770 -37.288 1.00 6.66 16 ALA D C 1
ATOM 9963 O O . ALA D 1 16 ? -9.630 -49.831 -37.904 1.00 7.06 16 ALA D O 1
ATOM 9965 N N . GLY D 1 17 ? -9.119 -48.657 -36.069 1.00 7.02 17 GLY D N 1
ATOM 9966 C CA . GLY D 1 17 ? -8.573 -49.804 -35.374 1.00 6.80 17 GLY D CA 1
ATOM 9967 C C . GLY D 1 17 ? -9.609 -50.879 -35.124 1.00 6.75 17 GLY D C 1
ATOM 9968 O O . GLY D 1 17 ? -9.368 -52.052 -35.400 1.00 6.50 17 GLY D O 1
ATOM 9969 N N . CYS D 1 18 ? -10.771 -50.478 -34.618 1.00 6.74 18 CYS D N 1
ATOM 9970 C CA . CYS D 1 18 ? -11.842 -51.420 -34.294 1.00 6.64 18 CYS D CA 1
ATOM 9971 C C . CYS D 1 18 ? -12.393 -52.144 -35.517 1.00 6.72 18 CYS D C 1
ATOM 9972 O O . CYS D 1 18 ? -12.602 -53.359 -35.473 1.00 6.86 18 CYS D O 1
ATOM 9975 N N . LEU D 1 19 ? -12.598 -51.418 -36.616 1.00 6.41 19 LEU D N 1
ATOM 9976 C CA . LEU D 1 19 ? -13.115 -52.013 -37.845 1.00 6.57 19 LEU D CA 1
ATOM 9977 C C . LEU D 1 19 ? -12.106 -52.973 -38.475 1.00 7.36 19 LEU D C 1
ATOM 9978 O O . LEU D 1 19 ? -12.472 -54.065 -38.915 1.00 7.58 19 LEU D O 1
ATOM 9983 N N . SER D 1 20 ? -10.840 -52.570 -38.513 1.00 8.29 20 SER D N 1
ATOM 9984 C CA . SER D 1 20 ? -9.807 -53.415 -39.091 1.00 9.26 20 SER D CA 1
ATOM 9985 C C . SER D 1 20 ? -9.643 -54.692 -38.258 1.00 9.74 20 SER D C 1
ATOM 9986 O O . SER D 1 20 ? -9.414 -55.769 -38.812 1.00 10.29 20 SER D O 1
ATOM 9989 N N . ALA D 1 21 ? -9.806 -54.579 -36.940 1.00 10.20 21 ALA D N 1
ATOM 9990 C CA . ALA D 1 21 ? -9.727 -55.735 -36.037 1.00 10.66 21 ALA D CA 1
ATOM 9991 C C . ALA D 1 21 ? -10.840 -56.752 -36.297 1.00 11.23 21 ALA D C 1
ATOM 9992 O O . ALA D 1 21 ? -10.671 -57.957 -36.043 1.00 11.65 21 ALA D O 1
ATOM 9994 N N . ARG D 1 22 ? -11.979 -56.274 -36.790 1.00 11.35 22 ARG D N 1
ATOM 9995 C CA . ARG D 1 22 ? -13.105 -57.151 -37.107 1.00 11.67 22 ARG D CA 1
ATOM 9996 C C . ARG D 1 22 ? -13.059 -57.758 -38.514 1.00 11.52 22 ARG D C 1
ATOM 9997 O O . ARG D 1 22 ? -13.994 -58.448 -38.925 1.00 12.78 22 ARG D O 1
ATOM 10005 N N . GLY D 1 23 ? -11.983 -57.503 -39.253 1.00 11.08 23 GLY D N 1
ATOM 10006 C CA . GLY D 1 23 ? -11.786 -58.126 -40.551 1.00 10.47 23 GLY D CA 1
ATOM 10007 C C . GLY D 1 23 ? -12.002 -57.255 -41.765 1.00 10.30 23 GLY D C 1
ATOM 10008 O O . GLY D 1 23 ? -11.753 -57.691 -42.892 1.00 10.82 23 GLY D O 1
ATOM 10009 N N . HIS D 1 24 ? -12.482 -56.037 -41.562 1.00 9.42 24 HIS D N 1
ATOM 10010 C CA . HIS D 1 24 ? -12.694 -55.131 -42.676 1.00 8.99 24 HIS D CA 1
ATOM 10011 C C . HIS D 1 24 ? -11.382 -54.564 -43.213 1.00 9.05 24 HIS D C 1
ATOM 10012 O O . HIS D 1 24 ? -10.397 -54.423 -42.479 1.00 9.28 24 HIS D O 1
ATOM 10019 N N . GLU D 1 25 ? -11.374 -54.255 -44.502 1.00 8.79 25 GLU D N 1
ATOM 10020 C CA . GLU D 1 25 ? -10.246 -53.578 -45.113 1.00 8.94 25 GLU D CA 1
ATOM 10021 C C . GLU D 1 25 ? -10.513 -52.100 -44.907 1.00 8.96 25 GLU D C 1
ATOM 10022 O O . GLU D 1 25 ? -11.502 -51.571 -45.430 1.00 10.53 25 GLU D O 1
ATOM 10024 N N . VAL D 1 26 ? -9.645 -51.438 -44.147 1.00 8.05 26 VAL D N 1
ATOM 10025 C CA . VAL D 1 26 ? -9.829 -50.034 -43.822 1.00 7.35 26 VAL D CA 1
ATOM 10026 C C . VAL D 1 26 ? -8.751 -49.105 -44.399 1.00 7.00 26 VAL D C 1
ATOM 10027 O O . VAL D 1 26 ? -7.540 -49.318 -44.223 1.00 6.59 26 VAL D O 1
ATOM 10031 N N . ILE D 1 27 ? -9.210 -48.080 -45.104 1.00 6.57 27 ILE D N 1
ATOM 10032 C CA . ILE D 1 27 ? -8.328 -47.058 -45.619 1.00 6.82 27 ILE D CA 1
ATOM 10033 C C . ILE D 1 27 ? -8.623 -45.778 -44.861 1.00 6.96 27 ILE D C 1
ATOM 10034 O O . ILE D 1 27 ? -9.685 -45.167 -45.044 1.00 7.02 27 ILE D O 1
ATOM 10039 N N . GLY D 1 28 ? -7.700 -45.386 -43.996 1.00 7.08 28 GLY D N 1
ATOM 10040 C CA . GLY D 1 28 ? -7.846 -44.164 -43.232 1.00 7.06 28 GLY D CA 1
ATOM 10041 C C . GLY D 1 28 ? -7.383 -42.970 -44.044 1.00 7.29 28 GLY D C 1
ATOM 10042 O O . GLY D 1 28 ? -6.319 -43.010 -44.655 1.00 6.94 28 GLY D O 1
ATOM 10043 N N . VAL D 1 29 ? -8.181 -41.906 -44.042 1.00 7.12 29 VAL D N 1
ATOM 10044 C CA . VAL D 1 29 ? -7.872 -40.702 -44.799 1.00 6.97 29 VAL D CA 1
ATOM 10045 C C . VAL D 1 29 ? -7.824 -39.492 -43.884 1.00 7.15 29 VAL D C 1
ATOM 10046 O O . VAL D 1 29 ? -8.728 -39.281 -43.071 1.00 6.34 29 VAL D O 1
ATOM 10050 N N . ASP D 1 30 ? -6.773 -38.693 -44.018 1.00 7.81 30 ASP D N 1
ATOM 10051 C CA . ASP D 1 30 ? -6.643 -37.473 -43.233 1.00 8.51 30 ASP D CA 1
ATOM 10052 C C . ASP D 1 30 ? -5.830 -36.465 -44.036 1.00 9.81 30 ASP D C 1
ATOM 10053 O O . ASP D 1 30 ? -5.092 -36.841 -44.960 1.00 10.16 30 ASP D O 1
ATOM 10058 N N . VAL D 1 31 ? -5.974 -35.189 -43.705 1.00 11.03 31 VAL D N 1
ATOM 10059 C CA . VAL D 1 31 ? -5.170 -34.158 -44.351 1.00 11.72 31 VAL D CA 1
ATOM 10060 C C . VAL D 1 31 ? -3.816 -34.027 -43.661 1.00 12.57 31 VAL D C 1
ATOM 10061 O O . VAL D 1 31 ? -2.872 -33.485 -44.235 1.00 13.09 31 VAL D O 1
ATOM 10065 N N . SER D 1 32 ? -3.715 -34.527 -42.431 1.00 13.27 32 SER D N 1
ATOM 10066 C CA . SER D 1 32 ? -2.470 -34.452 -41.661 1.00 13.52 32 SER D CA 1
ATOM 10067 C C . SER D 1 32 ? -1.503 -35.587 -41.995 1.00 13.99 32 SER D C 1
ATOM 10068 O O . SER D 1 32 ? -1.745 -36.735 -41.637 1.00 13.89 32 SER D O 1
ATOM 10071 N N . SER D 1 33 ? -0.399 -35.266 -42.666 1.00 14.51 33 SER D N 1
ATOM 10072 C CA . SER D 1 33 ? 0.619 -36.267 -42.982 1.00 14.69 33 SER D CA 1
ATOM 10073 C C . SER D 1 33 ? 1.184 -36.895 -41.707 1.00 14.76 33 SER D C 1
ATOM 10074 O O . SER D 1 33 ? 1.523 -38.079 -41.693 1.00 15.31 33 SER D O 1
ATOM 10077 N N . THR D 1 34 ? 1.286 -36.101 -40.648 1.00 14.68 34 THR D N 1
ATOM 10078 C CA . THR D 1 34 ? 1.780 -36.577 -39.355 1.00 14.63 34 THR D CA 1
ATOM 10079 C C . THR D 1 34 ? 0.964 -37.746 -38.832 1.00 14.17 34 THR D C 1
ATOM 10080 O O . THR D 1 34 ? 1.516 -38.769 -38.414 1.00 13.98 34 THR D O 1
ATOM 10084 N N . LYS D 1 35 ? -0.356 -37.596 -38.854 1.00 13.63 35 LYS D N 1
ATOM 10085 C CA . LYS D 1 35 ? -1.225 -38.650 -38.371 1.00 13.18 35 LYS D CA 1
ATOM 10086 C C . LYS D 1 35 ? -1.130 -39.871 -39.287 1.00 13.06 35 LYS D C 1
ATOM 10087 O O . LYS D 1 35 ? -1.085 -41.002 -38.808 1.00 13.09 35 LYS D O 1
ATOM 10093 N N . ILE D 1 36 ? -1.068 -39.648 -40.598 1.00 13.31 36 ILE D N 1
ATOM 10094 C CA . ILE D 1 36 ? -1.015 -40.755 -41.552 1.00 13.63 36 ILE D CA 1
ATOM 10095 C C . ILE D 1 36 ? 0.261 -41.549 -41.344 1.00 13.64 36 ILE D C 1
ATOM 10096 O O . ILE D 1 36 ? 0.242 -42.781 -41.327 1.00 13.72 36 ILE D O 1
ATOM 10101 N N . ASP D 1 37 ? 1.366 -40.824 -41.203 1.00 13.71 37 ASP D N 1
ATOM 10102 C CA . ASP D 1 37 ? 2.672 -41.437 -41.005 1.00 13.98 37 ASP D CA 1
ATOM 10103 C C . ASP D 1 37 ? 2.664 -42.292 -39.749 1.00 13.61 37 ASP D C 1
ATOM 10104 O O . ASP D 1 37 ? 3.129 -43.425 -39.779 1.00 13.51 37 ASP D O 1
ATOM 10109 N N . LEU D 1 38 ? 2.112 -41.768 -38.654 1.00 13.22 38 LEU D N 1
ATOM 10110 C CA . LEU D 1 38 ? 2.061 -42.529 -37.411 1.00 12.96 38 LEU D CA 1
ATOM 10111 C C . LEU D 1 38 ? 1.250 -43.803 -37.623 1.00 12.90 38 LEU D C 1
ATOM 10112 O O . LEU D 1 38 ? 1.676 -44.913 -37.282 1.00 12.99 38 LEU D O 1
ATOM 10117 N N . ILE D 1 39 ? 0.081 -43.648 -38.221 1.00 12.71 39 ILE D N 1
ATOM 10118 C CA . ILE D 1 39 ? -0.790 -44.783 -38.413 1.00 12.49 39 ILE D CA 1
ATOM 10119 C C . ILE D 1 39 ? -0.143 -45.844 -39.323 1.00 12.20 39 ILE D C 1
ATOM 10120 O O . ILE D 1 39 ? -0.212 -47.036 -39.026 1.00 11.48 39 ILE D O 1
ATOM 10125 N N . ASN D 1 40 ? 0.547 -45.416 -40.382 1.00 11.78 40 ASN D N 1
ATOM 10126 C CA . ASN D 1 40 ? 1.245 -46.359 -41.243 1.00 12.00 40 ASN D CA 1
ATOM 10127 C C . ASN D 1 40 ? 2.405 -47.077 -40.522 1.00 12.14 40 ASN D C 1
ATOM 10128 O O . ASN D 1 40 ? 2.785 -48.182 -40.914 1.00 12.17 40 ASN D O 1
ATOM 10133 N N . GLN D 1 41 ? 2.940 -46.458 -39.469 1.00 12.17 41 GLN D N 1
ATOM 10134 C CA . GLN D 1 41 ? 3.961 -47.087 -38.620 1.00 12.34 41 GLN D CA 1
ATOM 10135 C C . GLN D 1 41 ? 3.326 -47.958 -37.525 1.00 12.19 41 GLN D C 1
ATOM 10136 O O . GLN D 1 41 ? 4.036 -48.570 -36.724 1.00 12.12 41 GLN D O 1
ATOM 10142 N N . GLY D 1 42 ? 1.996 -48.018 -37.489 1.00 11.68 42 GLY D N 1
ATOM 10143 C CA . GLY D 1 42 ? 1.293 -48.765 -36.460 1.00 11.87 42 GLY D CA 1
ATOM 10144 C C . GLY D 1 42 ? 1.397 -48.105 -35.090 1.00 11.65 42 GLY D C 1
ATOM 10145 O O . GLY D 1 42 ? 1.367 -48.785 -34.066 1.00 12.07 42 GLY D O 1
ATOM 10146 N N . LYS D 1 43 ? 1.515 -46.779 -35.083 1.00 11.53 43 LYS D N 1
ATOM 10147 C CA . LYS D 1 43 ? 1.627 -45.999 -33.858 1.00 11.20 43 LYS D CA 1
ATOM 10148 C C . LYS D 1 43 ? 0.382 -45.148 -33.678 1.00 11.19 43 LYS D C 1
ATOM 10149 O O . LYS D 1 43 ? -0.204 -44.668 -34.650 1.00 11.55 43 LYS D O 1
ATOM 10151 N N . SER D 1 44 ? -0.031 -44.971 -32.430 1.00 11.15 44 SER D N 1
ATOM 10152 C CA . SER D 1 44 ? -1.204 -44.180 -32.129 1.00 10.46 44 SER D CA 1
ATOM 10153 C C . SER D 1 44 ? -0.826 -42.715 -32.077 1.00 10.52 44 SER D C 1
ATOM 10154 O O . SER D 1 44 ? 0.179 -42.358 -31.470 1.00 10.85 44 SER D O 1
ATOM 10157 N N . PRO D 1 45 ? -1.616 -41.857 -32.712 1.00 10.91 45 PRO D N 1
ATOM 10158 C CA . PRO D 1 45 ? -1.386 -40.411 -32.617 1.00 10.55 45 PRO D CA 1
ATOM 10159 C C . PRO D 1 45 ? -1.855 -39.853 -31.277 1.00 10.26 45 PRO D C 1
ATOM 10160 O O . PRO D 1 45 ? -1.562 -38.687 -30.950 1.00 10.76 45 PRO D O 1
ATOM 10164 N N . ILE D 1 46 ? -2.588 -40.674 -30.528 1.00 9.62 46 ILE D N 1
ATOM 10165 C CA . ILE D 1 46 ? -3.199 -40.256 -29.271 1.00 8.74 46 ILE D CA 1
ATOM 10166 C C . ILE D 1 46 ? -2.953 -41.248 -28.153 1.00 8.34 46 ILE D C 1
ATOM 10167 O O . ILE D 1 46 ? -2.630 -42.416 -28.387 1.00 8.17 46 ILE D O 1
ATOM 10172 N N . VAL D 1 47 ? -3.122 -40.773 -26.927 1.00 7.81 47 VAL D N 1
ATOM 10173 C CA . VAL D 1 47 ? -3.079 -41.644 -25.770 1.00 7.70 47 VAL D CA 1
ATOM 10174 C C . VAL D 1 47 ? -4.512 -42.127 -25.566 1.00 7.30 47 VAL D C 1
ATOM 10175 O O . VAL D 1 47 ? -5.411 -41.340 -25.223 1.00 7.95 47 VAL D O 1
ATOM 10179 N N . GLU D 1 48 ? -4.708 -43.420 -25.816 1.00 7.28 48 GLU D N 1
ATOM 10180 C CA . GLU D 1 48 ? -6.008 -44.084 -25.766 1.00 7.25 48 GLU D CA 1
ATOM 10181 C C . GLU D 1 48 ? -5.688 -45.573 -25.595 1.00 7.84 48 GLU D C 1
ATOM 10182 O O . GLU D 1 48 ? -5.138 -46.192 -26.513 1.00 8.42 48 GLU D O 1
ATOM 10188 N N . PRO D 1 49 ? -6.052 -46.148 -24.450 1.00 8.35 49 PRO D N 1
ATOM 10189 C CA . PRO D 1 49 ? -5.637 -47.512 -24.099 1.00 8.49 49 PRO D CA 1
ATOM 10190 C C . PRO D 1 49 ? -6.026 -48.535 -25.134 1.00 8.29 49 PRO D C 1
ATOM 10191 O O . PRO D 1 49 ? -7.192 -48.589 -25.544 1.00 8.67 49 PRO D O 1
ATOM 10195 N N . GLY D 1 50 ? -5.051 -49.346 -25.525 1.00 8.21 50 GLY D N 1
ATOM 10196 C CA . GLY D 1 50 ? -5.273 -50.413 -26.470 1.00 8.07 50 GLY D CA 1
ATOM 10197 C C . GLY D 1 50 ? -5.246 -50.028 -27.937 1.00 7.72 50 GLY D C 1
ATOM 10198 O O . GLY D 1 50 ? -5.254 -50.915 -28.787 1.00 8.00 50 GLY D O 1
ATOM 10199 N N . LEU D 1 51 ? -5.198 -48.739 -28.258 1.00 7.71 51 LEU D N 1
ATOM 10200 C CA . LEU D 1 51 ? -5.284 -48.328 -29.663 1.00 7.34 51 LEU D CA 1
ATOM 10201 C C . LEU D 1 51 ? -4.036 -48.681 -30.473 1.00 7.75 51 LEU D C 1
ATOM 10202 O O . LEU D 1 51 ? -4.143 -49.179 -31.598 1.00 7.69 51 LEU D O 1
ATOM 10207 N N . GLU D 1 52 ? -2.858 -48.423 -29.921 1.00 8.39 52 GLU D N 1
ATOM 10208 C CA . GLU D 1 52 ? -1.636 -48.711 -30.655 1.00 9.31 52 GLU D CA 1
ATOM 10209 C C . GLU D 1 52 ? -1.617 -50.178 -31.080 1.00 9.18 52 GLU D C 1
ATOM 10210 O O . GLU D 1 52 ? -1.278 -50.498 -32.217 1.00 9.23 52 GLU D O 1
ATOM 10216 N N . ALA D 1 53 ? -2.014 -51.070 -30.175 1.00 9.66 53 ALA D N 1
ATOM 10217 C CA . ALA D 1 53 ? -2.069 -52.493 -30.482 1.00 9.70 53 ALA D CA 1
ATOM 10218 C C . ALA D 1 53 ? -2.976 -52.785 -31.683 1.00 10.01 53 ALA D C 1
ATOM 10219 O O . ALA D 1 53 ? -2.605 -53.574 -32.565 1.00 10.07 53 ALA D O 1
ATOM 10221 N N . LEU D 1 54 ? -4.150 -52.146 -31.738 1.00 10.01 54 LEU D N 1
ATOM 10222 C CA . LEU D 1 54 ? -5.073 -52.361 -32.858 1.00 9.97 54 LEU D CA 1
ATOM 10223 C C . LEU D 1 54 ? -4.488 -51.836 -34.155 1.00 9.95 54 LEU D C 1
ATOM 10224 O O . LEU D 1 54 ? -4.586 -52.485 -35.189 1.00 10.25 54 LEU D O 1
ATOM 10229 N N . LEU D 1 55 ? -3.882 -50.654 -34.100 1.00 10.35 55 LEU D N 1
ATOM 10230 C CA . LEU D 1 55 ? -3.232 -50.078 -35.266 1.00 10.74 55 LEU D CA 1
ATOM 10231 C C . LEU D 1 55 ? -2.097 -51.000 -35.739 1.00 11.03 55 LEU D C 1
ATOM 10232 O O . LEU D 1 55 ? -1.963 -51.272 -36.929 1.00 11.19 55 LEU D O 1
ATOM 10237 N N . GLN D 1 56 ? -1.272 -51.470 -34.805 1.00 11.43 56 GLN D N 1
ATOM 10238 C CA . GLN D 1 56 ? -0.197 -52.405 -35.155 1.00 12.18 56 GLN D CA 1
ATOM 10239 C C . GLN D 1 56 ? -0.764 -53.629 -35.886 1.00 11.88 56 GLN D C 1
ATOM 10240 O O . GLN D 1 56 ? -0.263 -54.018 -36.949 1.00 12.22 56 GLN D O 1
ATOM 10246 N N . GLN D 1 57 ? -1.796 -54.242 -35.306 1.00 12.16 57 GLN D N 1
ATOM 10247 C CA . GLN D 1 57 ? -2.421 -55.442 -35.882 1.00 12.68 57 GLN D CA 1
ATOM 10248 C C . GLN D 1 57 ? -2.974 -55.197 -37.288 1.00 12.60 57 GLN D C 1
ATOM 10249 O O . GLN D 1 57 ? -2.862 -56.045 -38.168 1.00 12.54 57 GLN D O 1
ATOM 10255 N N . GLY D 1 58 ? -3.595 -54.041 -37.495 1.00 12.48 58 GLY D N 1
ATOM 10256 C CA . GLY D 1 58 ? -4.142 -53.717 -38.799 1.00 12.63 58 GLY D CA 1
ATOM 10257 C C . GLY D 1 58 ? -3.058 -53.652 -39.855 1.00 12.89 58 GLY D C 1
ATOM 10258 O O . GLY D 1 58 ? -3.239 -54.105 -40.990 1.00 12.54 58 GLY D O 1
ATOM 10259 N N . ARG D 1 59 ? -1.924 -53.067 -39.486 1.00 13.49 59 ARG D N 1
ATOM 10260 C CA . ARG D 1 59 ? -0.800 -52.940 -40.398 1.00 13.92 59 ARG D CA 1
ATOM 10261 C C . ARG D 1 59 ? -0.180 -54.297 -40.695 1.00 14.45 59 ARG D C 1
ATOM 10262 O O . ARG D 1 59 ? 0.140 -54.603 -41.847 1.00 14.79 59 ARG D O 1
ATOM 10270 N N . GLN D 1 60 ? -0.009 -55.110 -39.657 1.00 14.87 60 GLN D N 1
ATOM 10271 C CA . GLN D 1 60 ? 0.537 -56.455 -39.812 1.00 14.90 60 GLN D CA 1
ATOM 10272 C C . GLN D 1 60 ? -0.320 -57.351 -40.718 1.00 15.13 60 GLN D C 1
ATOM 10273 O O . GLN D 1 60 ? 0.221 -58.074 -41.562 1.00 14.54 60 GLN D O 1
ATOM 10275 N N . THR D 1 61 ? -1.643 -57.318 -40.538 1.00 15.09 61 THR D N 1
ATOM 10276 C CA . THR D 1 61 ? -2.559 -58.123 -41.355 1.00 15.04 61 THR D CA 1
ATOM 10277 C C . THR D 1 61 ? -2.770 -57.517 -42.735 1.00 15.13 61 THR D C 1
ATOM 10278 O O . THR D 1 61 ? -3.342 -58.155 -43.625 1.00 15.72 61 THR D O 1
ATOM 10282 N N . GLY D 1 62 ? -2.349 -56.266 -42.903 1.00 15.04 62 GLY D N 1
ATOM 10283 C CA . GLY D 1 62 ? -2.514 -55.564 -44.160 1.00 14.99 62 GLY D CA 1
ATOM 10284 C C . GLY D 1 62 ? -3.917 -55.012 -44.380 1.00 15.03 62 GLY D C 1
ATOM 10285 O O . GLY D 1 62 ? -4.241 -54.574 -45.486 1.00 16.35 62 GLY D O 1
ATOM 10286 N N . ARG D 1 63 ? -4.745 -55.022 -43.339 1.00 14.50 63 ARG D N 1
ATOM 10287 C CA . ARG D 1 63 ? -6.132 -54.558 -43.437 1.00 14.20 63 ARG D CA 1
ATOM 10288 C C . ARG D 1 63 ? -6.307 -53.074 -43.150 1.00 13.66 63 ARG D C 1
ATOM 10289 O O . ARG D 1 63 ? -7.406 -52.531 -43.319 1.00 14.78 63 ARG D O 1
ATOM 10297 N N . LEU D 1 64 ? -5.240 -52.415 -42.708 1.00 12.38 64 LEU D N 1
ATOM 10298 C CA . LEU D 1 64 ? -5.305 -50.996 -42.382 1.00 11.13 64 LEU D CA 1
ATOM 10299 C C . LEU D 1 64 ? -4.172 -50.227 -43.047 1.00 11.02 64 LEU D C 1
ATOM 10300 O O . LEU D 1 64 ? -3.025 -50.677 -43.049 1.00 10.96 64 LEU D O 1
ATOM 10305 N N . SER D 1 65 ? -4.504 -49.073 -43.624 1.00 10.57 65 SER D N 1
ATOM 10306 C CA . SER D 1 65 ? -3.530 -48.179 -44.232 1.00 10.51 65 SER D CA 1
ATOM 10307 C C . SER D 1 65 ? -4.034 -46.745 -44.122 1.00 10.18 65 SER D C 1
ATOM 10308 O O . SER D 1 65 ? -5.237 -46.510 -43.963 1.00 9.72 65 SER D O 1
ATOM 10311 N N . GLY D 1 66 ? -3.109 -45.790 -44.167 1.00 10.00 66 GLY D N 1
ATOM 10312 C CA . GLY D 1 66 ? -3.469 -44.387 -44.135 1.00 9.79 66 GLY D CA 1
ATOM 10313 C C . GLY D 1 66 ? -2.964 -43.661 -45.365 1.00 9.84 66 GLY D C 1
ATOM 10314 O O . GLY D 1 66 ? -1.899 -43.994 -45.911 1.00 9.52 66 GLY D O 1
ATOM 10315 N N . THR D 1 67 ? -3.726 -42.668 -45.809 1.00 9.72 67 THR D N 1
ATOM 10316 C CA . THR D 1 67 ? -3.361 -41.879 -46.979 1.00 9.72 67 THR D CA 1
ATOM 10317 C C . THR D 1 67 ? -4.002 -40.491 -46.950 1.00 9.57 67 THR D C 1
ATOM 10318 O O . THR D 1 67 ? -4.967 -40.258 -46.215 1.00 8.76 67 THR D O 1
ATOM 10322 N N . THR D 1 68 ? -3.463 -39.578 -47.760 1.00 9.53 68 THR D N 1
ATOM 10323 C CA . THR D 1 68 ? -4.084 -38.272 -47.974 1.00 9.14 68 THR D CA 1
ATOM 10324 C C . THR D 1 68 ? -4.834 -38.289 -49.307 1.00 9.05 68 THR D C 1
ATOM 10325 O O . THR D 1 68 ? -5.539 -37.334 -49.634 1.00 9.69 68 THR D O 1
ATOM 10329 N N . ASP D 1 69 ? -4.680 -39.373 -5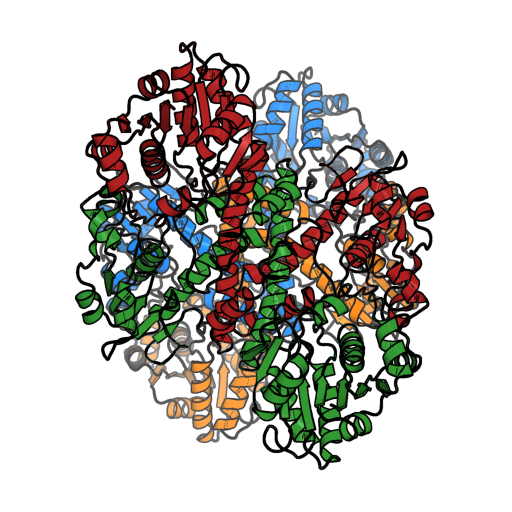0.065 1.00 9.32 69 ASP D N 1
ATOM 10330 C CA . ASP D 1 69 ? -5.280 -39.515 -51.400 1.00 9.45 69 ASP D CA 1
ATOM 10331 C C . ASP D 1 69 ? -6.751 -39.926 -51.284 1.00 9.46 69 ASP D C 1
ATOM 10332 O O . ASP D 1 69 ? -7.093 -41.110 -51.361 1.00 9.33 69 ASP D O 1
ATOM 10337 N N . PHE D 1 70 ? -7.622 -38.939 -51.096 1.00 9.70 70 PHE D N 1
ATOM 10338 C CA . PHE D 1 70 ? -9.048 -39.206 -50.898 1.00 9.76 70 PHE D CA 1
ATOM 10339 C C . PHE D 1 70 ? -9.691 -39.829 -52.134 1.00 10.15 70 PHE D C 1
ATOM 10340 O O . PHE D 1 70 ? -10.572 -40.674 -52.012 1.00 10.80 70 PHE D O 1
ATOM 10348 N N . LYS D 1 71 ? -9.234 -39.440 -53.319 1.00 10.47 71 LYS D N 1
ATOM 10349 C CA . LYS D 1 71 ? -9.809 -39.973 -54.555 1.00 11.00 71 LYS D CA 1
ATOM 10350 C C . LYS D 1 71 ? -9.620 -41.482 -54.607 1.00 10.28 71 LYS D C 1
ATOM 10351 O O . LYS D 1 71 ? -10.559 -42.230 -54.839 1.00 10.28 71 LYS D O 1
ATOM 10357 N N . LYS D 1 72 ? -8.396 -41.919 -54.352 1.00 9.99 72 LYS D N 1
ATOM 10358 C CA . LYS D 1 72 ? -8.057 -43.331 -54.349 1.00 10.00 72 LYS D CA 1
ATOM 10359 C C . LYS D 1 72 ? -8.768 -44.109 -53.233 1.00 8.93 72 LYS D C 1
ATOM 10360 O O . LYS D 1 72 ? -9.200 -45.240 -53.438 1.00 8.41 72 LYS D O 1
ATOM 10366 N N . ALA D 1 73 ? -8.864 -43.521 -52.044 1.00 8.56 73 ALA D N 1
ATOM 10367 C CA . ALA D 1 73 ? -9.552 -44.183 -50.933 1.00 7.87 73 ALA D CA 1
ATOM 10368 C C . ALA D 1 73 ? -11.021 -44.427 -51.273 1.00 7.50 73 ALA D C 1
ATOM 10369 O O . ALA D 1 73 ? -11.566 -45.484 -50.979 1.00 7.33 73 ALA D O 1
ATOM 10371 N N . VAL D 1 74 ? -11.662 -43.456 -51.909 1.00 7.64 74 VAL D N 1
ATOM 10372 C CA . VAL D 1 74 ? -13.053 -43.635 -52.325 1.00 7.83 74 VAL D CA 1
ATOM 10373 C C . VAL D 1 74 ? -13.175 -44.693 -53.430 1.00 8.48 74 VAL D C 1
ATOM 10374 O O . VAL D 1 74 ? -14.097 -45.500 -53.417 1.00 7.95 74 VAL D O 1
ATOM 10378 N N . LEU D 1 75 ? -12.243 -44.685 -54.377 1.00 9.40 75 LEU D N 1
ATOM 10379 C CA . LEU D 1 75 ? -12.247 -45.664 -55.469 1.00 10.42 75 LEU D CA 1
ATOM 10380 C C . LEU D 1 75 ? -12.067 -47.098 -54.965 1.00 10.41 75 LEU D C 1
ATOM 10381 O O . LEU D 1 75 ? -12.623 -48.037 -55.533 1.00 10.95 75 LEU D O 1
ATOM 10386 N N . ASP D 1 76 ? -11.303 -47.252 -53.888 1.00 10.40 76 ASP D N 1
ATOM 10387 C CA . ASP D 1 76 ? -10.948 -48.567 -53.353 1.00 10.29 76 ASP D CA 1
ATOM 10388 C C . ASP D 1 76 ? -11.786 -48.992 -52.146 1.00 9.85 76 ASP D C 1
ATOM 10389 O O . ASP D 1 76 ? -11.447 -49.948 -51.433 1.00 10.34 76 ASP D O 1
ATOM 10394 N N . SER D 1 77 ? -12.881 -48.288 -51.903 1.00 9.09 77 SER D N 1
ATOM 10395 C CA . SER D 1 77 ? -13.771 -48.641 -50.813 1.00 8.37 77 SER D CA 1
ATOM 10396 C C . SER D 1 77 ? -15.222 -48.557 -51.266 1.00 8.01 77 SER D C 1
ATOM 10397 O O . SER D 1 77 ? -15.530 -47.942 -52.287 1.00 8.52 77 SER D O 1
ATOM 10400 N N . ASP D 1 78 ? -16.108 -49.189 -50.510 1.00 8.09 78 ASP D N 1
ATOM 10401 C CA . ASP D 1 78 ? -17.534 -49.158 -50.818 1.00 8.11 78 ASP D CA 1
ATOM 10402 C C . ASP D 1 78 ? -18.324 -48.270 -49.872 1.00 8.02 78 ASP D C 1
ATOM 10403 O O . ASP D 1 78 ? -19.423 -47.830 -50.206 1.00 8.02 78 ASP D O 1
ATOM 10408 N N . VAL D 1 79 ? -17.787 -48.033 -48.679 1.00 8.03 79 VAL D N 1
ATOM 10409 C CA . VAL D 1 79 ? -18.436 -47.145 -47.726 1.00 8.10 79 VAL D CA 1
ATOM 10410 C C . VAL D 1 79 ? -17.415 -46.203 -47.104 1.00 7.50 79 VAL D C 1
ATOM 10411 O O . VAL D 1 79 ? -16.316 -46.622 -46.758 1.00 7.17 79 VAL D O 1
ATOM 10415 N N . SER D 1 80 ? -17.788 -44.932 -46.982 1.00 6.71 80 SER D N 1
ATOM 10416 C CA . SER D 1 80 ? -16.950 -43.927 -46.344 1.00 5.78 80 SER D CA 1
ATOM 10417 C C . SER D 1 80 ? -17.642 -43.403 -45.099 1.00 5.40 80 SER D C 1
ATOM 10418 O O . SER D 1 80 ? -18.800 -42.963 -45.169 1.00 5.52 80 SER D O 1
ATOM 10421 N N . PHE D 1 81 ? -16.958 -43.490 -43.963 1.00 5.04 81 PHE D N 1
ATOM 10422 C CA . PHE D 1 81 ? -17.430 -42.898 -42.710 1.00 4.64 81 PHE D CA 1
ATOM 10423 C C . PHE D 1 81 ? -16.792 -41.508 -42.583 1.00 4.87 81 PHE D C 1
ATOM 10424 O O . PHE D 1 81 ? -15.579 -41.359 -42.780 1.00 5.61 81 PHE D O 1
ATOM 10432 N N . ILE D 1 82 ? -17.589 -40.498 -42.264 1.00 4.66 82 ILE D N 1
ATOM 10433 C CA . ILE D 1 82 ? -17.071 -39.151 -42.027 1.00 4.65 82 ILE D CA 1
ATOM 10434 C C . ILE D 1 82 ? -16.947 -38.940 -40.513 1.00 4.89 82 ILE D C 1
ATOM 10435 O O . ILE D 1 82 ? -17.951 -38.981 -39.766 1.00 4.24 82 ILE D O 1
ATOM 10440 N N . CYS D 1 83 ? -15.704 -38.728 -40.076 1.00 5.48 83 CYS D N 1
ATOM 10441 C CA . CYS D 1 83 ? -15.345 -38.561 -38.676 1.00 5.20 83 CYS D CA 1
ATOM 10442 C C . CYS D 1 83 ? -14.476 -37.320 -38.476 1.00 4.77 83 CYS D C 1
ATOM 10443 O O . CYS D 1 83 ? -13.603 -37.289 -37.596 1.00 4.88 83 CYS D O 1
ATOM 10446 N N . VAL D 1 84 ? -14.689 -36.307 -39.300 1.00 4.45 84 VAL D N 1
ATOM 10447 C CA . VAL D 1 84 ? -13.909 -35.090 -39.193 1.00 4.56 84 VAL D CA 1
ATOM 10448 C C . VAL D 1 84 ? -14.453 -34.206 -38.070 1.00 4.43 84 VAL D C 1
ATOM 10449 O O . VAL D 1 84 ? -15.568 -34.401 -37.567 1.00 4.44 84 VAL D O 1
ATOM 10453 N N . GLY D 1 85 ? -13.648 -33.243 -37.654 1.00 4.69 85 GLY D N 1
ATOM 10454 C CA . GLY D 1 85 ? -14.052 -32.360 -36.580 1.00 4.32 85 GLY D CA 1
ATOM 10455 C C . GLY D 1 85 ? -15.249 -31.467 -36.876 1.00 3.94 85 GLY D C 1
ATOM 10456 O O . GLY D 1 85 ? -15.478 -31.086 -38.032 1.00 3.96 85 GLY D O 1
ATOM 10457 N N . THR D 1 86 ? -16.009 -31.161 -35.823 1.00 4.69 86 THR D N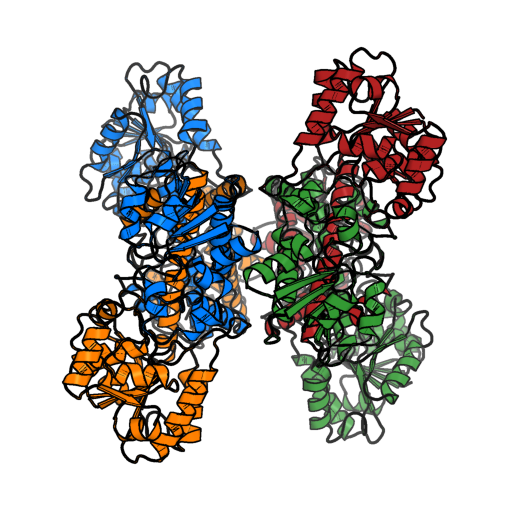 1
ATOM 10458 C CA . THR D 1 86 ? -17.093 -30.175 -35.857 1.00 4.54 86 THR D CA 1
ATOM 10459 C C . THR D 1 86 ? -16.964 -29.230 -34.654 1.00 4.91 86 THR D C 1
ATOM 10460 O O . THR D 1 86 ? -17.843 -29.168 -33.779 1.00 4.29 86 THR D O 1
ATOM 10464 N N . PRO D 1 87 ? -15.878 -28.463 -34.630 1.00 5.21 87 PRO D N 1
ATOM 10465 C CA . PRO D 1 87 ? -15.620 -27.567 -33.505 1.00 5.20 87 PRO D CA 1
ATOM 10466 C C . PRO D 1 87 ? -16.552 -26.371 -33.530 1.00 5.64 87 PRO D C 1
ATOM 10467 O O . PRO D 1 87 ? -17.286 -26.163 -34.501 1.00 5.75 87 PRO D O 1
ATOM 10471 N N . SER D 1 88 ? -16.516 -25.585 -32.464 1.00 6.49 88 SER D N 1
ATOM 10472 C CA . SER D 1 88 ? -17.286 -24.354 -32.417 1.00 6.50 88 SER D CA 1
ATOM 10473 C C . SER D 1 88 ? -16.610 -23.288 -33.249 1.00 7.06 88 SER D C 1
ATOM 10474 O O . SER D 1 88 ? -15.376 -23.218 -33.329 1.00 6.46 88 SER D O 1
ATOM 10477 N N . LYS D 1 89 ? -17.431 -22.454 -33.875 1.00 7.86 89 LYS D N 1
ATOM 10478 C CA . LYS D 1 89 ? -16.952 -21.192 -34.409 1.00 8.49 89 LYS D CA 1
ATOM 10479 C C . LYS D 1 89 ? -16.755 -20.287 -33.175 1.00 9.01 89 LYS D C 1
ATOM 10480 O O . LYS D 1 89 ? -17.141 -20.663 -32.056 1.00 8.89 89 LYS D O 1
ATOM 10486 N N . LYS D 1 90 ? -16.181 -19.102 -33.365 1.00 9.50 90 LYS D N 1
ATOM 10487 C CA . LYS D 1 90 ? -15.987 -18.145 -32.261 1.00 9.39 90 LYS D CA 1
ATOM 10488 C C . LYS D 1 90 ? -17.276 -17.825 -31.498 1.00 9.12 90 LYS D C 1
ATOM 10489 O O . LYS D 1 90 ? -17.258 -17.607 -30.277 1.00 10.31 90 LYS D O 1
ATOM 10491 N N . ASN D 1 91 ? -18.404 -17.808 -32.203 1.00 8.38 91 ASN D N 1
ATOM 10492 C CA . ASN D 1 91 ? -19.679 -17.471 -31.581 1.00 8.03 91 ASN D CA 1
ATOM 10493 C C . ASN D 1 91 ? -20.432 -18.644 -30.926 1.00 7.37 91 ASN D C 1
ATOM 10494 O O . ASN D 1 91 ? -21.545 -18.473 -30.440 1.00 7.69 91 ASN D O 1
ATOM 10499 N N . GLY D 1 92 ? -19.841 -19.834 -30.930 1.00 7.30 92 GLY D N 1
ATOM 10500 C CA . GLY D 1 92 ? -20.464 -20.995 -30.314 1.00 7.12 92 GLY D CA 1
ATOM 10501 C C . GLY D 1 92 ? -21.253 -21.899 -31.249 1.00 6.37 92 GLY D C 1
ATOM 10502 O O . GLY D 1 92 ? -21.612 -23.021 -30.887 1.00 6.31 92 GLY D O 1
ATOM 10503 N N . ASP D 1 93 ? -21.531 -21.410 -32.454 1.00 6.70 93 ASP D N 1
ATOM 10504 C CA . ASP D 1 93 ? -22.250 -22.172 -33.458 1.00 6.66 93 ASP D CA 1
ATOM 10505 C C . ASP D 1 93 ? -21.348 -23.267 -34.015 1.00 6.43 93 ASP D C 1
ATOM 10506 O O . ASP D 1 93 ? -20.125 -23.244 -33.817 1.00 6.53 93 ASP D O 1
ATOM 10511 N N . LEU D 1 94 ? -21.970 -24.224 -34.690 1.00 7.18 94 LEU D N 1
ATOM 10512 C CA . LEU D 1 94 ? -21.303 -25.367 -35.305 1.00 7.11 94 LEU D CA 1
ATOM 10513 C C . LEU D 1 94 ? -20.483 -24.918 -36.513 1.00 6.70 94 LEU D C 1
ATOM 10514 O O . LEU D 1 94 ? -21.003 -24.246 -37.398 1.00 6.57 94 LEU D O 1
ATOM 10519 N N . ASP D 1 95 ? -19.199 -25.273 -36.538 1.00 7.21 95 ASP D N 1
ATOM 10520 C CA . ASP D 1 95 ? -18.339 -24.990 -37.681 1.00 6.83 95 ASP D CA 1
ATOM 10521 C C . ASP D 1 95 ? -18.413 -26.168 -38.661 1.00 6.91 95 ASP D C 1
ATOM 10522 O O . ASP D 1 95 ? -17.938 -27.269 -38.363 1.00 7.06 95 ASP D O 1
ATOM 10527 N N . LEU D 1 96 ? -19.000 -25.933 -39.833 1.00 7.06 96 LEU D N 1
ATOM 10528 C CA . LEU D 1 96 ? -19.174 -26.979 -40.847 1.00 7.06 96 LEU D CA 1
ATOM 10529 C C . LEU D 1 96 ? -18.035 -27.076 -41.863 1.00 6.34 96 LEU D C 1
ATOM 10530 O O . LEU D 1 96 ? -18.109 -27.864 -42.816 1.00 5.72 96 LEU D O 1
ATOM 10535 N N . GLY D 1 97 ? -16.990 -26.270 -41.688 1.00 5.94 97 GLY D N 1
ATOM 10536 C CA . GLY D 1 97 ? -15.920 -26.184 -42.665 1.00 5.39 97 GLY D CA 1
ATOM 10537 C C . GLY D 1 97 ? -15.330 -27.523 -43.085 1.00 5.15 97 GLY D C 1
ATOM 10538 O O . GLY D 1 97 ? -15.157 -27.810 -44.275 1.00 5.57 97 GLY D O 1
ATOM 10539 N N . TYR D 1 98 ? -15.032 -28.362 -42.106 1.00 5.20 98 TYR D N 1
ATOM 10540 C CA . TYR D 1 98 ? -14.437 -29.661 -42.381 1.00 5.14 98 TYR D CA 1
ATOM 10541 C C . TYR D 1 98 ? -15.412 -30.627 -43.054 1.00 4.70 98 TYR D C 1
ATOM 10542 O O . TYR D 1 98 ? -15.046 -31.338 -44.001 1.00 4.59 98 TYR D O 1
ATOM 10551 N N . ILE D 1 99 ? -16.651 -30.655 -42.570 1.00 5.22 99 ILE D N 1
ATOM 10552 C CA . ILE D 1 99 ? -17.696 -31.454 -43.192 1.00 5.28 99 ILE D CA 1
ATOM 10553 C C . ILE D 1 99 ? -17.843 -31.093 -44.672 1.00 5.13 99 ILE D C 1
ATOM 10554 O O . ILE D 1 99 ? -17.894 -31.972 -45.543 1.00 5.21 99 ILE D O 1
ATOM 10559 N N . GLU D 1 100 ? -17.890 -29.796 -44.961 1.00 5.47 100 GLU D N 1
ATOM 10560 C CA . GLU D 1 100 ? -18.119 -29.319 -46.319 1.00 5.90 100 GLU D CA 1
ATOM 10561 C C . GLU D 1 100 ? -16.980 -29.741 -47.235 1.00 5.56 100 GLU D C 1
ATOM 10562 O O . GLU D 1 100 ? -17.198 -30.216 -48.344 1.00 5.53 100 GLU D O 1
ATOM 10568 N N . THR D 1 101 ? -15.757 -29.618 -46.749 1.00 5.92 101 THR D N 1
ATOM 10569 C CA . THR D 1 101 ? -14.600 -30.006 -47.531 1.00 5.88 101 THR D CA 1
ATOM 10570 C C . THR D 1 101 ? -14.649 -31.491 -47.884 1.00 5.36 101 THR D C 1
ATOM 10571 O O . THR D 1 101 ? -14.435 -31.870 -49.038 1.00 5.87 101 THR D O 1
ATOM 10575 N N . VAL D 1 102 ? -14.938 -32.329 -46.894 1.00 5.39 102 VAL D N 1
ATOM 10576 C CA . VAL D 1 102 ? -14.997 -33.765 -47.121 1.00 5.59 102 VAL D CA 1
ATOM 10577 C C . VAL D 1 102 ? -16.115 -34.123 -48.091 1.00 5.00 102 VAL D C 1
ATOM 10578 O O . VAL D 1 102 ? -15.939 -34.985 -48.957 1.00 4.65 102 VAL D O 1
ATOM 10582 N N . CYS D 1 103 ? -17.263 -33.461 -47.977 1.00 5.02 103 CYS D N 1
ATOM 10583 C CA . CYS D 1 103 ? -18.359 -33.729 -48.899 1.00 5.48 103 CYS D CA 1
ATOM 10584 C C . CYS D 1 103 ? -17.976 -33.386 -50.339 1.00 5.36 103 CYS D C 1
ATOM 10585 O O . CYS D 1 103 ? -18.308 -34.123 -51.263 1.00 5.25 103 CYS D O 1
ATOM 10588 N N . ARG D 1 104 ? -17.294 -32.256 -50.527 1.00 5.57 104 ARG D N 1
ATOM 10589 C CA . ARG D 1 104 ? -16.836 -31.860 -51.863 1.00 5.75 104 ARG D CA 1
ATOM 10590 C C . ARG D 1 104 ? -15.870 -32.892 -52.437 1.00 5.20 104 ARG D C 1
ATOM 10591 O O . ARG D 1 104 ? -15.936 -33.252 -53.620 1.00 6.06 104 ARG D O 1
ATOM 10599 N N . GLU D 1 105 ? -14.956 -33.354 -51.594 1.00 5.42 105 GLU D N 1
ATOM 10600 C CA . GLU D 1 105 ? -13.980 -34.358 -51.972 1.00 5.55 105 GLU D CA 1
ATOM 10601 C C . GLU D 1 105 ? -14.652 -35.663 -52.403 1.00 4.78 105 GLU D C 1
ATOM 10602 O O . GLU D 1 105 ? -14.362 -36.210 -53.463 1.00 4.49 105 GLU D O 1
ATOM 10608 N N . ILE D 1 106 ? -15.559 -36.163 -51.573 1.00 4.98 106 ILE D N 1
ATOM 10609 C CA . ILE D 1 106 ? -16.248 -37.411 -51.875 1.00 4.80 106 ILE D CA 1
ATOM 10610 C C . ILE D 1 106 ? -17.105 -37.292 -53.138 1.00 4.69 106 ILE D C 1
ATOM 10611 O O . ILE D 1 106 ? -17.071 -38.176 -53.990 1.00 4.63 106 ILE D O 1
ATOM 10616 N N . GLY D 1 107 ? -17.841 -36.186 -53.266 1.00 4.55 107 GLY D N 1
ATOM 10617 C CA . GLY D 1 107 ? -18.638 -35.904 -54.444 1.00 4.85 107 GLY D CA 1
ATOM 10618 C C . GLY D 1 107 ? -17.793 -35.968 -55.705 1.00 4.64 107 GLY D C 1
ATOM 10619 O O . GLY D 1 107 ? -18.177 -36.623 -56.678 1.00 4.70 107 GLY D O 1
ATOM 10620 N N . PHE D 1 108 ? -16.635 -35.302 -55.686 1.00 4.82 108 PHE D N 1
ATOM 10621 C CA . PHE D 1 108 ? -15.703 -35.333 -56.815 1.00 5.17 108 PHE D CA 1
ATOM 10622 C C . PHE D 1 108 ? -15.287 -36.770 -57.131 1.00 5.03 108 PHE D C 1
ATOM 10623 O O . PHE D 1 108 ? -15.304 -37.191 -58.288 1.00 5.11 108 PHE D O 1
ATOM 10631 N N . ALA D 1 109 ? -14.925 -37.517 -56.095 1.00 5.60 109 ALA D N 1
ATOM 10632 C CA . ALA D 1 109 ? -14.404 -38.876 -56.259 1.00 5.96 109 ALA D CA 1
ATOM 10633 C C . ALA D 1 109 ? -15.431 -39.905 -56.738 1.00 6.37 109 ALA D C 1
ATOM 10634 O O . ALA D 1 109 ? -15.060 -40.840 -57.451 1.00 6.87 109 ALA D O 1
ATOM 10636 N N . ILE D 1 110 ? -16.707 -39.768 -56.374 1.00 6.67 110 ILE D N 1
ATOM 10637 C CA . ILE D 1 110 ? -17.691 -40.764 -56.831 1.00 7.14 110 ILE D CA 1
ATOM 10638 C C . ILE D 1 110 ? -18.265 -40.442 -58.212 1.00 7.23 110 ILE D C 1
ATOM 10639 O O . ILE D 1 110 ? -18.972 -41.265 -58.793 1.00 7.06 110 ILE D O 1
ATOM 10644 N N . ARG D 1 111 ? -17.967 -39.252 -58.723 1.00 8.14 111 ARG D N 1
ATOM 10645 C CA . ARG D 1 111 ? -18.516 -38.808 -60.005 1.00 8.76 111 ARG D CA 1
ATOM 10646 C C . ARG D 1 111 ? -18.378 -39.796 -61.164 1.00 9.91 111 ARG D C 1
ATOM 10647 O O . ARG D 1 111 ? -19.355 -40.048 -61.875 1.00 10.58 111 ARG D O 1
ATOM 10655 N N . GLU D 1 112 ? -17.181 -40.323 -61.379 1.00 11.09 112 GLU D N 1
ATOM 10656 C CA . GLU D 1 112 ? -16.940 -41.231 -62.497 1.00 12.15 112 GLU D CA 1
ATOM 10657 C C . GLU D 1 112 ? -16.851 -42.687 -62.040 1.00 11.92 112 GLU D C 1
ATOM 10658 O O . GLU D 1 112 ? -16.534 -43.585 -62.833 1.00 12.35 112 GLU D O 1
ATOM 10664 N N . LYS D 1 113 ? -17.139 -42.915 -60.764 1.00 11.72 113 LYS D N 1
ATOM 10665 C CA . LYS D 1 113 ? -17.164 -44.256 -60.204 1.00 11.16 113 LYS D CA 1
ATOM 10666 C C . LYS D 1 113 ? -18.557 -44.818 -60.457 1.00 10.97 113 LYS D C 1
ATOM 10667 O O . LYS D 1 113 ? -19.543 -44.303 -59.933 1.00 10.76 113 LYS D O 1
ATOM 10673 N N . SER D 1 114 ? -18.658 -45.872 -61.257 1.00 10.91 114 SER D N 1
ATOM 10674 C CA . SER D 1 114 ? -19.973 -46.400 -61.595 1.00 11.07 114 SER D CA 1
ATOM 10675 C C . SER D 1 114 ? -20.624 -47.203 -60.461 1.00 10.45 114 SER D C 1
ATOM 10676 O O . SER D 1 114 ? -21.841 -47.111 -60.262 1.00 11.17 114 SER D O 1
ATOM 10679 N N . GLU D 1 115 ? -19.829 -47.979 -59.722 1.00 9.75 115 GLU D N 1
ATOM 10680 C CA . GLU D 1 115 ? -20.345 -48.794 -58.615 1.00 9.65 115 GLU D CA 1
ATOM 10681 C C . GLU D 1 115 ? -20.878 -47.910 -57.490 1.00 8.81 115 GLU D C 1
ATOM 10682 O O . GLU D 1 115 ? -20.280 -46.888 -57.181 1.00 8.84 115 GLU D O 1
ATOM 10688 N N . ARG D 1 116 ? -21.972 -48.330 -56.856 1.00 7.85 116 ARG D N 1
ATOM 10689 C CA . ARG D 1 116 ? -22.590 -47.552 -55.795 1.00 7.09 116 ARG D CA 1
ATOM 10690 C C . ARG D 1 116 ? -21.639 -47.296 -54.638 1.00 6.38 116 ARG D C 1
ATOM 10691 O O . ARG D 1 116 ? -21.017 -48.233 -54.129 1.00 6.17 116 ARG D O 1
ATOM 10699 N N . HIS D 1 117 ? -21.550 -46.041 -54.214 1.00 5.97 117 HIS D N 1
ATOM 10700 C CA . HIS D 1 117 ? -20.795 -45.694 -53.021 1.00 5.44 117 HIS D CA 1
ATOM 10701 C C . HIS D 1 117 ? -21.767 -45.342 -51.901 1.00 5.10 117 HIS D C 1
ATOM 10702 O O . HIS D 1 117 ? -22.915 -44.973 -52.161 1.00 4.72 117 HIS D O 1
ATOM 10709 N N . THR D 1 118 ? -21.307 -45.452 -50.659 1.00 5.45 118 THR D N 1
ATOM 10710 C CA . THR D 1 118 ? -22.138 -45.163 -49.488 1.00 5.46 118 THR D CA 1
ATOM 10711 C C . THR D 1 118 ? -21.386 -44.219 -48.566 1.00 5.21 118 THR D C 1
ATOM 10712 O O . THR D 1 118 ? -20.199 -44.422 -48.283 1.00 6.17 118 THR D O 1
ATOM 10716 N N . VAL D 1 119 ? -22.070 -43.170 -48.135 1.00 5.22 119 VAL D N 1
ATOM 10717 C CA . VAL D 1 119 ? -21.482 -42.159 -47.268 1.00 4.99 119 VAL D CA 1
ATOM 10718 C C . VAL D 1 119 ? -22.240 -42.153 -45.949 1.00 4.62 119 VAL D C 1
ATOM 10719 O O . VAL D 1 119 ? -23.462 -42.012 -45.924 1.00 4.95 119 VAL D O 1
ATOM 10723 N N . VAL D 1 120 ? -21.513 -42.266 -44.844 1.00 4.78 120 VAL D N 1
ATOM 10724 C CA . VAL D 1 120 ? -22.119 -42.311 -43.527 1.00 4.42 120 VAL D CA 1
ATOM 10725 C C . VAL D 1 120 ? -21.466 -41.298 -42.618 1.00 4.13 120 VAL D C 1
ATOM 10726 O O . VAL D 1 120 ? -20.246 -41.329 -42.419 1.00 3.96 120 VAL D O 1
ATOM 10730 N N . VAL D 1 121 ? -22.272 -40.399 -42.069 1.00 4.21 121 VAL D N 1
ATOM 10731 C CA . VAL D 1 121 ? -21.759 -39.335 -41.221 1.00 3.90 121 VAL D CA 1
ATOM 10732 C C . VAL D 1 121 ? -21.774 -39.747 -39.751 1.00 3.60 121 VAL D C 1
ATOM 10733 O O . VAL D 1 121 ? -22.851 -39.967 -39.182 1.00 4.07 121 VAL D O 1
ATOM 10737 N N . ARG D 1 122 ? -20.589 -39.831 -39.148 1.00 3.99 122 ARG D N 1
ATOM 10738 C CA . ARG D 1 122 ? -20.447 -40.135 -37.718 1.00 4.17 122 ARG D CA 1
ATOM 10739 C C . ARG D 1 122 ? -20.147 -38.879 -36.904 1.00 3.99 122 ARG D C 1
ATOM 10740 O O . ARG D 1 122 ? -20.381 -38.849 -35.697 1.00 3.97 122 ARG D O 1
ATOM 10748 N N . SER D 1 123 ? -19.596 -37.860 -37.559 1.00 4.35 123 SER D N 1
ATOM 10749 C CA . SER D 1 123 ? -19.355 -36.566 -36.931 1.00 4.05 123 SER D CA 1
ATOM 10750 C C . SER D 1 123 ? -20.672 -36.011 -36.401 1.00 4.40 123 SER D C 1
ATOM 10751 O O . SER D 1 123 ? -21.737 -36.164 -37.012 1.00 4.38 123 SER D O 1
ATOM 10754 N N . THR D 1 124 ? -20.612 -35.396 -35.238 1.00 4.68 124 THR D N 1
ATOM 10755 C CA . THR D 1 124 ? -21.783 -34.769 -34.666 1.00 4.91 124 THR D CA 1
ATOM 10756 C C . THR D 1 124 ? -22.098 -33.477 -35.421 1.00 4.84 124 THR D C 1
ATOM 10757 O O . THR D 1 124 ? -21.301 -32.535 -35.433 1.00 5.16 124 THR D O 1
ATOM 10761 N N . VAL D 1 125 ? -23.260 -33.456 -36.060 1.00 5.61 125 VAL D N 1
ATOM 10762 C CA . VAL D 1 125 ? -23.752 -32.283 -36.798 1.00 5.31 125 VAL D CA 1
ATOM 10763 C C . VAL D 1 125 ? -25.215 -32.031 -36.440 1.00 5.25 125 VAL D C 1
ATOM 10764 O O . VAL D 1 125 ? -25.978 -32.965 -36.195 1.00 4.51 125 VAL D O 1
ATOM 10768 N N . LEU D 1 126 ? -25.599 -30.758 -36.396 1.00 6.08 126 LEU D N 1
ATOM 10769 C CA . LEU D 1 126 ? -26.957 -30.373 -36.003 1.00 6.03 126 LEU D CA 1
ATOM 10770 C C . LEU D 1 126 ? -28.003 -30.926 -36.953 1.00 6.05 126 LEU D C 1
ATOM 10771 O O . LEU D 1 126 ? -27.726 -31.143 -38.140 1.00 6.21 126 LEU D O 1
ATOM 10776 N N . PRO D 1 127 ? -29.214 -31.150 -36.435 1.00 6.79 127 PRO D N 1
ATOM 10777 C CA . PRO D 1 127 ? -30.321 -31.609 -37.274 1.00 7.15 127 PRO D CA 1
ATOM 10778 C C . PRO D 1 127 ? -30.483 -30.717 -38.489 1.00 7.03 127 PRO D C 1
ATOM 10779 O O . PRO D 1 127 ? -30.490 -29.479 -38.383 1.00 7.62 127 PRO D O 1
ATOM 10783 N N . GLY D 1 128 ? -30.619 -31.349 -39.643 1.00 7.27 128 GLY D N 1
ATOM 10784 C CA . GLY D 1 128 ? -30.765 -30.644 -40.894 1.00 6.77 128 GLY D CA 1
ATOM 10785 C C . GLY D 1 128 ? -29.478 -30.593 -41.695 1.00 6.59 128 GLY D C 1
ATOM 10786 O O . GLY D 1 128 ? -29.495 -30.292 -42.885 1.00 6.50 128 GLY D O 1
ATOM 10787 N N . THR D 1 129 ? -28.345 -30.890 -41.062 1.00 6.60 129 THR D N 1
ATOM 10788 C CA . THR D 1 129 ? -27.065 -30.800 -41.746 1.00 5.99 129 THR D CA 1
ATOM 10789 C C . THR D 1 129 ? -26.947 -31.777 -42.922 1.00 5.91 129 THR D C 1
ATOM 10790 O O . THR D 1 129 ? -26.533 -31.412 -44.035 1.00 5.12 129 THR D O 1
ATOM 10794 N N . VAL D 1 130 ? -27.325 -33.025 -42.721 1.00 6.32 130 VAL D N 1
ATOM 10795 C CA . VAL D 1 130 ? -27.203 -33.968 -43.829 1.00 6.74 130 VAL D CA 1
ATOM 10796 C C . VAL D 1 130 ? -28.123 -33.560 -44.978 1.00 6.95 130 VAL D C 1
ATOM 10797 O O . VAL D 1 130 ? -27.735 -33.570 -46.156 1.00 5.47 130 VAL D O 1
ATOM 10801 N N . ASN D 1 131 ? -29.339 -33.141 -44.646 1.00 7.97 131 ASN D N 1
ATOM 10802 C CA . ASN D 1 131 ? -30.306 -32.828 -45.684 1.00 8.81 131 ASN D CA 1
ATOM 10803 C C . ASN D 1 131 ? -30.002 -31.524 -46.420 1.00 8.76 131 ASN D C 1
ATOM 10804 O O . ASN D 1 131 ? -30.228 -31.411 -47.630 1.00 8.63 131 ASN D O 1
ATOM 10809 N N . ASN D 1 132 ? -29.431 -30.561 -45.707 1.00 8.89 132 ASN D N 1
ATOM 10810 C CA . ASN D 1 132 ? -29.239 -29.229 -46.244 1.00 9.21 132 ASN D CA 1
ATOM 10811 C C . ASN D 1 132 ? -27.813 -28.852 -46.630 1.00 8.75 132 ASN D C 1
ATOM 10812 O O . ASN D 1 132 ? -27.602 -27.844 -47.315 1.00 9.46 132 ASN D O 1
ATOM 10817 N N . VAL D 1 133 ? -26.839 -29.668 -46.239 1.00 8.37 133 VAL D N 1
ATOM 10818 C CA . VAL D 1 133 ? -25.443 -29.374 -46.516 1.00 7.63 133 VAL D CA 1
ATOM 10819 C C . VAL D 1 133 ? -24.738 -30.557 -47.185 1.00 6.76 133 VAL D C 1
ATOM 10820 O O . VAL D 1 133 ? -24.230 -30.447 -48.303 1.00 6.69 133 VAL D O 1
ATOM 10824 N N . VAL D 1 134 ? -24.717 -31.695 -46.506 1.00 6.51 134 VAL D N 1
ATOM 10825 C CA . VAL D 1 134 ? -24.046 -32.879 -47.029 1.00 5.90 134 VAL D CA 1
ATOM 10826 C C . VAL D 1 134 ? -24.605 -33.321 -48.373 1.00 5.39 134 VAL D C 1
ATOM 10827 O O . VAL D 1 134 ? -23.858 -33.476 -49.348 1.00 5.06 134 VAL D O 1
ATOM 10831 N N . ILE D 1 135 ? -25.915 -33.523 -48.434 1.00 5.29 135 ILE D N 1
ATOM 10832 C CA . ILE D 1 135 ? -26.540 -34.023 -49.655 1.00 5.67 135 ILE D CA 1
ATOM 10833 C C . ILE D 1 135 ? -26.374 -33.054 -50.825 1.00 5.61 135 ILE D C 1
ATOM 10834 O O . ILE D 1 135 ? -25.876 -33.445 -51.881 1.00 5.00 135 ILE D O 1
ATOM 10839 N N . PRO D 1 136 ? -26.774 -31.794 -50.684 1.00 6.03 136 PRO D N 1
ATOM 10840 C CA . PRO D 1 136 ? -26.538 -30.850 -51.788 1.00 6.02 136 PRO D CA 1
ATOM 10841 C C . PRO D 1 136 ? -25.071 -30.786 -52.273 1.00 5.77 136 PRO D C 1
ATOM 10842 O O . PRO D 1 136 ? -24.868 -30.764 -53.488 1.00 6.07 136 PRO D O 1
ATOM 10846 N N . LEU D 1 137 ? -24.075 -30.779 -51.388 1.00 5.73 137 LEU D N 1
ATOM 10847 C CA . LEU D 1 137 ? -22.680 -30.702 -51.825 1.00 5.08 137 LEU D CA 1
ATOM 10848 C C . LEU D 1 137 ? -22.273 -31.948 -52.600 1.00 4.70 137 LEU D C 1
ATOM 10849 O O . LEU D 1 137 ? -21.640 -31.855 -53.653 1.00 4.71 137 LEU D O 1
ATOM 10854 N N . ILE D 1 138 ? -22.656 -33.117 -52.101 1.00 4.26 138 ILE D N 1
ATOM 10855 C CA . ILE D 1 138 ? -22.251 -34.343 -52.771 1.00 4.31 138 ILE D CA 1
ATOM 10856 C C . ILE D 1 138 ? -22.936 -34.439 -54.123 1.00 4.64 138 ILE D C 1
ATOM 10857 O O . ILE D 1 138 ? -22.301 -34.798 -55.108 1.00 4.34 138 ILE D O 1
ATOM 10862 N N . GLU D 1 139 ? -24.211 -34.074 -54.171 1.00 5.20 139 GLU D N 1
ATOM 10863 C CA . GLU D 1 139 ? -24.971 -34.097 -55.419 1.00 5.70 139 GLU D CA 1
ATOM 10864 C C . GLU D 1 139 ? -24.381 -33.146 -56.462 1.00 5.74 139 GLU D C 1
ATOM 10865 O O . GLU D 1 139 ? -24.193 -33.533 -57.624 1.00 6.01 139 GLU D O 1
ATOM 10871 N N . ASP D 1 140 ? -24.072 -31.918 -56.050 1.00 6.56 140 ASP D N 1
ATOM 10872 C CA . ASP D 1 140 ? -23.542 -30.909 -56.969 1.00 7.31 140 ASP D CA 1
ATOM 10873 C C . ASP D 1 140 ? -22.183 -31.314 -57.549 1.00 6.83 140 ASP D C 1
ATOM 10874 O O . ASP D 1 140 ? -21.904 -31.075 -58.730 1.00 7.45 140 ASP D O 1
ATOM 10879 N N . CYS D 1 141 ? -21.339 -31.937 -56.727 1.00 6.70 141 CYS D N 1
ATOM 10880 C CA . CYS D 1 141 ? -20.019 -32.357 -57.171 1.00 6.60 141 CYS D CA 1
ATOM 10881 C C . CYS D 1 141 ? -20.040 -33.638 -58.008 1.00 6.35 141 CYS D C 1
ATOM 10882 O O . CYS D 1 141 ? -19.166 -33.849 -58.864 1.00 6.94 141 CYS D O 1
ATOM 10885 N N . SER D 1 142 ? -21.049 -34.478 -57.779 1.00 5.87 142 SER D N 1
ATOM 10886 C CA . SER D 1 142 ? -21.102 -35.813 -58.398 1.00 5.04 142 SER D CA 1
ATOM 10887 C C . SER D 1 142 ? -22.005 -35.991 -59.613 1.00 5.06 142 SER D C 1
ATOM 10888 O O . SER D 1 142 ? -21.810 -36.940 -60.375 1.00 5.06 142 SER D O 1
ATOM 10891 N N . GLY D 1 143 ? -23.023 -35.145 -59.771 1.00 5.52 143 GLY D N 1
ATOM 10892 C CA . GLY D 1 143 ? -23.996 -35.341 -60.831 1.00 5.63 143 GLY D CA 1
ATOM 10893 C C . GLY D 1 143 ? -24.843 -36.576 -60.558 1.00 5.94 143 GLY D C 1
ATOM 10894 O O . GLY D 1 143 ? -25.354 -37.219 -61.487 1.00 6.82 143 GLY D O 1
ATOM 10895 N N . LYS D 1 144 ? -24.941 -36.930 -59.283 1.00 5.68 144 LYS D N 1
ATOM 10896 C CA . LYS D 1 144 ? -25.723 -38.081 -58.826 1.00 5.82 144 LYS D CA 1
ATOM 10897 C C . LYS D 1 144 ? -26.636 -37.675 -57.687 1.00 5.37 144 LYS D C 1
ATOM 10898 O O . LYS D 1 144 ? -26.465 -36.608 -57.091 1.00 5.98 144 LYS D O 1
ATOM 10904 N N . LYS D 1 145 ? -27.602 -38.536 -57.380 1.00 5.67 145 LYS D N 1
ATOM 10905 C CA . LYS D 1 145 ? -28.611 -38.255 -56.371 1.00 5.58 145 LYS D CA 1
ATOM 10906 C C . LYS D 1 145 ? -28.478 -39.120 -55.124 1.00 5.24 145 LYS D C 1
ATOM 10907 O O . LYS D 1 145 ? -28.230 -40.337 -55.206 1.00 4.12 145 LYS D O 1
ATOM 10913 N N . ALA D 1 146 ? -28.675 -38.487 -53.968 1.00 5.40 146 ALA D N 1
ATOM 10914 C CA . ALA D 1 146 ? -28.584 -39.175 -52.694 1.00 5.29 146 ALA D CA 1
ATOM 10915 C C . ALA D 1 146 ? -29.675 -40.227 -52.610 1.00 5.73 146 ALA D C 1
ATOM 10916 O O . ALA D 1 146 ? -30.797 -40.007 -53.088 1.00 5.10 146 ALA D O 1
ATOM 10918 N N . GLY D 1 147 ? -29.353 -41.352 -51.977 1.00 6.17 147 GLY D N 1
ATOM 10919 C CA . GLY D 1 147 ? -30.297 -42.447 -51.808 1.00 6.31 147 GLY D CA 1
ATOM 10920 C C . GLY D 1 147 ? -30.390 -43.319 -53.046 1.00 6.28 147 GLY D C 1
ATOM 10921 O O . GLY D 1 147 ? -30.143 -44.537 -53.017 1.00 6.82 147 GLY D O 1
ATOM 10922 N N . VAL D 1 148 ? -30.726 -42.695 -54.164 1.00 5.96 148 VAL D N 1
ATOM 10923 C CA . VAL D 1 148 ? -30.895 -43.411 -55.408 1.00 5.67 148 VAL D CA 1
ATOM 10924 C C . VAL D 1 148 ? -29.568 -43.926 -55.974 1.00 5.26 148 VAL D C 1
ATOM 10925 O O . VAL D 1 148 ? -29.422 -45.119 -56.251 1.00 5.91 148 VAL D O 1
ATOM 10929 N N . ASP D 1 149 ? -28.615 -43.020 -56.155 1.00 5.14 149 ASP D N 1
ATOM 10930 C CA . ASP D 1 149 ? -27.322 -43.325 -56.770 1.00 4.63 149 ASP D CA 1
ATOM 10931 C C . ASP D 1 149 ? -26.177 -43.598 -55.801 1.00 5.00 149 ASP D C 1
ATOM 10932 O O . ASP D 1 149 ? -25.280 -44.386 -56.106 1.00 5.65 149 ASP D O 1
ATOM 10937 N N . PHE D 1 150 ? -26.166 -42.881 -54.685 1.00 4.66 150 PHE D N 1
ATOM 10938 C CA . PHE D 1 150 ? -25.196 -43.137 -53.614 1.00 4.47 150 PHE D CA 1
ATOM 10939 C C . PHE D 1 150 ? -25.931 -43.192 -52.291 1.00 4.63 150 PHE D C 1
ATOM 10940 O O . PHE D 1 150 ? -26.877 -42.443 -52.064 1.00 4.73 150 PHE D O 1
ATOM 10948 N N . GLY D 1 151 ? -25.500 -44.094 -51.418 1.00 4.95 151 GLY D N 1
ATOM 10949 C CA . GLY D 1 151 ? -26.119 -44.219 -50.120 1.00 4.94 151 GLY D CA 1
ATOM 10950 C C . GLY D 1 151 ? -25.723 -43.088 -49.195 1.00 4.87 151 GLY D C 1
ATOM 10951 O O . GLY D 1 151 ? -24.604 -42.559 -49.268 1.00 4.95 151 GLY D O 1
ATOM 10952 N N . VAL D 1 152 ? -26.652 -42.693 -48.331 1.00 5.29 152 VAL D N 1
ATOM 10953 C CA . VAL D 1 152 ? -26.373 -41.675 -47.334 1.00 5.37 152 VAL D CA 1
ATOM 10954 C C . VAL D 1 152 ? -27.089 -42.050 -46.061 1.00 5.07 152 VAL D C 1
ATOM 10955 O O . VAL D 1 152 ? -28.274 -42.423 -46.083 1.00 4.20 152 VAL D O 1
ATOM 10959 N N . GLY D 1 153 ? -26.361 -41.974 -44.956 1.00 5.15 153 GLY D N 1
ATOM 10960 C CA . GLY D 1 153 ? -26.916 -42.230 -43.649 1.00 5.33 153 GLY D CA 1
ATOM 10961 C C . GLY D 1 153 ? -26.127 -41.494 -42.596 1.00 5.76 153 GLY D C 1
ATOM 10962 O O . GLY D 1 153 ? -25.052 -40.943 -42.875 1.00 5.29 153 GLY D O 1
ATOM 10963 N N . THR D 1 154 ? -26.677 -41.499 -41.390 1.00 6.66 154 THR D N 1
ATOM 10964 C CA . THR D 1 154 ? -26.068 -40.910 -40.207 1.00 6.98 154 THR D CA 1
ATOM 10965 C C . THR D 1 154 ? -25.874 -42.064 -39.225 1.00 6.62 154 THR D C 1
ATOM 10966 O O . THR D 1 154 ? -26.724 -42.962 -39.137 1.00 6.90 154 THR D O 1
ATOM 10970 N N . ASN D 1 155 ? -24.764 -42.054 -38.493 1.00 5.97 155 ASN D N 1
ATOM 10971 C CA . ASN D 1 155 ? -24.459 -43.114 -37.533 1.00 5.45 155 ASN D CA 1
ATOM 10972 C C . ASN D 1 155 ? -23.655 -42.490 -36.402 1.00 5.56 155 ASN D C 1
ATOM 10973 O O . ASN D 1 155 ? -22.423 -42.540 -36.386 1.00 4.55 155 ASN D O 1
ATOM 10978 N N . PRO D 1 156 ? -24.362 -41.862 -35.468 1.00 5.43 156 PRO D N 1
ATOM 10979 C CA . PRO D 1 156 ? -23.713 -41.197 -34.340 1.00 5.34 156 PRO D CA 1
ATOM 10980 C C . PRO D 1 156 ? -22.788 -42.153 -33.596 1.00 4.92 156 PRO D C 1
ATOM 10981 O O . PRO D 1 156 ? -23.004 -43.367 -33.596 1.00 5.07 156 PRO D O 1
ATOM 10985 N N . GLU D 1 157 ? -21.760 -41.601 -32.982 1.00 4.96 157 GLU D N 1
ATOM 10986 C CA . GLU D 1 157 ? -20.860 -42.366 -32.127 1.00 4.57 157 GLU D CA 1
ATOM 10987 C C . GLU D 1 157 ? -21.061 -41.887 -30.704 1.00 4.22 157 GLU D C 1
ATOM 10988 O O . GLU D 1 157 ? -21.320 -40.699 -30.471 1.00 4.58 157 GLU D O 1
ATOM 10994 N N . PHE D 1 158 ? -20.937 -42.812 -29.763 1.00 4.96 158 PHE D N 1
ATOM 10995 C CA . PHE D 1 158 ? -21.116 -42.527 -28.343 1.00 4.49 158 PHE D CA 1
ATOM 10996 C C . PHE D 1 158 ? -19.878 -42.850 -27.513 1.00 3.97 158 PHE D C 1
ATOM 10997 O O . PHE D 1 158 ? -19.960 -42.972 -26.284 1.00 3.53 158 PHE D O 1
ATOM 11005 N N . LEU D 1 159 ? -18.739 -42.948 -28.188 1.00 4.23 159 LEU D N 1
ATOM 11006 C CA . LEU D 1 159 ? -17.450 -43.246 -27.571 1.00 4.26 159 LEU D CA 1
ATOM 11007 C C . LEU D 1 159 ? -16.984 -42.144 -26.655 1.00 4.24 159 LEU D C 1
ATOM 11008 O O . LEU D 1 159 ? -17.110 -40.955 -26.980 1.00 4.23 159 LEU D O 1
ATOM 11013 N N . ARG D 1 160 ? -16.408 -42.557 -25.534 1.00 4.21 160 ARG D N 1
ATOM 11014 C CA . ARG D 1 160 ? -15.764 -41.660 -24.584 1.00 4.31 160 ARG D CA 1
ATOM 11015 C C . ARG D 1 160 ? -14.245 -41.811 -24.704 1.00 4.52 160 ARG D C 1
ATOM 11016 O O . ARG D 1 160 ? -13.713 -42.927 -24.735 1.00 4.73 160 ARG D O 1
ATOM 11024 N N . GLU D 1 161 ? -13.543 -40.690 -24.776 1.00 5.06 161 GLU D N 1
ATOM 11025 C CA . GLU D 1 161 ? -12.086 -40.706 -24.786 1.00 4.66 161 GLU D CA 1
ATOM 11026 C C . GLU D 1 161 ? -11.570 -41.323 -23.484 1.00 4.62 161 GLU D C 1
ATOM 11027 O O . GLU D 1 161 ? -12.102 -41.047 -22.401 1.00 4.37 161 GLU D O 1
ATOM 11033 N N . SER D 1 162 ? -10.555 -42.170 -23.639 1.00 5.36 162 SER D N 1
ATOM 11034 C CA . SER D 1 162 ? -9.906 -42.966 -22.580 1.00 5.22 162 SER D CA 1
ATOM 11035 C C . SER D 1 162 ? -10.530 -44.367 -22.403 1.00 5.25 162 SER D C 1
ATOM 11036 O O . SER D 1 162 ? -9.901 -45.249 -21.809 1.00 5.41 162 SER D O 1
ATOM 11039 N N . THR D 1 163 ? -11.758 -44.569 -22.883 1.00 5.30 163 THR D N 1
ATOM 11040 C CA . THR D 1 163 ? -12.402 -45.886 -22.846 1.00 5.30 163 THR D CA 1
ATOM 11041 C C . THR D 1 163 ? -13.018 -46.181 -24.208 1.00 5.85 163 THR D C 1
ATOM 11042 O O . THR D 1 163 ? -13.992 -46.931 -24.319 1.00 4.95 163 THR D O 1
ATOM 11046 N N . ALA D 1 164 ? -12.426 -45.623 -25.255 1.00 6.21 164 ALA D N 1
ATOM 11047 C CA . ALA D 1 164 ? -13.073 -45.616 -26.559 1.00 6.43 164 ALA D CA 1
ATOM 11048 C C . ALA D 1 164 ? -13.232 -47.000 -27.153 1.00 6.16 164 ALA D C 1
ATOM 11049 O O . ALA D 1 164 ? -14.262 -47.316 -27.734 1.00 6.80 164 ALA D O 1
ATOM 11051 N N . ILE D 1 165 ? -12.201 -47.820 -27.034 1.00 6.28 165 ILE D N 1
ATOM 11052 C CA . ILE D 1 165 ? -12.271 -49.163 -27.585 1.00 6.54 165 ILE D CA 1
ATOM 11053 C C . ILE D 1 165 ? -13.335 -49.983 -26.866 1.00 6.27 165 ILE D C 1
ATOM 11054 O O . ILE D 1 165 ? -14.148 -50.641 -27.516 1.00 6.77 165 ILE D O 1
ATOM 11059 N N . LYS D 1 166 ? -13.342 -49.954 -25.540 1.00 7.08 166 LYS D N 1
ATOM 11060 C CA . LYS D 1 166 ? -14.371 -50.660 -24.791 1.00 6.90 166 LYS D CA 1
ATOM 11061 C C . LYS D 1 166 ? -15.763 -50.146 -25.165 1.00 6.74 166 LYS D C 1
ATOM 11062 O O . LYS D 1 166 ? -16.700 -50.933 -25.280 1.00 6.82 166 LYS D O 1
ATOM 11064 N N . ASP D 1 167 ? -15.906 -48.830 -25.336 1.00 6.67 167 ASP D N 1
ATOM 11065 C CA . ASP D 1 167 ? -17.192 -48.245 -25.707 1.00 6.26 167 ASP D CA 1
ATOM 11066 C C . ASP D 1 167 ? -17.624 -48.680 -27.114 1.00 6.04 167 ASP D C 1
ATOM 11067 O O . ASP D 1 167 ? -18.823 -48.814 -27.397 1.00 6.34 167 ASP D O 1
ATOM 11072 N N . TYR D 1 168 ? -16.656 -48.861 -28.006 1.00 5.71 168 TYR D N 1
ATOM 11073 C CA . TYR D 1 168 ? -16.957 -49.331 -29.350 1.00 5.41 168 TYR D CA 1
ATOM 11074 C C . TYR D 1 168 ? -17.432 -50.797 -29.254 1.00 5.92 168 TYR D C 1
ATOM 11075 O O . TYR D 1 168 ? -18.456 -51.176 -29.832 1.00 5.31 168 TYR D O 1
ATOM 11084 N N . ASP D 1 169 ? -16.716 -51.593 -28.465 1.00 6.84 169 ASP D N 1
ATOM 11085 C CA . ASP D 1 169 ? -17.016 -53.015 -28.327 1.00 7.61 169 ASP D CA 1
ATOM 11086 C C . ASP D 1 169 ? -18.347 -53.296 -27.622 1.00 7.87 169 ASP D C 1
ATOM 11087 O O . ASP D 1 169 ? -19.026 -54.292 -27.930 1.00 7.89 169 ASP D O 1
ATOM 11092 N N . PHE D 1 170 ? -18.678 -52.441 -26.656 1.00 8.00 170 PHE D N 1
ATOM 11093 C CA . PHE D 1 170 ? -19.834 -52.610 -25.784 1.00 8.07 170 PHE D CA 1
ATOM 11094 C C . PHE D 1 170 ? -20.617 -51.302 -25.665 1.00 7.80 170 PHE D C 1
ATOM 11095 O O . PHE D 1 170 ? -20.695 -50.692 -24.581 1.00 7.22 170 PHE D O 1
ATOM 11103 N N . PRO D 1 171 ? -21.235 -50.878 -26.763 1.00 7.59 171 PRO D N 1
ATOM 11104 C CA . PRO D 1 171 ? -21.976 -49.624 -26.764 1.00 7.59 171 PRO D CA 1
ATOM 11105 C C . PRO D 1 171 ? -23.318 -49.833 -26.086 1.00 8.05 171 PRO D C 1
ATOM 11106 O O . PRO D 1 171 ? -23.753 -50.970 -25.903 1.00 7.98 171 PRO D O 1
ATOM 11110 N N . PRO D 1 172 ? -23.965 -48.749 -25.700 1.00 9.15 172 PRO D N 1
ATOM 11111 C CA . PRO D 1 172 ? -25.302 -48.846 -25.113 1.00 9.68 172 PRO D CA 1
ATOM 11112 C C . PRO D 1 172 ? -26.335 -49.161 -26.178 1.00 9.54 172 PRO D C 1
ATOM 11113 O O . PRO D 1 172 ? -27.378 -49.765 -25.900 1.00 10.30 172 PRO D O 1
ATOM 11117 N N . MET D 1 173 ? -26.036 -48.741 -27.401 1.00 9.23 173 MET D N 1
ATOM 11118 C CA . MET D 1 173 ? -26.937 -48.891 -28.529 1.00 8.71 173 MET D CA 1
ATOM 11119 C C . MET D 1 173 ? -26.230 -48.440 -29.795 1.00 7.93 173 MET D C 1
ATOM 11120 O O . MET D 1 173 ? -25.235 -47.713 -29.749 1.00 7.86 173 MET D O 1
ATOM 11125 N N . THR D 1 174 ? -26.750 -48.894 -30.919 1.00 7.41 174 THR D N 1
ATOM 11126 C CA . THR D 1 174 ? -26.301 -48.436 -32.230 1.00 7.13 174 THR D CA 1
ATOM 11127 C C . THR D 1 174 ? -27.462 -47.663 -32.811 1.00 7.01 174 THR D C 1
ATOM 11128 O O . THR D 1 174 ? -28.566 -48.199 -32.899 1.00 7.65 174 THR D O 1
ATOM 11132 N N . VAL D 1 175 ? -27.227 -46.402 -33.171 1.00 6.63 175 VAL D N 1
ATOM 11133 C CA . VAL D 1 175 ? -28.255 -45.545 -33.760 1.00 6.32 175 VAL D CA 1
ATOM 11134 C C . VAL D 1 175 ? -27.926 -45.299 -35.222 1.00 6.62 175 VAL D C 1
ATOM 11135 O O . VAL D 1 175 ? -26.808 -44.889 -35.561 1.00 6.62 175 VAL D O 1
ATOM 11139 N N . ILE D 1 176 ? -28.909 -45.562 -36.077 1.00 7.12 176 ILE D N 1
ATOM 11140 C CA . ILE D 1 176 ? -28.786 -45.361 -37.510 1.00 7.27 176 ILE D CA 1
ATOM 11141 C C . ILE D 1 176 ? -29.843 -44.363 -37.968 1.00 7.03 176 ILE D C 1
ATOM 11142 O O . ILE D 1 176 ? -31.041 -44.545 -37.707 1.00 7.57 176 ILE D O 1
ATOM 11147 N N . GLY D 1 177 ? -29.387 -43.306 -38.641 1.00 7.28 177 GLY D N 1
ATOM 11148 C CA . GLY D 1 177 ? -30.246 -42.306 -39.251 1.00 7.15 177 GLY D CA 1
ATOM 11149 C C . GLY D 1 177 ? -30.318 -42.689 -40.719 1.00 7.51 177 GLY D C 1
ATOM 11150 O O . GLY D 1 177 ? -29.305 -42.705 -41.408 1.00 7.65 177 GLY D O 1
ATOM 11151 N N . GLU D 1 178 ? -31.513 -42.993 -41.192 1.00 7.89 178 GLU D N 1
ATOM 11152 C CA . GLU D 1 178 ? -31.701 -43.592 -42.507 1.00 8.70 178 GLU D CA 1
ATOM 11153 C C . GLU D 1 178 ? -32.389 -42.699 -43.527 1.00 8.38 178 GLU D C 1
ATOM 11154 O O . GLU D 1 178 ? -33.396 -42.061 -43.215 1.00 8.68 178 GLU D O 1
ATOM 11160 N N . LEU D 1 179 ? -31.799 -42.634 -44.727 1.00 8.17 179 LEU D N 1
ATOM 11161 C CA . LEU D 1 179 ? -32.407 -42.026 -45.912 1.00 8.45 179 LEU D CA 1
ATOM 11162 C C . LEU D 1 179 ? -32.820 -43.250 -46.743 1.00 7.73 179 LEU D C 1
ATOM 11163 O O . LEU D 1 179 ? -33.978 -43.658 -46.701 1.00 8.70 179 LEU D O 1
ATOM 11168 N N . ASP D 1 180 ? -31.877 -43.868 -47.450 1.00 7.09 180 ASP D N 1
ATOM 11169 C CA . ASP D 1 180 ? -32.149 -45.097 -48.201 1.00 6.37 180 ASP D CA 1
ATOM 11170 C C . ASP D 1 180 ? -31.955 -46.331 -47.307 1.00 6.55 180 ASP D C 1
ATOM 11171 O O . ASP D 1 180 ? -31.010 -46.414 -46.516 1.00 5.32 180 ASP D O 1
ATOM 11176 N N . LYS D 1 181 ? -32.855 -47.290 -47.452 1.00 6.75 181 LYS D N 1
ATOM 11177 C CA . LYS D 1 181 ? -32.788 -48.532 -46.699 1.00 6.81 181 LYS D CA 1
ATOM 11178 C C . LYS D 1 181 ? -31.498 -49.320 -46.939 1.00 6.58 181 LYS D C 1
ATOM 11179 O O . LYS D 1 181 ? -30.989 -49.942 -46.004 1.00 6.20 181 LYS D O 1
ATOM 11185 N N . GLN D 1 182 ? -30.978 -49.310 -48.168 1.00 6.95 182 GLN D N 1
ATOM 11186 C CA . GLN D 1 182 ? -29.744 -50.037 -48.480 1.00 6.68 182 GLN D CA 1
ATOM 11187 C C . GLN D 1 182 ? -28.630 -49.686 -47.497 1.00 6.75 182 GLN D C 1
ATOM 11188 O O . GLN D 1 182 ? -27.930 -50.560 -46.971 1.00 6.12 182 GLN D O 1
ATOM 11190 N N . THR D 1 183 ? -28.451 -48.392 -47.255 1.00 5.99 183 THR D N 1
ATOM 11191 C CA . THR D 1 183 ? -27.403 -47.942 -46.357 1.00 5.58 183 THR D CA 1
ATOM 11192 C C . THR D 1 183 ? -27.656 -48.382 -44.921 1.00 5.41 183 THR D C 1
ATOM 11193 O O . THR D 1 183 ? -26.728 -48.790 -44.217 1.00 5.68 183 THR D O 1
ATOM 11197 N N . GLY D 1 184 ? -28.907 -48.281 -44.480 1.00 5.69 184 GLY D N 1
ATOM 11198 C CA . GLY D 1 184 ? -29.267 -48.719 -43.150 1.00 5.70 184 GLY D CA 1
ATOM 11199 C C . GLY D 1 184 ? -28.956 -50.194 -42.984 1.00 5.87 184 GLY D C 1
ATOM 11200 O O . GLY D 1 184 ? -28.418 -50.612 -41.949 1.00 6.07 184 GLY D O 1
ATOM 11201 N N . ASP D 1 185 ? -29.278 -50.982 -44.009 1.00 6.32 185 ASP D N 1
ATOM 11202 C CA . ASP D 1 185 ? -29.010 -52.422 -43.984 1.00 6.36 185 ASP D CA 1
ATOM 11203 C C . ASP D 1 185 ? -27.507 -52.718 -43.885 1.00 6.87 185 ASP D C 1
ATOM 11204 O O . ASP D 1 185 ? -27.082 -53.635 -43.165 1.00 6.70 185 ASP D O 1
ATOM 11209 N N . LEU D 1 186 ? -26.705 -51.954 -44.620 1.00 7.54 186 LEU D N 1
ATOM 11210 C CA . LEU D 1 186 ? -25.258 -52.112 -44.609 1.00 7.99 186 LEU D CA 1
ATOM 11211 C C . LEU D 1 186 ? -24.728 -51.863 -43.196 1.00 7.89 186 LEU D C 1
ATOM 11212 O O . LEU D 1 186 ? -23.931 -52.641 -42.666 1.00 7.69 186 LEU D O 1
ATOM 11217 N N . LEU D 1 187 ? -25.186 -50.784 -42.577 1.00 7.12 187 LEU D N 1
ATOM 11218 C CA . LEU D 1 187 ? -24.759 -50.455 -41.222 1.00 7.39 187 LEU D CA 1
ATOM 11219 C C . LEU D 1 187 ? -25.163 -51.532 -40.226 1.00 7.60 187 LEU D C 1
ATOM 11220 O O . LEU D 1 187 ? -24.364 -51.927 -39.373 1.00 7.14 187 LEU D O 1
ATOM 11225 N N . GLU D 1 188 ? -26.387 -52.030 -40.339 1.00 8.68 188 GLU D N 1
ATOM 11226 C CA . GLU D 1 188 ? -26.833 -53.113 -39.463 1.00 9.32 188 GLU D CA 1
ATOM 11227 C C . GLU D 1 188 ? -25.895 -54.295 -39.557 1.00 9.22 188 GLU D C 1
ATOM 11228 O O . GLU D 1 188 ? -25.559 -54.906 -38.547 1.00 10.02 188 GLU D O 1
ATOM 11234 N N . GLU D 1 189 ? -25.453 -54.618 -40.765 1.00 9.63 189 GLU D N 1
ATOM 11235 C CA . GLU D 1 189 ? -24.545 -55.739 -40.954 1.00 9.87 189 GLU D CA 1
ATOM 11236 C C . GLU D 1 189 ? -23.197 -55.476 -40.257 1.00 9.36 189 GLU D C 1
ATOM 11237 O O . GLU D 1 189 ? -22.627 -56.377 -39.626 1.00 8.90 189 GLU D O 1
ATOM 11243 N N . ILE D 1 190 ? -22.691 -54.246 -40.362 1.00 8.47 190 ILE D N 1
ATOM 11244 C CA . ILE D 1 190 ? -21.433 -53.899 -39.706 1.00 7.84 190 ILE D CA 1
ATOM 11245 C C . ILE D 1 190 ? -21.512 -54.097 -38.200 1.00 7.84 190 ILE D C 1
ATOM 11246 O O . ILE D 1 190 ? -20.564 -54.575 -37.573 1.00 8.13 190 ILE D O 1
ATOM 11251 N N . TYR D 1 191 ? -22.653 -53.754 -37.623 1.00 7.93 191 TYR D N 1
ATOM 11252 C CA . TYR D 1 191 ? -22.793 -53.732 -36.172 1.00 8.36 191 TYR D CA 1
ATOM 11253 C C . TYR D 1 191 ? -23.548 -54.915 -35.565 1.00 8.98 191 TYR D C 1
ATOM 11254 O O . TYR D 1 191 ? -23.779 -54.951 -34.355 1.00 9.45 191 TYR D O 1
ATOM 11263 N N . ARG D 1 192 ? -23.914 -55.885 -36.388 1.00 10.42 192 ARG D N 1
ATOM 11264 C CA . ARG D 1 192 ? -24.717 -57.013 -35.912 1.00 11.33 192 ARG D CA 1
ATOM 11265 C C . ARG D 1 192 ? -24.129 -57.793 -34.733 1.00 11.17 192 ARG D C 1
ATOM 11266 O O . ARG D 1 192 ? -24.881 -58.232 -33.857 1.00 11.80 192 ARG D O 1
ATOM 11274 N N . GLU D 1 193 ? -22.806 -57.955 -34.697 1.00 11.32 193 GLU D N 1
ATOM 11275 C CA . GLU D 1 193 ? -22.156 -58.761 -33.654 1.00 10.94 193 GLU D CA 1
ATOM 11276 C C . GLU D 1 193 ? -22.094 -58.090 -32.283 1.00 11.17 193 GLU D C 1
ATOM 11277 O O . GLU D 1 193 ? -21.731 -58.731 -31.286 1.00 10.86 193 GLU D O 1
ATOM 11279 N N . LEU D 1 194 ? -22.454 -56.813 -32.215 1.00 10.57 194 LEU D N 1
ATOM 11280 C CA . LEU D 1 194 ? -22.426 -56.090 -30.950 1.00 10.68 194 LEU D CA 1
ATOM 11281 C C . LEU D 1 194 ? -23.638 -56.442 -30.073 1.00 11.06 194 LEU D C 1
ATOM 11282 O O . LEU D 1 194 ? -24.757 -56.561 -30.563 1.00 11.85 194 LEU D O 1
ATOM 11287 N N . ASP D 1 195 ? -23.411 -56.589 -28.773 1.00 11.79 195 ASP D N 1
ATOM 11288 C CA . ASP D 1 195 ? -24.474 -56.927 -27.821 1.00 12.05 195 ASP D CA 1
ATOM 11289 C C . ASP D 1 195 ? -25.216 -55.658 -27.384 1.00 11.87 195 ASP D C 1
ATOM 11290 O O . ASP D 1 195 ? -25.033 -55.164 -26.274 1.00 12.04 195 ASP D O 1
ATOM 11295 N N . ALA D 1 196 ? -26.056 -55.136 -28.277 1.00 11.50 196 ALA D N 1
ATOM 11296 C CA . ALA D 1 196 ? -26.808 -53.910 -28.018 1.00 11.08 196 ALA D CA 1
ATOM 11297 C C . ALA D 1 196 ? -27.926 -53.744 -29.042 1.00 10.60 196 ALA D C 1
ATOM 11298 O O . ALA D 1 196 ? -27.879 -54.341 -30.107 1.00 10.79 196 ALA D O 1
ATOM 11300 N N . PRO D 1 197 ? -28.942 -52.949 -28.719 1.00 10.46 197 PRO D N 1
ATOM 11301 C CA . PRO D 1 197 ? -30.031 -52.702 -29.668 1.00 10.78 197 PRO D CA 1
ATOM 11302 C C . PRO D 1 197 ? -29.564 -51.907 -30.872 1.00 10.54 197 PRO D C 1
ATOM 11303 O O . PRO D 1 197 ? -28.592 -51.165 -30.762 1.00 10.87 197 PRO D O 1
ATOM 11307 N N . ILE D 1 198 ? -30.235 -52.096 -32.005 1.00 10.71 198 ILE D N 1
ATOM 11308 C CA . ILE D 1 198 ? -29.996 -51.308 -33.205 1.00 10.59 198 ILE D CA 1
ATOM 11309 C C . ILE D 1 198 ? -31.277 -50.503 -33.380 1.00 10.55 198 ILE D C 1
ATOM 11310 O O . ILE D 1 198 ? -32.385 -51.058 -33.410 1.00 10.96 198 ILE D O 1
ATOM 11315 N N . ILE D 1 199 ? -31.121 -49.189 -33.442 1.00 9.86 199 ILE D N 1
ATOM 11316 C CA . ILE D 1 199 ? -32.243 -48.277 -33.494 1.00 9.65 199 ILE D CA 1
ATOM 11317 C C . ILE D 1 199 ? -32.159 -47.504 -34.801 1.00 9.32 199 ILE D C 1
ATOM 11318 O O . ILE D 1 199 ? -31.167 -46.815 -35.056 1.00 8.86 199 ILE D O 1
ATOM 11323 N N . ARG D 1 200 ? -33.191 -47.645 -35.629 1.00 9.06 200 ARG D N 1
ATOM 11324 C CA . ARG D 1 200 ? -33.237 -46.997 -36.932 1.00 9.14 200 ARG D CA 1
ATOM 11325 C C . ARG D 1 200 ? -34.287 -45.878 -36.905 1.00 8.68 200 ARG D C 1
ATOM 11326 O O . ARG D 1 200 ? -35.450 -46.080 -36.517 1.00 8.65 200 ARG D O 1
ATOM 11334 N N . LYS D 1 201 ? -33.847 -44.686 -37.291 1.00 8.28 201 LYS D N 1
ATOM 11335 C CA . LYS D 1 201 ? -34.690 -43.502 -37.303 1.00 8.03 201 LYS D CA 1
ATOM 11336 C C . LYS D 1 201 ? -34.359 -42.695 -38.544 1.00 7.55 201 LYS D C 1
ATOM 11337 O O . LYS D 1 201 ? -33.481 -43.059 -39.327 1.00 7.69 201 LYS D O 1
ATOM 11343 N N . THR D 1 202 ? -35.075 -41.603 -38.749 1.00 7.70 202 THR D N 1
ATOM 11344 C CA . THR D 1 202 ? -34.731 -40.724 -39.840 1.00 7.49 202 THR D CA 1
ATOM 11345 C C . THR D 1 202 ? -33.413 -40.035 -39.484 1.00 7.02 202 THR D C 1
ATOM 11346 O O . THR D 1 202 ? -32.989 -39.977 -38.315 1.00 6.13 202 THR D O 1
ATOM 11350 N N . VAL D 1 203 ? -32.778 -39.502 -40.512 1.00 7.64 203 VAL D N 1
ATOM 11351 C CA . VAL D 1 203 ? -31.530 -38.772 -40.369 1.00 7.23 203 VAL D CA 1
ATOM 11352 C C . VAL D 1 203 ? -31.642 -37.652 -39.325 1.00 6.83 203 VAL D C 1
ATOM 11353 O O . VAL D 1 203 ? -30.826 -37.573 -38.392 1.00 5.97 203 VAL D O 1
ATOM 11357 N N . GLU D 1 204 ? -32.660 -36.799 -39.447 1.00 7.19 204 GLU D N 1
ATOM 11358 C CA . GLU D 1 204 ? -32.800 -35.666 -38.519 1.00 7.44 204 GLU D CA 1
ATOM 11359 C C . GLU D 1 204 ? -33.052 -36.112 -37.066 1.00 6.47 204 GLU D C 1
ATOM 11360 O O . GLU D 1 204 ? -32.539 -35.505 -36.129 1.00 6.57 204 GLU D O 1
ATOM 11366 N N . VAL D 1 205 ? -33.824 -37.173 -36.869 1.00 5.66 205 VAL D N 1
ATOM 11367 C CA . VAL D 1 205 ? -34.041 -37.696 -35.522 1.00 5.56 205 VAL D CA 1
ATOM 11368 C C . VAL D 1 205 ? -32.701 -38.205 -34.957 1.00 4.87 205 VAL D C 1
ATOM 11369 O O . VAL D 1 205 ? -32.379 -37.935 -33.793 1.00 5.25 205 VAL D O 1
ATOM 11373 N N . ALA D 1 206 ? -31.916 -38.923 -35.773 1.00 4.98 206 ALA D N 1
ATOM 11374 C CA . ALA D 1 206 ? -30.602 -39.424 -35.344 1.00 4.83 206 ALA D CA 1
ATOM 11375 C C . ALA D 1 206 ? -29.669 -38.267 -34.952 1.00 4.98 206 ALA D C 1
ATOM 11376 O O . ALA D 1 206 ? -29.017 -38.325 -33.910 1.00 5.67 206 ALA D O 1
ATOM 11378 N N . GLU D 1 207 ? -29.650 -37.215 -35.768 1.00 6.00 207 GLU D N 1
ATOM 11379 C CA . GLU D 1 207 ? -28.869 -36.004 -35.492 1.00 6.04 207 GLU D CA 1
ATOM 11380 C C . GLU D 1 207 ? -29.278 -35.412 -34.129 1.00 5.90 207 GLU D C 1
ATOM 11381 O O . GLU D 1 207 ? -28.431 -35.150 -33.272 1.00 6.05 207 GLU D O 1
ATOM 11387 N N . MET D 1 208 ? -30.578 -35.262 -33.901 1.00 5.83 208 MET D N 1
ATOM 11388 C CA . MET D 1 208 ? -31.075 -34.730 -32.639 1.00 5.49 208 MET D CA 1
ATOM 11389 C C . MET D 1 208 ? -30.763 -35.634 -31.438 1.00 4.79 208 MET D C 1
ATOM 11390 O O . MET D 1 208 ? -30.449 -35.152 -30.341 1.00 4.97 208 MET D O 1
ATOM 11395 N N . ILE D 1 209 ? -30.868 -36.946 -31.630 1.00 4.93 209 ILE D N 1
ATOM 11396 C CA . ILE D 1 209 ? -30.549 -37.897 -30.582 1.00 4.56 209 ILE D CA 1
ATOM 11397 C C . ILE D 1 209 ? -29.126 -37.706 -30.067 1.00 3.97 209 ILE D C 1
ATOM 11398 O O . ILE D 1 209 ? -28.913 -37.649 -28.848 1.00 3.93 209 ILE D O 1
ATOM 11403 N N . LYS D 1 210 ? -28.162 -37.558 -30.971 1.00 4.24 210 LYS D N 1
ATOM 11404 C CA . LYS D 1 210 ? -26.765 -37.368 -30.547 1.00 3.94 210 LYS D CA 1
ATOM 11405 C C . LYS D 1 210 ? -26.592 -36.109 -29.679 1.00 3.65 210 LYS D C 1
ATOM 11406 O O . LYS D 1 210 ? -25.974 -36.170 -28.609 1.00 3.66 210 LYS D O 1
ATOM 11412 N N . TYR D 1 211 ? -27.107 -34.963 -30.130 1.00 3.88 211 TYR D N 1
ATOM 11413 C CA . TYR D 1 211 ? -27.016 -33.749 -29.312 1.00 3.72 211 TYR D CA 1
ATOM 11414 C C . TYR D 1 211 ? -27.686 -33.923 -27.955 1.00 3.17 211 TYR D C 1
ATOM 11415 O O . TYR D 1 211 ? -27.167 -33.482 -26.934 1.00 3.07 211 TYR D O 1
ATOM 11424 N N . THR D 1 212 ? -28.842 -34.567 -27.948 1.00 3.68 212 THR D N 1
ATOM 11425 C CA . THR D 1 212 ? -29.595 -34.735 -26.720 1.00 3.86 212 THR D CA 1
ATOM 11426 C C . THR D 1 212 ? -28.802 -35.581 -25.719 1.00 3.85 212 THR D C 1
ATOM 11427 O O . THR D 1 212 ? -28.772 -35.268 -24.508 1.00 4.06 212 THR D O 1
ATOM 11431 N N . CYS D 1 213 ? -28.153 -36.645 -26.202 1.00 4.25 213 CYS D N 1
ATOM 11432 C CA . CYS D 1 213 ? -27.312 -37.465 -25.339 1.00 4.54 213 CYS D CA 1
ATOM 11433 C C . CYS D 1 213 ? -26.210 -36.626 -24.711 1.00 4.40 213 CYS D C 1
ATOM 11434 O O . CYS D 1 213 ? -26.027 -36.658 -23.489 1.00 3.81 213 CYS D O 1
ATOM 11437 N N . ASN D 1 214 ? -25.476 -35.861 -25.517 1.00 4.27 214 ASN D N 1
ATOM 11438 C CA . ASN D 1 214 ? -24.371 -35.076 -24.962 1.00 4.15 214 ASN D CA 1
ATOM 11439 C C . ASN D 1 214 ? -24.831 -33.964 -24.008 1.00 3.81 214 ASN D C 1
ATOM 11440 O 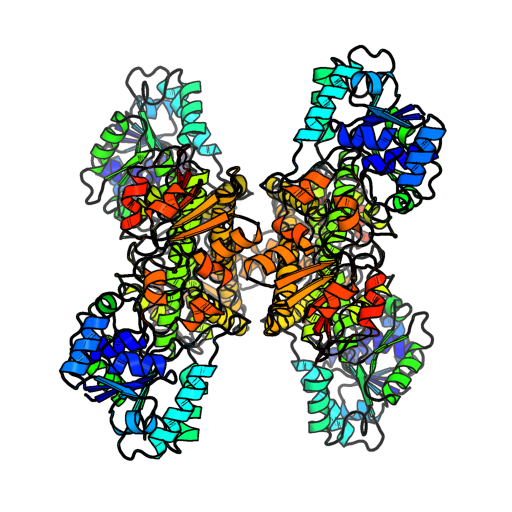O . ASN D 1 214 ? -24.236 -33.765 -22.957 1.00 3.98 214 ASN D O 1
ATOM 11445 N N . VAL D 1 215 ? -25.904 -33.262 -24.348 1.00 4.21 215 VAL D N 1
ATOM 11446 C CA . VAL D 1 215 ? -26.397 -32.202 -23.491 1.00 4.14 215 VAL D CA 1
ATOM 11447 C C . VAL D 1 215 ? -26.973 -32.806 -22.194 1.00 3.83 215 VAL D C 1
ATOM 11448 O O . VAL D 1 215 ? -26.837 -32.237 -21.106 1.00 4.25 215 VAL D O 1
ATOM 11452 N N . TRP D 1 216 ? -27.569 -33.988 -22.293 1.00 3.84 216 TRP D N 1
ATOM 11453 C CA . TRP D 1 216 ? -28.020 -34.712 -21.095 1.00 3.59 216 TRP D CA 1
ATOM 11454 C C . TRP D 1 216 ? -26.838 -35.014 -20.174 1.00 2.85 216 TRP D C 1
ATOM 11455 O O . TRP D 1 216 ? -26.916 -34.814 -18.955 1.00 4.11 216 TRP D O 1
ATOM 11466 N N . HIS D 1 217 ? -25.737 -35.505 -20.741 1.00 2.99 217 HIS D N 1
ATOM 11467 C CA . HIS D 1 217 ? -24.538 -35.797 -19.954 1.00 2.83 217 HIS D CA 1
ATOM 11468 C C . HIS D 1 217 ? -24.071 -34.536 -19.226 1.00 2.21 217 HIS D C 1
ATOM 11469 O O . HIS D 1 217 ? -23.787 -34.583 -18.040 1.00 2.53 217 HIS D O 1
ATOM 11476 N N . ALA D 1 218 ? -24.048 -33.407 -19.928 1.00 3.32 218 ALA D N 1
ATOM 11477 C CA . ALA D 1 218 ? -23.673 -32.118 -19.342 1.00 2.91 218 ALA D CA 1
ATOM 11478 C C . ALA D 1 218 ? -24.636 -31.694 -18.240 1.00 3.12 218 ALA D C 1
ATOM 11479 O O . ALA D 1 218 ? -24.213 -31.157 -17.209 1.00 2.77 218 ALA D O 1
ATOM 11481 N N . ALA D 1 219 ? -25.929 -31.909 -18.460 1.00 3.31 219 ALA D N 1
ATOM 11482 C CA . ALA D 1 219 ? -26.947 -31.593 -17.447 1.00 3.48 219 ALA D CA 1
ATOM 11483 C C . ALA D 1 219 ? -26.768 -32.442 -16.181 1.00 3.00 219 ALA D C 1
ATOM 11484 O O . ALA D 1 219 ? -26.945 -31.955 -15.059 1.00 4.13 219 ALA D O 1
ATOM 11486 N N . LYS D 1 220 ? -26.429 -33.714 -16.359 1.00 3.48 220 LYS D N 1
ATOM 11487 C CA . LYS D 1 220 ? -26.210 -34.610 -15.235 1.00 3.55 220 LYS D CA 1
ATOM 11488 C C . LYS D 1 220 ? -25.047 -34.109 -14.373 1.00 2.69 220 LYS D C 1
ATOM 11489 O O . LYS D 1 220 ? -25.163 -33.973 -13.148 1.00 3.18 220 LYS D O 1
ATOM 11495 N N . VAL D 1 221 ? -23.929 -33.795 -15.017 1.00 2.81 221 VAL D N 1
ATOM 11496 C CA . VAL D 1 221 ? -22.756 -33.306 -14.317 1.00 3.29 221 VAL D CA 1
ATOM 11497 C C . VAL D 1 221 ? -23.094 -32.017 -13.571 1.00 2.88 221 VAL D C 1
ATOM 11498 O O . VAL D 1 221 ? -22.760 -31.855 -12.394 1.00 2.82 221 VAL D O 1
ATOM 11502 N N . THR D 1 222 ? -23.761 -31.098 -14.263 1.00 3.40 222 THR D N 1
ATOM 11503 C CA . THR D 1 222 ? -24.099 -29.810 -13.671 1.00 3.35 222 THR D CA 1
ATOM 11504 C C . THR D 1 222 ? -25.015 -29.983 -12.437 1.00 3.03 222 THR D C 1
ATOM 11505 O O . THR D 1 222 ? -24.810 -29.347 -11.407 1.00 2.53 222 THR D O 1
ATOM 11509 N N . PHE D 1 223 ? -26.011 -30.864 -12.545 1.00 3.35 223 PHE D N 1
ATOM 11510 C CA . PHE D 1 223 ? -26.910 -31.145 -11.437 1.00 3.35 223 PHE D CA 1
ATOM 11511 C C . PHE D 1 223 ? -26.142 -31.659 -10.231 1.00 2.84 223 PHE D C 1
ATOM 11512 O O . PHE D 1 223 ? -26.280 -31.157 -9.097 1.00 2.77 223 PHE D O 1
ATOM 11520 N N . ALA D 1 224 ? -25.308 -32.668 -10.473 1.00 3.34 224 ALA D N 1
ATOM 11521 C CA . ALA D 1 224 ? -24.491 -33.247 -9.423 1.00 3.20 224 ALA D CA 1
ATOM 11522 C C . ALA D 1 224 ? -23.602 -32.198 -8.750 1.00 2.96 224 ALA D C 1
ATOM 11523 O O . ALA D 1 224 ? -23.488 -32.181 -7.531 1.00 3.07 224 ALA D O 1
ATOM 11525 N N . ASN D 1 225 ? -22.973 -31.326 -9.534 1.00 3.37 225 ASN D N 1
ATOM 11526 C CA . ASN D 1 225 ? -22.106 -30.273 -8.984 1.00 3.58 225 ASN D CA 1
ATOM 11527 C C . ASN D 1 225 ? -22.872 -29.259 -8.127 1.00 3.18 225 ASN D C 1
ATOM 11528 O O . ASN D 1 225 ? -22.437 -28.920 -7.009 1.00 3.40 225 ASN D O 1
ATOM 11533 N N . GLU D 1 226 ? -24.029 -28.807 -8.623 1.00 3.27 226 GLU D N 1
ATOM 11534 C CA . GLU D 1 226 ? -24.816 -27.805 -7.900 1.00 3.51 226 GLU D CA 1
ATOM 11535 C C . GLU D 1 226 ? -25.341 -28.370 -6.578 1.00 2.99 226 GLU D C 1
ATOM 11536 O O . GLU D 1 226 ? -25.284 -27.721 -5.538 1.00 4.09 226 GLU D O 1
ATOM 11542 N N . ILE D 1 227 ? -25.847 -29.600 -6.621 1.00 3.05 227 ILE D N 1
ATOM 11543 C CA . ILE D 1 227 ? -26.294 -30.277 -5.421 1.00 2.83 227 ILE D CA 1
ATOM 11544 C C . ILE D 1 227 ? -25.118 -30.447 -4.458 1.00 2.46 227 ILE D C 1
ATOM 11545 O O . ILE D 1 227 ? -25.226 -30.174 -3.254 1.00 3.31 227 ILE D O 1
ATOM 11550 N N . GLY D 1 228 ? -23.998 -30.931 -4.999 1.00 2.95 228 GLY D N 1
ATOM 11551 C CA . GLY D 1 228 ? -22.764 -31.110 -4.260 1.00 3.18 228 GLY D CA 1
ATOM 11552 C C . GLY D 1 228 ? -22.374 -29.834 -3.541 1.00 3.09 228 GLY D C 1
ATOM 11553 O O . GLY D 1 228 ? -22.038 -29.842 -2.363 1.00 3.07 228 GLY D O 1
ATOM 11554 N N . ASN D 1 229 ? -22.453 -28.713 -4.250 1.00 3.60 229 ASN D N 1
ATOM 11555 C CA . ASN D 1 229 ? -22.101 -27.433 -3.665 1.00 3.57 229 ASN D CA 1
ATOM 11556 C C . ASN D 1 229 ? -23.018 -27.087 -2.492 1.00 3.18 229 ASN D C 1
ATOM 11557 O O . ASN D 1 229 ? -22.564 -26.600 -1.462 1.00 3.73 229 ASN D O 1
ATOM 11562 N N . ILE D 1 230 ? -24.312 -27.315 -2.668 1.00 3.76 230 ILE D N 1
ATOM 11563 C CA . ILE D 1 230 ? -25.281 -27.040 -1.616 1.00 3.68 230 ILE D CA 1
ATOM 11564 C C . ILE D 1 230 ? -24.993 -27.947 -0.421 1.00 3.68 230 ILE D C 1
ATOM 11565 O O . ILE D 1 230 ? -24.961 -27.505 0.730 1.00 3.72 230 ILE D O 1
ATOM 11570 N N . ALA D 1 231 ? -24.743 -29.219 -0.711 1.00 4.32 231 ALA D N 1
ATOM 11571 C CA . ALA D 1 231 ? -24.474 -30.201 0.318 1.00 4.39 231 ALA D CA 1
ATOM 11572 C C . ALA D 1 231 ? -23.308 -29.758 1.192 1.00 4.33 231 ALA D C 1
ATOM 11573 O O . ALA D 1 231 ? -23.416 -29.736 2.415 1.00 4.49 231 ALA D O 1
ATOM 11575 N N . LYS D 1 232 ? -22.199 -29.382 0.558 1.00 5.11 232 LYS D N 1
ATOM 11576 C CA . LYS D 1 232 ? -21.015 -28.936 1.278 1.00 5.32 232 LYS D CA 1
ATOM 11577 C C . LYS D 1 232 ? -21.338 -27.729 2.170 1.00 5.16 232 LYS D C 1
ATOM 11578 O O . LYS D 1 232 ? -20.879 -27.661 3.316 1.00 5.03 232 LYS D O 1
ATOM 11584 N N . ALA D 1 233 ? -22.148 -26.801 1.664 1.00 5.49 233 ALA D N 1
ATOM 11585 C CA . ALA D 1 233 ? -22.484 -25.591 2.410 1.00 5.86 233 ALA D CA 1
ATOM 11586 C C . ALA D 1 233 ? -23.376 -25.907 3.611 1.00 6.79 233 ALA D C 1
ATOM 11587 O O . ALA D 1 233 ? -23.347 -25.204 4.617 1.00 7.04 233 ALA D O 1
ATOM 11589 N N . VAL D 1 234 ? -24.160 -26.970 3.492 1.00 7.87 234 VAL D N 1
ATOM 11590 C CA . VAL D 1 234 ? -25.011 -27.449 4.571 1.00 9.02 234 VAL D CA 1
ATOM 11591 C C . VAL D 1 234 ? -24.222 -28.245 5.618 1.00 8.90 234 VAL D C 1
ATOM 11592 O O . VAL D 1 234 ? -24.680 -28.412 6.747 1.00 10.85 234 VAL D O 1
ATOM 11596 N N . GLY D 1 235 ? -23.028 -28.706 5.262 1.00 8.57 235 GLY D N 1
ATOM 11597 C CA . GLY D 1 235 ? -22.192 -29.483 6.161 1.00 8.21 235 GLY D CA 1
ATOM 11598 C C . GLY D 1 235 ? -22.217 -30.988 5.945 1.00 8.13 235 GLY D C 1
ATOM 11599 O O . GLY D 1 235 ? -21.919 -31.749 6.875 1.00 8.37 235 GLY D O 1
ATOM 11600 N N . VAL D 1 236 ? -22.593 -31.439 4.749 1.00 7.75 236 VAL D N 1
ATOM 11601 C CA . VAL D 1 236 ? -22.614 -32.877 4.468 1.00 7.34 236 VAL D CA 1
ATOM 11602 C C . VAL D 1 236 ? -21.832 -33.222 3.202 1.00 7.07 236 VAL D C 1
ATOM 11603 O O . VAL D 1 236 ? -21.409 -32.336 2.465 1.00 7.88 236 VAL D O 1
ATOM 11607 N N . ASP D 1 237 ? -21.650 -34.518 2.965 1.00 6.45 237 ASP D N 1
ATOM 11608 C CA . ASP D 1 237 ? -20.893 -35.013 1.829 1.00 5.72 237 ASP D CA 1
ATOM 11609 C C . ASP D 1 237 ? -21.812 -35.128 0.621 1.00 4.78 237 ASP D C 1
ATOM 11610 O O . ASP D 1 237 ? -22.697 -35.986 0.580 1.00 4.85 237 ASP D O 1
ATOM 11615 N N . GLY D 1 238 ? -21.613 -34.254 -0.363 1.00 5.08 238 GLY D N 1
ATOM 11616 C CA . GLY D 1 238 ? -22.406 -34.270 -1.574 1.00 4.57 238 GLY D CA 1
ATOM 11617 C C . GLY D 1 238 ? -22.404 -35.619 -2.270 1.00 4.48 238 GLY D C 1
ATOM 11618 O O . GLY D 1 238 ? -23.387 -36.007 -2.908 1.00 4.69 238 GLY D O 1
ATOM 11619 N N . ARG D 1 239 ? -21.284 -36.328 -2.174 1.00 4.95 239 ARG D N 1
ATOM 11620 C CA . ARG D 1 239 ? -21.148 -37.647 -2.795 1.00 5.09 239 ARG D CA 1
ATOM 11621 C C . ARG D 1 239 ? -22.054 -38.676 -2.129 1.00 5.40 239 ARG D C 1
ATOM 11622 O O . ARG D 1 239 ? -22.596 -39.566 -2.803 1.00 5.63 239 ARG D O 1
ATOM 11630 N N . GLU D 1 240 ? -22.215 -38.553 -0.814 1.00 6.46 240 GLU D N 1
ATOM 11631 C CA . GLU D 1 240 ? -23.055 -39.474 -0.050 1.00 6.61 240 GLU D CA 1
ATOM 11632 C C . GLU D 1 240 ? -24.501 -39.281 -0.500 1.00 6.09 240 GLU D C 1
ATOM 11633 O O . GLU D 1 240 ? -25.247 -40.248 -0.686 1.00 6.31 240 GLU D O 1
ATOM 11639 N N . VAL D 1 241 ? -24.889 -38.026 -0.702 1.00 5.45 241 VAL D N 1
ATOM 11640 C CA . VAL D 1 241 ? -26.228 -37.711 -1.173 1.00 5.09 241 VAL D CA 1
ATOM 11641 C C . VAL D 1 241 ? -26.476 -38.278 -2.564 1.00 5.10 241 VAL D C 1
ATOM 11642 O O . VAL D 1 241 ? -27.454 -38.989 -2.789 1.00 5.74 241 VAL D O 1
ATOM 11646 N N . MET D 1 242 ? -25.594 -37.975 -3.518 1.00 5.44 242 MET D N 1
ATOM 11647 C CA . MET D 1 242 ? -25.782 -38.453 -4.874 1.00 5.13 242 MET D CA 1
ATOM 11648 C C . MET D 1 242 ? -25.721 -39.984 -4.975 1.00 5.52 242 MET D C 1
ATOM 11649 O O . MET D 1 242 ? -26.411 -40.562 -5.815 1.00 5.57 242 MET D O 1
ATOM 11654 N N . ASP D 1 243 ? -24.897 -40.624 -4.151 1.00 5.95 243 ASP D N 1
ATOM 11655 C CA . ASP D 1 243 ? -24.798 -42.086 -4.132 1.00 6.22 243 ASP D CA 1
ATOM 11656 C C . ASP D 1 243 ? -26.173 -42.673 -3.820 1.00 6.09 243 ASP D C 1
ATOM 11657 O O . ASP D 1 243 ? -26.607 -43.627 -4.458 1.00 6.33 243 ASP D O 1
ATOM 11662 N N . VAL D 1 244 ? -26.863 -42.096 -2.842 1.00 5.94 244 VAL D N 1
ATOM 11663 C CA . VAL D 1 244 ? -28.198 -42.574 -2.500 1.00 6.05 244 VAL D CA 1
ATOM 11664 C C . VAL D 1 244 ? -29.193 -42.302 -3.644 1.00 6.14 244 VAL D C 1
ATOM 11665 O O . VAL D 1 244 ? -29.994 -43.184 -4.007 1.00 5.40 244 VAL D O 1
ATOM 11669 N N . ILE D 1 245 ? -29.131 -41.109 -4.248 1.00 6.39 245 ILE D N 1
ATOM 11670 C CA . ILE D 1 245 ? -30.010 -40.791 -5.370 1.00 6.67 245 ILE D CA 1
ATOM 11671 C C . ILE D 1 245 ? -29.882 -41.853 -6.448 1.00 6.52 245 ILE D C 1
ATOM 11672 O O . ILE D 1 245 ? -30.872 -42.260 -7.067 1.00 6.58 245 ILE D O 1
ATOM 11677 N N . CYS D 1 246 ? -28.652 -42.318 -6.644 1.00 7.08 246 CYS D N 1
ATOM 11678 C CA . CYS D 1 246 ? -28.337 -43.281 -7.687 1.00 7.58 246 CYS D CA 1
ATOM 11679 C C . CYS D 1 246 ? -28.730 -44.728 -7.359 1.00 8.05 246 CYS D C 1
ATOM 11680 O O . CYS D 1 246 ? -28.624 -45.594 -8.226 1.00 9.22 246 CYS D O 1
ATOM 11683 N N . GLN D 1 247 ? -29.192 -44.988 -6.139 1.00 7.91 247 GLN D N 1
ATOM 11684 C CA . GLN D 1 247 ? -29.692 -46.315 -5.769 1.00 8.01 247 GLN D CA 1
ATOM 11685 C C . GLN D 1 247 ? -31.157 -46.490 -6.190 1.00 7.89 247 GLN D C 1
ATOM 11686 O O . GLN D 1 247 ? -31.700 -47.595 -6.131 1.00 8.07 247 GLN D O 1
ATOM 11692 N N . ASP D 1 248 ? -31.795 -45.403 -6.616 1.00 7.69 248 ASP D N 1
ATOM 11693 C CA . ASP D 1 248 ? -33.201 -45.439 -7.024 1.00 7.57 248 ASP D CA 1
ATOM 11694 C C . ASP D 1 248 ? -33.358 -45.574 -8.537 1.00 8.10 248 ASP D C 1
ATOM 11695 O O . ASP D 1 248 ? -33.226 -44.596 -9.289 1.00 7.65 248 ASP D O 1
ATOM 11700 N N . HIS D 1 249 ? -33.623 -46.804 -8.965 1.00 8.93 249 HIS D N 1
ATOM 11701 C CA . HIS D 1 249 ? -33.818 -47.122 -10.369 1.00 9.73 249 HIS D CA 1
ATOM 11702 C C . HIS D 1 249 ? -35.294 -47.098 -10.762 1.00 9.10 249 HIS D C 1
ATOM 11703 O O . HIS D 1 249 ? -35.639 -47.448 -11.893 1.00 9.10 249 HIS D O 1
ATOM 11710 N N . LYS D 1 250 ? -36.163 -46.688 -9.839 1.00 9.33 250 LYS D N 1
ATOM 11711 C CA . LYS D 1 250 ? -37.596 -46.608 -10.135 1.00 9.13 250 LYS D CA 1
ATOM 11712 C C . LYS D 1 250 ? -37.982 -45.229 -10.689 1.00 8.39 250 LYS D C 1
ATOM 11713 O O . LYS D 1 250 ? -38.715 -45.137 -11.674 1.00 8.80 250 LYS D O 1
ATOM 11719 N N . LEU D 1 251 ? -37.508 -44.174 -10.029 1.00 7.33 251 LEU D N 1
ATOM 11720 C CA . LEU D 1 251 ? -37.800 -42.797 -10.414 1.00 6.95 251 LEU D CA 1
ATOM 11721 C C . LEU D 1 251 ? -36.555 -42.028 -10.866 1.00 6.88 251 LEU D C 1
ATOM 11722 O O . LEU D 1 251 ? -36.545 -41.461 -11.945 1.00 7.17 251 LEU D O 1
ATOM 11727 N N . ASN D 1 252 ? -35.505 -42.032 -10.056 1.00 6.60 252 ASN D N 1
ATOM 11728 C CA . ASN D 1 252 ? -34.297 -41.256 -10.356 1.00 6.60 252 ASN D CA 1
ATOM 11729 C C . ASN D 1 252 ? -33.595 -41.682 -11.629 1.00 6.86 252 ASN D C 1
ATOM 11730 O O . ASN D 1 252 ? -33.413 -40.869 -12.556 1.00 7.07 252 ASN D O 1
ATOM 11735 N N . LEU D 1 253 ? -33.245 -42.958 -11.713 1.00 8.07 253 LEU D N 1
ATOM 11736 C CA . LEU D 1 253 ? -32.506 -43.458 -12.865 1.00 9.15 253 LEU D CA 1
ATOM 11737 C C . LEU D 1 253 ? -33.369 -44.283 -13.834 1.00 10.12 253 LEU D C 1
ATOM 11738 O O . LEU D 1 253 ? -32.878 -45.194 -14.505 1.00 11.88 253 LEU D O 1
ATOM 11743 N N . SER D 1 254 ? -34.652 -43.963 -13.910 1.00 10.64 254 SER D N 1
ATOM 11744 C CA . SER D 1 254 ? -35.537 -44.598 -14.883 1.00 10.08 254 SER D CA 1
ATOM 11745 C C . SER D 1 254 ? -35.971 -43.574 -15.926 1.00 9.34 254 SER D C 1
ATOM 11746 O O . SER D 1 254 ? -35.573 -42.406 -15.894 1.00 8.41 254 SER D O 1
ATOM 11749 N N . ARG D 1 255 ? -36.791 -44.034 -16.859 1.00 9.00 255 ARG D N 1
ATOM 11750 C CA . ARG D 1 255 ? -37.374 -43.169 -17.856 1.00 8.64 255 ARG D CA 1
ATOM 11751 C C . ARG D 1 255 ? -38.487 -42.262 -17.305 1.00 7.63 255 ARG D C 1
ATOM 11752 O O . ARG D 1 255 ? -38.927 -41.355 -18.009 1.00 8.18 255 ARG D O 1
ATOM 11760 N N . TYR D 1 256 ? -38.963 -42.488 -16.074 1.00 7.17 256 TYR D N 1
ATOM 11761 C CA . TYR D 1 256 ? -40.002 -41.616 -15.525 1.00 6.33 256 TYR D CA 1
ATOM 11762 C C . TYR D 1 256 ? -39.469 -40.164 -15.484 1.00 5.38 256 TYR D C 1
ATOM 11763 O O . TYR D 1 256 ? -38.279 -39.937 -15.222 1.00 5.25 256 TYR D O 1
ATOM 11772 N N . TYR D 1 257 ? -40.348 -39.213 -15.810 1.00 5.22 257 TYR D N 1
ATOM 11773 C CA . TYR D 1 257 ? -40.068 -37.767 -15.888 1.00 4.23 257 TYR D CA 1
ATOM 11774 C C . TYR D 1 257 ? -39.405 -37.330 -17.216 1.00 4.58 257 TYR D C 1
ATOM 11775 O O . TYR D 1 257 ? -39.211 -36.129 -17.452 1.00 5.09 257 TYR D O 1
ATOM 11784 N N . MET D 1 258 ? -39.053 -38.286 -18.080 1.00 5.09 258 MET D N 1
ATOM 11785 C CA . MET D 1 258 ? -38.263 -37.982 -19.278 1.00 5.03 258 MET D CA 1
ATOM 11786 C C . MET D 1 258 ? -39.055 -37.830 -20.569 1.00 4.52 258 MET D C 1
ATOM 11787 O O . MET D 1 258 ? -38.475 -37.851 -21.657 1.00 4.67 258 MET D O 1
ATOM 11792 N N . ARG D 1 259 ? -40.372 -37.667 -20.451 1.00 4.58 259 ARG D N 1
ATOM 11793 C CA . ARG D 1 259 ? -41.234 -37.480 -21.598 1.00 4.41 259 ARG D CA 1
ATOM 11794 C C . ARG D 1 259 ? -41.471 -35.988 -21.816 1.00 4.86 259 ARG D C 1
ATOM 11795 O O . ARG D 1 259 ? -41.878 -35.270 -20.888 1.00 4.89 259 ARG D O 1
ATOM 11803 N N . PRO D 1 260 ? -41.208 -35.498 -23.018 1.00 5.05 260 PRO D N 1
ATOM 11804 C CA . PRO D 1 260 ? -41.482 -34.086 -23.293 1.00 4.92 260 PRO D CA 1
ATOM 11805 C C . PRO D 1 260 ? -42.969 -33.851 -23.184 1.00 4.78 260 PRO D C 1
ATOM 11806 O O . PRO D 1 260 ? -43.772 -34.698 -23.601 1.00 5.16 260 PRO D O 1
ATOM 11810 N N . GLY D 1 261 ? -43.356 -32.720 -22.615 1.00 5.17 261 GLY D N 1
ATOM 11811 C CA . GLY D 1 261 ? -44.765 -32.393 -22.505 1.00 4.72 261 GLY D CA 1
ATOM 11812 C C . GLY D 1 261 ? -44.971 -31.074 -21.803 1.00 4.59 261 GLY D C 1
ATOM 11813 O O . GLY D 1 261 ? -44.378 -30.056 -22.189 1.00 4.98 261 GLY D O 1
ATOM 11814 N N . PHE D 1 262 ? -45.781 -31.099 -20.747 1.00 4.22 262 PHE D N 1
ATOM 11815 C CA . PHE D 1 262 ? -46.164 -29.874 -20.068 1.00 3.95 262 PHE D CA 1
ATOM 11816 C C . PHE D 1 262 ? -45.348 -29.614 -18.801 1.00 4.00 262 PHE D C 1
ATOM 11817 O O . PHE D 1 262 ? -44.548 -30.453 -18.352 1.00 4.11 262 PHE D O 1
ATOM 11825 N N . ALA D 1 263 ? -45.557 -28.425 -18.247 1.00 4.63 263 ALA D N 1
ATOM 11826 C CA . ALA D 1 263 ? -44.923 -27.996 -17.015 1.00 4.36 263 ALA D CA 1
ATOM 11827 C C . ALA D 1 263 ? -45.180 -28.992 -15.885 1.00 4.50 263 ALA D C 1
ATOM 11828 O O . ALA D 1 263 ? -46.186 -29.702 -15.894 1.00 5.19 263 ALA D O 1
ATOM 11830 N N . PHE D 1 264 ? -44.259 -29.064 -14.929 1.00 5.06 264 PHE D N 1
ATOM 11831 C CA . PHE D 1 264 ? -44.513 -29.845 -13.722 1.00 4.84 264 PHE D CA 1
ATOM 11832 C C . PHE D 1 264 ? -45.297 -28.982 -12.739 1.00 5.33 264 PHE D C 1
ATOM 11833 O O . PHE D 1 264 ? -45.293 -27.738 -12.819 1.00 5.91 264 PHE D O 1
ATOM 11841 N N . GLY D 1 265 ? -45.990 -29.635 -11.819 1.00 5.76 265 GLY D N 1
ATOM 11842 C CA . GLY D 1 265 ? -46.814 -28.935 -10.865 1.00 5.23 265 GLY D CA 1
ATOM 11843 C C . GLY D 1 265 ? -47.115 -29.844 -9.709 1.00 5.45 265 GLY D C 1
ATOM 11844 O O . GLY D 1 265 ? -46.367 -30.779 -9.432 1.00 5.24 265 GLY D O 1
ATOM 11845 N N . GLY D 1 266 ? -48.206 -29.572 -9.012 1.00 5.74 266 GLY D N 1
ATOM 11846 C CA . GLY D 1 266 ? -48.522 -30.363 -7.857 1.00 5.82 266 GLY D CA 1
ATOM 11847 C C . GLY D 1 266 ? -48.004 -29.714 -6.595 1.00 6.38 266 GLY D C 1
ATOM 11848 O O . GLY D 1 266 ? -47.356 -28.651 -6.617 1.00 5.93 266 GLY D O 1
ATOM 11849 N N . SER D 1 267 ? -48.277 -30.410 -5.502 1.00 7.56 267 SER D N 1
ATOM 11850 C CA . SER D 1 267 ? -48.049 -29.963 -4.147 1.00 8.41 267 SER D CA 1
ATOM 11851 C C . SER D 1 267 ? -46.625 -30.038 -3.620 1.00 7.91 267 SER D C 1
ATOM 11852 O O . SER D 1 267 ? -46.391 -29.596 -2.485 1.00 8.68 267 SER D O 1
ATOM 11855 N N . CYS D 1 268 ? -45.697 -30.616 -4.382 1.00 6.05 268 CYS D N 1
ATOM 11856 C CA . CYS D 1 268 ? -44.346 -30.818 -3.866 1.00 5.79 268 CYS D CA 1
ATOM 11857 C C . CYS D 1 268 ? -43.185 -30.387 -4.746 1.00 5.25 268 CYS D C 1
ATOM 11858 O O . CYS D 1 268 ? -42.245 -29.773 -4.223 1.00 5.13 268 CYS D O 1
ATOM 11861 N N . LEU D 1 269 ? -43.182 -30.703 -6.044 1.00 4.73 269 LEU D N 1
ATOM 11862 C CA . LEU D 1 269 ? -41.999 -30.338 -6.828 1.00 4.50 269 LEU D CA 1
ATOM 11863 C C . LEU D 1 269 ? -41.730 -28.824 -6.833 1.00 4.42 269 LEU D C 1
ATOM 11864 O O . LEU D 1 269 ? -40.597 -28.412 -6.527 1.00 4.43 269 LEU D O 1
ATOM 11869 N N . PRO D 1 270 ? -42.714 -27.992 -7.184 1.00 4.61 270 PRO D N 1
ATOM 11870 C CA . PRO D 1 270 ? -42.481 -26.540 -7.164 1.00 4.04 270 PRO D CA 1
ATOM 11871 C C . PRO D 1 270 ? -42.026 -26.011 -5.788 1.00 3.81 270 PRO D C 1
ATOM 11872 O O . PRO D 1 270 ? -41.008 -25.322 -5.742 1.00 3.12 270 PRO D O 1
ATOM 11876 N N . LYS D 1 271 ? -42.705 -26.346 -4.687 1.00 4.76 271 LYS D N 1
ATOM 11877 C CA . LYS D 1 271 ? -42.285 -25.811 -3.395 1.00 4.49 271 LYS D CA 1
ATOM 11878 C C . LYS D 1 271 ? -40.907 -26.322 -2.973 1.00 4.15 271 LYS D C 1
ATOM 11879 O O . LYS D 1 271 ? -40.144 -25.579 -2.368 1.00 4.17 271 LYS D O 1
ATOM 11885 N N . ASP D 1 272 ? -40.579 -27.576 -3.288 1.00 3.96 272 ASP D N 1
ATOM 11886 C CA . ASP D 1 272 ? -39.280 -28.119 -2.881 1.00 4.20 272 ASP D CA 1
ATOM 11887 C C . ASP D 1 272 ? -38.134 -27.511 -3.703 1.00 3.27 272 ASP D C 1
ATOM 11888 O O . ASP D 1 272 ? -37.054 -27.253 -3.181 1.00 3.81 272 ASP D O 1
ATOM 11893 N N . VAL D 1 273 ? -38.364 -27.283 -4.990 1.00 3.85 273 VAL D N 1
ATOM 11894 C CA . VAL D 1 273 ? -37.396 -26.575 -5.825 1.00 3.26 273 VAL D CA 1
ATOM 11895 C C . VAL D 1 273 ? -37.198 -25.153 -5.252 1.00 3.20 273 VAL D C 1
ATOM 11896 O O . VAL D 1 273 ? -36.065 -24.703 -5.045 1.00 2.84 273 VAL D O 1
ATOM 11900 N N . ARG D 1 274 ? -38.302 -24.470 -4.942 1.00 3.93 274 ARG D N 1
ATOM 11901 C CA . ARG D 1 274 ? -38.238 -23.115 -4.384 1.00 3.73 274 ARG D CA 1
ATOM 11902 C C . ARG D 1 274 ? -37.474 -23.080 -3.060 1.00 3.96 274 ARG D C 1
ATOM 11903 O O . ARG D 1 274 ? -36.616 -22.214 -2.850 1.00 3.84 274 ARG D O 1
ATOM 11911 N N . ALA D 1 275 ? -37.747 -24.035 -2.176 1.00 3.93 275 ALA D N 1
ATOM 11912 C CA . ALA D 1 275 ? -37.098 -24.067 -0.857 1.00 3.96 275 ALA D CA 1
ATOM 11913 C C . ALA D 1 275 ? -35.602 -24.349 -0.957 1.00 4.26 275 ALA D C 1
ATOM 11914 O O . ALA D 1 275 ? -34.775 -23.687 -0.298 1.00 4.49 275 ALA D O 1
ATOM 11916 N N . LEU D 1 276 ? -35.237 -25.333 -1.769 1.00 4.72 276 LEU D N 1
ATOM 11917 C CA . LEU D 1 276 ? -33.834 -25.696 -1.855 1.00 4.49 276 LEU D CA 1
ATOM 11918 C C . LEU D 1 276 ? -33.013 -24.556 -2.471 1.00 4.16 276 LEU D C 1
ATOM 11919 O O . LEU D 1 276 ? -31.905 -24.254 -2.014 1.00 4.51 276 LEU D O 1
ATOM 11924 N N . THR D 1 277 ? -33.577 -23.901 -3.481 1.00 5.06 277 THR D N 1
ATOM 11925 C CA . THR D 1 277 ? -32.889 -22.795 -4.145 1.00 5.01 277 THR D CA 1
ATOM 11926 C C . THR D 1 277 ? -32.840 -21.587 -3.228 1.00 4.71 277 THR D C 1
ATOM 11927 O O . THR D 1 277 ? -31.840 -20.867 -3.221 1.00 4.59 277 THR D O 1
ATOM 11931 N N . TYR D 1 278 ? -33.896 -21.387 -2.439 1.00 5.17 278 TYR D N 1
ATOM 11932 C CA . TYR D 1 278 ? -33.911 -20.313 -1.448 1.00 5.14 278 TYR D CA 1
ATOM 11933 C C . TYR D 1 278 ? -32.774 -20.520 -0.451 1.00 4.98 278 TYR D C 1
ATOM 11934 O O . TYR D 1 278 ? -32.015 -19.599 -0.170 1.00 5.49 278 TYR D O 1
ATOM 11943 N N . ARG D 1 279 ? -32.646 -21.732 0.086 1.00 5.42 279 ARG D N 1
ATOM 11944 C CA . ARG D 1 279 ? -31.581 -22.039 1.034 1.00 5.33 279 ARG D CA 1
ATOM 11945 C C . ARG D 1 279 ? -30.205 -21.867 0.404 1.00 4.69 279 ARG D C 1
ATOM 11946 O O . ARG D 1 279 ? -29.297 -21.313 1.027 1.00 4.42 279 ARG D O 1
ATOM 11954 N N . ALA D 1 280 ? -30.039 -22.362 -0.818 1.00 4.92 280 ALA D N 1
ATOM 11955 C CA . ALA D 1 280 ? -28.765 -22.231 -1.525 1.00 4.64 280 ALA D CA 1
ATOM 11956 C C . ALA D 1 280 ? -28.360 -20.763 -1.588 1.00 4.80 280 ALA D C 1
ATOM 11957 O O . ALA D 1 280 ? -27.207 -20.419 -1.318 1.00 5.23 280 ALA D O 1
ATOM 11959 N N . SER D 1 281 ? -29.313 -19.904 -1.933 1.00 5.63 281 SER D N 1
ATOM 11960 C CA . SER D 1 281 ? -29.072 -18.458 -1.995 1.00 6.31 281 SER D CA 1
ATOM 11961 C C . SER D 1 281 ? -28.623 -17.905 -0.648 1.00 6.29 281 SER D C 1
ATOM 11962 O O . SER D 1 281 ? -27.657 -17.139 -0.587 1.00 6.10 281 SER D O 1
ATOM 11965 N N . GLN D 1 282 ? -29.322 -18.284 0.425 1.00 6.63 282 GLN D N 1
ATOM 11966 C CA . GLN D 1 282 ? -28.951 -17.858 1.777 1.00 6.72 282 GLN D CA 1
ATOM 11967 C C . GLN D 1 282 ? -27.508 -18.259 2.125 1.00 6.67 282 GLN D C 1
ATOM 11968 O O . GLN D 1 282 ? -26.810 -17.560 2.870 1.00 7.20 282 GLN D O 1
ATOM 11974 N N . LEU D 1 283 ? -27.081 -19.403 1.602 1.00 6.72 283 LEU D N 1
ATOM 11975 C CA . LEU D 1 283 ? -25.751 -19.940 1.863 1.00 6.55 283 LEU D CA 1
ATOM 11976 C C . LEU D 1 283 ? -24.706 -19.465 0.847 1.00 6.16 283 LEU D C 1
ATOM 11977 O O . LEU D 1 283 ? -23.595 -19.977 0.831 1.00 6.07 283 LEU D O 1
ATOM 11982 N N . ASP D 1 284 ? -25.054 -18.480 0.013 1.00 6.14 284 ASP D N 1
ATOM 11983 C CA . ASP D 1 284 ? -24.141 -17.934 -1.011 1.00 6.20 284 ASP D CA 1
ATOM 11984 C C . ASP D 1 284 ? -23.658 -18.966 -2.035 1.00 6.13 284 ASP D C 1
ATOM 11985 O O . ASP D 1 284 ? -22.548 -18.863 -2.567 1.00 6.57 284 ASP D O 1
ATOM 11990 N N . VAL D 1 285 ? -24.494 -19.960 -2.317 1.00 6.12 285 VAL D N 1
ATOM 11991 C CA . VAL D 1 285 ? -24.165 -20.970 -3.302 1.00 6.30 285 VAL D CA 1
ATOM 11992 C C . VAL D 1 285 ? -24.905 -20.628 -4.580 1.00 6.23 285 VAL D C 1
ATOM 11993 O O . VAL D 1 285 ? -26.132 -20.783 -4.659 1.00 6.72 285 VAL D O 1
ATOM 11997 N N . GLU D 1 286 ? -24.175 -20.131 -5.570 1.00 7.35 286 GLU D N 1
ATOM 11998 C CA . GLU D 1 286 ? -24.771 -19.837 -6.872 1.00 7.27 286 GLU D CA 1
ATOM 11999 C C . GLU D 1 286 ? -25.218 -21.168 -7.489 1.00 6.75 286 GLU D C 1
ATOM 12000 O O . GLU D 1 286 ? -24.587 -22.219 -7.279 1.00 6.74 286 GLU D O 1
ATOM 12006 N N . HIS D 1 287 ? -26.321 -21.136 -8.228 1.00 6.24 287 HIS D N 1
ATOM 12007 C CA . HIS D 1 287 ? -26.917 -22.366 -8.752 1.00 5.72 287 HIS D CA 1
ATOM 12008 C C . HIS D 1 287 ? -27.694 -22.056 -10.027 1.00 5.36 287 HIS D C 1
ATOM 12009 O O . HIS D 1 287 ? -28.921 -22.177 -10.053 1.00 5.28 287 HIS D O 1
ATOM 12016 N N . PRO D 1 288 ? -26.994 -21.649 -11.088 1.00 6.16 288 PRO D N 1
ATOM 12017 C CA . PRO D 1 288 ? -27.655 -21.289 -12.350 1.00 6.19 288 PRO D CA 1
ATOM 12018 C C . PRO D 1 288 ? -28.651 -22.321 -12.888 1.00 6.20 288 PRO D C 1
ATOM 12019 O O . PRO D 1 288 ? -29.736 -21.936 -13.290 1.00 6.93 288 PRO D O 1
ATOM 12023 N N . MET D 1 289 ? -28.304 -23.601 -12.890 1.00 6.13 289 MET D N 1
ATOM 12024 C CA . MET D 1 289 ? -29.195 -24.615 -13.433 1.00 6.06 289 MET D CA 1
ATOM 12025 C C . MET D 1 289 ? -30.421 -24.810 -12.552 1.00 5.46 289 MET D C 1
ATOM 12026 O O . MET D 1 289 ? -31.575 -24.736 -13.030 1.00 4.70 289 MET D O 1
ATOM 12031 N N . LEU D 1 290 ? -30.204 -25.083 -11.270 1.00 5.01 290 LEU D N 1
ATOM 12032 C CA . LEU D 1 290 ? -31.337 -25.284 -10.371 1.00 4.85 290 LEU D CA 1
ATOM 12033 C C . LEU D 1 290 ? -32.224 -24.036 -10.326 1.00 4.84 290 LEU D C 1
ATOM 12034 O O . LEU D 1 290 ? -33.453 -24.140 -10.206 1.00 5.19 290 LEU D O 1
ATOM 12039 N N . GLY D 1 291 ? -31.606 -22.864 -10.465 1.00 4.48 291 GLY D N 1
ATOM 12040 C CA . GLY D 1 291 ? -32.328 -21.607 -10.397 1.00 4.85 291 GLY D CA 1
ATOM 12041 C C . GLY D 1 291 ? -33.074 -21.236 -11.668 1.00 5.02 291 GLY D C 1
ATOM 12042 O O . GLY D 1 291 ? -33.769 -20.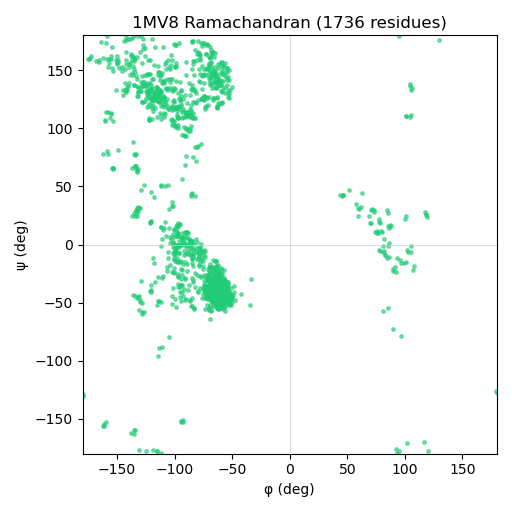213 -11.711 1.00 6.14 291 GLY D O 1
ATOM 12043 N N . SER D 1 292 ? -32.927 -22.057 -12.702 1.00 5.40 292 SER D N 1
ATOM 12044 C CA . SER D 1 292 ? -33.593 -21.842 -13.992 1.00 5.04 292 SER D CA 1
ATOM 12045 C C . SER D 1 292 ? -34.878 -22.660 -14.151 1.00 4.84 292 SER D C 1
ATOM 12046 O O . SER D 1 292 ? -35.679 -22.404 -15.056 1.00 4.90 292 SER D O 1
ATOM 12049 N N . LEU D 1 293 ? -35.056 -23.658 -13.295 1.00 4.99 293 LEU D N 1
ATOM 12050 C CA . LEU D 1 293 ? -36.152 -24.598 -13.462 1.00 4.56 293 LEU D CA 1
ATOM 12051 C C . LEU D 1 293 ? -37.525 -23.957 -13.443 1.00 4.26 293 LEU D C 1
ATOM 12052 O O . LEU D 1 293 ? -38.333 -24.213 -14.336 1.00 3.77 293 LEU D O 1
ATOM 12057 N N . MET D 1 294 ? -37.803 -23.104 -12.455 1.00 4.42 294 MET D N 1
ATOM 12058 C CA . MET D 1 294 ? -39.147 -22.545 -12.350 1.00 4.73 294 MET D CA 1
ATOM 12059 C C . MET D 1 294 ? -39.478 -21.635 -13.542 1.00 4.91 294 MET D C 1
ATOM 12060 O O . MET D 1 294 ? -40.612 -21.653 -14.034 1.00 4.48 294 MET D O 1
ATOM 12065 N N . ARG D 1 295 ? -38.494 -20.880 -14.041 1.00 5.53 295 ARG D N 1
ATOM 12066 C CA . ARG D 1 295 ? -38.720 -20.009 -15.200 1.00 5.71 295 ARG D CA 1
ATOM 12067 C C . ARG D 1 295 ? -38.997 -20.851 -16.455 1.00 5.59 295 ARG D C 1
ATOM 12068 O O . ARG D 1 295 ? -39.932 -20.568 -17.222 1.00 5.32 295 ARG D O 1
ATOM 12076 N N . SER D 1 296 ? -38.196 -21.896 -16.652 1.00 5.57 296 SER D N 1
ATOM 12077 C CA . SER D 1 296 ? -38.420 -22.795 -17.775 1.00 4.89 296 SER D CA 1
ATOM 12078 C C . SER D 1 296 ? -39.832 -23.355 -17.689 1.00 4.58 296 SER D C 1
ATOM 12079 O O . SER D 1 296 ? -40.546 -23.428 -18.679 1.00 4.15 296 SER D O 1
ATOM 12082 N N . ASN D 1 297 ? -40.217 -23.738 -16.480 1.00 4.96 297 ASN D N 1
ATOM 12083 C CA . ASN D 1 297 ? -41.511 -24.351 -16.218 1.00 5.43 297 ASN D CA 1
ATOM 12084 C C . ASN D 1 297 ? -42.655 -23.409 -16.583 1.00 5.51 297 ASN D C 1
ATOM 12085 O O . ASN D 1 297 ? -43.588 -23.793 -17.288 1.00 5.45 297 ASN D O 1
ATOM 12090 N N . SER D 1 298 ? -42.558 -22.167 -16.120 1.00 6.15 298 SER D N 1
ATOM 12091 C CA . SER D 1 298 ? -43.533 -21.135 -16.449 1.00 6.85 298 SER D CA 1
ATOM 12092 C C . SER D 1 298 ? -43.564 -20.846 -17.946 1.00 6.40 298 SER D C 1
ATOM 12093 O O . SER D 1 298 ? -44.624 -20.606 -18.522 1.00 6.65 298 SER D O 1
ATOM 12096 N N . ASN D 1 299 ? -42.402 -20.903 -18.591 1.00 6.35 299 ASN D N 1
ATOM 12097 C CA . ASN D 1 299 ? -42.330 -20.725 -20.038 1.00 5.88 299 ASN D CA 1
ATOM 12098 C C . ASN D 1 299 ? -43.154 -21.806 -20.752 1.00 5.47 299 ASN D C 1
ATOM 12099 O O . ASN D 1 299 ? -43.776 -21.539 -21.776 1.00 5.60 299 ASN D O 1
ATOM 12104 N N . GLN D 1 300 ? -43.160 -23.022 -20.212 1.00 5.31 300 GLN D N 1
ATOM 12105 C CA . GLN D 1 300 ? -43.900 -24.114 -20.842 1.00 5.00 300 GLN D CA 1
ATOM 12106 C C . GLN D 1 300 ? -45.397 -23.856 -20.764 1.00 5.23 300 GLN D C 1
ATOM 12107 O O . GLN D 1 300 ? -46.138 -24.203 -21.688 1.00 4.98 300 GLN D O 1
ATOM 12113 N N . VAL D 1 301 ? -45.834 -23.210 -19.686 1.00 5.37 301 VAL D N 1
ATOM 12114 C CA . VAL D 1 301 ? -47.243 -22.867 -19.545 1.00 5.13 301 VAL D CA 1
ATOM 12115 C C . VAL D 1 301 ? -47.581 -21.817 -20.599 1.00 5.34 301 VAL D C 1
ATOM 12116 O O . VAL D 1 301 ? -48.587 -21.930 -21.292 1.00 5.25 301 VAL D O 1
ATOM 12120 N N . GLN D 1 302 ? -46.729 -20.804 -20.733 1.00 5.66 302 GLN D N 1
ATOM 12121 C CA . GLN D 1 302 ? -46.914 -19.788 -21.773 1.00 6.07 302 GLN D CA 1
ATOM 12122 C C . GLN D 1 302 ? -46.953 -20.417 -23.173 1.00 5.72 302 GLN D C 1
ATOM 12123 O O . GLN D 1 302 ? -47.753 -20.026 -24.021 1.00 6.34 302 GLN D O 1
ATOM 12129 N N . LYS D 1 303 ? -46.093 -21.401 -23.420 1.00 6.38 303 LYS D N 1
ATOM 12130 C CA . LYS D 1 303 ? -46.027 -22.051 -24.718 1.00 6.31 303 LYS D CA 1
ATOM 12131 C C . LYS D 1 303 ? -47.382 -22.686 -25.047 1.00 6.71 303 LYS D C 1
ATOM 12132 O O . LYS D 1 303 ? -47.903 -22.514 -26.141 1.00 6.45 303 LYS D O 1
ATOM 12138 N N . ALA D 1 304 ? -47.953 -23.415 -24.094 1.00 6.67 304 ALA D N 1
ATOM 12139 C CA . ALA D 1 304 ? -49.268 -24.025 -24.287 1.00 7.06 304 ALA D CA 1
ATOM 12140 C C . ALA D 1 304 ? -50.327 -22.972 -24.569 1.00 6.87 304 ALA D C 1
ATOM 12141 O O . ALA D 1 304 ? -51.163 -23.140 -25.461 1.00 7.56 304 ALA D O 1
ATOM 12143 N N . PHE D 1 305 ? -50.293 -21.887 -23.808 1.00 7.10 305 PHE D N 1
ATOM 12144 C CA . PHE D 1 305 ? -51.236 -20.798 -23.978 1.00 7.29 305 PHE D CA 1
ATOM 12145 C C . PHE D 1 305 ? -51.176 -20.255 -25.406 1.00 7.30 305 PHE D C 1
ATOM 12146 O O . PHE D 1 305 ? -52.207 -20.089 -26.056 1.00 6.44 305 PHE D O 1
ATOM 12154 N N . ASP D 1 306 ? -49.966 -19.995 -25.883 1.00 7.40 306 ASP D N 1
ATOM 12155 C CA . ASP D 1 306 ? -49.745 -19.461 -27.218 1.00 7.94 306 ASP D CA 1
ATOM 12156 C C . ASP D 1 306 ? -50.302 -20.390 -28.289 1.00 7.84 306 ASP D C 1
ATOM 12157 O O . ASP D 1 306 ? -50.848 -19.930 -29.287 1.00 7.36 306 ASP D O 1
ATOM 12162 N N . LEU D 1 307 ? -50.175 -21.697 -28.089 1.00 8.15 307 LEU D N 1
ATOM 12163 C CA . LEU D 1 307 ? -50.679 -22.649 -29.080 1.00 8.27 307 LEU D CA 1
ATOM 12164 C C . LEU D 1 307 ? -52.192 -22.601 -29.121 1.00 8.54 307 LEU D C 1
ATOM 12165 O O . LEU D 1 307 ? -52.800 -22.616 -30.189 1.00 9.05 307 LEU D O 1
ATOM 12170 N N . ILE D 1 308 ? -52.797 -22.564 -27.943 1.00 8.78 308 ILE D N 1
ATOM 12171 C CA . ILE D 1 308 ? -54.243 -22.515 -27.828 1.00 9.31 308 ILE D CA 1
ATOM 12172 C C . ILE D 1 308 ? -54.836 -21.248 -28.440 1.00 10.22 308 ILE D C 1
ATOM 12173 O O . ILE D 1 308 ? -55.812 -21.316 -29.195 1.00 11.27 308 ILE D O 1
ATOM 12178 N N . THR D 1 309 ? -54.257 -20.098 -28.121 1.00 11.01 309 THR D N 1
ATOM 12179 C CA . THR D 1 309 ? -54.782 -18.825 -28.591 1.00 11.86 309 THR D CA 1
ATOM 12180 C C . THR D 1 309 ? -54.447 -18.493 -30.052 1.00 12.45 309 THR D C 1
ATOM 12181 O O . THR D 1 309 ? -54.918 -17.481 -30.567 1.00 12.69 309 THR D O 1
ATOM 12185 N N . SER D 1 310 ? -53.660 -19.344 -30.712 1.00 13.30 310 SER D N 1
ATOM 12186 C CA . SER D 1 310 ? -53.217 -19.114 -32.089 1.00 14.02 310 SER D CA 1
ATOM 12187 C C . SER D 1 310 ? -54.314 -19.437 -33.091 1.00 15.08 310 SER D C 1
ATOM 12188 O O . SER D 1 310 ? -54.223 -19.099 -34.273 1.00 14.80 310 SER D O 1
ATOM 12191 N N . HIS D 1 311 ? -55.336 -20.134 -32.632 1.00 16.09 311 HIS D N 1
ATOM 12192 C CA . HIS D 1 311 ? -56.452 -20.423 -33.495 1.00 16.91 311 HIS D CA 1
ATOM 12193 C C . HIS D 1 311 ? -57.394 -19.251 -33.292 1.00 17.69 311 HIS D C 1
ATOM 12194 O O . HIS D 1 311 ? -57.294 -18.519 -32.303 1.00 18.88 311 HIS D O 1
ATOM 12201 N N . ASP D 1 312 ? -58.238 -19.010 -34.267 1.00 17.89 312 ASP D N 1
ATOM 12202 C CA . ASP D 1 312 ? -59.128 -17.859 -34.232 1.00 18.25 312 ASP D CA 1
ATOM 12203 C C . ASP D 1 312 ? -60.501 -18.200 -33.635 1.00 17.44 312 ASP D C 1
ATOM 12204 O O . ASP D 1 312 ? -61.533 -17.979 -34.261 1.00 17.85 312 ASP D O 1
ATOM 12209 N N . THR D 1 313 ? -60.504 -18.733 -32.413 1.00 16.53 313 THR D N 1
ATOM 12210 C CA . THR D 1 313 ? -61.744 -19.091 -31.724 1.00 15.86 313 THR D CA 1
ATOM 12211 C C . THR D 1 313 ? -61.606 -18.921 -30.216 1.00 14.98 313 THR D C 1
ATOM 12212 O O . THR D 1 313 ? -60.514 -19.057 -29.660 1.00 15.11 313 THR D O 1
ATOM 12216 N N . ARG D 1 314 ? -62.722 -18.650 -29.549 1.00 14.09 314 ARG D N 1
ATOM 12217 C CA . ARG D 1 314 ? -62.725 -18.454 -28.106 1.00 13.60 314 ARG D CA 1
ATOM 12218 C C . ARG D 1 314 ? -63.222 -19.684 -27.347 1.00 11.85 314 ARG D C 1
ATOM 12219 O O . ARG D 1 314 ? -63.136 -19.739 -26.130 1.00 11.79 314 ARG D O 1
ATOM 12227 N N . LYS D 1 315 ? -63.722 -20.685 -28.060 1.00 10.42 315 LYS D N 1
ATOM 12228 C CA . LYS D 1 315 ? -64.316 -21.838 -27.391 1.00 9.21 315 LYS D CA 1
ATOM 12229 C C . LYS D 1 315 ? -63.290 -22.933 -27.162 1.00 8.15 315 LYS D C 1
ATOM 12230 O O . LYS D 1 315 ? -62.943 -23.705 -28.059 1.00 7.51 315 LYS D O 1
ATOM 12236 N N . VAL D 1 316 ? -62.820 -22.982 -25.925 1.00 7.45 316 VAL D N 1
ATOM 12237 C CA . VAL D 1 316 ? -61.786 -23.911 -25.523 1.00 7.00 316 VAL D CA 1
ATOM 12238 C C . VAL D 1 316 ? -62.314 -24.909 -24.492 1.00 6.38 316 VAL D C 1
ATOM 12239 O O . VAL D 1 316 ? -62.966 -24.534 -23.522 1.00 6.03 316 VAL D O 1
ATOM 12243 N N . GLY D 1 317 ? -62.027 -26.186 -24.737 1.00 5.89 317 GLY D N 1
ATOM 12244 C CA . GLY D 1 317 ? -62.347 -27.258 -23.818 1.00 5.32 317 GLY D CA 1
ATOM 12245 C C . GLY D 1 317 ? -61.058 -27.829 -23.241 1.00 4.88 317 GLY D C 1
ATOM 12246 O O . GLY D 1 317 ? -60.196 -28.311 -23.986 1.00 5.56 317 GLY D O 1
ATOM 12247 N N . LEU D 1 318 ? -60.914 -27.747 -21.923 1.00 4.76 318 LEU D N 1
ATOM 12248 C CA . LEU D 1 318 ? -59.741 -28.245 -21.214 1.00 4.42 318 LEU D CA 1
ATOM 12249 C C . LEU D 1 318 ? -60.023 -29.622 -20.629 1.00 4.24 318 LEU D C 1
ATOM 12250 O O . LEU D 1 318 ? -60.904 -29.771 -19.782 1.00 4.14 318 LEU D O 1
ATOM 12255 N N . LEU D 1 319 ? -59.263 -30.618 -21.077 1.00 4.67 319 LEU D N 1
ATOM 12256 C CA . LEU D 1 319 ? -59.438 -31.987 -20.621 1.00 4.60 319 LEU D CA 1
ATOM 12257 C C . LEU D 1 319 ? -58.350 -32.251 -19.587 1.00 4.30 319 LEU D C 1
ATOM 12258 O O . LEU D 1 319 ? -57.173 -32.418 -19.919 1.00 4.21 319 LEU D O 1
ATOM 12263 N N . GLY D 1 320 ? -58.769 -32.248 -18.328 1.00 4.61 320 GLY D N 1
ATOM 12264 C CA . GLY D 1 320 ? -57.876 -32.399 -17.184 1.00 4.80 320 GLY D CA 1
ATOM 12265 C C . GLY D 1 320 ? -57.687 -31.064 -16.488 1.00 4.62 320 GLY D C 1
ATOM 12266 O O . GLY D 1 320 ? -57.448 -30.046 -17.139 1.00 4.98 320 GLY D O 1
ATOM 12267 N N . LEU D 1 321 ? -57.806 -31.061 -15.164 1.00 5.14 321 LEU D N 1
ATOM 12268 C CA . LEU D 1 321 ? -57.633 -29.846 -14.365 1.00 4.82 321 LEU D CA 1
ATOM 12269 C C . LEU D 1 321 ? -56.691 -30.071 -13.179 1.00 5.17 321 LEU D C 1
ATOM 12270 O O . LEU D 1 321 ? -55.844 -29.227 -12.886 1.00 4.92 321 LEU D O 1
ATOM 12275 N N . SER D 1 322 ? -56.850 -31.184 -12.473 1.00 5.27 322 SER D N 1
ATOM 12276 C CA . SER D 1 322 ? -55.923 -31.521 -11.397 1.00 5.63 322 SER D CA 1
ATOM 12277 C C . SER D 1 322 ? -54.534 -31.760 -12.002 1.00 4.77 322 SER D C 1
ATOM 12278 O O . SER D 1 322 ? -54.405 -31.947 -13.218 1.00 3.80 322 SER D O 1
ATOM 12281 N N . PHE D 1 323 ? -53.488 -31.782 -11.181 1.00 4.84 323 PHE D N 1
ATOM 12282 C CA . PHE D 1 323 ? -52.141 -31.826 -11.744 1.00 4.85 323 PHE D CA 1
ATOM 12283 C C . PHE D 1 323 ? -51.759 -33.153 -12.415 1.00 5.10 323 PHE D C 1
ATOM 12284 O O . PHE D 1 323 ? -50.834 -33.186 -13.210 1.00 5.55 323 PHE D O 1
ATOM 12292 N N . LYS D 1 324 ? -52.470 -34.223 -12.090 1.00 5.76 324 LYS D N 1
ATOM 12293 C CA . LYS D 1 324 ? -52.237 -35.538 -12.680 1.00 5.76 324 LYS D CA 1
ATOM 12294 C C . LYS D 1 324 ? -53.544 -36.287 -12.836 1.00 5.77 324 LYS D C 1
ATOM 12295 O O . LYS D 1 324 ? -54.470 -36.118 -12.049 1.00 5.89 324 LYS D O 1
ATOM 12301 N N . ALA D 1 325 ? -53.617 -37.135 -13.850 1.00 6.42 325 ALA D N 1
ATOM 12302 C CA . ALA D 1 325 ? -54.729 -38.055 -13.954 1.00 6.32 325 ALA D CA 1
ATOM 12303 C C . ALA D 1 325 ? -54.748 -38.927 -12.693 1.00 6.38 325 ALA D C 1
ATOM 12304 O O . ALA D 1 325 ? -53.695 -39.229 -12.108 1.00 6.66 325 ALA D O 1
ATOM 12306 N N . GLY D 1 326 ? -55.942 -39.306 -12.252 1.00 6.35 326 GLY D N 1
ATOM 12307 C CA . GLY D 1 326 ? -56.089 -40.214 -11.119 1.00 6.43 326 GLY D CA 1
ATOM 12308 C C . GLY D 1 326 ? -55.996 -39.614 -9.730 1.00 5.81 326 GLY D C 1
ATOM 12309 O O . GLY D 1 326 ? -56.029 -40.341 -8.734 1.00 7.11 326 GLY D O 1
ATOM 12310 N N . THR D 1 327 ? -55.878 -38.295 -9.642 1.00 5.49 327 THR D N 1
ATOM 12311 C CA . THR D 1 327 ? -55.916 -37.598 -8.358 1.00 5.09 327 THR D CA 1
ATOM 12312 C C . THR D 1 327 ? -56.779 -36.358 -8.551 1.00 4.87 327 THR D C 1
ATOM 12313 O O . THR D 1 327 ? -56.985 -35.908 -9.682 1.00 4.69 327 THR D O 1
ATOM 12317 N N . ASP D 1 328 ? -57.295 -35.827 -7.452 1.00 5.13 328 ASP D N 1
ATOM 12318 C CA . ASP D 1 328 ? -58.079 -34.602 -7.470 1.00 5.58 328 ASP D CA 1
ATOM 12319 C C . ASP D 1 328 ? -57.266 -33.382 -7.030 1.00 5.92 328 ASP D C 1
ATOM 12320 O O . ASP D 1 328 ? -57.783 -32.255 -7.001 1.00 6.93 328 ASP D O 1
ATOM 12325 N N . ASP D 1 329 ? -55.999 -33.587 -6.689 1.00 5.99 329 ASP D N 1
ATOM 12326 C CA . ASP D 1 329 ? -55.172 -32.509 -6.153 1.00 5.73 329 ASP D CA 1
ATOM 12327 C C . ASP D 1 329 ? -54.982 -31.382 -7.165 1.00 5.48 329 ASP D C 1
ATOM 12328 O O . ASP D 1 329 ? -54.460 -31.606 -8.253 1.00 5.92 329 ASP D O 1
ATOM 12333 N N . LEU D 1 330 ? -55.434 -30.185 -6.795 1.00 5.46 330 LEU D N 1
ATOM 12334 C CA . LEU D 1 330 ? -55.362 -28.995 -7.647 1.00 5.42 330 LEU D CA 1
ATOM 12335 C C . LEU D 1 330 ? -54.186 -28.078 -7.298 1.00 5.70 330 LEU D C 1
ATOM 12336 O O . LEU D 1 330 ? -53.944 -27.081 -7.979 1.00 6.67 330 LEU D O 1
ATOM 12341 N N . ARG D 1 331 ? -53.450 -28.411 -6.247 1.00 5.44 331 ARG D N 1
ATOM 12342 C CA . ARG D 1 331 ? -52.378 -27.545 -5.769 1.00 5.13 331 ARG D CA 1
ATOM 12343 C C . ARG D 1 331 ? -51.298 -27.328 -6.817 1.00 4.88 331 ARG D C 1
ATOM 12344 O O . ARG D 1 331 ? -50.675 -28.274 -7.316 1.00 4.55 331 ARG D O 1
ATOM 12352 N N . GLU D 1 332 ? -51.098 -26.054 -7.139 1.00 5.17 332 GLU D N 1
ATOM 12353 C CA . GLU D 1 332 ? -50.168 -25.621 -8.182 1.00 4.99 332 GLU D CA 1
ATOM 12354 C C . GLU D 1 332 ? -50.262 -26.465 -9.437 1.00 4.89 332 GLU D C 1
ATOM 12355 O O . GLU D 1 332 ? -49.262 -26.845 -10.028 1.00 4.93 332 GLU D O 1
ATOM 12361 N N . SER D 1 333 ? -51.484 -26.778 -9.831 1.00 5.30 333 SER D N 1
ATOM 12362 C CA . SER D 1 333 ? -51.699 -27.457 -11.086 1.00 5.30 333 SER D CA 1
ATOM 12363 C C . SER D 1 333 ? -51.447 -26.485 -12.232 1.00 5.03 333 SER D C 1
ATOM 12364 O O . SER D 1 333 ? -52.077 -25.423 -12.293 1.00 5.80 333 SER D O 1
ATOM 12367 N N . PRO D 1 334 ? -50.579 -26.845 -13.173 1.00 5.52 334 PRO D N 1
ATOM 12368 C CA . PRO D 1 334 ? -50.321 -25.986 -14.339 1.00 5.34 334 PRO D CA 1
ATOM 12369 C C . PRO D 1 334 ? -51.571 -25.825 -15.219 1.00 4.87 334 PRO D C 1
ATOM 12370 O O . PRO D 1 334 ? -51.689 -24.859 -15.992 1.00 4.51 334 PRO D O 1
ATOM 12374 N N . LEU D 1 335 ? -52.498 -26.776 -15.109 1.00 5.58 335 LEU D N 1
ATOM 12375 C CA . LEU D 1 335 ? -53.743 -26.726 -15.871 1.00 5.22 335 LEU D CA 1
ATOM 12376 C C . LEU D 1 335 ? -54.684 -25.679 -15.289 1.00 4.87 335 LEU D C 1
ATOM 12377 O O . LEU D 1 335 ? -55.406 -25.019 -16.027 1.00 5.14 335 LEU D O 1
ATOM 12382 N N . VAL D 1 336 ? -54.675 -25.517 -13.969 1.00 5.47 336 VAL D N 1
ATOM 12383 C CA . VAL D 1 336 ? -55.405 -24.426 -13.351 1.00 5.04 336 VAL D CA 1
ATOM 12384 C C . VAL D 1 336 ? -54.784 -23.093 -13.798 1.00 5.41 336 VAL D C 1
ATOM 12385 O O . VAL D 1 336 ? -55.518 -22.170 -14.148 1.00 5.27 336 VAL D O 1
ATOM 12389 N N . GLU D 1 337 ? -53.451 -22.990 -13.790 1.00 6.25 337 GLU D N 1
ATOM 12390 C CA . GLU D 1 337 ? -52.769 -21.764 -14.221 1.00 6.64 337 GLU D CA 1
ATOM 12391 C C . GLU D 1 337 ? -53.183 -21.422 -15.652 1.00 6.11 337 GLU D C 1
ATOM 12392 O O . GLU D 1 337 ? -53.492 -20.273 -15.976 1.00 6.28 337 GLU D O 1
ATOM 12398 N N . LEU D 1 338 ? -53.174 -22.425 -16.519 1.00 6.27 338 LEU D N 1
ATOM 12399 C CA . LEU D 1 338 ? -53.550 -22.233 -17.915 1.00 6.33 338 LEU D CA 1
ATOM 12400 C C . LEU D 1 338 ? -55.003 -21.784 -18.030 1.00 5.79 338 LEU D C 1
ATOM 12401 O O . LEU D 1 338 ? -55.332 -20.878 -18.791 1.00 5.92 338 LEU D O 1
ATOM 12406 N N . ALA D 1 339 ? -55.884 -22.424 -17.269 1.00 6.10 339 ALA D N 1
ATOM 12407 C CA . ALA D 1 339 ? -57.285 -22.036 -17.243 1.00 5.48 339 ALA D CA 1
ATOM 12408 C C . ALA D 1 339 ? -57.444 -20.557 -16.900 1.00 5.55 339 ALA D C 1
ATOM 12409 O O . ALA D 1 339 ? -58.192 -19.820 -17.566 1.00 4.92 339 ALA D O 1
ATOM 12411 N N . GLU D 1 340 ? -56.745 -20.129 -15.855 1.00 5.50 340 GLU D N 1
ATOM 12412 C CA . GLU D 1 340 ? -56.837 -18.739 -15.403 1.00 5.73 340 GLU D CA 1
ATOM 12413 C C . GLU D 1 340 ? -56.324 -17.776 -16.467 1.00 5.86 340 GLU D C 1
ATOM 12414 O O . GLU D 1 340 ? -56.894 -16.704 -16.666 1.00 5.67 340 GLU D O 1
ATOM 12420 N N . MET D 1 341 ? -55.257 -18.149 -17.161 1.00 6.45 341 MET D N 1
ATOM 12421 C CA . MET D 1 341 ? -54.750 -17.320 -18.252 1.00 6.96 341 MET D CA 1
ATOM 12422 C C . MET D 1 341 ? -55.822 -17.162 -19.323 1.00 6.97 341 MET D C 1
ATOM 12423 O O . MET D 1 341 ? -56.049 -16.065 -19.849 1.00 7.01 341 MET D O 1
ATOM 12428 N N . LEU D 1 342 ? -56.489 -18.263 -19.643 1.00 6.50 342 LEU D N 1
ATOM 12429 C CA . LEU D 1 342 ? -57.547 -18.254 -20.640 1.00 6.70 342 LEU D CA 1
ATOM 12430 C C . LEU D 1 342 ? -58.734 -17.396 -20.198 1.00 6.79 342 LEU D C 1
ATOM 12431 O O . LEU D 1 342 ? -59.246 -16.591 -20.968 1.00 7.47 342 LEU D O 1
ATOM 12436 N N . ILE D 1 343 ? -59.158 -17.555 -18.954 1.00 6.71 343 ILE D N 1
ATOM 12437 C CA . ILE D 1 343 ? -60.258 -16.757 -18.418 1.00 7.11 343 ILE D CA 1
ATOM 12438 C C . ILE D 1 343 ? -59.904 -15.267 -18.456 1.00 7.48 343 ILE D C 1
ATOM 12439 O O . ILE D 1 343 ? -60.715 -14.421 -18.842 1.00 6.68 343 ILE D O 1
ATOM 12444 N N . GLY D 1 344 ? -58.668 -14.966 -18.072 1.00 8.14 344 GLY D N 1
ATOM 12445 C CA . GLY D 1 344 ? -58.173 -13.604 -18.042 1.00 8.69 344 GLY D CA 1
ATOM 12446 C C . GLY D 1 344 ? -58.163 -12.952 -19.405 1.00 9.14 344 GLY D C 1
ATOM 12447 O O . GLY D 1 344 ? -58.242 -11.733 -19.495 1.00 9.29 344 GLY D O 1
ATOM 12448 N N . LYS D 1 345 ? -58.074 -13.746 -20.469 1.00 10.19 345 LYS D N 1
ATOM 12449 C CA . LYS D 1 345 ? -58.085 -13.193 -21.816 1.00 11.30 345 LYS D CA 1
ATOM 12450 C C . LYS D 1 345 ? -59.443 -13.253 -22.502 1.00 11.37 345 LYS D C 1
ATOM 12451 O O . LYS D 1 345 ? -59.543 -12.949 -23.688 1.00 12.57 345 LYS D O 1
ATOM 12457 N N . GLY D 1 346 ? -60.479 -13.657 -21.773 1.00 11.36 346 GLY D N 1
ATOM 12458 C CA . GLY D 1 346 ? -61.839 -13.643 -22.287 1.00 11.46 346 GLY D CA 1
ATOM 12459 C C . GLY D 1 346 ? -62.281 -14.890 -23.030 1.00 11.41 346 GLY D C 1
ATOM 12460 O O . GLY D 1 346 ? -63.302 -14.875 -23.719 1.00 11.23 346 GLY D O 1
ATOM 12461 N N . TYR D 1 347 ? -61.540 -15.983 -22.881 1.00 11.19 347 TYR D N 1
ATOM 12462 C CA . TYR D 1 347 ? -61.921 -17.221 -23.561 1.00 10.90 347 TYR D CA 1
ATOM 12463 C C . TYR D 1 347 ? -63.166 -17.865 -22.943 1.00 10.79 347 TYR D C 1
ATOM 12464 O O . TYR D 1 347 ? -63.461 -17.670 -21.759 1.00 11.36 347 TYR D O 1
ATOM 12473 N N . GLU D 1 348 ? -63.913 -18.592 -23.775 1.00 10.94 348 GLU D N 1
ATOM 12474 C CA . GLU D 1 348 ? -65.105 -19.318 -23.337 1.00 10.83 348 GLU D CA 1
ATOM 12475 C C . GLU D 1 348 ? -64.652 -20.736 -22.997 1.00 9.95 348 GLU D C 1
ATOM 12476 O O . GLU D 1 348 ? -64.566 -21.608 -23.869 1.00 10.14 348 GLU D O 1
ATOM 12482 N N . LEU D 1 349 ? -64.361 -20.944 -21.723 1.00 9.21 349 LEU D N 1
ATOM 12483 C CA . LEU D 1 349 ? -63.748 -22.181 -21.265 1.00 8.49 349 LEU D CA 1
ATOM 12484 C C . LEU D 1 349 ? -64.727 -23.184 -20.660 1.00 7.90 349 LEU D C 1
ATOM 12485 O O . LEU D 1 349 ? -65.594 -22.834 -19.862 1.00 8.40 349 LEU D O 1
ATOM 12490 N N . ARG D 1 350 ? -64.588 -24.440 -21.070 1.00 7.20 350 ARG D N 1
ATOM 12491 C CA . ARG D 1 350 ? -65.310 -25.547 -20.463 1.00 6.47 350 ARG D CA 1
ATOM 12492 C C . ARG D 1 350 ? -64.241 -26.537 -20.022 1.00 6.04 350 ARG D C 1
ATOM 12493 O O . ARG D 1 350 ? -63.273 -26.777 -20.756 1.00 6.13 350 ARG D O 1
ATOM 12501 N N . ILE D 1 351 ? -64.400 -27.098 -18.830 1.00 5.73 351 ILE D N 1
ATOM 12502 C CA . ILE D 1 351 ? -63.380 -27.970 -18.261 1.00 5.03 351 ILE D CA 1
ATOM 12503 C C . ILE D 1 351 ? -63.944 -29.319 -17.891 1.00 4.92 351 ILE D C 1
ATOM 12504 O O . ILE D 1 351 ? -65.021 -29.395 -17.324 1.00 5.73 351 ILE D O 1
ATOM 12509 N N . PHE D 1 352 ? -63.211 -30.387 -18.202 1.00 4.58 352 PHE D N 1
ATOM 12510 C CA . PHE D 1 352 ? -63.603 -31.717 -17.776 1.00 4.13 352 PHE D CA 1
ATOM 12511 C C . PHE D 1 352 ? -62.516 -32.312 -16.908 1.00 4.25 352 PHE D C 1
ATOM 12512 O O . PHE D 1 352 ? -61.342 -32.384 -17.308 1.00 4.30 352 PHE D O 1
ATOM 12520 N N . ASP D 1 353 ? -62.908 -32.715 -15.706 1.00 4.30 353 ASP D N 1
ATOM 12521 C CA . ASP D 1 353 ? -62.024 -33.479 -14.833 1.00 4.03 353 ASP D CA 1
ATOM 12522 C C . ASP D 1 353 ? -62.890 -34.338 -13.894 1.00 4.38 353 ASP D C 1
ATOM 12523 O O . ASP D 1 353 ? -63.494 -33.831 -12.940 1.00 4.03 353 ASP D O 1
ATOM 12528 N N . ARG D 1 354 ? -62.942 -35.645 -14.149 1.00 5.22 354 ARG D N 1
ATOM 12529 C CA . ARG D 1 354 ? -63.796 -36.532 -13.350 1.00 5.26 354 ARG D CA 1
ATOM 12530 C C . ARG D 1 354 ? -63.355 -36.656 -11.891 1.00 4.72 354 ARG D C 1
ATOM 12531 O O . ARG D 1 354 ? -64.178 -36.884 -11.003 1.00 4.71 354 ARG D O 1
ATOM 12539 N N . ASN D 1 355 ? -62.060 -36.500 -11.636 1.00 4.95 355 ASN D N 1
ATOM 12540 C CA . ASN D 1 355 ? -61.550 -36.585 -10.272 1.00 4.84 355 ASN D CA 1
ATOM 12541 C C . ASN D 1 355 ? -61.924 -35.359 -9.451 1.00 4.67 355 ASN D C 1
ATOM 12542 O O . ASN D 1 355 ? -62.393 -35.475 -8.328 1.00 4.50 355 ASN D O 1
ATOM 12547 N N . VAL D 1 356 ? -61.739 -34.177 -10.021 1.00 5.36 356 VAL D N 1
ATOM 12548 C CA . VAL D 1 356 ? -62.147 -32.960 -9.328 1.00 5.32 356 VAL D CA 1
ATOM 12549 C C . VAL D 1 356 ? -63.678 -32.944 -9.157 1.00 5.65 356 VAL D C 1
ATOM 12550 O O . VAL D 1 356 ? -64.194 -32.561 -8.102 1.00 5.87 356 VAL D O 1
ATOM 12554 N N . GLU D 1 357 ? -64.402 -33.369 -10.184 1.00 6.19 357 GLU D N 1
ATOM 12555 C CA . GLU D 1 357 ? -65.861 -33.409 -10.125 1.00 6.73 357 GLU D CA 1
ATOM 12556 C C . GLU D 1 357 ? -66.326 -34.295 -8.965 1.00 6.73 357 GLU D C 1
ATOM 12557 O O . GLU D 1 357 ? -67.188 -33.901 -8.166 1.00 7.09 357 GLU D O 1
ATOM 12563 N N . TYR D 1 358 ? -65.726 -35.481 -8.861 1.00 6.94 358 TYR D N 1
ATOM 12564 C CA . TYR D 1 358 ? -66.020 -36.416 -7.776 1.00 7.25 358 TYR D CA 1
ATOM 12565 C C . TYR D 1 358 ? -65.718 -35.762 -6.428 1.00 7.00 358 TYR D C 1
ATOM 12566 O O . TYR D 1 358 ? -66.512 -35.875 -5.490 1.00 6.21 358 TYR D O 1
ATOM 12575 N N . ALA D 1 359 ? -64.583 -35.070 -6.350 1.00 7.69 359 ALA D N 1
ATOM 12576 C CA . ALA D 1 359 ? -64.155 -34.365 -5.133 1.00 8.06 359 ALA D CA 1
ATOM 12577 C C . ALA D 1 359 ? -65.115 -33.252 -4.674 1.00 9.21 359 ALA D C 1
ATOM 12578 O O . ALA D 1 359 ? -65.155 -32.910 -3.492 1.00 8.93 359 ALA D O 1
ATOM 12580 N N . ARG D 1 360 ? -65.907 -32.697 -5.585 1.00 10.42 360 ARG D N 1
ATOM 12581 C CA . ARG D 1 360 ? -66.880 -31.685 -5.182 1.00 11.47 360 ARG D CA 1
ATOM 12582 C C . ARG D 1 360 ? -67.959 -32.260 -4.291 1.00 11.91 360 ARG D C 1
ATOM 12583 O O . ARG D 1 360 ? -68.601 -31.521 -3.538 1.00 12.75 360 ARG D O 1
ATOM 12591 N N . VAL D 1 361 ? -68.194 -33.564 -4.393 1.00 12.31 361 VAL D N 1
ATOM 12592 C CA . VAL D 1 361 ? -69.227 -34.203 -3.574 1.00 12.75 361 VAL D CA 1
ATOM 12593 C C . VAL D 1 361 ? -68.671 -35.161 -2.498 1.00 12.95 361 VAL D C 1
ATOM 12594 O O . VAL D 1 361 ? -69.280 -35.309 -1.443 1.00 13.19 361 VAL D O 1
ATOM 12598 N N . HIS D 1 362 ? -67.513 -35.772 -2.742 1.00 12.98 362 HIS D N 1
ATOM 12599 C CA . HIS D 1 362 ? -66.910 -36.689 -1.770 1.00 13.31 362 HIS D CA 1
ATOM 12600 C C . HIS D 1 362 ? -65.510 -36.217 -1.434 1.00 13.32 362 HIS D C 1
ATOM 12601 O O . HIS D 1 362 ? -64.701 -36.018 -2.337 1.00 13.62 362 HIS D O 1
ATOM 12608 N N . GLY D 1 363 ? -65.188 -36.100 -0.153 1.00 13.71 363 GLY D N 1
ATOM 12609 C CA . GLY D 1 363 ? -63.846 -35.681 0.223 1.00 13.97 363 GLY D CA 1
ATOM 12610 C C . GLY D 1 363 ? -63.790 -34.401 1.035 1.00 14.35 363 GLY D C 1
ATOM 12611 O O . GLY D 1 363 ? -64.825 -33.804 1.347 1.00 14.42 363 GLY D O 1
ATOM 12612 N N . ALA D 1 364 ? -62.572 -33.964 1.349 1.00 14.35 364 ALA D N 1
ATOM 12613 C CA . ALA D 1 364 ? -62.375 -32.854 2.274 1.00 14.83 364 ALA D CA 1
ATOM 12614 C C . ALA D 1 364 ? -61.825 -31.581 1.652 1.00 15.49 364 ALA D C 1
ATOM 12615 O O . ALA D 1 364 ? -61.373 -30.692 2.373 1.00 15.13 364 ALA D O 1
ATOM 12617 N N . ASN D 1 365 ? -61.868 -31.486 0.328 1.00 16.21 365 ASN D N 1
ATOM 12618 C CA . ASN D 1 365 ? -61.372 -30.311 -0.361 1.00 17.15 365 ASN D CA 1
ATOM 12619 C C . ASN D 1 365 ? -62.498 -29.466 -0.953 1.00 17.70 365 ASN D C 1
ATOM 12620 O O . ASN D 1 365 ? -62.254 -28.645 -1.836 1.00 18.00 365 ASN D O 1
ATOM 12625 N N . LYS D 1 366 ? -63.725 -29.642 -0.475 1.00 18.28 366 LYS D N 1
ATOM 12626 C CA . LYS D 1 366 ? -64.854 -28.924 -1.066 1.00 18.86 366 LYS D CA 1
ATOM 12627 C C . LYS D 1 366 ? -64.709 -27.419 -0.916 1.00 19.70 366 LYS D C 1
ATOM 12628 O O . LYS D 1 366 ? -64.997 -26.659 -1.845 1.00 19.71 366 LYS D O 1
ATOM 12634 N N . GLU D 1 367 ? -64.255 -26.996 0.257 1.00 20.67 367 GLU D N 1
ATOM 12635 C CA . GLU D 1 367 ? -64.114 -25.587 0.560 1.00 21.61 367 GLU D CA 1
ATOM 12636 C C . GLU D 1 367 ? -63.148 -24.882 -0.368 1.00 22.30 367 GLU D C 1
ATOM 12637 O O . GLU D 1 367 ? -63.308 -23.694 -0.651 1.00 23.20 367 GLU D O 1
ATOM 12638 N N . TYR D 1 368 ? -62.141 -25.607 -0.844 1.00 22.64 368 TYR D N 1
ATOM 12639 C CA . TYR D 1 368 ? -61.178 -25.036 -1.774 1.00 22.83 368 TYR D CA 1
ATOM 12640 C C . TYR D 1 368 ? -61.826 -24.877 -3.155 1.00 22.68 368 TYR D C 1
ATOM 12641 O O . TYR D 1 368 ? -61.877 -23.778 -3.725 1.00 22.79 368 TYR D O 1
ATOM 12650 N N . ILE D 1 369 ? -62.343 -25.982 -3.678 1.00 22.35 369 ILE D N 1
ATOM 12651 C CA . ILE D 1 369 ? -62.981 -26.006 -4.996 1.00 22.06 369 ILE D CA 1
ATOM 12652 C C . ILE D 1 369 ? -64.143 -25.008 -5.160 1.00 22.45 369 ILE D C 1
ATOM 12653 O O . ILE D 1 369 ? -64.334 -24.455 -6.245 1.00 22.40 369 ILE D O 1
ATOM 12658 N N . GLU D 1 370 ? -64.906 -24.763 -4.097 1.00 22.90 370 GLU D N 1
ATOM 12659 C CA . GLU D 1 370 ? -66.093 -23.903 -4.193 1.00 23.23 370 GLU D CA 1
ATOM 12660 C C . GLU D 1 370 ? -65.903 -22.443 -3.773 1.00 23.54 370 GLU D C 1
ATOM 12661 O O . GLU D 1 370 ? -66.753 -21.606 -4.087 1.00 24.29 370 GLU D O 1
ATOM 12663 N N . SER D 1 371 ? -64.811 -22.127 -3.081 1.00 23.78 371 SER D N 1
ATOM 12664 C CA . SER D 1 371 ? -64.583 -20.753 -2.609 1.00 23.82 371 SER D CA 1
ATOM 12665 C C . SER D 1 371 ? -63.212 -20.169 -2.959 1.00 23.59 371 SER D C 1
ATOM 12666 O O . SER D 1 371 ? -63.093 -18.959 -3.155 1.00 24.23 371 SER D O 1
ATOM 12669 N N . LYS D 1 372 ? -62.184 -21.014 -3.028 1.00 23.12 372 LYS D N 1
ATOM 12670 C CA . LYS D 1 372 ? -60.838 -20.585 -3.406 1.00 22.30 372 LYS D CA 1
ATOM 12671 C C . LYS D 1 372 ? -60.713 -20.343 -4.914 1.00 21.84 372 LYS D C 1
ATOM 12672 O O . LYS D 1 372 ? -60.152 -19.331 -5.342 1.00 22.04 372 LYS D O 1
ATOM 12674 N N . ILE D 1 373 ? -61.225 -21.281 -5.716 1.00 20.60 373 ILE D N 1
ATOM 12675 C CA . ILE D 1 373 ? -61.192 -21.150 -7.176 1.00 19.10 373 ILE D CA 1
ATOM 12676 C C . ILE D 1 373 ? -62.567 -21.299 -7.836 1.00 17.92 373 ILE D C 1
ATOM 12677 O O . ILE D 1 373 ? -62.705 -22.067 -8.785 1.00 17.02 373 ILE D O 1
ATOM 12682 N N . PRO D 1 374 ? -63.573 -20.564 -7.363 1.00 16.95 374 PRO D N 1
ATOM 12683 C CA . PRO D 1 374 ? -64.927 -20.648 -7.924 1.00 16.36 374 PRO D CA 1
ATOM 12684 C C . PRO D 1 374 ? -65.018 -20.252 -9.392 1.00 15.52 374 PRO D C 1
ATOM 12685 O O . PRO D 1 374 ? -65.862 -20.775 -10.126 1.00 15.75 374 PRO D O 1
ATOM 12689 N N . HIS D 1 375 ? -64.163 -19.328 -9.813 1.00 14.45 375 HIS D N 1
ATOM 12690 C CA . HIS D 1 375 ? -64.138 -18.860 -11.194 1.00 13.86 375 HIS D CA 1
ATOM 12691 C C . HIS D 1 375 ? -63.662 -19.960 -12.159 1.00 12.86 375 HIS D C 1
ATOM 12692 O O . HIS D 1 375 ? -63.903 -19.890 -13.364 1.00 13.48 375 HIS D O 1
ATOM 12699 N N . VAL D 1 376 ? -62.964 -20.962 -11.628 1.00 11.93 376 VAL D N 1
ATOM 12700 C CA . VAL D 1 376 ? -62.503 -22.090 -12.435 1.00 10.82 376 VAL D CA 1
ATOM 12701 C C . VAL D 1 376 ? -63.441 -23.289 -12.256 1.00 10.67 376 VAL D C 1
ATOM 12702 O O . VAL D 1 376 ? -63.877 -23.900 -13.229 1.00 10.04 376 VAL D O 1
ATOM 12706 N N . SER D 1 377 ? -63.777 -23.604 -11.008 1.00 10.49 377 SER D N 1
ATOM 12707 C CA . SER D 1 377 ? -64.615 -24.769 -10.721 1.00 10.77 377 SER D CA 1
ATOM 12708 C C . SER D 1 377 ? -66.017 -24.666 -11.316 1.00 10.48 377 SER D C 1
ATOM 12709 O O . SER D 1 377 ? -66.599 -25.685 -11.710 1.00 10.73 377 SER D O 1
ATOM 12712 N N . SER D 1 378 ? -66.549 -23.449 -11.411 1.00 10.16 378 SER D N 1
ATOM 12713 C CA . SER D 1 378 ? -67.865 -23.222 -12.007 1.00 10.11 378 SER D CA 1
ATOM 12714 C C . SER D 1 378 ? -67.882 -23.536 -13.507 1.00 9.30 378 SER D C 1
ATOM 12715 O O . SER D 1 378 ? -68.945 -23.630 -14.104 1.00 9.31 378 SER D O 1
ATOM 12718 N N . LEU D 1 379 ? -66.702 -23.687 -14.104 1.00 8.34 379 LEU D N 1
ATOM 12719 C CA . LEU D 1 379 ? -66.575 -23.980 -15.531 1.00 7.95 379 LEU D CA 1
ATOM 12720 C C . LEU D 1 379 ? -66.474 -25.486 -15.772 1.00 7.00 379 LEU D C 1
ATOM 12721 O O . LEU D 1 379 ? -66.382 -25.937 -16.914 1.00 6.61 379 LEU D O 1
ATOM 12726 N N . LEU D 1 380 ? -66.501 -26.264 -14.698 1.00 6.36 380 LEU D N 1
ATOM 12727 C CA . LEU D 1 380 ? -66.460 -27.719 -14.814 1.00 6.08 380 LEU D CA 1
ATOM 12728 C C . LEU D 1 380 ? -67.749 -28.227 -15.463 1.00 5.65 380 LEU D C 1
ATOM 12729 O O . LEU D 1 380 ? -68.843 -27.781 -15.129 1.00 5.87 380 LEU D O 1
ATOM 12734 N N . VAL D 1 381 ? -67.601 -29.182 -16.371 1.00 5.67 381 VAL D N 1
ATOM 12735 C CA . VAL D 1 381 ? -68.724 -29.802 -17.056 1.00 6.10 381 VAL D CA 1
ATOM 12736 C C . VAL D 1 381 ? -68.599 -31.311 -16.812 1.00 6.18 381 VAL D C 1
ATOM 12737 O O . VAL D 1 381 ? -67.559 -31.906 -17.093 1.00 6.01 381 VAL D O 1
ATOM 12741 N N . SER D 1 382 ? -69.663 -31.916 -16.292 1.00 7.09 382 SER D N 1
ATOM 12742 C CA . SER D 1 382 ? -69.650 -33.318 -15.853 1.00 7.62 382 SER D CA 1
ATOM 12743 C C . SER D 1 382 ? -69.551 -34.359 -16.969 1.00 7.96 382 SER D C 1
ATOM 12744 O O . SER D 1 382 ? -69.070 -35.474 -16.731 1.00 9.07 382 SER D O 1
ATOM 12747 N N . ASP D 1 383 ? -69.964 -33.975 -18.175 1.00 8.03 383 ASP D N 1
ATOM 12748 C CA . ASP D 1 383 ? -70.054 -34.869 -19.327 1.00 8.23 383 ASP D CA 1
ATOM 12749 C C . ASP D 1 383 ? -68.983 -34.563 -20.371 1.00 7.93 383 ASP D C 1
ATOM 12750 O O . ASP D 1 383 ? -68.992 -33.497 -20.997 1.00 7.68 383 ASP D O 1
ATOM 12755 N N . LEU D 1 384 ? -68.048 -35.494 -20.546 1.00 7.70 384 LEU D N 1
ATOM 12756 C CA . LEU D 1 384 ? -66.965 -35.324 -21.507 1.00 7.33 384 LEU D CA 1
ATOM 12757 C C . LEU D 1 384 ? -67.474 -35.026 -22.917 1.00 7.35 384 LEU D C 1
ATOM 12758 O O . LEU D 1 384 ? -66.950 -34.129 -23.573 1.00 7.20 384 LEU D O 1
ATOM 12763 N N . ASP D 1 385 ? -68.478 -35.772 -23.383 1.00 7.65 385 ASP D N 1
ATOM 12764 C CA . ASP D 1 385 ? -69.027 -35.573 -24.732 1.00 7.89 385 ASP D CA 1
ATOM 12765 C C . ASP D 1 385 ? -69.510 -34.132 -24.922 1.00 7.31 385 ASP D C 1
ATOM 12766 O O . ASP D 1 385 ? -69.404 -33.573 -26.020 1.00 7.41 385 ASP D O 1
ATOM 12771 N N . GLU D 1 386 ? -70.056 -33.538 -23.861 1.00 7.30 386 GLU D N 1
ATOM 12772 C CA . GLU D 1 386 ? -70.559 -32.166 -23.942 1.00 7.02 386 GLU D CA 1
ATOM 12773 C C . GLU D 1 386 ? -69.421 -31.156 -24.104 1.00 6.61 386 GLU D C 1
ATOM 12774 O O . GLU D 1 386 ? -69.548 -30.179 -24.838 1.00 6.07 386 GLU D O 1
ATOM 12780 N N . VAL D 1 387 ? -68.328 -31.365 -23.378 1.00 6.47 387 VAL D N 1
ATOM 12781 C CA . VAL D 1 387 ? -67.176 -30.483 -23.486 1.00 6.07 387 VAL D CA 1
ATOM 12782 C C . VAL D 1 387 ? -66.659 -30.551 -24.915 1.00 6.40 387 VAL D C 1
ATOM 12783 O O . VAL D 1 387 ? -66.370 -29.532 -25.534 1.00 6.51 387 VAL D O 1
ATOM 12787 N N . VAL D 1 388 ? -66.591 -31.762 -25.454 1.00 6.66 388 VAL D N 1
ATOM 12788 C CA . VAL D 1 388 ? -66.118 -31.957 -26.816 1.00 6.80 388 VAL D CA 1
ATOM 12789 C C . VAL D 1 388 ? -67.046 -31.292 -27.833 1.00 6.96 388 VAL D C 1
ATOM 12790 O O . VAL D 1 388 ? -66.598 -30.569 -28.740 1.00 6.99 388 VAL D O 1
ATOM 12794 N N . ALA D 1 389 ? -68.342 -31.521 -27.671 1.00 7.22 389 ALA D N 1
ATOM 12795 C CA . ALA D 1 389 ? -69.343 -31.009 -28.600 1.00 7.39 389 ALA D CA 1
ATOM 12796 C C . ALA D 1 389 ? -69.332 -29.495 -28.679 1.00 7.41 389 ALA D C 1
ATOM 12797 O O . ALA D 1 389 ? -69.360 -28.912 -29.767 1.00 7.33 389 ALA D O 1
ATOM 12799 N N . SER D 1 390 ? -69.271 -28.865 -27.514 1.00 7.33 390 SER D N 1
ATOM 12800 C CA . SER D 1 390 ? -69.421 -27.419 -27.425 1.00 7.79 390 SER D CA 1
ATOM 12801 C C . SER D 1 390 ? -68.144 -26.586 -27.575 1.00 7.56 390 SER D C 1
ATOM 12802 O O . SER D 1 390 ? -68.219 -25.354 -27.610 1.00 8.51 390 SER D O 1
ATOM 12805 N N . SER D 1 391 ? -66.991 -27.242 -27.660 1.00 7.07 391 SER D N 1
ATOM 12806 C CA . SER D 1 391 ? -65.704 -26.549 -27.788 1.00 7.16 391 SER D CA 1
ATOM 12807 C C . SER D 1 391 ? -65.120 -26.683 -29.207 1.00 7.51 391 SER D C 1
ATOM 12808 O O . SER D 1 391 ? -65.392 -27.671 -29.888 1.00 8.42 391 SER D O 1
ATOM 12811 N N . ASP D 1 392 ? -64.330 -25.699 -29.656 1.00 7.88 392 ASP D N 1
ATOM 12812 C CA . ASP D 1 392 ? -63.650 -25.770 -30.960 1.00 8.07 392 ASP D CA 1
ATOM 12813 C C . ASP D 1 392 ? -62.215 -26.284 -30.833 1.00 8.26 392 ASP D C 1
ATOM 12814 O O . ASP D 1 392 ? -61.704 -26.988 -31.713 1.00 8.77 392 ASP D O 1
ATOM 12819 N N . VAL D 1 393 ? -61.556 -25.895 -29.750 1.00 8.27 393 VAL D N 1
ATOM 12820 C CA . VAL D 1 393 ? -60.195 -26.314 -29.478 1.00 8.35 393 VAL D CA 1
ATOM 12821 C C . VAL D 1 393 ? -60.209 -27.167 -28.225 1.00 7.63 393 VAL D C 1
ATOM 12822 O O . VAL D 1 393 ? -60.718 -26.722 -27.199 1.00 8.17 393 VAL D O 1
ATOM 12826 N N . LEU D 1 394 ? -59.670 -28.384 -28.304 1.00 7.06 394 LEU D N 1
ATOM 12827 C CA . LEU D 1 394 ? -59.621 -29.281 -27.152 1.00 6.71 394 LEU D CA 1
ATOM 12828 C C . LEU D 1 394 ? -58.180 -29.499 -26.686 1.00 6.07 394 LEU D C 1
ATOM 12829 O O . LEU D 1 394 ? -57.315 -29.903 -27.467 1.00 6.19 394 LEU D O 1
ATOM 12834 N N . VAL D 1 395 ? -57.947 -29.241 -25.403 1.00 5.76 395 VAL D N 1
ATOM 12835 C CA . VAL D 1 395 ? -56.617 -29.298 -24.798 1.00 5.28 395 VAL D CA 1
ATOM 12836 C C . VAL D 1 395 ? -56.492 -30.558 -23.951 1.00 5.14 395 VAL D C 1
ATOM 12837 O O . VAL D 1 395 ? -57.218 -30.745 -22.968 1.00 4.63 395 VAL D O 1
ATOM 12841 N N . LEU D 1 396 ? -55.583 -31.436 -24.360 1.00 5.57 396 LEU D N 1
ATOM 12842 C CA . LEU D 1 396 ? -55.326 -32.679 -23.665 1.00 6.04 396 LEU D CA 1
ATOM 12843 C C . LEU D 1 396 ? -54.298 -32.308 -22.603 1.00 5.32 396 LEU D C 1
ATOM 12844 O O . LEU D 1 396 ? -53.108 -32.191 -22.909 1.00 5.26 396 LEU D O 1
ATOM 12849 N N . GLY D 1 397 ? -54.768 -32.113 -21.366 1.00 5.26 397 GLY D N 1
ATOM 12850 C CA . GLY D 1 397 ? -53.942 -31.601 -20.276 1.00 4.89 397 GLY D CA 1
ATOM 12851 C C . GLY D 1 397 ? -53.263 -32.603 -19.366 1.00 4.98 397 GLY D C 1
ATOM 12852 O O . GLY D 1 397 ? -52.171 -32.341 -18.841 1.00 5.46 397 GLY D O 1
ATOM 12853 N N . ASN D 1 398 ? -53.917 -33.727 -19.105 1.00 5.13 398 ASN D N 1
ATOM 12854 C CA . ASN D 1 398 ? -53.284 -34.765 -18.301 1.00 4.79 398 ASN D CA 1
ATOM 12855 C C . ASN D 1 398 ? -53.627 -36.164 -18.822 1.00 4.75 398 ASN D C 1
ATOM 12856 O O . ASN D 1 398 ? -54.398 -36.301 -19.773 1.00 4.42 398 ASN D O 1
ATOM 12861 N N . GLY D 1 399 ? -53.047 -37.190 -18.215 1.00 5.17 399 GLY D N 1
ATOM 12862 C CA . GLY D 1 399 ? -53.072 -38.531 -18.785 1.00 5.73 399 GLY D CA 1
ATOM 12863 C C . GLY D 1 399 ? -54.245 -39.446 -18.531 1.00 5.92 399 GLY D C 1
ATOM 12864 O O . GLY D 1 399 ? -54.047 -40.632 -18.247 1.00 6.89 399 GLY D O 1
ATOM 12865 N N . ASP D 1 400 ? -55.463 -38.926 -18.618 1.00 6.27 400 ASP D N 1
ATOM 12866 C CA . ASP D 1 400 ? -56.641 -39.742 -18.386 1.00 6.54 400 ASP D CA 1
ATOM 12867 C C . ASP D 1 400 ? -56.894 -40.624 -19.601 1.00 6.89 400 ASP D C 1
ATOM 12868 O O . ASP D 1 400 ? -57.009 -40.121 -20.717 1.00 6.64 400 ASP D O 1
ATOM 12873 N N . GLU D 1 401 ? -57.011 -41.934 -19.391 1.00 7.97 401 GLU D N 1
ATOM 12874 C CA . GLU D 1 401 ? -57.253 -42.863 -20.503 1.00 9.01 401 GLU D CA 1
ATOM 12875 C C . GLU D 1 401 ? -58.593 -42.589 -21.226 1.00 8.67 401 GLU D C 1
ATOM 12876 O O . GLU D 1 401 ? -58.784 -42.993 -22.382 1.00 8.46 401 GLU D O 1
ATOM 12882 N N . LEU D 1 402 ? -59.492 -41.849 -20.580 1.00 8.48 402 LEU D N 1
ATOM 12883 C CA . LEU D 1 402 ? -60.758 -41.466 -21.201 1.00 8.82 402 LEU D CA 1
ATOM 12884 C C . LEU D 1 402 ? -60.575 -40.562 -22.424 1.00 8.64 402 LEU D C 1
ATOM 12885 O O . LEU D 1 402 ? -61.466 -40.484 -23.271 1.00 8.16 402 LEU D O 1
ATOM 12890 N N . PHE D 1 403 ? -59.431 -39.888 -22.520 1.00 8.46 403 PHE D N 1
ATOM 12891 C CA . PHE D 1 403 ? -59.160 -38.973 -23.634 1.00 8.86 403 PHE D CA 1
ATOM 12892 C C . PHE D 1 403 ? -58.618 -39.663 -24.893 1.00 9.39 403 PHE D C 1
ATOM 12893 O O . PHE D 1 403 ? -58.542 -39.041 -25.960 1.00 9.48 403 PHE D O 1
ATOM 12901 N N . VAL D 1 404 ? -58.239 -40.935 -24.775 1.00 10.40 404 VAL D N 1
ATOM 12902 C CA . VAL D 1 404 ? -57.687 -41.687 -25.914 1.00 11.57 404 VAL D CA 1
ATOM 12903 C C . VAL D 1 404 ? -58.663 -41.753 -27.104 1.00 12.45 404 VAL D C 1
ATOM 12904 O O . VAL D 1 404 ? -58.278 -41.470 -28.242 1.00 12.85 404 VAL D O 1
ATOM 12908 N N . ASP D 1 405 ? -59.922 -42.094 -26.838 1.00 13.84 405 ASP D N 1
ATOM 12909 C CA . ASP D 1 405 ? -60.938 -42.227 -27.889 1.00 14.83 405 ASP D CA 1
ATOM 12910 C C . ASP D 1 405 ? -61.080 -40.943 -28.699 1.00 15.20 405 ASP D C 1
ATOM 12911 O O . ASP D 1 405 ? -61.207 -40.981 -29.926 1.00 15.59 405 ASP D O 1
ATOM 12916 N N . LEU D 1 406 ? -61.049 -39.803 -28.016 1.00 15.35 406 LEU D N 1
ATOM 12917 C CA . LEU D 1 406 ? -61.156 -38.512 -28.690 1.00 15.66 406 LEU D CA 1
ATOM 12918 C C . LEU D 1 406 ? -60.043 -38.365 -29.713 1.00 15.83 406 LEU D C 1
ATOM 12919 O O . LEU D 1 406 ? -60.265 -37.924 -30.839 1.00 16.50 406 LEU D O 1
ATOM 12924 N N . VAL D 1 407 ? -58.835 -38.743 -29.315 1.00 16.33 407 VAL D N 1
ATOM 12925 C CA . VAL D 1 407 ? -57.673 -38.587 -30.172 1.00 16.63 407 VAL D CA 1
ATOM 12926 C C . VAL D 1 407 ? -57.684 -39.560 -31.349 1.00 17.69 407 VAL D C 1
ATOM 12927 O O . VAL D 1 407 ? -57.331 -39.182 -32.466 1.00 17.82 407 VAL D O 1
ATOM 12931 N N . ASN D 1 408 ? -58.107 -40.800 -31.110 1.00 18.70 408 ASN D N 1
ATOM 12932 C CA . ASN D 1 408 ? -58.150 -41.805 -32.172 1.00 19.40 408 ASN D CA 1
ATOM 12933 C C . ASN D 1 408 ? -59.305 -41.562 -33.141 1.00 19.34 408 ASN D C 1
ATOM 12934 O O . ASN D 1 408 ? -59.203 -41.869 -34.323 1.00 19.81 408 ASN D O 1
ATOM 12939 N N . LYS D 1 409 ? -60.396 -40.996 -32.630 1.00 19.07 409 LYS D N 1
ATOM 12940 C CA . LYS D 1 409 ? -61.594 -40.741 -33.420 1.00 18.74 409 LYS D CA 1
ATOM 12941 C C . LYS D 1 409 ? -62.108 -39.340 -33.116 1.00 18.48 409 LYS D C 1
ATOM 12942 O O . LYS D 1 409 ? -63.075 -39.162 -32.378 1.00 18.58 409 LYS D O 1
ATOM 12944 N N . THR D 1 410 ? -61.458 -38.348 -33.704 1.00 18.19 410 THR D N 1
ATOM 12945 C CA . THR D 1 410 ? -61.784 -36.950 -33.456 1.00 18.13 410 THR D CA 1
ATOM 12946 C C . THR D 1 410 ? -62.963 -36.453 -34.281 1.00 17.90 410 THR D C 1
ATOM 12947 O O . THR D 1 410 ? -62.916 -36.519 -35.504 1.00 17.63 410 THR D O 1
ATOM 12951 N N . PRO D 1 411 ? -64.017 -35.953 -33.639 1.00 17.82 411 PRO D N 1
ATOM 12952 C CA . PRO D 1 411 ? -65.119 -35.351 -34.397 1.00 17.68 411 PRO D CA 1
ATOM 12953 C C . PRO D 1 411 ? -64.606 -34.223 -35.279 1.00 17.69 411 PRO D C 1
ATOM 12954 O O . PRO D 1 411 ? -63.663 -33.518 -34.915 1.00 17.84 411 PRO D O 1
ATOM 12958 N N . SER D 1 412 ? -65.223 -34.061 -36.440 1.00 17.49 412 SER D N 1
ATOM 12959 C CA . SER D 1 412 ? -64.830 -33.030 -37.384 1.00 17.25 412 SER D CA 1
ATOM 12960 C C . SER D 1 412 ? -64.973 -31.630 -36.794 1.00 16.74 412 SER D C 1
ATOM 12961 O O . SER D 1 412 ? -65.754 -31.410 -35.862 1.00 17.19 412 SER D O 1
ATOM 12964 N N . GLY D 1 413 ? -64.200 -30.689 -37.328 1.00 16.16 413 GLY D N 1
ATOM 12965 C CA . GLY D 1 413 ? -64.285 -29.302 -36.903 1.00 15.59 413 GLY D CA 1
ATOM 12966 C C . GLY D 1 413 ? -63.621 -28.964 -35.574 1.00 15.10 413 GLY D C 1
ATOM 12967 O O . GLY D 1 413 ? -63.837 -27.869 -35.042 1.00 15.48 413 GLY D O 1
ATOM 12968 N N . LYS D 1 414 ? -62.847 -29.888 -35.010 1.00 14.36 414 LYS D N 1
ATOM 12969 C CA . LYS D 1 414 ? -62.116 -29.592 -33.778 1.00 13.58 414 LYS D CA 1
ATOM 12970 C C . LYS D 1 414 ? -60.620 -29.457 -34.055 1.00 13.05 414 LYS D C 1
ATOM 12971 O O . LYS D 1 414 ? -60.091 -29.999 -35.030 1.00 13.77 414 LYS D O 1
ATOM 12977 N N . LYS D 1 415 ? -59.947 -28.725 -33.183 1.00 12.42 415 LYS D N 1
ATOM 12978 C CA . LYS D 1 415 ? -58.499 -28.624 -33.197 1.00 12.03 415 LYS D CA 1
ATOM 12979 C C . LYS D 1 415 ? -58.030 -29.191 -31.862 1.00 11.23 415 LYS D C 1
ATOM 12980 O O . LYS D 1 415 ? -58.570 -28.828 -30.821 1.00 12.07 415 LYS D O 1
ATOM 12986 N N . LEU D 1 416 ? -57.057 -30.099 -31.892 1.00 9.73 416 LEU D N 1
ATOM 12987 C CA . LEU D 1 416 ? -56.503 -30.663 -30.672 1.00 8.94 416 LEU D CA 1
ATOM 12988 C C . LEU D 1 416 ? -55.212 -29.952 -30.331 1.00 7.60 416 LEU D C 1
ATOM 12989 O O . LEU D 1 416 ? -54.426 -29.655 -31.227 1.00 6.84 416 LEU D O 1
ATOM 12994 N N . VAL D 1 417 ? -54.996 -29.708 -29.039 1.00 6.90 417 VAL D N 1
ATOM 12995 C CA . VAL D 1 417 ? -53.714 -29.240 -28.524 1.00 6.26 417 VAL D CA 1
ATOM 12996 C C . VAL D 1 417 ? -53.291 -30.280 -27.489 1.00 6.09 417 VAL D C 1
ATOM 12997 O O . VAL D 1 417 ? -53.864 -30.363 -26.401 1.00 5.87 417 VAL D O 1
ATOM 13001 N N . ASP D 1 418 ? -52.293 -31.084 -27.849 1.00 5.78 418 ASP D N 1
ATOM 13002 C CA . ASP D 1 418 ? -51.849 -32.212 -27.039 1.00 5.72 418 ASP D CA 1
ATOM 13003 C C . ASP D 1 418 ? -50.635 -31.816 -26.197 1.00 5.53 418 ASP D C 1
ATOM 13004 O O . ASP D 1 418 ? -49.550 -31.621 -26.729 1.00 5.36 418 ASP D O 1
ATOM 13009 N N . LEU D 1 419 ? -50.837 -31.697 -24.887 1.00 5.69 419 LEU D N 1
ATOM 13010 C CA . LEU D 1 419 ? -49.774 -31.338 -23.955 1.00 5.93 419 LEU D CA 1
ATOM 13011 C C . LEU D 1 419 ? -49.113 -32.545 -23.299 1.00 6.65 419 LEU D C 1
ATOM 13012 O O . LEU D 1 419 ? -48.170 -32.395 -22.503 1.00 7.70 419 LEU D O 1
ATOM 13017 N N . VAL D 1 420 ? -49.587 -33.736 -23.657 1.00 7.19 420 VAL D N 1
ATOM 13018 C CA . VAL D 1 420 ? -49.263 -34.955 -22.933 1.00 7.76 420 VAL D CA 1
ATOM 13019 C C . VAL D 1 420 ? -48.594 -36.047 -23.762 1.00 7.39 420 VAL D C 1
ATOM 13020 O O . VAL D 1 420 ? -47.653 -36.706 -23.282 1.00 7.13 420 VAL D O 1
ATOM 13024 N N . GLY D 1 421 ? -49.060 -36.221 -24.998 1.00 7.30 421 GLY D N 1
ATOM 13025 C CA . GLY D 1 421 ? -48.513 -37.229 -25.892 1.00 7.29 421 GLY D CA 1
ATOM 13026 C C . GLY D 1 421 ? -49.491 -38.295 -26.344 1.00 7.54 421 GLY D C 1
ATOM 13027 O O . GLY D 1 421 ? -49.064 -39.412 -26.654 1.00 8.53 421 GLY D O 1
ATOM 13028 N N . PHE D 1 422 ? -50.792 -37.981 -26.360 1.00 7.69 422 PHE D N 1
ATOM 13029 C CA . PHE D 1 422 ? -51.807 -38.895 -26.866 1.00 7.61 422 PHE D CA 1
ATOM 13030 C C . PHE D 1 422 ? -51.675 -39.130 -28.381 1.00 8.00 422 PHE D C 1
ATOM 13031 O O . PHE D 1 422 ? -52.023 -40.223 -28.870 1.00 8.54 422 PHE D O 1
ATOM 13039 N N . MET D 1 423 ? -51.213 -38.118 -29.123 1.00 8.05 423 MET D N 1
ATOM 13040 C CA . MET D 1 423 ? -51.125 -38.204 -30.590 1.00 8.63 423 MET D CA 1
ATOM 13041 C C . MET D 1 423 ? -50.214 -39.345 -31.059 1.00 9.76 423 MET D C 1
ATOM 13042 O O . MET D 1 423 ? -49.124 -39.548 -30.514 1.00 8.93 423 MET D O 1
ATOM 13047 N N . PRO D 1 424 ? -50.658 -40.080 -32.081 1.00 11.42 424 PRO D N 1
ATOM 13048 C CA . PRO D 1 424 ? -49.881 -41.212 -32.600 1.00 12.37 424 PRO D CA 1
ATOM 13049 C C . PRO D 1 424 ? -48.642 -40.753 -33.343 1.00 13.05 424 PRO D C 1
ATOM 13050 O O . PRO D 1 424 ? -47.630 -41.468 -33.350 1.00 13.61 424 PRO D O 1
ATOM 13054 N N . HIS D 1 425 ? -48.721 -39.560 -33.925 1.00 13.59 425 HIS D N 1
ATOM 13055 C CA . HIS D 1 425 ? -47.648 -39.008 -34.731 1.00 14.17 425 HIS D CA 1
ATOM 13056 C C . HIS D 1 425 ? -47.437 -37.513 -34.441 1.00 13.52 425 HIS D C 1
ATOM 13057 O O . HIS D 1 425 ? -47.881 -36.994 -33.409 1.00 12.71 425 HIS D O 1
ATOM 13064 N N . THR D 1 426 ? -46.754 -36.833 -35.358 1.00 12.53 426 THR D N 1
ATOM 13065 C CA . THR D 1 426 ? -46.453 -35.410 -35.229 1.00 11.91 426 THR D CA 1
ATOM 13066 C C . THR D 1 426 ? -47.630 -34.518 -35.607 1.00 11.35 426 THR D C 1
ATOM 13067 O O . THR D 1 426 ? -48.652 -34.993 -36.096 1.00 11.23 426 THR D O 1
ATOM 13071 N N . THR D 1 427 ? -47.448 -33.214 -35.417 1.00 11.19 427 THR D N 1
ATOM 13072 C CA . THR D 1 427 ? -48.469 -32.205 -35.685 1.00 10.89 427 THR D CA 1
ATOM 13073 C C . THR D 1 427 ? -49.010 -32.222 -37.108 1.00 11.57 427 THR D C 1
ATOM 13074 O O . THR D 1 427 ? -48.252 -32.334 -38.080 1.00 11.49 427 THR D O 1
ATOM 13078 N N . THR D 1 428 ? -50.334 -32.111 -37.208 1.00 12.09 428 THR D N 1
ATOM 13079 C CA . THR D 1 428 ? -51.032 -31.982 -38.483 1.00 12.85 428 THR D CA 1
ATOM 13080 C C . THR D 1 428 ? -51.934 -30.765 -38.375 1.00 12.90 428 THR D C 1
ATOM 13081 O O . THR D 1 428 ? -52.022 -30.142 -37.322 1.00 13.18 428 THR D O 1
ATOM 13085 N N . ALA D 1 429 ? -52.629 -30.425 -39.453 1.00 13.18 429 ALA D N 1
ATOM 13086 C CA . ALA D 1 429 ? -53.529 -29.292 -39.411 1.00 13.19 429 ALA D CA 1
ATOM 13087 C C . ALA D 1 429 ? -54.618 -29.461 -38.337 1.00 12.96 429 ALA D C 1
ATOM 13088 O O . ALA D 1 429 ? -55.132 -28.471 -37.842 1.00 14.44 429 ALA D O 1
ATOM 13090 N N . GLN D 1 430 ? -54.942 -30.699 -37.960 1.00 12.19 430 GLN D N 1
ATOM 13091 C CA . GLN D 1 430 ? -56.026 -30.963 -37.008 1.00 11.49 430 GLN D CA 1
ATOM 13092 C C . GLN D 1 430 ? -55.597 -31.091 -35.549 1.00 10.68 430 GLN D C 1
ATOM 13093 O O . GLN D 1 430 ? -56.418 -30.932 -34.632 1.00 11.02 430 GLN D O 1
ATOM 13095 N N . ALA D 1 431 ? -54.329 -31.396 -35.328 1.00 9.58 431 ALA D N 1
ATOM 13096 C CA . ALA D 1 431 ? -53.855 -31.656 -33.977 1.00 8.59 431 ALA D CA 1
ATOM 13097 C C . ALA D 1 431 ? -52.387 -31.271 -33.846 1.00 8.58 431 ALA D C 1
ATOM 13098 O O . ALA D 1 431 ? -51.562 -31.643 -34.677 1.00 8.49 431 ALA D O 1
ATOM 13100 N N . GLU D 1 432 ? -52.064 -30.551 -32.780 1.00 8.11 432 GLU D N 1
ATOM 13101 C CA . GLU D 1 432 ? -50.705 -30.084 -32.577 1.00 8.05 432 GLU D CA 1
ATOM 13102 C C . GLU D 1 432 ? -50.207 -30.510 -31.214 1.00 7.64 432 GLU D C 1
ATOM 13103 O O . GLU D 1 432 ? -50.949 -30.447 -30.227 1.00 7.74 432 GLU D O 1
ATOM 13109 N N . GLY D 1 433 ? -48.952 -30.947 -31.168 1.00 7.46 433 GLY D N 1
ATOM 13110 C CA . GLY D 1 433 ? -48.314 -31.320 -29.925 1.00 7.00 433 GLY D CA 1
ATOM 13111 C C . GLY D 1 433 ? -47.443 -30.188 -29.432 1.00 6.34 433 GLY D C 1
ATOM 13112 O O . GLY D 1 433 ? -46.973 -29.365 -30.220 1.00 6.71 433 GLY D O 1
ATOM 13113 N N . ILE D 1 434 ? -47.236 -30.126 -28.126 1.00 6.71 434 ILE D N 1
ATOM 13114 C CA . ILE D 1 434 ? -46.373 -29.102 -27.563 1.00 5.82 434 ILE D CA 1
ATOM 13115 C C . ILE D 1 434 ? -44.886 -29.356 -27.892 1.00 5.92 434 ILE D C 1
ATOM 13116 O O . ILE D 1 434 ? -44.105 -28.418 -27.940 1.00 5.52 434 ILE D O 1
ATOM 13121 N N . CYS D 1 435 ? -44.505 -30.618 -28.118 1.00 5.92 435 CYS D N 1
ATOM 13122 C CA . CYS D 1 435 ? -43.121 -30.972 -28.422 1.00 5.65 435 CYS D CA 1
ATOM 13123 C C . CYS D 1 435 ? -43.013 -31.966 -29.599 1.00 5.81 435 CYS D C 1
ATOM 13124 O O . CYS D 1 435 ? -42.050 -32.725 -29.697 1.00 5.72 435 CYS D O 1
ATOM 13127 N N . TRP D 1 436 ? -43.989 -31.943 -30.499 1.00 6.13 436 TRP D N 1
ATOM 13128 C CA . TRP D 1 436 ? -44.012 -32.830 -31.661 1.00 6.17 436 TRP D CA 1
ATOM 13129 C C . TRP D 1 436 ? -44.996 -32.281 -32.678 1.00 6.39 436 TRP D C 1
ATOM 13130 O O . TRP D 1 436 ? -45.030 -32.742 -33.823 1.00 6.54 436 TRP D O 1
#

Foldseek 3Di:
DQEEEEDCPLQRLLCLLLLVVVPAQYEYAYPDPVCQVQLLVLHRPDDAPPSSVSSVVSNVVNRYHYDNPLLVSQLRGQEYEYDHDQDADPVRDTDCVVVQVVLLSNLLNCLPRPDAHEYEYQYQDAQPCCVPGNQVNSCVNNVDHEQPRYDYKYWYADADGRCRNVCLQAPQETEIAHDHVVNLVVVCVSCVVHPHYYHYHHRNVRSVVNVVVVVVVVVVVLVLVLQQLLQVLVPHGSVVVVVVLVVDCPDRVDCPPVDAFAAAFFDPPVVVLVVSVVSCVVSVRDRVVSVCRVVVRVVRLVLLLVVQVPPPAQFEEEEAQDQAAPAQHNGGRSSVVSVVVSVVVPGDYAYEDQRVVVCCPDDDCVCCLCPVPVVRNVRYDHDPVVSLVRGAEYEHRYDDPVCLVCQVDPDPNHAYEYRDPSHPDADDPRYHYSVD/DQEEEEDCPLQRLLCLLQLLLVPAQYEYAYCDPVCQVQLLVLHRPDDAPPSSVSSVVSNVVVRYHYDNPLLVSQQRGQEYEYDDDFDADPVRDTDCVVVQVSLLSNLQSVLVPQDEHEYEYQYQDAQPCCVPGNQVNSCVNNVDHELPRYDYKYWYADADGRCRNVCVQAPQETEIAHDHPVNVVVVCVSCVVHPHYYHYHHRRVSSVVNVVVVVVVVVVVLVLVLQQLLQVLVPHHSVVVVVVLVVDQPDRVDCPPVDAFAAAFFDPPVVVLVVSVVSCVVSVRDRVVSVCRVVVRVVRLVLLLCVQPPPPAQFEEEEDQDQAAPAQHNGGRSNVVSQVVSVVVPGPYAYEHPHVVVCCPDDDCVCCLVPVPCVRNVRYDHDPVVSQVRGQEYEARYDDPVCLVCQVDPDPRHAYEYRDPSHPDADDPRYHYSVD/DEEEEEDCPLQRLLVLLLLLVVPYQYEYAYCDPVCQVQLLVLHHPDDAPPSSVSSVVSNVVNRYHYDNPLLVSQQRGQEYEYDDDFDADPVRDTDCVVVQVVLLSLLLSLLPHQDEHEYEYQYQDAQCCCVPGNQVNSCVNNVDHEQVRYDYWYKYADADGRCRNVCLQAPQETEIADDHPVRVVVVCVSCVPHPHYYHYHHSNVRSVVVVVVVVVVVVVVLVLVLQQLLQVLVPHGSVVVVVVLVVDQPDRVDCPPVDAFAAAFFDPPVVVLVVSVVSCVVSVRDRVVSVCRVVVRVVRLVLLLCVQPPPPALFEEEEDQDQAAPALHNGGRSSVVSQVVSVVVPGPYAYEHQRVVCCCPDDDCVCCLVPVPCVRNVRYDHDPVVSLVRGAEYEARYDDPVCLVCQVDPDPRHAYEYRDPSHPDADDPRYHYSVD/DQEEEEDCPLQRLLVQLLLLVVPAQYEYAYQDPVCQVCLLVLHHPDDAPPSSVSSVVSNVVVRYHYDNCLLVSQLRGAEYEYDHDFDADPVRDTDCVVVLVVLLSNLQNCQPPQDEHEYEYQYQDAQPCCVPRNQVNSCVSRVDHEQPRYDYKYWYADADGRCRNVCLQAPQETEIAGDHVVNVVVVCVSCVVHPYYYHYHHRRVSSVVNVVVVVVVVVVVLVLVLQQLLQVLVPHGSVVVVVVLVVDCPDSVDCPPVDAFAAAFFDPPVVVLVVSVVSCVVSVRDRVVSVCRVVVRVVRLVLLLCVQVVDPAQFEEEEDQDQAAPALHNGGRSSVVSQVVSVVVPGLYAYEDQRVVVCCPDDDCVCCLCPVPVVRNVRYDHDPVVSLVRGAEYEQRYDDPVCLCCQVDPDPRHAYEYRDPSHPDADDPRYHYSVD

Organism: Pseudomonas aeruginosa (strain ATCC 15692 / DSM 22644 / CIP 104116 / JCM 14847 / LMG 12228 / 1C / PRS 101 / PAO1) (NCBI:txid208964)

CATH classification: 3.40.50.720 (+2 more: 1.20.5.170, 3.40.50.720)

Nearest PDB structures (foldseek):
  1mv8-assembly2_D  TM=1.002E+00  e=5.548E-93  Pseudomonas aeruginosa
  3gg2-assembly1_A  TM=5.628E-01  e=1.580E-33  Porphyromonas gingivalis
  2y0e-assembly2_A  TM=5.467E-01  e=2.963E-34  Burkholderia cepacia
  2y0e-assembly1_C  TM=5.446E-01  e=2.007E-33  Burkholderia cepacia
  2y0c-assembly2_C  TM=5.446E-01  e=2.873E-33  Burkholderia cepacia

Radius of gyration: 36.68 Å; Cα contacts (8 Å, |Δi|>4): 3889; chains: 4; bounding box: 81×87×96 Å

B-factor: mean 11.63, std 8.05, range [2.21, 57.61]

Sequence (1744 aa):
MRISIFGLGYVGAVCAGCLSARGHEVIGVDVSSTKIDLINQGKSPIVEPGLEALLQQGRQTGRLSGTTDFKKAVLDSDVSFICVGTPSKKNGDLDLGYIETVCREIGFAIREKSERHTVVVRSTVLPGTVNNVVIPLIEDCSGKKAGVDFGVGTNPEFLRESTAIKDYDFPPMTVIGELDKQTGDLLEEIYRELDAPIIRKTVEVAEMIKYTCNVWHAAKVTFANEIGNIAKAVGVDGREVMDVICQDHKLNLSRYYMRPGFAFGGSCLPKDVRALTYRASQLDVEHPMLGSLMRSNSNQVQKAFDLITSHDTRKVGLLGLSFKAGTDDLRESPLVELAEMLIGKGYELRIFDRNVEYARVHGANKEYIESKIPHVSSLLVSDLDEVVASSDVLVLGNGDELFVDLVNKTPSGKKLVDLVGFMPHTTTAQAEGICWMRISIFGLGYVGAVCAGCLSARGHEVIGVDVSSTKIDLINQGKSPIVEPGLEALLQQGRQTGRLSGTTDFKKAVLDSDVSFICVGTPSKKNGDLDLGYIETVCREIGFAIREKSERHTVVVRSTVLPGTVNNVVIPLIEDCSGKKAGVDFGVGTNPEFLRESTAIKDYDFPPMTVIGELDKQTGDLLEEIYRELDAPIIRKTVEVAEMIKYTCNVWHAAKVTFANEIGNIAKAVGVDGREVMDVICQDHKLNLSRYYMRPGFAFGGSCLPKDVRALTYRASQLDVEHPMLGSLMRSNSNQVQKAFDLITSHDTRKVGLLGLSFKAGTDDLRESPLVELAEMLIGKGYELRIFDRNVEYARVHGANKEYIESKIPHVSSLLVSDLDEVVASSDVLVLGNGDELFVDLVNKTPSGKKLVDLVGFMPHTTTAQAEGICWMRISIFGLGYVGAVCAGCLSARGHEVIGVDVSSTKIDLINQGKSPIVEPGLEALLQQGRQTGRLSGTTDFKKAVLDSDVSFICVGTPSKKNGDLDLGYIETVCREIGFAIREKSERHTVVVRSTVLPGTVNNVVIPLIEDCSGKKAGVDFGVGTNPEFLRESTAIKDYDFPPMTVIGELDKQTGDLLEEIYRELDAPIIRKTVEVAEMIKYTCNVWHAAKVTFANEIGNIAKAVGVDGREVMDVICQDHKLNLSRYYMRPGFAFGGSCLPKDVRALTYRASQLDVEHPMLGSLMRSNSNQVQKAFDLITSHDTRKVGLLGLSFKAGTDDLRESPLVELAEMLIGKGYELRIFDRNVEYARVHGANKEYIESKIPHVSSLLVSDLDEVVASSDVLVLGNGDELFVDLVNKTPSGKKLVDLVGFMPHTTTAQAEGICWMRISIFGLGYVGAVCAGCLSARGHEVIGVDVSSTKIDLINQGKSPIVEPGLEALLQQGRQTGRLSGTTDFKKAVLDSDVSFICVGTPSKKNGDLDLGYIETVCREIGFAIREKSERHTVVVRSTVLPGTVNNVVIPLIEDCSGKKAGVDFGVGTNPEFLRESTAIKDYDFPPMTVIGELDKQTGDLLEEIYRELDAPIIRKTVEVAEMIKYTCNVWHAAKVTFANEIGNIAKAVGVDGREVMDVICQDHKLNLSRYYMRPGFAFGGSCLPKDVRALTYRASQLDVEHPMLGSLMRSNSNQVQKAFDLITSHDTRKVGLLGLSFKAGTDDLRESPLVELAEMLIGKGYELRIFDRNVEYARVHGANKEYIESKIPHVSSLLVSDLDEVVASSDVLVLGNGDELFVDLVNKTPSGKKLVDLVGFMPHTTTAQAEGICW